Protein 1J03 (pdb70)

Organism: Arabidopsis thaliana (NCBI:txid3702)

Secondary structure (DSSP, 8-state):
------HHHHTT-BS-SSS--BEEEETTEEEE-GGGHHHHSSSSTTTTTTTSB-HHIIIII---SSS--SS-SS--HHHHHHHHHHHHHHHTTS-EEE----

Nearest PDB structures (foldseek):
  1j03-assembly1_A  TM=9.968E-01  e=5.813E-21  Arabidopsis thaliana
  1t0g-assembly1_A  TM=9.186E-01  e=4.248E-15  Arabidopsis thaliana
  4x8y-assembly2_B-3  TM=8.395E-01  e=9.837E-09  Homo sapiens
  4x8y-assembly1_A-2  TM=8.454E-01  e=3.336E-08  Homo sapiens
  1cxy-assembly1_A  TM=6.067E-01  e=2.438E-02  Ectothiorhodospira shaposhnikovii

GO terms:
  GO:0005773 vacuole (C, HDA)
  GO:0005829 cytosol (C, HDA)

Sequence (102 aa):
GPMEFTAEQLSQYNGTDESKPIYVAIKGRVFDVTTGKSFYGSGGDYSMFAGKDASRALGKMSKNEEDVSPSLEGLTEKEINTLNDWETKFEAKYPVVGRVVSGPMEFTAEQLSQYNGTDESKPIYVAIKGRVFDVTTGKSFYGSGGDYSMFAGKDASRALGKMSKNEEDVSPSLEGLTEKEINTLNDWETKFEAKYPVVGRVVSGPMEFTAEQLSQYNGTDESKPIYVAIKGRVFDVTTGKSFYGSGGDYSMFAGKDASRALGKMSKNEEDVSPSLEGLTEKEINTLNDWETKFEAKYPVVGRVVSGPMEFTAEQLSQYNGTDESKPIYVAIKGRVFDVTTGKSFYGSGGDYSMFAGKDASRALGKMSKNEEDVSPSLEGLTEKEINTLNDWETKFEAKYPVVGRVVSGPMEFTAEQLSQYNGTDESKPIYVAIKGRVFDVTTGKSFYGSGGDYSMFAGKDASRALGKMSKNEEDVSPSLEGLTEKEINTLNDWETKFEAKYPVVGRVVSGPMEFTAEQLSQYNGTDESKPIYVAIKGRVFDVTTGKSFYGSGGDYSMFAGKDASRALGKMSKNEEDVSPSLEGLTEKEINTLNDWETKFEAKYPVVGRVVSGPMEFTAEQLSQYNGTDESKPIYVAIKGRVFDVTTGKSFYGSGGDYSMFAGKDASRALGKMSKNEEDVSPSLEGLTEKEINTLNDWETKFEAKYPVVGRVVSGPMEFTAEQLSQYNGTDESKPIYVAIKGRVFDVTTGKSFYGSGGDYSMFAGKDASRALGKMSKNEEDVSPSLEGLTEKEINTLNDWETKFEAKYPVVGRVVSGPMEFTAEQLSQYNGTDESKPIYVAIKGRVFDVTTGKSFYGSGGDYSMFAGKDASRALGKMSKNEEDVSPSLEGLTEKEINTLNDWETKFEAKYPVVGRVVSGPMEFTAEQLSQYNGTDESKPIYVAIKGRVFDVTTGKSFYGSGGDYSMFAGKDASRALGKMSKNEEDVSPSLEGLTEKEINTLNDWETKFEAKYPVVGRVVSGPMEFTAEQLSQYNGTDESKPIYVAIKGRVFDVTTGKSFYGSGGDYSMFAGKDASRALGKMSKNEEDVSPSLEGLTEKEINTLNDWETKFEAKYPVVGRVVSGPMEFTAEQLSQYNGTDESKPIYVAIKGRVFDVTTGKSFYGSGGDYSMFAGKDASRALGKMSKNEEDVSPSLEGLTEKEINTLNDWETKFEAKYPVVGRVVSGPMEFTAEQLSQYNGTDESKPIYVAIKGRVFDVTTGKSFYGSGGDYSMFAGKDASRALGKMSKNEEDVSPSLEGLTEKEINTLNDWETKFEAKYPVVGRVVSGPMEFTAEQLSQYNGTDESKPIYVAIKGRVFDVTTGKSFYGSGGDYSMFAGKDASRALGKMSKNEEDVSPSLEGLTEKEINTLNDWETKFEAKYPVVGRVVSGPMEFTAEQLSQYNGTDESKPIYVAIKGRVFDVTTGKSFYGSGGDYSMFAGKDASRALGKMSKNEEDVSPSLEGLTEKEINTLNDWETKFEAKYPVVGRVVSGPMEFTAEQLSQYNGTDESKPIYVAIKGRVFDVTTGKSFYGSGGDYSMFAGKDASRALGKMSKNEEDVSPSLEGLTEKEINTLNDWETKFEAKYPVVGRVVSGPMEFTAEQLSQYNGTDESKPIYVAIKGRVFDVTTGKSFYGSGGDYSMFAGKDASRALGKMSKNEEDVSPSLEGLTEKEINTLNDWETKFEAKYPVVGRVVSGPMEFTAEQLSQYNGTDESKPIYVAIKGRVFDVTTGKSFYGSGGDYSMFAGKDASRALGKMSKNEEDVSPSLEGLTEKEINTLNDWETKFEAKYPVVGRVVSGPMEFTAEQLSQYNGTDESKPIYVAIKGRVFDVTTGKSFYGSGGDYSMFAGKDASRALGKMSKNEEDVSPSLEGLTEKEINTLNDWETKFEAKYPVVGRVVSGPMEFTAEQLSQYNGTDESKPIYVAIKGRVFDVTTGKSFYGSGGDYSMFAGKDASRALGKMSKNEEDVSPSLEGLTEKEINTLNDWETKFEAKYPVVGRVVS

Radius of gyration: 11.97 Å; Cα contacts (8 Å, |Δi|>4): 255; chains: 1; bounding box: 35×25×27 Å

Solvent-accessible surface area: 5481 Å² total; per-residue (Å²): 110,63,144,62,28,30,32,132,75,2,55,84,16,48,5,90,64,176,104,92,34,8,27,0,0,0,63,13,92,0,0,16,0,47,108,19,129,98,97,0,1,63,65,23,85,41,48,57,0,0,2,88,2,0,0,52,0,3,1,72,117,62,69,61,115,153,23,15,24,62,49,69,164,40,13,63,132,137,1,49,84,29,0,73,84,50,34,68,97,11,59,75,170,34,66,48,41,0,80,16,78,97

CATH classification: 3.10.120.10

Structure (mmCIF, N/CA/C/O backbone):
data_1J03
#
_entry.id   1J03
#
loop_
_atom_site.group_PDB
_atom_site.id
_atom_site.type_symbol
_atom_site.label_atom_id
_atom_site.label_alt_id
_atom_site.label_comp_id
_atom_site.label_asym_id
_atom_site.label_entity_id
_atom_site.label_seq_id
_atom_site.pdbx_PDB_ins_code
_atom_site.Cartn_x
_atom_site.Cartn_y
_atom_site.Cartn_z
_atom_site.occupancy
_atom_site.B_iso_or_equiv
_atom_site.auth_seq_id
_atom_site.auth_comp_id
_atom_site.auth_asym_id
_atom_site.auth_atom_id
_atom_site.pdbx_PDB_model_num
ATOM 1 N N . GLY A 1 1 ? -10.031 -14.013 -10.947 1.00 0.00 -1 GLY A N 1
ATOM 2 C CA . GLY A 1 1 ? -9.065 -13.397 -10.053 1.00 0.00 -1 GLY A CA 1
ATOM 3 C C . GLY A 1 1 ? -9.751 -12.841 -8.804 1.00 0.00 -1 GLY A C 1
ATOM 4 O O . GLY A 1 1 ? -10.911 -13.151 -8.539 1.00 0.00 -1 GLY A O 1
ATOM 8 N N . PRO A 1 2 ? -8.985 -12.008 -8.050 1.00 0.00 0 PRO A N 1
ATOM 9 C CA . PRO A 1 2 ? -9.507 -11.405 -6.835 1.00 0.00 0 PRO A CA 1
ATOM 10 C C . PRO A 1 2 ? -10.481 -10.271 -7.160 1.00 0.00 0 PRO A C 1
ATOM 11 O O . PRO A 1 2 ? -11.002 -10.195 -8.272 1.00 0.00 0 PRO A O 1
ATOM 22 N N . MET A 1 3 ? -10.698 -9.419 -6.170 1.00 0.00 1 MET A N 1
ATOM 23 C CA . MET A 1 3 ? -11.601 -8.292 -6.336 1.00 0.00 1 MET A CA 1
ATOM 24 C C . MET A 1 3 ? -10.976 -7.215 -7.225 1.00 0.00 1 MET A C 1
ATOM 25 O O . MET A 1 3 ? -11.680 -6.532 -7.967 1.00 0.00 1 MET A O 1
ATOM 39 N N . GLU A 1 4 ? -9.660 -7.097 -7.120 1.00 0.00 2 GLU A N 1
ATOM 40 C CA . GLU A 1 4 ? -8.932 -6.115 -7.905 1.00 0.00 2 GLU A CA 1
ATOM 41 C C . GLU A 1 4 ? -9.535 -4.723 -7.704 1.00 0.00 2 GLU A C 1
ATOM 42 O O . GLU A 1 4 ? -10.618 -4.433 -8.210 1.00 0.00 2 GLU A O 1
ATOM 54 N N . PHE A 1 5 ? -8.806 -3.899 -6.966 1.00 0.00 3 PHE A N 1
ATOM 55 C CA . PHE A 1 5 ? -9.256 -2.544 -6.692 1.00 0.00 3 PHE A CA 1
ATOM 56 C C . PHE A 1 5 ? -8.416 -1.522 -7.461 1.00 0.00 3 PHE A C 1
ATOM 57 O O . PHE A 1 5 ? -7.188 -1.573 -7.431 1.00 0.00 3 PHE A O 1
ATOM 74 N N . THR A 1 6 ? -9.113 -0.618 -8.134 1.00 0.00 4 THR A N 1
ATOM 75 C CA . THR A 1 6 ? -8.447 0.414 -8.910 1.00 0.00 4 THR A CA 1
ATOM 76 C C . THR A 1 6 ? -7.863 1.484 -7.985 1.00 0.00 4 THR A C 1
ATOM 77 O O . THR A 1 6 ? -8.353 1.685 -6.875 1.00 0.00 4 THR A O 1
ATOM 88 N N . ALA A 1 7 ? -6.824 2.142 -8.477 1.00 0.00 5 ALA A N 1
ATOM 89 C CA . ALA A 1 7 ? -6.167 3.186 -7.708 1.00 0.00 5 ALA A CA 1
ATOM 90 C C . ALA A 1 7 ? -7.208 4.213 -7.258 1.00 0.00 5 ALA A C 1
ATOM 91 O O . ALA A 1 7 ? -7.062 4.829 -6.203 1.00 0.00 5 ALA A O 1
ATOM 98 N N . GLU A 1 8 ? -8.235 4.366 -8.081 1.00 0.00 6 GLU A N 1
ATOM 99 C CA . GLU A 1 8 ? -9.300 5.308 -7.781 1.00 0.00 6 GLU A CA 1
ATOM 100 C C . GLU A 1 8 ? -10.124 4.816 -6.589 1.00 0.00 6 GLU A C 1
ATOM 101 O O . GLU A 1 8 ? -10.404 5.580 -5.666 1.00 0.00 6 GLU A O 1
ATOM 113 N N . GLN A 1 9 ? -10.489 3.544 -6.648 1.00 0.00 7 GLN A N 1
ATOM 114 C CA . GLN A 1 9 ? -11.275 2.941 -5.585 1.00 0.00 7 GLN A CA 1
ATOM 115 C C . GLN A 1 9 ? -10.406 2.711 -4.347 1.00 0.00 7 GLN A C 1
ATOM 116 O O . GLN A 1 9 ? -10.849 2.938 -3.222 1.00 0.00 7 GLN A O 1
ATOM 130 N N . LEU A 1 10 ? -9.184 2.263 -4.596 1.00 0.00 8 LEU A N 1
ATOM 131 C CA . LEU A 1 10 ? -8.249 2.000 -3.516 1.00 0.00 8 LEU A CA 1
ATOM 132 C C . LEU A 1 10 ? -7.971 3.300 -2.759 1.00 0.00 8 LEU A C 1
ATOM 133 O O . LEU A 1 10 ? -7.684 3.278 -1.563 1.00 0.00 8 LEU A O 1
ATOM 149 N N . SER A 1 11 ? -8.067 4.403 -3.487 1.00 0.00 9 SER A N 1
ATOM 150 C CA . SER A 1 11 ? -7.830 5.711 -2.899 1.00 0.00 9 SER A CA 1
ATOM 151 C C . SER A 1 11 ? -9.053 6.152 -2.093 1.00 0.00 9 SER A C 1
ATOM 152 O O . SER A 1 11 ? -9.093 7.269 -1.580 1.00 0.00 9 SER A O 1
ATOM 160 N N . GLN A 1 12 ? -10.021 5.251 -2.005 1.00 0.00 10 GLN A N 1
ATOM 161 C CA . GLN A 1 12 ? -11.242 5.533 -1.270 1.00 0.00 10 GLN A CA 1
ATOM 162 C C . GLN A 1 12 ? -11.186 4.889 0.117 1.00 0.00 10 GLN A C 1
ATOM 163 O O . GLN A 1 12 ? -12.199 4.814 0.811 1.00 0.00 10 GLN A O 1
ATOM 177 N N . TYR A 1 13 ? -9.993 4.442 0.480 1.00 0.00 11 TYR A N 1
ATOM 178 C CA . TYR A 1 13 ? -9.793 3.807 1.771 1.00 0.00 11 TYR A CA 1
ATOM 179 C C . TYR A 1 13 ? -8.501 4.297 2.428 1.00 0.00 11 TYR A C 1
ATOM 180 O O . TYR A 1 13 ? -7.762 3.509 3.017 1.00 0.00 11 TYR A O 1
ATOM 198 N N . ASN A 1 14 ? -8.268 5.596 2.306 1.00 0.00 12 ASN A N 1
ATOM 199 C CA . ASN A 1 14 ? -7.078 6.200 2.880 1.00 0.00 12 ASN A CA 1
ATOM 200 C C . ASN A 1 14 ? -7.337 6.529 4.352 1.00 0.00 12 ASN A C 1
ATOM 201 O O . ASN A 1 14 ? -6.500 7.142 5.012 1.00 0.00 12 ASN A O 1
ATOM 212 N N . GLY A 1 15 ? -8.501 6.105 4.823 1.00 0.00 13 GLY A N 1
ATOM 213 C CA . GLY A 1 15 ? -8.881 6.346 6.205 1.00 0.00 13 GLY A CA 1
ATOM 214 C C . GLY A 1 15 ? -9.484 7.743 6.371 1.00 0.00 13 GLY A C 1
ATOM 215 O O . GLY A 1 15 ? -8.757 8.733 6.431 1.00 0.00 13 GLY A O 1
ATOM 219 N N . THR A 1 16 ? -10.806 7.777 6.443 1.00 0.00 14 THR A N 1
ATOM 220 C CA . THR A 1 16 ? -11.515 9.035 6.601 1.00 0.00 14 THR A CA 1
ATOM 221 C C . THR A 1 16 ? -13.027 8.799 6.605 1.00 0.00 14 THR A C 1
ATOM 222 O O . THR A 1 16 ? -13.764 9.487 7.310 1.00 0.00 14 THR A O 1
ATOM 233 N N . ASP A 1 17 ? -13.443 7.825 5.810 1.00 0.00 15 ASP A N 1
ATOM 234 C CA . ASP A 1 17 ? -14.854 7.490 5.713 1.00 0.00 15 ASP A CA 1
ATOM 235 C C . ASP A 1 17 ? -15.339 6.948 7.059 1.00 0.00 15 ASP A C 1
ATOM 236 O O . ASP A 1 17 ? -14.614 7.002 8.051 1.00 0.00 15 ASP A O 1
ATOM 245 N N . GLU A 1 18 ? -16.561 6.437 7.049 1.00 0.00 16 GLU A N 1
ATOM 246 C CA . GLU A 1 18 ? -17.152 5.886 8.257 1.00 0.00 16 GLU A CA 1
ATOM 247 C C . GLU A 1 18 ? -17.088 4.357 8.229 1.00 0.00 16 GLU A C 1
ATOM 248 O O . GLU A 1 18 ? -16.722 3.729 9.221 1.00 0.00 16 GLU A O 1
ATOM 260 N N . SER A 1 19 ? -17.450 3.803 7.081 1.00 0.00 17 SER A N 1
ATOM 261 C CA . SER A 1 19 ? -17.438 2.360 6.911 1.00 0.00 17 SER A CA 1
ATOM 262 C C . SER A 1 19 ? -16.229 1.942 6.071 1.00 0.00 17 SER A C 1
ATOM 263 O O . SER A 1 19 ? -15.512 1.010 6.431 1.00 0.00 17 SER A O 1
ATOM 271 N N . LYS A 1 20 ? -16.041 2.652 4.969 1.00 0.00 18 LYS A N 1
ATOM 272 C CA . LYS A 1 20 ? -14.931 2.366 4.075 1.00 0.00 18 LYS A CA 1
ATOM 273 C C . LYS A 1 20 ? -13.701 1.986 4.902 1.00 0.00 18 LYS A C 1
ATOM 274 O O . LYS A 1 20 ? -13.259 2.756 5.754 1.00 0.00 18 LYS A O 1
ATOM 293 N N . PRO A 1 21 ? -13.169 0.768 4.615 1.00 0.00 19 PRO A N 1
ATOM 294 C CA . PRO A 1 21 ? -11.998 0.277 5.322 1.00 0.00 19 PRO A CA 1
ATOM 295 C C . PRO A 1 21 ? -10.730 0.984 4.840 1.00 0.00 19 PRO A C 1
ATOM 296 O O . PRO A 1 21 ? -10.802 2.044 4.221 1.00 0.00 19 PRO A O 1
ATOM 307 N N . ILE A 1 22 ? -9.596 0.367 5.142 1.00 0.00 20 ILE A N 1
ATOM 308 C CA . ILE A 1 22 ? -8.314 0.924 4.747 1.00 0.00 20 ILE A CA 1
ATOM 309 C C . ILE A 1 22 ? -7.547 -0.109 3.919 1.00 0.00 20 ILE A C 1
ATOM 310 O O . ILE A 1 22 ? -7.242 -1.197 4.406 1.00 0.00 20 ILE A O 1
ATOM 326 N N . TYR A 1 23 ? -7.258 0.267 2.683 1.00 0.00 21 TYR A N 1
ATOM 327 C CA . TYR A 1 23 ? -6.532 -0.613 1.782 1.00 0.00 21 TYR A CA 1
ATOM 328 C C . TYR A 1 23 ? -5.271 0.068 1.247 1.00 0.00 21 TYR A C 1
ATOM 329 O O . TYR A 1 23 ? -5.322 1.213 0.801 1.00 0.00 21 TYR A O 1
ATOM 347 N N . VAL A 1 24 ? -4.170 -0.666 1.308 1.00 0.00 22 VAL A N 1
ATOM 348 C CA . VAL A 1 24 ? -2.898 -0.147 0.835 1.00 0.00 22 VAL A CA 1
ATOM 349 C C . VAL A 1 24 ? -2.465 -0.926 -0.409 1.00 0.00 22 VAL A C 1
ATOM 350 O O . VAL A 1 24 ? -2.791 -2.103 -0.553 1.00 0.00 22 VAL A O 1
ATOM 363 N N . ALA A 1 25 ? -1.737 -0.237 -1.276 1.00 0.00 23 ALA A N 1
ATOM 364 C CA . ALA A 1 25 ? -1.256 -0.850 -2.502 1.00 0.00 23 ALA A CA 1
ATOM 365 C C . ALA A 1 25 ? 0.252 -1.082 -2.394 1.00 0.00 23 ALA A C 1
ATOM 366 O O . ALA A 1 25 ? 0.990 -0.201 -1.955 1.00 0.00 23 ALA A O 1
ATOM 373 N N . ILE A 1 26 ? 0.665 -2.274 -2.801 1.00 0.00 24 ILE A N 1
ATOM 374 C CA . ILE A 1 26 ? 2.072 -2.633 -2.755 1.00 0.00 24 ILE A CA 1
ATOM 375 C C . ILE A 1 26 ? 2.424 -3.458 -3.995 1.00 0.00 24 ILE A C 1
ATOM 376 O O . ILE A 1 26 ? 1.991 -4.601 -4.128 1.00 0.00 24 ILE A O 1
ATOM 392 N N . LYS A 1 27 ? 3.207 -2.845 -4.871 1.00 0.00 25 LYS A N 1
ATOM 393 C CA . LYS A 1 27 ? 3.622 -3.507 -6.096 1.00 0.00 25 LYS A CA 1
ATOM 394 C C . LYS A 1 27 ? 2.395 -3.762 -6.974 1.00 0.00 25 LYS A C 1
ATOM 395 O O . LYS A 1 27 ? 2.455 -4.548 -7.918 1.00 0.00 25 LYS A O 1
ATOM 414 N N . GLY A 1 28 ? 1.310 -3.082 -6.631 1.00 0.00 26 GLY A N 1
ATOM 415 C CA . GLY A 1 28 ? 0.071 -3.225 -7.377 1.00 0.00 26 GLY A CA 1
ATOM 416 C C . GLY A 1 28 ? -0.883 -4.193 -6.675 1.00 0.00 26 GLY A C 1
ATOM 417 O O . GLY A 1 28 ? -1.829 -4.689 -7.284 1.00 0.00 26 GLY A O 1
ATOM 421 N N . ARG A 1 29 ? -0.600 -4.434 -5.403 1.00 0.00 27 ARG A N 1
ATOM 422 C CA . ARG A 1 29 ? -1.421 -5.334 -4.611 1.00 0.00 27 ARG A CA 1
ATOM 423 C C . ARG A 1 29 ? -2.088 -4.573 -3.463 1.00 0.00 27 ARG A C 1
ATOM 424 O O . ARG A 1 29 ? -1.415 -3.898 -2.687 1.00 0.00 27 ARG A O 1
ATOM 445 N N . VAL A 1 30 ? -3.405 -4.708 -3.393 1.00 0.00 28 VAL A N 1
ATOM 446 C CA . VAL A 1 30 ? -4.170 -4.041 -2.353 1.00 0.00 28 VAL A CA 1
ATOM 447 C C . VAL A 1 30 ? -4.117 -4.876 -1.072 1.00 0.00 28 VAL A C 1
ATOM 448 O O . VAL A 1 30 ? -4.508 -6.042 -1.070 1.00 0.00 28 VAL A O 1
ATOM 461 N N . PHE A 1 31 ? -3.629 -4.246 -0.014 1.00 0.00 29 PHE A N 1
ATOM 462 C CA . PHE A 1 31 ? -3.519 -4.915 1.271 1.00 0.00 29 PHE A CA 1
ATOM 463 C C . PHE A 1 31 ? -4.433 -4.263 2.310 1.00 0.00 29 PHE A C 1
ATOM 464 O O . PHE A 1 31 ? -4.826 -3.107 2.158 1.00 0.00 29 PHE A O 1
ATOM 481 N N . ASP A 1 32 ? -4.747 -5.032 3.342 1.00 0.00 30 ASP A N 1
ATOM 482 C CA . ASP A 1 32 ? -5.608 -4.543 4.405 1.00 0.00 30 ASP A CA 1
ATOM 483 C C . ASP A 1 32 ? -4.757 -4.209 5.632 1.00 0.00 30 ASP A C 1
ATOM 484 O O . ASP A 1 32 ? -4.011 -5.054 6.124 1.00 0.00 30 ASP A O 1
ATOM 493 N N . VAL A 1 33 ? -4.896 -2.973 6.090 1.00 0.00 31 VAL A N 1
ATOM 494 C CA . VAL A 1 33 ? -4.149 -2.517 7.250 1.00 0.00 31 VAL A CA 1
ATOM 495 C C . VAL A 1 33 ? -5.117 -1.914 8.270 1.00 0.00 31 VAL A C 1
ATOM 496 O O . VAL A 1 33 ? -4.692 -1.363 9.284 1.00 0.00 31 VAL A O 1
ATOM 509 N N . THR A 1 34 ? -6.401 -2.039 7.965 1.00 0.00 32 THR A N 1
ATOM 510 C CA . THR A 1 34 ? -7.433 -1.513 8.843 1.00 0.00 32 THR A CA 1
ATOM 511 C C . THR A 1 34 ? -7.210 -1.996 10.277 1.00 0.00 32 THR A C 1
ATOM 512 O O . THR A 1 34 ? -7.654 -1.354 11.228 1.00 0.00 32 THR A O 1
ATOM 523 N N . THR A 1 35 ? -6.523 -3.123 10.388 1.00 0.00 33 THR A N 1
ATOM 524 C CA . THR A 1 35 ? -6.236 -3.700 11.690 1.00 0.00 33 THR A CA 1
ATOM 525 C C . THR A 1 35 ? -5.500 -2.688 12.571 1.00 0.00 33 THR A C 1
ATOM 526 O O . THR A 1 35 ? -5.313 -2.919 13.765 1.00 0.00 33 THR A O 1
ATOM 537 N N . GLY A 1 36 ? -5.102 -1.588 11.948 1.00 0.00 34 GLY A N 1
ATOM 538 C CA . GLY A 1 36 ? -4.391 -0.541 12.661 1.00 0.00 34 GLY A CA 1
ATOM 539 C C . GLY A 1 36 ? -4.606 0.819 11.993 1.00 0.00 34 GLY A C 1
ATOM 540 O O . GLY A 1 36 ? -3.652 1.564 11.772 1.00 0.00 34 GLY A O 1
ATOM 544 N N . LYS A 1 37 ? -5.865 1.102 11.691 1.00 0.00 35 LYS A N 1
ATOM 545 C CA . LYS A 1 37 ? -6.217 2.359 11.054 1.00 0.00 35 LYS A CA 1
ATOM 546 C C . LYS A 1 37 ? -5.588 3.516 11.834 1.00 0.00 35 LYS A C 1
ATOM 547 O O . LYS A 1 37 ? -5.387 4.600 11.289 1.00 0.00 35 LYS A O 1
ATOM 566 N N . SER A 1 38 ? -5.296 3.245 13.097 1.00 0.00 36 SER A N 1
ATOM 567 C CA . SER A 1 38 ? -4.694 4.249 13.958 1.00 0.00 36 SER A CA 1
ATOM 568 C C . SER A 1 38 ? -3.382 4.744 13.347 1.00 0.00 36 SER A C 1
ATOM 569 O O . SER A 1 38 ? -2.886 5.809 13.711 1.00 0.00 36 SER A O 1
ATOM 577 N N . PHE A 1 39 ? -2.856 3.947 12.428 1.00 0.00 37 PHE A N 1
ATOM 578 C CA . PHE A 1 39 ? -1.611 4.290 11.763 1.00 0.00 37 PHE A CA 1
ATOM 579 C C . PHE A 1 39 ? -1.859 4.696 10.309 1.00 0.00 37 PHE A C 1
ATOM 580 O O . PHE A 1 39 ? -1.296 5.679 9.831 1.00 0.00 37 PHE A O 1
ATOM 597 N N . TYR A 1 40 ? -2.703 3.918 9.647 1.00 0.00 38 TYR A N 1
ATOM 598 C CA . TYR A 1 40 ? -3.033 4.184 8.257 1.00 0.00 38 TYR A CA 1
ATOM 599 C C . TYR A 1 40 ? -4.275 5.071 8.149 1.00 0.00 38 TYR A C 1
ATOM 600 O O . TYR A 1 40 ? -4.347 5.943 7.284 1.00 0.00 38 TYR A O 1
ATOM 618 N N . GLY A 1 41 ? -5.223 4.818 9.039 1.00 0.00 39 GLY A N 1
ATOM 619 C CA . GLY A 1 41 ? -6.459 5.582 9.055 1.00 0.00 39 GLY A CA 1
ATOM 620 C C . GLY A 1 41 ? -6.184 7.074 8.857 1.00 0.00 39 GLY A C 1
ATOM 621 O O . GLY A 1 41 ? -5.034 7.509 8.912 1.00 0.00 39 GLY A O 1
ATOM 625 N N . SER A 1 42 ? -7.257 7.817 8.630 1.00 0.00 40 SER A N 1
ATOM 626 C CA . SER A 1 42 ? -7.146 9.250 8.423 1.00 0.00 40 SER A CA 1
ATOM 627 C C . SER A 1 42 ? -6.038 9.822 9.311 1.00 0.00 40 SER A C 1
ATOM 628 O O . SER A 1 42 ? -6.057 9.640 10.527 1.00 0.00 40 SER A O 1
ATOM 636 N N . GLY A 1 43 ? -5.100 10.502 8.668 1.00 0.00 41 GLY A N 1
ATOM 637 C CA . GLY A 1 43 ? -3.987 11.102 9.384 1.00 0.00 41 GLY A CA 1
ATOM 638 C C . GLY A 1 43 ? -3.386 10.116 10.388 1.00 0.00 41 GLY A C 1
ATOM 639 O O . GLY A 1 43 ? -3.772 10.102 11.556 1.00 0.00 41 GLY A O 1
ATOM 643 N N . GLY A 1 44 ? -2.452 9.315 9.897 1.00 0.00 42 GLY A N 1
ATOM 644 C CA . GLY A 1 44 ? -1.794 8.329 10.737 1.00 0.00 42 GLY A CA 1
ATOM 645 C C . GLY A 1 44 ? -0.386 8.023 10.223 1.00 0.00 42 GLY A C 1
ATOM 646 O O . GLY A 1 44 ? 0.071 8.629 9.255 1.00 0.00 42 GLY A O 1
ATOM 650 N N . ASP A 1 45 ? 0.263 7.083 10.895 1.00 0.00 43 ASP A N 1
ATOM 651 C CA . ASP A 1 45 ? 1.611 6.690 10.518 1.00 0.00 43 ASP A CA 1
ATOM 652 C C . ASP A 1 45 ? 1.703 6.598 8.994 1.00 0.00 43 ASP A C 1
ATOM 653 O O . ASP A 1 45 ? 2.615 7.161 8.389 1.00 0.00 43 ASP A O 1
ATOM 662 N N . TYR A 1 46 ? 0.747 5.886 8.416 1.00 0.00 44 TYR A N 1
ATOM 663 C CA . TYR A 1 46 ? 0.710 5.713 6.974 1.00 0.00 44 TYR A CA 1
ATOM 664 C C . TYR A 1 46 ? -0.378 6.586 6.346 1.00 0.00 44 TYR A C 1
ATOM 665 O O . TYR A 1 46 ? -1.289 6.077 5.694 1.00 0.00 44 TYR A O 1
ATOM 683 N N . SER A 1 47 ? -0.248 7.887 6.563 1.00 0.00 45 SER A N 1
ATOM 684 C CA . SER A 1 47 ? -1.209 8.835 6.027 1.00 0.00 45 SER A CA 1
ATOM 685 C C . SER A 1 47 ? -0.990 9.008 4.522 1.00 0.00 45 SER A C 1
ATOM 686 O O . SER A 1 47 ? -1.939 9.246 3.777 1.00 0.00 45 SER A O 1
ATOM 694 N N . MET A 1 48 ? 0.266 8.880 4.121 1.00 0.00 46 MET A N 1
ATOM 695 C CA . MET A 1 48 ? 0.622 9.019 2.719 1.00 0.00 46 MET A CA 1
ATOM 696 C C . MET A 1 48 ? 0.400 7.707 1.965 1.00 0.00 46 MET A C 1
ATOM 697 O O . MET A 1 48 ? 0.229 7.708 0.747 1.00 0.00 46 MET A O 1
ATOM 711 N N . PHE A 1 49 ? 0.411 6.618 2.720 1.00 0.00 47 PHE A N 1
ATOM 712 C CA . PHE A 1 49 ? 0.213 5.302 2.138 1.00 0.00 47 PHE A CA 1
ATOM 713 C C . PHE A 1 49 ? -1.276 4.981 2.002 1.00 0.00 47 PHE A C 1
ATOM 714 O O . PHE A 1 49 ? -1.683 4.290 1.069 1.00 0.00 47 PHE A O 1
ATOM 731 N N . ALA A 1 50 ? -2.049 5.498 2.946 1.00 0.00 48 ALA A N 1
ATOM 732 C CA . ALA A 1 50 ? -3.485 5.275 2.943 1.00 0.00 48 ALA A CA 1
ATOM 733 C C . ALA A 1 50 ? -4.056 5.675 1.581 1.00 0.00 48 ALA A C 1
ATOM 734 O O . ALA A 1 50 ? -3.875 6.808 1.137 1.00 0.00 48 ALA A O 1
ATOM 741 N N . GLY A 1 51 ? -4.734 4.724 0.956 1.00 0.00 49 GLY A N 1
ATOM 742 C CA . GLY A 1 51 ? -5.333 4.963 -0.346 1.00 0.00 49 GLY A CA 1
ATOM 743 C C . GLY A 1 51 ? -4.266 5.319 -1.383 1.00 0.00 49 GLY A C 1
ATOM 744 O O . GLY A 1 51 ? -4.534 6.063 -2.325 1.00 0.00 49 GLY A O 1
ATOM 748 N N . LYS A 1 52 ? -3.078 4.770 -1.175 1.00 0.00 50 LYS A N 1
ATOM 749 C CA . LYS A 1 52 ? -1.970 5.019 -2.080 1.00 0.00 50 LYS A CA 1
ATOM 750 C C . LYS A 1 52 ? -0.948 3.888 -1.953 1.00 0.00 50 LYS A C 1
ATOM 751 O O . LYS A 1 52 ? -0.806 3.292 -0.886 1.00 0.00 50 LYS A O 1
ATOM 770 N N . ASP A 1 53 ? -0.262 3.626 -3.056 1.00 0.00 51 ASP A N 1
ATOM 771 C CA . ASP A 1 53 ? 0.742 2.576 -3.081 1.00 0.00 51 ASP A CA 1
ATOM 772 C C . ASP A 1 53 ? 2.084 3.149 -2.621 1.00 0.00 51 ASP A C 1
ATOM 773 O O . ASP A 1 53 ? 2.689 3.961 -3.321 1.00 0.00 51 ASP A O 1
ATOM 782 N N . ALA A 1 54 ? 2.511 2.705 -1.448 1.00 0.00 52 ALA A N 1
ATOM 783 C CA . ALA A 1 54 ? 3.770 3.164 -0.887 1.00 0.00 52 ALA A CA 1
ATOM 784 C C . ALA A 1 54 ? 4.847 2.105 -1.129 1.00 0.00 52 ALA A C 1
ATOM 785 O O . ALA A 1 54 ? 5.526 1.680 -0.195 1.00 0.00 52 ALA A O 1
ATOM 792 N N . SER A 1 55 ? 4.971 1.709 -2.387 1.00 0.00 53 SER A N 1
ATOM 793 C CA . SER A 1 55 ? 5.954 0.707 -2.763 1.00 0.00 53 SER A CA 1
ATOM 794 C C . SER A 1 55 ? 7.358 1.314 -2.728 1.00 0.00 53 SER A C 1
ATOM 795 O O . SER A 1 55 ? 8.254 0.777 -2.078 1.00 0.00 53 SER A O 1
ATOM 803 N N . ARG A 1 56 ? 7.507 2.424 -3.437 1.00 0.00 54 ARG A N 1
ATOM 804 C CA . ARG A 1 56 ? 8.787 3.108 -3.495 1.00 0.00 54 ARG A CA 1
ATOM 805 C C . ARG A 1 56 ? 9.128 3.714 -2.132 1.00 0.00 54 ARG A C 1
ATOM 806 O O . ARG A 1 56 ? 10.259 3.599 -1.663 1.00 0.00 54 ARG A O 1
ATOM 827 N N . ALA A 1 57 ? 8.128 4.346 -1.534 1.00 0.00 55 ALA A N 1
ATOM 828 C CA . ALA A 1 57 ? 8.308 4.970 -0.234 1.00 0.00 55 ALA A CA 1
ATOM 829 C C . ALA A 1 57 ? 8.726 3.906 0.783 1.00 0.00 55 ALA A C 1
ATOM 830 O O . ALA A 1 57 ? 9.535 4.174 1.670 1.00 0.00 55 ALA A O 1
ATOM 837 N N . LEU A 1 58 ? 8.155 2.722 0.622 1.00 0.00 56 LEU A N 1
ATOM 838 C CA . LEU A 1 58 ? 8.458 1.617 1.516 1.00 0.00 56 LEU A CA 1
ATOM 839 C C . LEU A 1 58 ? 9.885 1.131 1.253 1.00 0.00 56 LEU A C 1
ATOM 840 O O . LEU A 1 58 ? 10.635 0.861 2.190 1.00 0.00 56 LEU A O 1
ATOM 856 N N . GLY A 1 59 ? 10.216 1.033 -0.026 1.00 0.00 57 GLY A N 1
ATOM 857 C CA . GLY A 1 59 ? 11.540 0.584 -0.424 1.00 0.00 57 GLY A CA 1
ATOM 858 C C . GLY A 1 59 ? 12.628 1.428 0.242 1.00 0.00 57 GLY A C 1
ATOM 859 O O . GLY A 1 59 ? 13.280 0.977 1.183 1.00 0.00 57 GLY A O 1
ATOM 863 N N . LYS A 1 60 ? 12.791 2.639 -0.271 1.00 0.00 58 LYS A N 1
ATOM 864 C CA . LYS A 1 60 ? 13.789 3.550 0.262 1.00 0.00 58 LYS A CA 1
ATOM 865 C C . LYS A 1 60 ? 13.439 3.891 1.712 1.00 0.00 58 LYS A C 1
ATOM 866 O O . LYS A 1 60 ? 14.306 4.300 2.484 1.00 0.00 58 LYS A O 1
ATOM 885 N N . MET A 1 61 ? 12.168 3.710 2.039 1.00 0.00 59 MET A N 1
ATOM 886 C CA . MET A 1 61 ? 11.693 3.993 3.382 1.00 0.00 59 MET A CA 1
ATOM 887 C C . MET A 1 61 ? 11.717 5.496 3.667 1.00 0.00 59 MET A C 1
ATOM 888 O O . MET A 1 61 ? 12.249 5.930 4.688 1.00 0.00 59 MET A O 1
ATOM 902 N N . SER A 1 62 ? 11.135 6.250 2.746 1.00 0.00 60 SER A N 1
ATOM 903 C CA . SER A 1 62 ? 11.083 7.696 2.885 1.00 0.00 60 SER A CA 1
ATOM 904 C C . SER A 1 62 ? 9.675 8.132 3.294 1.00 0.00 60 SER A C 1
ATOM 905 O O . SER A 1 62 ? 9.507 9.153 3.959 1.00 0.00 60 SER A O 1
ATOM 913 N N . LYS A 1 63 ? 8.700 7.336 2.880 1.00 0.00 61 LYS A N 1
ATOM 914 C CA . LYS A 1 63 ? 7.312 7.627 3.196 1.00 0.00 61 LYS A CA 1
ATOM 915 C C . LYS A 1 63 ? 6.887 8.908 2.474 1.00 0.00 61 LYS A C 1
ATOM 916 O O . LYS A 1 63 ? 5.900 9.539 2.851 1.00 0.00 61 LYS A O 1
ATOM 935 N N . ASN A 1 64 ? 7.653 9.254 1.450 1.00 0.00 62 ASN A N 1
ATOM 936 C CA . ASN A 1 64 ? 7.368 10.447 0.672 1.00 0.00 62 ASN A CA 1
ATOM 937 C C . ASN A 1 64 ? 6.024 10.279 -0.039 1.00 0.00 62 ASN A C 1
ATOM 938 O O . ASN A 1 64 ? 5.657 9.170 -0.426 1.00 0.00 62 ASN A O 1
ATOM 949 N N . GLU A 1 65 ? 5.326 11.395 -0.191 1.00 0.00 63 GLU A N 1
ATOM 950 C CA . GLU A 1 65 ? 4.031 11.384 -0.849 1.00 0.00 63 GLU A CA 1
ATOM 951 C C . GLU A 1 65 ? 4.197 11.097 -2.342 1.00 0.00 63 GLU A C 1
ATOM 952 O O . GLU A 1 65 ? 3.260 10.643 -2.998 1.00 0.00 63 GLU A O 1
ATOM 964 N N . GLU A 1 66 ? 5.395 11.373 -2.836 1.00 0.00 64 GLU A N 1
ATOM 965 C CA . GLU A 1 66 ? 5.695 11.150 -4.240 1.00 0.00 64 GLU A CA 1
ATOM 966 C C . GLU A 1 66 ? 6.267 9.745 -4.444 1.00 0.00 64 GLU A C 1
ATOM 967 O O . GLU A 1 66 ? 6.194 9.195 -5.541 1.00 0.00 64 GLU A O 1
ATOM 979 N N . ASP A 1 67 ? 6.823 9.206 -3.369 1.00 0.00 65 ASP A N 1
ATOM 980 C CA . ASP A 1 67 ? 7.407 7.876 -3.416 1.00 0.00 65 ASP A CA 1
ATOM 981 C C . ASP A 1 67 ? 6.288 6.833 -3.429 1.00 0.00 65 ASP A C 1
ATOM 982 O O . ASP A 1 67 ? 6.543 5.647 -3.634 1.00 0.00 65 ASP A O 1
ATOM 991 N N . VAL A 1 68 ? 5.073 7.312 -3.209 1.00 0.00 66 VAL A N 1
ATOM 992 C CA . VAL A 1 68 ? 3.914 6.436 -3.193 1.00 0.00 66 VAL A CA 1
ATOM 993 C C . VAL A 1 68 ? 3.429 6.213 -4.627 1.00 0.00 66 VAL A C 1
ATOM 994 O O . VAL A 1 68 ? 2.581 6.954 -5.121 1.00 0.00 66 VAL A O 1
ATOM 1007 N N . SER A 1 69 ? 3.987 5.189 -5.254 1.00 0.00 67 SER A N 1
ATOM 1008 C CA . SER A 1 69 ? 3.622 4.859 -6.621 1.00 0.00 67 SER A CA 1
ATOM 1009 C C . SER A 1 69 ? 2.912 3.504 -6.661 1.00 0.00 67 SER A C 1
ATOM 1010 O O . SER A 1 69 ? 3.391 2.531 -6.081 1.00 0.00 67 SER A O 1
ATOM 1018 N N . PRO A 1 70 ? 1.752 3.484 -7.370 1.00 0.00 68 PRO A N 1
ATOM 1019 C CA . PRO A 1 70 ? 0.971 2.265 -7.493 1.00 0.00 68 PRO A CA 1
ATOM 1020 C C . PRO A 1 70 ? 1.627 1.291 -8.474 1.00 0.00 68 PRO A C 1
ATOM 1021 O O . PRO A 1 70 ? 1.022 0.291 -8.859 1.00 0.00 68 PRO A O 1
ATOM 1032 N N . SER A 1 71 ? 2.855 1.616 -8.849 1.00 0.00 69 SER A N 1
ATOM 1033 C CA . SER A 1 71 ? 3.600 0.782 -9.777 1.00 0.00 69 SER A CA 1
ATOM 1034 C C . SER A 1 71 ? 5.101 0.909 -9.507 1.00 0.00 69 SER A C 1
ATOM 1035 O O . SER A 1 71 ? 5.585 1.990 -9.174 1.00 0.00 69 SER A O 1
ATOM 1043 N N . LEU A 1 72 ? 5.794 -0.209 -9.660 1.00 0.00 70 LEU A N 1
ATOM 1044 C CA . LEU A 1 72 ? 7.230 -0.236 -9.437 1.00 0.00 70 LEU A CA 1
ATOM 1045 C C . LEU A 1 72 ? 7.951 0.096 -10.744 1.00 0.00 70 LEU A C 1
ATOM 1046 O O . LEU A 1 72 ? 9.011 -0.458 -11.031 1.00 0.00 70 LEU A O 1
ATOM 1062 N N . GLU A 1 73 ? 7.348 0.999 -11.503 1.00 0.00 71 GLU A N 1
ATOM 1063 C CA . GLU A 1 73 ? 7.919 1.412 -12.774 1.00 0.00 71 GLU A CA 1
ATOM 1064 C C . GLU A 1 73 ? 9.129 2.320 -12.542 1.00 0.00 71 GLU A C 1
ATOM 1065 O O . GLU A 1 73 ? 9.188 3.428 -13.071 1.00 0.00 71 GLU A O 1
ATOM 1077 N N . GLY A 1 74 ? 10.063 1.816 -11.749 1.00 0.00 72 GLY A N 1
ATOM 1078 C CA . GLY A 1 74 ? 11.268 2.567 -11.441 1.00 0.00 72 GLY A CA 1
ATOM 1079 C C . GLY A 1 74 ? 11.937 2.033 -10.172 1.00 0.00 72 GLY A C 1
ATOM 1080 O O . GLY A 1 74 ? 13.147 2.172 -9.999 1.00 0.00 72 GLY A O 1
ATOM 1084 N N . LEU A 1 75 ? 11.121 1.434 -9.318 1.00 0.00 73 LEU A N 1
ATOM 1085 C CA . LEU A 1 75 ? 11.619 0.879 -8.071 1.00 0.00 73 LEU A CA 1
ATOM 1086 C C . LEU A 1 75 ? 12.951 0.172 -8.328 1.00 0.00 73 LEU A C 1
ATOM 1087 O O . LEU A 1 75 ? 12.988 -0.874 -8.973 1.00 0.00 73 LEU A O 1
ATOM 1103 N N . THR A 1 76 ? 14.012 0.773 -7.810 1.00 0.00 74 THR A N 1
ATOM 1104 C CA . THR A 1 76 ? 15.343 0.214 -7.976 1.00 0.00 74 THR A CA 1
ATOM 1105 C C . THR A 1 76 ? 15.546 -0.970 -7.028 1.00 0.00 74 THR A C 1
ATOM 1106 O O . THR A 1 76 ? 14.600 -1.427 -6.388 1.00 0.00 74 THR A O 1
ATOM 1117 N N . GLU A 1 77 ? 16.786 -1.434 -6.968 1.00 0.00 75 GLU A N 1
ATOM 1118 C CA . GLU A 1 77 ? 17.125 -2.556 -6.110 1.00 0.00 75 GLU A CA 1
ATOM 1119 C C . GLU A 1 77 ? 17.037 -2.144 -4.639 1.00 0.00 75 GLU A C 1
ATOM 1120 O O . GLU A 1 77 ? 16.542 -2.903 -3.807 1.00 0.00 75 GLU A O 1
ATOM 1132 N N . LYS A 1 78 ? 17.524 -0.943 -4.363 1.00 0.00 76 LYS A N 1
ATOM 1133 C CA . LYS A 1 78 ? 17.507 -0.421 -3.007 1.00 0.00 76 LYS A CA 1
ATOM 1134 C C . LYS A 1 78 ? 16.084 -0.506 -2.452 1.00 0.00 76 LYS A C 1
ATOM 1135 O O . LYS A 1 78 ? 15.868 -1.042 -1.366 1.00 0.00 76 LYS A O 1
ATOM 1154 N N . GLU A 1 79 ? 15.149 0.033 -3.221 1.00 0.00 77 GLU A N 1
ATOM 1155 C CA . GLU A 1 79 ? 13.753 0.025 -2.819 1.00 0.00 77 GLU A CA 1
ATOM 1156 C C . GLU A 1 79 ? 13.157 -1.373 -2.997 1.00 0.00 77 GLU A C 1
ATOM 1157 O O . GLU A 1 79 ? 12.398 -1.841 -2.149 1.00 0.00 77 GLU A O 1
ATOM 1169 N N . ILE A 1 80 ? 13.522 -2.001 -4.105 1.00 0.00 78 ILE A N 1
ATOM 1170 C CA . ILE A 1 80 ? 13.033 -3.336 -4.405 1.00 0.00 78 ILE A CA 1
ATOM 1171 C C . ILE A 1 80 ? 13.372 -4.271 -3.243 1.00 0.00 78 ILE A C 1
ATOM 1172 O O . ILE A 1 80 ? 12.510 -5.001 -2.756 1.00 0.00 78 ILE A O 1
ATOM 1188 N N . ASN A 1 81 ? 14.631 -4.220 -2.831 1.00 0.00 79 ASN A N 1
ATOM 1189 C CA . ASN A 1 81 ? 15.094 -5.053 -1.735 1.00 0.00 79 ASN A CA 1
ATOM 1190 C C . ASN A 1 81 ? 14.158 -4.881 -0.537 1.00 0.00 79 ASN A C 1
ATOM 1191 O O . ASN A 1 81 ? 13.693 -5.863 0.039 1.00 0.00 79 ASN A O 1
ATOM 1202 N N . THR A 1 82 ? 13.910 -3.624 -0.197 1.00 0.00 80 THR A N 1
ATOM 1203 C CA . THR A 1 82 ? 13.037 -3.310 0.922 1.00 0.00 80 THR A CA 1
ATOM 1204 C C . THR A 1 82 ? 11.570 -3.436 0.506 1.00 0.00 80 THR A C 1
ATOM 1205 O O . THR A 1 82 ? 10.770 -4.042 1.217 1.00 0.00 80 THR A O 1
ATOM 1216 N N . LEU A 1 83 ? 11.262 -2.854 -0.644 1.00 0.00 81 LEU A N 1
ATOM 1217 C CA . LEU A 1 83 ? 9.906 -2.894 -1.163 1.00 0.00 81 LEU A CA 1
ATOM 1218 C C . LEU A 1 83 ? 9.469 -4.351 -1.326 1.00 0.00 81 LEU A C 1
ATOM 1219 O O . LEU A 1 83 ? 8.453 -4.765 -0.769 1.00 0.00 81 LEU A O 1
ATOM 1235 N N . ASN A 1 84 ? 10.258 -5.089 -2.093 1.00 0.00 82 ASN A N 1
ATOM 1236 C CA . ASN A 1 84 ? 9.966 -6.492 -2.337 1.00 0.00 82 ASN A CA 1
ATOM 1237 C C . ASN A 1 84 ? 9.749 -7.203 -1.000 1.00 0.00 82 ASN A C 1
ATOM 1238 O O . ASN A 1 84 ? 8.830 -8.008 -0.863 1.00 0.00 82 ASN A O 1
ATOM 1249 N N . ASP A 1 85 ? 10.612 -6.880 -0.047 1.00 0.00 83 ASP A N 1
ATOM 1250 C CA . ASP A 1 85 ? 10.527 -7.478 1.274 1.00 0.00 83 ASP A CA 1
ATOM 1251 C C . ASP A 1 85 ? 9.333 -6.881 2.023 1.00 0.00 83 ASP A C 1
ATOM 1252 O O . ASP A 1 85 ? 8.709 -7.556 2.840 1.00 0.00 83 ASP A O 1
ATOM 1261 N N . TRP A 1 86 ? 9.053 -5.623 1.718 1.00 0.00 84 TRP A N 1
ATOM 1262 C CA . TRP A 1 86 ? 7.946 -4.928 2.352 1.00 0.00 84 TRP A CA 1
ATOM 1263 C C . TRP A 1 86 ? 6.660 -5.690 2.027 1.00 0.00 84 TRP A C 1
ATOM 1264 O O . TRP A 1 86 ? 5.734 -5.728 2.836 1.00 0.00 84 TRP A O 1
ATOM 1285 N N . GLU A 1 87 ? 6.644 -6.280 0.840 1.00 0.00 85 GLU A N 1
ATOM 1286 C CA . GLU A 1 87 ? 5.487 -7.039 0.398 1.00 0.00 85 GLU A CA 1
ATOM 1287 C C . GLU A 1 87 ? 5.245 -8.229 1.329 1.00 0.00 85 GLU A C 1
ATOM 1288 O O . GLU A 1 87 ? 4.114 -8.475 1.747 1.00 0.00 85 GLU A O 1
ATOM 1300 N N . THR A 1 88 ? 6.325 -8.935 1.628 1.00 0.00 86 THR A N 1
ATOM 1301 C CA . THR A 1 88 ? 6.245 -10.093 2.502 1.00 0.00 86 THR A CA 1
ATOM 1302 C C . THR A 1 88 ? 5.821 -9.669 3.910 1.00 0.00 86 THR A C 1
ATOM 1303 O O . THR A 1 88 ? 5.077 -10.384 4.580 1.00 0.00 86 THR A O 1
ATOM 1314 N N . LYS A 1 89 ? 6.312 -8.508 4.317 1.00 0.00 87 LYS A N 1
ATOM 1315 C CA . LYS A 1 89 ? 5.994 -7.981 5.633 1.00 0.00 87 LYS A CA 1
ATOM 1316 C C . LYS A 1 89 ? 4.503 -7.644 5.695 1.00 0.00 87 LYS A C 1
ATOM 1317 O O . LYS A 1 89 ? 3.822 -7.998 6.657 1.00 0.00 87 LYS A O 1
ATOM 1336 N N . PHE A 1 90 ? 4.039 -6.962 4.658 1.00 0.00 88 PHE A N 1
ATOM 1337 C CA . PHE A 1 90 ? 2.641 -6.573 4.583 1.00 0.00 88 PHE A CA 1
ATOM 1338 C C . PHE A 1 90 ? 1.770 -7.745 4.125 1.00 0.00 88 PHE A C 1
ATOM 1339 O O . PHE A 1 90 ? 0.644 -7.906 4.595 1.00 0.00 88 PHE A O 1
ATOM 1356 N N . GLU A 1 91 ? 2.323 -8.532 3.215 1.00 0.00 89 GLU A N 1
ATOM 1357 C CA . GLU A 1 91 ? 1.611 -9.684 2.689 1.00 0.00 89 GLU A CA 1
ATOM 1358 C C . GLU A 1 91 ? 1.482 -10.765 3.764 1.00 0.00 89 GLU A C 1
ATOM 1359 O O . GLU A 1 91 ? 0.451 -11.429 3.861 1.00 0.00 89 GLU A O 1
ATOM 1371 N N . ALA A 1 92 ? 2.543 -10.907 4.545 1.00 0.00 90 ALA A N 1
ATOM 1372 C CA . ALA A 1 92 ? 2.561 -11.896 5.609 1.00 0.00 90 ALA A CA 1
ATOM 1373 C C . ALA A 1 92 ? 2.061 -11.254 6.905 1.00 0.00 90 ALA A C 1
ATOM 1374 O O . ALA A 1 92 ? 2.494 -11.627 7.994 1.00 0.00 90 ALA A O 1
ATOM 1381 N N . LYS A 1 93 ? 1.155 -10.300 6.744 1.00 0.00 91 LYS A N 1
ATOM 1382 C CA . LYS A 1 93 ? 0.591 -9.603 7.887 1.00 0.00 91 LYS A CA 1
ATOM 1383 C C . LYS A 1 93 ? -0.800 -9.079 7.524 1.00 0.00 91 LYS A C 1
ATOM 1384 O O . LYS A 1 93 ? -1.789 -9.447 8.154 1.00 0.00 91 LYS A O 1
ATOM 1403 N N . TYR A 1 94 ? -0.830 -8.228 6.509 1.00 0.00 92 TYR A N 1
ATOM 1404 C CA . TYR A 1 94 ? -2.083 -7.649 6.054 1.00 0.00 92 TYR A CA 1
ATOM 1405 C C . TYR A 1 94 ? -2.764 -8.555 5.026 1.00 0.00 92 TYR A C 1
ATOM 1406 O O . TYR A 1 94 ? -2.104 -9.111 4.150 1.00 0.00 92 TYR A O 1
ATOM 1424 N N . PRO A 1 95 ? -4.110 -8.679 5.171 1.00 0.00 93 PRO A N 1
ATOM 1425 C CA . PRO A 1 95 ? -4.888 -9.507 4.265 1.00 0.00 93 PRO A CA 1
ATOM 1426 C C . PRO A 1 95 ? -5.062 -8.822 2.908 1.00 0.00 93 PRO A C 1
ATOM 1427 O O . PRO A 1 95 ? -5.281 -7.613 2.843 1.00 0.00 93 PRO A O 1
ATOM 1438 N N . VAL A 1 96 ? -4.959 -9.624 1.859 1.00 0.00 94 VAL A N 1
ATOM 1439 C CA . VAL A 1 96 ? -5.102 -9.110 0.507 1.00 0.00 94 VAL A CA 1
ATOM 1440 C C . VAL A 1 96 ? -6.558 -9.260 0.061 1.00 0.00 94 VAL A C 1
ATOM 1441 O O . VAL A 1 96 ? -7.027 -10.372 -0.176 1.00 0.00 94 VAL A O 1
ATOM 1454 N N . VAL A 1 97 ? -7.232 -8.124 -0.040 1.00 0.00 95 VAL A N 1
ATOM 1455 C CA . VAL A 1 97 ? -8.625 -8.115 -0.453 1.00 0.00 95 VAL A CA 1
ATOM 1456 C C . VAL A 1 97 ? -8.699 -8.004 -1.978 1.00 0.00 95 VAL A C 1
ATOM 1457 O O . VAL A 1 97 ? -9.766 -8.181 -2.565 1.00 0.00 95 VAL A O 1
ATOM 1470 N N . GLY A 1 98 ? -7.553 -7.713 -2.574 1.00 0.00 96 GLY A N 1
ATOM 1471 C CA . GLY A 1 98 ? -7.475 -7.576 -4.019 1.00 0.00 96 GLY A CA 1
ATOM 1472 C C . GLY A 1 98 ? -6.111 -7.030 -4.445 1.00 0.00 96 GLY A C 1
ATOM 1473 O O . GLY A 1 98 ? -5.269 -6.725 -3.602 1.00 0.00 96 GLY A O 1
ATOM 1477 N N . ARG A 1 99 ? -5.935 -6.922 -5.754 1.00 0.00 97 ARG A N 1
ATOM 1478 C CA . ARG A 1 99 ? -4.687 -6.418 -6.302 1.00 0.00 97 ARG A CA 1
ATOM 1479 C C . ARG A 1 99 ? -4.952 -5.199 -7.189 1.00 0.00 97 ARG A C 1
ATOM 1480 O O . ARG A 1 99 ? -5.816 -5.239 -8.063 1.00 0.00 97 ARG A O 1
ATOM 1501 N N . VAL A 1 100 ? -4.191 -4.145 -6.933 1.00 0.00 98 VAL A N 1
ATOM 1502 C CA . VAL A 1 100 ? -4.332 -2.917 -7.697 1.00 0.00 98 VAL A CA 1
ATOM 1503 C C . VAL A 1 100 ? -4.287 -3.243 -9.191 1.00 0.00 98 VAL A C 1
ATOM 1504 O O . VAL A 1 100 ? -3.427 -4.000 -9.639 1.00 0.00 98 VAL A O 1
ATOM 1517 N N . VAL A 1 101 ? -5.223 -2.655 -9.921 1.00 0.00 99 VAL A N 1
ATOM 1518 C CA . VAL A 1 101 ? -5.301 -2.874 -11.355 1.00 0.00 99 VAL A CA 1
ATOM 1519 C C . VAL A 1 101 ? -5.190 -1.530 -12.078 1.00 0.00 99 VAL A C 1
ATOM 1520 O O . VAL A 1 101 ? -4.107 -1.142 -12.514 1.00 0.00 99 VAL A O 1
ATOM 1533 N N . SER A 1 102 ? -6.326 -0.855 -12.183 1.00 0.00 100 SER A N 1
ATOM 1534 C CA . SER A 1 102 ? -6.370 0.437 -12.846 1.00 0.00 100 SER A CA 1
ATOM 1535 C C . SER A 1 102 ? -5.795 1.517 -11.927 1.00 0.00 100 SER A C 1
ATOM 1536 O O . SER A 1 102 ? -5.951 2.708 -12.189 1.00 0.00 100 SER A O 1
ATOM 1544 N N . GLY A 1 1 ? -9.013 -13.886 -11.368 1.00 0.00 -1 GLY A N 2
ATOM 1545 C CA . GLY A 1 1 ? -8.107 -13.553 -10.282 1.00 0.00 -1 GLY A CA 2
ATOM 1546 C C . GLY A 1 1 ? -8.879 -13.076 -9.051 1.00 0.00 -1 GLY A C 2
ATOM 1547 O O . GLY A 1 1 ? -10.032 -13.454 -8.852 1.00 0.00 -1 GLY A O 2
ATOM 1551 N N . PRO A 1 2 ? -8.195 -12.229 -8.236 1.00 0.00 0 PRO A N 2
ATOM 1552 C CA . PRO A 1 2 ? -8.804 -11.696 -7.029 1.00 0.00 0 PRO A CA 2
ATOM 1553 C C . PRO A 1 2 ? -9.822 -10.604 -7.365 1.00 0.00 0 PRO A C 2
ATOM 1554 O O . PRO A 1 2 ? -10.287 -10.513 -8.500 1.00 0.00 0 PRO A O 2
ATOM 1565 N N . MET A 1 3 ? -10.137 -9.804 -6.358 1.00 0.00 1 MET A N 2
ATOM 1566 C CA . MET A 1 3 ? -11.091 -8.722 -6.532 1.00 0.00 1 MET A CA 2
ATOM 1567 C C . MET A 1 3 ? -10.499 -7.601 -7.388 1.00 0.00 1 MET A C 2
ATOM 1568 O O . MET A 1 3 ? -11.209 -6.970 -8.170 1.00 0.00 1 MET A O 2
ATOM 1582 N N . GLU A 1 4 ? -9.203 -7.387 -7.213 1.00 0.00 2 GLU A N 2
ATOM 1583 C CA . GLU A 1 4 ? -8.507 -6.353 -7.959 1.00 0.00 2 GLU A CA 2
ATOM 1584 C C . GLU A 1 4 ? -9.192 -5.000 -7.757 1.00 0.00 2 GLU A C 2
ATOM 1585 O O . GLU A 1 4 ? -10.306 -4.787 -8.234 1.00 0.00 2 GLU A O 2
ATOM 1597 N N . PHE A 1 5 ? -8.497 -4.121 -7.050 1.00 0.00 3 PHE A N 2
ATOM 1598 C CA . PHE A 1 5 ? -9.025 -2.794 -6.779 1.00 0.00 3 PHE A CA 2
ATOM 1599 C C . PHE A 1 5 ? -8.267 -1.730 -7.575 1.00 0.00 3 PHE A C 2
ATOM 1600 O O . PHE A 1 5 ? -7.038 -1.694 -7.557 1.00 0.00 3 PHE A O 2
ATOM 1617 N N . THR A 1 6 ? -9.033 -0.890 -8.256 1.00 0.00 4 THR A N 2
ATOM 1618 C CA . THR A 1 6 ? -8.449 0.172 -9.058 1.00 0.00 4 THR A CA 2
ATOM 1619 C C . THR A 1 6 ? -8.000 1.330 -8.163 1.00 0.00 4 THR A C 2
ATOM 1620 O O . THR A 1 6 ? -8.409 1.421 -7.007 1.00 0.00 4 THR A O 2
ATOM 1631 N N . ALA A 1 7 ? -7.164 2.185 -8.733 1.00 0.00 5 ALA A N 2
ATOM 1632 C CA . ALA A 1 7 ? -6.655 3.333 -8.002 1.00 0.00 5 ALA A CA 2
ATOM 1633 C C . ALA A 1 7 ? -7.829 4.132 -7.432 1.00 0.00 5 ALA A C 2
ATOM 1634 O O . ALA A 1 7 ? -7.738 4.679 -6.334 1.00 0.00 5 ALA A O 2
ATOM 1641 N N . GLU A 1 8 ? -8.905 4.172 -8.204 1.00 0.00 6 GLU A N 2
ATOM 1642 C CA . GLU A 1 8 ? -10.096 4.894 -7.789 1.00 0.00 6 GLU A CA 2
ATOM 1643 C C . GLU A 1 8 ? -10.729 4.219 -6.571 1.00 0.00 6 GLU A C 2
ATOM 1644 O O . GLU A 1 8 ? -11.094 4.889 -5.605 1.00 0.00 6 GLU A O 2
ATOM 1656 N N . GLN A 1 9 ? -10.841 2.902 -6.656 1.00 0.00 7 GLN A N 2
ATOM 1657 C CA . GLN A 1 9 ? -11.423 2.129 -5.572 1.00 0.00 7 GLN A CA 2
ATOM 1658 C C . GLN A 1 9 ? -10.453 2.055 -4.391 1.00 0.00 7 GLN A C 2
ATOM 1659 O O . GLN A 1 9 ? -10.877 1.984 -3.239 1.00 0.00 7 GLN A O 2
ATOM 1673 N N . LEU A 1 10 ? -9.170 2.075 -4.719 1.00 0.00 8 LEU A N 2
ATOM 1674 C CA . LEU A 1 10 ? -8.136 2.011 -3.699 1.00 0.00 8 LEU A CA 2
ATOM 1675 C C . LEU A 1 10 ? -7.905 3.411 -3.126 1.00 0.00 8 LEU A C 2
ATOM 1676 O O . LEU A 1 10 ? -7.436 3.554 -1.998 1.00 0.00 8 LEU A O 2
ATOM 1692 N N . SER A 1 11 ? -8.244 4.408 -3.930 1.00 0.00 9 SER A N 2
ATOM 1693 C CA . SER A 1 11 ? -8.079 5.792 -3.517 1.00 0.00 9 SER A CA 2
ATOM 1694 C C . SER A 1 11 ? -9.322 6.264 -2.761 1.00 0.00 9 SER A C 2
ATOM 1695 O O . SER A 1 11 ? -9.588 7.463 -2.684 1.00 0.00 9 SER A O 2
ATOM 1703 N N . GLN A 1 12 ? -10.051 5.298 -2.222 1.00 0.00 10 GLN A N 2
ATOM 1704 C CA . GLN A 1 12 ? -11.260 5.600 -1.475 1.00 0.00 10 GLN A CA 2
ATOM 1705 C C . GLN A 1 12 ? -11.278 4.823 -0.157 1.00 0.00 10 GLN A C 2
ATOM 1706 O O . GLN A 1 12 ? -12.322 4.703 0.483 1.00 0.00 10 GLN A O 2
ATOM 1720 N N . TYR A 1 13 ? -10.110 4.315 0.209 1.00 0.00 11 TYR A N 2
ATOM 1721 C CA . TYR A 1 13 ? -9.979 3.552 1.439 1.00 0.00 11 TYR A CA 2
ATOM 1722 C C . TYR A 1 13 ? -8.684 3.912 2.171 1.00 0.00 11 TYR A C 2
ATOM 1723 O O . TYR A 1 13 ? -7.829 3.054 2.385 1.00 0.00 11 TYR A O 2
ATOM 1741 N N . ASN A 1 14 ? -8.582 5.182 2.536 1.00 0.00 12 ASN A N 2
ATOM 1742 C CA . ASN A 1 14 ? -7.406 5.665 3.240 1.00 0.00 12 ASN A CA 2
ATOM 1743 C C . ASN A 1 14 ? -7.801 6.078 4.659 1.00 0.00 12 ASN A C 2
ATOM 1744 O O . ASN A 1 14 ? -7.066 6.807 5.324 1.00 0.00 12 ASN A O 2
ATOM 1755 N N . GLY A 1 15 ? -8.960 5.595 5.081 1.00 0.00 13 GLY A N 2
ATOM 1756 C CA . GLY A 1 15 ? -9.461 5.904 6.410 1.00 0.00 13 GLY A CA 2
ATOM 1757 C C . GLY A 1 15 ? -9.952 7.351 6.487 1.00 0.00 13 GLY A C 2
ATOM 1758 O O . GLY A 1 15 ? -9.613 8.077 7.420 1.00 0.00 13 GLY A O 2
ATOM 1762 N N . THR A 1 16 ? -10.743 7.728 5.493 1.00 0.00 14 THR A N 2
ATOM 1763 C CA . THR A 1 16 ? -11.284 9.075 5.436 1.00 0.00 14 THR A CA 2
ATOM 1764 C C . THR A 1 16 ? -12.742 9.084 5.899 1.00 0.00 14 THR A C 2
ATOM 1765 O O . THR A 1 16 ? -13.263 10.122 6.304 1.00 0.00 14 THR A O 2
ATOM 1776 N N . ASP A 1 17 ? -13.361 7.914 5.823 1.00 0.00 15 ASP A N 2
ATOM 1777 C CA . ASP A 1 17 ? -14.749 7.774 6.230 1.00 0.00 15 ASP A CA 2
ATOM 1778 C C . ASP A 1 17 ? -14.813 7.024 7.561 1.00 0.00 15 ASP A C 2
ATOM 1779 O O . ASP A 1 17 ? -13.830 6.978 8.300 1.00 0.00 15 ASP A O 2
ATOM 1788 N N . GLU A 1 18 ? -15.979 6.455 7.828 1.00 0.00 16 GLU A N 2
ATOM 1789 C CA . GLU A 1 18 ? -16.184 5.709 9.058 1.00 0.00 16 GLU A CA 2
ATOM 1790 C C . GLU A 1 18 ? -16.175 4.205 8.774 1.00 0.00 16 GLU A C 2
ATOM 1791 O O . GLU A 1 18 ? -15.445 3.453 9.417 1.00 0.00 16 GLU A O 2
ATOM 1803 N N . SER A 1 19 ? -16.996 3.812 7.811 1.00 0.00 17 SER A N 2
ATOM 1804 C CA . SER A 1 19 ? -17.092 2.412 7.435 1.00 0.00 17 SER A CA 2
ATOM 1805 C C . SER A 1 19 ? -15.986 2.061 6.437 1.00 0.00 17 SER A C 2
ATOM 1806 O O . SER A 1 19 ? -15.301 1.051 6.594 1.00 0.00 17 SER A O 2
ATOM 1814 N N . LYS A 1 20 ? -15.846 2.915 5.434 1.00 0.00 18 LYS A N 2
ATOM 1815 C CA . LYS A 1 20 ? -14.835 2.708 4.411 1.00 0.00 18 LYS A CA 2
ATOM 1816 C C . LYS A 1 20 ? -13.572 2.133 5.057 1.00 0.00 18 LYS A C 2
ATOM 1817 O O . LYS A 1 20 ? -12.997 2.744 5.956 1.00 0.00 18 LYS A O 2
ATOM 1836 N N . PRO A 1 21 ? -13.168 0.933 4.560 1.00 0.00 19 PRO A N 2
ATOM 1837 C CA . PRO A 1 21 ? -11.984 0.269 5.079 1.00 0.00 19 PRO A CA 2
ATOM 1838 C C . PRO A 1 21 ? -10.709 0.947 4.574 1.00 0.00 19 PRO A C 2
ATOM 1839 O O . PRO A 1 21 ? -10.773 1.885 3.780 1.00 0.00 19 PRO A O 2
ATOM 1850 N N . ILE A 1 22 ? -9.580 0.447 5.055 1.00 0.00 20 ILE A N 2
ATOM 1851 C CA . ILE A 1 22 ? -8.292 0.993 4.662 1.00 0.00 20 ILE A CA 2
ATOM 1852 C C . ILE A 1 22 ? -7.536 -0.045 3.831 1.00 0.00 20 ILE A C 2
ATOM 1853 O O . ILE A 1 22 ? -7.279 -1.153 4.299 1.00 0.00 20 ILE A O 2
ATOM 1869 N N . TYR A 1 23 ? -7.199 0.351 2.612 1.00 0.00 21 TYR A N 2
ATOM 1870 C CA . TYR A 1 23 ? -6.477 -0.531 1.711 1.00 0.00 21 TYR A CA 2
ATOM 1871 C C . TYR A 1 23 ? -5.237 0.162 1.143 1.00 0.00 21 TYR A C 2
ATOM 1872 O O . TYR A 1 23 ? -5.325 1.276 0.629 1.00 0.00 21 TYR A O 2
ATOM 1890 N N . VAL A 1 24 ? -4.110 -0.526 1.254 1.00 0.00 22 VAL A N 2
ATOM 1891 C CA . VAL A 1 24 ? -2.854 0.009 0.758 1.00 0.00 22 VAL A CA 2
ATOM 1892 C C . VAL A 1 24 ? -2.419 -0.783 -0.477 1.00 0.00 22 VAL A C 2
ATOM 1893 O O . VAL A 1 24 ? -2.807 -1.938 -0.646 1.00 0.00 22 VAL A O 2
ATOM 1906 N N . ALA A 1 25 ? -1.619 -0.131 -1.308 1.00 0.00 23 ALA A N 2
ATOM 1907 C CA . ALA A 1 25 ? -1.128 -0.761 -2.521 1.00 0.00 23 ALA A CA 2
ATOM 1908 C C . ALA A 1 25 ? 0.379 -0.993 -2.396 1.00 0.00 23 ALA A C 2
ATOM 1909 O O . ALA A 1 25 ? 1.091 -0.174 -1.816 1.00 0.00 23 ALA A O 2
ATOM 1916 N N . ILE A 1 26 ? 0.821 -2.113 -2.949 1.00 0.00 24 ILE A N 2
ATOM 1917 C CA . ILE A 1 26 ? 2.230 -2.463 -2.906 1.00 0.00 24 ILE A CA 2
ATOM 1918 C C . ILE A 1 26 ? 2.589 -3.272 -4.155 1.00 0.00 24 ILE A C 2
ATOM 1919 O O . ILE A 1 26 ? 2.143 -4.407 -4.313 1.00 0.00 24 ILE A O 2
ATOM 1935 N N . LYS A 1 27 ? 3.391 -2.655 -5.010 1.00 0.00 25 LYS A N 2
ATOM 1936 C CA . LYS A 1 27 ? 3.814 -3.303 -6.240 1.00 0.00 25 LYS A CA 2
ATOM 1937 C C . LYS A 1 27 ? 2.584 -3.636 -7.085 1.00 0.00 25 LYS A C 2
ATOM 1938 O O . LYS A 1 27 ? 2.657 -4.456 -7.999 1.00 0.00 25 LYS A O 2
ATOM 1957 N N . GLY A 1 28 ? 1.481 -2.982 -6.751 1.00 0.00 26 GLY A N 2
ATOM 1958 C CA . GLY A 1 28 ? 0.236 -3.199 -7.468 1.00 0.00 26 GLY A CA 2
ATOM 1959 C C . GLY A 1 28 ? -0.665 -4.182 -6.718 1.00 0.00 26 GLY A C 2
ATOM 1960 O O . GLY A 1 28 ? -1.611 -4.723 -7.289 1.00 0.00 26 GLY A O 2
ATOM 1964 N N . ARG A 1 29 ? -0.341 -4.383 -5.449 1.00 0.00 27 ARG A N 2
ATOM 1965 C CA . ARG A 1 29 ? -1.109 -5.291 -4.615 1.00 0.00 27 ARG A CA 2
ATOM 1966 C C . ARG A 1 29 ? -1.812 -4.519 -3.497 1.00 0.00 27 ARG A C 2
ATOM 1967 O O . ARG A 1 29 ? -1.181 -3.739 -2.785 1.00 0.00 27 ARG A O 2
ATOM 1988 N N . VAL A 1 30 ? -3.109 -4.763 -3.377 1.00 0.00 28 VAL A N 2
ATOM 1989 C CA . VAL A 1 30 ? -3.904 -4.100 -2.357 1.00 0.00 28 VAL A CA 2
ATOM 1990 C C . VAL A 1 30 ? -3.822 -4.898 -1.054 1.00 0.00 28 VAL A C 2
ATOM 1991 O O . VAL A 1 30 ? -4.168 -6.077 -1.022 1.00 0.00 28 VAL A O 2
ATOM 2004 N N . PHE A 1 31 ? -3.361 -4.222 -0.012 1.00 0.00 29 PHE A N 2
ATOM 2005 C CA . PHE A 1 31 ? -3.229 -4.853 1.290 1.00 0.00 29 PHE A CA 2
ATOM 2006 C C . PHE A 1 31 ? -4.142 -4.183 2.320 1.00 0.00 29 PHE A C 2
ATOM 2007 O O . PHE A 1 31 ? -4.421 -2.989 2.223 1.00 0.00 29 PHE A O 2
ATOM 2024 N N . ASP A 1 32 ? -4.582 -4.981 3.281 1.00 0.00 30 ASP A N 2
ATOM 2025 C CA . ASP A 1 32 ? -5.457 -4.480 4.327 1.00 0.00 30 ASP A CA 2
ATOM 2026 C C . ASP A 1 32 ? -4.621 -4.118 5.557 1.00 0.00 30 ASP A C 2
ATOM 2027 O O . ASP A 1 32 ? -3.857 -4.943 6.057 1.00 0.00 30 ASP A O 2
ATOM 2036 N N . VAL A 1 33 ? -4.793 -2.885 6.008 1.00 0.00 31 VAL A N 2
ATOM 2037 C CA . VAL A 1 33 ? -4.064 -2.404 7.169 1.00 0.00 31 VAL A CA 2
ATOM 2038 C C . VAL A 1 33 ? -5.053 -1.826 8.184 1.00 0.00 31 VAL A C 2
ATOM 2039 O O . VAL A 1 33 ? -4.648 -1.297 9.218 1.00 0.00 31 VAL A O 2
ATOM 2052 N N . THR A 1 34 ? -6.330 -1.948 7.853 1.00 0.00 32 THR A N 2
ATOM 2053 C CA . THR A 1 34 ? -7.379 -1.444 8.722 1.00 0.00 32 THR A CA 2
ATOM 2054 C C . THR A 1 34 ? -7.160 -1.926 10.158 1.00 0.00 32 THR A C 2
ATOM 2055 O O . THR A 1 34 ? -7.603 -1.282 11.107 1.00 0.00 32 THR A O 2
ATOM 2066 N N . THR A 1 35 ? -6.475 -3.055 10.271 1.00 0.00 33 THR A N 2
ATOM 2067 C CA . THR A 1 35 ? -6.191 -3.630 11.575 1.00 0.00 33 THR A CA 2
ATOM 2068 C C . THR A 1 35 ? -5.463 -2.615 12.459 1.00 0.00 33 THR A C 2
ATOM 2069 O O . THR A 1 35 ? -5.280 -2.846 13.653 1.00 0.00 33 THR A O 2
ATOM 2080 N N . GLY A 1 36 ? -5.069 -1.513 11.838 1.00 0.00 34 GLY A N 2
ATOM 2081 C CA . GLY A 1 36 ? -4.366 -0.462 12.553 1.00 0.00 34 GLY A CA 2
ATOM 2082 C C . GLY A 1 3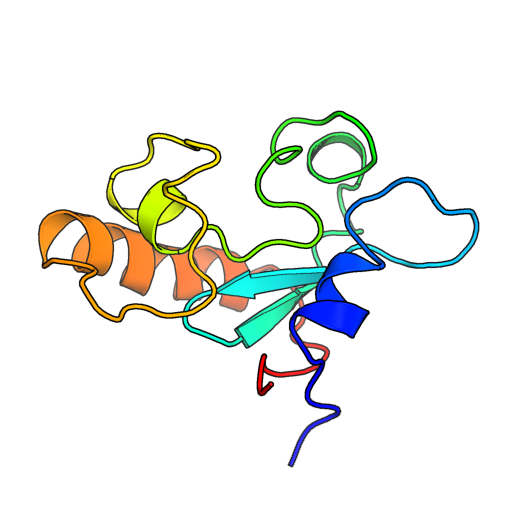6 ? -4.615 0.902 11.907 1.00 0.00 34 GLY A C 2
ATOM 2083 O O . GLY A 1 36 ? -3.677 1.663 11.673 1.00 0.00 34 GLY A O 2
ATOM 2087 N N . LYS A 1 37 ? -5.884 1.170 11.636 1.00 0.00 35 LYS A N 2
ATOM 2088 C CA . LYS A 1 37 ? -6.269 2.430 11.022 1.00 0.00 35 LYS A CA 2
ATOM 2089 C C . LYS A 1 37 ? -5.622 3.585 11.789 1.00 0.00 35 LYS A C 2
ATOM 2090 O O . LYS A 1 37 ? -5.431 4.669 11.240 1.00 0.00 35 LYS A O 2
ATOM 2109 N N . SER A 1 38 ? -5.301 3.313 13.045 1.00 0.00 36 SER A N 2
ATOM 2110 C CA . SER A 1 38 ? -4.679 4.316 13.893 1.00 0.00 36 SER A CA 2
ATOM 2111 C C . SER A 1 38 ? -3.344 4.757 13.289 1.00 0.00 36 SER A C 2
ATOM 2112 O O . SER A 1 38 ? -2.812 5.805 13.650 1.00 0.00 36 SER A O 2
ATOM 2120 N N . PHE A 1 39 ? -2.841 3.933 12.381 1.00 0.00 37 PHE A N 2
ATOM 2121 C CA . PHE A 1 39 ? -1.579 4.225 11.724 1.00 0.00 37 PHE A CA 2
ATOM 2122 C C . PHE A 1 39 ? -1.801 4.647 10.271 1.00 0.00 37 PHE A C 2
ATOM 2123 O O . PHE A 1 39 ? -1.189 5.604 9.798 1.00 0.00 37 PHE A O 2
ATOM 2140 N N . TYR A 1 40 ? -2.679 3.914 9.603 1.00 0.00 38 TYR A N 2
ATOM 2141 C CA . TYR A 1 40 ? -2.991 4.201 8.213 1.00 0.00 38 TYR A CA 2
ATOM 2142 C C . TYR A 1 40 ? -4.202 5.129 8.102 1.00 0.00 38 TYR A C 2
ATOM 2143 O O . TYR A 1 40 ? -4.238 6.009 7.244 1.00 0.00 38 TYR A O 2
ATOM 2161 N N . GLY A 1 41 ? -5.165 4.900 8.984 1.00 0.00 39 GLY A N 2
ATOM 2162 C CA . GLY A 1 41 ? -6.374 5.705 8.996 1.00 0.00 39 GLY A CA 2
ATOM 2163 C C . GLY A 1 41 ? -6.041 7.197 8.938 1.00 0.00 39 GLY A C 2
ATOM 2164 O O . GLY A 1 41 ? -4.871 7.576 8.930 1.00 0.00 39 GLY A O 2
ATOM 2168 N N . SER A 1 42 ? -7.091 8.005 8.899 1.00 0.00 40 SER A N 2
ATOM 2169 C CA . SER A 1 42 ? -6.924 9.447 8.843 1.00 0.00 40 SER A CA 2
ATOM 2170 C C . SER A 1 42 ? -5.765 9.876 9.745 1.00 0.00 40 SER A C 2
ATOM 2171 O O . SER A 1 42 ? -5.599 9.346 10.842 1.00 0.00 40 SER A O 2
ATOM 2179 N N . GLY A 1 43 ? -4.993 10.831 9.249 1.00 0.00 41 GLY A N 2
ATOM 2180 C CA . GLY A 1 43 ? -3.855 11.337 9.996 1.00 0.00 41 GLY A CA 2
ATOM 2181 C C . GLY A 1 43 ? -3.213 10.230 10.834 1.00 0.00 41 GLY A C 2
ATOM 2182 O O . GLY A 1 43 ? -3.324 10.230 12.059 1.00 0.00 41 GLY A O 2
ATOM 2186 N N . GLY A 1 44 ? -2.556 9.312 10.140 1.00 0.00 42 GLY A N 2
ATOM 2187 C CA . GLY A 1 44 ? -1.897 8.201 10.805 1.00 0.00 42 GLY A CA 2
ATOM 2188 C C . GLY A 1 44 ? -0.470 8.019 10.284 1.00 0.00 42 GLY A C 2
ATOM 2189 O O . GLY A 1 44 ? -0.053 8.704 9.351 1.00 0.00 42 GLY A O 2
ATOM 2193 N N . ASP A 1 45 ? 0.240 7.091 10.908 1.00 0.00 43 ASP A N 2
ATOM 2194 C CA . ASP A 1 45 ? 1.612 6.809 10.519 1.00 0.00 43 ASP A CA 2
ATOM 2195 C C . ASP A 1 45 ? 1.705 6.766 8.992 1.00 0.00 43 ASP A C 2
ATOM 2196 O O . ASP A 1 45 ? 2.567 7.414 8.401 1.00 0.00 43 ASP A O 2
ATOM 2205 N N . TYR A 1 46 ? 0.806 5.995 8.398 1.00 0.00 44 TYR A N 2
ATOM 2206 C CA . TYR A 1 46 ? 0.776 5.858 6.952 1.00 0.00 44 TYR A CA 2
ATOM 2207 C C . TYR A 1 46 ? -0.349 6.698 6.345 1.00 0.00 44 TYR A C 2
ATOM 2208 O O . TYR A 1 46 ? -1.261 6.161 5.719 1.00 0.00 44 TYR A O 2
ATOM 2226 N N . SER A 1 47 ? -0.247 8.003 6.551 1.00 0.00 45 SER A N 2
ATOM 2227 C CA . SER A 1 47 ? -1.245 8.923 6.032 1.00 0.00 45 SER A CA 2
ATOM 2228 C C . SER A 1 47 ? -1.069 9.088 4.521 1.00 0.00 45 SER A C 2
ATOM 2229 O O . SER A 1 47 ? -2.044 9.277 3.796 1.00 0.00 45 SER A O 2
ATOM 2237 N N . MET A 1 48 ? 0.182 9.011 4.092 1.00 0.00 46 MET A N 2
ATOM 2238 C CA . MET A 1 48 ? 0.499 9.150 2.680 1.00 0.00 46 MET A CA 2
ATOM 2239 C C . MET A 1 48 ? 0.260 7.836 1.933 1.00 0.00 46 MET A C 2
ATOM 2240 O O . MET A 1 48 ? -0.075 7.843 0.749 1.00 0.00 46 MET A O 2
ATOM 2254 N N . PHE A 1 49 ? 0.440 6.740 2.655 1.00 0.00 47 PHE A N 2
ATOM 2255 C CA . PHE A 1 49 ? 0.249 5.422 2.076 1.00 0.00 47 PHE A CA 2
ATOM 2256 C C . PHE A 1 49 ? -1.239 5.080 1.971 1.00 0.00 47 PHE A C 2
ATOM 2257 O O . PHE A 1 49 ? -1.656 4.384 1.047 1.00 0.00 47 PHE A O 2
ATOM 2274 N N . ALA A 1 50 ? -1.999 5.586 2.931 1.00 0.00 48 ALA A N 2
ATOM 2275 C CA . ALA A 1 50 ? -3.431 5.343 2.959 1.00 0.00 48 ALA A CA 2
ATOM 2276 C C . ALA A 1 50 ? -4.037 5.740 1.611 1.00 0.00 48 ALA A C 2
ATOM 2277 O O . ALA A 1 50 ? -3.892 6.880 1.173 1.00 0.00 48 ALA A O 2
ATOM 2284 N N . GLY A 1 51 ? -4.704 4.777 0.992 1.00 0.00 49 GLY A N 2
ATOM 2285 C CA . GLY A 1 51 ? -5.332 5.012 -0.297 1.00 0.00 49 GLY A CA 2
ATOM 2286 C C . GLY A 1 51 ? -4.293 5.398 -1.352 1.00 0.00 49 GLY A C 2
ATOM 2287 O O . GLY A 1 51 ? -4.581 6.186 -2.252 1.00 0.00 49 GLY A O 2
ATOM 2291 N N . LYS A 1 52 ? -3.107 4.826 -1.205 1.00 0.00 50 LYS A N 2
ATOM 2292 C CA . LYS A 1 52 ? -2.024 5.101 -2.134 1.00 0.00 50 LYS A CA 2
ATOM 2293 C C . LYS A 1 52 ? -0.966 4.003 -2.016 1.00 0.00 50 LYS A C 2
ATOM 2294 O O . LYS A 1 52 ? -0.812 3.395 -0.957 1.00 0.00 50 LYS A O 2
ATOM 2313 N N . ASP A 1 53 ? -0.263 3.781 -3.117 1.00 0.00 51 ASP A N 2
ATOM 2314 C CA . ASP A 1 53 ? 0.776 2.767 -3.151 1.00 0.00 51 ASP A CA 2
ATOM 2315 C C . ASP A 1 53 ? 2.104 3.389 -2.716 1.00 0.00 51 ASP A C 2
ATOM 2316 O O . ASP A 1 53 ? 2.704 4.164 -3.459 1.00 0.00 51 ASP A O 2
ATOM 2325 N N . ALA A 1 54 ? 2.525 3.027 -1.512 1.00 0.00 52 ALA A N 2
ATOM 2326 C CA . ALA A 1 54 ? 3.771 3.540 -0.969 1.00 0.00 52 ALA A CA 2
ATOM 2327 C C . ALA A 1 54 ? 4.864 2.481 -1.124 1.00 0.00 52 ALA A C 2
ATOM 2328 O O . ALA A 1 54 ? 5.442 2.032 -0.135 1.00 0.00 52 ALA A O 2
ATOM 2335 N N . SER A 1 55 ? 5.115 2.112 -2.371 1.00 0.00 53 SER A N 2
ATOM 2336 C CA . SER A 1 55 ? 6.128 1.114 -2.667 1.00 0.00 53 SER A CA 2
ATOM 2337 C C . SER A 1 55 ? 7.523 1.723 -2.513 1.00 0.00 53 SER A C 2
ATOM 2338 O O . SER A 1 55 ? 8.358 1.192 -1.782 1.00 0.00 53 SER A O 2
ATOM 2346 N N . ARG A 1 56 ? 7.732 2.828 -3.213 1.00 0.00 54 ARG A N 2
ATOM 2347 C CA . ARG A 1 56 ? 9.012 3.515 -3.162 1.00 0.00 54 ARG A CA 2
ATOM 2348 C C . ARG A 1 56 ? 9.307 3.984 -1.736 1.00 0.00 54 ARG A C 2
ATOM 2349 O O . ARG A 1 56 ? 10.393 3.742 -1.211 1.00 0.00 54 ARG A O 2
ATOM 2370 N N . ALA A 1 57 ? 8.321 4.647 -1.150 1.00 0.00 55 ALA A N 2
ATOM 2371 C CA . ALA A 1 57 ? 8.461 5.152 0.205 1.00 0.00 55 ALA A CA 2
ATOM 2372 C C . ALA A 1 57 ? 8.737 3.985 1.155 1.00 0.00 55 ALA A C 2
ATOM 2373 O O . ALA A 1 57 ? 9.469 4.134 2.132 1.00 0.00 55 ALA A O 2
ATOM 2380 N N . LEU A 1 58 ? 8.136 2.848 0.834 1.00 0.00 56 LEU A N 2
ATOM 2381 C CA . LEU A 1 58 ? 8.308 1.655 1.646 1.00 0.00 56 LEU A CA 2
ATOM 2382 C C . LEU A 1 58 ? 9.713 1.091 1.423 1.00 0.00 56 LEU A C 2
ATOM 2383 O O . LEU A 1 58 ? 10.381 0.687 2.374 1.00 0.00 56 LEU A O 2
ATOM 2399 N N . GLY A 1 59 ? 10.119 1.080 0.162 1.00 0.00 57 GLY A N 2
ATOM 2400 C CA . GLY A 1 59 ? 11.431 0.571 -0.197 1.00 0.00 57 GLY A CA 2
ATOM 2401 C C . GLY A 1 59 ? 12.537 1.365 0.501 1.00 0.00 57 GLY A C 2
ATOM 2402 O O . GLY A 1 59 ? 13.142 0.885 1.458 1.00 0.00 57 GLY A O 2
ATOM 2406 N N . LYS A 1 60 ? 12.769 2.567 -0.007 1.00 0.00 58 LYS A N 2
ATOM 2407 C CA . LYS A 1 60 ? 13.791 3.433 0.556 1.00 0.00 58 LYS A CA 2
ATOM 2408 C C . LYS A 1 60 ? 13.446 3.742 2.014 1.00 0.00 58 LYS A C 2
ATOM 2409 O O . LYS A 1 60 ? 14.317 4.122 2.795 1.00 0.00 58 LYS A O 2
ATOM 2428 N N . MET A 1 61 ? 12.172 3.568 2.337 1.00 0.00 59 MET A N 2
ATOM 2429 C CA . MET A 1 61 ? 11.701 3.824 3.687 1.00 0.00 59 MET A CA 2
ATOM 2430 C C . MET A 1 61 ? 11.780 5.315 4.022 1.00 0.00 59 MET A C 2
ATOM 2431 O O . MET A 1 61 ? 12.382 5.698 5.024 1.00 0.00 59 MET A O 2
ATOM 2445 N N . SER A 1 62 ? 11.163 6.115 3.165 1.00 0.00 60 SER A N 2
ATOM 2446 C CA . SER A 1 62 ? 11.155 7.555 3.358 1.00 0.00 60 SER A CA 2
ATOM 2447 C C . SER A 1 62 ? 9.737 8.033 3.675 1.00 0.00 60 SER A C 2
ATOM 2448 O O . SER A 1 62 ? 9.540 8.849 4.575 1.00 0.00 60 SER A O 2
ATOM 2456 N N . LYS A 1 63 ? 8.786 7.505 2.919 1.00 0.00 61 LYS A N 2
ATOM 2457 C CA . LYS A 1 63 ? 7.392 7.868 3.109 1.00 0.00 61 LYS A CA 2
ATOM 2458 C C . LYS A 1 63 ? 7.080 9.122 2.290 1.00 0.00 61 LYS A C 2
ATOM 2459 O O . LYS A 1 63 ? 6.093 9.809 2.550 1.00 0.00 61 LYS A O 2
ATOM 2478 N N . ASN A 1 64 ? 7.940 9.384 1.317 1.00 0.00 62 ASN A N 2
ATOM 2479 C CA . ASN A 1 64 ? 7.769 10.544 0.458 1.00 0.00 62 ASN A CA 2
ATOM 2480 C C . ASN A 1 64 ? 6.399 10.472 -0.221 1.00 0.00 62 ASN A C 2
ATOM 2481 O O . ASN A 1 64 ? 5.902 9.385 -0.511 1.00 0.00 62 ASN A O 2
ATOM 2492 N N . GLU A 1 65 ? 5.829 11.645 -0.454 1.00 0.00 63 GLU A N 2
ATOM 2493 C CA . GLU A 1 65 ? 4.527 11.730 -1.093 1.00 0.00 63 GLU A CA 2
ATOM 2494 C C . GLU A 1 65 ? 4.654 11.465 -2.595 1.00 0.00 63 GLU A C 2
ATOM 2495 O O . GLU A 1 65 ? 3.692 11.052 -3.240 1.00 0.00 63 GLU A O 2
ATOM 2507 N N . GLU A 1 66 ? 5.850 11.715 -3.108 1.00 0.00 64 GLU A N 2
ATOM 2508 C CA . GLU A 1 66 ? 6.116 11.509 -4.521 1.00 0.00 64 GLU A CA 2
ATOM 2509 C C . GLU A 1 66 ? 6.611 10.082 -4.766 1.00 0.00 64 GLU A C 2
ATOM 2510 O O . GLU A 1 66 ? 6.521 9.573 -5.882 1.00 0.00 64 GLU A O 2
ATOM 2522 N N . ASP A 1 67 ? 7.122 9.477 -3.704 1.00 0.00 65 ASP A N 2
ATOM 2523 C CA . ASP A 1 67 ? 7.632 8.119 -3.790 1.00 0.00 65 ASP A CA 2
ATOM 2524 C C . ASP A 1 67 ? 6.477 7.165 -4.100 1.00 0.00 65 ASP A C 2
ATOM 2525 O O . ASP A 1 67 ? 6.611 6.273 -4.937 1.00 0.00 65 ASP A O 2
ATOM 2534 N N . VAL A 1 68 ? 5.368 7.384 -3.409 1.00 0.00 66 VAL A N 2
ATOM 2535 C CA . VAL A 1 68 ? 4.190 6.555 -3.601 1.00 0.00 66 VAL A CA 2
ATOM 2536 C C . VAL A 1 68 ? 4.083 6.161 -5.075 1.00 0.00 66 VAL A C 2
ATOM 2537 O O . VAL A 1 68 ? 3.783 6.999 -5.925 1.00 0.00 66 VAL A O 2
ATOM 2550 N N . SER A 1 69 ? 4.334 4.886 -5.334 1.00 0.00 67 SER A N 2
ATOM 2551 C CA . SER A 1 69 ? 4.270 4.372 -6.692 1.00 0.00 67 SER A CA 2
ATOM 2552 C C . SER A 1 69 ? 3.244 3.240 -6.774 1.00 0.00 67 SER A C 2
ATOM 2553 O O . SER A 1 69 ? 3.469 2.153 -6.244 1.00 0.00 67 SER A O 2
ATOM 2561 N N . PRO A 1 70 ? 2.109 3.541 -7.461 1.00 0.00 68 PRO A N 2
ATOM 2562 C CA . PRO A 1 70 ? 1.048 2.562 -7.619 1.00 0.00 68 PRO A CA 2
ATOM 2563 C C . PRO A 1 70 ? 1.432 1.500 -8.652 1.00 0.00 68 PRO A C 2
ATOM 2564 O O . PRO A 1 70 ? 0.607 0.667 -9.027 1.00 0.00 68 PRO A O 2
ATOM 2575 N N . SER A 1 71 ? 2.683 1.563 -9.081 1.00 0.00 69 SER A N 2
ATOM 2576 C CA . SER A 1 71 ? 3.187 0.617 -10.063 1.00 0.00 69 SER A CA 2
ATOM 2577 C C . SER A 1 71 ? 4.693 0.423 -9.878 1.00 0.00 69 SER A C 2
ATOM 2578 O O . SER A 1 71 ? 5.372 1.292 -9.334 1.00 0.00 69 SER A O 2
ATOM 2586 N N . LEU A 1 72 ? 5.171 -0.722 -10.343 1.00 0.00 70 LEU A N 2
ATOM 2587 C CA . LEU A 1 72 ? 6.585 -1.040 -10.236 1.00 0.00 70 LEU A CA 2
ATOM 2588 C C . LEU A 1 72 ? 7.351 -0.320 -11.347 1.00 0.00 70 LEU A C 2
ATOM 2589 O O . LEU A 1 72 ? 8.145 -0.934 -12.058 1.00 0.00 70 LEU A O 2
ATOM 2605 N N . GLU A 1 73 ? 7.086 0.974 -11.462 1.00 0.00 71 GLU A N 2
ATOM 2606 C CA . GLU A 1 73 ? 7.741 1.785 -12.474 1.00 0.00 71 GLU A CA 2
ATOM 2607 C C . GLU A 1 73 ? 8.669 2.807 -11.816 1.00 0.00 71 GLU A C 2
ATOM 2608 O O . GLU A 1 73 ? 8.386 4.004 -11.826 1.00 0.00 71 GLU A O 2
ATOM 2620 N N . GLY A 1 74 ? 9.759 2.298 -11.261 1.00 0.00 72 GLY A N 2
ATOM 2621 C CA . GLY A 1 74 ? 10.731 3.153 -10.600 1.00 0.00 72 GLY A CA 2
ATOM 2622 C C . GLY A 1 74 ? 11.311 2.467 -9.361 1.00 0.00 72 GLY A C 2
ATOM 2623 O O . GLY A 1 74 ? 12.298 2.933 -8.794 1.00 0.00 72 GLY A O 2
ATOM 2627 N N . LEU A 1 75 ? 10.672 1.371 -8.977 1.00 0.00 73 LEU A N 2
ATOM 2628 C CA . LEU A 1 75 ? 11.112 0.617 -7.816 1.00 0.00 73 LEU A CA 2
ATOM 2629 C C . LEU A 1 75 ? 12.471 -0.020 -8.112 1.00 0.00 73 LEU A C 2
ATOM 2630 O O . LEU A 1 75 ? 12.545 -1.053 -8.776 1.00 0.00 73 LEU A O 2
ATOM 2646 N N . THR A 1 76 ? 13.513 0.622 -7.604 1.00 0.00 74 THR A N 2
ATOM 2647 C CA . THR A 1 76 ? 14.865 0.130 -7.805 1.00 0.00 74 THR A CA 2
ATOM 2648 C C . THR A 1 76 ? 15.157 -1.033 -6.855 1.00 0.00 74 THR A C 2
ATOM 2649 O O . THR A 1 76 ? 14.274 -1.479 -6.124 1.00 0.00 74 THR A O 2
ATOM 2660 N N . GLU A 1 77 ? 16.400 -1.491 -6.896 1.00 0.00 75 GLU A N 2
ATOM 2661 C CA . GLU A 1 77 ? 16.819 -2.594 -6.048 1.00 0.00 75 GLU A CA 2
ATOM 2662 C C . GLU A 1 77 ? 16.817 -2.165 -4.580 1.00 0.00 75 GLU A C 2
ATOM 2663 O O . GLU A 1 77 ? 16.383 -2.919 -3.710 1.00 0.00 75 GLU A O 2
ATOM 2675 N N . LYS A 1 78 ? 17.306 -0.956 -4.349 1.00 0.00 76 LYS A N 2
ATOM 2676 C CA . LYS A 1 78 ? 17.365 -0.417 -3.000 1.00 0.00 76 LYS A CA 2
ATOM 2677 C C . LYS A 1 78 ? 15.980 -0.509 -2.358 1.00 0.00 76 LYS A C 2
ATOM 2678 O O . LYS A 1 78 ? 15.835 -1.045 -1.260 1.00 0.00 76 LYS A O 2
ATOM 2697 N N . GLU A 1 79 ? 14.996 0.022 -3.069 1.00 0.00 77 GLU A N 2
ATOM 2698 C CA . GLU A 1 79 ? 13.627 0.006 -2.581 1.00 0.00 77 GLU A CA 2
ATOM 2699 C C . GLU A 1 79 ? 13.030 -1.395 -2.722 1.00 0.00 77 GLU A C 2
ATOM 2700 O O . GLU A 1 79 ? 12.330 -1.868 -1.828 1.00 0.00 77 GLU A O 2
ATOM 2712 N N . ILE A 1 80 ? 13.327 -2.020 -3.852 1.00 0.00 78 ILE A N 2
ATOM 2713 C CA . ILE A 1 80 ? 12.828 -3.357 -4.122 1.00 0.00 78 ILE A CA 2
ATOM 2714 C C . ILE A 1 80 ? 13.182 -4.275 -2.949 1.00 0.00 78 ILE A C 2
ATOM 2715 O O . ILE A 1 80 ? 12.330 -5.010 -2.453 1.00 0.00 78 ILE A O 2
ATOM 2731 N N . ASN A 1 81 ? 14.440 -4.202 -2.541 1.00 0.00 79 ASN A N 2
ATOM 2732 C CA . ASN A 1 81 ? 14.918 -5.016 -1.437 1.00 0.00 79 ASN A CA 2
ATOM 2733 C C . ASN A 1 81 ? 13.936 -4.908 -0.268 1.00 0.00 79 ASN A C 2
ATOM 2734 O O . ASN A 1 81 ? 13.459 -5.921 0.242 1.00 0.00 79 ASN A O 2
ATOM 2745 N N . THR A 1 82 ? 13.666 -3.672 0.123 1.00 0.00 80 THR A N 2
ATOM 2746 C CA . THR A 1 82 ? 12.750 -3.418 1.223 1.00 0.00 80 THR A CA 2
ATOM 2747 C C . THR A 1 82 ? 11.301 -3.509 0.742 1.00 0.00 80 THR A C 2
ATOM 2748 O O . THR A 1 82 ? 10.469 -4.149 1.384 1.00 0.00 80 THR A O 2
ATOM 2759 N N . LEU A 1 83 ? 11.042 -2.861 -0.385 1.00 0.00 81 LEU A N 2
ATOM 2760 C CA . LEU A 1 83 ? 9.708 -2.861 -0.959 1.00 0.00 81 LEU A CA 2
ATOM 2761 C C . LEU A 1 83 ? 9.256 -4.304 -1.188 1.00 0.00 81 LEU A C 2
ATOM 2762 O O . LEU A 1 83 ? 8.227 -4.727 -0.663 1.00 0.00 81 LEU A O 2
ATOM 2778 N N . ASN A 1 84 ? 10.047 -5.021 -1.973 1.00 0.00 82 ASN A N 2
ATOM 2779 C CA . ASN A 1 84 ? 9.741 -6.408 -2.278 1.00 0.00 82 ASN A CA 2
ATOM 2780 C C . ASN A 1 84 ? 9.491 -7.170 -0.974 1.00 0.00 82 ASN A C 2
ATOM 2781 O O . ASN A 1 84 ? 8.552 -7.958 -0.882 1.00 0.00 82 ASN A O 2
ATOM 2792 N N . ASP A 1 85 ? 10.349 -6.907 0.001 1.00 0.00 83 ASP A N 2
ATOM 2793 C CA . ASP A 1 85 ? 10.233 -7.557 1.295 1.00 0.00 83 ASP A CA 2
ATOM 2794 C C . ASP A 1 85 ? 9.017 -6.996 2.036 1.00 0.00 83 ASP A C 2
ATOM 2795 O O . ASP A 1 85 ? 8.390 -7.697 2.828 1.00 0.00 83 ASP A O 2
ATOM 2804 N N . TRP A 1 86 ? 8.721 -5.736 1.752 1.00 0.00 84 TRP A N 2
ATOM 2805 C CA . TRP A 1 86 ? 7.592 -5.072 2.382 1.00 0.00 84 TRP A CA 2
ATOM 2806 C C . TRP A 1 86 ? 6.322 -5.836 2.000 1.00 0.00 84 TRP A C 2
ATOM 2807 O O . TRP A 1 86 ? 5.452 -6.058 2.840 1.00 0.00 84 TRP A O 2
ATOM 2828 N N . GLU A 1 87 ? 6.257 -6.216 0.733 1.00 0.00 85 GLU A N 2
ATOM 2829 C CA . GLU A 1 87 ? 5.108 -6.950 0.229 1.00 0.00 85 GLU A CA 2
ATOM 2830 C C . GLU A 1 87 ? 4.942 -8.264 0.994 1.00 0.00 85 GLU A C 2
ATOM 2831 O O . GLU A 1 87 ? 3.840 -8.600 1.426 1.00 0.00 85 GLU A O 2
ATOM 2843 N N . THR A 1 88 ? 6.052 -8.973 1.138 1.00 0.00 86 THR A N 2
ATOM 2844 C CA . THR A 1 88 ? 6.044 -10.243 1.843 1.00 0.00 86 THR A CA 2
ATOM 2845 C C . THR A 1 88 ? 5.670 -10.036 3.312 1.00 0.00 86 THR A C 2
ATOM 2846 O O . THR A 1 88 ? 5.000 -10.876 3.910 1.00 0.00 86 THR A O 2
ATOM 2857 N N . LYS A 1 89 ? 6.119 -8.912 3.850 1.00 0.00 87 LYS A N 2
ATOM 2858 C CA . LYS A 1 89 ? 5.840 -8.583 5.238 1.00 0.00 87 LYS A CA 2
ATOM 2859 C C . LYS A 1 89 ? 4.377 -8.158 5.373 1.00 0.00 87 LYS A C 2
ATOM 2860 O O . LYS A 1 89 ? 3.689 -8.575 6.303 1.00 0.00 87 LYS A O 2
ATOM 2879 N N . PHE A 1 90 ? 3.944 -7.333 4.430 1.00 0.00 88 PHE A N 2
ATOM 2880 C CA . PHE A 1 90 ? 2.575 -6.847 4.432 1.00 0.00 88 PHE A CA 2
ATOM 2881 C C . PHE A 1 90 ? 1.596 -7.964 4.065 1.00 0.00 88 PHE A C 2
ATOM 2882 O O . PHE A 1 90 ? 0.545 -8.103 4.689 1.00 0.00 88 PHE A O 2
ATOM 2899 N N . GLU A 1 91 ? 1.976 -8.731 3.054 1.00 0.00 89 GLU A N 2
ATOM 2900 C CA . GLU A 1 91 ? 1.144 -9.832 2.596 1.00 0.00 89 GLU A CA 2
ATOM 2901 C C . GLU A 1 91 ? 1.166 -10.972 3.616 1.00 0.00 89 GLU A C 2
ATOM 2902 O O . GLU A 1 91 ? 0.274 -11.820 3.623 1.00 0.00 89 GLU A O 2
ATOM 2914 N N . ALA A 1 92 ? 2.193 -10.957 4.452 1.00 0.00 90 ALA A N 2
ATOM 2915 C CA . ALA A 1 92 ? 2.342 -11.980 5.473 1.00 0.00 90 ALA A CA 2
ATOM 2916 C C . ALA A 1 92 ? 1.607 -11.540 6.741 1.00 0.00 90 ALA A C 2
ATOM 2917 O O . ALA A 1 92 ? 1.355 -12.351 7.630 1.00 0.00 90 ALA A O 2
ATOM 2924 N N . LYS A 1 93 ? 1.283 -10.256 6.783 1.00 0.00 91 LYS A N 2
ATOM 2925 C CA . LYS A 1 93 ? 0.581 -9.698 7.927 1.00 0.00 91 LYS A CA 2
ATOM 2926 C C . LYS A 1 93 ? -0.796 -9.201 7.482 1.00 0.00 91 LYS A C 2
ATOM 2927 O O . LYS A 1 93 ? -1.818 -9.767 7.867 1.00 0.00 91 LYS A O 2
ATOM 2946 N N . TYR A 1 94 ? -0.779 -8.149 6.677 1.00 0.00 92 TYR A N 2
ATOM 2947 C CA . TYR A 1 94 ? -2.014 -7.570 6.176 1.00 0.00 92 TYR A CA 2
ATOM 2948 C C . TYR A 1 94 ? -2.691 -8.506 5.173 1.00 0.00 92 TYR A C 2
ATOM 2949 O O . TYR A 1 94 ? -2.023 -9.113 4.336 1.00 0.00 92 TYR A O 2
ATOM 2967 N N . PRO A 1 95 ? -4.042 -8.596 5.293 1.00 0.00 93 PRO A N 2
ATOM 2968 C CA . PRO A 1 95 ? -4.817 -9.448 4.406 1.00 0.00 93 PRO A CA 2
ATOM 2969 C C . PRO A 1 95 ? -4.948 -8.819 3.018 1.00 0.00 93 PRO A C 2
ATOM 2970 O O . PRO A 1 95 ? -5.221 -7.627 2.895 1.00 0.00 93 PRO A O 2
ATOM 2981 N N . VAL A 1 96 ? -4.745 -9.651 2.006 1.00 0.00 94 VAL A N 2
ATOM 2982 C CA . VAL A 1 96 ? -4.837 -9.191 0.630 1.00 0.00 94 VAL A CA 2
ATOM 2983 C C . VAL A 1 96 ? -6.268 -9.388 0.126 1.00 0.00 94 VAL A C 2
ATOM 2984 O O . VAL A 1 96 ? -6.702 -10.518 -0.096 1.00 0.00 94 VAL A O 2
ATOM 2997 N N . VAL A 1 97 ? -6.961 -8.272 -0.042 1.00 0.00 95 VAL A N 2
ATOM 2998 C CA . VAL A 1 97 ? -8.334 -8.307 -0.516 1.00 0.00 95 VAL A CA 2
ATOM 2999 C C . VAL A 1 97 ? -8.341 -8.292 -2.046 1.00 0.00 95 VAL A C 2
ATOM 3000 O O . VAL A 1 97 ? -9.362 -8.578 -2.669 1.00 0.00 95 VAL A O 2
ATOM 3013 N N . GLY A 1 98 ? -7.189 -7.956 -2.608 1.00 0.00 96 GLY A N 2
ATOM 3014 C CA . GLY A 1 98 ? -7.049 -7.900 -4.053 1.00 0.00 96 GLY A CA 2
ATOM 3015 C C . GLY A 1 98 ? -5.728 -7.238 -4.451 1.00 0.00 96 GLY A C 2
ATOM 3016 O O . GLY A 1 98 ? -4.929 -6.873 -3.591 1.00 0.00 96 GLY A O 2
ATOM 3020 N N . ARG A 1 99 ? -5.540 -7.104 -5.756 1.00 0.00 97 ARG A N 2
ATOM 3021 C CA . ARG A 1 99 ? -4.330 -6.493 -6.279 1.00 0.00 97 ARG A CA 2
ATOM 3022 C C . ARG A 1 99 ? -4.679 -5.292 -7.159 1.00 0.00 97 ARG A C 2
ATOM 3023 O O . ARG A 1 99 ? -5.575 -5.372 -7.998 1.00 0.00 97 ARG A O 2
ATOM 3044 N N . VAL A 1 100 ? -3.954 -4.205 -6.938 1.00 0.00 98 VAL A N 2
ATOM 3045 C CA . VAL A 1 100 ? -4.176 -2.989 -7.701 1.00 0.00 98 VAL A CA 2
ATOM 3046 C C . VAL A 1 100 ? -4.210 -3.327 -9.193 1.00 0.00 98 VAL A C 2
ATOM 3047 O O . VAL A 1 100 ? -3.471 -4.196 -9.653 1.00 0.00 98 VAL A O 2
ATOM 3060 N N . VAL A 1 101 ? -5.075 -2.622 -9.907 1.00 0.00 99 VAL A N 2
ATOM 3061 C CA . VAL A 1 101 ? -5.215 -2.836 -11.338 1.00 0.00 99 VAL A CA 2
ATOM 3062 C C . VAL A 1 101 ? -5.090 -1.496 -12.065 1.00 0.00 99 VAL A C 2
ATOM 3063 O O . VAL A 1 101 ? -3.990 -1.086 -12.433 1.00 0.00 99 VAL A O 2
ATOM 3076 N N . SER A 1 102 ? -6.232 -0.850 -12.249 1.00 0.00 100 SER A N 2
ATOM 3077 C CA . SER A 1 102 ? -6.264 0.435 -12.925 1.00 0.00 100 SER A CA 2
ATOM 3078 C C . SER A 1 102 ? -6.621 1.541 -11.930 1.00 0.00 100 SER A C 2
ATOM 3079 O O . SER A 1 102 ? -6.643 2.718 -12.286 1.00 0.00 100 SER A O 2
ATOM 3087 N N . GLY A 1 1 ? -9.575 -14.483 -10.507 1.00 0.00 -1 GLY A N 3
ATOM 3088 C CA . GLY A 1 1 ? -8.940 -13.291 -9.972 1.00 0.00 -1 GLY A CA 3
ATOM 3089 C C . GLY A 1 1 ? -9.698 -12.766 -8.751 1.00 0.00 -1 GLY A C 3
ATOM 3090 O O . GLY A 1 1 ? -10.874 -13.077 -8.565 1.00 0.00 -1 GLY A O 3
ATOM 3094 N N . PRO A 1 2 ? -8.975 -11.960 -7.928 1.00 0.00 0 PRO A N 3
ATOM 3095 C CA . PRO A 1 2 ? -9.567 -11.389 -6.730 1.00 0.00 0 PRO A CA 3
ATOM 3096 C C . PRO A 1 2 ? -10.515 -10.241 -7.080 1.00 0.00 0 PRO A C 3
ATOM 3097 O O . PRO A 1 2 ? -10.928 -10.101 -8.230 1.00 0.00 0 PRO A O 3
ATOM 3108 N N . MET A 1 3 ? -10.833 -9.448 -6.067 1.00 0.00 1 MET A N 3
ATOM 3109 C CA . MET A 1 3 ? -11.725 -8.317 -6.253 1.00 0.00 1 MET A CA 3
ATOM 3110 C C . MET A 1 3 ? -11.079 -7.250 -7.140 1.00 0.00 1 MET A C 3
ATOM 3111 O O . MET A 1 3 ? -11.771 -6.552 -7.881 1.00 0.00 1 MET A O 3
ATOM 3125 N N . GLU A 1 4 ? -9.762 -7.158 -7.036 1.00 0.00 2 GLU A N 3
ATOM 3126 C CA . GLU A 1 4 ? -9.015 -6.188 -7.820 1.00 0.00 2 GLU A CA 3
ATOM 3127 C C . GLU A 1 4 ? -9.577 -4.782 -7.600 1.00 0.00 2 GLU A C 3
ATOM 3128 O O . GLU A 1 4 ? -10.673 -4.469 -8.062 1.00 0.00 2 GLU A O 3
ATOM 3140 N N . PHE A 1 5 ? -8.801 -3.973 -6.894 1.00 0.00 3 PHE A N 3
ATOM 3141 C CA . PHE A 1 5 ? -9.207 -2.608 -6.607 1.00 0.00 3 PHE A CA 3
ATOM 3142 C C . PHE A 1 5 ? -8.368 -1.607 -7.404 1.00 0.00 3 PHE A C 3
ATOM 3143 O O . PHE A 1 5 ? -7.140 -1.672 -7.391 1.00 0.00 3 PHE A O 3
ATOM 3160 N N . THR A 1 6 ? -9.065 -0.705 -8.080 1.00 0.00 4 THR A N 3
ATOM 3161 C CA . THR A 1 6 ? -8.400 0.308 -8.881 1.00 0.00 4 THR A CA 3
ATOM 3162 C C . THR A 1 6 ? -7.858 1.425 -7.987 1.00 0.00 4 THR A C 3
ATOM 3163 O O . THR A 1 6 ? -8.337 1.618 -6.870 1.00 0.00 4 THR A O 3
ATOM 3174 N N . ALA A 1 7 ? -6.867 2.130 -8.511 1.00 0.00 5 ALA A N 3
ATOM 3175 C CA . ALA A 1 7 ? -6.255 3.223 -7.774 1.00 0.00 5 ALA A CA 3
ATOM 3176 C C . ALA A 1 7 ? -7.343 4.193 -7.311 1.00 0.00 5 ALA A C 3
ATOM 3177 O O . ALA A 1 7 ? -7.196 4.852 -6.283 1.00 0.00 5 ALA A O 3
ATOM 3184 N N . GLU A 1 8 ? -8.411 4.252 -8.094 1.00 0.00 6 GLU A N 3
ATOM 3185 C CA . GLU A 1 8 ? -9.523 5.131 -7.777 1.00 0.00 6 GLU A CA 3
ATOM 3186 C C . GLU A 1 8 ? -10.299 4.593 -6.573 1.00 0.00 6 GLU A C 3
ATOM 3187 O O . GLU A 1 8 ? -10.611 5.340 -5.647 1.00 0.00 6 GLU A O 3
ATOM 3199 N N . GLN A 1 9 ? -10.588 3.301 -6.624 1.00 0.00 7 GLN A N 3
ATOM 3200 C CA . GLN A 1 9 ? -11.321 2.654 -5.549 1.00 0.00 7 GLN A CA 3
ATOM 3201 C C . GLN A 1 9 ? -10.423 2.484 -4.322 1.00 0.00 7 GLN A C 3
ATOM 3202 O O . GLN A 1 9 ? -10.879 2.636 -3.190 1.00 0.00 7 GLN A O 3
ATOM 3216 N N . LEU A 1 10 ? -9.163 2.172 -4.589 1.00 0.00 8 LEU A N 3
ATOM 3217 C CA . LEU A 1 10 ? -8.198 1.979 -3.520 1.00 0.00 8 LEU A CA 3
ATOM 3218 C C . LEU A 1 10 ? -7.985 3.305 -2.786 1.00 0.00 8 LEU A C 3
ATOM 3219 O O . LEU A 1 10 ? -7.668 3.316 -1.597 1.00 0.00 8 LEU A O 3
ATOM 3235 N N . SER A 1 11 ? -8.169 4.390 -3.524 1.00 0.00 9 SER A N 3
ATOM 3236 C CA . SER A 1 11 ? -8.001 5.717 -2.958 1.00 0.00 9 SER A CA 3
ATOM 3237 C C . SER A 1 11 ? -9.227 6.088 -2.122 1.00 0.00 9 SER A C 3
ATOM 3238 O O . SER A 1 11 ? -9.308 7.193 -1.588 1.00 0.00 9 SER A O 3
ATOM 3246 N N . GLN A 1 12 ? -10.152 5.143 -2.034 1.00 0.00 10 GLN A N 3
ATOM 3247 C CA . GLN A 1 12 ? -11.370 5.357 -1.272 1.00 0.00 10 GLN A CA 3
ATOM 3248 C C . GLN A 1 12 ? -11.259 4.695 0.104 1.00 0.00 10 GLN A C 3
ATOM 3249 O O . GLN A 1 12 ? -12.206 4.722 0.888 1.00 0.00 10 GLN A O 3
ATOM 3263 N N . TYR A 1 13 ? -10.093 4.117 0.354 1.00 0.00 11 TYR A N 3
ATOM 3264 C CA . TYR A 1 13 ? -9.846 3.450 1.621 1.00 0.00 11 TYR A CA 3
ATOM 3265 C C . TYR A 1 13 ? -8.530 3.923 2.242 1.00 0.00 11 TYR A C 3
ATOM 3266 O O . TYR A 1 13 ? -7.632 3.119 2.490 1.00 0.00 11 TYR A O 3
ATOM 3284 N N . ASN A 1 14 ? -8.457 5.225 2.475 1.00 0.00 12 ASN A N 3
ATOM 3285 C CA . ASN A 1 14 ? -7.266 5.814 3.062 1.00 0.00 12 ASN A CA 3
ATOM 3286 C C . ASN A 1 14 ? -7.601 6.349 4.456 1.00 0.00 12 ASN A C 3
ATOM 3287 O O . ASN A 1 14 ? -6.805 7.069 5.056 1.00 0.00 12 ASN A O 3
ATOM 3298 N N . GLY A 1 15 ? -8.780 5.975 4.931 1.00 0.00 13 GLY A N 3
ATOM 3299 C CA . GLY A 1 15 ? -9.229 6.408 6.243 1.00 0.00 13 GLY A CA 3
ATOM 3300 C C . GLY A 1 15 ? -9.841 7.809 6.179 1.00 0.00 13 GLY A C 3
ATOM 3301 O O . GLY A 1 15 ? -9.540 8.661 7.013 1.00 0.00 13 GLY A O 3
ATOM 3305 N N . THR A 1 16 ? -10.690 8.003 5.180 1.00 0.00 14 THR A N 3
ATOM 3306 C CA . THR A 1 16 ? -11.347 9.286 4.995 1.00 0.00 14 THR A CA 3
ATOM 3307 C C . THR A 1 16 ? -12.844 9.166 5.286 1.00 0.00 14 THR A C 3
ATOM 3308 O O . THR A 1 16 ? -13.517 10.168 5.522 1.00 0.00 14 THR A O 3
ATOM 3319 N N . ASP A 1 17 ? -13.321 7.930 5.259 1.00 0.00 15 ASP A N 3
ATOM 3320 C CA . ASP A 1 17 ? -14.727 7.665 5.517 1.00 0.00 15 ASP A CA 3
ATOM 3321 C C . ASP A 1 17 ? -14.867 6.943 6.858 1.00 0.00 15 ASP A C 3
ATOM 3322 O O . ASP A 1 17 ? -13.916 6.877 7.635 1.00 0.00 15 ASP A O 3
ATOM 3331 N N . GLU A 1 18 ? -16.062 6.419 7.090 1.00 0.00 16 GLU A N 3
ATOM 3332 C CA . GLU A 1 18 ? -16.340 5.704 8.324 1.00 0.00 16 GLU A CA 3
ATOM 3333 C C . GLU A 1 18 ? -16.258 4.194 8.092 1.00 0.00 16 GLU A C 3
ATOM 3334 O O . GLU A 1 18 ? -15.318 3.543 8.544 1.00 0.00 16 GLU A O 3
ATOM 3346 N N . SER A 1 19 ? -17.256 3.681 7.388 1.00 0.00 17 SER A N 3
ATOM 3347 C CA . SER A 1 19 ? -17.309 2.259 7.091 1.00 0.00 17 SER A CA 3
ATOM 3348 C C . SER A 1 19 ? -16.143 1.871 6.179 1.00 0.00 17 SER A C 3
ATOM 3349 O O . SER A 1 19 ? -15.442 0.896 6.444 1.00 0.00 17 SER A O 3
ATOM 3357 N N . LYS A 1 20 ? -15.972 2.655 5.125 1.00 0.00 18 LYS A N 3
ATOM 3358 C CA . LYS A 1 20 ? -14.903 2.406 4.173 1.00 0.00 18 LYS A CA 3
ATOM 3359 C C . LYS A 1 20 ? -13.644 1.975 4.927 1.00 0.00 18 LYS A C 3
ATOM 3360 O O . LYS A 1 20 ? -13.152 2.703 5.788 1.00 0.00 18 LYS A O 3
ATOM 3379 N N . PRO A 1 21 ? -13.145 0.762 4.568 1.00 0.00 19 PRO A N 3
ATOM 3380 C CA . PRO A 1 21 ? -11.953 0.225 5.202 1.00 0.00 19 PRO A CA 3
ATOM 3381 C C . PRO A 1 21 ? -10.696 0.932 4.692 1.00 0.00 19 PRO A C 3
ATOM 3382 O O . PRO A 1 21 ? -10.786 1.953 4.012 1.00 0.00 19 PRO A O 3
ATOM 3393 N N . ILE A 1 22 ? -9.552 0.360 5.039 1.00 0.00 20 ILE A N 3
ATOM 3394 C CA . ILE A 1 22 ? -8.278 0.922 4.625 1.00 0.00 20 ILE A CA 3
ATOM 3395 C C . ILE A 1 22 ? -7.497 -0.126 3.830 1.00 0.00 20 ILE A C 3
ATOM 3396 O O . ILE A 1 22 ? -7.210 -1.209 4.339 1.00 0.00 20 ILE A O 3
ATOM 3412 N N . TYR A 1 23 ? -7.174 0.232 2.596 1.00 0.00 21 TYR A N 3
ATOM 3413 C CA . TYR A 1 23 ? -6.432 -0.665 1.727 1.00 0.00 21 TYR A CA 3
ATOM 3414 C C . TYR A 1 23 ? -5.181 0.020 1.172 1.00 0.00 21 TYR A C 3
ATOM 3415 O O . TYR A 1 23 ? -5.252 1.147 0.682 1.00 0.00 21 TYR A O 3
ATOM 3433 N N . VAL A 1 24 ? -4.066 -0.688 1.267 1.00 0.00 22 VAL A N 3
ATOM 3434 C CA . VAL A 1 24 ? -2.802 -0.162 0.781 1.00 0.00 22 VAL A CA 3
ATOM 3435 C C . VAL A 1 24 ? -2.377 -0.940 -0.467 1.00 0.00 22 VAL A C 3
ATOM 3436 O O . VAL A 1 24 ? -2.721 -2.111 -0.620 1.00 0.00 22 VAL A O 3
ATOM 3449 N N . ALA A 1 25 ? -1.634 -0.258 -1.326 1.00 0.00 23 ALA A N 3
ATOM 3450 C CA . ALA A 1 25 ? -1.159 -0.870 -2.555 1.00 0.00 23 ALA A CA 3
ATOM 3451 C C . ALA A 1 25 ? 0.362 -1.020 -2.490 1.00 0.00 23 ALA A C 3
ATOM 3452 O O . ALA A 1 25 ? 1.062 -0.103 -2.063 1.00 0.00 23 ALA A O 3
ATOM 3459 N N . ILE A 1 26 ? 0.829 -2.183 -2.919 1.00 0.00 24 ILE A N 3
ATOM 3460 C CA . ILE A 1 26 ? 2.255 -2.465 -2.914 1.00 0.00 24 ILE A CA 3
ATOM 3461 C C . ILE A 1 26 ? 2.604 -3.325 -4.131 1.00 0.00 24 ILE A C 3
ATOM 3462 O O . ILE A 1 26 ? 2.210 -4.488 -4.207 1.00 0.00 24 ILE A O 3
ATOM 3478 N N . LYS A 1 27 ? 3.340 -2.720 -5.052 1.00 0.00 25 LYS A N 3
ATOM 3479 C CA . LYS A 1 27 ? 3.746 -3.416 -6.261 1.00 0.00 25 LYS A CA 3
ATOM 3480 C C . LYS A 1 27 ? 2.505 -3.767 -7.084 1.00 0.00 25 LYS A C 3
ATOM 3481 O O . LYS A 1 27 ? 2.573 -4.590 -7.995 1.00 0.00 25 LYS A O 3
ATOM 3500 N N . GLY A 1 28 ? 1.401 -3.125 -6.733 1.00 0.00 26 GLY A N 3
ATOM 3501 C CA . GLY A 1 28 ? 0.146 -3.360 -7.428 1.00 0.00 26 GLY A CA 3
ATOM 3502 C C . GLY A 1 28 ? -0.730 -4.350 -6.658 1.00 0.00 26 GLY A C 3
ATOM 3503 O O . GLY A 1 28 ? -1.683 -4.899 -7.209 1.00 0.00 26 GLY A O 3
ATOM 3507 N N . ARG A 1 29 ? -0.377 -4.547 -5.396 1.00 0.00 27 ARG A N 3
ATOM 3508 C CA . ARG A 1 29 ? -1.120 -5.461 -4.546 1.00 0.00 27 ARG A CA 3
ATOM 3509 C C . ARG A 1 29 ? -1.842 -4.689 -3.439 1.00 0.00 27 ARG A C 3
ATOM 3510 O O . ARG A 1 29 ? -1.231 -3.882 -2.740 1.00 0.00 27 ARG A O 3
ATOM 3531 N N . VAL A 1 30 ? -3.132 -4.964 -3.315 1.00 0.00 28 VAL A N 3
ATOM 3532 C CA . VAL A 1 30 ? -3.943 -4.305 -2.306 1.00 0.00 28 VAL A CA 3
ATOM 3533 C C . VAL A 1 30 ? -3.856 -5.089 -0.995 1.00 0.00 28 VAL A C 3
ATOM 3534 O O . VAL A 1 30 ? -4.165 -6.279 -0.958 1.00 0.00 28 VAL A O 3
ATOM 3547 N N . PHE A 1 31 ? -3.433 -4.390 0.048 1.00 0.00 29 PHE A N 3
ATOM 3548 C CA . PHE A 1 31 ? -3.301 -5.007 1.357 1.00 0.00 29 PHE A CA 3
ATOM 3549 C C . PHE A 1 31 ? -4.209 -4.321 2.380 1.00 0.00 29 PHE A C 3
ATOM 3550 O O . PHE A 1 31 ? -4.492 -3.129 2.264 1.00 0.00 29 PHE A O 3
ATOM 3567 N N . ASP A 1 32 ? -4.640 -5.102 3.359 1.00 0.00 30 ASP A N 3
ATOM 3568 C CA . ASP A 1 32 ? -5.509 -4.585 4.402 1.00 0.00 30 ASP A CA 3
ATOM 3569 C C . ASP A 1 32 ? -4.669 -4.227 5.630 1.00 0.00 30 ASP A C 3
ATOM 3570 O O . ASP A 1 32 ? -3.903 -5.053 6.124 1.00 0.00 30 ASP A O 3
ATOM 3579 N N . VAL A 1 33 ? -4.843 -2.996 6.088 1.00 0.00 31 VAL A N 3
ATOM 3580 C CA . VAL A 1 33 ? -4.110 -2.519 7.248 1.00 0.00 31 VAL A CA 3
ATOM 3581 C C . VAL A 1 33 ? -5.087 -1.871 8.232 1.00 0.00 31 VAL A C 3
ATOM 3582 O O . VAL A 1 33 ? -4.671 -1.279 9.226 1.00 0.00 31 VAL A O 3
ATOM 3595 N N . THR A 1 34 ? -6.368 -2.005 7.919 1.00 0.00 32 THR A N 3
ATOM 3596 C CA . THR A 1 34 ? -7.407 -1.440 8.763 1.00 0.00 32 THR A CA 3
ATOM 3597 C C . THR A 1 34 ? -7.203 -1.866 10.218 1.00 0.00 32 THR A C 3
ATOM 3598 O O . THR A 1 34 ? -7.657 -1.187 11.137 1.00 0.00 32 THR A O 3
ATOM 3609 N N . THR A 1 35 ? -6.520 -2.989 10.382 1.00 0.00 33 THR A N 3
ATOM 3610 C CA . THR A 1 35 ? -6.250 -3.514 11.710 1.00 0.00 33 THR A CA 3
ATOM 3611 C C . THR A 1 35 ? -5.539 -2.463 12.564 1.00 0.00 33 THR A C 3
ATOM 3612 O O . THR A 1 35 ? -5.362 -2.651 13.767 1.00 0.00 33 THR A O 3
ATOM 3623 N N . GLY A 1 36 ? -5.150 -1.379 11.909 1.00 0.00 34 GLY A N 3
ATOM 3624 C CA . GLY A 1 36 ? -4.462 -0.297 12.594 1.00 0.00 34 GLY A CA 3
ATOM 3625 C C . GLY A 1 36 ? -4.652 1.028 11.854 1.00 0.00 34 GLY A C 3
ATOM 3626 O O . GLY A 1 36 ? -3.686 1.749 11.607 1.00 0.00 34 GLY A O 3
ATOM 3630 N N . LYS A 1 37 ? -5.903 1.310 11.520 1.00 0.00 35 LYS A N 3
ATOM 3631 C CA . LYS A 1 37 ? -6.231 2.536 10.813 1.00 0.00 35 LYS A CA 3
ATOM 3632 C C . LYS A 1 37 ? -5.587 3.723 11.533 1.00 0.00 35 LYS A C 3
ATOM 3633 O O . LYS A 1 37 ? -5.341 4.763 10.924 1.00 0.00 35 LYS A O 3
ATOM 3652 N N . SER A 1 38 ? -5.332 3.527 12.818 1.00 0.00 36 SER A N 3
ATOM 3653 C CA . SER A 1 38 ? -4.721 4.568 13.627 1.00 0.00 36 SER A CA 3
ATOM 3654 C C . SER A 1 38 ? -3.382 4.987 13.017 1.00 0.00 36 SER A C 3
ATOM 3655 O O . SER A 1 38 ? -2.858 6.053 13.334 1.00 0.00 36 SER A O 3
ATOM 3663 N N . PHE A 1 39 ? -2.867 4.125 12.153 1.00 0.00 37 PHE A N 3
ATOM 3664 C CA . PHE A 1 39 ? -1.599 4.392 11.496 1.00 0.00 37 PHE A CA 3
ATOM 3665 C C . PHE A 1 39 ? -1.806 4.717 10.015 1.00 0.00 37 PHE A C 3
ATOM 3666 O O . PHE A 1 39 ? -1.188 5.639 9.485 1.00 0.00 37 PHE A O 3
ATOM 3683 N N . TYR A 1 40 ? -2.679 3.941 9.389 1.00 0.00 38 TYR A N 3
ATOM 3684 C CA . TYR A 1 40 ? -2.976 4.134 7.979 1.00 0.00 38 TYR A CA 3
ATOM 3685 C C . TYR A 1 40 ? -4.226 4.996 7.796 1.00 0.00 38 TYR A C 3
ATOM 3686 O O . TYR A 1 40 ? -4.283 5.828 6.891 1.00 0.00 38 TYR A O 3
ATOM 3704 N N . GLY A 1 41 ? -5.196 4.769 8.668 1.00 0.00 39 GLY A N 3
ATOM 3705 C CA . GLY A 1 41 ? -6.442 5.514 8.614 1.00 0.00 39 GLY A CA 3
ATOM 3706 C C . GLY A 1 41 ? -6.181 7.022 8.654 1.00 0.00 39 GLY A C 3
ATOM 3707 O O . GLY A 1 41 ? -5.553 7.571 7.749 1.00 0.00 39 GLY A O 3
ATOM 3711 N N . SER A 1 42 ? -6.676 7.648 9.711 1.00 0.00 40 SER A N 3
ATOM 3712 C CA . SER A 1 42 ? -6.504 9.081 9.881 1.00 0.00 40 SER A CA 3
ATOM 3713 C C . SER A 1 42 ? -5.015 9.433 9.880 1.00 0.00 40 SER A C 3
ATOM 3714 O O . SER A 1 42 ? -4.203 8.709 9.307 1.00 0.00 40 SER A O 3
ATOM 3722 N N . GLY A 1 43 ? -4.702 10.545 10.528 1.00 0.00 41 GLY A N 3
ATOM 3723 C CA . GLY A 1 43 ? -3.326 11.002 10.610 1.00 0.00 41 GLY A CA 3
ATOM 3724 C C . GLY A 1 43 ? -2.461 10.003 11.382 1.00 0.00 41 GLY A C 3
ATOM 3725 O O . GLY A 1 43 ? -1.973 10.310 12.469 1.00 0.00 41 GLY A O 3
ATOM 3729 N N . GLY A 1 44 ? -2.298 8.829 10.790 1.00 0.00 42 GLY A N 3
ATOM 3730 C CA . GLY A 1 44 ? -1.501 7.784 11.409 1.00 0.00 42 GLY A CA 3
ATOM 3731 C C . GLY A 1 44 ? -0.035 7.887 10.982 1.00 0.00 42 GLY A C 3
ATOM 3732 O O . GLY A 1 44 ? 0.522 8.982 10.922 1.00 0.00 42 GLY A O 3
ATOM 3736 N N . ASP A 1 45 ? 0.548 6.731 10.696 1.00 0.00 43 ASP A N 3
ATOM 3737 C CA . ASP A 1 45 ? 1.938 6.678 10.277 1.00 0.00 43 ASP A CA 3
ATOM 3738 C C . ASP A 1 45 ? 2.001 6.495 8.759 1.00 0.00 43 ASP A C 3
ATOM 3739 O O . ASP A 1 45 ? 2.968 6.907 8.121 1.00 0.00 43 ASP A O 3
ATOM 3748 N N . TYR A 1 46 ? 0.958 5.876 8.226 1.00 0.00 44 TYR A N 3
ATOM 3749 C CA . TYR A 1 46 ? 0.883 5.634 6.795 1.00 0.00 44 TYR A CA 3
ATOM 3750 C C . TYR A 1 46 ? -0.200 6.499 6.148 1.00 0.00 44 TYR A C 3
ATOM 3751 O O . TYR A 1 46 ? -0.978 6.016 5.326 1.00 0.00 44 TYR A O 3
ATOM 3769 N N . SER A 1 47 ? -0.217 7.764 6.543 1.00 0.00 45 SER A N 3
ATOM 3770 C CA . SER A 1 47 ? -1.192 8.701 6.012 1.00 0.00 45 SER A CA 3
ATOM 3771 C C . SER A 1 47 ? -0.964 8.900 4.512 1.00 0.00 45 SER A C 3
ATOM 3772 O O . SER A 1 47 ? -1.913 9.112 3.760 1.00 0.00 45 SER A O 3
ATOM 3780 N N . MET A 1 48 ? 0.300 8.823 4.123 1.00 0.00 46 MET A N 3
ATOM 3781 C CA . MET A 1 48 ? 0.665 8.992 2.727 1.00 0.00 46 MET A CA 3
ATOM 3782 C C . MET A 1 48 ? 0.462 7.692 1.946 1.00 0.00 46 MET A C 3
ATOM 3783 O O . MET A 1 48 ? 0.213 7.719 0.742 1.00 0.00 46 MET A O 3
ATOM 3797 N N . PHE A 1 49 ? 0.576 6.584 2.664 1.00 0.00 47 PHE A N 3
ATOM 3798 C CA . PHE A 1 49 ? 0.408 5.276 2.053 1.00 0.00 47 PHE A CA 3
ATOM 3799 C C . PHE A 1 49 ? -1.074 4.929 1.901 1.00 0.00 47 PHE A C 3
ATOM 3800 O O . PHE A 1 49 ? -1.462 4.256 0.947 1.00 0.00 47 PHE A O 3
ATOM 3817 N N . ALA A 1 50 ? -1.861 5.403 2.855 1.00 0.00 48 ALA A N 3
ATOM 3818 C CA . ALA A 1 50 ? -3.292 5.150 2.839 1.00 0.00 48 ALA A CA 3
ATOM 3819 C C . ALA A 1 50 ? -3.854 5.514 1.463 1.00 0.00 48 ALA A C 3
ATOM 3820 O O . ALA A 1 50 ? -3.551 6.579 0.926 1.00 0.00 48 ALA A O 3
ATOM 3827 N N . GLY A 1 51 ? -4.664 4.610 0.932 1.00 0.00 49 GLY A N 3
ATOM 3828 C CA . GLY A 1 51 ? -5.271 4.822 -0.371 1.00 0.00 49 GLY A CA 3
ATOM 3829 C C . GLY A 1 51 ? -4.225 5.257 -1.399 1.00 0.00 49 GLY A C 3
ATOM 3830 O O . GLY A 1 51 ? -4.506 6.086 -2.264 1.00 0.00 49 GLY A O 3
ATOM 3834 N N . LYS A 1 52 ? -3.040 4.678 -1.271 1.00 0.00 50 LYS A N 3
ATOM 3835 C CA . LYS A 1 52 ? -1.950 4.996 -2.179 1.00 0.00 50 LYS A CA 3
ATOM 3836 C C . LYS A 1 52 ? -0.909 3.875 -2.130 1.00 0.00 50 LYS A C 3
ATOM 3837 O O . LYS A 1 52 ? -0.785 3.182 -1.122 1.00 0.00 50 LYS A O 3
ATOM 3856 N N . ASP A 1 53 ? -0.187 3.733 -3.232 1.00 0.00 51 ASP A N 3
ATOM 3857 C CA . ASP A 1 53 ? 0.839 2.709 -3.328 1.00 0.00 51 ASP A CA 3
ATOM 3858 C C . ASP A 1 53 ? 2.173 3.284 -2.848 1.00 0.00 51 ASP A C 3
ATOM 3859 O O . ASP A 1 53 ? 2.889 3.925 -3.617 1.00 0.00 51 ASP A O 3
ATOM 3868 N N . ALA A 1 54 ? 2.468 3.034 -1.581 1.00 0.00 52 ALA A N 3
ATOM 3869 C CA . ALA A 1 54 ? 3.703 3.519 -0.990 1.00 0.00 52 ALA A CA 3
ATOM 3870 C C . ALA A 1 54 ? 4.805 2.477 -1.195 1.00 0.00 52 ALA A C 3
ATOM 3871 O O . ALA A 1 54 ? 5.336 1.931 -0.230 1.00 0.00 52 ALA A O 3
ATOM 3878 N N . SER A 1 55 ? 5.116 2.233 -2.460 1.00 0.00 53 SER A N 3
ATOM 3879 C CA . SER A 1 55 ? 6.145 1.267 -2.804 1.00 0.00 53 SER A CA 3
ATOM 3880 C C . SER A 1 55 ? 7.529 1.849 -2.513 1.00 0.00 53 SER A C 3
ATOM 3881 O O . SER A 1 55 ? 8.309 1.262 -1.764 1.00 0.00 53 SER A O 3
ATOM 3889 N N . ARG A 1 56 ? 7.792 2.998 -3.119 1.00 0.00 54 ARG A N 3
ATOM 3890 C CA . ARG A 1 56 ? 9.069 3.667 -2.933 1.00 0.00 54 ARG A CA 3
ATOM 3891 C C . ARG A 1 56 ? 9.260 4.049 -1.464 1.00 0.00 54 ARG A C 3
ATOM 3892 O O . ARG A 1 56 ? 10.318 3.803 -0.887 1.00 0.00 54 ARG A O 3
ATOM 3913 N N . ALA A 1 57 ? 8.218 4.643 -0.900 1.00 0.00 55 ALA A N 3
ATOM 3914 C CA . ALA A 1 57 ? 8.257 5.061 0.491 1.00 0.00 55 ALA A CA 3
ATOM 3915 C C . ALA A 1 57 ? 8.536 3.845 1.377 1.00 0.00 55 ALA A C 3
ATOM 3916 O O . ALA A 1 57 ? 9.238 3.952 2.381 1.00 0.00 55 ALA A O 3
ATOM 3923 N N . LEU A 1 58 ? 7.971 2.717 0.973 1.00 0.00 56 LEU A N 3
ATOM 3924 C CA . LEU A 1 58 ? 8.150 1.482 1.718 1.00 0.00 56 LEU A CA 3
ATOM 3925 C C . LEU A 1 58 ? 9.582 0.978 1.524 1.00 0.00 56 LEU A C 3
ATOM 3926 O O . LEU A 1 58 ? 10.235 0.569 2.483 1.00 0.00 56 LEU A O 3
ATOM 3942 N N . GLY A 1 59 ? 10.028 1.023 0.278 1.00 0.00 57 GLY A N 3
ATOM 3943 C CA . GLY A 1 59 ? 11.370 0.576 -0.054 1.00 0.00 57 GLY A CA 3
ATOM 3944 C C . GLY A 1 59 ? 12.421 1.383 0.711 1.00 0.00 57 GLY A C 3
ATOM 3945 O O . GLY A 1 59 ? 12.967 0.912 1.708 1.00 0.00 57 GLY A O 3
ATOM 3949 N N . LYS A 1 60 ? 12.674 2.586 0.215 1.00 0.00 58 LYS A N 3
ATOM 3950 C CA . LYS A 1 60 ? 13.650 3.462 0.839 1.00 0.00 58 LYS A CA 3
ATOM 3951 C C . LYS A 1 60 ? 13.255 3.702 2.298 1.00 0.00 58 LYS A C 3
ATOM 3952 O O . LYS A 1 60 ? 14.082 4.116 3.109 1.00 0.00 58 LYS A O 3
ATOM 3971 N N . MET A 1 61 ? 11.991 3.433 2.587 1.00 0.00 59 MET A N 3
ATOM 3972 C CA . MET A 1 61 ? 11.476 3.614 3.933 1.00 0.00 59 MET A CA 3
ATOM 3973 C C . MET A 1 61 ? 11.293 5.099 4.255 1.00 0.00 59 MET A C 3
ATOM 3974 O O . MET A 1 61 ? 11.550 5.530 5.378 1.00 0.00 59 MET A O 3
ATOM 3988 N N . SER A 1 62 ? 10.849 5.839 3.250 1.00 0.00 60 SER A N 3
ATOM 3989 C CA . SER A 1 62 ? 10.629 7.266 3.411 1.00 0.00 60 SER A CA 3
ATOM 3990 C C . SER A 1 62 ? 9.129 7.562 3.458 1.00 0.00 60 SER A C 3
ATOM 3991 O O . SER A 1 62 ? 8.312 6.643 3.500 1.00 0.00 60 SER A O 3
ATOM 3999 N N . LYS A 1 63 ? 8.811 8.848 3.450 1.00 0.00 61 LYS A N 3
ATOM 4000 C CA . LYS A 1 63 ? 7.423 9.276 3.491 1.00 0.00 61 LYS A CA 3
ATOM 4001 C C . LYS A 1 63 ? 7.184 10.320 2.398 1.00 0.00 61 LYS A C 3
ATOM 4002 O O . LYS A 1 63 ? 6.275 11.142 2.508 1.00 0.00 61 LYS A O 3
ATOM 4021 N N . ASN A 1 64 ? 8.014 10.253 1.368 1.00 0.00 62 ASN A N 3
ATOM 4022 C CA . ASN A 1 64 ? 7.904 11.181 0.256 1.00 0.00 62 ASN A CA 3
ATOM 4023 C C . ASN A 1 64 ? 6.548 10.994 -0.427 1.00 0.00 62 ASN A C 3
ATOM 4024 O O . ASN A 1 64 ? 6.087 9.867 -0.602 1.00 0.00 62 ASN A O 3
ATOM 4035 N N . GLU A 1 65 ? 5.946 12.116 -0.794 1.00 0.00 63 GLU A N 3
ATOM 4036 C CA . GLU A 1 65 ? 4.652 12.090 -1.454 1.00 0.00 63 GLU A CA 3
ATOM 4037 C C . GLU A 1 65 ? 4.812 11.687 -2.921 1.00 0.00 63 GLU A C 3
ATOM 4038 O O . GLU A 1 65 ? 3.862 11.219 -3.547 1.00 0.00 63 GLU A O 3
ATOM 4050 N N . GLU A 1 66 ? 6.020 11.883 -3.427 1.00 0.00 64 GLU A N 3
ATOM 4051 C CA . GLU A 1 66 ? 6.317 11.546 -4.809 1.00 0.00 64 GLU A CA 3
ATOM 4052 C C . GLU A 1 66 ? 6.852 10.116 -4.903 1.00 0.00 64 GLU A C 3
ATOM 4053 O O . GLU A 1 66 ? 6.805 9.501 -5.968 1.00 0.00 64 GLU A O 3
ATOM 4065 N N . ASP A 1 67 ? 7.347 9.628 -3.776 1.00 0.00 65 ASP A N 3
ATOM 4066 C CA . ASP A 1 67 ? 7.890 8.281 -3.718 1.00 0.00 65 ASP A CA 3
ATOM 4067 C C . ASP A 1 67 ? 6.783 7.275 -4.040 1.00 0.00 65 ASP A C 3
ATOM 4068 O O . ASP A 1 67 ? 6.980 6.367 -4.846 1.00 0.00 65 ASP A O 3
ATOM 4077 N N . VAL A 1 68 ? 5.643 7.471 -3.394 1.00 0.00 66 VAL A N 3
ATOM 4078 C CA . VAL A 1 68 ? 4.504 6.593 -3.602 1.00 0.00 66 VAL A CA 3
ATOM 4079 C C . VAL A 1 68 ? 4.316 6.356 -5.102 1.00 0.00 66 VAL A C 3
ATOM 4080 O O . VAL A 1 68 ? 3.977 7.278 -5.842 1.00 0.00 66 VAL A O 3
ATOM 4093 N N . SER A 1 69 ? 4.543 5.114 -5.506 1.00 0.00 67 SER A N 3
ATOM 4094 C CA . SER A 1 69 ? 4.402 4.744 -6.904 1.00 0.00 67 SER A CA 3
ATOM 4095 C C . SER A 1 69 ? 3.487 3.525 -7.033 1.00 0.00 67 SER A C 3
ATOM 4096 O O . SER A 1 69 ? 3.847 2.427 -6.611 1.00 0.00 67 SER A O 3
ATOM 4104 N N . PRO A 1 70 ? 2.291 3.765 -7.634 1.00 0.00 68 PRO A N 3
ATOM 4105 C CA . PRO A 1 70 ? 1.322 2.699 -7.824 1.00 0.00 68 PRO A CA 3
ATOM 4106 C C . PRO A 1 70 ? 1.746 1.769 -8.962 1.00 0.00 68 PRO A C 3
ATOM 4107 O O . PRO A 1 70 ? 0.985 0.891 -9.367 1.00 0.00 68 PRO A O 3
ATOM 4118 N N . SER A 1 71 ? 2.959 1.992 -9.445 1.00 0.00 69 SER A N 3
ATOM 4119 C CA . SER A 1 71 ? 3.494 1.185 -10.529 1.00 0.00 69 SER A CA 3
ATOM 4120 C C . SER A 1 71 ? 4.982 0.916 -10.296 1.00 0.00 69 SER A C 3
ATOM 4121 O O . SER A 1 71 ? 5.782 1.848 -10.232 1.00 0.00 69 SER A O 3
ATOM 4129 N N . LEU A 1 72 ? 5.307 -0.363 -10.175 1.00 0.00 70 LEU A N 3
ATOM 4130 C CA . LEU A 1 72 ? 6.685 -0.766 -9.951 1.00 0.00 70 LEU A CA 3
ATOM 4131 C C . LEU A 1 72 ? 7.616 0.150 -10.747 1.00 0.00 70 LEU A C 3
ATOM 4132 O O . LEU A 1 72 ? 8.601 0.657 -10.211 1.00 0.00 70 LEU A O 3
ATOM 4148 N N . GLU A 1 73 ? 7.273 0.335 -12.013 1.00 0.00 71 GLU A N 3
ATOM 4149 C CA . GLU A 1 73 ? 8.066 1.181 -12.888 1.00 0.00 71 GLU A CA 3
ATOM 4150 C C . GLU A 1 73 ? 8.629 2.371 -12.108 1.00 0.00 71 GLU A C 3
ATOM 4151 O O . GLU A 1 73 ? 7.958 3.391 -11.956 1.00 0.00 71 GLU A O 3
ATOM 4163 N N . GLY A 1 74 ? 9.854 2.201 -11.635 1.00 0.00 72 GLY A N 3
ATOM 4164 C CA . GLY A 1 74 ? 10.515 3.248 -10.874 1.00 0.00 72 GLY A CA 3
ATOM 4165 C C . GLY A 1 74 ? 11.174 2.680 -9.616 1.00 0.00 72 GLY A C 3
ATOM 4166 O O . GLY A 1 74 ? 12.223 3.160 -9.189 1.00 0.00 72 GLY A O 3
ATOM 4170 N N . LEU A 1 75 ? 10.531 1.664 -9.057 1.00 0.00 73 LEU A N 3
ATOM 4171 C CA . LEU A 1 75 ? 11.042 1.025 -7.857 1.00 0.00 73 LEU A CA 3
ATOM 4172 C C . LEU A 1 75 ? 12.401 0.391 -8.160 1.00 0.00 73 LEU A C 3
ATOM 4173 O O . LEU A 1 75 ? 12.487 -0.562 -8.932 1.00 0.00 73 LEU A O 3
ATOM 4189 N N . THR A 1 76 ? 13.430 0.947 -7.536 1.00 0.00 74 THR A N 3
ATOM 4190 C CA . THR A 1 76 ? 14.781 0.448 -7.730 1.00 0.00 74 THR A CA 3
ATOM 4191 C C . THR A 1 76 ? 15.039 -0.756 -6.822 1.00 0.00 74 THR A C 3
ATOM 4192 O O . THR A 1 76 ? 14.142 -1.208 -6.113 1.00 0.00 74 THR A O 3
ATOM 4203 N N . GLU A 1 77 ? 16.271 -1.242 -6.874 1.00 0.00 75 GLU A N 3
ATOM 4204 C CA . GLU A 1 77 ? 16.660 -2.384 -6.065 1.00 0.00 75 GLU A CA 3
ATOM 4205 C C . GLU A 1 77 ? 16.680 -2.004 -4.583 1.00 0.00 75 GLU A C 3
ATOM 4206 O O . GLU A 1 77 ? 16.252 -2.782 -3.732 1.00 0.00 75 GLU A O 3
ATOM 4218 N N . LYS A 1 78 ? 17.182 -0.806 -4.319 1.00 0.00 76 LYS A N 3
ATOM 4219 C CA . LYS A 1 78 ? 17.264 -0.313 -2.955 1.00 0.00 76 LYS A CA 3
ATOM 4220 C C . LYS A 1 78 ? 15.883 -0.398 -2.303 1.00 0.00 76 LYS A C 3
ATOM 4221 O O . LYS A 1 78 ? 15.747 -0.910 -1.193 1.00 0.00 76 LYS A O 3
ATOM 4240 N N . GLU A 1 79 ? 14.892 0.111 -3.021 1.00 0.00 77 GLU A N 3
ATOM 4241 C CA . GLU A 1 79 ? 13.526 0.099 -2.525 1.00 0.00 77 GLU A CA 3
ATOM 4242 C C . GLU A 1 79 ? 12.907 -1.288 -2.711 1.00 0.00 77 GLU A C 3
ATOM 4243 O O . GLU A 1 79 ? 12.211 -1.784 -1.826 1.00 0.00 77 GLU A O 3
ATOM 4255 N N . ILE A 1 80 ? 13.182 -1.874 -3.867 1.00 0.00 78 ILE A N 3
ATOM 4256 C CA . ILE A 1 80 ? 12.660 -3.194 -4.179 1.00 0.00 78 ILE A CA 3
ATOM 4257 C C . ILE A 1 80 ? 13.030 -4.163 -3.055 1.00 0.00 78 ILE A C 3
ATOM 4258 O O . ILE A 1 80 ? 12.185 -4.920 -2.580 1.00 0.00 78 ILE A O 3
ATOM 4274 N N . ASN A 1 81 ? 14.294 -4.108 -2.661 1.00 0.00 79 ASN A N 3
ATOM 4275 C CA . ASN A 1 81 ? 14.786 -4.972 -1.601 1.00 0.00 79 ASN A CA 3
ATOM 4276 C C . ASN A 1 81 ? 13.853 -4.871 -0.393 1.00 0.00 79 ASN A C 3
ATOM 4277 O O . ASN A 1 81 ? 13.405 -5.886 0.137 1.00 0.00 79 ASN A O 3
ATOM 4288 N N . THR A 1 82 ? 13.587 -3.636 0.008 1.00 0.00 80 THR A N 3
ATOM 4289 C CA . THR A 1 82 ? 12.716 -3.389 1.144 1.00 0.00 80 THR A CA 3
ATOM 4290 C C . THR A 1 82 ? 11.249 -3.473 0.719 1.00 0.00 80 THR A C 3
ATOM 4291 O O . THR A 1 82 ? 10.443 -4.123 1.383 1.00 0.00 80 THR A O 3
ATOM 4302 N N . LEU A 1 83 ? 10.947 -2.805 -0.385 1.00 0.00 81 LEU A N 3
ATOM 4303 C CA . LEU A 1 83 ? 9.591 -2.796 -0.906 1.00 0.00 81 LEU A CA 3
ATOM 4304 C C . LEU A 1 83 ? 9.142 -4.234 -1.173 1.00 0.00 81 LEU A C 3
ATOM 4305 O O . LEU A 1 83 ? 8.155 -4.696 -0.602 1.00 0.00 81 LEU A O 3
ATOM 4321 N N . ASN A 1 84 ? 9.887 -4.901 -2.042 1.00 0.00 82 ASN A N 3
ATOM 4322 C CA . ASN A 1 84 ? 9.578 -6.277 -2.391 1.00 0.00 82 ASN A CA 3
ATOM 4323 C C . ASN A 1 84 ? 9.369 -7.089 -1.112 1.00 0.00 82 ASN A C 3
ATOM 4324 O O . ASN A 1 84 ? 8.471 -7.928 -1.044 1.00 0.00 82 ASN A O 3
ATOM 4335 N N . ASP A 1 85 ? 10.212 -6.812 -0.128 1.00 0.00 83 ASP A N 3
ATOM 4336 C CA . ASP A 1 85 ? 10.131 -7.506 1.146 1.00 0.00 83 ASP A CA 3
ATOM 4337 C C . ASP A 1 85 ? 8.932 -6.976 1.935 1.00 0.00 83 ASP A C 3
ATOM 4338 O O . ASP A 1 85 ? 8.316 -7.712 2.704 1.00 0.00 83 ASP A O 3
ATOM 4347 N N . TRP A 1 86 ? 8.638 -5.703 1.717 1.00 0.00 84 TRP A N 3
ATOM 4348 C CA . TRP A 1 86 ? 7.524 -5.065 2.399 1.00 0.00 84 TRP A CA 3
ATOM 4349 C C . TRP A 1 86 ? 6.249 -5.833 2.042 1.00 0.00 84 TRP A C 3
ATOM 4350 O O . TRP A 1 86 ? 5.399 -6.064 2.901 1.00 0.00 84 TRP A O 3
ATOM 4371 N N . GLU A 1 87 ? 6.157 -6.207 0.775 1.00 0.00 85 GLU A N 3
ATOM 4372 C CA . GLU A 1 87 ? 5.000 -6.944 0.294 1.00 0.00 85 GLU A CA 3
ATOM 4373 C C . GLU A 1 87 ? 4.865 -8.269 1.047 1.00 0.00 85 GLU A C 3
ATOM 4374 O O . GLU A 1 87 ? 3.774 -8.629 1.486 1.00 0.00 85 GLU A O 3
ATOM 4386 N N . THR A 1 88 ? 5.990 -8.958 1.173 1.00 0.00 86 THR A N 3
ATOM 4387 C CA . THR A 1 88 ? 6.010 -10.236 1.865 1.00 0.00 86 THR A CA 3
ATOM 4388 C C . THR A 1 88 ? 5.672 -10.046 3.345 1.00 0.00 86 THR A C 3
ATOM 4389 O O . THR A 1 88 ? 5.029 -10.901 3.953 1.00 0.00 86 THR A O 3
ATOM 4400 N N . LYS A 1 89 ? 6.119 -8.920 3.882 1.00 0.00 87 LYS A N 3
ATOM 4401 C CA . LYS A 1 89 ? 5.871 -8.607 5.279 1.00 0.00 87 LYS A CA 3
ATOM 4402 C C . LYS A 1 89 ? 4.407 -8.201 5.455 1.00 0.00 87 LYS A C 3
ATOM 4403 O O . LYS A 1 89 ? 3.757 -8.608 6.416 1.00 0.00 87 LYS A O 3
ATOM 4422 N N . PHE A 1 90 ? 3.930 -7.403 4.511 1.00 0.00 88 PHE A N 3
ATOM 4423 C CA . PHE A 1 90 ? 2.555 -6.937 4.549 1.00 0.00 88 PHE A CA 3
ATOM 4424 C C . PHE A 1 90 ? 1.584 -8.063 4.185 1.00 0.00 88 PHE A C 3
ATOM 4425 O O . PHE A 1 90 ? 0.542 -8.218 4.820 1.00 0.00 88 PHE A O 3
ATOM 4442 N N . GLU A 1 91 ? 1.961 -8.818 3.164 1.00 0.00 89 GLU A N 3
ATOM 4443 C CA . GLU A 1 91 ? 1.137 -9.925 2.708 1.00 0.00 89 GLU A CA 3
ATOM 4444 C C . GLU A 1 91 ? 1.187 -11.075 3.717 1.00 0.00 89 GLU A C 3
ATOM 4445 O O . GLU A 1 91 ? 0.308 -11.935 3.727 1.00 0.00 89 GLU A O 3
ATOM 4457 N N . ALA A 1 92 ? 2.225 -11.053 4.540 1.00 0.00 90 ALA A N 3
ATOM 4458 C CA . ALA A 1 92 ? 2.402 -12.083 5.550 1.00 0.00 90 ALA A CA 3
ATOM 4459 C C . ALA A 1 92 ? 1.665 -11.671 6.826 1.00 0.00 90 ALA A C 3
ATOM 4460 O O . ALA A 1 92 ? 1.508 -12.475 7.743 1.00 0.00 90 ALA A O 3
ATOM 4467 N N . LYS A 1 93 ? 1.232 -10.419 6.844 1.00 0.00 91 LYS A N 3
ATOM 4468 C CA . LYS A 1 93 ? 0.516 -9.891 7.992 1.00 0.00 91 LYS A CA 3
ATOM 4469 C C . LYS A 1 93 ? -0.855 -9.382 7.543 1.00 0.00 91 LYS A C 3
ATOM 4470 O O . LYS A 1 93 ? -1.881 -9.967 7.887 1.00 0.00 91 LYS A O 3
ATOM 4489 N N . TYR A 1 94 ? -0.829 -8.299 6.781 1.00 0.00 92 TYR A N 3
ATOM 4490 C CA . TYR A 1 94 ? -2.057 -7.705 6.281 1.00 0.00 92 TYR A CA 3
ATOM 4491 C C . TYR A 1 94 ? -2.741 -8.629 5.270 1.00 0.00 92 TYR A C 3
ATOM 4492 O O . TYR A 1 94 ? -2.078 -9.233 4.429 1.00 0.00 92 TYR A O 3
ATOM 4510 N N . PRO A 1 95 ? -4.093 -8.711 5.391 1.00 0.00 93 PRO A N 3
ATOM 4511 C CA . PRO A 1 95 ? -4.874 -9.551 4.499 1.00 0.00 93 PRO A CA 3
ATOM 4512 C C . PRO A 1 95 ? -5.001 -8.911 3.115 1.00 0.00 93 PRO A C 3
ATOM 4513 O O . PRO A 1 95 ? -5.238 -7.709 3.002 1.00 0.00 93 PRO A O 3
ATOM 4524 N N . VAL A 1 96 ? -4.840 -9.742 2.096 1.00 0.00 94 VAL A N 3
ATOM 4525 C CA . VAL A 1 96 ? -4.934 -9.272 0.724 1.00 0.00 94 VAL A CA 3
ATOM 4526 C C . VAL A 1 96 ? -6.376 -9.422 0.237 1.00 0.00 94 VAL A C 3
ATOM 4527 O O . VAL A 1 96 ? -6.838 -10.533 -0.016 1.00 0.00 94 VAL A O 3
ATOM 4540 N N . VAL A 1 97 ? -7.048 -8.286 0.119 1.00 0.00 95 VAL A N 3
ATOM 4541 C CA . VAL A 1 97 ? -8.428 -8.276 -0.334 1.00 0.00 95 VAL A CA 3
ATOM 4542 C C . VAL A 1 97 ? -8.459 -8.314 -1.864 1.00 0.00 95 VAL A C 3
ATOM 4543 O O . VAL A 1 97 ? -9.514 -8.517 -2.462 1.00 0.00 95 VAL A O 3
ATOM 4556 N N . GLY A 1 98 ? -7.289 -8.115 -2.452 1.00 0.00 96 GLY A N 3
ATOM 4557 C CA . GLY A 1 98 ? -7.168 -8.123 -3.900 1.00 0.00 96 GLY A CA 3
ATOM 4558 C C . GLY A 1 98 ? -5.863 -7.460 -4.346 1.00 0.00 96 GLY A C 3
ATOM 4559 O O . GLY A 1 98 ? -5.019 -7.124 -3.517 1.00 0.00 96 GLY A O 3
ATOM 4563 N N . ARG A 1 99 ? -5.739 -7.292 -5.654 1.00 0.00 97 ARG A N 3
ATOM 4564 C CA . ARG A 1 99 ? -4.551 -6.675 -6.220 1.00 0.00 97 ARG A CA 3
ATOM 4565 C C . ARG A 1 99 ? -4.929 -5.417 -7.005 1.00 0.00 97 ARG A C 3
ATOM 4566 O O . ARG A 1 99 ? -5.952 -5.391 -7.687 1.00 0.00 97 ARG A O 3
ATOM 4587 N N . VAL A 1 100 ? -4.083 -4.405 -6.882 1.00 0.00 98 VAL A N 3
ATOM 4588 C CA . VAL A 1 100 ? -4.315 -3.147 -7.571 1.00 0.00 98 VAL A CA 3
ATOM 4589 C C . VAL A 1 100 ? -4.401 -3.405 -9.077 1.00 0.00 98 VAL A C 3
ATOM 4590 O O . VAL A 1 100 ? -3.513 -4.029 -9.656 1.00 0.00 98 VAL A O 3
ATOM 4603 N N . VAL A 1 101 ? -5.479 -2.911 -9.669 1.00 0.00 99 VAL A N 3
ATOM 4604 C CA . VAL A 1 101 ? -5.693 -3.079 -11.096 1.00 0.00 99 VAL A CA 3
ATOM 4605 C C . VAL A 1 101 ? -5.562 -1.723 -11.791 1.00 0.00 99 VAL A C 3
ATOM 4606 O O . VAL A 1 101 ? -4.478 -1.352 -12.238 1.00 0.00 99 VAL A O 3
ATOM 4619 N N . SER A 1 102 ? -6.683 -1.019 -11.860 1.00 0.00 100 SER A N 3
ATOM 4620 C CA . SER A 1 102 ? -6.707 0.289 -12.492 1.00 0.00 100 SER A CA 3
ATOM 4621 C C . SER A 1 102 ? -6.885 0.136 -14.004 1.00 0.00 100 SER A C 3
ATOM 4622 O O . SER A 1 102 ? -7.996 0.264 -14.518 1.00 0.00 100 SER A O 3
ATOM 4630 N N . GLY A 1 1 ? -9.644 -14.224 -10.376 1.00 0.00 -1 GLY A N 4
ATOM 4631 C CA . GLY A 1 1 ? -9.046 -13.094 -9.685 1.00 0.00 -1 GLY A CA 4
ATOM 4632 C C . GLY A 1 1 ? -9.955 -12.595 -8.561 1.00 0.00 -1 GLY A C 4
ATOM 4633 O O . GLY A 1 1 ? -11.151 -12.881 -8.552 1.00 0.00 -1 GLY A O 4
ATOM 4637 N N . PRO A 1 2 ? -9.338 -11.836 -7.616 1.00 0.00 0 PRO A N 4
ATOM 4638 C CA . PRO A 1 2 ? -10.078 -11.294 -6.490 1.00 0.00 0 PRO A CA 4
ATOM 4639 C C . PRO A 1 2 ? -10.945 -10.110 -6.923 1.00 0.00 0 PRO A C 4
ATOM 4640 O O . PRO A 1 2 ? -11.221 -9.939 -8.109 1.00 0.00 0 PRO A O 4
ATOM 4651 N N . MET A 1 3 ? -11.351 -9.323 -5.937 1.00 0.00 1 MET A N 4
ATOM 4652 C CA . MET A 1 3 ? -12.181 -8.159 -6.202 1.00 0.00 1 MET A CA 4
ATOM 4653 C C . MET A 1 3 ? -11.426 -7.127 -7.042 1.00 0.00 1 MET A C 4
ATOM 4654 O O . MET A 1 3 ? -12.019 -6.454 -7.884 1.00 0.00 1 MET A O 4
ATOM 4668 N N . GLU A 1 4 ? -10.130 -7.035 -6.785 1.00 0.00 2 GLU A N 4
ATOM 4669 C CA . GLU A 1 4 ? -9.288 -6.096 -7.507 1.00 0.00 2 GLU A CA 4
ATOM 4670 C C . GLU A 1 4 ? -9.823 -4.672 -7.347 1.00 0.00 2 GLU A C 4
ATOM 4671 O O . GLU A 1 4 ? -10.913 -4.357 -7.822 1.00 0.00 2 GLU A O 4
ATOM 4683 N N . PHE A 1 5 ? -9.031 -3.849 -6.676 1.00 0.00 3 PHE A N 4
ATOM 4684 C CA . PHE A 1 5 ? -9.411 -2.465 -6.446 1.00 0.00 3 PHE A CA 4
ATOM 4685 C C . PHE A 1 5 ? -8.552 -1.515 -7.283 1.00 0.00 3 PHE A C 4
ATOM 4686 O O . PHE A 1 5 ? -7.325 -1.603 -7.264 1.00 0.00 3 PHE A O 4
ATOM 4703 N N . THR A 1 6 ? -9.230 -0.628 -7.996 1.00 0.00 4 THR A N 4
ATOM 4704 C CA . THR A 1 6 ? -8.544 0.338 -8.837 1.00 0.00 4 THR A CA 4
ATOM 4705 C C . THR A 1 6 ? -7.967 1.471 -7.986 1.00 0.00 4 THR A C 4
ATOM 4706 O O . THR A 1 6 ? -8.418 1.703 -6.866 1.00 0.00 4 THR A O 4
ATOM 4717 N N . ALA A 1 7 ? -6.977 2.147 -8.551 1.00 0.00 5 ALA A N 4
ATOM 4718 C CA . ALA A 1 7 ? -6.333 3.250 -7.859 1.00 0.00 5 ALA A CA 4
ATOM 4719 C C . ALA A 1 7 ? -7.398 4.244 -7.391 1.00 0.00 5 ALA A C 4
ATOM 4720 O O . ALA A 1 7 ? -7.251 4.870 -6.343 1.00 0.00 5 ALA A O 4
ATOM 4727 N N . GLU A 1 8 ? -8.447 4.359 -8.192 1.00 0.00 6 GLU A N 4
ATOM 4728 C CA . GLU A 1 8 ? -9.537 5.266 -7.874 1.00 0.00 6 GLU A CA 4
ATOM 4729 C C . GLU A 1 8 ? -10.351 4.726 -6.696 1.00 0.00 6 GLU A C 4
ATOM 4730 O O . GLU A 1 8 ? -10.689 5.470 -5.778 1.00 0.00 6 GLU A O 4
ATOM 4742 N N . GLN A 1 9 ? -10.641 3.434 -6.762 1.00 0.00 7 GLN A N 4
ATOM 4743 C CA . GLN A 1 9 ? -11.408 2.786 -5.712 1.00 0.00 7 GLN A CA 4
ATOM 4744 C C . GLN A 1 9 ? -10.560 2.640 -4.447 1.00 0.00 7 GLN A C 4
ATOM 4745 O O . GLN A 1 9 ? -11.042 2.883 -3.342 1.00 0.00 7 GLN A O 4
ATOM 4759 N N . LEU A 1 10 ? -9.313 2.244 -4.652 1.00 0.00 8 LEU A N 4
ATOM 4760 C CA . LEU A 1 10 ? -8.393 2.063 -3.541 1.00 0.00 8 LEU A CA 4
ATOM 4761 C C . LEU A 1 10 ? -8.260 3.381 -2.775 1.00 0.00 8 LEU A C 4
ATOM 4762 O O . LEU A 1 10 ? -8.164 3.383 -1.549 1.00 0.00 8 LEU A O 4
ATOM 4778 N N . SER A 1 11 ? -8.259 4.469 -3.530 1.00 0.00 9 SER A N 4
ATOM 4779 C CA . SER A 1 11 ? -8.139 5.791 -2.937 1.00 0.00 9 SER A CA 4
ATOM 4780 C C . SER A 1 11 ? -9.372 6.095 -2.084 1.00 0.00 9 SER A C 4
ATOM 4781 O O . SER A 1 11 ? -9.388 7.072 -1.336 1.00 0.00 9 SER A O 4
ATOM 4789 N N . GLN A 1 12 ? -10.375 5.241 -2.224 1.00 0.00 10 GLN A N 4
ATOM 4790 C CA . GLN A 1 12 ? -11.609 5.406 -1.475 1.00 0.00 10 GLN A CA 4
ATOM 4791 C C . GLN A 1 12 ? -11.403 4.996 -0.015 1.00 0.00 10 GLN A C 4
ATOM 4792 O O . GLN A 1 12 ? -12.177 5.385 0.858 1.00 0.00 10 GLN A O 4
ATOM 4806 N N . TYR A 1 13 ? -10.356 4.214 0.204 1.00 0.00 11 TYR A N 4
ATOM 4807 C CA . TYR A 1 13 ? -10.038 3.746 1.543 1.00 0.00 11 TYR A CA 4
ATOM 4808 C C . TYR A 1 13 ? -8.632 4.184 1.958 1.00 0.00 11 TYR A C 4
ATOM 4809 O O . TYR A 1 13 ? -7.740 3.352 2.114 1.00 0.00 11 TYR A O 4
ATOM 4827 N N . ASN A 1 14 ? -8.479 5.489 2.124 1.00 0.00 12 ASN A N 4
ATOM 4828 C CA . ASN A 1 14 ? -7.196 6.048 2.517 1.00 0.00 12 ASN A CA 4
ATOM 4829 C C . ASN A 1 14 ? -7.271 6.508 3.974 1.00 0.00 12 ASN A C 4
ATOM 4830 O O . ASN A 1 14 ? -6.393 7.228 4.448 1.00 0.00 12 ASN A O 4
ATOM 4841 N N . GLY A 1 15 ? -8.328 6.074 4.645 1.00 0.00 13 GLY A N 4
ATOM 4842 C CA . GLY A 1 15 ? -8.528 6.432 6.039 1.00 0.00 13 GLY A CA 4
ATOM 4843 C C . GLY A 1 15 ? -9.193 7.805 6.162 1.00 0.00 13 GLY A C 4
ATOM 4844 O O . GLY A 1 15 ? -8.528 8.833 6.044 1.00 0.00 13 GLY A O 4
ATOM 4848 N N . THR A 1 16 ? -10.497 7.777 6.397 1.00 0.00 14 THR A N 4
ATOM 4849 C CA . THR A 1 16 ? -11.258 9.006 6.537 1.00 0.00 14 THR A CA 4
ATOM 4850 C C . THR A 1 16 ? -12.731 8.693 6.810 1.00 0.00 14 THR A C 4
ATOM 4851 O O . THR A 1 16 ? -13.382 9.386 7.590 1.00 0.00 14 THR A O 4
ATOM 4862 N N . ASP A 1 17 ? -13.212 7.648 6.153 1.00 0.00 15 ASP A N 4
ATOM 4863 C CA . ASP A 1 17 ? -14.596 7.234 6.315 1.00 0.00 15 ASP A CA 4
ATOM 4864 C C . ASP A 1 17 ? -14.749 6.493 7.645 1.00 0.00 15 ASP A C 4
ATOM 4865 O O . ASP A 1 17 ? -13.797 6.392 8.417 1.00 0.00 15 ASP A O 4
ATOM 4874 N N . GLU A 1 18 ? -15.956 5.994 7.871 1.00 0.00 16 GLU A N 4
ATOM 4875 C CA . GLU A 1 18 ? -16.246 5.265 9.094 1.00 0.00 16 GLU A CA 4
ATOM 4876 C C . GLU A 1 18 ? -16.114 3.759 8.858 1.00 0.00 16 GLU A C 4
ATOM 4877 O O . GLU A 1 18 ? -15.145 3.141 9.298 1.00 0.00 16 GLU A O 4
ATOM 4889 N N . SER A 1 19 ? -17.101 3.212 8.165 1.00 0.00 17 SER A N 4
ATOM 4890 C CA . SER A 1 19 ? -17.107 1.790 7.866 1.00 0.00 17 SER A CA 4
ATOM 4891 C C . SER A 1 19 ? -15.988 1.459 6.876 1.00 0.00 17 SER A C 4
ATOM 4892 O O . SER A 1 19 ? -15.260 0.485 7.061 1.00 0.00 17 SER A O 4
ATOM 4900 N N . LYS A 1 20 ? -15.887 2.287 5.848 1.00 0.00 18 LYS A N 4
ATOM 4901 C CA . LYS A 1 20 ? -14.869 2.094 4.829 1.00 0.00 18 LYS A CA 4
ATOM 4902 C C . LYS A 1 20 ? -13.534 1.770 5.503 1.00 0.00 18 LYS A C 4
ATOM 4903 O O . LYS A 1 20 ? -13.019 2.568 6.284 1.00 0.00 18 LYS A O 4
ATOM 4922 N N . PRO A 1 21 ? -12.998 0.566 5.167 1.00 0.00 19 PRO A N 4
ATOM 4923 C CA . PRO A 1 21 ? -11.734 0.126 5.730 1.00 0.00 19 PRO A CA 4
ATOM 4924 C C . PRO A 1 21 ? -10.560 0.867 5.087 1.00 0.00 19 PRO A C 4
ATOM 4925 O O . PRO A 1 21 ? -10.749 1.896 4.441 1.00 0.00 19 PRO A O 4
ATOM 4936 N N . ILE A 1 22 ? -9.372 0.315 5.287 1.00 0.00 20 ILE A N 4
ATOM 4937 C CA . ILE A 1 22 ? -8.167 0.910 4.735 1.00 0.00 20 ILE A CA 4
ATOM 4938 C C . ILE A 1 22 ? -7.415 -0.139 3.914 1.00 0.00 20 ILE A C 4
ATOM 4939 O O . ILE A 1 22 ? -7.080 -1.208 4.423 1.00 0.00 20 ILE A O 4
ATOM 4955 N N . TYR A 1 23 ? -7.170 0.203 2.658 1.00 0.00 21 TYR A N 4
ATOM 4956 C CA . TYR A 1 23 ? -6.464 -0.697 1.761 1.00 0.00 21 TYR A CA 4
ATOM 4957 C C . TYR A 1 23 ? -5.236 -0.014 1.155 1.00 0.00 21 TYR A C 4
ATOM 4958 O O . TYR A 1 23 ? -5.331 1.100 0.642 1.00 0.00 21 TYR A O 4
ATOM 4976 N N . VAL A 1 24 ? -4.112 -0.710 1.234 1.00 0.00 22 VAL A N 4
ATOM 4977 C CA . VAL A 1 24 ? -2.867 -0.185 0.700 1.00 0.00 22 VAL A CA 4
ATOM 4978 C C . VAL A 1 24 ? -2.484 -0.971 -0.556 1.00 0.00 22 VAL A C 4
ATOM 4979 O O . VAL A 1 24 ? -2.861 -2.132 -0.704 1.00 0.00 22 VAL A O 4
ATOM 4992 N N . ALA A 1 25 ? -1.740 -0.306 -1.427 1.00 0.00 23 ALA A N 4
ATOM 4993 C CA . ALA A 1 25 ? -1.302 -0.928 -2.665 1.00 0.00 23 ALA A CA 4
ATOM 4994 C C . ALA A 1 25 ? 0.217 -1.110 -2.630 1.00 0.00 23 ALA A C 4
ATOM 4995 O O . ALA A 1 25 ? 0.944 -0.210 -2.210 1.00 0.00 23 ALA A O 4
ATOM 5002 N N . ILE A 1 26 ? 0.652 -2.279 -3.076 1.00 0.00 24 ILE A N 4
ATOM 5003 C CA . ILE A 1 26 ? 2.071 -2.590 -3.101 1.00 0.00 24 ILE A CA 4
ATOM 5004 C C . ILE A 1 26 ? 2.365 -3.515 -4.284 1.00 0.00 24 ILE A C 4
ATOM 5005 O O . ILE A 1 26 ? 1.942 -4.670 -4.294 1.00 0.00 24 ILE A O 4
ATOM 5021 N N . LYS A 1 27 ? 3.089 -2.972 -5.252 1.00 0.00 25 LYS A N 4
ATOM 5022 C CA . LYS A 1 27 ? 3.445 -3.734 -6.437 1.00 0.00 25 LYS A CA 4
ATOM 5023 C C . LYS A 1 27 ? 2.179 -4.038 -7.242 1.00 0.00 25 LYS A C 4
ATOM 5024 O O . LYS A 1 27 ? 2.193 -4.892 -8.128 1.00 0.00 25 LYS A O 4
ATOM 5043 N N . GLY A 1 28 ? 1.116 -3.323 -6.905 1.00 0.00 26 GLY A N 4
ATOM 5044 C CA . GLY A 1 28 ? -0.155 -3.506 -7.585 1.00 0.00 26 GLY A CA 4
ATOM 5045 C C . GLY A 1 28 ? -1.066 -4.452 -6.801 1.00 0.00 26 GLY A C 4
ATOM 5046 O O . GLY A 1 28 ? -2.061 -4.943 -7.331 1.00 0.00 26 GLY A O 4
ATOM 5050 N N . ARG A 1 29 ? -0.692 -4.680 -5.550 1.00 0.00 27 ARG A N 4
ATOM 5051 C CA . ARG A 1 29 ? -1.463 -5.559 -4.687 1.00 0.00 27 ARG A CA 4
ATOM 5052 C C . ARG A 1 29 ? -2.109 -4.758 -3.555 1.00 0.00 27 ARG A C 4
ATOM 5053 O O . ARG A 1 29 ? -1.443 -3.964 -2.893 1.00 0.00 27 ARG A O 4
ATOM 5074 N N . VAL A 1 30 ? -3.399 -4.995 -3.368 1.00 0.00 28 VAL A N 4
ATOM 5075 C CA . VAL A 1 30 ? -4.143 -4.305 -2.327 1.00 0.00 28 VAL A CA 4
ATOM 5076 C C . VAL A 1 30 ? -4.014 -5.081 -1.015 1.00 0.00 28 VAL A C 4
ATOM 5077 O O . VAL A 1 30 ? -4.361 -6.259 -0.949 1.00 0.00 28 VAL A O 4
ATOM 5090 N N . PHE A 1 31 ? -3.514 -4.389 -0.002 1.00 0.00 29 PHE A N 4
ATOM 5091 C CA . PHE A 1 31 ? -3.335 -4.998 1.305 1.00 0.00 29 PHE A CA 4
ATOM 5092 C C . PHE A 1 31 ? -4.180 -4.285 2.363 1.00 0.00 29 PHE A C 4
ATOM 5093 O O . PHE A 1 31 ? -4.361 -3.070 2.303 1.00 0.00 29 PHE A O 4
ATOM 5110 N N . ASP A 1 32 ? -4.674 -5.072 3.308 1.00 0.00 30 ASP A N 4
ATOM 5111 C CA . ASP A 1 32 ? -5.496 -4.531 4.378 1.00 0.00 30 ASP A CA 4
ATOM 5112 C C . ASP A 1 32 ? -4.599 -4.132 5.551 1.00 0.00 30 ASP A C 4
ATOM 5113 O O . ASP A 1 32 ? -3.809 -4.940 6.037 1.00 0.00 30 ASP A O 4
ATOM 5122 N N . VAL A 1 33 ? -4.750 -2.885 5.973 1.00 0.00 31 VAL A N 4
ATOM 5123 C CA . VAL A 1 33 ? -3.964 -2.369 7.080 1.00 0.00 31 VAL A CA 4
ATOM 5124 C C . VAL A 1 33 ? -4.899 -1.739 8.114 1.00 0.00 31 VAL A C 4
ATOM 5125 O O . VAL A 1 33 ? -4.442 -1.166 9.103 1.00 0.00 31 VAL A O 4
ATOM 5138 N N . THR A 1 34 ? -6.191 -1.866 7.851 1.00 0.00 32 THR A N 4
ATOM 5139 C CA . THR A 1 34 ? -7.195 -1.316 8.747 1.00 0.00 32 THR A CA 4
ATOM 5140 C C . THR A 1 34 ? -6.935 -1.773 10.184 1.00 0.00 32 THR A C 4
ATOM 5141 O O . THR A 1 34 ? -7.372 -1.126 11.134 1.00 0.00 32 THR A O 4
ATOM 5152 N N . THR A 1 35 ? -6.224 -2.886 10.297 1.00 0.00 33 THR A N 4
ATOM 5153 C CA . THR A 1 35 ? -5.901 -3.437 11.602 1.00 0.00 33 THR A CA 4
ATOM 5154 C C . THR A 1 35 ? -5.203 -2.386 12.467 1.00 0.00 33 THR A C 4
ATOM 5155 O O . THR A 1 35 ? -4.989 -2.601 13.660 1.00 0.00 33 THR A O 4
ATOM 5166 N N . GLY A 1 36 ? -4.867 -1.273 11.833 1.00 0.00 34 GLY A N 4
ATOM 5167 C CA . GLY A 1 36 ? -4.197 -0.188 12.530 1.00 0.00 34 GLY A CA 4
ATOM 5168 C C . GLY A 1 36 ? -4.531 1.162 11.892 1.00 0.00 34 GLY A C 4
ATOM 5169 O O . GLY A 1 36 ? -3.635 1.950 11.594 1.00 0.00 34 GLY A O 4
ATOM 5173 N N . LYS A 1 37 ? -5.822 1.387 11.701 1.00 0.00 35 LYS A N 4
ATOM 5174 C CA . LYS A 1 37 ? -6.285 2.628 11.104 1.00 0.00 35 LYS A CA 4
ATOM 5175 C C . LYS A 1 37 ? -5.622 3.810 11.815 1.00 0.00 35 LYS A C 4
ATOM 5176 O O . LYS A 1 37 ? -5.494 4.891 11.242 1.00 0.00 35 LYS A O 4
ATOM 5195 N N . SER A 1 38 ? -5.218 3.564 13.052 1.00 0.00 36 SER A N 4
ATOM 5196 C CA . SER A 1 38 ? -4.571 4.594 13.847 1.00 0.00 36 SER A CA 4
ATOM 5197 C C . SER A 1 38 ? -3.267 5.031 13.176 1.00 0.00 36 SER A C 4
ATOM 5198 O O . SER A 1 38 ? -2.730 6.092 13.488 1.00 0.00 36 SER A O 4
ATOM 5206 N N . PHE A 1 39 ? -2.797 4.191 12.265 1.00 0.00 37 PHE A N 4
ATOM 5207 C CA . PHE A 1 39 ? -1.567 4.478 11.547 1.00 0.00 37 PHE A CA 4
ATOM 5208 C C . PHE A 1 39 ? -1.856 4.854 10.093 1.00 0.00 37 PHE A C 4
ATOM 5209 O O . PHE A 1 39 ? -1.258 5.787 9.558 1.00 0.00 37 PHE A O 4
ATOM 5226 N N . TYR A 1 40 ? -2.773 4.109 9.493 1.00 0.00 38 TYR A N 4
ATOM 5227 C CA . TYR A 1 40 ? -3.148 4.352 8.111 1.00 0.00 38 TYR A CA 4
ATOM 5228 C C . TYR A 1 40 ? -4.353 5.291 8.027 1.00 0.00 38 TYR A C 4
ATOM 5229 O O . TYR A 1 40 ? -4.422 6.141 7.141 1.00 0.00 38 TYR A O 4
ATOM 5247 N N . GLY A 1 41 ? -5.273 5.106 8.963 1.00 0.00 39 GLY A N 4
ATOM 5248 C CA . GLY A 1 41 ? -6.472 5.925 9.006 1.00 0.00 39 GLY A CA 4
ATOM 5249 C C . GLY A 1 41 ? -6.140 7.396 8.748 1.00 0.00 39 GLY A C 4
ATOM 5250 O O . GLY A 1 41 ? -4.971 7.780 8.738 1.00 0.00 39 GLY A O 4
ATOM 5254 N N . SER A 1 42 ? -7.189 8.180 8.547 1.00 0.00 40 SER A N 4
ATOM 5255 C CA . SER A 1 42 ? -7.024 9.601 8.290 1.00 0.00 40 SER A CA 4
ATOM 5256 C C . SER A 1 42 ? -5.822 10.137 9.070 1.00 0.00 40 SER A C 4
ATOM 5257 O O . SER A 1 42 ? -5.759 10.000 10.291 1.00 0.00 40 SER A O 4
ATOM 5265 N N . GLY A 1 43 ? -4.898 10.737 8.333 1.00 0.00 41 GLY A N 4
ATOM 5266 C CA . GLY A 1 43 ? -3.702 11.294 8.941 1.00 0.00 41 GLY A CA 4
ATOM 5267 C C . GLY A 1 43 ? -3.112 10.332 9.975 1.00 0.00 41 GLY A C 4
ATOM 5268 O O . GLY A 1 43 ? -3.437 10.412 11.158 1.00 0.00 41 GLY A O 4
ATOM 5272 N N . GLY A 1 44 ? -2.256 9.445 9.489 1.00 0.00 42 GLY A N 4
ATOM 5273 C CA . GLY A 1 44 ? -1.619 8.468 10.356 1.00 0.00 42 GLY A CA 4
ATOM 5274 C C . GLY A 1 44 ? -0.223 8.108 9.842 1.00 0.00 42 GLY A C 4
ATOM 5275 O O . GLY A 1 44 ? 0.249 8.682 8.862 1.00 0.00 42 GLY A O 4
ATOM 5279 N N . ASP A 1 45 ? 0.399 7.160 10.528 1.00 0.00 43 ASP A N 4
ATOM 5280 C CA . ASP A 1 45 ? 1.731 6.717 10.153 1.00 0.00 43 ASP A CA 4
ATOM 5281 C C . ASP A 1 45 ? 1.840 6.677 8.628 1.00 0.00 43 ASP A C 4
ATOM 5282 O O . ASP A 1 45 ? 2.770 7.243 8.054 1.00 0.00 43 ASP A O 4
ATOM 5291 N N . TYR A 1 46 ? 0.878 6.004 8.015 1.00 0.00 44 TYR A N 4
ATOM 5292 C CA . TYR A 1 46 ? 0.855 5.883 6.567 1.00 0.00 44 TYR A CA 4
ATOM 5293 C C . TYR A 1 46 ? -0.306 6.680 5.969 1.00 0.00 44 TYR A C 4
ATOM 5294 O O . TYR A 1 46 ? -1.209 6.107 5.361 1.00 0.00 44 TYR A O 4
ATOM 5312 N N . SER A 1 47 ? -0.245 7.989 6.162 1.00 0.00 45 SER A N 4
ATOM 5313 C CA . SER A 1 47 ? -1.280 8.870 5.649 1.00 0.00 45 SER A CA 4
ATOM 5314 C C . SER A 1 47 ? -1.151 9.002 4.130 1.00 0.00 45 SER A C 4
ATOM 5315 O O . SER A 1 47 ? -2.139 9.238 3.438 1.00 0.00 45 SER A O 4
ATOM 5323 N N . MET A 1 48 ? 0.077 8.842 3.657 1.00 0.00 46 MET A N 4
ATOM 5324 C CA . MET A 1 48 ? 0.348 8.939 2.233 1.00 0.00 46 MET A CA 4
ATOM 5325 C C . MET A 1 48 ? 0.088 7.604 1.532 1.00 0.00 46 MET A C 4
ATOM 5326 O O . MET A 1 48 ? -0.297 7.576 0.364 1.00 0.00 46 MET A O 4
ATOM 5340 N N . PHE A 1 49 ? 0.308 6.530 2.276 1.00 0.00 47 PHE A N 4
ATOM 5341 C CA . PHE A 1 49 ? 0.102 5.194 1.741 1.00 0.00 47 PHE A CA 4
ATOM 5342 C C . PHE A 1 49 ? -1.389 4.863 1.653 1.00 0.00 47 PHE A C 4
ATOM 5343 O O . PHE A 1 49 ? -1.817 4.145 0.750 1.00 0.00 47 PHE A O 4
ATOM 5360 N N . ALA A 1 50 ? -2.139 5.401 2.604 1.00 0.00 48 ALA A N 4
ATOM 5361 C CA . ALA A 1 50 ? -3.573 5.171 2.645 1.00 0.00 48 ALA A CA 4
ATOM 5362 C C . ALA A 1 50 ? -4.169 5.441 1.262 1.00 0.00 48 ALA A C 4
ATOM 5363 O O . ALA A 1 50 ? -3.908 6.482 0.662 1.00 0.00 48 ALA A O 4
ATOM 5370 N N . GLY A 1 51 ? -4.958 4.484 0.796 1.00 0.00 49 GLY A N 4
ATOM 5371 C CA . GLY A 1 51 ? -5.593 4.605 -0.505 1.00 0.00 49 GLY A CA 4
ATOM 5372 C C . GLY A 1 51 ? -4.582 5.031 -1.571 1.00 0.00 49 GLY A C 4
ATOM 5373 O O . GLY A 1 51 ? -4.905 5.819 -2.459 1.00 0.00 49 GLY A O 4
ATOM 5377 N N . LYS A 1 52 ? -3.378 4.491 -1.448 1.00 0.00 50 LYS A N 4
ATOM 5378 C CA . LYS A 1 52 ? -2.317 4.805 -2.390 1.00 0.00 50 LYS A CA 4
ATOM 5379 C C . LYS A 1 52 ? -1.209 3.756 -2.272 1.00 0.00 50 LYS A C 4
ATOM 5380 O O . LYS A 1 52 ? -1.031 3.152 -1.216 1.00 0.00 50 LYS A O 4
ATOM 5399 N N . ASP A 1 53 ? -0.494 3.572 -3.372 1.00 0.00 51 ASP A N 4
ATOM 5400 C CA . ASP A 1 53 ? 0.592 2.607 -3.405 1.00 0.00 51 ASP A CA 4
ATOM 5401 C C . ASP A 1 53 ? 1.876 3.272 -2.905 1.00 0.00 51 ASP A C 4
ATOM 5402 O O . ASP A 1 53 ? 2.367 4.219 -3.516 1.00 0.00 51 ASP A O 4
ATOM 5411 N N . ALA A 1 54 ? 2.382 2.750 -1.797 1.00 0.00 52 ALA A N 4
ATOM 5412 C CA . ALA A 1 54 ? 3.599 3.281 -1.207 1.00 0.00 52 ALA A CA 4
ATOM 5413 C C . ALA A 1 54 ? 4.700 2.221 -1.279 1.00 0.00 52 ALA A C 4
ATOM 5414 O O . ALA A 1 54 ? 5.396 1.977 -0.295 1.00 0.00 52 ALA A O 4
ATOM 5421 N N . SER A 1 55 ? 4.823 1.620 -2.454 1.00 0.00 53 SER A N 4
ATOM 5422 C CA . SER A 1 55 ? 5.828 0.593 -2.667 1.00 0.00 53 SER A CA 4
ATOM 5423 C C . SER A 1 55 ? 7.219 1.226 -2.726 1.00 0.00 53 SER A C 4
ATOM 5424 O O . SER A 1 55 ? 8.176 0.684 -2.174 1.00 0.00 53 SER A O 4
ATOM 5432 N N . ARG A 1 56 ? 7.289 2.364 -3.401 1.00 0.00 54 ARG A N 4
ATOM 5433 C CA . ARG A 1 56 ? 8.547 3.076 -3.539 1.00 0.00 54 ARG A CA 4
ATOM 5434 C C . ARG A 1 56 ? 9.009 3.608 -2.181 1.00 0.00 54 ARG A C 4
ATOM 5435 O O . ARG A 1 56 ? 10.133 3.346 -1.757 1.00 0.00 54 ARG A O 4
ATOM 5456 N N . ALA A 1 57 ? 8.117 4.346 -1.537 1.00 0.00 55 ALA A N 4
ATOM 5457 C CA . ALA A 1 57 ? 8.418 4.917 -0.235 1.00 0.00 55 ALA A CA 4
ATOM 5458 C C . ALA A 1 57 ? 8.710 3.789 0.757 1.00 0.00 55 ALA A C 4
ATOM 5459 O O . ALA A 1 57 ? 9.546 3.941 1.646 1.00 0.00 55 ALA A O 4
ATOM 5466 N N . LEU A 1 58 ? 8.005 2.683 0.571 1.00 0.00 56 LEU A N 4
ATOM 5467 C CA . LEU A 1 58 ? 8.178 1.530 1.438 1.00 0.00 56 LEU A CA 4
ATOM 5468 C C . LEU A 1 58 ? 9.616 1.020 1.320 1.00 0.00 56 LEU A C 4
ATOM 5469 O O . LEU A 1 58 ? 10.248 0.697 2.324 1.00 0.00 56 LEU A O 4
ATOM 5485 N N . GLY A 1 59 ? 10.090 0.964 0.084 1.00 0.00 57 GLY A N 4
ATOM 5486 C CA . GLY A 1 59 ? 11.441 0.498 -0.179 1.00 0.00 57 GLY A CA 4
ATOM 5487 C C . GLY A 1 59 ? 12.475 1.430 0.457 1.00 0.00 57 GLY A C 4
ATOM 5488 O O . GLY A 1 59 ? 13.153 1.051 1.411 1.00 0.00 57 GLY A O 4
ATOM 5492 N N . LYS A 1 60 ? 12.563 2.630 -0.097 1.00 0.00 58 LYS A N 4
ATOM 5493 C CA . LYS A 1 60 ? 13.503 3.618 0.404 1.00 0.00 58 LYS A CA 4
ATOM 5494 C C . LYS A 1 60 ? 13.176 3.932 1.865 1.00 0.00 58 LYS A C 4
ATOM 5495 O O . LYS A 1 60 ? 14.049 4.351 2.624 1.00 0.00 58 LYS A O 4
ATOM 5514 N N . MET A 1 61 ? 11.917 3.716 2.216 1.00 0.00 59 MET A N 4
ATOM 5515 C CA . MET A 1 61 ? 11.464 3.970 3.574 1.00 0.00 59 MET A CA 4
ATOM 5516 C C . MET A 1 61 ? 11.534 5.463 3.904 1.00 0.00 59 MET A C 4
ATOM 5517 O O . MET A 1 61 ? 12.095 5.850 4.928 1.00 0.00 59 MET A O 4
ATOM 5531 N N . SER A 1 62 ? 10.954 6.260 3.019 1.00 0.00 60 SER A N 4
ATOM 5532 C CA . SER A 1 62 ? 10.943 7.701 3.204 1.00 0.00 60 SER A CA 4
ATOM 5533 C C . SER A 1 62 ? 9.512 8.187 3.441 1.00 0.00 60 SER A C 4
ATOM 5534 O O . SER A 1 62 ? 9.302 9.245 4.032 1.00 0.00 60 SER A O 4
ATOM 5542 N N . LYS A 1 63 ? 8.564 7.391 2.968 1.00 0.00 61 LYS A N 4
ATOM 5543 C CA . LYS A 1 63 ? 7.159 7.726 3.122 1.00 0.00 61 LYS A CA 4
ATOM 5544 C C . LYS A 1 63 ? 6.861 9.018 2.359 1.00 0.00 61 LYS A C 4
ATOM 5545 O O . LYS A 1 63 ? 5.803 9.619 2.537 1.00 0.00 61 LYS A O 4
ATOM 5564 N N . ASN A 1 64 ? 7.814 9.408 1.525 1.00 0.00 62 ASN A N 4
ATOM 5565 C CA . ASN A 1 64 ? 7.667 10.618 0.734 1.00 0.00 62 ASN A CA 4
ATOM 5566 C C . ASN A 1 64 ? 6.315 10.594 0.019 1.00 0.00 62 ASN A C 4
ATOM 5567 O O . ASN A 1 64 ? 5.813 9.527 -0.332 1.00 0.00 62 ASN A O 4
ATOM 5578 N N . GLU A 1 65 ? 5.763 11.783 -0.177 1.00 0.00 63 GLU A N 4
ATOM 5579 C CA . GLU A 1 65 ? 4.479 11.911 -0.844 1.00 0.00 63 GLU A CA 4
ATOM 5580 C C . GLU A 1 65 ? 4.633 11.660 -2.345 1.00 0.00 63 GLU A C 4
ATOM 5581 O O . GLU A 1 65 ? 3.677 11.273 -3.015 1.00 0.00 63 GLU A O 4
ATOM 5593 N N . GLU A 1 66 ? 5.845 11.889 -2.830 1.00 0.00 64 GLU A N 4
ATOM 5594 C CA . GLU A 1 66 ? 6.137 11.692 -4.240 1.00 0.00 64 GLU A CA 4
ATOM 5595 C C . GLU A 1 66 ? 6.616 10.260 -4.488 1.00 0.00 64 GLU A C 4
ATOM 5596 O O . GLU A 1 66 ? 6.551 9.766 -5.613 1.00 0.00 64 GLU A O 4
ATOM 5608 N N . ASP A 1 67 ? 7.086 9.634 -3.419 1.00 0.00 65 ASP A N 4
ATOM 5609 C CA . ASP A 1 67 ? 7.575 8.269 -3.506 1.00 0.00 65 ASP A CA 4
ATOM 5610 C C . ASP A 1 67 ? 6.403 7.328 -3.793 1.00 0.00 65 ASP A C 4
ATOM 5611 O O . ASP A 1 67 ? 6.512 6.432 -4.628 1.00 0.00 65 ASP A O 4
ATOM 5620 N N . VAL A 1 68 ? 5.309 7.566 -3.084 1.00 0.00 66 VAL A N 4
ATOM 5621 C CA . VAL A 1 68 ? 4.117 6.751 -3.252 1.00 0.00 66 VAL A CA 4
ATOM 5622 C C . VAL A 1 68 ? 3.744 6.700 -4.734 1.00 0.00 66 VAL A C 4
ATOM 5623 O O . VAL A 1 68 ? 3.509 7.736 -5.355 1.00 0.00 66 VAL A O 4
ATOM 5636 N N . SER A 1 69 ? 3.701 5.484 -5.260 1.00 0.00 67 SER A N 4
ATOM 5637 C CA . SER A 1 69 ? 3.360 5.285 -6.658 1.00 0.00 67 SER A CA 4
ATOM 5638 C C . SER A 1 69 ? 2.738 3.901 -6.853 1.00 0.00 67 SER A C 4
ATOM 5639 O O . SER A 1 69 ? 3.249 2.909 -6.336 1.00 0.00 67 SER A O 4
ATOM 5647 N N . PRO A 1 70 ? 1.615 3.878 -7.620 1.00 0.00 68 PRO A N 4
ATOM 5648 C CA . PRO A 1 70 ? 0.918 2.632 -7.889 1.00 0.00 68 PRO A CA 4
ATOM 5649 C C . PRO A 1 70 ? 1.678 1.790 -8.916 1.00 0.00 68 PRO A C 4
ATOM 5650 O O . PRO A 1 70 ? 1.181 0.759 -9.368 1.00 0.00 68 PRO A O 4
ATOM 5661 N N . SER A 1 71 ? 2.869 2.260 -9.254 1.00 0.00 69 SER A N 4
ATOM 5662 C CA . SER A 1 71 ? 3.702 1.563 -10.220 1.00 0.00 69 SER A CA 4
ATOM 5663 C C . SER A 1 71 ? 5.175 1.906 -9.984 1.00 0.00 69 SER A C 4
ATOM 5664 O O . SER A 1 71 ? 5.703 2.838 -10.587 1.00 0.00 69 SER A O 4
ATOM 5672 N N . LEU A 1 72 ? 5.796 1.133 -9.105 1.00 0.00 70 LEU A N 4
ATOM 5673 C CA . LEU A 1 72 ? 7.197 1.342 -8.783 1.00 0.00 70 LEU A CA 4
ATOM 5674 C C . LEU A 1 72 ? 7.874 2.093 -9.931 1.00 0.00 70 LEU A C 4
ATOM 5675 O O . LEU A 1 72 ? 8.497 3.131 -9.717 1.00 0.00 70 LEU A O 4
ATOM 5691 N N . GLU A 1 73 ? 7.727 1.538 -11.126 1.00 0.00 71 GLU A N 4
ATOM 5692 C CA . GLU A 1 73 ? 8.317 2.141 -12.309 1.00 0.00 71 GLU A CA 4
ATOM 5693 C C . GLU A 1 73 ? 9.553 2.959 -11.928 1.00 0.00 71 GLU A C 4
ATOM 5694 O O . GLU A 1 73 ? 9.759 4.056 -12.444 1.00 0.00 71 GLU A O 4
ATOM 5706 N N . GLY A 1 74 ? 10.342 2.393 -11.026 1.00 0.00 72 GLY A N 4
ATOM 5707 C CA . GLY A 1 74 ? 11.552 3.056 -10.570 1.00 0.00 72 GLY A CA 4
ATOM 5708 C C . GLY A 1 74 ? 11.990 2.520 -9.206 1.00 0.00 72 GLY A C 4
ATOM 5709 O O . GLY A 1 74 ? 12.442 3.281 -8.352 1.00 0.00 72 GLY A O 4
ATOM 5713 N N . LEU A 1 75 ? 11.840 1.214 -9.043 1.00 0.00 73 LEU A N 4
ATOM 5714 C CA . LEU A 1 75 ? 12.215 0.567 -7.797 1.00 0.00 73 LEU A CA 4
ATOM 5715 C C . LEU A 1 75 ? 13.653 0.057 -7.905 1.00 0.00 73 LEU A C 4
ATOM 5716 O O . LEU A 1 75 ? 13.919 -0.920 -8.603 1.00 0.00 73 LEU A O 4
ATOM 5732 N N . THR A 1 76 ? 14.544 0.741 -7.202 1.00 0.00 74 THR A N 4
ATOM 5733 C CA . THR A 1 76 ? 15.949 0.369 -7.209 1.00 0.00 74 THR A CA 4
ATOM 5734 C C . THR A 1 76 ? 16.170 -0.894 -6.375 1.00 0.00 74 THR A C 4
ATOM 5735 O O . THR A 1 76 ? 15.213 -1.514 -5.914 1.00 0.00 74 THR A O 4
ATOM 5746 N N . GLU A 1 77 ? 17.439 -1.238 -6.206 1.00 0.00 75 GLU A N 4
ATOM 5747 C CA . GLU A 1 77 ? 17.799 -2.416 -5.435 1.00 0.00 75 GLU A CA 4
ATOM 5748 C C . GLU A 1 77 ? 17.484 -2.197 -3.954 1.00 0.00 75 GLU A C 4
ATOM 5749 O O . GLU A 1 77 ? 16.953 -3.087 -3.291 1.00 0.00 75 GLU A O 4
ATOM 5761 N N . LYS A 1 78 ? 17.824 -1.008 -3.478 1.00 0.00 76 LYS A N 4
ATOM 5762 C CA . LYS A 1 78 ? 17.584 -0.662 -2.088 1.00 0.00 76 LYS A CA 4
ATOM 5763 C C . LYS A 1 78 ? 16.114 -0.917 -1.749 1.00 0.00 76 LYS A C 4
ATOM 5764 O O . LYS A 1 78 ? 15.808 -1.597 -0.771 1.00 0.00 76 LYS A O 4
ATOM 5783 N N . GLU A 1 79 ? 15.244 -0.359 -2.577 1.00 0.00 77 GLU A N 4
ATOM 5784 C CA . GLU A 1 79 ? 13.813 -0.518 -2.378 1.00 0.00 77 GLU A CA 4
ATOM 5785 C C . GLU A 1 79 ? 13.370 -1.918 -2.807 1.00 0.00 77 GLU A C 4
ATOM 5786 O O . GLU A 1 79 ? 12.518 -2.528 -2.162 1.00 0.00 77 GLU A O 4
ATOM 5798 N N . ILE A 1 80 ? 13.967 -2.387 -3.893 1.00 0.00 78 ILE A N 4
ATOM 5799 C CA . ILE A 1 80 ? 13.645 -3.703 -4.415 1.00 0.00 78 ILE A CA 4
ATOM 5800 C C . ILE A 1 80 ? 13.779 -4.738 -3.297 1.00 0.00 78 ILE A C 4
ATOM 5801 O O . ILE A 1 80 ? 13.071 -5.744 -3.288 1.00 0.00 78 ILE A O 4
ATOM 5817 N N . ASN A 1 81 ? 14.693 -4.457 -2.380 1.00 0.00 79 ASN A N 4
ATOM 5818 C CA . ASN A 1 81 ? 14.930 -5.351 -1.259 1.00 0.00 79 ASN A CA 4
ATOM 5819 C C . ASN A 1 81 ? 13.893 -5.078 -0.168 1.00 0.00 79 ASN A C 4
ATOM 5820 O O . ASN A 1 81 ? 13.229 -5.999 0.307 1.00 0.00 79 ASN A O 4
ATOM 5831 N N . THR A 1 82 ? 13.786 -3.810 0.199 1.00 0.00 80 THR A N 4
ATOM 5832 C CA . THR A 1 82 ? 12.841 -3.404 1.226 1.00 0.00 80 THR A CA 4
ATOM 5833 C C . THR A 1 82 ? 11.407 -3.528 0.709 1.00 0.00 80 THR A C 4
ATOM 5834 O O . THR A 1 82 ? 10.542 -4.075 1.392 1.00 0.00 80 THR A O 4
ATOM 5845 N N . LEU A 1 83 ? 11.198 -3.010 -0.492 1.00 0.00 81 LEU A N 4
ATOM 5846 C CA . LEU A 1 83 ? 9.883 -3.055 -1.109 1.00 0.00 81 LEU A CA 4
ATOM 5847 C C . LEU A 1 83 ? 9.418 -4.510 -1.202 1.00 0.00 81 LEU A C 4
ATOM 5848 O O . LEU A 1 83 ? 8.336 -4.851 -0.727 1.00 0.00 81 LEU A O 4
ATOM 5864 N N . ASN A 1 84 ? 10.258 -5.327 -1.819 1.00 0.00 82 ASN A N 4
ATOM 5865 C CA . ASN A 1 84 ? 9.947 -6.737 -1.981 1.00 0.00 82 ASN A CA 4
ATOM 5866 C C . ASN A 1 84 ? 9.538 -7.324 -0.628 1.00 0.00 82 ASN A C 4
ATOM 5867 O O . ASN A 1 84 ? 8.429 -7.833 -0.478 1.00 0.00 82 ASN A O 4
ATOM 5878 N N . ASP A 1 85 ? 10.457 -7.233 0.322 1.00 0.00 83 ASP A N 4
ATOM 5879 C CA . ASP A 1 85 ? 10.207 -7.748 1.657 1.00 0.00 83 ASP A CA 4
ATOM 5880 C C . ASP A 1 85 ? 8.971 -7.060 2.241 1.00 0.00 83 ASP A C 4
ATOM 5881 O O . ASP A 1 85 ? 8.218 -7.668 3.000 1.00 0.00 83 ASP A O 4
ATOM 5890 N N . TRP A 1 86 ? 8.801 -5.801 1.865 1.00 0.00 84 TRP A N 4
ATOM 5891 C CA . TRP A 1 86 ? 7.670 -5.024 2.342 1.00 0.00 84 TRP A CA 4
ATOM 5892 C C . TRP A 1 86 ? 6.389 -5.739 1.908 1.00 0.00 84 TRP A C 4
ATOM 5893 O O . TRP A 1 86 ? 5.485 -5.945 2.716 1.00 0.00 84 TRP A O 4
ATOM 5914 N N . GLU A 1 87 ? 6.352 -6.097 0.633 1.00 0.00 85 GLU A N 4
ATOM 5915 C CA . GLU A 1 87 ? 5.196 -6.784 0.082 1.00 0.00 85 GLU A CA 4
ATOM 5916 C C . GLU A 1 87 ? 4.998 -8.132 0.779 1.00 0.00 85 GLU A C 4
ATOM 5917 O O . GLU A 1 87 ? 3.887 -8.466 1.187 1.00 0.00 85 GLU A O 4
ATOM 5929 N N . THR A 1 88 ? 6.093 -8.869 0.895 1.00 0.00 86 THR A N 4
ATOM 5930 C CA . THR A 1 88 ? 6.054 -10.173 1.535 1.00 0.00 86 THR A CA 4
ATOM 5931 C C . THR A 1 88 ? 5.652 -10.033 3.005 1.00 0.00 86 THR A C 4
ATOM 5932 O O . THR A 1 88 ? 4.955 -10.890 3.546 1.00 0.00 86 THR A O 4
ATOM 5943 N N . LYS A 1 89 ? 6.109 -8.946 3.609 1.00 0.00 87 LYS A N 4
ATOM 5944 C CA . LYS A 1 89 ? 5.807 -8.682 5.006 1.00 0.00 87 LYS A CA 4
ATOM 5945 C C . LYS A 1 89 ? 4.344 -8.252 5.134 1.00 0.00 87 LYS A C 4
ATOM 5946 O O . LYS A 1 89 ? 3.637 -8.703 6.033 1.00 0.00 87 LYS A O 4
ATOM 5965 N N . PHE A 1 90 ? 3.934 -7.384 4.220 1.00 0.00 88 PHE A N 4
ATOM 5966 C CA . PHE A 1 90 ? 2.569 -6.887 4.220 1.00 0.00 88 PHE A CA 4
ATOM 5967 C C . PHE A 1 90 ? 1.586 -7.984 3.805 1.00 0.00 88 PHE A C 4
ATOM 5968 O O . PHE A 1 90 ? 0.529 -8.139 4.414 1.00 0.00 88 PHE A O 4
ATOM 5985 N N . GLU A 1 91 ? 1.971 -8.718 2.771 1.00 0.00 89 GLU A N 4
ATOM 5986 C CA . GLU A 1 91 ? 1.137 -9.796 2.267 1.00 0.00 89 GLU A CA 4
ATOM 5987 C C . GLU A 1 91 ? 1.150 -10.976 3.240 1.00 0.00 89 GLU A C 4
ATOM 5988 O O . GLU A 1 91 ? 0.270 -11.834 3.194 1.00 0.00 89 GLU A O 4
ATOM 6000 N N . ALA A 1 92 ? 2.159 -10.982 4.099 1.00 0.00 90 ALA A N 4
ATOM 6001 C CA . ALA A 1 92 ? 2.299 -12.043 5.082 1.00 0.00 90 ALA A CA 4
ATOM 6002 C C . ALA A 1 92 ? 1.632 -11.612 6.390 1.00 0.00 90 ALA A C 4
ATOM 6003 O O . ALA A 1 92 ? 1.366 -12.442 7.258 1.00 0.00 90 ALA A O 4
ATOM 6010 N N . LYS A 1 93 ? 1.380 -10.315 6.489 1.00 0.00 91 LYS A N 4
ATOM 6011 C CA . LYS A 1 93 ? 0.750 -9.764 7.676 1.00 0.00 91 LYS A CA 4
ATOM 6012 C C . LYS A 1 93 ? -0.649 -9.258 7.317 1.00 0.00 91 LYS A C 4
ATOM 6013 O O . LYS A 1 93 ? -1.649 -9.828 7.752 1.00 0.00 91 LYS A O 4
ATOM 6032 N N . TYR A 1 94 ? -0.675 -8.195 6.528 1.00 0.00 92 TYR A N 4
ATOM 6033 C CA . TYR A 1 94 ? -1.935 -7.607 6.105 1.00 0.00 92 TYR A CA 4
ATOM 6034 C C . TYR A 1 94 ? -2.670 -8.528 5.130 1.00 0.00 92 TYR A C 4
ATOM 6035 O O . TYR A 1 94 ? -2.054 -9.122 4.247 1.00 0.00 92 TYR A O 4
ATOM 6053 N N . PRO A 1 95 ? -4.013 -8.619 5.327 1.00 0.00 93 PRO A N 4
ATOM 6054 C CA . PRO A 1 95 ? -4.839 -9.458 4.476 1.00 0.00 93 PRO A CA 4
ATOM 6055 C C . PRO A 1 95 ? -5.050 -8.809 3.106 1.00 0.00 93 PRO A C 4
ATOM 6056 O O . PRO A 1 95 ? -5.263 -7.602 3.013 1.00 0.00 93 PRO A O 4
ATOM 6067 N N . VAL A 1 96 ? -4.982 -9.641 2.076 1.00 0.00 94 VAL A N 4
ATOM 6068 C CA . VAL A 1 96 ? -5.163 -9.163 0.716 1.00 0.00 94 VAL A CA 4
ATOM 6069 C C . VAL A 1 96 ? -6.640 -9.272 0.334 1.00 0.00 94 VAL A C 4
ATOM 6070 O O . VAL A 1 96 ? -7.159 -10.373 0.154 1.00 0.00 94 VAL A O 4
ATOM 6083 N N . VAL A 1 97 ? -7.276 -8.115 0.222 1.00 0.00 95 VAL A N 4
ATOM 6084 C CA . VAL A 1 97 ? -8.684 -8.067 -0.136 1.00 0.00 95 VAL A CA 4
ATOM 6085 C C . VAL A 1 97 ? -8.818 -8.021 -1.659 1.00 0.00 95 VAL A C 4
ATOM 6086 O O . VAL A 1 97 ? -9.925 -8.085 -2.191 1.00 0.00 95 VAL A O 4
ATOM 6099 N N . GLY A 1 98 ? -7.674 -7.912 -2.319 1.00 0.00 96 GLY A N 4
ATOM 6100 C CA . GLY A 1 98 ? -7.649 -7.857 -3.770 1.00 0.00 96 GLY A CA 4
ATOM 6101 C C . GLY A 1 98 ? -6.301 -7.340 -4.277 1.00 0.00 96 GLY A C 4
ATOM 6102 O O . GLY A 1 98 ? -5.381 -7.120 -3.491 1.00 0.00 96 GLY A O 4
ATOM 6106 N N . ARG A 1 99 ? -6.227 -7.160 -5.588 1.00 0.00 97 ARG A N 4
ATOM 6107 C CA . ARG A 1 99 ? -5.007 -6.673 -6.208 1.00 0.00 97 ARG A CA 4
ATOM 6108 C C . ARG A 1 99 ? -5.303 -5.439 -7.064 1.00 0.00 97 ARG A C 4
ATOM 6109 O O . ARG A 1 99 ? -6.283 -5.416 -7.808 1.00 0.00 97 ARG A O 4
ATOM 6130 N N . VAL A 1 100 ? -4.439 -4.444 -6.930 1.00 0.00 98 VAL A N 4
ATOM 6131 C CA . VAL A 1 100 ? -4.595 -3.211 -7.682 1.00 0.00 98 VAL A CA 4
ATOM 6132 C C . VAL A 1 100 ? -4.596 -3.527 -9.179 1.00 0.00 98 VAL A C 4
ATOM 6133 O O . VAL A 1 100 ? -3.664 -4.149 -9.686 1.00 0.00 98 VAL A O 4
ATOM 6146 N N . VAL A 1 101 ? -5.654 -3.085 -9.844 1.00 0.00 99 VAL A N 4
ATOM 6147 C CA . VAL A 1 101 ? -5.789 -3.314 -11.272 1.00 0.00 99 VAL A CA 4
ATOM 6148 C C . VAL A 1 101 ? -5.573 -1.996 -12.018 1.00 0.00 99 VAL A C 4
ATOM 6149 O O . VAL A 1 101 ? -4.747 -1.920 -12.927 1.00 0.00 99 VAL A O 4
ATOM 6162 N N . SER A 1 102 ? -6.329 -0.989 -11.606 1.00 0.00 100 SER A N 4
ATOM 6163 C CA . SER A 1 102 ? -6.230 0.323 -12.223 1.00 0.00 100 SER A CA 4
ATOM 6164 C C . SER A 1 102 ? -6.358 0.197 -13.743 1.00 0.00 100 SER A C 4
ATOM 6165 O O . SER A 1 102 ? -6.529 1.196 -14.440 1.00 0.00 100 SER A O 4
ATOM 6173 N N . GLY A 1 1 ? -9.087 -14.084 -10.996 1.00 0.00 -1 GLY A N 5
ATOM 6174 C CA . GLY A 1 1 ? -8.485 -13.011 -10.222 1.00 0.00 -1 GLY A CA 5
ATOM 6175 C C . GLY A 1 1 ? -9.415 -12.560 -9.094 1.00 0.00 -1 GLY A C 5
ATOM 6176 O O . GLY A 1 1 ? -10.597 -12.900 -9.086 1.00 0.00 -1 GLY A O 5
ATOM 6180 N N . PRO A 1 2 ? -8.831 -11.781 -8.144 1.00 0.00 0 PRO A N 5
ATOM 6181 C CA . PRO A 1 2 ? -9.594 -11.280 -7.014 1.00 0.00 0 PRO A CA 5
ATOM 6182 C C . PRO A 1 2 ? -10.513 -10.133 -7.439 1.00 0.00 0 PRO A C 5
ATOM 6183 O O . PRO A 1 2 ? -10.781 -9.954 -8.626 1.00 0.00 0 PRO A O 5
ATOM 6194 N N . MET A 1 3 ? -10.970 -9.385 -6.445 1.00 0.00 1 MET A N 5
ATOM 6195 C CA . MET A 1 3 ? -11.854 -8.260 -6.701 1.00 0.00 1 MET A CA 5
ATOM 6196 C C . MET A 1 3 ? -11.136 -7.170 -7.499 1.00 0.00 1 MET A C 5
ATOM 6197 O O . MET A 1 3 ? -11.751 -6.490 -8.320 1.00 0.00 1 MET A O 5
ATOM 6211 N N . GLU A 1 4 ? -9.846 -7.036 -7.230 1.00 0.00 2 GLU A N 5
ATOM 6212 C CA . GLU A 1 4 ? -9.038 -6.040 -7.913 1.00 0.00 2 GLU A CA 5
ATOM 6213 C C . GLU A 1 4 ? -9.617 -4.642 -7.689 1.00 0.00 2 GLU A C 5
ATOM 6214 O O . GLU A 1 4 ? -10.714 -4.339 -8.156 1.00 0.00 2 GLU A O 5
ATOM 6226 N N . PHE A 1 5 ? -8.855 -3.828 -6.974 1.00 0.00 3 PHE A N 5
ATOM 6227 C CA . PHE A 1 5 ? -9.279 -2.469 -6.682 1.00 0.00 3 PHE A CA 5
ATOM 6228 C C . PHE A 1 5 ? -8.437 -1.454 -7.457 1.00 0.00 3 PHE A C 5
ATOM 6229 O O . PHE A 1 5 ? -7.209 -1.518 -7.441 1.00 0.00 3 PHE A O 5
ATOM 6246 N N . THR A 1 6 ? -9.131 -0.539 -8.119 1.00 0.00 4 THR A N 5
ATOM 6247 C CA . THR A 1 6 ? -8.463 0.489 -8.899 1.00 0.00 4 THR A CA 5
ATOM 6248 C C . THR A 1 6 ? -7.858 1.549 -7.976 1.00 0.00 4 THR A C 5
ATOM 6249 O O . THR A 1 6 ? -8.315 1.730 -6.849 1.00 0.00 4 THR A O 5
ATOM 6260 N N . ALA A 1 7 ? -6.839 2.222 -8.490 1.00 0.00 5 ALA A N 5
ATOM 6261 C CA . ALA A 1 7 ? -6.167 3.260 -7.727 1.00 0.00 5 ALA A CA 5
ATOM 6262 C C . ALA A 1 7 ? -7.199 4.279 -7.240 1.00 0.00 5 ALA A C 5
ATOM 6263 O O . ALA A 1 7 ? -7.039 4.869 -6.173 1.00 0.00 5 ALA A O 5
ATOM 6270 N N . GLU A 1 8 ? -8.236 4.454 -8.046 1.00 0.00 6 GLU A N 5
ATOM 6271 C CA . GLU A 1 8 ? -9.295 5.391 -7.710 1.00 0.00 6 GLU A CA 5
ATOM 6272 C C . GLU A 1 8 ? -10.138 4.848 -6.555 1.00 0.00 6 GLU A C 5
ATOM 6273 O O . GLU A 1 8 ? -10.426 5.568 -5.600 1.00 0.00 6 GLU A O 5
ATOM 6285 N N . GLN A 1 9 ? -10.510 3.583 -6.679 1.00 0.00 7 GLN A N 5
ATOM 6286 C CA . GLN A 1 9 ? -11.315 2.935 -5.657 1.00 0.00 7 GLN A CA 5
ATOM 6287 C C . GLN A 1 9 ? -10.469 2.656 -4.414 1.00 0.00 7 GLN A C 5
ATOM 6288 O O . GLN A 1 9 ? -10.964 2.738 -3.291 1.00 0.00 7 GLN A O 5
ATOM 6302 N N . LEU A 1 10 ? -9.207 2.332 -4.656 1.00 0.00 8 LEU A N 5
ATOM 6303 C CA . LEU A 1 10 ? -8.288 2.041 -3.569 1.00 0.00 8 LEU A CA 5
ATOM 6304 C C . LEU A 1 10 ? -8.031 3.318 -2.767 1.00 0.00 8 LEU A C 5
ATOM 6305 O O . LEU A 1 10 ? -7.819 3.263 -1.557 1.00 0.00 8 LEU A O 5
ATOM 6321 N N . SER A 1 11 ? -8.059 4.438 -3.474 1.00 0.00 9 SER A N 5
ATOM 6322 C CA . SER A 1 11 ? -7.832 5.727 -2.843 1.00 0.00 9 SER A CA 5
ATOM 6323 C C . SER A 1 11 ? -9.043 6.113 -1.991 1.00 0.00 9 SER A C 5
ATOM 6324 O O . SER A 1 11 ? -9.051 7.169 -1.361 1.00 0.00 9 SER A O 5
ATOM 6332 N N . GLN A 1 12 ? -10.036 5.237 -2.000 1.00 0.00 10 GLN A N 5
ATOM 6333 C CA . GLN A 1 12 ? -11.249 5.472 -1.236 1.00 0.00 10 GLN A CA 5
ATOM 6334 C C . GLN A 1 12 ? -11.164 4.777 0.124 1.00 0.00 10 GLN A C 5
ATOM 6335 O O . GLN A 1 12 ? -12.173 4.619 0.809 1.00 0.00 10 GLN A O 5
ATOM 6349 N N . TYR A 1 13 ? -9.949 4.380 0.474 1.00 0.00 11 TYR A N 5
ATOM 6350 C CA . TYR A 1 13 ? -9.718 3.705 1.740 1.00 0.00 11 TYR A CA 5
ATOM 6351 C C . TYR A 1 13 ? -8.454 4.233 2.421 1.00 0.00 11 TYR A C 5
ATOM 6352 O O . TYR A 1 13 ? -7.700 3.467 3.018 1.00 0.00 11 TYR A O 5
ATOM 6370 N N . ASN A 1 14 ? -8.260 5.539 2.307 1.00 0.00 12 ASN A N 5
ATOM 6371 C CA . ASN A 1 14 ? -7.100 6.179 2.904 1.00 0.00 12 ASN A CA 5
ATOM 6372 C C . ASN A 1 14 ? -7.434 6.596 4.338 1.00 0.00 12 ASN A C 5
ATOM 6373 O O . ASN A 1 14 ? -6.722 7.401 4.936 1.00 0.00 12 ASN A O 5
ATOM 6384 N N . GLY A 1 15 ? -8.518 6.029 4.848 1.00 0.00 13 GLY A N 5
ATOM 6385 C CA . GLY A 1 15 ? -8.955 6.332 6.200 1.00 0.00 13 GLY A CA 5
ATOM 6386 C C . GLY A 1 15 ? -9.451 7.775 6.305 1.00 0.00 13 GLY A C 5
ATOM 6387 O O . GLY A 1 15 ? -8.657 8.713 6.258 1.00 0.00 13 GLY A O 5
ATOM 6391 N N . THR A 1 16 ? -10.762 7.908 6.446 1.00 0.00 14 THR A N 5
ATOM 6392 C CA . THR A 1 16 ? -11.373 9.221 6.559 1.00 0.00 14 THR A CA 5
ATOM 6393 C C . THR A 1 16 ? -12.888 9.091 6.734 1.00 0.00 14 THR A C 5
ATOM 6394 O O . THR A 1 16 ? -13.489 9.814 7.527 1.00 0.00 14 THR A O 5
ATOM 6405 N N . ASP A 1 17 ? -13.461 8.164 5.981 1.00 0.00 15 ASP A N 5
ATOM 6406 C CA . ASP A 1 17 ? -14.893 7.930 6.043 1.00 0.00 15 ASP A CA 5
ATOM 6407 C C . ASP A 1 17 ? -15.225 7.160 7.323 1.00 0.00 15 ASP A C 5
ATOM 6408 O O . ASP A 1 17 ? -14.447 7.168 8.276 1.00 0.00 15 ASP A O 5
ATOM 6417 N N . GLU A 1 18 ? -16.381 6.513 7.304 1.00 0.00 16 GLU A N 5
ATOM 6418 C CA . GLU A 1 18 ? -16.825 5.739 8.451 1.00 0.00 16 GLU A CA 5
ATOM 6419 C C . GLU A 1 18 ? -16.779 4.244 8.133 1.00 0.00 16 GLU A C 5
ATOM 6420 O O . GLU A 1 18 ? -16.134 3.474 8.843 1.00 0.00 16 GLU A O 5
ATOM 6432 N N . SER A 1 19 ? -17.472 3.877 7.064 1.00 0.00 17 SER A N 5
ATOM 6433 C CA . SER A 1 19 ? -17.518 2.487 6.643 1.00 0.00 17 SER A CA 5
ATOM 6434 C C . SER A 1 19 ? -16.294 2.158 5.787 1.00 0.00 17 SER A C 5
ATOM 6435 O O . SER A 1 19 ? -15.626 1.151 6.013 1.00 0.00 17 SER A O 5
ATOM 6443 N N . LYS A 1 20 ? -16.037 3.028 4.821 1.00 0.00 18 LYS A N 5
ATOM 6444 C CA . LYS A 1 20 ? -14.905 2.843 3.929 1.00 0.00 18 LYS A CA 5
ATOM 6445 C C . LYS A 1 20 ? -13.728 2.267 4.719 1.00 0.00 18 LYS A C 5
ATOM 6446 O O . LYS A 1 20 ? -13.250 2.887 5.668 1.00 0.00 18 LYS A O 5
ATOM 6465 N N . PRO A 1 21 ? -13.283 1.056 4.288 1.00 0.00 19 PRO A N 5
ATOM 6466 C CA . PRO A 1 21 ? -12.172 0.390 4.944 1.00 0.00 19 PRO A CA 5
ATOM 6467 C C . PRO A 1 21 ? -10.841 1.049 4.574 1.00 0.00 19 PRO A C 5
ATOM 6468 O O . PRO A 1 21 ? -10.822 2.121 3.972 1.00 0.00 19 PRO A O 5
ATOM 6479 N N . ILE A 1 22 ? -9.761 0.379 4.949 1.00 0.00 20 ILE A N 5
ATOM 6480 C CA . ILE A 1 22 ? -8.430 0.886 4.663 1.00 0.00 20 ILE A CA 5
ATOM 6481 C C . ILE A 1 22 ? -7.651 -0.159 3.862 1.00 0.00 20 ILE A C 5
ATOM 6482 O O . ILE A 1 22 ? -7.386 -1.254 4.357 1.00 0.00 20 ILE A O 5
ATOM 6498 N N . TYR A 1 23 ? -7.308 0.215 2.638 1.00 0.00 21 TYR A N 5
ATOM 6499 C CA . TYR A 1 23 ? -6.565 -0.677 1.764 1.00 0.00 21 TYR A CA 5
ATOM 6500 C C . TYR A 1 23 ? -5.308 0.007 1.223 1.00 0.00 21 TYR A C 5
ATOM 6501 O O . TYR A 1 23 ? -5.365 1.150 0.770 1.00 0.00 21 TYR A O 5
ATOM 6519 N N . VAL A 1 24 ? -4.203 -0.721 1.287 1.00 0.00 22 VAL A N 5
ATOM 6520 C CA . VAL A 1 24 ? -2.934 -0.198 0.809 1.00 0.00 22 VAL A CA 5
ATOM 6521 C C . VAL A 1 24 ? -2.495 -0.989 -0.425 1.00 0.00 22 VAL A C 5
ATOM 6522 O O . VAL A 1 24 ? -2.809 -2.171 -0.554 1.00 0.00 22 VAL A O 5
ATOM 6535 N N . ALA A 1 25 ? -1.775 -0.304 -1.302 1.00 0.00 23 ALA A N 5
ATOM 6536 C CA . ALA A 1 25 ? -1.289 -0.927 -2.521 1.00 0.00 23 ALA A CA 5
ATOM 6537 C C . ALA A 1 25 ? 0.225 -1.125 -2.419 1.00 0.00 23 ALA A C 5
ATOM 6538 O O . ALA A 1 25 ? 0.947 -0.218 -2.009 1.00 0.00 23 ALA A O 5
ATOM 6545 N N . ILE A 1 26 ? 0.660 -2.317 -2.799 1.00 0.00 24 ILE A N 5
ATOM 6546 C CA . ILE A 1 26 ? 2.075 -2.646 -2.756 1.00 0.00 24 ILE A CA 5
ATOM 6547 C C . ILE A 1 26 ? 2.438 -3.483 -3.984 1.00 0.00 24 ILE A C 5
ATOM 6548 O O . ILE A 1 26 ? 2.030 -4.637 -4.096 1.00 0.00 24 ILE A O 5
ATOM 6564 N N . LYS A 1 27 ? 3.201 -2.867 -4.876 1.00 0.00 25 LYS A N 5
ATOM 6565 C CA . LYS A 1 27 ? 3.623 -3.541 -6.092 1.00 0.00 25 LYS A CA 5
ATOM 6566 C C . LYS A 1 27 ? 2.397 -3.834 -6.959 1.00 0.00 25 LYS A C 5
ATOM 6567 O O . LYS A 1 27 ? 2.464 -4.648 -7.879 1.00 0.00 25 LYS A O 5
ATOM 6586 N N . GLY A 1 28 ? 1.306 -3.156 -6.634 1.00 0.00 26 GLY A N 5
ATOM 6587 C CA . GLY A 1 28 ? 0.067 -3.334 -7.372 1.00 0.00 26 GLY A CA 5
ATOM 6588 C C . GLY A 1 28 ? -0.868 -4.304 -6.647 1.00 0.00 26 GLY A C 5
ATOM 6589 O O . GLY A 1 28 ? -1.838 -4.789 -7.229 1.00 0.00 26 GLY A O 5
ATOM 6593 N N . ARG A 1 29 ? -0.544 -4.558 -5.388 1.00 0.00 27 ARG A N 5
ATOM 6594 C CA . ARG A 1 29 ? -1.344 -5.461 -4.577 1.00 0.00 27 ARG A CA 5
ATOM 6595 C C . ARG A 1 29 ? -2.025 -4.693 -3.442 1.00 0.00 27 ARG A C 5
ATOM 6596 O O . ARG A 1 29 ? -1.369 -3.964 -2.700 1.00 0.00 27 ARG A O 5
ATOM 6617 N N . VAL A 1 30 ? -3.332 -4.885 -3.343 1.00 0.00 28 VAL A N 5
ATOM 6618 C CA . VAL A 1 30 ? -4.109 -4.219 -2.311 1.00 0.00 28 VAL A CA 5
ATOM 6619 C C . VAL A 1 30 ? -4.043 -5.039 -1.020 1.00 0.00 28 VAL A C 5
ATOM 6620 O O . VAL A 1 30 ? -4.407 -6.213 -1.007 1.00 0.00 28 VAL A O 5
ATOM 6633 N N . PHE A 1 31 ? -3.574 -4.386 0.033 1.00 0.00 29 PHE A N 5
ATOM 6634 C CA . PHE A 1 31 ? -3.455 -5.040 1.326 1.00 0.00 29 PHE A CA 5
ATOM 6635 C C . PHE A 1 31 ? -4.333 -4.350 2.372 1.00 0.00 29 PHE A C 5
ATOM 6636 O O . PHE A 1 31 ? -4.620 -3.159 2.259 1.00 0.00 29 PHE A O 5
ATOM 6653 N N . ASP A 1 32 ? -4.736 -5.128 3.366 1.00 0.00 30 ASP A N 5
ATOM 6654 C CA . ASP A 1 32 ? -5.575 -4.607 4.431 1.00 0.00 30 ASP A CA 5
ATOM 6655 C C . ASP A 1 32 ? -4.704 -4.270 5.643 1.00 0.00 30 ASP A C 5
ATOM 6656 O O . ASP A 1 32 ? -3.933 -5.107 6.109 1.00 0.00 30 ASP A O 5
ATOM 6665 N N . VAL A 1 33 ? -4.856 -3.042 6.118 1.00 0.00 31 VAL A N 5
ATOM 6666 C CA . VAL A 1 33 ? -4.092 -2.584 7.266 1.00 0.00 31 VAL A CA 5
ATOM 6667 C C . VAL A 1 33 ? -5.047 -1.992 8.305 1.00 0.00 31 VAL A C 5
ATOM 6668 O O . VAL A 1 33 ? -4.608 -1.417 9.299 1.00 0.00 31 VAL A O 5
ATOM 6681 N N . THR A 1 34 ? -6.335 -2.154 8.038 1.00 0.00 32 THR A N 5
ATOM 6682 C CA . THR A 1 34 ? -7.355 -1.643 8.937 1.00 0.00 32 THR A CA 5
ATOM 6683 C C . THR A 1 34 ? -7.083 -2.105 10.370 1.00 0.00 32 THR A C 5
ATOM 6684 O O . THR A 1 34 ? -7.494 -1.449 11.326 1.00 0.00 32 THR A O 5
ATOM 6695 N N . THR A 1 35 ? -6.392 -3.230 10.474 1.00 0.00 33 THR A N 5
ATOM 6696 C CA . THR A 1 35 ? -6.061 -3.788 11.774 1.00 0.00 33 THR A CA 5
ATOM 6697 C C . THR A 1 35 ? -5.322 -2.753 12.625 1.00 0.00 33 THR A C 5
ATOM 6698 O O . THR A 1 35 ? -5.098 -2.969 13.815 1.00 0.00 33 THR A O 5
ATOM 6709 N N . GLY A 1 36 ? -4.964 -1.652 11.982 1.00 0.00 34 GLY A N 5
ATOM 6710 C CA . GLY A 1 36 ? -4.255 -0.583 12.665 1.00 0.00 34 GLY A CA 5
ATOM 6711 C C . GLY A 1 36 ? -4.494 0.762 11.975 1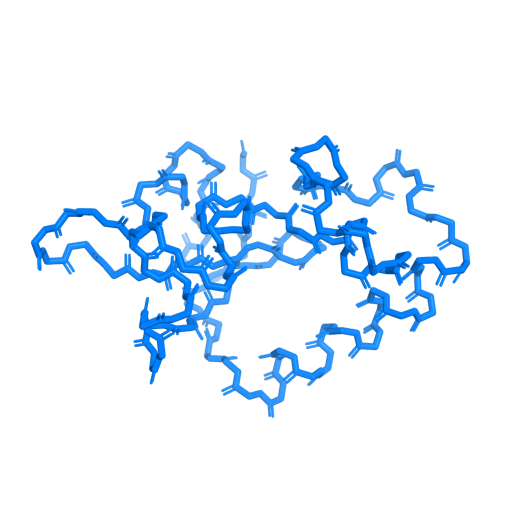.00 0.00 34 GLY A C 5
ATOM 6712 O O . GLY A 1 36 ? -3.550 1.506 11.714 1.00 0.00 34 GLY A O 5
ATOM 6716 N N . LYS A 1 37 ? -5.761 1.033 11.700 1.00 0.00 35 LYS A N 5
ATOM 6717 C CA . LYS A 1 37 ? -6.136 2.275 11.045 1.00 0.00 35 LYS A CA 5
ATOM 6718 C C . LYS A 1 37 ? -5.507 3.451 11.795 1.00 0.00 35 LYS A C 5
ATOM 6719 O O . LYS A 1 37 ? -5.314 4.523 11.224 1.00 0.00 35 LYS A O 5
ATOM 6738 N N . SER A 1 38 ? -5.205 3.210 13.062 1.00 0.00 36 SER A N 5
ATOM 6739 C CA . SER A 1 38 ? -4.602 4.236 13.896 1.00 0.00 36 SER A CA 5
ATOM 6740 C C . SER A 1 38 ? -3.296 4.723 13.265 1.00 0.00 36 SER A C 5
ATOM 6741 O O . SER A 1 38 ? -2.796 5.792 13.611 1.00 0.00 36 SER A O 5
ATOM 6749 N N . PHE A 1 39 ? -2.782 3.915 12.349 1.00 0.00 37 PHE A N 5
ATOM 6750 C CA . PHE A 1 39 ? -1.544 4.250 11.666 1.00 0.00 37 PHE A CA 5
ATOM 6751 C C . PHE A 1 39 ? -1.809 4.647 10.213 1.00 0.00 37 PHE A C 5
ATOM 6752 O O . PHE A 1 39 ? -1.252 5.627 9.722 1.00 0.00 37 PHE A O 5
ATOM 6769 N N . TYR A 1 40 ? -2.660 3.864 9.565 1.00 0.00 38 TYR A N 5
ATOM 6770 C CA . TYR A 1 40 ? -3.006 4.122 8.178 1.00 0.00 38 TYR A CA 5
ATOM 6771 C C . TYR A 1 40 ? -4.256 4.999 8.078 1.00 0.00 38 TYR A C 5
ATOM 6772 O O . TYR A 1 40 ? -4.341 5.868 7.212 1.00 0.00 38 TYR A O 5
ATOM 6790 N N . GLY A 1 41 ? -5.195 4.741 8.977 1.00 0.00 39 GLY A N 5
ATOM 6791 C CA . GLY A 1 41 ? -6.436 5.496 9.001 1.00 0.00 39 GLY A CA 5
ATOM 6792 C C . GLY A 1 41 ? -6.168 6.995 8.849 1.00 0.00 39 GLY A C 5
ATOM 6793 O O . GLY A 1 41 ? -5.017 7.429 8.866 1.00 0.00 39 GLY A O 5
ATOM 6797 N N . SER A 1 42 ? -7.251 7.745 8.703 1.00 0.00 40 SER A N 5
ATOM 6798 C CA . SER A 1 42 ? -7.148 9.186 8.548 1.00 0.00 40 SER A CA 5
ATOM 6799 C C . SER A 1 42 ? -6.001 9.724 9.406 1.00 0.00 40 SER A C 5
ATOM 6800 O O . SER A 1 42 ? -5.937 9.452 10.604 1.00 0.00 40 SER A O 5
ATOM 6808 N N . GLY A 1 43 ? -5.124 10.478 8.759 1.00 0.00 41 GLY A N 5
ATOM 6809 C CA . GLY A 1 43 ? -3.983 11.057 9.448 1.00 0.00 41 GLY A CA 5
ATOM 6810 C C . GLY A 1 43 ? -3.363 10.052 10.421 1.00 0.00 41 GLY A C 5
ATOM 6811 O O . GLY A 1 43 ? -3.727 10.013 11.595 1.00 0.00 41 GLY A O 5
ATOM 6815 N N . GLY A 1 44 ? -2.436 9.264 9.896 1.00 0.00 42 GLY A N 5
ATOM 6816 C CA . GLY A 1 44 ? -1.761 8.262 10.703 1.00 0.00 42 GLY A CA 5
ATOM 6817 C C . GLY A 1 44 ? -0.359 7.975 10.162 1.00 0.00 42 GLY A C 5
ATOM 6818 O O . GLY A 1 44 ? 0.069 8.584 9.183 1.00 0.00 42 GLY A O 5
ATOM 6822 N N . ASP A 1 45 ? 0.317 7.047 10.823 1.00 0.00 43 ASP A N 5
ATOM 6823 C CA . ASP A 1 45 ? 1.662 6.672 10.421 1.00 0.00 43 ASP A CA 5
ATOM 6824 C C . ASP A 1 45 ? 1.729 6.591 8.895 1.00 0.00 43 ASP A C 5
ATOM 6825 O O . ASP A 1 45 ? 2.608 7.189 8.276 1.00 0.00 43 ASP A O 5
ATOM 6834 N N . TYR A 1 46 ? 0.790 5.845 8.332 1.00 0.00 44 TYR A N 5
ATOM 6835 C CA . TYR A 1 46 ? 0.731 5.678 6.890 1.00 0.00 44 TYR A CA 5
ATOM 6836 C C . TYR A 1 46 ? -0.379 6.538 6.283 1.00 0.00 44 TYR A C 5
ATOM 6837 O O . TYR A 1 46 ? -1.292 6.018 5.642 1.00 0.00 44 TYR A O 5
ATOM 6855 N N . SER A 1 47 ? -0.265 7.839 6.506 1.00 0.00 45 SER A N 5
ATOM 6856 C CA . SER A 1 47 ? -1.248 8.776 5.988 1.00 0.00 45 SER A CA 5
ATOM 6857 C C . SER A 1 47 ? -1.052 8.961 4.483 1.00 0.00 45 SER A C 5
ATOM 6858 O O . SER A 1 47 ? -2.018 9.166 3.748 1.00 0.00 45 SER A O 5
ATOM 6866 N N . MET A 1 48 ? 0.203 8.884 4.067 1.00 0.00 46 MET A N 5
ATOM 6867 C CA . MET A 1 48 ? 0.538 9.041 2.662 1.00 0.00 46 MET A CA 5
ATOM 6868 C C . MET A 1 48 ? 0.326 7.732 1.898 1.00 0.00 46 MET A C 5
ATOM 6869 O O . MET A 1 48 ? 0.136 7.742 0.683 1.00 0.00 46 MET A O 5
ATOM 6883 N N . PHE A 1 49 ? 0.366 6.637 2.643 1.00 0.00 47 PHE A N 5
ATOM 6884 C CA . PHE A 1 49 ? 0.181 5.323 2.051 1.00 0.00 47 PHE A CA 5
ATOM 6885 C C . PHE A 1 49 ? -1.305 4.980 1.931 1.00 0.00 47 PHE A C 5
ATOM 6886 O O . PHE A 1 49 ? -1.715 4.300 0.992 1.00 0.00 47 PHE A O 5
ATOM 6903 N N . ALA A 1 50 ? -2.071 5.466 2.896 1.00 0.00 48 ALA A N 5
ATOM 6904 C CA . ALA A 1 50 ? -3.503 5.220 2.910 1.00 0.00 48 ALA A CA 5
ATOM 6905 C C . ALA A 1 50 ? -4.094 5.589 1.548 1.00 0.00 48 ALA A C 5
ATOM 6906 O O . ALA A 1 50 ? -3.894 6.701 1.062 1.00 0.00 48 ALA A O 5
ATOM 6913 N N . GLY A 1 51 ? -4.809 4.635 0.971 1.00 0.00 49 GLY A N 5
ATOM 6914 C CA . GLY A 1 51 ? -5.430 4.847 -0.326 1.00 0.00 49 GLY A CA 5
ATOM 6915 C C . GLY A 1 51 ? -4.387 5.231 -1.377 1.00 0.00 49 GLY A C 5
ATOM 6916 O O . GLY A 1 51 ? -4.671 6.017 -2.280 1.00 0.00 49 GLY A O 5
ATOM 6920 N N . LYS A 1 52 ? -3.201 4.660 -1.225 1.00 0.00 50 LYS A N 5
ATOM 6921 C CA . LYS A 1 52 ? -2.115 4.933 -2.150 1.00 0.00 50 LYS A CA 5
ATOM 6922 C C . LYS A 1 52 ? -1.049 3.843 -2.015 1.00 0.00 50 LYS A C 5
ATOM 6923 O O . LYS A 1 52 ? -0.887 3.258 -0.945 1.00 0.00 50 LYS A O 5
ATOM 6942 N N . ASP A 1 53 ? -0.352 3.602 -3.115 1.00 0.00 51 ASP A N 5
ATOM 6943 C CA . ASP A 1 53 ? 0.693 2.593 -3.132 1.00 0.00 51 ASP A CA 5
ATOM 6944 C C . ASP A 1 53 ? 2.007 3.217 -2.658 1.00 0.00 51 ASP A C 5
ATOM 6945 O O . ASP A 1 53 ? 2.583 4.058 -3.346 1.00 0.00 51 ASP A O 5
ATOM 6954 N N . ALA A 1 54 ? 2.443 2.780 -1.485 1.00 0.00 52 ALA A N 5
ATOM 6955 C CA . ALA A 1 54 ? 3.679 3.286 -0.911 1.00 0.00 52 ALA A CA 5
ATOM 6956 C C . ALA A 1 54 ? 4.776 2.231 -1.064 1.00 0.00 52 ALA A C 5
ATOM 6957 O O . ALA A 1 54 ? 5.434 1.868 -0.090 1.00 0.00 52 ALA A O 5
ATOM 6964 N N . SER A 1 55 ? 4.940 1.767 -2.294 1.00 0.00 53 SER A N 5
ATOM 6965 C CA . SER A 1 55 ? 5.946 0.761 -2.588 1.00 0.00 53 SER A CA 5
ATOM 6966 C C . SER A 1 55 ? 7.336 1.399 -2.601 1.00 0.00 53 SER A C 5
ATOM 6967 O O . SER A 1 55 ? 8.272 0.871 -2.002 1.00 0.00 53 SER A O 5
ATOM 6975 N N . ARG A 1 56 ? 7.428 2.527 -3.290 1.00 0.00 54 ARG A N 5
ATOM 6976 C CA . ARG A 1 56 ? 8.688 3.244 -3.389 1.00 0.00 54 ARG A CA 5
ATOM 6977 C C . ARG A 1 56 ? 9.083 3.813 -2.025 1.00 0.00 54 ARG A C 5
ATOM 6978 O O . ARG A 1 56 ? 10.216 3.638 -1.580 1.00 0.00 54 ARG A O 5
ATOM 6999 N N . ALA A 1 57 ? 8.127 4.485 -1.400 1.00 0.00 55 ALA A N 5
ATOM 7000 C CA . ALA A 1 57 ? 8.361 5.081 -0.097 1.00 0.00 55 ALA A CA 5
ATOM 7001 C C . ALA A 1 57 ? 8.753 3.986 0.898 1.00 0.00 55 ALA A C 5
ATOM 7002 O O . ALA A 1 57 ? 9.562 4.218 1.795 1.00 0.00 55 ALA A O 5
ATOM 7009 N N . LEU A 1 58 ? 8.162 2.816 0.704 1.00 0.00 56 LEU A N 5
ATOM 7010 C CA . LEU A 1 58 ? 8.440 1.685 1.572 1.00 0.00 56 LEU A CA 5
ATOM 7011 C C . LEU A 1 58 ? 9.857 1.175 1.302 1.00 0.00 56 LEU A C 5
ATOM 7012 O O . LEU A 1 58 ? 10.586 0.834 2.232 1.00 0.00 56 LEU A O 5
ATOM 7028 N N . GLY A 1 59 ? 10.204 1.139 0.024 1.00 0.00 57 GLY A N 5
ATOM 7029 C CA . GLY A 1 59 ? 11.521 0.677 -0.381 1.00 0.00 57 GLY A CA 5
ATOM 7030 C C . GLY A 1 59 ? 12.621 1.530 0.254 1.00 0.00 57 GLY A C 5
ATOM 7031 O O . GLY A 1 59 ? 13.252 1.113 1.225 1.00 0.00 57 GLY A O 5
ATOM 7035 N N . LYS A 1 60 ? 12.817 2.708 -0.319 1.00 0.00 58 LYS A N 5
ATOM 7036 C CA . LYS A 1 60 ? 13.830 3.623 0.179 1.00 0.00 58 LYS A CA 5
ATOM 7037 C C . LYS A 1 60 ? 13.518 3.980 1.633 1.00 0.00 58 LYS A C 5
ATOM 7038 O O . LYS A 1 60 ? 14.399 4.417 2.372 1.00 0.00 58 LYS A O 5
ATOM 7057 N N . MET A 1 61 ? 12.260 3.781 2.001 1.00 0.00 59 MET A N 5
ATOM 7058 C CA . MET A 1 61 ? 11.821 4.077 3.354 1.00 0.00 59 MET A CA 5
ATOM 7059 C C . MET A 1 61 ? 11.828 5.584 3.616 1.00 0.00 59 MET A C 5
ATOM 7060 O O . MET A 1 61 ? 12.427 6.047 4.585 1.00 0.00 59 MET A O 5
ATOM 7074 N N . SER A 1 62 ? 11.154 6.308 2.734 1.00 0.00 60 SER A N 5
ATOM 7075 C CA . SER A 1 62 ? 11.075 7.754 2.858 1.00 0.00 60 SER A CA 5
ATOM 7076 C C . SER A 1 62 ? 9.641 8.173 3.190 1.00 0.00 60 SER A C 5
ATOM 7077 O O . SER A 1 62 ? 9.410 9.284 3.665 1.00 0.00 60 SER A O 5
ATOM 7085 N N . LYS A 1 63 ? 8.716 7.262 2.927 1.00 0.00 61 LYS A N 5
ATOM 7086 C CA . LYS A 1 63 ? 7.312 7.523 3.192 1.00 0.00 61 LYS A CA 5
ATOM 7087 C C . LYS A 1 63 ? 6.916 8.856 2.554 1.00 0.00 61 LYS A C 5
ATOM 7088 O O . LYS A 1 63 ? 5.958 9.495 2.986 1.00 0.00 61 LYS A O 5
ATOM 7107 N N . ASN A 1 64 ? 7.675 9.237 1.537 1.00 0.00 62 ASN A N 5
ATOM 7108 C CA . ASN A 1 64 ? 7.415 10.483 0.835 1.00 0.00 62 ASN A CA 5
ATOM 7109 C C . ASN A 1 64 ? 6.165 10.324 -0.032 1.00 0.00 62 ASN A C 5
ATOM 7110 O O . ASN A 1 64 ? 6.034 9.346 -0.766 1.00 0.00 62 ASN A O 5
ATOM 7121 N N . GLU A 1 65 ? 5.277 11.301 0.083 1.00 0.00 63 GLU A N 5
ATOM 7122 C CA . GLU A 1 65 ? 4.041 11.282 -0.682 1.00 0.00 63 GLU A CA 5
ATOM 7123 C C . GLU A 1 65 ? 4.344 11.300 -2.181 1.00 0.00 63 GLU A C 5
ATOM 7124 O O . GLU A 1 65 ? 3.478 10.988 -2.997 1.00 0.00 63 GLU A O 5
ATOM 7136 N N . GLU A 1 66 ? 5.577 11.668 -2.499 1.00 0.00 64 GLU A N 5
ATOM 7137 C CA . GLU A 1 66 ? 6.005 11.730 -3.886 1.00 0.00 64 GLU A CA 5
ATOM 7138 C C . GLU A 1 66 ? 6.579 10.382 -4.326 1.00 0.00 64 GLU A C 5
ATOM 7139 O O . GLU A 1 66 ? 6.621 10.080 -5.517 1.00 0.00 64 GLU A O 5
ATOM 7151 N N . ASP A 1 67 ? 7.006 9.607 -3.340 1.00 0.00 65 ASP A N 5
ATOM 7152 C CA . ASP A 1 67 ? 7.576 8.298 -3.610 1.00 0.00 65 ASP A CA 5
ATOM 7153 C C . ASP A 1 67 ? 6.450 7.313 -3.931 1.00 0.00 65 ASP A C 5
ATOM 7154 O O . ASP A 1 67 ? 6.607 6.443 -4.786 1.00 0.00 65 ASP A O 5
ATOM 7163 N N . VAL A 1 68 ? 5.339 7.483 -3.229 1.00 0.00 66 VAL A N 5
ATOM 7164 C CA . VAL A 1 68 ? 4.187 6.620 -3.430 1.00 0.00 66 VAL A CA 5
ATOM 7165 C C . VAL A 1 68 ? 4.020 6.339 -4.924 1.00 0.00 66 VAL A C 5
ATOM 7166 O O . VAL A 1 68 ? 3.915 7.266 -5.726 1.00 0.00 66 VAL A O 5
ATOM 7179 N N . SER A 1 69 ? 4.000 5.056 -5.254 1.00 0.00 67 SER A N 5
ATOM 7180 C CA . SER A 1 69 ? 3.847 4.641 -6.638 1.00 0.00 67 SER A CA 5
ATOM 7181 C C . SER A 1 69 ? 3.053 3.336 -6.708 1.00 0.00 67 SER A C 5
ATOM 7182 O O . SER A 1 69 ? 3.460 2.326 -6.136 1.00 0.00 67 SER A O 5
ATOM 7190 N N . PRO A 1 70 ? 1.905 3.400 -7.434 1.00 0.00 68 PRO A N 5
ATOM 7191 C CA . PRO A 1 70 ? 1.050 2.234 -7.587 1.00 0.00 68 PRO A CA 5
ATOM 7192 C C . PRO A 1 70 ? 1.658 1.234 -8.572 1.00 0.00 68 PRO A C 5
ATOM 7193 O O . PRO A 1 70 ? 1.008 0.263 -8.956 1.00 0.00 68 PRO A O 5
ATOM 7204 N N . SER A 1 71 ? 2.897 1.505 -8.952 1.00 0.00 69 SER A N 5
ATOM 7205 C CA . SER A 1 71 ? 3.600 0.641 -9.885 1.00 0.00 69 SER A CA 5
ATOM 7206 C C . SER A 1 71 ? 5.110 0.743 -9.658 1.00 0.00 69 SER A C 5
ATOM 7207 O O . SER A 1 71 ? 5.630 1.827 -9.398 1.00 0.00 69 SER A O 5
ATOM 7215 N N . LEU A 1 72 ? 5.771 -0.400 -9.765 1.00 0.00 70 LEU A N 5
ATOM 7216 C CA . LEU A 1 72 ? 7.210 -0.453 -9.574 1.00 0.00 70 LEU A CA 5
ATOM 7217 C C . LEU A 1 72 ? 7.908 -0.161 -10.904 1.00 0.00 70 LEU A C 5
ATOM 7218 O O . LEU A 1 72 ? 8.890 -0.816 -11.251 1.00 0.00 70 LEU A O 5
ATOM 7234 N N . GLU A 1 73 ? 7.372 0.822 -11.614 1.00 0.00 71 GLU A N 5
ATOM 7235 C CA . GLU A 1 73 ? 7.931 1.207 -12.898 1.00 0.00 71 GLU A CA 5
ATOM 7236 C C . GLU A 1 73 ? 9.110 2.163 -12.699 1.00 0.00 71 GLU A C 5
ATOM 7237 O O . GLU A 1 73 ? 9.172 3.217 -13.330 1.00 0.00 71 GLU A O 5
ATOM 7249 N N . GLY A 1 74 ? 10.015 1.759 -11.820 1.00 0.00 72 GLY A N 5
ATOM 7250 C CA . GLY A 1 74 ? 11.188 2.566 -11.530 1.00 0.00 72 GLY A CA 5
ATOM 7251 C C . GLY A 1 74 ? 11.860 2.111 -10.233 1.00 0.00 72 GLY A C 5
ATOM 7252 O O . GLY A 1 74 ? 13.057 2.321 -10.044 1.00 0.00 72 GLY A O 5
ATOM 7256 N N . LEU A 1 75 ? 11.061 1.495 -9.375 1.00 0.00 73 LEU A N 5
ATOM 7257 C CA . LEU A 1 75 ? 11.564 1.008 -8.102 1.00 0.00 73 LEU A CA 5
ATOM 7258 C C . LEU A 1 75 ? 12.932 0.357 -8.314 1.00 0.00 73 LEU A C 5
ATOM 7259 O O . LEU A 1 75 ? 13.045 -0.641 -9.024 1.00 0.00 73 LEU A O 5
ATOM 7275 N N . THR A 1 76 ? 13.937 0.948 -7.685 1.00 0.00 74 THR A N 5
ATOM 7276 C CA . THR A 1 76 ? 15.293 0.438 -7.797 1.00 0.00 74 THR A CA 5
ATOM 7277 C C . THR A 1 76 ? 15.485 -0.771 -6.879 1.00 0.00 74 THR A C 5
ATOM 7278 O O . THR A 1 76 ? 14.542 -1.216 -6.227 1.00 0.00 74 THR A O 5
ATOM 7289 N N . GLU A 1 77 ? 16.713 -1.269 -6.859 1.00 0.00 75 GLU A N 5
ATOM 7290 C CA . GLU A 1 77 ? 17.040 -2.418 -6.032 1.00 0.00 75 GLU A CA 5
ATOM 7291 C C . GLU A 1 77 ? 17.000 -2.036 -4.551 1.00 0.00 75 GLU A C 5
ATOM 7292 O O . GLU A 1 77 ? 16.520 -2.806 -3.721 1.00 0.00 75 GLU A O 5
ATOM 7304 N N . LYS A 1 78 ? 17.509 -0.847 -4.266 1.00 0.00 76 LYS A N 5
ATOM 7305 C CA . LYS A 1 78 ? 17.537 -0.353 -2.899 1.00 0.00 76 LYS A CA 5
ATOM 7306 C C . LYS A 1 78 ? 16.130 -0.434 -2.304 1.00 0.00 76 LYS A C 5
ATOM 7307 O O . LYS A 1 78 ? 15.951 -0.925 -1.191 1.00 0.00 76 LYS A O 5
ATOM 7326 N N . GLU A 1 79 ? 15.168 0.057 -3.072 1.00 0.00 77 GLU A N 5
ATOM 7327 C CA . GLU A 1 79 ? 13.783 0.047 -2.634 1.00 0.00 77 GLU A CA 5
ATOM 7328 C C . GLU A 1 79 ? 13.167 -1.337 -2.853 1.00 0.00 77 GLU A C 5
ATOM 7329 O O . GLU A 1 79 ? 12.443 -1.841 -1.996 1.00 0.00 77 GLU A O 5
ATOM 7341 N N . ILE A 1 80 ? 13.477 -1.911 -4.007 1.00 0.00 78 ILE A N 5
ATOM 7342 C CA . ILE A 1 80 ? 12.963 -3.226 -4.350 1.00 0.00 78 ILE A CA 5
ATOM 7343 C C . ILE A 1 80 ? 13.273 -4.202 -3.213 1.00 0.00 78 ILE A C 5
ATOM 7344 O O . ILE A 1 80 ? 12.395 -4.937 -2.764 1.00 0.00 78 ILE A O 5
ATOM 7360 N N . ASN A 1 81 ? 14.525 -4.178 -2.781 1.00 0.00 79 ASN A N 5
ATOM 7361 C CA . ASN A 1 81 ? 14.963 -5.052 -1.706 1.00 0.00 79 ASN A CA 5
ATOM 7362 C C . ASN A 1 81 ? 14.056 -4.851 -0.490 1.00 0.00 79 ASN A C 5
ATOM 7363 O O . ASN A 1 81 ? 13.594 -5.819 0.112 1.00 0.00 79 ASN A O 5
ATOM 7374 N N . THR A 1 82 ? 13.828 -3.587 -0.164 1.00 0.00 80 THR A N 5
ATOM 7375 C CA . THR A 1 82 ? 12.985 -3.246 0.969 1.00 0.00 80 THR A CA 5
ATOM 7376 C C . THR A 1 82 ? 11.508 -3.349 0.585 1.00 0.00 80 THR A C 5
ATOM 7377 O O . THR A 1 82 ? 10.717 -3.955 1.305 1.00 0.00 80 THR A O 5
ATOM 7388 N N . LEU A 1 83 ? 11.181 -2.747 -0.550 1.00 0.00 81 LEU A N 5
ATOM 7389 C CA . LEU A 1 83 ? 9.813 -2.763 -1.038 1.00 0.00 81 LEU A CA 5
ATOM 7390 C C . LEU A 1 83 ? 9.362 -4.213 -1.231 1.00 0.00 81 LEU A C 5
ATOM 7391 O O . LEU A 1 83 ? 8.376 -4.644 -0.637 1.00 0.00 81 LEU A O 5
ATOM 7407 N N . ASN A 1 84 ? 10.107 -4.924 -2.065 1.00 0.00 82 ASN A N 5
ATOM 7408 C CA . ASN A 1 84 ? 9.796 -6.316 -2.344 1.00 0.00 82 ASN A CA 5
ATOM 7409 C C . ASN A 1 84 ? 9.650 -7.076 -1.024 1.00 0.00 82 ASN A C 5
ATOM 7410 O O . ASN A 1 84 ? 8.771 -7.925 -0.886 1.00 0.00 82 ASN A O 5
ATOM 7421 N N . ASP A 1 85 ? 10.526 -6.744 -0.087 1.00 0.00 83 ASP A N 5
ATOM 7422 C CA . ASP A 1 85 ? 10.506 -7.384 1.217 1.00 0.00 83 ASP A CA 5
ATOM 7423 C C . ASP A 1 85 ? 9.326 -6.843 2.028 1.00 0.00 83 ASP A C 5
ATOM 7424 O O . ASP A 1 85 ? 8.711 -7.577 2.801 1.00 0.00 83 ASP A O 5
ATOM 7433 N N . TRP A 1 86 ? 9.046 -5.564 1.824 1.00 0.00 84 TRP A N 5
ATOM 7434 C CA . TRP A 1 86 ? 7.952 -4.917 2.527 1.00 0.00 84 TRP A CA 5
ATOM 7435 C C . TRP A 1 86 ? 6.662 -5.664 2.183 1.00 0.00 84 TRP A C 5
ATOM 7436 O O . TRP A 1 86 ? 5.754 -5.755 3.008 1.00 0.00 84 TRP A O 5
ATOM 7457 N N . GLU A 1 87 ? 6.621 -6.179 0.963 1.00 0.00 85 GLU A N 5
ATOM 7458 C CA . GLU A 1 87 ? 5.457 -6.915 0.500 1.00 0.00 85 GLU A CA 5
ATOM 7459 C C . GLU A 1 87 ? 5.249 -8.170 1.351 1.00 0.00 85 GLU A C 5
ATOM 7460 O O . GLU A 1 87 ? 4.150 -8.413 1.846 1.00 0.00 85 GLU A O 5
ATOM 7472 N N . THR A 1 88 ? 6.323 -8.933 1.495 1.00 0.00 86 THR A N 5
ATOM 7473 C CA . THR A 1 88 ? 6.272 -10.156 2.278 1.00 0.00 86 THR A CA 5
ATOM 7474 C C . THR A 1 88 ? 5.892 -9.846 3.727 1.00 0.00 86 THR A C 5
ATOM 7475 O O . THR A 1 88 ? 5.222 -10.644 4.381 1.00 0.00 86 THR A O 5
ATOM 7486 N N . LYS A 1 89 ? 6.337 -8.686 4.187 1.00 0.00 87 LYS A N 5
ATOM 7487 C CA . LYS A 1 89 ? 6.053 -8.261 5.547 1.00 0.00 87 LYS A CA 5
ATOM 7488 C C . LYS A 1 89 ? 4.586 -7.835 5.647 1.00 0.00 87 LYS A C 5
ATOM 7489 O O . LYS A 1 89 ? 3.913 -8.141 6.630 1.00 0.00 87 LYS A O 5
ATOM 7508 N N . PHE A 1 90 ? 4.135 -7.136 4.616 1.00 0.00 88 PHE A N 5
ATOM 7509 C CA . PHE A 1 90 ? 2.761 -6.665 4.576 1.00 0.00 88 PHE A CA 5
ATOM 7510 C C . PHE A 1 90 ? 1.807 -7.790 4.167 1.00 0.00 88 PHE A C 5
ATOM 7511 O O . PHE A 1 90 ? 0.734 -7.941 4.748 1.00 0.00 88 PHE A O 5
ATOM 7528 N N . GLU A 1 91 ? 2.234 -8.550 3.169 1.00 0.00 89 GLU A N 5
ATOM 7529 C CA . GLU A 1 91 ? 1.431 -9.656 2.676 1.00 0.00 89 GLU A CA 5
ATOM 7530 C C . GLU A 1 91 ? 1.355 -10.767 3.726 1.00 0.00 89 GLU A C 5
ATOM 7531 O O . GLU A 1 91 ? 0.336 -11.444 3.845 1.00 0.00 89 GLU A O 5
ATOM 7543 N N . ALA A 1 92 ? 2.448 -10.919 4.459 1.00 0.00 90 ALA A N 5
ATOM 7544 C CA . ALA A 1 92 ? 2.518 -11.936 5.495 1.00 0.00 90 ALA A CA 5
ATOM 7545 C C . ALA A 1 92 ? 2.012 -11.349 6.815 1.00 0.00 90 ALA A C 5
ATOM 7546 O O . ALA A 1 92 ? 2.439 -11.770 7.889 1.00 0.00 90 ALA A O 5
ATOM 7553 N N . LYS A 1 93 ? 1.110 -10.387 6.690 1.00 0.00 91 LYS A N 5
ATOM 7554 C CA . LYS A 1 93 ? 0.542 -9.738 7.860 1.00 0.00 91 LYS A CA 5
ATOM 7555 C C . LYS A 1 93 ? -0.844 -9.192 7.512 1.00 0.00 91 LYS A C 5
ATOM 7556 O O . LYS A 1 93 ? -1.833 -9.546 8.152 1.00 0.00 91 LYS A O 5
ATOM 7575 N N . TYR A 1 94 ? -0.872 -8.339 6.499 1.00 0.00 92 TYR A N 5
ATOM 7576 C CA . TYR A 1 94 ? -2.121 -7.741 6.058 1.00 0.00 92 TYR A CA 5
ATOM 7577 C C . TYR A 1 94 ? -2.842 -8.649 5.060 1.00 0.00 92 TYR A C 5
ATOM 7578 O O . TYR A 1 94 ? -2.211 -9.238 4.183 1.00 0.00 92 TYR A O 5
ATOM 7596 N N . PRO A 1 95 ? -4.188 -8.737 5.231 1.00 0.00 93 PRO A N 5
ATOM 7597 C CA . PRO A 1 95 ? -5.001 -9.563 4.355 1.00 0.00 93 PRO A CA 5
ATOM 7598 C C . PRO A 1 95 ? -5.183 -8.900 2.988 1.00 0.00 93 PRO A C 5
ATOM 7599 O O . PRO A 1 95 ? -5.427 -7.698 2.905 1.00 0.00 93 PRO A O 5
ATOM 7610 N N . VAL A 1 96 ? -5.057 -9.714 1.950 1.00 0.00 94 VAL A N 5
ATOM 7611 C CA . VAL A 1 96 ? -5.205 -9.221 0.591 1.00 0.00 94 VAL A CA 5
ATOM 7612 C C . VAL A 1 96 ? -6.675 -9.311 0.178 1.00 0.00 94 VAL A C 5
ATOM 7613 O O . VAL A 1 96 ? -7.206 -10.405 -0.009 1.00 0.00 94 VAL A O 5
ATOM 7626 N N . VAL A 1 97 ? -7.292 -8.145 0.046 1.00 0.00 95 VAL A N 5
ATOM 7627 C CA . VAL A 1 97 ? -8.690 -8.079 -0.342 1.00 0.00 95 VAL A CA 5
ATOM 7628 C C . VAL A 1 97 ? -8.788 -7.992 -1.867 1.00 0.00 95 VAL A C 5
ATOM 7629 O O . VAL A 1 97 ? -9.878 -8.095 -2.429 1.00 0.00 95 VAL A O 5
ATOM 7642 N N . GLY A 1 98 ? -7.636 -7.803 -2.492 1.00 0.00 96 GLY A N 5
ATOM 7643 C CA . GLY A 1 98 ? -7.578 -7.701 -3.940 1.00 0.00 96 GLY A CA 5
ATOM 7644 C C . GLY A 1 98 ? -6.211 -7.190 -4.400 1.00 0.00 96 GLY A C 5
ATOM 7645 O O . GLY A 1 98 ? -5.321 -6.966 -3.582 1.00 0.00 96 GLY A O 5
ATOM 7649 N N . ARG A 1 99 ? -6.088 -7.020 -5.708 1.00 0.00 97 ARG A N 5
ATOM 7650 C CA . ARG A 1 99 ? -4.845 -6.540 -6.287 1.00 0.00 97 ARG A CA 5
ATOM 7651 C C . ARG A 1 99 ? -5.102 -5.295 -7.139 1.00 0.00 97 ARG A C 5
ATOM 7652 O O . ARG A 1 99 ? -6.035 -5.269 -7.941 1.00 0.00 97 ARG A O 5
ATOM 7673 N N . VAL A 1 100 ? -4.259 -4.293 -6.936 1.00 0.00 98 VAL A N 5
ATOM 7674 C CA . VAL A 1 100 ? -4.384 -3.049 -7.676 1.00 0.00 98 VAL A CA 5
ATOM 7675 C C . VAL A 1 100 ? -4.358 -3.348 -9.176 1.00 0.00 98 VAL A C 5
ATOM 7676 O O . VAL A 1 100 ? -3.404 -3.940 -9.679 1.00 0.00 98 VAL A O 5
ATOM 7689 N N . VAL A 1 101 ? -5.418 -2.924 -9.850 1.00 0.00 99 VAL A N 5
ATOM 7690 C CA . VAL A 1 101 ? -5.529 -3.139 -11.282 1.00 0.00 99 VAL A CA 5
ATOM 7691 C C . VAL A 1 101 ? -5.262 -1.822 -12.013 1.00 0.00 99 VAL A C 5
ATOM 7692 O O . VAL A 1 101 ? -4.431 -1.767 -12.919 1.00 0.00 99 VAL A O 5
ATOM 7705 N N . SER A 1 102 ? -5.983 -0.792 -11.593 1.00 0.00 100 SER A N 5
ATOM 7706 C CA . SER A 1 102 ? -5.834 0.521 -12.197 1.00 0.00 100 SER A CA 5
ATOM 7707 C C . SER A 1 102 ? -6.230 0.466 -13.673 1.00 0.00 100 SER A C 5
ATOM 7708 O O . SER A 1 102 ? -5.368 0.474 -14.551 1.00 0.00 100 SER A O 5
ATOM 7716 N N . GLY A 1 1 ? -8.750 -14.975 -9.538 1.00 0.00 -1 GLY A N 6
ATOM 7717 C CA . GLY A 1 1 ? -8.896 -13.531 -9.608 1.00 0.00 -1 GLY A CA 6
ATOM 7718 C C . GLY A 1 1 ? -9.766 -13.012 -8.461 1.00 0.00 -1 GLY A C 6
ATOM 7719 O O . GLY A 1 1 ? -10.948 -13.340 -8.377 1.00 0.00 -1 GLY A O 6
ATOM 7723 N N . PRO A 1 2 ? -9.130 -12.190 -7.584 1.00 0.00 0 PRO A N 6
ATOM 7724 C CA . PRO A 1 2 ? -9.832 -11.623 -6.446 1.00 0.00 0 PRO A CA 6
ATOM 7725 C C . PRO A 1 2 ? -10.763 -10.491 -6.885 1.00 0.00 0 PRO A C 6
ATOM 7726 O O . PRO A 1 2 ? -11.088 -10.372 -8.065 1.00 0.00 0 PRO A O 6
ATOM 7737 N N . MET A 1 3 ? -11.167 -9.688 -5.911 1.00 0.00 1 MET A N 6
ATOM 7738 C CA . MET A 1 3 ? -12.054 -8.570 -6.182 1.00 0.00 1 MET A CA 6
ATOM 7739 C C . MET A 1 3 ? -11.358 -7.513 -7.042 1.00 0.00 1 MET A C 6
ATOM 7740 O O . MET A 1 3 ? -11.995 -6.859 -7.866 1.00 0.00 1 MET A O 6
ATOM 7754 N N . GLU A 1 4 ? -10.058 -7.378 -6.820 1.00 0.00 2 GLU A N 6
ATOM 7755 C CA . GLU A 1 4 ? -9.268 -6.412 -7.565 1.00 0.00 2 GLU A CA 6
ATOM 7756 C C . GLU A 1 4 ? -9.819 -5.000 -7.353 1.00 0.00 2 GLU A C 6
ATOM 7757 O O . GLU A 1 4 ? -10.950 -4.707 -7.737 1.00 0.00 2 GLU A O 6
ATOM 7769 N N . PHE A 1 5 ? -8.994 -4.163 -6.742 1.00 0.00 3 PHE A N 6
ATOM 7770 C CA . PHE A 1 5 ? -9.384 -2.789 -6.474 1.00 0.00 3 PHE A CA 6
ATOM 7771 C C . PHE A 1 5 ? -8.570 -1.812 -7.325 1.00 0.00 3 PHE A C 6
ATOM 7772 O O . PHE A 1 5 ? -7.343 -1.895 -7.369 1.00 0.00 3 PHE A O 6
ATOM 7789 N N . THR A 1 6 ? -9.285 -0.910 -7.980 1.00 0.00 4 THR A N 6
ATOM 7790 C CA . THR A 1 6 ? -8.644 0.082 -8.827 1.00 0.00 4 THR A CA 6
ATOM 7791 C C . THR A 1 6 ? -8.027 1.192 -7.975 1.00 0.00 4 THR A C 6
ATOM 7792 O O . THR A 1 6 ? -8.467 1.436 -6.852 1.00 0.00 4 THR A O 6
ATOM 7803 N N . ALA A 1 7 ? -7.017 1.837 -8.541 1.00 0.00 5 ALA A N 6
ATOM 7804 C CA . ALA A 1 7 ? -6.335 2.916 -7.847 1.00 0.00 5 ALA A CA 6
ATOM 7805 C C . ALA A 1 7 ? -7.362 3.957 -7.397 1.00 0.00 5 ALA A C 6
ATOM 7806 O O . ALA A 1 7 ? -7.175 4.619 -6.377 1.00 0.00 5 ALA A O 6
ATOM 7813 N N . GLU A 1 8 ? -8.425 4.069 -8.179 1.00 0.00 6 GLU A N 6
ATOM 7814 C CA . GLU A 1 8 ? -9.482 5.018 -7.874 1.00 0.00 6 GLU A CA 6
ATOM 7815 C C . GLU A 1 8 ? -10.283 4.548 -6.658 1.00 0.00 6 GLU A C 6
ATOM 7816 O O . GLU A 1 8 ? -10.551 5.330 -5.747 1.00 0.00 6 GLU A O 6
ATOM 7828 N N . GLN A 1 9 ? -10.642 3.273 -6.683 1.00 0.00 7 GLN A N 6
ATOM 7829 C CA . GLN A 1 9 ? -11.407 2.690 -5.594 1.00 0.00 7 GLN A CA 6
ATOM 7830 C C . GLN A 1 9 ? -10.520 2.507 -4.361 1.00 0.00 7 GLN A C 6
ATOM 7831 O O . GLN A 1 9 ? -10.966 2.719 -3.234 1.00 0.00 7 GLN A O 6
ATOM 7845 N N . LEU A 1 10 ? -9.280 2.116 -4.616 1.00 0.00 8 LEU A N 6
ATOM 7846 C CA . LEU A 1 10 ? -8.326 1.903 -3.541 1.00 0.00 8 LEU A CA 6
ATOM 7847 C C . LEU A 1 10 ? -8.051 3.233 -2.838 1.00 0.00 8 LEU A C 6
ATOM 7848 O O . LEU A 1 10 ? -7.743 3.258 -1.647 1.00 0.00 8 LEU A O 6
ATOM 7864 N N . SER A 1 11 ? -8.171 4.307 -3.604 1.00 0.00 9 SER A N 6
ATOM 7865 C CA . SER A 1 11 ? -7.939 5.638 -3.069 1.00 0.00 9 SER A CA 6
ATOM 7866 C C . SER A 1 11 ? -9.149 6.091 -2.249 1.00 0.00 9 SER A C 6
ATOM 7867 O O . SER A 1 11 ? -9.184 7.219 -1.759 1.00 0.00 9 SER A O 6
ATOM 7875 N N . GLN A 1 12 ? -10.111 5.188 -2.125 1.00 0.00 10 GLN A N 6
ATOM 7876 C CA . GLN A 1 12 ? -11.319 5.481 -1.372 1.00 0.00 10 GLN A CA 6
ATOM 7877 C C . GLN A 1 12 ? -11.234 4.868 0.027 1.00 0.00 10 GLN A C 6
ATOM 7878 O O . GLN A 1 12 ? -12.226 4.828 0.753 1.00 0.00 10 GLN A O 6
ATOM 7892 N N . TYR A 1 13 ? -10.039 4.406 0.365 1.00 0.00 11 TYR A N 6
ATOM 7893 C CA . TYR A 1 13 ? -9.811 3.797 1.664 1.00 0.00 11 TYR A CA 6
ATOM 7894 C C . TYR A 1 13 ? -8.467 4.237 2.248 1.00 0.00 11 TYR A C 6
ATOM 7895 O O . TYR A 1 13 ? -7.700 3.412 2.741 1.00 0.00 11 TYR A O 6
ATOM 7913 N N . ASN A 1 14 ? -8.223 5.537 2.174 1.00 0.00 12 ASN A N 6
ATOM 7914 C CA . ASN A 1 14 ? -6.985 6.097 2.689 1.00 0.00 12 ASN A CA 6
ATOM 7915 C C . ASN A 1 14 ? -7.192 6.529 4.142 1.00 0.00 12 ASN A C 6
ATOM 7916 O O . ASN A 1 14 ? -6.343 7.207 4.719 1.00 0.00 12 ASN A O 6
ATOM 7927 N N . GLY A 1 15 ? -8.324 6.117 4.693 1.00 0.00 13 GLY A N 6
ATOM 7928 C CA . GLY A 1 15 ? -8.653 6.452 6.068 1.00 0.00 13 GLY A CA 6
ATOM 7929 C C . GLY A 1 15 ? -9.145 7.897 6.178 1.00 0.00 13 GLY A C 6
ATOM 7930 O O . GLY A 1 15 ? -8.344 8.831 6.181 1.00 0.00 13 GLY A O 6
ATOM 7934 N N . THR A 1 16 ? -10.460 8.036 6.265 1.00 0.00 14 THR A N 6
ATOM 7935 C CA . THR A 1 16 ? -11.068 9.351 6.375 1.00 0.00 14 THR A CA 6
ATOM 7936 C C . THR A 1 16 ? -12.590 9.228 6.463 1.00 0.00 14 THR A C 6
ATOM 7937 O O . THR A 1 16 ? -13.236 9.988 7.184 1.00 0.00 14 THR A O 6
ATOM 7948 N N . ASP A 1 17 ? -13.119 8.267 5.721 1.00 0.00 15 ASP A N 6
ATOM 7949 C CA . ASP A 1 17 ? -14.553 8.035 5.707 1.00 0.00 15 ASP A CA 6
ATOM 7950 C C . ASP A 1 17 ? -14.974 7.385 7.027 1.00 0.00 15 ASP A C 6
ATOM 7951 O O . ASP A 1 17 ? -14.179 7.300 7.962 1.00 0.00 15 ASP A O 6
ATOM 7960 N N . GLU A 1 18 ? -16.222 6.943 7.061 1.00 0.00 16 GLU A N 6
ATOM 7961 C CA . GLU A 1 18 ? -16.758 6.303 8.251 1.00 0.00 16 GLU A CA 6
ATOM 7962 C C . GLU A 1 18 ? -16.702 4.781 8.105 1.00 0.00 16 GLU A C 6
ATOM 7963 O O . GLU A 1 18 ? -15.974 4.110 8.835 1.00 0.00 16 GLU A O 6
ATOM 7975 N N . SER A 1 19 ? -17.482 4.281 7.158 1.00 0.00 17 SER A N 6
ATOM 7976 C CA . SER A 1 19 ? -17.530 2.850 6.907 1.00 0.00 17 SER A CA 6
ATOM 7977 C C . SER A 1 19 ? -16.335 2.428 6.051 1.00 0.00 17 SER A C 6
ATOM 7978 O O . SER A 1 19 ? -15.649 1.458 6.373 1.00 0.00 17 SER A O 6
ATOM 7986 N N . LYS A 1 20 ? -16.121 3.176 4.979 1.00 0.00 18 LYS A N 6
ATOM 7987 C CA . LYS A 1 20 ? -15.020 2.891 4.075 1.00 0.00 18 LYS A CA 6
ATOM 7988 C C . LYS A 1 20 ? -13.808 2.426 4.885 1.00 0.00 18 LYS A C 6
ATOM 7989 O O . LYS A 1 20 ? -13.323 3.150 5.753 1.00 0.00 18 LYS A O 6
ATOM 8008 N N . PRO A 1 21 ? -13.341 1.190 4.563 1.00 0.00 19 PRO A N 6
ATOM 8009 C CA . PRO A 1 21 ? -12.195 0.621 5.251 1.00 0.00 19 PRO A CA 6
ATOM 8010 C C . PRO A 1 21 ? -10.893 1.273 4.780 1.00 0.00 19 PRO A C 6
ATOM 8011 O O . PRO A 1 21 ? -10.917 2.321 4.137 1.00 0.00 19 PRO A O 6
ATOM 8022 N N . ILE A 1 22 ? -9.788 0.625 5.119 1.00 0.00 20 ILE A N 6
ATOM 8023 C CA . ILE A 1 22 ? -8.479 1.129 4.738 1.00 0.00 20 ILE A CA 6
ATOM 8024 C C . ILE A 1 22 ? -7.734 0.053 3.945 1.00 0.00 20 ILE A C 6
ATOM 8025 O O . ILE A 1 22 ? -7.452 -1.024 4.466 1.00 0.00 20 ILE A O 6
ATOM 8041 N N . TYR A 1 23 ? -7.437 0.384 2.696 1.00 0.00 21 TYR A N 6
ATOM 8042 C CA . TYR A 1 23 ? -6.731 -0.541 1.826 1.00 0.00 21 TYR A CA 6
ATOM 8043 C C . TYR A 1 23 ? -5.487 0.116 1.223 1.00 0.00 21 TYR A C 6
ATOM 8044 O O . TYR A 1 23 ? -5.523 1.282 0.834 1.00 0.00 21 TYR A O 6
ATOM 8062 N N . VAL A 1 24 ? -4.416 -0.662 1.164 1.00 0.00 22 VAL A N 6
ATOM 8063 C CA . VAL A 1 24 ? -3.164 -0.171 0.615 1.00 0.00 22 VAL A CA 6
ATOM 8064 C C . VAL A 1 24 ? -2.792 -0.999 -0.617 1.00 0.00 22 VAL A C 6
ATOM 8065 O O . VAL A 1 24 ? -3.422 -2.018 -0.897 1.00 0.00 22 VAL A O 6
ATOM 8078 N N . ALA A 1 25 ? -1.771 -0.531 -1.319 1.00 0.00 23 ALA A N 6
ATOM 8079 C CA . ALA A 1 25 ? -1.308 -1.215 -2.514 1.00 0.00 23 ALA A CA 6
ATOM 8080 C C . ALA A 1 25 ? 0.200 -1.450 -2.410 1.00 0.00 23 ALA A C 6
ATOM 8081 O O . ALA A 1 25 ? 0.940 -0.571 -1.971 1.00 0.00 23 ALA A O 6
ATOM 8088 N N . ILE A 1 26 ? 0.611 -2.641 -2.821 1.00 0.00 24 ILE A N 6
ATOM 8089 C CA . ILE A 1 26 ? 2.018 -3.002 -2.780 1.00 0.00 24 ILE A CA 6
ATOM 8090 C C . ILE A 1 26 ? 2.310 -4.024 -3.880 1.00 0.00 24 ILE A C 6
ATOM 8091 O O . ILE A 1 26 ? 1.800 -5.143 -3.845 1.00 0.00 24 ILE A O 6
ATOM 8107 N N . LYS A 1 27 ? 3.130 -3.603 -4.832 1.00 0.00 25 LYS A N 6
ATOM 8108 C CA . LYS A 1 27 ? 3.496 -4.467 -5.941 1.00 0.00 25 LYS A CA 6
ATOM 8109 C C . LYS A 1 27 ? 2.277 -4.680 -6.840 1.00 0.00 25 LYS A C 6
ATOM 8110 O O . LYS A 1 27 ? 2.303 -5.520 -7.738 1.00 0.00 25 LYS A O 6
ATOM 8129 N N . GLY A 1 28 ? 1.238 -3.903 -6.568 1.00 0.00 26 GLY A N 6
ATOM 8130 C CA . GLY A 1 28 ? 0.012 -3.996 -7.342 1.00 0.00 26 GLY A CA 6
ATOM 8131 C C . GLY A 1 28 ? -1.018 -4.877 -6.633 1.00 0.00 26 GLY A C 6
ATOM 8132 O O . GLY A 1 28 ? -2.008 -5.289 -7.237 1.00 0.00 26 GLY A O 6
ATOM 8136 N N . ARG A 1 29 ? -0.750 -5.141 -5.363 1.00 0.00 27 ARG A N 6
ATOM 8137 C CA . ARG A 1 29 ? -1.642 -5.966 -4.566 1.00 0.00 27 ARG A CA 6
ATOM 8138 C C . ARG A 1 29 ? -2.283 -5.134 -3.453 1.00 0.00 27 ARG A C 6
ATOM 8139 O O . ARG A 1 29 ? -1.582 -4.510 -2.658 1.00 0.00 27 ARG A O 6
ATOM 8160 N N . VAL A 1 30 ? -3.607 -5.151 -3.434 1.00 0.00 28 VAL A N 6
ATOM 8161 C CA . VAL A 1 30 ? -4.351 -4.405 -2.432 1.00 0.00 28 VAL A CA 6
ATOM 8162 C C . VAL A 1 30 ? -4.273 -5.141 -1.093 1.00 0.00 28 VAL A C 6
ATOM 8163 O O . VAL A 1 30 ? -4.698 -6.291 -0.988 1.00 0.00 28 VAL A O 6
ATOM 8176 N N . PHE A 1 31 ? -3.729 -4.448 -0.104 1.00 0.00 29 PHE A N 6
ATOM 8177 C CA . PHE A 1 31 ? -3.591 -5.022 1.224 1.00 0.00 29 PHE A CA 6
ATOM 8178 C C . PHE A 1 31 ? -4.394 -4.223 2.253 1.00 0.00 29 PHE A C 6
ATOM 8179 O O . PHE A 1 31 ? -4.511 -3.004 2.143 1.00 0.00 29 PHE A O 6
ATOM 8196 N N . ASP A 1 32 ? -4.926 -4.943 3.229 1.00 0.00 30 ASP A N 6
ATOM 8197 C CA . ASP A 1 32 ? -5.715 -4.317 4.277 1.00 0.00 30 ASP A CA 6
ATOM 8198 C C . ASP A 1 32 ? -4.810 -4.001 5.470 1.00 0.00 30 ASP A C 6
ATOM 8199 O O . ASP A 1 32 ? -3.973 -4.817 5.852 1.00 0.00 30 ASP A O 6
ATOM 8208 N N . VAL A 1 33 ? -5.010 -2.814 6.025 1.00 0.00 31 VAL A N 6
ATOM 8209 C CA . VAL A 1 33 ? -4.223 -2.380 7.167 1.00 0.00 31 VAL A CA 6
ATOM 8210 C C . VAL A 1 33 ? -5.151 -1.771 8.219 1.00 0.00 31 VAL A C 6
ATOM 8211 O O . VAL A 1 33 ? -4.688 -1.196 9.203 1.00 0.00 31 VAL A O 6
ATOM 8224 N N . THR A 1 34 ? -6.445 -1.917 7.975 1.00 0.00 32 THR A N 6
ATOM 8225 C CA . THR A 1 34 ? -7.443 -1.388 8.890 1.00 0.00 32 THR A CA 6
ATOM 8226 C C . THR A 1 34 ? -7.161 -1.859 10.318 1.00 0.00 32 THR A C 6
ATOM 8227 O O . THR A 1 34 ? -7.530 -1.189 11.281 1.00 0.00 32 THR A O 6
ATOM 8238 N N . THR A 1 35 ? -6.509 -3.009 10.409 1.00 0.00 33 THR A N 6
ATOM 8239 C CA . THR A 1 35 ? -6.174 -3.578 11.704 1.00 0.00 33 THR A CA 6
ATOM 8240 C C . THR A 1 35 ? -5.354 -2.583 12.527 1.00 0.00 33 THR A C 6
ATOM 8241 O O . THR A 1 35 ? -5.114 -2.802 13.713 1.00 0.00 33 THR A O 6
ATOM 8252 N N . GLY A 1 36 ? -4.946 -1.510 11.865 1.00 0.00 34 GLY A N 6
ATOM 8253 C CA . GLY A 1 36 ? -4.158 -0.480 12.520 1.00 0.00 34 GLY A CA 6
ATOM 8254 C C . GLY A 1 36 ? -4.387 0.884 11.867 1.00 0.00 34 GLY A C 6
ATOM 8255 O O . GLY A 1 36 ? -3.435 1.619 11.605 1.00 0.00 34 GLY A O 6
ATOM 8259 N N . LYS A 1 37 ? -5.654 1.183 11.623 1.00 0.00 35 LYS A N 6
ATOM 8260 C CA . LYS A 1 37 ? -6.020 2.446 11.005 1.00 0.00 35 LYS A CA 6
ATOM 8261 C C . LYS A 1 37 ? -5.341 3.592 11.759 1.00 0.00 35 LYS A C 6
ATOM 8262 O O . LYS A 1 37 ? -5.146 4.674 11.206 1.00 0.00 35 LYS A O 6
ATOM 8281 N N . SER A 1 38 ? -5.000 3.317 13.009 1.00 0.00 36 SER A N 6
ATOM 8282 C CA . SER A 1 38 ? -4.348 4.311 13.843 1.00 0.00 36 SER A CA 6
ATOM 8283 C C . SER A 1 38 ? -3.049 4.778 13.183 1.00 0.00 36 SER A C 6
ATOM 8284 O O . SER A 1 38 ? -2.521 5.835 13.523 1.00 0.00 36 SER A O 6
ATOM 8292 N N . PHE A 1 39 ? -2.572 3.966 12.250 1.00 0.00 37 PHE A N 6
ATOM 8293 C CA . PHE A 1 39 ? -1.345 4.283 11.539 1.00 0.00 37 PHE A CA 6
ATOM 8294 C C . PHE A 1 39 ? -1.640 4.700 10.097 1.00 0.00 37 PHE A C 6
ATOM 8295 O O . PHE A 1 39 ? -1.097 5.691 9.611 1.00 0.00 37 PHE A O 6
ATOM 8312 N N . TYR A 1 40 ? -2.498 3.923 9.453 1.00 0.00 38 TYR A N 6
ATOM 8313 C CA . TYR A 1 40 ? -2.871 4.199 8.076 1.00 0.00 38 TYR A CA 6
ATOM 8314 C C . TYR A 1 40 ? -4.088 5.125 8.013 1.00 0.00 38 TYR A C 6
ATOM 8315 O O . TYR A 1 40 ? -4.161 6.003 7.155 1.00 0.00 38 TYR A O 6
ATOM 8333 N N . GLY A 1 41 ? -5.013 4.896 8.934 1.00 0.00 39 GLY A N 6
ATOM 8334 C CA . GLY A 1 41 ? -6.223 5.698 8.993 1.00 0.00 39 GLY A CA 6
ATOM 8335 C C . GLY A 1 41 ? -5.901 7.188 8.862 1.00 0.00 39 GLY A C 6
ATOM 8336 O O . GLY A 1 41 ? -4.734 7.576 8.860 1.00 0.00 39 GLY A O 6
ATOM 8340 N N . SER A 1 42 ? -6.956 7.982 8.755 1.00 0.00 40 SER A N 6
ATOM 8341 C CA . SER A 1 42 ? -6.800 9.421 8.624 1.00 0.00 40 SER A CA 6
ATOM 8342 C C . SER A 1 42 ? -5.640 9.903 9.498 1.00 0.00 40 SER A C 6
ATOM 8343 O O . SER A 1 42 ? -5.530 9.514 10.659 1.00 0.00 40 SER A O 6
ATOM 8351 N N . GLY A 1 43 ? -4.804 10.743 8.905 1.00 0.00 41 GLY A N 6
ATOM 8352 C CA . GLY A 1 43 ? -3.657 11.283 9.615 1.00 0.00 41 GLY A CA 6
ATOM 8353 C C . GLY A 1 43 ? -3.034 10.228 10.532 1.00 0.00 41 GLY A C 6
ATOM 8354 O O . GLY A 1 43 ? -3.301 10.208 11.732 1.00 0.00 41 GLY A O 6
ATOM 8358 N N . GLY A 1 44 ? -2.215 9.377 9.931 1.00 0.00 42 GLY A N 6
ATOM 8359 C CA . GLY A 1 44 ? -1.552 8.323 10.679 1.00 0.00 42 GLY A CA 6
ATOM 8360 C C . GLY A 1 44 ? -0.167 8.028 10.099 1.00 0.00 42 GLY A C 6
ATOM 8361 O O . GLY A 1 44 ? 0.241 8.640 9.114 1.00 0.00 42 GLY A O 6
ATOM 8365 N N . ASP A 1 45 ? 0.518 7.089 10.736 1.00 0.00 43 ASP A N 6
ATOM 8366 C CA . ASP A 1 45 ? 1.849 6.705 10.296 1.00 0.00 43 ASP A CA 6
ATOM 8367 C C . ASP A 1 45 ? 1.883 6.661 8.767 1.00 0.00 43 ASP A C 6
ATOM 8368 O O . ASP A 1 45 ? 2.756 7.264 8.144 1.00 0.00 43 ASP A O 6
ATOM 8377 N N . TYR A 1 46 ? 0.922 5.941 8.206 1.00 0.00 44 TYR A N 6
ATOM 8378 C CA . TYR A 1 46 ? 0.831 5.810 6.762 1.00 0.00 44 TYR A CA 6
ATOM 8379 C C . TYR A 1 46 ? -0.317 6.655 6.206 1.00 0.00 44 TYR A C 6
ATOM 8380 O O . TYR A 1 46 ? -1.241 6.125 5.592 1.00 0.00 44 TYR A O 6
ATOM 8398 N N . SER A 1 47 ? -0.220 7.955 6.442 1.00 0.00 45 SER A N 6
ATOM 8399 C CA . SER A 1 47 ? -1.238 8.879 5.972 1.00 0.00 45 SER A CA 6
ATOM 8400 C C . SER A 1 47 ? -1.109 9.076 4.460 1.00 0.00 45 SER A C 6
ATOM 8401 O O . SER A 1 47 ? -2.107 9.272 3.769 1.00 0.00 45 SER A O 6
ATOM 8409 N N . MET A 1 48 ? 0.129 9.019 3.992 1.00 0.00 46 MET A N 6
ATOM 8410 C CA . MET A 1 48 ? 0.402 9.189 2.575 1.00 0.00 46 MET A CA 6
ATOM 8411 C C . MET A 1 48 ? 0.189 7.878 1.815 1.00 0.00 46 MET A C 6
ATOM 8412 O O . MET A 1 48 ? -0.185 7.890 0.643 1.00 0.00 46 MET A O 6
ATOM 8426 N N . PHE A 1 49 ? 0.437 6.779 2.512 1.00 0.00 47 PHE A N 6
ATOM 8427 C CA . PHE A 1 49 ? 0.278 5.463 1.918 1.00 0.00 47 PHE A CA 6
ATOM 8428 C C . PHE A 1 49 ? -1.201 5.087 1.808 1.00 0.00 47 PHE A C 6
ATOM 8429 O O . PHE A 1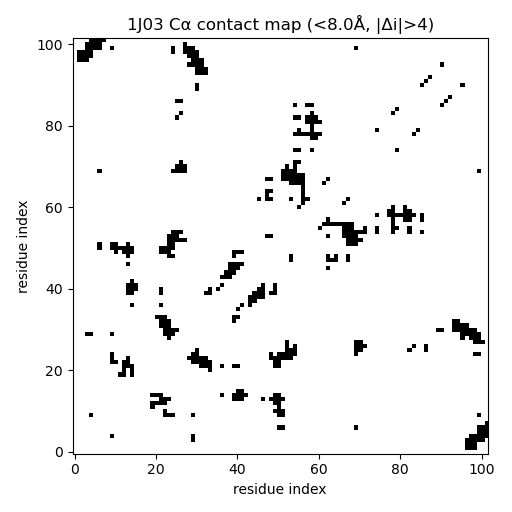 49 ? -1.604 4.407 0.865 1.00 0.00 47 PHE A O 6
ATOM 8446 N N . ALA A 1 50 ? -1.970 5.546 2.785 1.00 0.00 48 ALA A N 6
ATOM 8447 C CA . ALA A 1 50 ? -3.395 5.266 2.809 1.00 0.00 48 ALA A CA 6
ATOM 8448 C C . ALA A 1 50 ? -4.002 5.608 1.447 1.00 0.00 48 ALA A C 6
ATOM 8449 O O . ALA A 1 50 ? -3.836 6.722 0.952 1.00 0.00 48 ALA A O 6
ATOM 8456 N N . GLY A 1 51 ? -4.692 4.630 0.880 1.00 0.00 49 GLY A N 6
ATOM 8457 C CA . GLY A 1 51 ? -5.324 4.814 -0.416 1.00 0.00 49 GLY A CA 6
ATOM 8458 C C . GLY A 1 51 ? -4.282 5.100 -1.499 1.00 0.00 49 GLY A C 6
ATOM 8459 O O . GLY A 1 51 ? -4.553 5.836 -2.447 1.00 0.00 49 GLY A O 6
ATOM 8463 N N . LYS A 1 52 ? -3.112 4.504 -1.321 1.00 0.00 50 LYS A N 6
ATOM 8464 C CA . LYS A 1 52 ? -2.028 4.686 -2.271 1.00 0.00 50 LYS A CA 6
ATOM 8465 C C . LYS A 1 52 ? -1.035 3.530 -2.134 1.00 0.00 50 LYS A C 6
ATOM 8466 O O . LYS A 1 52 ? -0.922 2.929 -1.066 1.00 0.00 50 LYS A O 6
ATOM 8485 N N . ASP A 1 53 ? -0.342 3.254 -3.228 1.00 0.00 51 ASP A N 6
ATOM 8486 C CA . ASP A 1 53 ? 0.637 2.180 -3.243 1.00 0.00 51 ASP A CA 6
ATOM 8487 C C . ASP A 1 53 ? 1.992 2.726 -2.789 1.00 0.00 51 ASP A C 6
ATOM 8488 O O . ASP A 1 53 ? 2.833 3.077 -3.615 1.00 0.00 51 ASP A O 6
ATOM 8497 N N . ALA A 1 54 ? 2.162 2.780 -1.476 1.00 0.00 52 ALA A N 6
ATOM 8498 C CA . ALA A 1 54 ? 3.401 3.277 -0.902 1.00 0.00 52 ALA A CA 6
ATOM 8499 C C . ALA A 1 54 ? 4.470 2.186 -0.984 1.00 0.00 52 ALA A C 6
ATOM 8500 O O . ALA A 1 54 ? 5.076 1.827 0.025 1.00 0.00 52 ALA A O 6
ATOM 8507 N N . SER A 1 55 ? 4.670 1.688 -2.196 1.00 0.00 53 SER A N 6
ATOM 8508 C CA . SER A 1 55 ? 5.656 0.645 -2.424 1.00 0.00 53 SER A CA 6
ATOM 8509 C C . SER A 1 55 ? 7.065 1.237 -2.373 1.00 0.00 53 SER A C 6
ATOM 8510 O O . SER A 1 55 ? 7.941 0.708 -1.691 1.00 0.00 53 SER A O 6
ATOM 8518 N N . ARG A 1 56 ? 7.241 2.328 -3.105 1.00 0.00 54 ARG A N 6
ATOM 8519 C CA . ARG A 1 56 ? 8.530 2.998 -3.153 1.00 0.00 54 ARG A CA 6
ATOM 8520 C C . ARG A 1 56 ? 8.888 3.558 -1.775 1.00 0.00 54 ARG A C 6
ATOM 8521 O O . ARG A 1 56 ? 10.018 3.407 -1.314 1.00 0.00 54 ARG A O 6
ATOM 8542 N N . ALA A 1 57 ? 7.904 4.193 -1.156 1.00 0.00 55 ALA A N 6
ATOM 8543 C CA . ALA A 1 57 ? 8.101 4.777 0.160 1.00 0.00 55 ALA A CA 6
ATOM 8544 C C . ALA A 1 57 ? 8.502 3.677 1.146 1.00 0.00 55 ALA A C 6
ATOM 8545 O O . ALA A 1 57 ? 9.253 3.927 2.088 1.00 0.00 55 ALA A O 6
ATOM 8552 N N . LEU A 1 58 ? 7.984 2.484 0.895 1.00 0.00 56 LEU A N 6
ATOM 8553 C CA . LEU A 1 58 ? 8.279 1.346 1.749 1.00 0.00 56 LEU A CA 6
ATOM 8554 C C . LEU A 1 58 ? 9.731 0.914 1.532 1.00 0.00 56 LEU A C 6
ATOM 8555 O O . LEU A 1 58 ? 10.462 0.679 2.493 1.00 0.00 56 LEU A O 6
ATOM 8571 N N . GLY A 1 59 ? 10.105 0.824 0.264 1.00 0.00 57 GLY A N 6
ATOM 8572 C CA . GLY A 1 59 ? 11.457 0.425 -0.090 1.00 0.00 57 GLY A CA 6
ATOM 8573 C C . GLY A 1 59 ? 12.490 1.328 0.585 1.00 0.00 57 GLY A C 6
ATOM 8574 O O . GLY A 1 59 ? 13.100 0.943 1.581 1.00 0.00 57 GLY A O 6
ATOM 8578 N N . LYS A 1 60 ? 12.656 2.513 0.016 1.00 0.00 58 LYS A N 6
ATOM 8579 C CA . LYS A 1 60 ? 13.605 3.474 0.550 1.00 0.00 58 LYS A CA 6
ATOM 8580 C C . LYS A 1 60 ? 13.262 3.765 2.013 1.00 0.00 58 LYS A C 6
ATOM 8581 O O . LYS A 1 60 ? 14.088 4.294 2.755 1.00 0.00 58 LYS A O 6
ATOM 8600 N N . MET A 1 61 ? 12.041 3.406 2.383 1.00 0.00 59 MET A N 6
ATOM 8601 C CA . MET A 1 61 ? 11.578 3.621 3.743 1.00 0.00 59 MET A CA 6
ATOM 8602 C C . MET A 1 61 ? 11.326 5.107 4.008 1.00 0.00 59 MET A C 6
ATOM 8603 O O . MET A 1 61 ? 11.611 5.604 5.096 1.00 0.00 59 MET A O 6
ATOM 8617 N N . SER A 1 62 ? 10.794 5.773 2.994 1.00 0.00 60 SER A N 6
ATOM 8618 C CA . SER A 1 62 ? 10.500 7.192 3.104 1.00 0.00 60 SER A CA 6
ATOM 8619 C C . SER A 1 62 ? 8.987 7.409 3.175 1.00 0.00 60 SER A C 6
ATOM 8620 O O . SER A 1 62 ? 8.222 6.688 2.536 1.00 0.00 60 SER A O 6
ATOM 8628 N N . LYS A 1 63 ? 8.600 8.406 3.957 1.00 0.00 61 LYS A N 6
ATOM 8629 C CA . LYS A 1 63 ? 7.193 8.727 4.120 1.00 0.00 61 LYS A CA 6
ATOM 8630 C C . LYS A 1 63 ? 6.787 9.768 3.075 1.00 0.00 61 LYS A C 6
ATOM 8631 O O . LYS A 1 63 ? 5.777 10.452 3.234 1.00 0.00 61 LYS A O 6
ATOM 8650 N N . ASN A 1 64 ? 7.596 9.856 2.029 1.00 0.00 62 ASN A N 6
ATOM 8651 C CA . ASN A 1 64 ? 7.333 10.802 0.958 1.00 0.00 62 ASN A CA 6
ATOM 8652 C C . ASN A 1 64 ? 6.013 10.441 0.276 1.00 0.00 62 ASN A C 6
ATOM 8653 O O . ASN A 1 64 ? 5.780 9.280 -0.060 1.00 0.00 62 ASN A O 6
ATOM 8664 N N . GLU A 1 65 ? 5.181 11.456 0.091 1.00 0.00 63 GLU A N 6
ATOM 8665 C CA . GLU A 1 65 ? 3.890 11.260 -0.545 1.00 0.00 63 GLU A CA 6
ATOM 8666 C C . GLU A 1 65 ? 4.064 11.082 -2.055 1.00 0.00 63 GLU A C 6
ATOM 8667 O O . GLU A 1 65 ? 3.174 10.563 -2.728 1.00 0.00 63 GLU A O 6
ATOM 8679 N N . GLU A 1 66 ? 5.214 11.522 -2.542 1.00 0.00 64 GLU A N 6
ATOM 8680 C CA . GLU A 1 66 ? 5.516 11.417 -3.959 1.00 0.00 64 GLU A CA 6
ATOM 8681 C C . GLU A 1 66 ? 6.213 10.088 -4.257 1.00 0.00 64 GLU A C 6
ATOM 8682 O O . GLU A 1 66 ? 6.202 9.619 -5.394 1.00 0.00 64 GLU A O 6
ATOM 8694 N N . ASP A 1 67 ? 6.804 9.520 -3.216 1.00 0.00 65 ASP A N 6
ATOM 8695 C CA . ASP A 1 67 ? 7.505 8.255 -3.352 1.00 0.00 65 ASP A CA 6
ATOM 8696 C C . ASP A 1 67 ? 6.496 7.149 -3.667 1.00 0.00 65 ASP A C 6
ATOM 8697 O O . ASP A 1 67 ? 6.703 6.357 -4.585 1.00 0.00 65 ASP A O 6
ATOM 8706 N N . VAL A 1 68 ? 5.425 7.129 -2.887 1.00 0.00 66 VAL A N 6
ATOM 8707 C CA . VAL A 1 68 ? 4.383 6.134 -3.071 1.00 0.00 66 VAL A CA 6
ATOM 8708 C C . VAL A 1 68 ? 3.977 6.093 -4.545 1.00 0.00 66 VAL A C 6
ATOM 8709 O O . VAL A 1 68 ? 3.603 7.115 -5.118 1.00 0.00 66 VAL A O 6
ATOM 8722 N N . SER A 1 69 ? 4.065 4.901 -5.118 1.00 0.00 67 SER A N 6
ATOM 8723 C CA . SER A 1 69 ? 3.712 4.714 -6.514 1.00 0.00 67 SER A CA 6
ATOM 8724 C C . SER A 1 69 ? 3.064 3.341 -6.711 1.00 0.00 67 SER A C 6
ATOM 8725 O O . SER A 1 69 ? 3.582 2.333 -6.233 1.00 0.00 67 SER A O 6
ATOM 8733 N N . PRO A 1 70 ? 1.912 3.348 -7.433 1.00 0.00 68 PRO A N 6
ATOM 8734 C CA . PRO A 1 70 ? 1.188 2.116 -7.699 1.00 0.00 68 PRO A CA 6
ATOM 8735 C C . PRO A 1 70 ? 1.896 1.284 -8.770 1.00 0.00 68 PRO A C 6
ATOM 8736 O O . PRO A 1 70 ? 1.367 0.271 -9.225 1.00 0.00 68 PRO A O 6
ATOM 8747 N N . SER A 1 71 ? 3.082 1.743 -9.142 1.00 0.00 69 SER A N 6
ATOM 8748 C CA . SER A 1 71 ? 3.868 1.054 -10.152 1.00 0.00 69 SER A CA 6
ATOM 8749 C C . SER A 1 71 ? 5.360 1.246 -9.874 1.00 0.00 69 SER A C 6
ATOM 8750 O O . SER A 1 71 ? 5.893 2.340 -10.053 1.00 0.00 69 SER A O 6
ATOM 8758 N N . LEU A 1 72 ? 5.992 0.165 -9.441 1.00 0.00 70 LEU A N 6
ATOM 8759 C CA . LEU A 1 72 ? 7.413 0.200 -9.137 1.00 0.00 70 LEU A CA 6
ATOM 8760 C C . LEU A 1 72 ? 8.112 1.162 -10.099 1.00 0.00 70 LEU A C 6
ATOM 8761 O O . LEU A 1 72 ? 8.909 1.999 -9.677 1.00 0.00 70 LEU A O 6
ATOM 8777 N N . GLU A 1 73 ? 7.789 1.011 -11.375 1.00 0.00 71 GLU A N 6
ATOM 8778 C CA . GLU A 1 73 ? 8.377 1.856 -12.401 1.00 0.00 71 GLU A CA 6
ATOM 8779 C C . GLU A 1 73 ? 9.216 2.963 -11.760 1.00 0.00 71 GLU A C 6
ATOM 8780 O O . GLU A 1 73 ? 8.750 4.091 -11.608 1.00 0.00 71 GLU A O 6
ATOM 8792 N N . GLY A 1 74 ? 10.440 2.602 -11.403 1.00 0.00 72 GLY A N 6
ATOM 8793 C CA . GLY A 1 74 ? 11.348 3.551 -10.782 1.00 0.00 72 GLY A CA 6
ATOM 8794 C C . GLY A 1 74 ? 12.040 2.932 -9.566 1.00 0.00 72 GLY A C 6
ATOM 8795 O O . GLY A 1 74 ? 13.216 3.194 -9.316 1.00 0.00 72 GLY A O 6
ATOM 8799 N N . LEU A 1 75 ? 11.281 2.123 -8.841 1.00 0.00 73 LEU A N 6
ATOM 8800 C CA . LEU A 1 75 ? 11.807 1.465 -7.657 1.00 0.00 73 LEU A CA 6
ATOM 8801 C C . LEU A 1 75 ? 13.216 0.945 -7.950 1.00 0.00 73 LEU A C 6
ATOM 8802 O O . LEU A 1 75 ? 13.389 0.034 -8.758 1.00 0.00 73 LEU A O 6
ATOM 8818 N N . THR A 1 76 ? 14.186 1.547 -7.278 1.00 0.00 74 THR A N 6
ATOM 8819 C CA . THR A 1 76 ? 15.574 1.156 -7.457 1.00 0.00 74 THR A CA 6
ATOM 8820 C C . THR A 1 76 ? 15.843 -0.184 -6.769 1.00 0.00 74 THR A C 6
ATOM 8821 O O . THR A 1 76 ? 14.914 -0.854 -6.322 1.00 0.00 74 THR A O 6
ATOM 8832 N N . GLU A 1 77 ? 17.120 -0.534 -6.706 1.00 0.00 75 GLU A N 6
ATOM 8833 C CA . GLU A 1 77 ? 17.523 -1.782 -6.080 1.00 0.00 75 GLU A CA 6
ATOM 8834 C C . GLU A 1 77 ? 17.326 -1.704 -4.565 1.00 0.00 75 GLU A C 6
ATOM 8835 O O . GLU A 1 77 ? 16.833 -2.648 -3.950 1.00 0.00 75 GLU A O 6
ATOM 8847 N N . LYS A 1 78 ? 17.722 -0.569 -4.007 1.00 0.00 76 LYS A N 6
ATOM 8848 C CA . LYS A 1 78 ? 17.595 -0.356 -2.575 1.00 0.00 76 LYS A CA 6
ATOM 8849 C C . LYS A 1 78 ? 16.157 -0.652 -2.145 1.00 0.00 76 LYS A C 6
ATOM 8850 O O . LYS A 1 78 ? 15.930 -1.415 -1.207 1.00 0.00 76 LYS A O 6
ATOM 8869 N N . GLU A 1 79 ? 15.223 -0.033 -2.851 1.00 0.00 77 GLU A N 6
ATOM 8870 C CA . GLU A 1 79 ? 13.813 -0.220 -2.555 1.00 0.00 77 GLU A CA 6
ATOM 8871 C C . GLU A 1 79 ? 13.342 -1.587 -3.054 1.00 0.00 77 GLU A C 6
ATOM 8872 O O . GLU A 1 79 ? 12.598 -2.282 -2.363 1.00 0.00 77 GLU A O 6
ATOM 8884 N N . ILE A 1 80 ? 13.796 -1.933 -4.250 1.00 0.00 78 ILE A N 6
ATOM 8885 C CA . ILE A 1 80 ? 13.431 -3.205 -4.850 1.00 0.00 78 ILE A CA 6
ATOM 8886 C C . ILE A 1 80 ? 13.705 -4.332 -3.852 1.00 0.00 78 ILE A C 6
ATOM 8887 O O . ILE A 1 80 ? 13.037 -5.365 -3.877 1.00 0.00 78 ILE A O 6
ATOM 8903 N N . ASN A 1 81 ? 14.689 -4.096 -2.996 1.00 0.00 79 ASN A N 6
ATOM 8904 C CA . ASN A 1 81 ? 15.059 -5.078 -1.992 1.00 0.00 79 ASN A CA 6
ATOM 8905 C C . ASN A 1 81 ? 14.154 -4.917 -0.769 1.00 0.00 79 ASN A C 6
ATOM 8906 O O . ASN A 1 81 ? 13.643 -5.901 -0.237 1.00 0.00 79 ASN A O 6
ATOM 8917 N N . THR A 1 82 ? 13.983 -3.668 -0.359 1.00 0.00 80 THR A N 6
ATOM 8918 C CA . THR A 1 82 ? 13.149 -3.366 0.791 1.00 0.00 80 THR A CA 6
ATOM 8919 C C . THR A 1 82 ? 11.669 -3.494 0.425 1.00 0.00 80 THR A C 6
ATOM 8920 O O . THR A 1 82 ? 10.896 -4.110 1.157 1.00 0.00 80 THR A O 6
ATOM 8931 N N . LEU A 1 83 ? 11.319 -2.902 -0.708 1.00 0.00 81 LEU A N 6
ATOM 8932 C CA . LEU A 1 83 ? 9.946 -2.942 -1.180 1.00 0.00 81 LEU A CA 6
ATOM 8933 C C . LEU A 1 83 ? 9.503 -4.400 -1.325 1.00 0.00 81 LEU A C 6
ATOM 8934 O O . LEU A 1 83 ? 8.480 -4.799 -0.773 1.00 0.00 81 LEU A O 6
ATOM 8950 N N . ASN A 1 84 ? 10.297 -5.154 -2.071 1.00 0.00 82 ASN A N 6
ATOM 8951 C CA . ASN A 1 84 ? 10.000 -6.559 -2.296 1.00 0.00 82 ASN A CA 6
ATOM 8952 C C . ASN A 1 84 ? 9.668 -7.226 -0.960 1.00 0.00 82 ASN A C 6
ATOM 8953 O O . ASN A 1 84 ? 8.573 -7.758 -0.782 1.00 0.00 82 ASN A O 6
ATOM 8964 N N . ASP A 1 85 ? 10.633 -7.175 -0.054 1.00 0.00 83 ASP A N 6
ATOM 8965 C CA . ASP A 1 85 ? 10.457 -7.767 1.261 1.00 0.00 83 ASP A CA 6
ATOM 8966 C C . ASP A 1 85 ? 9.243 -7.133 1.943 1.00 0.00 83 ASP A C 6
ATOM 8967 O O . ASP A 1 85 ? 8.511 -7.807 2.667 1.00 0.00 83 ASP A O 6
ATOM 8976 N N . TRP A 1 86 ? 9.068 -5.845 1.689 1.00 0.00 84 TRP A N 6
ATOM 8977 C CA . TRP A 1 86 ? 7.955 -5.112 2.269 1.00 0.00 84 TRP A CA 6
ATOM 8978 C C . TRP A 1 86 ? 6.658 -5.786 1.817 1.00 0.00 84 TRP A C 6
ATOM 8979 O O . TRP A 1 86 ? 5.768 -6.036 2.629 1.00 0.00 84 TRP A O 6
ATOM 9000 N N . GLU A 1 87 ? 6.592 -6.061 0.522 1.00 0.00 85 GLU A N 6
ATOM 9001 C CA . GLU A 1 87 ? 5.418 -6.701 -0.047 1.00 0.00 85 GLU A CA 6
ATOM 9002 C C . GLU A 1 87 ? 5.166 -8.049 0.632 1.00 0.00 85 GLU A C 6
ATOM 9003 O O . GLU A 1 87 ? 4.042 -8.342 1.039 1.00 0.00 85 GLU A O 6
ATOM 9015 N N . THR A 1 88 ? 6.229 -8.832 0.735 1.00 0.00 86 THR A N 6
ATOM 9016 C CA . THR A 1 88 ? 6.137 -10.141 1.358 1.00 0.00 86 THR A CA 6
ATOM 9017 C C . THR A 1 88 ? 5.757 -10.004 2.834 1.00 0.00 86 THR A C 6
ATOM 9018 O O . THR A 1 88 ? 5.067 -10.861 3.384 1.00 0.00 86 THR A O 6
ATOM 9029 N N . LYS A 1 89 ? 6.225 -8.919 3.434 1.00 0.00 87 LYS A N 6
ATOM 9030 C CA . LYS A 1 89 ? 5.944 -8.658 4.835 1.00 0.00 87 LYS A CA 6
ATOM 9031 C C . LYS A 1 89 ? 4.508 -8.147 4.976 1.00 0.00 87 LYS A C 6
ATOM 9032 O O . LYS A 1 89 ? 3.776 -8.579 5.865 1.00 0.00 87 LYS A O 6
ATOM 9051 N N . PHE A 1 90 ? 4.149 -7.235 4.085 1.00 0.00 88 PHE A N 6
ATOM 9052 C CA . PHE A 1 90 ? 2.814 -6.661 4.098 1.00 0.00 88 PHE A CA 6
ATOM 9053 C C . PHE A 1 90 ? 1.772 -7.684 3.642 1.00 0.00 88 PHE A C 6
ATOM 9054 O O . PHE A 1 90 ? 0.701 -7.793 4.238 1.00 0.00 88 PHE A O 6
ATOM 9071 N N . GLU A 1 91 ? 2.122 -8.408 2.590 1.00 0.00 89 GLU A N 6
ATOM 9072 C CA . GLU A 1 91 ? 1.231 -9.419 2.047 1.00 0.00 89 GLU A CA 6
ATOM 9073 C C . GLU A 1 91 ? 1.158 -10.623 2.988 1.00 0.00 89 GLU A C 6
ATOM 9074 O O . GLU A 1 91 ? 0.227 -11.423 2.907 1.00 0.00 89 GLU A O 6
ATOM 9086 N N . ALA A 1 92 ? 2.152 -10.715 3.859 1.00 0.00 90 ALA A N 6
ATOM 9087 C CA . ALA A 1 92 ? 2.212 -11.808 4.814 1.00 0.00 90 ALA A CA 6
ATOM 9088 C C . ALA A 1 92 ? 1.726 -11.314 6.178 1.00 0.00 90 ALA A C 6
ATOM 9089 O O . ALA A 1 92 ? 1.450 -12.115 7.070 1.00 0.00 90 ALA A O 6
ATOM 9096 N N . LYS A 1 93 ? 1.636 -9.998 6.298 1.00 0.00 91 LYS A N 6
ATOM 9097 C CA . LYS A 1 93 ? 1.188 -9.388 7.538 1.00 0.00 91 LYS A CA 6
ATOM 9098 C C . LYS A 1 93 ? -0.243 -8.877 7.362 1.00 0.00 91 LYS A C 6
ATOM 9099 O O . LYS A 1 93 ? -1.141 -9.267 8.107 1.00 0.00 91 LYS A O 6
ATOM 9118 N N . TYR A 1 94 ? -0.411 -8.012 6.373 1.00 0.00 92 TYR A N 6
ATOM 9119 C CA . TYR A 1 94 ? -1.718 -7.444 6.090 1.00 0.00 92 TYR A CA 6
ATOM 9120 C C . TYR A 1 94 ? -2.507 -8.335 5.129 1.00 0.00 92 TYR A C 6
ATOM 9121 O O . TYR A 1 94 ? -1.937 -8.919 4.208 1.00 0.00 92 TYR A O 6
ATOM 9139 N N . PRO A 1 95 ? -3.841 -8.414 5.382 1.00 0.00 93 PRO A N 6
ATOM 9140 C CA . PRO A 1 95 ? -4.714 -9.224 4.549 1.00 0.00 93 PRO A CA 6
ATOM 9141 C C . PRO A 1 95 ? -4.974 -8.545 3.203 1.00 0.00 93 PRO A C 6
ATOM 9142 O O . PRO A 1 95 ? -5.298 -7.359 3.155 1.00 0.00 93 PRO A O 6
ATOM 9153 N N . VAL A 1 96 ? -4.823 -9.326 2.144 1.00 0.00 94 VAL A N 6
ATOM 9154 C CA . VAL A 1 96 ? -5.038 -8.814 0.801 1.00 0.00 94 VAL A CA 6
ATOM 9155 C C . VAL A 1 96 ? -6.472 -9.122 0.366 1.00 0.00 94 VAL A C 6
ATOM 9156 O O . VAL A 1 96 ? -6.807 -10.272 0.084 1.00 0.00 94 VAL A O 6
ATOM 9169 N N . VAL A 1 97 ? -7.282 -8.074 0.324 1.00 0.00 95 VAL A N 6
ATOM 9170 C CA . VAL A 1 97 ? -8.672 -8.217 -0.072 1.00 0.00 95 VAL A CA 6
ATOM 9171 C C . VAL A 1 97 ? -8.764 -8.242 -1.599 1.00 0.00 95 VAL A C 6
ATOM 9172 O O . VAL A 1 97 ? -9.857 -8.308 -2.158 1.00 0.00 95 VAL A O 6
ATOM 9185 N N . GLY A 1 98 ? -7.600 -8.188 -2.230 1.00 0.00 96 GLY A N 6
ATOM 9186 C CA . GLY A 1 98 ? -7.535 -8.203 -3.681 1.00 0.00 96 GLY A CA 6
ATOM 9187 C C . GLY A 1 98 ? -6.235 -7.567 -4.178 1.00 0.00 96 GLY A C 6
ATOM 9188 O O . GLY A 1 98 ? -5.429 -7.088 -3.381 1.00 0.00 96 GLY A O 6
ATOM 9192 N N . ARG A 1 99 ? -6.071 -7.582 -5.493 1.00 0.00 97 ARG A N 6
ATOM 9193 C CA . ARG A 1 99 ? -4.883 -7.012 -6.106 1.00 0.00 97 ARG A CA 6
ATOM 9194 C C . ARG A 1 99 ? -5.254 -5.787 -6.944 1.00 0.00 97 ARG A C 6
ATOM 9195 O O . ARG A 1 99 ? -6.275 -5.784 -7.629 1.00 0.00 97 ARG A O 6
ATOM 9216 N N . VAL A 1 100 ? -4.403 -4.774 -6.861 1.00 0.00 98 VAL A N 6
ATOM 9217 C CA . VAL A 1 100 ? -4.628 -3.545 -7.603 1.00 0.00 98 VAL A CA 6
ATOM 9218 C C . VAL A 1 100 ? -4.923 -3.884 -9.065 1.00 0.00 98 VAL A C 6
ATOM 9219 O O . VAL A 1 100 ? -4.688 -5.009 -9.505 1.00 0.00 98 VAL A O 6
ATOM 9232 N N . VAL A 1 101 ? -5.434 -2.891 -9.778 1.00 0.00 99 VAL A N 6
ATOM 9233 C CA . VAL A 1 101 ? -5.764 -3.070 -11.182 1.00 0.00 99 VAL A CA 6
ATOM 9234 C C . VAL A 1 101 ? -5.610 -1.734 -11.912 1.00 0.00 99 VAL A C 6
ATOM 9235 O O . VAL A 1 101 ? -4.627 -1.519 -12.619 1.00 0.00 99 VAL A O 6
ATOM 9248 N N . SER A 1 102 ? -6.596 -0.872 -11.715 1.00 0.00 100 SER A N 6
ATOM 9249 C CA . SER A 1 102 ? -6.583 0.437 -12.346 1.00 0.00 100 SER A CA 6
ATOM 9250 C C . SER A 1 102 ? -6.674 0.287 -13.866 1.00 0.00 100 SER A C 6
ATOM 9251 O O . SER A 1 102 ? -7.368 -0.597 -14.365 1.00 0.00 100 SER A O 6
ATOM 9259 N N . GLY A 1 1 ? -10.524 -14.195 -10.094 1.00 0.00 -1 GLY A N 7
ATOM 9260 C CA . GLY A 1 1 ? -9.673 -13.353 -9.270 1.00 0.00 -1 GLY A CA 7
ATOM 9261 C C . GLY A 1 1 ? -10.446 -12.795 -8.073 1.00 0.00 -1 GLY A C 7
ATOM 9262 O O . GLY A 1 1 ? -11.644 -13.039 -7.935 1.00 0.00 -1 GLY A O 7
ATOM 9266 N N . PRO A 1 2 ? -9.711 -12.038 -7.216 1.00 0.00 0 PRO A N 7
ATOM 9267 C CA . PRO A 1 2 ? -10.315 -11.444 -6.035 1.00 0.00 0 PRO A CA 7
ATOM 9268 C C . PRO A 1 2 ? -11.182 -10.240 -6.410 1.00 0.00 0 PRO A C 7
ATOM 9269 O O . PRO A 1 2 ? -11.586 -10.096 -7.563 1.00 0.00 0 PRO A O 7
ATOM 9280 N N . MET A 1 3 ? -11.443 -9.407 -5.414 1.00 0.00 1 MET A N 7
ATOM 9281 C CA . MET A 1 3 ? -12.255 -8.220 -5.624 1.00 0.00 1 MET A CA 7
ATOM 9282 C C . MET A 1 3 ? -11.538 -7.218 -6.531 1.00 0.00 1 MET A C 7
ATOM 9283 O O . MET A 1 3 ? -12.176 -6.522 -7.319 1.00 0.00 1 MET A O 7
ATOM 9297 N N . GLU A 1 4 ? -10.221 -7.178 -6.390 1.00 0.00 2 GLU A N 7
ATOM 9298 C CA . GLU A 1 4 ? -9.410 -6.273 -7.186 1.00 0.00 2 GLU A CA 7
ATOM 9299 C C . GLU A 1 4 ? -9.906 -4.835 -7.026 1.00 0.00 2 GLU A C 7
ATOM 9300 O O . GLU A 1 4 ? -11.040 -4.521 -7.387 1.00 0.00 2 GLU A O 7
ATOM 9312 N N . PHE A 1 5 ? -9.033 -3.999 -6.484 1.00 0.00 3 PHE A N 7
ATOM 9313 C CA . PHE A 1 5 ? -9.368 -2.601 -6.271 1.00 0.00 3 PHE A CA 7
ATOM 9314 C C . PHE A 1 5 ? -8.524 -1.692 -7.167 1.00 0.00 3 PHE A C 7
ATOM 9315 O O . PHE A 1 5 ? -7.301 -1.819 -7.210 1.00 0.00 3 PHE A O 7
ATOM 9332 N N . THR A 1 6 ? -9.210 -0.795 -7.860 1.00 0.00 4 THR A N 7
ATOM 9333 C CA . THR A 1 6 ? -8.538 0.135 -8.752 1.00 0.00 4 THR A CA 7
ATOM 9334 C C . THR A 1 6 ? -7.968 1.315 -7.962 1.00 0.00 4 THR A C 7
ATOM 9335 O O . THR A 1 6 ? -8.413 1.594 -6.850 1.00 0.00 4 THR A O 7
ATOM 9346 N N . ALA A 1 7 ? -6.993 1.975 -8.568 1.00 0.00 5 ALA A N 7
ATOM 9347 C CA . ALA A 1 7 ? -6.358 3.118 -7.935 1.00 0.00 5 ALA A CA 7
ATOM 9348 C C . ALA A 1 7 ? -7.429 4.134 -7.533 1.00 0.00 5 ALA A C 7
ATOM 9349 O O . ALA A 1 7 ? -7.243 4.897 -6.586 1.00 0.00 5 ALA A O 7
ATOM 9356 N N . GLU A 1 8 ? -8.528 4.111 -8.273 1.00 0.00 6 GLU A N 7
ATOM 9357 C CA . GLU A 1 8 ? -9.630 5.020 -8.005 1.00 0.00 6 GLU A CA 7
ATOM 9358 C C . GLU A 1 8 ? -10.370 4.597 -6.735 1.00 0.00 6 GLU A C 7
ATOM 9359 O O . GLU A 1 8 ? -10.640 5.424 -5.865 1.00 0.00 6 GLU A O 7
ATOM 9371 N N . GLN A 1 9 ? -10.677 3.310 -6.667 1.00 0.00 7 GLN A N 7
ATOM 9372 C CA . GLN A 1 9 ? -11.381 2.768 -5.517 1.00 0.00 7 GLN A CA 7
ATOM 9373 C C . GLN A 1 9 ? -10.441 2.680 -4.313 1.00 0.00 7 GLN A C 7
ATOM 9374 O O . GLN A 1 9 ? -10.828 3.015 -3.194 1.00 0.00 7 GLN A O 7
ATOM 9388 N N . LEU A 1 10 ? -9.226 2.228 -4.583 1.00 0.00 8 LEU A N 7
ATOM 9389 C CA . LEU A 1 10 ? -8.228 2.091 -3.535 1.00 0.00 8 LEU A CA 7
ATOM 9390 C C . LEU A 1 10 ? -8.005 3.451 -2.870 1.00 0.00 8 LEU A C 7
ATOM 9391 O O . LEU A 1 10 ? -7.703 3.521 -1.679 1.00 0.00 8 LEU A O 7
ATOM 9407 N N . SER A 1 11 ? -8.163 4.497 -3.667 1.00 0.00 9 SER A N 7
ATOM 9408 C CA . SER A 1 11 ? -7.983 5.851 -3.170 1.00 0.00 9 SER A CA 7
ATOM 9409 C C . SER A 1 11 ? -9.161 6.241 -2.275 1.00 0.00 9 SER A C 7
ATOM 9410 O O . SER A 1 11 ? -9.145 7.298 -1.647 1.00 0.00 9 SER A O 7
ATOM 9418 N N . GLN A 1 12 ? -10.155 5.365 -2.244 1.00 0.00 10 GLN A N 7
ATOM 9419 C CA . GLN A 1 12 ? -11.339 5.605 -1.437 1.00 0.00 10 GLN A CA 7
ATOM 9420 C C . GLN A 1 12 ? -11.287 4.767 -0.157 1.00 0.00 10 GLN A C 7
ATOM 9421 O O . GLN A 1 12 ? -12.293 4.622 0.535 1.00 0.00 10 GLN A O 7
ATOM 9435 N N . TYR A 1 13 ? -10.104 4.237 0.117 1.00 0.00 11 TYR A N 7
ATOM 9436 C CA . TYR A 1 13 ? -9.908 3.417 1.301 1.00 0.00 11 TYR A CA 7
ATOM 9437 C C . TYR A 1 13 ? -8.596 3.773 2.003 1.00 0.00 11 TYR A C 7
ATOM 9438 O O . TYR A 1 13 ? -7.713 2.928 2.141 1.00 0.00 11 TYR A O 7
ATOM 9456 N N . ASN A 1 14 ? -8.510 5.025 2.428 1.00 0.00 12 ASN A N 7
ATOM 9457 C CA . ASN A 1 14 ? -7.321 5.503 3.113 1.00 0.00 12 ASN A CA 7
ATOM 9458 C C . ASN A 1 14 ? -7.665 5.806 4.572 1.00 0.00 12 ASN A C 7
ATOM 9459 O O . ASN A 1 14 ? -6.850 6.370 5.301 1.00 0.00 12 ASN A O 7
ATOM 9470 N N . GLY A 1 15 ? -8.872 5.418 4.955 1.00 0.00 13 GLY A N 7
ATOM 9471 C CA . GLY A 1 15 ? -9.334 5.642 6.315 1.00 0.00 13 GLY A CA 7
ATOM 9472 C C . GLY A 1 15 ? -9.583 7.129 6.572 1.00 0.00 13 GLY A C 7
ATOM 9473 O O . GLY A 1 15 ? -8.648 7.882 6.842 1.00 0.00 13 GLY A O 7
ATOM 9477 N N . THR A 1 16 ? -10.849 7.509 6.478 1.00 0.00 14 THR A N 7
ATOM 9478 C CA . THR A 1 16 ? -11.233 8.893 6.697 1.00 0.00 14 THR A CA 7
ATOM 9479 C C . THR A 1 16 ? -12.728 9.081 6.428 1.00 0.00 14 THR A C 7
ATOM 9480 O O . THR A 1 16 ? -13.386 9.881 7.091 1.00 0.00 14 THR A O 7
ATOM 9491 N N . ASP A 1 17 ? -13.220 8.329 5.454 1.00 0.00 15 ASP A N 7
ATOM 9492 C CA . ASP A 1 17 ? -14.624 8.403 5.089 1.00 0.00 15 ASP A CA 7
ATOM 9493 C C . ASP A 1 17 ? -15.474 7.847 6.233 1.00 0.00 15 ASP A C 7
ATOM 9494 O O . ASP A 1 17 ? -15.066 7.894 7.393 1.00 0.00 15 ASP A O 7
ATOM 9503 N N . GLU A 1 18 ? -16.639 7.334 5.868 1.00 0.00 16 GLU A N 7
ATOM 9504 C CA . GLU A 1 18 ? -17.550 6.769 6.849 1.00 0.00 16 GLU A CA 7
ATOM 9505 C C . GLU A 1 18 ? -16.977 5.471 7.420 1.00 0.00 16 GLU A C 7
ATOM 9506 O O . GLU A 1 18 ? -16.134 5.501 8.315 1.00 0.00 16 GLU A O 7
ATOM 9518 N N . SER A 1 19 ? -17.457 4.361 6.878 1.00 0.00 17 SER A N 7
ATOM 9519 C CA . SER A 1 19 ? -17.003 3.054 7.323 1.00 0.00 17 SER A CA 7
ATOM 9520 C C . SER A 1 19 ? -16.137 2.406 6.241 1.00 0.00 17 SER A C 7
ATOM 9521 O O . SER A 1 19 ? -16.154 1.187 6.075 1.00 0.00 17 SER A O 7
ATOM 9529 N N . LYS A 1 20 ? -15.399 3.249 5.534 1.00 0.00 18 LYS A N 7
ATOM 9530 C CA . LYS A 1 20 ? -14.528 2.774 4.473 1.00 0.00 18 LYS A CA 7
ATOM 9531 C C . LYS A 1 20 ? -13.251 2.197 5.087 1.00 0.00 18 LYS A C 7
ATOM 9532 O O . LYS A 1 20 ? -12.609 2.844 5.914 1.00 0.00 18 LYS A O 7
ATOM 9551 N N . PRO A 1 21 ? -12.911 0.956 4.648 1.00 0.00 19 PRO A N 7
ATOM 9552 C CA . PRO A 1 21 ? -11.722 0.285 5.146 1.00 0.00 19 PRO A CA 7
ATOM 9553 C C . PRO A 1 21 ? -10.456 0.886 4.533 1.00 0.00 19 PRO A C 7
ATOM 9554 O O . PRO A 1 21 ? -10.527 1.617 3.546 1.00 0.00 19 PRO A O 7
ATOM 9565 N N . ILE A 1 22 ? -9.327 0.556 5.142 1.00 0.00 20 ILE A N 7
ATOM 9566 C CA . ILE A 1 22 ? -8.047 1.054 4.668 1.00 0.00 20 ILE A CA 7
ATOM 9567 C C . ILE A 1 22 ? -7.330 -0.053 3.894 1.00 0.00 20 ILE A C 7
ATOM 9568 O O . ILE A 1 22 ? -7.119 -1.146 4.417 1.00 0.00 20 ILE A O 7
ATOM 9584 N N . TYR A 1 23 ? -6.974 0.268 2.658 1.00 0.00 21 TYR A N 7
ATOM 9585 C CA . TYR A 1 23 ? -6.284 -0.685 1.806 1.00 0.00 21 TYR A CA 7
ATOM 9586 C C . TYR A 1 23 ? -5.019 -0.069 1.206 1.00 0.00 21 TYR A C 7
ATOM 9587 O O . TYR A 1 23 ? -5.062 1.027 0.649 1.00 0.00 21 TYR A O 7
ATOM 9605 N N . VAL A 1 24 ? -3.922 -0.801 1.339 1.00 0.00 22 VAL A N 7
ATOM 9606 C CA . VAL A 1 24 ? -2.647 -0.340 0.816 1.00 0.00 22 VAL A CA 7
ATOM 9607 C C . VAL A 1 24 ? -2.299 -1.136 -0.443 1.00 0.00 22 VAL A C 7
ATOM 9608 O O . VAL A 1 24 ? -2.737 -2.274 -0.603 1.00 0.00 22 VAL A O 7
ATOM 9621 N N . ALA A 1 25 ? -1.515 -0.505 -1.305 1.00 0.00 23 ALA A N 7
ATOM 9622 C CA . ALA A 1 25 ? -1.104 -1.140 -2.546 1.00 0.00 23 ALA A CA 7
ATOM 9623 C C . ALA A 1 25 ? 0.419 -1.287 -2.558 1.00 0.00 23 ALA A C 7
ATOM 9624 O O . ALA A 1 25 ? 1.138 -0.359 -2.191 1.00 0.00 23 ALA A O 7
ATOM 9631 N N . ILE A 1 26 ? 0.865 -2.459 -2.984 1.00 0.00 24 ILE A N 7
ATOM 9632 C CA . ILE A 1 26 ? 2.290 -2.739 -3.049 1.00 0.00 24 ILE A CA 7
ATOM 9633 C C . ILE A 1 26 ? 2.554 -3.767 -4.151 1.00 0.00 24 ILE A C 7
ATOM 9634 O O . ILE A 1 26 ? 2.160 -4.926 -4.031 1.00 0.00 24 ILE A O 7
ATOM 9650 N N . LYS A 1 27 ? 3.218 -3.304 -5.200 1.00 0.00 25 LYS A N 7
ATOM 9651 C CA . LYS A 1 27 ? 3.539 -4.169 -6.323 1.00 0.00 25 LYS A CA 7
ATOM 9652 C C . LYS A 1 27 ? 2.266 -4.451 -7.124 1.00 0.00 25 LYS A C 7
ATOM 9653 O O . LYS A 1 27 ? 2.259 -5.313 -8.002 1.00 0.00 25 LYS A O 7
ATOM 9672 N N . GLY A 1 28 ? 1.220 -3.708 -6.793 1.00 0.00 26 GLY A N 7
ATOM 9673 C CA . GLY A 1 28 ? -0.055 -3.868 -7.471 1.00 0.00 26 GLY A CA 7
ATOM 9674 C C . GLY A 1 28 ? -0.989 -4.782 -6.674 1.00 0.00 26 GLY A C 7
ATOM 9675 O O . GLY A 1 28 ? -1.985 -5.271 -7.204 1.00 0.00 26 GLY A O 7
ATOM 9679 N N . ARG A 1 29 ? -0.633 -4.985 -5.414 1.00 0.00 27 ARG A N 7
ATOM 9680 C CA . ARG A 1 29 ? -1.426 -5.831 -4.540 1.00 0.00 27 ARG A CA 7
ATOM 9681 C C . ARG A 1 29 ? -2.058 -4.997 -3.424 1.00 0.00 27 ARG A C 7
ATOM 9682 O O . ARG A 1 29 ? -1.379 -4.200 -2.779 1.00 0.00 27 ARG A O 7
ATOM 9703 N N . VAL A 1 30 ? -3.352 -5.209 -3.230 1.00 0.00 28 VAL A N 7
ATOM 9704 C CA . VAL A 1 30 ? -4.083 -4.487 -2.203 1.00 0.00 28 VAL A CA 7
ATOM 9705 C C . VAL A 1 30 ? -3.982 -5.248 -0.880 1.00 0.00 28 VAL A C 7
ATOM 9706 O O . VAL A 1 30 ? -4.341 -6.422 -0.806 1.00 0.00 28 VAL A O 7
ATOM 9719 N N . PHE A 1 31 ? -3.491 -4.548 0.132 1.00 0.00 29 PHE A N 7
ATOM 9720 C CA . PHE A 1 31 ? -3.338 -5.143 1.449 1.00 0.00 29 PHE A CA 7
ATOM 9721 C C . PHE A 1 31 ? -4.196 -4.413 2.484 1.00 0.00 29 PHE A C 7
ATOM 9722 O O . PHE A 1 31 ? -4.435 -3.213 2.362 1.00 0.00 29 PHE A O 7
ATOM 9739 N N . ASP A 1 32 ? -4.636 -5.169 3.480 1.00 0.00 30 ASP A N 7
ATOM 9740 C CA . ASP A 1 32 ? -5.463 -4.608 4.535 1.00 0.00 30 ASP A CA 7
ATOM 9741 C C . ASP A 1 32 ? -4.574 -4.209 5.715 1.00 0.00 30 ASP A C 7
ATOM 9742 O O . ASP A 1 32 ? -3.825 -5.032 6.238 1.00 0.00 30 ASP A O 7
ATOM 9751 N N . VAL A 1 33 ? -4.688 -2.946 6.100 1.00 0.00 31 VAL A N 7
ATOM 9752 C CA . VAL A 1 33 ? -3.904 -2.428 7.208 1.00 0.00 31 VAL A CA 7
ATOM 9753 C C . VAL A 1 33 ? -4.838 -1.753 8.215 1.00 0.00 31 VAL A C 7
ATOM 9754 O O . VAL A 1 33 ? -4.380 -1.167 9.195 1.00 0.00 31 VAL A O 7
ATOM 9767 N N . THR A 1 34 ? -6.129 -1.856 7.938 1.00 0.00 32 THR A N 7
ATOM 9768 C CA . THR A 1 34 ? -7.131 -1.263 8.807 1.00 0.00 32 THR A CA 7
ATOM 9769 C C . THR A 1 34 ? -6.902 -1.694 10.257 1.00 0.00 32 THR A C 7
ATOM 9770 O O . THR A 1 34 ? -7.339 -1.017 11.187 1.00 0.00 32 THR A O 7
ATOM 9781 N N . THR A 1 35 ? -6.217 -2.819 10.405 1.00 0.00 33 THR A N 7
ATOM 9782 C CA . THR A 1 35 ? -5.925 -3.348 11.726 1.00 0.00 33 THR A CA 7
ATOM 9783 C C . THR A 1 35 ? -5.219 -2.293 12.580 1.00 0.00 33 THR A C 7
ATOM 9784 O O . THR A 1 35 ? -5.042 -2.479 13.783 1.00 0.00 33 THR A O 7
ATOM 9795 N N . GLY A 1 36 ? -4.834 -1.208 11.924 1.00 0.00 34 GLY A N 7
ATOM 9796 C CA . GLY A 1 36 ? -4.151 -0.123 12.608 1.00 0.00 34 GLY A CA 7
ATOM 9797 C C . GLY A 1 36 ? -4.478 1.224 11.960 1.00 0.00 34 GLY A C 7
ATOM 9798 O O . GLY A 1 36 ? -3.578 2.008 11.662 1.00 0.00 34 GLY A O 7
ATOM 9802 N N . LYS A 1 37 ? -5.768 1.452 11.762 1.00 0.00 35 LYS A N 7
ATOM 9803 C CA . LYS A 1 37 ? -6.224 2.691 11.155 1.00 0.00 35 LYS A CA 7
ATOM 9804 C C . LYS A 1 37 ? -5.567 3.875 11.868 1.00 0.00 35 LYS A C 7
ATOM 9805 O O . LYS A 1 37 ? -5.430 4.953 11.291 1.00 0.00 35 LYS A O 7
ATOM 9824 N N . SER A 1 38 ? -5.178 3.635 13.111 1.00 0.00 36 SER A N 7
ATOM 9825 C CA . SER A 1 38 ? -4.538 4.668 13.908 1.00 0.00 36 SER A CA 7
ATOM 9826 C C . SER A 1 38 ? -3.219 5.089 13.258 1.00 0.00 36 SER A C 7
ATOM 9827 O O . SER A 1 38 ? -2.687 6.156 13.559 1.00 0.00 36 SER A O 7
ATOM 9835 N N . PHE A 1 39 ? -2.729 4.229 12.377 1.00 0.00 37 PHE A N 7
ATOM 9836 C CA . PHE A 1 39 ? -1.482 4.498 11.681 1.00 0.00 37 PHE A CA 7
ATOM 9837 C C . PHE A 1 39 ? -1.737 4.845 10.213 1.00 0.00 37 PHE A C 7
ATOM 9838 O O . PHE A 1 39 ? -1.081 5.723 9.655 1.00 0.00 37 PHE A O 7
ATOM 9855 N N . TYR A 1 40 ? -2.693 4.137 9.628 1.00 0.00 38 TYR A N 7
ATOM 9856 C CA . TYR A 1 40 ? -3.043 4.358 8.236 1.00 0.00 38 TYR A CA 7
ATOM 9857 C C . TYR A 1 40 ? -4.224 5.323 8.114 1.00 0.00 38 TYR A C 7
ATOM 9858 O O . TYR A 1 40 ? -4.252 6.165 7.218 1.00 0.00 38 TYR A O 7
ATOM 9876 N N . GLY A 1 41 ? -5.170 5.168 9.029 1.00 0.00 39 GLY A N 7
ATOM 9877 C CA . GLY A 1 41 ? -6.350 6.015 9.035 1.00 0.00 39 GLY A CA 7
ATOM 9878 C C . GLY A 1 41 ? -5.974 7.482 8.818 1.00 0.00 39 GLY A C 7
ATOM 9879 O O . GLY A 1 41 ? -4.794 7.830 8.814 1.00 0.00 39 GLY A O 7
ATOM 9883 N N . SER A 1 42 ? -6.999 8.303 8.643 1.00 0.00 40 SER A N 7
ATOM 9884 C CA . SER A 1 42 ? -6.791 9.725 8.426 1.00 0.00 40 SER A CA 7
ATOM 9885 C C . SER A 1 42 ? -5.575 10.203 9.223 1.00 0.00 40 SER A C 7
ATOM 9886 O O . SER A 1 42 ? -5.549 10.092 10.448 1.00 0.00 40 SER A O 7
ATOM 9894 N N . GLY A 1 43 ? -4.599 10.726 8.496 1.00 0.00 41 GLY A N 7
ATOM 9895 C CA . GLY A 1 43 ? -3.384 11.222 9.120 1.00 0.00 41 GLY A CA 7
ATOM 9896 C C . GLY A 1 43 ? -2.841 10.217 10.138 1.00 0.00 41 GLY A C 7
ATOM 9897 O O . GLY A 1 43 ? -3.265 10.208 11.293 1.00 0.00 41 GLY A O 7
ATOM 9901 N N . GLY A 1 44 ? -1.912 9.395 9.673 1.00 0.00 42 GLY A N 7
ATOM 9902 C CA . GLY A 1 44 ? -1.307 8.389 10.529 1.00 0.00 42 GLY A CA 7
ATOM 9903 C C . GLY A 1 44 ? 0.077 7.990 10.012 1.00 0.00 42 GLY A C 7
ATOM 9904 O O . GLY A 1 44 ? 0.573 8.567 9.046 1.00 0.00 42 GLY A O 7
ATOM 9908 N N . ASP A 1 45 ? 0.661 7.005 10.679 1.00 0.00 43 ASP A N 7
ATOM 9909 C CA . ASP A 1 45 ? 1.978 6.522 10.299 1.00 0.00 43 ASP A CA 7
ATOM 9910 C C . ASP A 1 45 ? 2.084 6.491 8.773 1.00 0.00 43 ASP A C 7
ATOM 9911 O O . ASP A 1 45 ? 3.033 7.028 8.203 1.00 0.00 43 ASP A O 7
ATOM 9920 N N . TYR A 1 46 ? 1.098 5.857 8.156 1.00 0.00 44 TYR A N 7
ATOM 9921 C CA . TYR A 1 46 ? 1.069 5.750 6.707 1.00 0.00 44 TYR A CA 7
ATOM 9922 C C . TYR A 1 46 ? -0.081 6.570 6.119 1.00 0.00 44 TYR A C 7
ATOM 9923 O O . TYR A 1 46 ? -1.012 6.014 5.539 1.00 0.00 44 TYR A O 7
ATOM 9941 N N . SER A 1 47 ? 0.022 7.880 6.289 1.00 0.00 45 SER A N 7
ATOM 9942 C CA . SER A 1 47 ? -0.998 8.783 5.782 1.00 0.00 45 SER A CA 7
ATOM 9943 C C . SER A 1 47 ? -0.930 8.844 4.255 1.00 0.00 45 SER A C 7
ATOM 9944 O O . SER A 1 47 ? -1.950 9.024 3.592 1.00 0.00 45 SER A O 7
ATOM 9952 N N . MET A 1 48 ? 0.282 8.692 3.742 1.00 0.00 46 MET A N 7
ATOM 9953 C CA . MET A 1 48 ? 0.496 8.729 2.305 1.00 0.00 46 MET A CA 7
ATOM 9954 C C . MET A 1 48 ? 0.178 7.374 1.669 1.00 0.00 46 MET A C 7
ATOM 9955 O O . MET A 1 48 ? -0.280 7.312 0.529 1.00 0.00 46 MET A O 7
ATOM 9969 N N . PHE A 1 49 ? 0.434 6.322 2.433 1.00 0.00 47 PHE A N 7
ATOM 9970 C CA . PHE A 1 49 ? 0.181 4.973 1.959 1.00 0.00 47 PHE A CA 7
ATOM 9971 C C . PHE A 1 49 ? -1.320 4.684 1.903 1.00 0.00 47 PHE A C 7
ATOM 9972 O O . PHE A 1 49 ? -1.784 3.957 1.025 1.00 0.00 47 PHE A O 7
ATOM 9989 N N . ALA A 1 50 ? -2.038 5.267 2.851 1.00 0.00 48 ALA A N 7
ATOM 9990 C CA . ALA A 1 50 ? -3.478 5.082 2.920 1.00 0.00 48 ALA A CA 7
ATOM 9991 C C . ALA A 1 50 ? -4.084 5.301 1.533 1.00 0.00 48 ALA A C 7
ATOM 9992 O O . ALA A 1 50 ? -3.904 6.360 0.933 1.00 0.00 48 ALA A O 7
ATOM 9999 N N . GLY A 1 51 ? -4.790 4.283 1.063 1.00 0.00 49 GLY A N 7
ATOM 10000 C CA . GLY A 1 51 ? -5.423 4.351 -0.243 1.00 0.00 49 GLY A CA 7
ATOM 10001 C C . GLY A 1 51 ? -4.425 4.795 -1.314 1.00 0.00 49 GLY A C 7
ATOM 10002 O O . GLY A 1 51 ? -4.764 5.586 -2.194 1.00 0.00 49 GLY A O 7
ATOM 10006 N N . LYS A 1 52 ? -3.215 4.268 -1.205 1.00 0.00 50 LYS A N 7
ATOM 10007 C CA . LYS A 1 52 ? -2.165 4.600 -2.153 1.00 0.00 50 LYS A CA 7
ATOM 10008 C C . LYS A 1 52 ? -1.063 3.541 -2.079 1.00 0.00 50 LYS A C 7
ATOM 10009 O O . LYS A 1 52 ? -0.900 2.881 -1.054 1.00 0.00 50 LYS A O 7
ATOM 10028 N N . ASP A 1 53 ? -0.335 3.412 -3.178 1.00 0.00 51 ASP A N 7
ATOM 10029 C CA . ASP A 1 53 ? 0.747 2.445 -3.250 1.00 0.00 51 ASP A CA 7
ATOM 10030 C C . ASP A 1 53 ? 2.037 3.091 -2.740 1.00 0.00 51 ASP A C 7
ATOM 10031 O O . ASP A 1 53 ? 2.583 3.986 -3.382 1.00 0.00 51 ASP A O 7
ATOM 10040 N N . ALA A 1 54 ? 2.486 2.610 -1.590 1.00 0.00 52 ALA A N 7
ATOM 10041 C CA . ALA A 1 54 ? 3.702 3.129 -0.986 1.00 0.00 52 ALA A CA 7
ATOM 10042 C C . ALA A 1 54 ? 4.864 2.183 -1.294 1.00 0.00 52 ALA A C 7
ATOM 10043 O O . ALA A 1 54 ? 5.440 1.585 -0.386 1.00 0.00 52 ALA A O 7
ATOM 10050 N N . SER A 1 55 ? 5.173 2.076 -2.578 1.00 0.00 53 SER A N 7
ATOM 10051 C CA . SER A 1 55 ? 6.256 1.212 -3.017 1.00 0.00 53 SER A CA 7
ATOM 10052 C C . SER A 1 55 ? 7.605 1.860 -2.699 1.00 0.00 53 SER A C 7
ATOM 10053 O O . SER A 1 55 ? 8.445 1.258 -2.031 1.00 0.00 53 SER A O 7
ATOM 10061 N N . ARG A 1 56 ? 7.770 3.079 -3.191 1.00 0.00 54 ARG A N 7
ATOM 10062 C CA . ARG A 1 56 ? 9.003 3.815 -2.967 1.00 0.00 54 ARG A CA 7
ATOM 10063 C C . ARG A 1 56 ? 9.216 4.051 -1.471 1.00 0.00 54 ARG A C 7
ATOM 10064 O O . ARG A 1 56 ? 10.314 3.844 -0.956 1.00 0.00 54 ARG A O 7
ATOM 10085 N N . ALA A 1 57 ? 8.148 4.481 -0.814 1.00 0.00 55 ALA A N 7
ATOM 10086 C CA . ALA A 1 57 ? 8.205 4.747 0.613 1.00 0.00 55 ALA A CA 7
ATOM 10087 C C . ALA A 1 57 ? 8.637 3.477 1.348 1.00 0.00 55 ALA A C 7
ATOM 10088 O O . ALA A 1 57 ? 9.510 3.522 2.213 1.00 0.00 55 ALA A O 7
ATOM 10095 N N . LEU A 1 58 ? 8.005 2.373 0.977 1.00 0.00 56 LEU A N 7
ATOM 10096 C CA . LEU A 1 58 ? 8.313 1.092 1.590 1.00 0.00 56 LEU A CA 7
ATOM 10097 C C . LEU A 1 58 ? 9.791 0.767 1.367 1.00 0.00 56 LEU A C 7
ATOM 10098 O O . LEU A 1 58 ? 10.509 0.444 2.313 1.00 0.00 56 LEU A O 7
ATOM 10114 N N . GLY A 1 59 ? 10.203 0.865 0.112 1.00 0.00 57 GLY A N 7
ATOM 10115 C CA . GLY A 1 59 ? 11.583 0.585 -0.247 1.00 0.00 57 GLY A CA 7
ATOM 10116 C C . GLY A 1 59 ? 12.550 1.386 0.628 1.00 0.00 57 GLY A C 7
ATOM 10117 O O . GLY A 1 59 ? 13.065 0.873 1.620 1.00 0.00 57 GLY A O 7
ATOM 10121 N N . LYS A 1 60 ? 12.766 2.631 0.229 1.00 0.00 58 LYS A N 7
ATOM 10122 C CA . LYS A 1 60 ? 13.662 3.507 0.964 1.00 0.00 58 LYS A CA 7
ATOM 10123 C C . LYS A 1 60 ? 13.233 3.553 2.432 1.00 0.00 58 LYS A C 7
ATOM 10124 O O . LYS A 1 60 ? 14.035 3.874 3.307 1.00 0.00 58 LYS A O 7
ATOM 10143 N N . MET A 1 61 ? 11.968 3.227 2.656 1.00 0.00 59 MET A N 7
ATOM 10144 C CA . MET A 1 61 ? 11.422 3.227 4.002 1.00 0.00 59 MET A CA 7
ATOM 10145 C C . MET A 1 61 ? 11.182 4.655 4.497 1.00 0.00 59 MET A C 7
ATOM 10146 O O . MET A 1 61 ? 11.383 4.951 5.674 1.00 0.00 59 MET A O 7
ATOM 10160 N N . SER A 1 62 ? 10.756 5.503 3.572 1.00 0.00 60 SER A N 7
ATOM 10161 C CA . SER A 1 62 ? 10.486 6.893 3.899 1.00 0.00 60 SER A CA 7
ATOM 10162 C C . SER A 1 62 ? 8.976 7.131 3.968 1.00 0.00 60 SER A C 7
ATOM 10163 O O . SER A 1 62 ? 8.191 6.186 3.901 1.00 0.00 60 SER A O 7
ATOM 10171 N N . LYS A 1 63 ? 8.614 8.399 4.099 1.00 0.00 61 LYS A N 7
ATOM 10172 C CA . LYS A 1 63 ? 7.213 8.773 4.177 1.00 0.00 61 LYS A CA 7
ATOM 10173 C C . LYS A 1 63 ? 6.939 9.917 3.198 1.00 0.00 61 LYS A C 7
ATOM 10174 O O . LYS A 1 63 ? 6.189 10.840 3.510 1.00 0.00 61 LYS A O 7
ATOM 10193 N N . ASN A 1 64 ? 7.563 9.817 2.033 1.00 0.00 62 ASN A N 7
ATOM 10194 C CA . ASN A 1 64 ? 7.396 10.832 1.006 1.00 0.00 62 ASN A CA 7
ATOM 10195 C C . ASN A 1 64 ? 6.026 10.664 0.347 1.00 0.00 62 ASN A C 7
ATOM 10196 O O . ASN A 1 64 ? 5.584 9.543 0.102 1.00 0.00 62 ASN A O 7
ATOM 10207 N N . GLU A 1 65 ? 5.391 11.796 0.080 1.00 0.00 63 GLU A N 7
ATOM 10208 C CA . GLU A 1 65 ? 4.079 11.789 -0.546 1.00 0.00 63 GLU A CA 7
ATOM 10209 C C . GLU A 1 65 ? 4.207 11.505 -2.044 1.00 0.00 63 GLU A C 7
ATOM 10210 O O . GLU A 1 65 ? 3.254 11.054 -2.677 1.00 0.00 63 GLU A O 7
ATOM 10222 N N . GLU A 1 66 ? 5.393 11.781 -2.567 1.00 0.00 64 GLU A N 7
ATOM 10223 C CA . GLU A 1 66 ? 5.657 11.561 -3.978 1.00 0.00 64 GLU A CA 7
ATOM 10224 C C . GLU A 1 66 ? 6.226 10.158 -4.199 1.00 0.00 64 GLU A C 7
ATOM 10225 O O . GLU A 1 66 ? 6.166 9.628 -5.308 1.00 0.00 64 GLU A O 7
ATOM 10237 N N . ASP A 1 67 ? 6.765 9.597 -3.127 1.00 0.00 65 ASP A N 7
ATOM 10238 C CA . ASP A 1 67 ? 7.344 8.266 -3.190 1.00 0.00 65 ASP A CA 7
ATOM 10239 C C . ASP A 1 67 ? 6.272 7.269 -3.634 1.00 0.00 65 ASP A C 7
ATOM 10240 O O . ASP A 1 67 ? 6.500 6.469 -4.540 1.00 0.00 65 ASP A O 7
ATOM 10249 N N . VAL A 1 68 ? 5.125 7.349 -2.975 1.00 0.00 66 VAL A N 7
ATOM 10250 C CA . VAL A 1 68 ? 4.018 6.463 -3.291 1.00 0.00 66 VAL A CA 7
ATOM 10251 C C . VAL A 1 68 ? 4.015 6.172 -4.793 1.00 0.00 66 VAL A C 7
ATOM 10252 O O . VAL A 1 68 ? 3.633 7.025 -5.593 1.00 0.00 66 VAL A O 7
ATOM 10265 N N . SER A 1 69 ? 4.445 4.965 -5.130 1.00 0.00 67 SER A N 7
ATOM 10266 C CA . SER A 1 69 ? 4.497 4.551 -6.522 1.00 0.00 67 SER A CA 7
ATOM 10267 C C . SER A 1 69 ? 3.595 3.334 -6.740 1.00 0.00 67 SER A C 7
ATOM 10268 O O . SER A 1 69 ? 3.926 2.228 -6.315 1.00 0.00 67 SER A O 7
ATOM 10276 N N . PRO A 1 70 ? 2.444 3.586 -7.418 1.00 0.00 68 PRO A N 7
ATOM 10277 C CA . PRO A 1 70 ? 1.492 2.524 -7.698 1.00 0.00 68 PRO A CA 7
ATOM 10278 C C . PRO A 1 70 ? 1.997 1.617 -8.822 1.00 0.00 68 PRO A C 7
ATOM 10279 O O . PRO A 1 70 ? 1.290 0.709 -9.256 1.00 0.00 68 PRO A O 7
ATOM 10290 N N . SER A 1 71 ? 3.217 1.894 -9.260 1.00 0.00 69 SER A N 7
ATOM 10291 C CA . SER A 1 71 ? 3.824 1.115 -10.325 1.00 0.00 69 SER A CA 7
ATOM 10292 C C . SER A 1 71 ? 5.345 1.099 -10.160 1.00 0.00 69 SER A C 7
ATOM 10293 O O . SER A 1 71 ? 5.937 2.090 -9.734 1.00 0.00 69 SER A O 7
ATOM 10301 N N . LEU A 1 72 ? 5.935 -0.036 -10.505 1.00 0.00 70 LEU A N 7
ATOM 10302 C CA . LEU A 1 72 ? 7.375 -0.193 -10.400 1.00 0.00 70 LEU A CA 7
ATOM 10303 C C . LEU A 1 72 ? 8.053 0.596 -11.522 1.00 0.00 70 LEU A C 7
ATOM 10304 O O . LEU A 1 72 ? 8.831 0.040 -12.295 1.00 0.00 70 LEU A O 7
ATOM 10320 N N . GLU A 1 73 ? 7.733 1.881 -11.574 1.00 0.00 71 GLU A N 7
ATOM 10321 C CA . GLU A 1 73 ? 8.302 2.753 -12.588 1.00 0.00 71 GLU A CA 7
ATOM 10322 C C . GLU A 1 73 ? 9.302 3.722 -11.955 1.00 0.00 71 GLU A C 7
ATOM 10323 O O . GLU A 1 73 ? 9.186 4.935 -12.119 1.00 0.00 71 GLU A O 7
ATOM 10335 N N . GLY A 1 74 ? 10.263 3.150 -11.244 1.00 0.00 72 GLY A N 7
ATOM 10336 C CA . GLY A 1 74 ? 11.283 3.948 -10.585 1.00 0.00 72 GLY A CA 7
ATOM 10337 C C . GLY A 1 74 ? 11.882 3.197 -9.394 1.00 0.00 72 GLY A C 7
ATOM 10338 O O . GLY A 1 74 ? 12.981 3.517 -8.944 1.00 0.00 72 GLY A O 7
ATOM 10342 N N . LEU A 1 75 ? 11.133 2.213 -8.918 1.00 0.00 73 LEU A N 7
ATOM 10343 C CA . LEU A 1 75 ? 11.577 1.415 -7.788 1.00 0.00 73 LEU A CA 7
ATOM 10344 C C . LEU A 1 75 ? 12.963 0.841 -8.088 1.00 0.00 73 LEU A C 7
ATOM 10345 O O . LEU A 1 75 ? 13.100 -0.067 -8.906 1.00 0.00 73 LEU A O 7
ATOM 10361 N N . THR A 1 76 ? 13.957 1.395 -7.409 1.00 0.00 74 THR A N 7
ATOM 10362 C CA . THR A 1 76 ? 15.328 0.950 -7.592 1.00 0.00 74 THR A CA 7
ATOM 10363 C C . THR A 1 76 ? 15.566 -0.365 -6.847 1.00 0.00 74 THR A C 7
ATOM 10364 O O . THR A 1 76 ? 14.654 -0.900 -6.218 1.00 0.00 74 THR A O 7
ATOM 10375 N N . GLU A 1 77 ? 16.796 -0.848 -6.942 1.00 0.00 75 GLU A N 7
ATOM 10376 C CA . GLU A 1 77 ? 17.165 -2.090 -6.285 1.00 0.00 75 GLU A CA 7
ATOM 10377 C C . GLU A 1 77 ? 17.101 -1.925 -4.765 1.00 0.00 75 GLU A C 7
ATOM 10378 O O . GLU A 1 77 ? 16.622 -2.813 -4.061 1.00 0.00 75 GLU A O 7
ATOM 10390 N N . LYS A 1 78 ? 17.590 -0.783 -4.304 1.00 0.00 76 LYS A N 7
ATOM 10391 C CA . LYS A 1 78 ? 17.594 -0.492 -2.880 1.00 0.00 76 LYS A CA 7
ATOM 10392 C C . LYS A 1 78 ? 16.181 -0.677 -2.322 1.00 0.00 76 LYS A C 7
ATOM 10393 O O . LYS A 1 78 ? 15.992 -1.357 -1.314 1.00 0.00 76 LYS A O 7
ATOM 10412 N N . GLU A 1 79 ? 15.225 -0.060 -3.001 1.00 0.00 77 GLU A N 7
ATOM 10413 C CA . GLU A 1 79 ? 13.836 -0.149 -2.586 1.00 0.00 77 GLU A CA 7
ATOM 10414 C C . GLU A 1 79 ? 13.229 -1.478 -3.040 1.00 0.00 77 GLU A C 7
ATOM 10415 O O . GLU A 1 79 ? 12.479 -2.108 -2.297 1.00 0.00 77 GLU A O 7
ATOM 10427 N N . ILE A 1 80 ? 13.578 -1.865 -4.259 1.00 0.00 78 ILE A N 7
ATOM 10428 C CA . ILE A 1 80 ? 13.077 -3.107 -4.821 1.00 0.00 78 ILE A CA 7
ATOM 10429 C C . ILE A 1 80 ? 13.345 -4.250 -3.840 1.00 0.00 78 ILE A C 7
ATOM 10430 O O . ILE A 1 80 ? 12.603 -5.231 -3.806 1.00 0.00 78 ILE A O 7
ATOM 10446 N N . ASN A 1 81 ? 14.408 -4.087 -3.067 1.00 0.00 79 ASN A N 7
ATOM 10447 C CA . ASN A 1 81 ? 14.784 -5.093 -2.088 1.00 0.00 79 ASN A CA 7
ATOM 10448 C C . ASN A 1 81 ? 13.904 -4.942 -0.845 1.00 0.00 79 ASN A C 7
ATOM 10449 O O . ASN A 1 81 ? 13.366 -5.926 -0.339 1.00 0.00 79 ASN A O 7
ATOM 10460 N N . THR A 1 82 ? 13.785 -3.704 -0.390 1.00 0.00 80 THR A N 7
ATOM 10461 C CA . THR A 1 82 ? 12.979 -3.412 0.783 1.00 0.00 80 THR A CA 7
ATOM 10462 C C . THR A 1 82 ? 11.491 -3.431 0.427 1.00 0.00 80 THR A C 7
ATOM 10463 O O . THR A 1 82 ? 10.690 -4.048 1.127 1.00 0.00 80 THR A O 7
ATOM 10474 N N . LEU A 1 83 ? 11.167 -2.748 -0.660 1.00 0.00 81 LEU A N 7
ATOM 10475 C CA . LEU A 1 83 ? 9.790 -2.679 -1.118 1.00 0.00 81 LEU A CA 7
ATOM 10476 C C . LEU A 1 83 ? 9.248 -4.097 -1.307 1.00 0.00 81 LEU A C 7
ATOM 10477 O O . LEU A 1 83 ? 8.233 -4.462 -0.716 1.00 0.00 81 LEU A O 7
ATOM 10493 N N . ASN A 1 84 ? 9.950 -4.859 -2.134 1.00 0.00 82 ASN A N 7
ATOM 10494 C CA . ASN A 1 84 ? 9.552 -6.229 -2.408 1.00 0.00 82 ASN A CA 7
ATOM 10495 C C . ASN A 1 84 ? 9.325 -6.965 -1.086 1.00 0.00 82 ASN A C 7
ATOM 10496 O O . ASN A 1 84 ? 8.415 -7.785 -0.976 1.00 0.00 82 ASN A O 7
ATOM 10507 N N . ASP A 1 85 ? 10.168 -6.644 -0.115 1.00 0.00 83 ASP A N 7
ATOM 10508 C CA . ASP A 1 85 ? 10.071 -7.264 1.195 1.00 0.00 83 ASP A CA 7
ATOM 10509 C C . ASP A 1 85 ? 8.844 -6.715 1.925 1.00 0.00 83 ASP A C 7
ATOM 10510 O O . ASP A 1 85 ? 8.179 -7.441 2.663 1.00 0.00 83 ASP A O 7
ATOM 10519 N N . TRP A 1 86 ? 8.580 -5.437 1.693 1.00 0.00 84 TRP A N 7
ATOM 10520 C CA . TRP A 1 86 ? 7.444 -4.782 2.319 1.00 0.00 84 TRP A CA 7
ATOM 10521 C C . TRP A 1 86 ? 6.175 -5.519 1.886 1.00 0.00 84 TRP A C 7
ATOM 10522 O O . TRP A 1 86 ? 5.293 -5.777 2.703 1.00 0.00 84 TRP A O 7
ATOM 10543 N N . GLU A 1 87 ? 6.124 -5.838 0.601 1.00 0.00 85 GLU A N 7
ATOM 10544 C CA . GLU A 1 87 ? 4.977 -6.540 0.049 1.00 0.00 85 GLU A CA 7
ATOM 10545 C C . GLU A 1 87 ? 4.846 -7.925 0.687 1.00 0.00 85 GLU A C 7
ATOM 10546 O O . GLU A 1 87 ? 3.751 -8.336 1.066 1.00 0.00 85 GLU A O 7
ATOM 10558 N N . THR A 1 88 ? 5.979 -8.606 0.785 1.00 0.00 86 THR A N 7
ATOM 10559 C CA . THR A 1 88 ? 6.004 -9.936 1.370 1.00 0.00 86 THR A CA 7
ATOM 10560 C C . THR A 1 88 ? 5.617 -9.875 2.849 1.00 0.00 86 THR A C 7
ATOM 10561 O O . THR A 1 88 ? 4.986 -10.795 3.367 1.00 0.00 86 THR A O 7
ATOM 10572 N N . LYS A 1 89 ? 6.011 -8.783 3.486 1.00 0.00 87 LYS A N 7
ATOM 10573 C CA . LYS A 1 89 ? 5.713 -8.590 4.895 1.00 0.00 87 LYS A CA 7
ATOM 10574 C C . LYS A 1 89 ? 4.228 -8.262 5.058 1.00 0.00 87 LYS A C 7
ATOM 10575 O O . LYS A 1 89 ? 3.569 -8.780 5.958 1.00 0.00 87 LYS A O 7
ATOM 10594 N N . PHE A 1 90 ? 3.744 -7.403 4.173 1.00 0.00 88 PHE A N 7
ATOM 10595 C CA . PHE A 1 90 ? 2.348 -7.000 4.207 1.00 0.00 88 PHE A CA 7
ATOM 10596 C C . PHE A 1 90 ? 1.432 -8.161 3.817 1.00 0.00 88 PHE A C 7
ATOM 10597 O O . PHE A 1 90 ? 0.403 -8.385 4.452 1.00 0.00 88 PHE A O 7
ATOM 10614 N N . GLU A 1 91 ? 1.839 -8.869 2.773 1.00 0.00 89 GLU A N 7
ATOM 10615 C CA . GLU A 1 91 ? 1.068 -10.002 2.291 1.00 0.00 89 GLU A CA 7
ATOM 10616 C C . GLU A 1 91 ? 1.191 -11.180 3.260 1.00 0.00 89 GLU A C 7
ATOM 10617 O O . GLU A 1 91 ? 0.365 -12.091 3.243 1.00 0.00 89 GLU A O 7
ATOM 10629 N N . ALA A 1 92 ? 2.229 -11.123 4.081 1.00 0.00 90 ALA A N 7
ATOM 10630 C CA . ALA A 1 92 ? 2.471 -12.173 5.055 1.00 0.00 90 ALA A CA 7
ATOM 10631 C C . ALA A 1 92 ? 1.842 -11.778 6.392 1.00 0.00 90 ALA A C 7
ATOM 10632 O O . ALA A 1 92 ? 1.749 -12.597 7.305 1.00 0.00 90 ALA A O 7
ATOM 10639 N N . LYS A 1 93 ? 1.426 -10.522 6.466 1.00 0.00 91 LYS A N 7
ATOM 10640 C CA . LYS A 1 93 ? 0.809 -10.008 7.677 1.00 0.00 91 LYS A CA 7
ATOM 10641 C C . LYS A 1 93 ? -0.604 -9.517 7.354 1.00 0.00 91 LYS A C 7
ATOM 10642 O O . LYS A 1 93 ? -1.587 -10.155 7.728 1.00 0.00 91 LYS A O 7
ATOM 10661 N N . TYR A 1 94 ? -0.660 -8.387 6.664 1.00 0.00 92 TYR A N 7
ATOM 10662 C CA . TYR A 1 94 ? -1.937 -7.803 6.287 1.00 0.00 92 TYR A CA 7
ATOM 10663 C C . TYR A 1 94 ? -2.698 -8.722 5.329 1.00 0.00 92 TYR A C 7
ATOM 10664 O O . TYR A 1 94 ? -2.098 -9.355 4.463 1.00 0.00 92 TYR A O 7
ATOM 10682 N N . PRO A 1 95 ? -4.043 -8.765 5.522 1.00 0.00 93 PRO A N 7
ATOM 10683 C CA . PRO A 1 95 ? -4.893 -9.595 4.685 1.00 0.00 93 PRO A CA 7
ATOM 10684 C C . PRO A 1 95 ? -5.077 -8.971 3.301 1.00 0.00 93 PRO A C 7
ATOM 10685 O O . PRO A 1 95 ? -5.257 -7.760 3.181 1.00 0.00 93 PRO A O 7
ATOM 10696 N N . VAL A 1 96 ? -5.026 -9.825 2.290 1.00 0.00 94 VAL A N 7
ATOM 10697 C CA . VAL A 1 96 ? -5.184 -9.372 0.918 1.00 0.00 94 VAL A CA 7
ATOM 10698 C C . VAL A 1 96 ? -6.655 -9.493 0.513 1.00 0.00 94 VAL A C 7
ATOM 10699 O O . VAL A 1 96 ? -7.169 -10.598 0.349 1.00 0.00 94 VAL A O 7
ATOM 10712 N N . VAL A 1 97 ? -7.291 -8.340 0.364 1.00 0.00 95 VAL A N 7
ATOM 10713 C CA . VAL A 1 97 ? -8.692 -8.302 -0.019 1.00 0.00 95 VAL A CA 7
ATOM 10714 C C . VAL A 1 97 ? -8.799 -8.292 -1.545 1.00 0.00 95 VAL A C 7
ATOM 10715 O O . VAL A 1 97 ? -9.891 -8.426 -2.096 1.00 0.00 95 VAL A O 7
ATOM 10728 N N . GLY A 1 98 ? -7.650 -8.131 -2.186 1.00 0.00 96 GLY A N 7
ATOM 10729 C CA . GLY A 1 98 ? -7.601 -8.101 -3.638 1.00 0.00 96 GLY A CA 7
ATOM 10730 C C . GLY A 1 98 ? -6.261 -7.551 -4.130 1.00 0.00 96 GLY A C 7
ATOM 10731 O O . GLY A 1 98 ? -5.363 -7.288 -3.332 1.00 0.00 96 GLY A O 7
ATOM 10735 N N . ARG A 1 99 ? -6.168 -7.395 -5.443 1.00 0.00 97 ARG A N 7
ATOM 10736 C CA . ARG A 1 99 ? -4.952 -6.881 -6.051 1.00 0.00 97 ARG A CA 7
ATOM 10737 C C . ARG A 1 99 ? -5.263 -5.644 -6.896 1.00 0.00 97 ARG A C 7
ATOM 10738 O O . ARG A 1 99 ? -6.290 -5.592 -7.572 1.00 0.00 97 ARG A O 7
ATOM 10759 N N . VAL A 1 100 ? -4.358 -4.679 -6.830 1.00 0.00 98 VAL A N 7
ATOM 10760 C CA . VAL A 1 100 ? -4.523 -3.446 -7.581 1.00 0.00 98 VAL A CA 7
ATOM 10761 C C . VAL A 1 100 ? -4.611 -3.771 -9.073 1.00 0.00 98 VAL A C 7
ATOM 10762 O O . VAL A 1 100 ? -3.690 -4.356 -9.641 1.00 0.00 98 VAL A O 7
ATOM 10775 N N . VAL A 1 101 ? -5.729 -3.376 -9.667 1.00 0.00 99 VAL A N 7
ATOM 10776 C CA . VAL A 1 101 ? -5.950 -3.618 -11.082 1.00 0.00 99 VAL A CA 7
ATOM 10777 C C . VAL A 1 101 ? -5.736 -2.316 -11.857 1.00 0.00 99 VAL A C 7
ATOM 10778 O O . VAL A 1 101 ? -4.886 -2.249 -12.743 1.00 0.00 99 VAL A O 7
ATOM 10791 N N . SER A 1 102 ? -6.523 -1.313 -11.494 1.00 0.00 100 SER A N 7
ATOM 10792 C CA . SER A 1 102 ? -6.431 -0.017 -12.144 1.00 0.00 100 SER A CA 7
ATOM 10793 C C . SER A 1 102 ? -6.521 -0.185 -13.662 1.00 0.00 100 SER A C 7
ATOM 10794 O O . SER A 1 102 ? -7.249 0.548 -14.330 1.00 0.00 100 SER A O 7
ATOM 10802 N N . GLY A 1 1 ? -10.198 -14.410 -10.513 1.00 0.00 -1 GLY A N 8
ATOM 10803 C CA . GLY A 1 1 ? -9.408 -13.406 -9.821 1.00 0.00 -1 GLY A CA 8
ATOM 10804 C C . GLY A 1 1 ? -10.158 -12.860 -8.604 1.00 0.00 -1 GLY A C 8
ATOM 10805 O O . GLY A 1 1 ? -11.345 -13.131 -8.429 1.00 0.00 -1 GLY A O 8
ATOM 10809 N N . PRO A 1 2 ? -9.416 -12.080 -7.774 1.00 0.00 0 PRO A N 8
ATOM 10810 C CA . PRO A 1 2 ? -9.998 -11.493 -6.579 1.00 0.00 0 PRO A CA 8
ATOM 10811 C C . PRO A 1 2 ? -10.905 -10.313 -6.933 1.00 0.00 0 PRO A C 8
ATOM 10812 O O . PRO A 1 2 ? -11.332 -10.176 -8.078 1.00 0.00 0 PRO A O 8
ATOM 10823 N N . MET A 1 3 ? -11.171 -9.490 -5.929 1.00 0.00 1 MET A N 8
ATOM 10824 C CA . MET A 1 3 ? -12.019 -8.326 -6.121 1.00 0.00 1 MET A CA 8
ATOM 10825 C C . MET A 1 3 ? -11.318 -7.273 -6.981 1.00 0.00 1 MET A C 8
ATOM 10826 O O . MET A 1 3 ? -11.963 -6.574 -7.761 1.00 0.00 1 MET A O 8
ATOM 10840 N N . GLU A 1 4 ? -10.007 -7.192 -6.810 1.00 0.00 2 GLU A N 8
ATOM 10841 C CA . GLU A 1 4 ? -9.211 -6.236 -7.561 1.00 0.00 2 GLU A CA 8
ATOM 10842 C C . GLU A 1 4 ? -9.739 -4.817 -7.340 1.00 0.00 2 GLU A C 8
ATOM 10843 O O . GLU A 1 4 ? -10.843 -4.487 -7.771 1.00 0.00 2 GLU A O 8
ATOM 10855 N N . PHE A 1 5 ? -8.926 -4.015 -6.669 1.00 0.00 3 PHE A N 8
ATOM 10856 C CA . PHE A 1 5 ? -9.297 -2.639 -6.386 1.00 0.00 3 PHE A CA 8
ATOM 10857 C C . PHE A 1 5 ? -8.475 -1.664 -7.232 1.00 0.00 3 PHE A C 8
ATOM 10858 O O . PHE A 1 5 ? -7.248 -1.742 -7.258 1.00 0.00 3 PHE A O 8
ATOM 10875 N N . THR A 1 6 ? -9.185 -0.768 -7.902 1.00 0.00 4 THR A N 8
ATOM 10876 C CA . THR A 1 6 ? -8.536 0.221 -8.746 1.00 0.00 4 THR A CA 8
ATOM 10877 C C . THR A 1 6 ? -8.004 1.378 -7.899 1.00 0.00 4 THR A C 8
ATOM 10878 O O . THR A 1 6 ? -8.452 1.586 -6.773 1.00 0.00 4 THR A O 8
ATOM 10889 N N . ALA A 1 7 ? -7.054 2.102 -8.474 1.00 0.00 5 ALA A N 8
ATOM 10890 C CA . ALA A 1 7 ? -6.456 3.233 -7.786 1.00 0.00 5 ALA A CA 8
ATOM 10891 C C . ALA A 1 7 ? -7.561 4.178 -7.310 1.00 0.00 5 ALA A C 8
ATOM 10892 O O . ALA A 1 7 ? -7.403 4.867 -6.304 1.00 0.00 5 ALA A O 8
ATOM 10899 N N . GLU A 1 8 ? -8.656 4.179 -8.056 1.00 0.00 6 GLU A N 8
ATOM 10900 C CA . GLU A 1 8 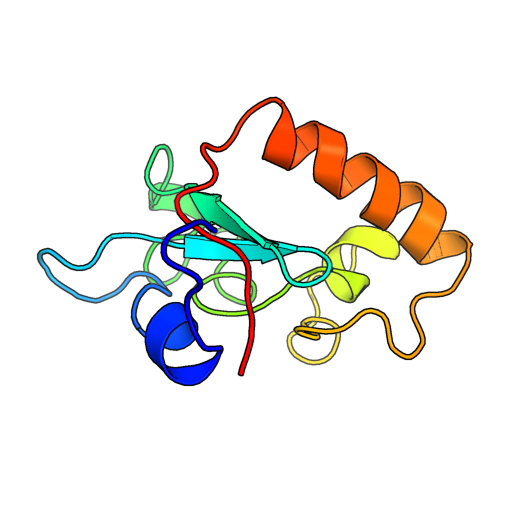? -9.788 5.028 -7.723 1.00 0.00 6 GLU A CA 8
ATOM 10901 C C . GLU A 1 8 ? -10.496 4.502 -6.473 1.00 0.00 6 GLU A C 8
ATOM 10902 O O . GLU A 1 8 ? -10.803 5.267 -5.560 1.00 0.00 6 GLU A O 8
ATOM 10914 N N . GLN A 1 9 ? -10.735 3.199 -6.472 1.00 0.00 7 GLN A N 8
ATOM 10915 C CA . GLN A 1 9 ? -11.401 2.561 -5.349 1.00 0.00 7 GLN A CA 8
ATOM 10916 C C . GLN A 1 9 ? -10.451 2.461 -4.154 1.00 0.00 7 GLN A C 8
ATOM 10917 O O . GLN A 1 9 ? -10.881 2.545 -3.005 1.00 0.00 7 GLN A O 8
ATOM 10931 N N . LEU A 1 10 ? -9.175 2.284 -4.467 1.00 0.00 8 LEU A N 8
ATOM 10932 C CA . LEU A 1 10 ? -8.160 2.172 -3.433 1.00 0.00 8 LEU A CA 8
ATOM 10933 C C . LEU A 1 10 ? -7.833 3.565 -2.892 1.00 0.00 8 LEU A C 8
ATOM 10934 O O . LEU A 1 10 ? -7.371 3.703 -1.761 1.00 0.00 8 LEU A O 8
ATOM 10950 N N . SER A 1 11 ? -8.087 4.563 -3.726 1.00 0.00 9 SER A N 8
ATOM 10951 C CA . SER A 1 11 ? -7.825 5.941 -3.345 1.00 0.00 9 SER A CA 8
ATOM 10952 C C . SER A 1 11 ? -8.960 6.464 -2.463 1.00 0.00 9 SER A C 8
ATOM 10953 O O . SER A 1 11 ? -8.926 7.610 -2.016 1.00 0.00 9 SER A O 8
ATOM 10961 N N . GLN A 1 12 ? -9.939 5.600 -2.238 1.00 0.00 10 GLN A N 8
ATOM 10962 C CA . GLN A 1 12 ? -11.082 5.961 -1.417 1.00 0.00 10 GLN A CA 8
ATOM 10963 C C . GLN A 1 12 ? -11.132 5.087 -0.162 1.00 0.00 10 GLN A C 8
ATOM 10964 O O . GLN A 1 12 ? -12.181 4.955 0.466 1.00 0.00 10 GLN A O 8
ATOM 10978 N N . TYR A 1 13 ? -9.984 4.512 0.166 1.00 0.00 11 TYR A N 8
ATOM 10979 C CA . TYR A 1 13 ? -9.883 3.655 1.334 1.00 0.00 11 TYR A CA 8
ATOM 10980 C C . TYR A 1 13 ? -8.604 3.949 2.121 1.00 0.00 11 TYR A C 8
ATOM 10981 O O . TYR A 1 13 ? -7.833 3.039 2.422 1.00 0.00 11 TYR A O 8
ATOM 10999 N N . ASN A 1 14 ? -8.419 5.223 2.433 1.00 0.00 12 ASN A N 8
ATOM 11000 C CA . ASN A 1 14 ? -7.247 5.648 3.179 1.00 0.00 12 ASN A CA 8
ATOM 11001 C C . ASN A 1 14 ? -7.670 6.074 4.586 1.00 0.00 12 ASN A C 8
ATOM 11002 O O . ASN A 1 14 ? -6.887 6.678 5.318 1.00 0.00 12 ASN A O 8
ATOM 11013 N N . GLY A 1 15 ? -8.908 5.743 4.922 1.00 0.00 13 GLY A N 8
ATOM 11014 C CA . GLY A 1 15 ? -9.445 6.083 6.229 1.00 0.00 13 GLY A CA 8
ATOM 11015 C C . GLY A 1 15 ? -9.721 7.585 6.334 1.00 0.00 13 GLY A C 8
ATOM 11016 O O . GLY A 1 15 ? -8.795 8.380 6.486 1.00 0.00 13 GLY A O 8
ATOM 11020 N N . THR A 1 16 ? -10.998 7.927 6.249 1.00 0.00 14 THR A N 8
ATOM 11021 C CA . THR A 1 16 ? -11.407 9.319 6.333 1.00 0.00 14 THR A CA 8
ATOM 11022 C C . THR A 1 16 ? -12.918 9.444 6.130 1.00 0.00 14 THR A C 8
ATOM 11023 O O . THR A 1 16 ? -13.607 10.067 6.936 1.00 0.00 14 THR A O 8
ATOM 11034 N N . ASP A 1 17 ? -13.389 8.841 5.048 1.00 0.00 15 ASP A N 8
ATOM 11035 C CA . ASP A 1 17 ? -14.806 8.877 4.729 1.00 0.00 15 ASP A CA 8
ATOM 11036 C C . ASP A 1 17 ? -15.607 8.344 5.919 1.00 0.00 15 ASP A C 8
ATOM 11037 O O . ASP A 1 17 ? -15.053 8.121 6.994 1.00 0.00 15 ASP A O 8
ATOM 11046 N N . GLU A 1 18 ? -16.897 8.155 5.686 1.00 0.00 16 GLU A N 8
ATOM 11047 C CA . GLU A 1 18 ? -17.779 7.652 6.726 1.00 0.00 16 GLU A CA 8
ATOM 11048 C C . GLU A 1 18 ? -17.164 6.421 7.394 1.00 0.00 16 GLU A C 8
ATOM 11049 O O . GLU A 1 18 ? -16.466 6.540 8.400 1.00 0.00 16 GLU A O 8
ATOM 11061 N N . SER A 1 19 ? -17.445 5.266 6.808 1.00 0.00 17 SER A N 8
ATOM 11062 C CA . SER A 1 19 ? -16.928 4.014 7.335 1.00 0.00 17 SER A CA 8
ATOM 11063 C C . SER A 1 19 ? -16.131 3.281 6.254 1.00 0.00 17 SER A C 8
ATOM 11064 O O . SER A 1 19 ? -16.075 2.052 6.245 1.00 0.00 17 SER A O 8
ATOM 11072 N N . LYS A 1 20 ? -15.536 4.066 5.368 1.00 0.00 18 LYS A N 8
ATOM 11073 C CA . LYS A 1 20 ? -14.745 3.507 4.285 1.00 0.00 18 LYS A CA 8
ATOM 11074 C C . LYS A 1 20 ? -13.610 2.664 4.870 1.00 0.00 18 LYS A C 8
ATOM 11075 O O . LYS A 1 20 ? -13.001 3.044 5.869 1.00 0.00 18 LYS A O 8
ATOM 11094 N N . PRO A 1 21 ? -13.353 1.505 4.206 1.00 0.00 19 PRO A N 8
ATOM 11095 C CA . PRO A 1 21 ? -12.302 0.605 4.650 1.00 0.00 19 PRO A CA 8
ATOM 11096 C C . PRO A 1 21 ? -10.921 1.157 4.293 1.00 0.00 19 PRO A C 8
ATOM 11097 O O . PRO A 1 21 ? -10.798 2.017 3.422 1.00 0.00 19 PRO A O 8
ATOM 11108 N N . ILE A 1 22 ? -9.915 0.639 4.982 1.00 0.00 20 ILE A N 8
ATOM 11109 C CA . ILE A 1 22 ? -8.547 1.068 4.748 1.00 0.00 20 ILE A CA 8
ATOM 11110 C C . ILE A 1 22 ? -7.805 -0.013 3.960 1.00 0.00 20 ILE A C 8
ATOM 11111 O O . ILE A 1 22 ? -7.592 -1.116 4.462 1.00 0.00 20 ILE A O 8
ATOM 11127 N N . TYR A 1 23 ? -7.431 0.341 2.740 1.00 0.00 21 TYR A N 8
ATOM 11128 C CA . TYR A 1 23 ? -6.718 -0.585 1.877 1.00 0.00 21 TYR A CA 8
ATOM 11129 C C . TYR A 1 23 ? -5.474 0.072 1.276 1.00 0.00 21 TYR A C 8
ATOM 11130 O O . TYR A 1 23 ? -5.533 1.209 0.809 1.00 0.00 21 TYR A O 8
ATOM 11148 N N . VAL A 1 24 ? -4.377 -0.670 1.308 1.00 0.00 22 VAL A N 8
ATOM 11149 C CA . VAL A 1 24 ? -3.121 -0.174 0.772 1.00 0.00 22 VAL A CA 8
ATOM 11150 C C . VAL A 1 24 ? -2.730 -1.004 -0.452 1.00 0.00 22 VAL A C 8
ATOM 11151 O O . VAL A 1 24 ? -3.313 -2.058 -0.704 1.00 0.00 22 VAL A O 8
ATOM 11164 N N . ALA A 1 25 ? -1.745 -0.499 -1.180 1.00 0.00 23 ALA A N 8
ATOM 11165 C CA . ALA A 1 25 ? -1.268 -1.181 -2.371 1.00 0.00 23 ALA A CA 8
ATOM 11166 C C . ALA A 1 25 ? 0.239 -1.413 -2.252 1.00 0.00 23 ALA A C 8
ATOM 11167 O O . ALA A 1 25 ? 0.965 -0.556 -1.750 1.00 0.00 23 ALA A O 8
ATOM 11174 N N . ILE A 1 26 ? 0.666 -2.576 -2.723 1.00 0.00 24 ILE A N 8
ATOM 11175 C CA . ILE A 1 26 ? 2.074 -2.931 -2.676 1.00 0.00 24 ILE A CA 8
ATOM 11176 C C . ILE A 1 26 ? 2.389 -3.901 -3.816 1.00 0.00 24 ILE A C 8
ATOM 11177 O O . ILE A 1 26 ? 1.901 -5.029 -3.829 1.00 0.00 24 ILE A O 8
ATOM 11193 N N . LYS A 1 27 ? 3.204 -3.425 -4.747 1.00 0.00 25 LYS A N 8
ATOM 11194 C CA . LYS A 1 27 ? 3.590 -4.236 -5.889 1.00 0.00 25 LYS A CA 8
ATOM 11195 C C . LYS A 1 27 ? 2.371 -4.460 -6.785 1.00 0.00 25 LYS A C 8
ATOM 11196 O O . LYS A 1 27 ? 2.391 -5.323 -7.661 1.00 0.00 25 LYS A O 8
ATOM 11215 N N . GLY A 1 28 ? 1.339 -3.668 -6.535 1.00 0.00 26 GLY A N 8
ATOM 11216 C CA . GLY A 1 28 ? 0.113 -3.769 -7.309 1.00 0.00 26 GLY A CA 8
ATOM 11217 C C . GLY A 1 28 ? -0.909 -4.661 -6.603 1.00 0.00 26 GLY A C 8
ATOM 11218 O O . GLY A 1 28 ? -1.916 -5.047 -7.195 1.00 0.00 26 GLY A O 8
ATOM 11222 N N . ARG A 1 29 ? -0.615 -4.964 -5.347 1.00 0.00 27 ARG A N 8
ATOM 11223 C CA . ARG A 1 29 ? -1.496 -5.804 -4.553 1.00 0.00 27 ARG A CA 8
ATOM 11224 C C . ARG A 1 29 ? -2.139 -4.987 -3.430 1.00 0.00 27 ARG A C 8
ATOM 11225 O O . ARG A 1 29 ? -1.452 -4.253 -2.721 1.00 0.00 27 ARG A O 8
ATOM 11246 N N . VAL A 1 30 ? -3.448 -5.142 -3.304 1.00 0.00 28 VAL A N 8
ATOM 11247 C CA . VAL A 1 30 ? -4.191 -4.428 -2.279 1.00 0.00 28 VAL A CA 8
ATOM 11248 C C . VAL A 1 30 ? -4.121 -5.211 -0.966 1.00 0.00 28 VAL A C 8
ATOM 11249 O O . VAL A 1 30 ? -4.544 -6.364 -0.903 1.00 0.00 28 VAL A O 8
ATOM 11262 N N . PHE A 1 31 ? -3.584 -4.552 0.050 1.00 0.00 29 PHE A N 8
ATOM 11263 C CA . PHE A 1 31 ? -3.453 -5.172 1.358 1.00 0.00 29 PHE A CA 8
ATOM 11264 C C . PHE A 1 31 ? -4.273 -4.417 2.407 1.00 0.00 29 PHE A C 8
ATOM 11265 O O . PHE A 1 31 ? -4.343 -3.190 2.380 1.00 0.00 29 PHE A O 8
ATOM 11282 N N . ASP A 1 32 ? -4.873 -5.184 3.306 1.00 0.00 30 ASP A N 8
ATOM 11283 C CA . ASP A 1 32 ? -5.685 -4.603 4.362 1.00 0.00 30 ASP A CA 8
ATOM 11284 C C . ASP A 1 32 ? -4.801 -4.304 5.574 1.00 0.00 30 ASP A C 8
ATOM 11285 O O . ASP A 1 32 ? -3.994 -5.139 5.979 1.00 0.00 30 ASP A O 8
ATOM 11294 N N . VAL A 1 33 ? -4.983 -3.110 6.119 1.00 0.00 31 VAL A N 8
ATOM 11295 C CA . VAL A 1 33 ? -4.212 -2.691 7.277 1.00 0.00 31 VAL A CA 8
ATOM 11296 C C . VAL A 1 33 ? -5.156 -2.102 8.327 1.00 0.00 31 VAL A C 8
ATOM 11297 O O . VAL A 1 33 ? -4.707 -1.529 9.319 1.00 0.00 31 VAL A O 8
ATOM 11310 N N . THR A 1 34 ? -6.446 -2.262 8.073 1.00 0.00 32 THR A N 8
ATOM 11311 C CA . THR A 1 34 ? -7.457 -1.754 8.984 1.00 0.00 32 THR A CA 8
ATOM 11312 C C . THR A 1 34 ? -7.179 -2.232 10.410 1.00 0.00 32 THR A C 8
ATOM 11313 O O . THR A 1 34 ? -7.574 -1.580 11.376 1.00 0.00 32 THR A O 8
ATOM 11324 N N . THR A 1 35 ? -6.501 -3.368 10.498 1.00 0.00 33 THR A N 8
ATOM 11325 C CA . THR A 1 35 ? -6.166 -3.941 11.790 1.00 0.00 33 THR A CA 8
ATOM 11326 C C . THR A 1 35 ? -5.407 -2.924 12.644 1.00 0.00 33 THR A C 8
ATOM 11327 O O . THR A 1 35 ? -5.181 -3.151 13.832 1.00 0.00 33 THR A O 8
ATOM 11338 N N . GLY A 1 36 ? -5.034 -1.824 12.006 1.00 0.00 34 GLY A N 8
ATOM 11339 C CA . GLY A 1 36 ? -4.305 -0.771 12.693 1.00 0.00 34 GLY A CA 8
ATOM 11340 C C . GLY A 1 36 ? -4.558 0.588 12.037 1.00 0.00 34 GLY A C 8
ATOM 11341 O O . GLY A 1 36 ? -3.622 1.350 11.798 1.00 0.00 34 GLY A O 8
ATOM 11345 N N . LYS A 1 37 ? -5.828 0.850 11.764 1.00 0.00 35 LYS A N 8
ATOM 11346 C CA . LYS A 1 37 ? -6.215 2.104 11.140 1.00 0.00 35 LYS A CA 8
ATOM 11347 C C . LYS A 1 37 ? -5.583 3.267 11.907 1.00 0.00 35 LYS A C 8
ATOM 11348 O O . LYS A 1 37 ? -5.384 4.347 11.352 1.00 0.00 35 LYS A O 8
ATOM 11367 N N . SER A 1 38 ? -5.283 3.007 13.171 1.00 0.00 36 SER A N 8
ATOM 11368 C CA . SER A 1 38 ? -4.677 4.019 14.020 1.00 0.00 36 SER A CA 8
ATOM 11369 C C . SER A 1 38 ? -3.349 4.481 13.417 1.00 0.00 36 SER A C 8
ATOM 11370 O O . SER A 1 38 ? -2.837 5.541 13.773 1.00 0.00 36 SER A O 8
ATOM 11378 N N . PHE A 1 39 ? -2.830 3.663 12.514 1.00 0.00 37 PHE A N 8
ATOM 11379 C CA . PHE A 1 39 ? -1.571 3.974 11.858 1.00 0.00 37 PHE A CA 8
ATOM 11380 C C . PHE A 1 39 ? -1.799 4.391 10.404 1.00 0.00 37 PHE A C 8
ATOM 11381 O O . PHE A 1 39 ? -1.206 5.360 9.931 1.00 0.00 37 PHE A O 8
ATOM 11398 N N . TYR A 1 40 ? -2.660 3.639 9.734 1.00 0.00 38 TYR A N 8
ATOM 11399 C CA . TYR A 1 40 ? -2.974 3.918 8.343 1.00 0.00 38 TYR A CA 8
ATOM 11400 C C . TYR A 1 40 ? -4.190 4.840 8.230 1.00 0.00 38 TYR A C 8
ATOM 11401 O O . TYR A 1 40 ? -4.220 5.732 7.383 1.00 0.00 38 TYR A O 8
ATOM 11419 N N . GLY A 1 41 ? -5.163 4.593 9.095 1.00 0.00 39 GLY A N 8
ATOM 11420 C CA . GLY A 1 41 ? -6.378 5.390 9.102 1.00 0.00 39 GLY A CA 8
ATOM 11421 C C . GLY A 1 41 ? -6.055 6.882 9.008 1.00 0.00 39 GLY A C 8
ATOM 11422 O O . GLY A 1 41 ? -4.890 7.273 9.051 1.00 0.00 39 GLY A O 8
ATOM 11426 N N . SER A 1 42 ? -7.109 7.676 8.881 1.00 0.00 40 SER A N 8
ATOM 11427 C CA . SER A 1 42 ? -6.952 9.117 8.781 1.00 0.00 40 SER A CA 8
ATOM 11428 C C . SER A 1 42 ? -5.836 9.589 9.715 1.00 0.00 40 SER A C 8
ATOM 11429 O O . SER A 1 42 ? -5.838 9.268 10.902 1.00 0.00 40 SER A O 8
ATOM 11437 N N . GLY A 1 43 ? -4.909 10.343 9.143 1.00 0.00 41 GLY A N 8
ATOM 11438 C CA . GLY A 1 43 ? -3.789 10.862 9.909 1.00 0.00 41 GLY A CA 8
ATOM 11439 C C . GLY A 1 43 ? -3.207 9.785 10.828 1.00 0.00 41 GLY A C 8
ATOM 11440 O O . GLY A 1 43 ? -3.606 9.671 11.987 1.00 0.00 41 GLY A O 8
ATOM 11444 N N . GLY A 1 44 ? -2.274 9.023 10.278 1.00 0.00 42 GLY A N 8
ATOM 11445 C CA . GLY A 1 44 ? -1.634 7.960 11.033 1.00 0.00 42 GLY A CA 8
ATOM 11446 C C . GLY A 1 44 ? -0.244 7.650 10.474 1.00 0.00 42 GLY A C 8
ATOM 11447 O O . GLY A 1 44 ? 0.199 8.282 9.516 1.00 0.00 42 GLY A O 8
ATOM 11451 N N . ASP A 1 45 ? 0.406 6.678 11.097 1.00 0.00 43 ASP A N 8
ATOM 11452 C CA . ASP A 1 45 ? 1.737 6.277 10.674 1.00 0.00 43 ASP A CA 8
ATOM 11453 C C . ASP A 1 45 ? 1.803 6.277 9.145 1.00 0.00 43 ASP A C 8
ATOM 11454 O O . ASP A 1 45 ? 2.697 6.885 8.559 1.00 0.00 43 ASP A O 8
ATOM 11463 N N . TYR A 1 46 ? 0.845 5.587 8.544 1.00 0.00 44 TYR A N 8
ATOM 11464 C CA . TYR A 1 46 ? 0.783 5.500 7.095 1.00 0.00 44 TYR A CA 8
ATOM 11465 C C . TYR A 1 46 ? -0.350 6.367 6.541 1.00 0.00 44 TYR A C 8
ATOM 11466 O O . TYR A 1 46 ? -1.273 5.858 5.908 1.00 0.00 44 TYR A O 8
ATOM 11484 N N . SER A 1 47 ? -0.241 7.662 6.799 1.00 0.00 45 SER A N 8
ATOM 11485 C CA . SER A 1 47 ? -1.245 8.604 6.334 1.00 0.00 45 SER A CA 8
ATOM 11486 C C . SER A 1 47 ? -1.100 8.822 4.827 1.00 0.00 45 SER A C 8
ATOM 11487 O O . SER A 1 47 ? -2.086 9.071 4.135 1.00 0.00 45 SER A O 8
ATOM 11495 N N . MET A 1 48 ? 0.137 8.720 4.363 1.00 0.00 46 MET A N 8
ATOM 11496 C CA . MET A 1 48 ? 0.423 8.903 2.950 1.00 0.00 46 MET A CA 8
ATOM 11497 C C . MET A 1 48 ? 0.158 7.616 2.166 1.00 0.00 46 MET A C 8
ATOM 11498 O O . MET A 1 48 ? -0.228 7.664 0.999 1.00 0.00 46 MET A O 8
ATOM 11512 N N . PHE A 1 49 ? 0.375 6.495 2.839 1.00 0.00 47 PHE A N 8
ATOM 11513 C CA . PHE A 1 49 ? 0.165 5.198 2.220 1.00 0.00 47 PHE A CA 8
ATOM 11514 C C . PHE A 1 49 ? -1.326 4.858 2.153 1.00 0.00 47 PHE A C 8
ATOM 11515 O O . PHE A 1 49 ? -1.780 4.225 1.201 1.00 0.00 47 PHE A O 8
ATOM 11532 N N . ALA A 1 50 ? -2.046 5.293 3.176 1.00 0.00 48 ALA A N 8
ATOM 11533 C CA . ALA A 1 50 ? -3.476 5.042 3.246 1.00 0.00 48 ALA A CA 8
ATOM 11534 C C . ALA A 1 50 ? -4.100 5.295 1.872 1.00 0.00 48 ALA A C 8
ATOM 11535 O O . ALA A 1 50 ? -3.923 6.365 1.293 1.00 0.00 48 ALA A O 8
ATOM 11542 N N . GLY A 1 51 ? -4.818 4.291 1.390 1.00 0.00 49 GLY A N 8
ATOM 11543 C CA . GLY A 1 51 ? -5.470 4.390 0.096 1.00 0.00 49 GLY A CA 8
ATOM 11544 C C . GLY A 1 51 ? -4.476 4.813 -0.988 1.00 0.00 49 GLY A C 8
ATOM 11545 O O . GLY A 1 51 ? -4.826 5.563 -1.898 1.00 0.00 49 GLY A O 8
ATOM 11549 N N . LYS A 1 52 ? -3.256 4.314 -0.854 1.00 0.00 50 LYS A N 8
ATOM 11550 C CA . LYS A 1 52 ? -2.209 4.631 -1.810 1.00 0.00 50 LYS A CA 8
ATOM 11551 C C . LYS A 1 52 ? -1.120 3.558 -1.741 1.00 0.00 50 LYS A C 8
ATOM 11552 O O . LYS A 1 52 ? -0.887 2.972 -0.685 1.00 0.00 50 LYS A O 8
ATOM 11571 N N . ASP A 1 53 ? -0.483 3.333 -2.881 1.00 0.00 51 ASP A N 8
ATOM 11572 C CA . ASP A 1 53 ? 0.576 2.341 -2.963 1.00 0.00 51 ASP A CA 8
ATOM 11573 C C . ASP A 1 53 ? 1.910 2.995 -2.599 1.00 0.00 51 ASP A C 8
ATOM 11574 O O . ASP A 1 53 ? 2.372 3.900 -3.293 1.00 0.00 51 ASP A O 8
ATOM 11583 N N . ALA A 1 54 ? 2.493 2.510 -1.513 1.00 0.00 52 ALA A N 8
ATOM 11584 C CA . ALA A 1 54 ? 3.766 3.036 -1.049 1.00 0.00 52 ALA A CA 8
ATOM 11585 C C . ALA A 1 54 ? 4.872 2.021 -1.348 1.00 0.00 52 ALA A C 8
ATOM 11586 O O . ALA A 1 54 ? 5.485 1.478 -0.431 1.00 0.00 52 ALA A O 8
ATOM 11593 N N . SER A 1 55 ? 5.092 1.797 -2.635 1.00 0.00 53 SER A N 8
ATOM 11594 C CA . SER A 1 55 ? 6.113 0.857 -3.067 1.00 0.00 53 SER A CA 8
ATOM 11595 C C . SER A 1 55 ? 7.502 1.473 -2.883 1.00 0.00 53 SER A C 8
ATOM 11596 O O . SER A 1 55 ? 8.362 0.889 -2.225 1.00 0.00 53 SER A O 8
ATOM 11604 N N . ARG A 1 56 ? 7.678 2.644 -3.477 1.00 0.00 54 ARG A N 8
ATOM 11605 C CA . ARG A 1 56 ? 8.948 3.345 -3.387 1.00 0.00 54 ARG A CA 8
ATOM 11606 C C . ARG A 1 56 ? 9.204 3.797 -1.948 1.00 0.00 54 ARG A C 8
ATOM 11607 O O . ARG A 1 56 ? 10.325 3.691 -1.451 1.00 0.00 54 ARG A O 8
ATOM 11628 N N . ALA A 1 57 ? 8.148 4.290 -1.319 1.00 0.00 55 ALA A N 8
ATOM 11629 C CA . ALA A 1 57 ? 8.244 4.758 0.053 1.00 0.00 55 ALA A CA 8
ATOM 11630 C C . ALA A 1 57 ? 8.717 3.609 0.947 1.00 0.00 55 ALA A C 8
ATOM 11631 O O . ALA A 1 57 ? 9.568 3.802 1.814 1.00 0.00 55 ALA A O 8
ATOM 11638 N N . LEU A 1 58 ? 8.143 2.439 0.706 1.00 0.00 56 LEU A N 8
ATOM 11639 C CA . LEU A 1 58 ? 8.495 1.260 1.478 1.00 0.00 56 LEU A CA 8
ATOM 11640 C C . LEU A 1 58 ? 9.966 0.917 1.237 1.00 0.00 56 LEU A C 8
ATOM 11641 O O . LEU A 1 58 ? 10.715 0.677 2.183 1.00 0.00 56 LEU A O 8
ATOM 11657 N N . GLY A 1 59 ? 10.337 0.906 -0.035 1.00 0.00 57 GLY A N 8
ATOM 11658 C CA . GLY A 1 59 ? 11.706 0.597 -0.413 1.00 0.00 57 GLY A CA 8
ATOM 11659 C C . GLY A 1 59 ? 12.698 1.465 0.365 1.00 0.00 57 GLY A C 8
ATOM 11660 O O . GLY A 1 59 ? 13.317 1.000 1.321 1.00 0.00 57 GLY A O 8
ATOM 11664 N N . LYS A 1 60 ? 12.819 2.709 -0.075 1.00 0.00 58 LYS A N 8
ATOM 11665 C CA . LYS A 1 60 ? 13.725 3.645 0.568 1.00 0.00 58 LYS A CA 8
ATOM 11666 C C . LYS A 1 60 ? 13.294 3.849 2.022 1.00 0.00 58 LYS A C 8
ATOM 11667 O O . LYS A 1 60 ? 14.084 4.302 2.849 1.00 0.00 58 LYS A O 8
ATOM 11686 N N . MET A 1 61 ? 12.043 3.504 2.289 1.00 0.00 59 MET A N 8
ATOM 11687 C CA . MET A 1 61 ? 11.498 3.643 3.628 1.00 0.00 59 MET A CA 8
ATOM 11688 C C . MET A 1 61 ? 11.181 5.107 3.941 1.00 0.00 59 MET A C 8
ATOM 11689 O O . MET A 1 61 ? 11.407 5.569 5.059 1.00 0.00 59 MET A O 8
ATOM 11703 N N . SER A 1 62 ? 10.664 5.796 2.935 1.00 0.00 60 SER A N 8
ATOM 11704 C CA . SER A 1 62 ? 10.314 7.198 3.089 1.00 0.00 60 SER A CA 8
ATOM 11705 C C . SER A 1 62 ? 8.801 7.378 2.950 1.00 0.00 60 SER A C 8
ATOM 11706 O O . SER A 1 62 ? 8.106 6.477 2.484 1.00 0.00 60 SER A O 8
ATOM 11714 N N . LYS A 1 63 ? 8.336 8.548 3.362 1.00 0.00 61 LYS A N 8
ATOM 11715 C CA . LYS A 1 63 ? 6.919 8.858 3.290 1.00 0.00 61 LYS A CA 8
ATOM 11716 C C . LYS A 1 63 ? 6.681 9.882 2.178 1.00 0.00 61 LYS A C 8
ATOM 11717 O O . LYS A 1 63 ? 5.608 10.478 2.097 1.00 0.00 61 LYS A O 8
ATOM 11736 N N . ASN A 1 64 ? 7.700 10.056 1.350 1.00 0.00 62 ASN A N 8
ATOM 11737 C CA . ASN A 1 64 ? 7.616 10.998 0.247 1.00 0.00 62 ASN A CA 8
ATOM 11738 C C . ASN A 1 64 ? 6.335 10.734 -0.547 1.00 0.00 62 ASN A C 8
ATOM 11739 O O . ASN A 1 64 ? 5.988 9.583 -0.807 1.00 0.00 62 ASN A O 8
ATOM 11750 N N . GLU A 1 65 ? 5.667 11.820 -0.909 1.00 0.00 63 GLU A N 8
ATOM 11751 C CA . GLU A 1 65 ? 4.432 11.720 -1.668 1.00 0.00 63 GLU A CA 8
ATOM 11752 C C . GLU A 1 65 ? 4.717 11.211 -3.082 1.00 0.00 63 GLU A C 8
ATOM 11753 O O . GLU A 1 65 ? 3.810 10.757 -3.777 1.00 0.00 63 GLU A O 8
ATOM 11765 N N . GLU A 1 66 ? 5.982 11.303 -3.466 1.00 0.00 64 GLU A N 8
ATOM 11766 C CA . GLU A 1 66 ? 6.398 10.857 -4.785 1.00 0.00 64 GLU A CA 8
ATOM 11767 C C . GLU A 1 66 ? 6.790 9.379 -4.746 1.00 0.00 64 GLU A C 8
ATOM 11768 O O . GLU A 1 66 ? 6.796 8.708 -5.777 1.00 0.00 64 GLU A O 8
ATOM 11780 N N . ASP A 1 67 ? 7.106 8.914 -3.547 1.00 0.00 65 ASP A N 8
ATOM 11781 C CA . ASP A 1 67 ? 7.498 7.527 -3.360 1.00 0.00 65 ASP A CA 8
ATOM 11782 C C . ASP A 1 67 ? 6.268 6.630 -3.515 1.00 0.00 65 ASP A C 8
ATOM 11783 O O . ASP A 1 67 ? 6.390 5.461 -3.877 1.00 0.00 65 ASP A O 8
ATOM 11792 N N . VAL A 1 68 ? 5.112 7.211 -3.232 1.00 0.00 66 VAL A N 8
ATOM 11793 C CA . VAL A 1 68 ? 3.861 6.478 -3.335 1.00 0.00 66 VAL A CA 8
ATOM 11794 C C . VAL A 1 68 ? 3.602 6.123 -4.800 1.00 0.00 66 VAL A C 8
ATOM 11795 O O . VAL A 1 68 ? 2.835 6.802 -5.481 1.00 0.00 66 VAL A O 8
ATOM 11808 N N . SER A 1 69 ? 4.257 5.060 -5.243 1.00 0.00 67 SER A N 8
ATOM 11809 C CA . SER A 1 69 ? 4.107 4.607 -6.616 1.00 0.00 67 SER A CA 8
ATOM 11810 C C . SER A 1 69 ? 3.415 3.242 -6.643 1.00 0.00 67 SER A C 8
ATOM 11811 O O . SER A 1 69 ? 3.944 2.263 -6.119 1.00 0.00 67 SER A O 8
ATOM 11819 N N . PRO A 1 70 ? 2.212 3.220 -7.277 1.00 0.00 68 PRO A N 8
ATOM 11820 C CA . PRO A 1 70 ? 1.443 1.992 -7.380 1.00 0.00 68 PRO A CA 8
ATOM 11821 C C . PRO A 1 70 ? 2.049 1.052 -8.424 1.00 0.00 68 PRO A C 8
ATOM 11822 O O . PRO A 1 70 ? 1.449 0.036 -8.773 1.00 0.00 68 PRO A O 8
ATOM 11833 N N . SER A 1 71 ? 3.230 1.423 -8.894 1.00 0.00 69 SER A N 8
ATOM 11834 C CA . SER A 1 71 ? 3.924 0.626 -9.891 1.00 0.00 69 SER A CA 8
ATOM 11835 C C . SER A 1 71 ? 5.434 0.850 -9.783 1.00 0.00 69 SER A C 8
ATOM 11836 O O . SER A 1 71 ? 5.882 1.966 -9.526 1.00 0.00 69 SER A O 8
ATOM 11844 N N . LEU A 1 72 ? 6.176 -0.229 -9.984 1.00 0.00 70 LEU A N 8
ATOM 11845 C CA . LEU A 1 72 ? 7.626 -0.164 -9.912 1.00 0.00 70 LEU A CA 8
ATOM 11846 C C . LEU A 1 72 ? 8.158 0.611 -11.119 1.00 0.00 70 LEU A C 8
ATOM 11847 O O . LEU A 1 72 ? 9.022 0.121 -11.844 1.00 0.00 70 LEU A O 8
ATOM 11863 N N . GLU A 1 73 ? 7.618 1.808 -11.298 1.00 0.00 71 GLU A N 8
ATOM 11864 C CA . GLU A 1 73 ? 8.028 2.656 -12.405 1.00 0.00 71 GLU A CA 8
ATOM 11865 C C . GLU A 1 73 ? 9.120 3.628 -11.953 1.00 0.00 71 GLU A C 8
ATOM 11866 O O . GLU A 1 73 ? 9.010 4.834 -12.169 1.00 0.00 71 GLU A O 8
ATOM 11878 N N . GLY A 1 74 ? 10.148 3.067 -11.334 1.00 0.00 72 GLY A N 8
ATOM 11879 C CA . GLY A 1 74 ? 11.259 3.869 -10.850 1.00 0.00 72 GLY A CA 8
ATOM 11880 C C . GLY A 1 74 ? 11.933 3.203 -9.649 1.00 0.00 72 GLY A C 8
ATOM 11881 O O . GLY A 1 74 ? 13.075 3.520 -9.320 1.00 0.00 72 GLY A O 8
ATOM 11885 N N . LEU A 1 75 ? 11.198 2.293 -9.027 1.00 0.00 73 LEU A N 8
ATOM 11886 C CA . LEU A 1 75 ? 11.711 1.581 -7.869 1.00 0.00 73 LEU A CA 8
ATOM 11887 C C . LEU A 1 75 ? 13.094 1.015 -8.196 1.00 0.00 73 LEU A C 8
ATOM 11888 O O . LEU A 1 75 ? 13.217 0.083 -8.989 1.00 0.00 73 LEU A O 8
ATOM 11904 N N . THR A 1 76 ? 14.102 1.603 -7.568 1.00 0.00 74 THR A N 8
ATOM 11905 C CA . THR A 1 76 ? 15.472 1.170 -7.781 1.00 0.00 74 THR A CA 8
ATOM 11906 C C . THR A 1 76 ? 15.719 -0.176 -7.096 1.00 0.00 74 THR A C 8
ATOM 11907 O O . THR A 1 76 ? 14.779 -0.826 -6.641 1.00 0.00 74 THR A O 8
ATOM 11918 N N . GLU A 1 77 ? 16.988 -0.553 -7.045 1.00 0.00 75 GLU A N 8
ATOM 11919 C CA . GLU A 1 77 ? 17.370 -1.810 -6.423 1.00 0.00 75 GLU A CA 8
ATOM 11920 C C . GLU A 1 77 ? 17.193 -1.727 -4.906 1.00 0.00 75 GLU A C 8
ATOM 11921 O O . GLU A 1 77 ? 16.669 -2.652 -4.287 1.00 0.00 75 GLU A O 8
ATOM 11933 N N . LYS A 1 78 ? 17.639 -0.610 -4.350 1.00 0.00 76 LYS A N 8
ATOM 11934 C CA . LYS A 1 78 ? 17.537 -0.394 -2.917 1.00 0.00 76 LYS A CA 8
ATOM 11935 C C . LYS A 1 78 ? 16.095 -0.644 -2.470 1.00 0.00 76 LYS A C 8
ATOM 11936 O O . LYS A 1 78 ? 15.856 -1.387 -1.520 1.00 0.00 76 LYS A O 8
ATOM 11955 N N . GLU A 1 79 ? 15.172 -0.008 -3.176 1.00 0.00 77 GLU A N 8
ATOM 11956 C CA . GLU A 1 79 ? 13.760 -0.151 -2.864 1.00 0.00 77 GLU A CA 8
ATOM 11957 C C . GLU A 1 79 ? 13.249 -1.515 -3.332 1.00 0.00 77 GLU A C 8
ATOM 11958 O O . GLU A 1 79 ? 12.524 -2.193 -2.606 1.00 0.00 77 GLU A O 8
ATOM 11970 N N . ILE A 1 80 ? 13.647 -1.877 -4.543 1.00 0.00 78 ILE A N 8
ATOM 11971 C CA . ILE A 1 80 ? 13.239 -3.148 -5.117 1.00 0.00 78 ILE A CA 8
ATOM 11972 C C . ILE A 1 80 ? 13.537 -4.271 -4.122 1.00 0.00 78 ILE A C 8
ATOM 11973 O O . ILE A 1 80 ? 12.843 -5.287 -4.100 1.00 0.00 78 ILE A O 8
ATOM 11989 N N . ASN A 1 81 ? 14.571 -4.051 -3.323 1.00 0.00 79 ASN A N 8
ATOM 11990 C CA . ASN A 1 81 ? 14.970 -5.033 -2.328 1.00 0.00 79 ASN A CA 8
ATOM 11991 C C . ASN A 1 81 ? 14.139 -4.832 -1.059 1.00 0.00 79 ASN A C 8
ATOM 11992 O O . ASN A 1 81 ? 13.616 -5.793 -0.497 1.00 0.00 79 ASN A O 8
ATOM 12003 N N . THR A 1 82 ? 14.045 -3.577 -0.644 1.00 0.00 80 THR A N 8
ATOM 12004 C CA . THR A 1 82 ? 13.288 -3.238 0.549 1.00 0.00 80 THR A CA 8
ATOM 12005 C C . THR A 1 82 ? 11.786 -3.310 0.266 1.00 0.00 80 THR A C 8
ATOM 12006 O O . THR A 1 82 ? 11.033 -3.903 1.036 1.00 0.00 80 THR A O 8
ATOM 12017 N N . LEU A 1 83 ? 11.396 -2.698 -0.843 1.00 0.00 81 LEU A N 8
ATOM 12018 C CA . LEU A 1 83 ? 9.998 -2.685 -1.238 1.00 0.00 81 LEU A CA 8
ATOM 12019 C C . LEU A 1 83 ? 9.494 -4.125 -1.363 1.00 0.00 81 LEU A C 8
ATOM 12020 O O . LEU A 1 83 ? 8.520 -4.504 -0.714 1.00 0.00 81 LEU A O 8
ATOM 12036 N N . ASN A 1 84 ? 10.181 -4.887 -2.201 1.00 0.00 82 ASN A N 8
ATOM 12037 C CA . ASN A 1 84 ? 9.815 -6.277 -2.419 1.00 0.00 82 ASN A CA 8
ATOM 12038 C C . ASN A 1 84 ? 9.684 -6.983 -1.068 1.00 0.00 82 ASN A C 8
ATOM 12039 O O . ASN A 1 84 ? 8.843 -7.865 -0.904 1.00 0.00 82 ASN A O 8
ATOM 12050 N N . ASP A 1 85 ? 10.530 -6.569 -0.136 1.00 0.00 83 ASP A N 8
ATOM 12051 C CA . ASP A 1 85 ? 10.520 -7.152 1.195 1.00 0.00 83 ASP A CA 8
ATOM 12052 C C . ASP A 1 85 ? 9.325 -6.603 1.978 1.00 0.00 83 ASP A C 8
ATOM 12053 O O . ASP A 1 85 ? 8.729 -7.313 2.787 1.00 0.00 83 ASP A O 8
ATOM 12062 N N . TRP A 1 86 ? 9.010 -5.344 1.710 1.00 0.00 84 TRP A N 8
ATOM 12063 C CA . TRP A 1 86 ? 7.897 -4.693 2.379 1.00 0.00 84 TRP A CA 8
ATOM 12064 C C . TRP A 1 86 ? 6.624 -5.474 2.049 1.00 0.00 84 TRP A C 8
ATOM 12065 O O . TRP A 1 86 ? 5.698 -5.530 2.858 1.00 0.00 84 TRP A O 8
ATOM 12086 N N . GLU A 1 87 ? 6.617 -6.058 0.860 1.00 0.00 85 GLU A N 8
ATOM 12087 C CA . GLU A 1 87 ? 5.473 -6.834 0.413 1.00 0.00 85 GLU A CA 8
ATOM 12088 C C . GLU A 1 87 ? 5.311 -8.087 1.277 1.00 0.00 85 GLU A C 8
ATOM 12089 O O . GLU A 1 87 ? 4.220 -8.371 1.767 1.00 0.00 85 GLU A O 8
ATOM 12101 N N . THR A 1 88 ? 6.415 -8.803 1.437 1.00 0.00 86 THR A N 8
ATOM 12102 C CA . THR A 1 88 ? 6.409 -10.019 2.233 1.00 0.00 86 THR A CA 8
ATOM 12103 C C . THR A 1 88 ? 6.007 -9.709 3.676 1.00 0.00 86 THR A C 8
ATOM 12104 O O . THR A 1 88 ? 5.392 -10.539 4.344 1.00 0.00 86 THR A O 8
ATOM 12115 N N . LYS A 1 89 ? 6.371 -8.513 4.114 1.00 0.00 87 LYS A N 8
ATOM 12116 C CA . LYS A 1 89 ? 6.056 -8.084 5.466 1.00 0.00 87 LYS A CA 8
ATOM 12117 C C . LYS A 1 89 ? 4.571 -7.726 5.550 1.00 0.00 87 LYS A C 8
ATOM 12118 O O . LYS A 1 89 ? 3.906 -8.045 6.535 1.00 0.00 87 LYS A O 8
ATOM 12137 N N . PHE A 1 90 ? 4.094 -7.067 4.504 1.00 0.00 88 PHE A N 8
ATOM 12138 C CA . PHE A 1 90 ? 2.700 -6.662 4.447 1.00 0.00 88 PHE A CA 8
ATOM 12139 C C . PHE A 1 90 ? 1.809 -7.823 4.000 1.00 0.00 88 PHE A C 8
ATOM 12140 O O . PHE A 1 90 ? 0.750 -8.057 4.580 1.00 0.00 88 PHE A O 8
ATOM 12157 N N . GLU A 1 91 ? 2.272 -8.519 2.972 1.00 0.00 89 GLU A N 8
ATOM 12158 C CA . GLU A 1 91 ? 1.531 -9.650 2.440 1.00 0.00 89 GLU A CA 8
ATOM 12159 C C . GLU A 1 91 ? 1.490 -10.787 3.464 1.00 0.00 89 GLU A C 8
ATOM 12160 O O . GLU A 1 91 ? 0.506 -11.520 3.544 1.00 0.00 89 GLU A O 8
ATOM 12172 N N . ALA A 1 92 ? 2.572 -10.898 4.220 1.00 0.00 90 ALA A N 8
ATOM 12173 C CA . ALA A 1 92 ? 2.673 -11.933 5.235 1.00 0.00 90 ALA A CA 8
ATOM 12174 C C . ALA A 1 92 ? 2.266 -11.353 6.591 1.00 0.00 90 ALA A C 8
ATOM 12175 O O . ALA A 1 92 ? 2.820 -11.729 7.623 1.00 0.00 90 ALA A O 8
ATOM 12182 N N . LYS A 1 93 ? 1.301 -10.446 6.546 1.00 0.00 91 LYS A N 8
ATOM 12183 C CA . LYS A 1 93 ? 0.814 -9.810 7.758 1.00 0.00 91 LYS A CA 8
ATOM 12184 C C . LYS A 1 93 ? -0.597 -9.270 7.514 1.00 0.00 91 LYS A C 8
ATOM 12185 O O . LYS A 1 93 ? -1.533 -9.624 8.229 1.00 0.00 91 LYS A O 8
ATOM 12204 N N . TYR A 1 94 ? -0.704 -8.422 6.501 1.00 0.00 92 TYR A N 8
ATOM 12205 C CA . TYR A 1 94 ? -1.985 -7.830 6.154 1.00 0.00 92 TYR A CA 8
ATOM 12206 C C . TYR A 1 94 ? -2.765 -8.733 5.196 1.00 0.00 92 TYR A C 8
ATOM 12207 O O . TYR A 1 94 ? -2.180 -9.357 4.312 1.00 0.00 92 TYR A O 8
ATOM 12225 N N . PRO A 1 95 ? -4.107 -8.774 5.409 1.00 0.00 93 PRO A N 8
ATOM 12226 C CA . PRO A 1 95 ? -4.973 -9.590 4.575 1.00 0.00 93 PRO A CA 8
ATOM 12227 C C . PRO A 1 95 ? -5.176 -8.946 3.202 1.00 0.00 93 PRO A C 8
ATOM 12228 O O . PRO A 1 95 ? -5.416 -7.743 3.105 1.00 0.00 93 PRO A O 8
ATOM 12239 N N . VAL A 1 96 ? -5.072 -9.775 2.173 1.00 0.00 94 VAL A N 8
ATOM 12240 C CA . VAL A 1 96 ? -5.241 -9.302 0.810 1.00 0.00 94 VAL A CA 8
ATOM 12241 C C . VAL A 1 96 ? -6.713 -9.426 0.411 1.00 0.00 94 VAL A C 8
ATOM 12242 O O . VAL A 1 96 ? -7.219 -10.531 0.224 1.00 0.00 94 VAL A O 8
ATOM 12255 N N . VAL A 1 97 ? -7.360 -8.275 0.293 1.00 0.00 95 VAL A N 8
ATOM 12256 C CA . VAL A 1 97 ? -8.764 -8.241 -0.081 1.00 0.00 95 VAL A CA 8
ATOM 12257 C C . VAL A 1 97 ? -8.881 -8.211 -1.606 1.00 0.00 95 VAL A C 8
ATOM 12258 O O . VAL A 1 97 ? -9.962 -8.420 -2.153 1.00 0.00 95 VAL A O 8
ATOM 12271 N N . GLY A 1 98 ? -7.752 -7.949 -2.249 1.00 0.00 96 GLY A N 8
ATOM 12272 C CA . GLY A 1 98 ? -7.715 -7.889 -3.700 1.00 0.00 96 GLY A CA 8
ATOM 12273 C C . GLY A 1 98 ? -6.350 -7.406 -4.194 1.00 0.00 96 GLY A C 8
ATOM 12274 O O . GLY A 1 98 ? -5.441 -7.180 -3.396 1.00 0.00 96 GLY A O 8
ATOM 12278 N N . ARG A 1 99 ? -6.248 -7.261 -5.507 1.00 0.00 97 ARG A N 8
ATOM 12279 C CA . ARG A 1 99 ? -5.009 -6.809 -6.117 1.00 0.00 97 ARG A CA 8
ATOM 12280 C C . ARG A 1 99 ? -5.262 -5.569 -6.977 1.00 0.00 97 ARG A C 8
ATOM 12281 O O . ARG A 1 99 ? -6.245 -5.512 -7.715 1.00 0.00 97 ARG A O 8
ATOM 12302 N N . VAL A 1 100 ? -4.359 -4.608 -6.854 1.00 0.00 98 VAL A N 8
ATOM 12303 C CA . VAL A 1 100 ? -4.472 -3.373 -7.612 1.00 0.00 98 VAL A CA 8
ATOM 12304 C C . VAL A 1 100 ? -4.497 -3.698 -9.107 1.00 0.00 98 VAL A C 8
ATOM 12305 O O . VAL A 1 100 ? -3.657 -4.452 -9.596 1.00 0.00 98 VAL A O 8
ATOM 12318 N N . VAL A 1 101 ? -5.468 -3.112 -9.791 1.00 0.00 99 VAL A N 8
ATOM 12319 C CA . VAL A 1 101 ? -5.613 -3.329 -11.221 1.00 0.00 99 VAL A CA 8
ATOM 12320 C C . VAL A 1 101 ? -5.301 -2.029 -11.964 1.00 0.00 99 VAL A C 8
ATOM 12321 O O . VAL A 1 101 ? -4.511 -2.022 -12.906 1.00 0.00 99 VAL A O 8
ATOM 12334 N N . SER A 1 102 ? -5.939 -0.959 -11.512 1.00 0.00 100 SER A N 8
ATOM 12335 C CA . SER A 1 102 ? -5.740 0.345 -12.122 1.00 0.00 100 SER A CA 8
ATOM 12336 C C . SER A 1 102 ? -5.782 0.221 -13.647 1.00 0.00 100 SER A C 8
ATOM 12337 O O . SER A 1 102 ? -4.765 0.393 -14.316 1.00 0.00 100 SER A O 8
ATOM 12345 N N . GLY A 1 1 ? -8.539 -14.547 -9.019 1.00 0.00 -1 GLY A N 9
ATOM 12346 C CA . GLY A 1 1 ? -9.073 -13.214 -9.241 1.00 0.00 -1 GLY A CA 9
ATOM 12347 C C . GLY A 1 1 ? -9.829 -12.714 -8.007 1.00 0.00 -1 GLY A C 9
ATOM 12348 O O . GLY A 1 1 ? -11.013 -13.000 -7.842 1.00 0.00 -1 GLY A O 9
ATOM 12352 N N . PRO A 1 2 ? -9.093 -11.956 -7.151 1.00 0.00 0 PRO A N 9
ATOM 12353 C CA . PRO A 1 2 ? -9.680 -11.414 -5.938 1.00 0.00 0 PRO A CA 9
ATOM 12354 C C . PRO A 1 2 ? -10.596 -10.229 -6.254 1.00 0.00 0 PRO A C 9
ATOM 12355 O O . PRO A 1 2 ? -11.045 -10.073 -7.389 1.00 0.00 0 PRO A O 9
ATOM 12366 N N . MET A 1 3 ? -10.845 -9.425 -5.231 1.00 0.00 1 MET A N 9
ATOM 12367 C CA . MET A 1 3 ? -11.699 -8.260 -5.386 1.00 0.00 1 MET A CA 9
ATOM 12368 C C . MET A 1 3 ? -11.085 -7.257 -6.364 1.00 0.00 1 MET A C 9
ATOM 12369 O O . MET A 1 3 ? -11.802 -6.602 -7.119 1.00 0.00 1 MET A O 9
ATOM 12383 N N . GLU A 1 4 ? -9.764 -7.167 -6.319 1.00 0.00 2 GLU A N 9
ATOM 12384 C CA . GLU A 1 4 ? -9.046 -6.255 -7.192 1.00 0.00 2 GLU A CA 9
ATOM 12385 C C . GLU A 1 4 ? -9.584 -4.831 -7.031 1.00 0.00 2 GLU A C 9
ATOM 12386 O O . GLU A 1 4 ? -10.708 -4.539 -7.437 1.00 0.00 2 GLU A O 9
ATOM 12398 N N . PHE A 1 5 ? -8.756 -3.984 -6.438 1.00 0.00 3 PHE A N 9
ATOM 12399 C CA . PHE A 1 5 ? -9.135 -2.598 -6.218 1.00 0.00 3 PHE A CA 9
ATOM 12400 C C . PHE A 1 5 ? -8.342 -1.661 -7.131 1.00 0.00 3 PHE A C 9
ATOM 12401 O O . PHE A 1 5 ? -7.117 -1.748 -7.202 1.00 0.00 3 PHE A O 9
ATOM 12418 N N . THR A 1 6 ? -9.073 -0.788 -7.808 1.00 0.00 4 THR A N 9
ATOM 12419 C CA . THR A 1 6 ? -8.453 0.164 -8.714 1.00 0.00 4 THR A CA 9
ATOM 12420 C C . THR A 1 6 ? -7.968 1.394 -7.945 1.00 0.00 4 THR A C 9
ATOM 12421 O O . THR A 1 6 ? -8.389 1.629 -6.813 1.00 0.00 4 THR A O 9
ATOM 12432 N N . ALA A 1 7 ? -7.088 2.147 -8.589 1.00 0.00 5 ALA A N 9
ATOM 12433 C CA . ALA A 1 7 ? -6.542 3.348 -7.980 1.00 0.00 5 ALA A CA 9
ATOM 12434 C C . ALA A 1 7 ? -7.689 4.255 -7.531 1.00 0.00 5 ALA A C 9
ATOM 12435 O O . ALA A 1 7 ? -7.543 5.022 -6.581 1.00 0.00 5 ALA A O 9
ATOM 12442 N N . GLU A 1 8 ? -8.805 4.136 -8.235 1.00 0.00 6 GLU A N 9
ATOM 12443 C CA . GLU A 1 8 ? -9.977 4.935 -7.921 1.00 0.00 6 GLU A CA 9
ATOM 12444 C C . GLU A 1 8 ? -10.609 4.459 -6.611 1.00 0.00 6 GLU A C 9
ATOM 12445 O O . GLU A 1 8 ? -10.919 5.267 -5.737 1.00 0.00 6 GLU A O 9
ATOM 12457 N N . GLN A 1 9 ? -10.781 3.149 -6.517 1.00 0.00 7 GLN A N 9
ATOM 12458 C CA . GLN A 1 9 ? -11.371 2.555 -5.329 1.00 0.00 7 GLN A CA 9
ATOM 12459 C C . GLN A 1 9 ? -10.378 2.597 -4.166 1.00 0.00 7 GLN A C 9
ATOM 12460 O O . GLN A 1 9 ? -10.753 2.903 -3.035 1.00 0.00 7 GLN A O 9
ATOM 12474 N N . LEU A 1 10 ? -9.130 2.286 -4.483 1.00 0.00 8 LEU A N 9
ATOM 12475 C CA . LEU A 1 10 ? -8.080 2.284 -3.479 1.00 0.00 8 LEU A CA 9
ATOM 12476 C C . LEU A 1 10 ? -7.847 3.715 -2.989 1.00 0.00 8 LEU A C 9
ATOM 12477 O O . LEU A 1 10 ? -7.364 3.923 -1.877 1.00 0.00 8 LEU A O 9
ATOM 12493 N N . SER A 1 11 ? -8.200 4.664 -3.843 1.00 0.00 9 SER A N 9
ATOM 12494 C CA . SER A 1 11 ? -8.036 6.069 -3.511 1.00 0.00 9 SER A CA 9
ATOM 12495 C C . SER A 1 11 ? -9.169 6.525 -2.590 1.00 0.00 9 SER A C 9
ATOM 12496 O O . SER A 1 11 ? -9.155 7.651 -2.094 1.00 0.00 9 SER A O 9
ATOM 12504 N N . GLN A 1 12 ? -10.123 5.628 -2.389 1.00 0.00 10 GLN A N 9
ATOM 12505 C CA . GLN A 1 12 ? -11.261 5.924 -1.536 1.00 0.00 10 GLN A CA 9
ATOM 12506 C C . GLN A 1 12 ? -11.290 4.971 -0.339 1.00 0.00 10 GLN A C 9
ATOM 12507 O O . GLN A 1 12 ? -12.358 4.669 0.192 1.00 0.00 10 GLN A O 9
ATOM 12521 N N . TYR A 1 13 ? -10.105 4.523 0.049 1.00 0.00 11 TYR A N 9
ATOM 12522 C CA . TYR A 1 13 ? -9.982 3.609 1.172 1.00 0.00 11 TYR A CA 9
ATOM 12523 C C . TYR A 1 13 ? -8.696 3.876 1.957 1.00 0.00 11 TYR A C 9
ATOM 12524 O O . TYR A 1 13 ? -7.883 2.973 2.149 1.00 0.00 11 TYR A O 9
ATOM 12542 N N . ASN A 1 14 ? -8.551 5.120 2.388 1.00 0.00 12 ASN A N 9
ATOM 12543 C CA . ASN A 1 14 ? -7.377 5.517 3.148 1.00 0.00 12 ASN A CA 9
ATOM 12544 C C . ASN A 1 14 ? -7.794 5.867 4.577 1.00 0.00 12 ASN A C 9
ATOM 12545 O O . ASN A 1 14 ? -7.042 6.511 5.307 1.00 0.00 12 ASN A O 9
ATOM 12556 N N . GLY A 1 15 ? -8.992 5.428 4.935 1.00 0.00 13 GLY A N 9
ATOM 12557 C CA . GLY A 1 15 ? -9.518 5.687 6.264 1.00 0.00 13 GLY A CA 9
ATOM 12558 C C . GLY A 1 15 ? -9.780 7.180 6.469 1.00 0.00 13 GLY A C 9
ATOM 12559 O O . GLY A 1 15 ? -8.859 7.940 6.766 1.00 0.00 13 GLY A O 9
ATOM 12563 N N . THR A 1 16 ? -11.039 7.556 6.303 1.00 0.00 14 THR A N 9
ATOM 12564 C CA . THR A 1 16 ? -11.433 8.945 6.466 1.00 0.00 14 THR A CA 9
ATOM 12565 C C . THR A 1 16 ? -12.947 9.094 6.296 1.00 0.00 14 THR A C 9
ATOM 12566 O O . THR A 1 16 ? -13.613 9.697 7.135 1.00 0.00 14 THR A O 9
ATOM 12577 N N . ASP A 1 17 ? -13.445 8.533 5.203 1.00 0.00 15 ASP A N 9
ATOM 12578 C CA . ASP A 1 17 ? -14.867 8.596 4.912 1.00 0.00 15 ASP A CA 9
ATOM 12579 C C . ASP A 1 17 ? -15.649 7.988 6.079 1.00 0.00 15 ASP A C 9
ATOM 12580 O O . ASP A 1 17 ? -15.079 7.699 7.130 1.00 0.00 15 ASP A O 9
ATOM 12589 N N . GLU A 1 18 ? -16.943 7.813 5.855 1.00 0.00 16 GLU A N 9
ATOM 12590 C CA . GLU A 1 18 ? -17.809 7.246 6.875 1.00 0.00 16 GLU A CA 9
ATOM 12591 C C . GLU A 1 18 ? -17.143 6.029 7.520 1.00 0.00 16 GLU A C 9
ATOM 12592 O O . GLU A 1 18 ? -16.446 6.159 8.525 1.00 0.00 16 GLU A O 9
ATOM 12604 N N . SER A 1 19 ? -17.381 4.874 6.916 1.00 0.00 17 SER A N 9
ATOM 12605 C CA . SER A 1 19 ? -16.812 3.636 7.419 1.00 0.00 17 SER A CA 9
ATOM 12606 C C . SER A 1 19 ? -15.963 2.971 6.334 1.00 0.00 17 SER A C 9
ATOM 12607 O O . SER A 1 19 ? -15.675 1.777 6.410 1.00 0.00 17 SER A O 9
ATOM 12615 N N . LYS A 1 20 ? -15.586 3.772 5.348 1.00 0.00 18 LYS A N 9
ATOM 12616 C CA . LYS A 1 20 ? -14.776 3.276 4.249 1.00 0.00 18 LYS A CA 9
ATOM 12617 C C . LYS A 1 20 ? -13.592 2.485 4.809 1.00 0.00 18 LYS A C 9
ATOM 12618 O O . LYS A 1 20 ? -12.949 2.918 5.764 1.00 0.00 18 LYS A O 9
ATOM 12637 N N . PRO A 1 21 ? -13.334 1.310 4.176 1.00 0.00 19 PRO A N 9
ATOM 12638 C CA . PRO A 1 21 ? -12.238 0.456 4.601 1.00 0.00 19 PRO A CA 9
ATOM 12639 C C . PRO A 1 21 ? -10.891 1.030 4.159 1.00 0.00 19 PRO A C 9
ATOM 12640 O O . PRO A 1 21 ? -10.821 1.781 3.187 1.00 0.00 19 PRO A O 9
ATOM 12651 N N . ILE A 1 22 ? -9.854 0.656 4.894 1.00 0.00 20 ILE A N 9
ATOM 12652 C CA . ILE A 1 22 ? -8.513 1.124 4.591 1.00 0.00 20 ILE A CA 9
ATOM 12653 C C . ILE A 1 22 ? -7.774 0.055 3.784 1.00 0.00 20 ILE A C 9
ATOM 12654 O O . ILE A 1 22 ? -7.558 -1.055 4.269 1.00 0.00 20 ILE A O 9
ATOM 12670 N N . TYR A 1 23 ? -7.407 0.426 2.566 1.00 0.00 21 TYR A N 9
ATOM 12671 C CA . TYR A 1 23 ? -6.697 -0.488 1.687 1.00 0.00 21 TYR A CA 9
ATOM 12672 C C . TYR A 1 23 ? -5.450 0.175 1.099 1.00 0.00 21 TYR A C 9
ATOM 12673 O O . TYR A 1 23 ? -5.523 1.281 0.566 1.00 0.00 21 TYR A O 9
ATOM 12691 N N . VAL A 1 24 ? -4.333 -0.529 1.217 1.00 0.00 22 VAL A N 9
ATOM 12692 C CA . VAL A 1 24 ? -3.072 -0.023 0.704 1.00 0.00 22 VAL A CA 9
ATOM 12693 C C . VAL A 1 24 ? -2.696 -0.793 -0.564 1.00 0.00 22 VAL A C 9
ATOM 12694 O O . VAL A 1 24 ? -3.375 -1.748 -0.939 1.00 0.00 22 VAL A O 9
ATOM 12707 N N . ALA A 1 25 ? -1.617 -0.348 -1.190 1.00 0.00 23 ALA A N 9
ATOM 12708 C CA . ALA A 1 25 ? -1.143 -0.983 -2.408 1.00 0.00 23 ALA A CA 9
ATOM 12709 C C . ALA A 1 25 ? 0.370 -1.191 -2.315 1.00 0.00 23 ALA A C 9
ATOM 12710 O O . ALA A 1 25 ? 1.082 -0.357 -1.757 1.00 0.00 23 ALA A O 9
ATOM 12717 N N . ILE A 1 26 ? 0.817 -2.309 -2.868 1.00 0.00 24 ILE A N 9
ATOM 12718 C CA . ILE A 1 26 ? 2.232 -2.637 -2.854 1.00 0.00 24 ILE A CA 9
ATOM 12719 C C . ILE A 1 26 ? 2.581 -3.427 -4.117 1.00 0.00 24 ILE A C 9
ATOM 12720 O O . ILE A 1 26 ? 2.142 -4.564 -4.284 1.00 0.00 24 ILE A O 9
ATOM 12736 N N . LYS A 1 27 ? 3.367 -2.793 -4.975 1.00 0.00 25 LYS A N 9
ATOM 12737 C CA . LYS A 1 27 ? 3.779 -3.422 -6.218 1.00 0.00 25 LYS A CA 9
ATOM 12738 C C . LYS A 1 27 ? 2.540 -3.761 -7.049 1.00 0.00 25 LYS A C 9
ATOM 12739 O O . LYS A 1 27 ? 2.609 -4.572 -7.971 1.00 0.00 25 LYS A O 9
ATOM 12758 N N . GLY A 1 28 ? 1.435 -3.123 -6.692 1.00 0.00 26 GLY A N 9
ATOM 12759 C CA . GLY A 1 28 ? 0.182 -3.347 -7.393 1.00 0.00 26 GLY A CA 9
ATOM 12760 C C . GLY A 1 28 ? -0.690 -4.360 -6.647 1.00 0.00 26 GLY A C 9
ATOM 12761 O O . GLY A 1 28 ? -1.640 -4.901 -7.211 1.00 0.00 26 GLY A O 9
ATOM 12765 N N . ARG A 1 29 ? -0.337 -4.584 -5.390 1.00 0.00 27 ARG A N 9
ATOM 12766 C CA . ARG A 1 29 ? -1.075 -5.522 -4.561 1.00 0.00 27 ARG A CA 9
ATOM 12767 C C . ARG A 1 29 ? -1.814 -4.778 -3.447 1.00 0.00 27 ARG A C 9
ATOM 12768 O O . ARG A 1 29 ? -1.209 -4.010 -2.701 1.00 0.00 27 ARG A O 9
ATOM 12789 N N . VAL A 1 30 ? -3.112 -5.031 -3.371 1.00 0.00 28 VAL A N 9
ATOM 12790 C CA . VAL A 1 30 ? -3.940 -4.395 -2.361 1.00 0.00 28 VAL A CA 9
ATOM 12791 C C . VAL A 1 30 ? -3.835 -5.180 -1.052 1.00 0.00 28 VAL A C 9
ATOM 12792 O O . VAL A 1 30 ? -4.143 -6.370 -1.011 1.00 0.00 28 VAL A O 9
ATOM 12805 N N . PHE A 1 31 ? -3.398 -4.482 -0.014 1.00 0.00 29 PHE A N 9
ATOM 12806 C CA . PHE A 1 31 ? -3.248 -5.100 1.293 1.00 0.00 29 PHE A CA 9
ATOM 12807 C C . PHE A 1 31 ? -4.171 -4.441 2.320 1.00 0.00 29 PHE A C 9
ATOM 12808 O O . PHE A 1 31 ? -4.527 -3.272 2.180 1.00 0.00 29 PHE A O 9
ATOM 12825 N N . ASP A 1 32 ? -4.534 -5.220 3.328 1.00 0.00 30 ASP A N 9
ATOM 12826 C CA . ASP A 1 32 ? -5.409 -4.728 4.378 1.00 0.00 30 ASP A CA 9
ATOM 12827 C C . ASP A 1 32 ? -4.568 -4.330 5.593 1.00 0.00 30 ASP A C 9
ATOM 12828 O O . ASP A 1 32 ? -3.764 -5.123 6.081 1.00 0.00 30 ASP A O 9
ATOM 12837 N N . VAL A 1 33 ? -4.783 -3.104 6.046 1.00 0.00 31 VAL A N 9
ATOM 12838 C CA . VAL A 1 33 ? -4.055 -2.592 7.194 1.00 0.00 31 VAL A CA 9
ATOM 12839 C C . VAL A 1 33 ? -5.045 -1.996 8.196 1.00 0.00 31 VAL A C 9
ATOM 12840 O O . VAL A 1 33 ? -4.642 -1.418 9.204 1.00 0.00 31 VAL A O 9
ATOM 12853 N N . THR A 1 34 ? -6.323 -2.158 7.885 1.00 0.00 32 THR A N 9
ATOM 12854 C CA . THR A 1 34 ? -7.374 -1.643 8.746 1.00 0.00 32 THR A CA 9
ATOM 12855 C C . THR A 1 34 ? -7.158 -2.108 10.187 1.00 0.00 32 THR A C 9
ATOM 12856 O O . THR A 1 34 ? -7.613 -1.459 11.127 1.00 0.00 32 THR A O 9
ATOM 12867 N N . THR A 1 35 ? -6.464 -3.229 10.316 1.00 0.00 33 THR A N 9
ATOM 12868 C CA . THR A 1 35 ? -6.182 -3.789 11.627 1.00 0.00 33 THR A CA 9
ATOM 12869 C C . THR A 1 35 ? -5.457 -2.763 12.500 1.00 0.00 33 THR A C 9
ATOM 12870 O O . THR A 1 35 ? -5.271 -2.981 13.696 1.00 0.00 33 THR A O 9
ATOM 12881 N N . GLY A 1 36 ? -5.066 -1.666 11.868 1.00 0.00 34 GLY A N 9
ATOM 12882 C CA . GLY A 1 36 ? -4.364 -0.606 12.572 1.00 0.00 34 GLY A CA 9
ATOM 12883 C C . GLY A 1 36 ? -4.581 0.744 11.886 1.00 0.00 34 GLY A C 9
ATOM 12884 O O . GLY A 1 36 ? -3.631 1.496 11.674 1.00 0.00 34 GLY A O 9
ATOM 12888 N N . LYS A 1 37 ? -5.837 1.011 11.558 1.00 0.00 35 LYS A N 9
ATOM 12889 C CA . LYS A 1 37 ? -6.190 2.257 10.901 1.00 0.00 35 LYS A CA 9
ATOM 12890 C C . LYS A 1 37 ? -5.585 3.428 11.678 1.00 0.00 35 LYS A C 9
ATOM 12891 O O . LYS A 1 37 ? -5.365 4.501 11.119 1.00 0.00 35 LYS A O 9
ATOM 12910 N N . SER A 1 38 ? -5.334 3.182 12.955 1.00 0.00 36 SER A N 9
ATOM 12911 C CA . SER A 1 38 ? -4.759 4.203 13.815 1.00 0.00 36 SER A CA 9
ATOM 12912 C C . SER A 1 38 ? -3.424 4.679 13.240 1.00 0.00 36 SER A C 9
ATOM 12913 O O . SER A 1 38 ? -2.937 5.750 13.599 1.00 0.00 36 SER A O 9
ATOM 12921 N N . PHE A 1 39 ? -2.869 3.860 12.358 1.00 0.00 37 PHE A N 9
ATOM 12922 C CA . PHE A 1 39 ? -1.600 4.185 11.731 1.00 0.00 37 PHE A CA 9
ATOM 12923 C C . PHE A 1 39 ? -1.795 4.560 10.261 1.00 0.00 37 PHE A C 9
ATOM 12924 O O . PHE A 1 39 ? -1.212 5.531 9.781 1.00 0.00 37 PHE A O 9
ATOM 12941 N N . TYR A 1 40 ? -2.617 3.770 9.585 1.00 0.00 38 TYR A N 9
ATOM 12942 C CA . TYR A 1 40 ? -2.897 4.008 8.180 1.00 0.00 38 TYR A CA 9
ATOM 12943 C C . TYR A 1 40 ? -4.110 4.924 8.009 1.00 0.00 38 TYR A C 9
ATOM 12944 O O . TYR A 1 40 ? -4.117 5.796 7.141 1.00 0.00 38 TYR A O 9
ATOM 12962 N N . GLY A 1 41 ? -5.108 4.695 8.850 1.00 0.00 39 GLY A N 9
ATOM 12963 C CA . GLY A 1 41 ? -6.324 5.488 8.803 1.00 0.00 39 GLY A CA 9
ATOM 12964 C C . GLY A 1 41 ? -6.001 6.983 8.743 1.00 0.00 39 GLY A C 9
ATOM 12965 O O . GLY A 1 41 ? -4.836 7.372 8.796 1.00 0.00 39 GLY A O 9
ATOM 12969 N N . SER A 1 42 ? -7.055 7.779 8.634 1.00 0.00 40 SER A N 9
ATOM 12970 C CA . SER A 1 42 ? -6.898 9.222 8.566 1.00 0.00 40 SER A CA 9
ATOM 12971 C C . SER A 1 42 ? -5.765 9.669 9.491 1.00 0.00 40 SER A C 9
ATOM 12972 O O . SER A 1 42 ? -5.694 9.244 10.643 1.00 0.00 40 SER A O 9
ATOM 12980 N N . GLY A 1 43 ? -4.906 10.522 8.952 1.00 0.00 41 GLY A N 9
ATOM 12981 C CA . GLY A 1 43 ? -3.778 11.032 9.714 1.00 0.00 41 GLY A CA 9
ATOM 12982 C C . GLY A 1 43 ? -3.214 9.956 10.644 1.00 0.00 41 GLY A C 9
ATOM 12983 O O . GLY A 1 43 ? -3.617 9.857 11.802 1.00 0.00 41 GLY A O 9
ATOM 12987 N N . GLY A 1 44 ? -2.290 9.176 10.103 1.00 0.00 42 GLY A N 9
ATOM 12988 C CA . GLY A 1 44 ? -1.666 8.111 10.869 1.00 0.00 42 GLY A CA 9
ATOM 12989 C C . GLY A 1 44 ? -0.264 7.804 10.341 1.00 0.00 42 GLY A C 9
ATOM 12990 O O . GLY A 1 44 ? 0.181 8.405 9.364 1.00 0.00 42 GLY A O 9
ATOM 12994 N N . ASP A 1 45 ? 0.395 6.870 11.011 1.00 0.00 43 ASP A N 9
ATOM 12995 C CA . ASP A 1 45 ? 1.738 6.476 10.621 1.00 0.00 43 ASP A CA 9
ATOM 12996 C C . ASP A 1 45 ? 1.833 6.446 9.094 1.00 0.00 43 ASP A C 9
ATOM 12997 O O . ASP A 1 45 ? 2.719 7.070 8.511 1.00 0.00 43 ASP A O 9
ATOM 13006 N N . TYR A 1 46 ? 0.909 5.713 8.490 1.00 0.00 44 TYR A N 9
ATOM 13007 C CA . TYR A 1 46 ? 0.878 5.594 7.042 1.00 0.00 44 TYR A CA 9
ATOM 13008 C C . TYR A 1 46 ? -0.229 6.464 6.444 1.00 0.00 44 TYR A C 9
ATOM 13009 O O . TYR A 1 46 ? -1.130 5.957 5.777 1.00 0.00 44 TYR A O 9
ATOM 13027 N N . SER A 1 47 ? -0.125 7.759 6.704 1.00 0.00 45 SER A N 9
ATOM 13028 C CA . SER A 1 47 ? -1.106 8.705 6.200 1.00 0.00 45 SER A CA 9
ATOM 13029 C C . SER A 1 47 ? -0.895 8.929 4.701 1.00 0.00 45 SER A C 9
ATOM 13030 O O . SER A 1 47 ? -1.850 9.172 3.965 1.00 0.00 45 SER A O 9
ATOM 13038 N N . MET A 1 48 ? 0.363 8.838 4.293 1.00 0.00 46 MET A N 9
ATOM 13039 C CA . MET A 1 48 ? 0.711 9.027 2.895 1.00 0.00 46 MET A CA 9
ATOM 13040 C C . MET A 1 48 ? 0.481 7.744 2.094 1.00 0.00 46 MET A C 9
ATOM 13041 O O . MET A 1 48 ? 0.239 7.795 0.889 1.00 0.00 46 MET A O 9
ATOM 13055 N N . PHE A 1 49 ? 0.566 6.623 2.795 1.00 0.00 47 PHE A N 9
ATOM 13056 C CA . PHE A 1 49 ? 0.370 5.329 2.165 1.00 0.00 47 PHE A CA 9
ATOM 13057 C C . PHE A 1 49 ? -1.119 4.998 2.044 1.00 0.00 47 PHE A C 9
ATOM 13058 O O . PHE A 1 49 ? -1.543 4.374 1.072 1.00 0.00 47 PHE A O 9
ATOM 13075 N N . ALA A 1 50 ? -1.872 5.430 3.045 1.00 0.00 48 ALA A N 9
ATOM 13076 C CA . ALA A 1 50 ? -3.304 5.187 3.063 1.00 0.00 48 ALA A CA 9
ATOM 13077 C C . ALA A 1 50 ? -3.892 5.527 1.692 1.00 0.00 48 ALA A C 9
ATOM 13078 O O . ALA A 1 50 ? -3.680 6.624 1.177 1.00 0.00 48 ALA A O 9
ATOM 13085 N N . GLY A 1 51 ? -4.620 4.567 1.141 1.00 0.00 49 GLY A N 9
ATOM 13086 C CA . GLY A 1 51 ? -5.240 4.752 -0.160 1.00 0.00 49 GLY A CA 9
ATOM 13087 C C . GLY A 1 51 ? -4.199 5.129 -1.216 1.00 0.00 49 GLY A C 9
ATOM 13088 O O . GLY A 1 51 ? -4.495 5.877 -2.146 1.00 0.00 49 GLY A O 9
ATOM 13092 N N . LYS A 1 52 ? -3.000 4.594 -1.036 1.00 0.00 50 LYS A N 9
ATOM 13093 C CA . LYS A 1 52 ? -1.913 4.866 -1.961 1.00 0.00 50 LYS A CA 9
ATOM 13094 C C . LYS A 1 52 ? -0.884 3.737 -1.878 1.00 0.00 50 LYS A C 9
ATOM 13095 O O . LYS A 1 52 ? -0.749 3.090 -0.840 1.00 0.00 50 LYS A O 9
ATOM 13114 N N . ASP A 1 53 ? -0.184 3.534 -2.985 1.00 0.00 51 ASP A N 9
ATOM 13115 C CA . ASP A 1 53 ? 0.828 2.494 -3.050 1.00 0.00 51 ASP A CA 9
ATOM 13116 C C . ASP A 1 53 ? 2.167 3.061 -2.573 1.00 0.00 51 ASP A C 9
ATOM 13117 O O . ASP A 1 53 ? 2.929 3.612 -3.366 1.00 0.00 51 ASP A O 9
ATOM 13126 N N . ALA A 1 54 ? 2.412 2.905 -1.281 1.00 0.00 52 ALA A N 9
ATOM 13127 C CA . ALA A 1 54 ? 3.646 3.395 -0.689 1.00 0.00 52 ALA A CA 9
ATOM 13128 C C . ALA A 1 54 ? 4.744 2.345 -0.868 1.00 0.00 52 ALA A C 9
ATOM 13129 O O . ALA A 1 54 ? 5.415 1.973 0.093 1.00 0.00 52 ALA A O 9
ATOM 13136 N N . SER A 1 55 ? 4.895 1.898 -2.106 1.00 0.00 53 SER A N 9
ATOM 13137 C CA . SER A 1 55 ? 5.900 0.899 -2.424 1.00 0.00 53 SER A CA 9
ATOM 13138 C C . SER A 1 55 ? 7.289 1.540 -2.442 1.00 0.00 53 SER A C 9
ATOM 13139 O O . SER A 1 55 ? 8.227 1.015 -1.844 1.00 0.00 53 SER A O 9
ATOM 13147 N N . ARG A 1 56 ? 7.376 2.667 -3.133 1.00 0.00 54 ARG A N 9
ATOM 13148 C CA . ARG A 1 56 ? 8.635 3.387 -3.236 1.00 0.00 54 ARG A CA 9
ATOM 13149 C C . ARG A 1 56 ? 9.038 3.950 -1.872 1.00 0.00 54 ARG A C 9
ATOM 13150 O O . ARG A 1 56 ? 10.176 3.779 -1.437 1.00 0.00 54 ARG A O 9
ATOM 13171 N N . ALA A 1 57 ? 8.082 4.609 -1.233 1.00 0.00 55 ALA A N 9
ATOM 13172 C CA . ALA A 1 57 ? 8.323 5.198 0.073 1.00 0.00 55 ALA A CA 9
ATOM 13173 C C . ALA A 1 57 ? 8.729 4.098 1.056 1.00 0.00 55 ALA A C 9
ATOM 13174 O O . ALA A 1 57 ? 9.503 4.342 1.980 1.00 0.00 55 ALA A O 9
ATOM 13181 N N . LEU A 1 58 ? 8.189 2.911 0.823 1.00 0.00 56 LEU A N 9
ATOM 13182 C CA . LEU A 1 58 ? 8.485 1.774 1.677 1.00 0.00 56 LEU A CA 9
ATOM 13183 C C . LEU A 1 58 ? 9.905 1.282 1.389 1.00 0.00 56 LEU A C 9
ATOM 13184 O O . LEU A 1 58 ? 10.653 0.959 2.311 1.00 0.00 56 LEU A O 9
ATOM 13200 N N . GLY A 1 59 ? 10.234 1.241 0.107 1.00 0.00 57 GLY A N 9
ATOM 13201 C CA . GLY A 1 59 ? 11.552 0.794 -0.314 1.00 0.00 57 GLY A CA 9
ATOM 13202 C C . GLY A 1 59 ? 12.647 1.686 0.274 1.00 0.00 57 GLY A C 9
ATOM 13203 O O . GLY A 1 59 ? 13.308 1.309 1.240 1.00 0.00 57 GLY A O 9
ATOM 13207 N N . LYS A 1 60 ? 12.805 2.853 -0.335 1.00 0.00 58 LYS A N 9
ATOM 13208 C CA . LYS A 1 60 ? 13.809 3.802 0.116 1.00 0.00 58 LYS A CA 9
ATOM 13209 C C . LYS A 1 60 ? 13.543 4.162 1.579 1.00 0.00 58 LYS A C 9
ATOM 13210 O O . LYS A 1 60 ? 14.446 4.605 2.287 1.00 0.00 58 LYS A O 9
ATOM 13229 N N . MET A 1 61 ? 12.299 3.959 1.989 1.00 0.00 59 MET A N 9
ATOM 13230 C CA . MET A 1 61 ? 11.903 4.257 3.355 1.00 0.00 59 MET A CA 9
ATOM 13231 C C . MET A 1 61 ? 11.932 5.764 3.618 1.00 0.00 59 MET A C 9
ATOM 13232 O O . MET A 1 61 ? 12.568 6.221 4.566 1.00 0.00 59 MET A O 9
ATOM 13246 N N . SER A 1 62 ? 11.234 6.495 2.760 1.00 0.00 60 SER A N 9
ATOM 13247 C CA . SER A 1 62 ? 11.171 7.941 2.888 1.00 0.00 60 SER A CA 9
ATOM 13248 C C . SER A 1 62 ? 9.774 8.366 3.344 1.00 0.00 60 SER A C 9
ATOM 13249 O O . SER A 1 62 ? 9.580 9.496 3.789 1.00 0.00 60 SER A O 9
ATOM 13257 N N . LYS A 1 63 ? 8.838 7.437 3.218 1.00 0.00 61 LYS A N 9
ATOM 13258 C CA . LYS A 1 63 ? 7.464 7.702 3.612 1.00 0.00 61 LYS A CA 9
ATOM 13259 C C . LYS A 1 63 ? 6.978 8.979 2.925 1.00 0.00 61 LYS A C 9
ATOM 13260 O O . LYS A 1 63 ? 6.020 9.605 3.377 1.00 0.00 61 LYS A O 9
ATOM 13279 N N . ASN A 1 64 ? 7.660 9.329 1.845 1.00 0.00 62 ASN A N 9
ATOM 13280 C CA . ASN A 1 64 ? 7.310 10.520 1.091 1.00 0.00 62 ASN A CA 9
ATOM 13281 C C . ASN A 1 64 ? 5.986 10.286 0.361 1.00 0.00 62 ASN A C 9
ATOM 13282 O O . ASN A 1 64 ? 5.748 9.201 -0.168 1.00 0.00 62 ASN A O 9
ATOM 13293 N N . GLU A 1 65 ? 5.158 11.321 0.356 1.00 0.00 63 GLU A N 9
ATOM 13294 C CA . GLU A 1 65 ? 3.864 11.241 -0.300 1.00 0.00 63 GLU A CA 9
ATOM 13295 C C . GLU A 1 65 ? 4.041 11.193 -1.819 1.00 0.00 63 GLU A C 9
ATOM 13296 O O . GLU A 1 65 ? 3.145 10.756 -2.539 1.00 0.00 63 GLU A O 9
ATOM 13308 N N . GLU A 1 66 ? 5.204 11.648 -2.262 1.00 0.00 64 GLU A N 9
ATOM 13309 C CA . GLU A 1 66 ? 5.510 11.662 -3.682 1.00 0.00 64 GLU A CA 9
ATOM 13310 C C . GLU A 1 66 ? 6.191 10.355 -4.092 1.00 0.00 64 GLU A C 9
ATOM 13311 O O . GLU A 1 66 ? 6.193 9.994 -5.268 1.00 0.00 64 GLU A O 9
ATOM 13323 N N . ASP A 1 67 ? 6.751 9.680 -3.099 1.00 0.00 65 ASP A N 9
ATOM 13324 C CA . ASP A 1 67 ? 7.433 8.420 -3.341 1.00 0.00 65 ASP A CA 9
ATOM 13325 C C . ASP A 1 67 ? 6.397 7.331 -3.628 1.00 0.00 65 ASP A C 9
ATOM 13326 O O . ASP A 1 67 ? 6.542 6.567 -4.581 1.00 0.00 65 ASP A O 9
ATOM 13335 N N . VAL A 1 68 ? 5.374 7.296 -2.787 1.00 0.00 66 VAL A N 9
ATOM 13336 C CA . VAL A 1 68 ? 4.314 6.313 -2.938 1.00 0.00 66 VAL A CA 9
ATOM 13337 C C . VAL A 1 68 ? 3.835 6.307 -4.391 1.00 0.00 66 VAL A C 9
ATOM 13338 O O . VAL A 1 68 ? 3.305 7.305 -4.878 1.00 0.00 66 VAL A O 9
ATOM 13351 N N . SER A 1 69 ? 4.037 5.172 -5.043 1.00 0.00 67 SER A N 9
ATOM 13352 C CA . SER A 1 69 ? 3.631 5.023 -6.430 1.00 0.00 67 SER A CA 9
ATOM 13353 C C . SER A 1 69 ? 2.882 3.702 -6.617 1.00 0.00 67 SER A C 9
ATOM 13354 O O . SER A 1 69 ? 3.360 2.648 -6.201 1.00 0.00 67 SER A O 9
ATOM 13362 N N . PRO A 1 70 ? 1.688 3.805 -7.260 1.00 0.00 68 PRO A N 9
ATOM 13363 C CA . PRO A 1 70 ? 0.867 2.632 -7.507 1.00 0.00 68 PRO A CA 9
ATOM 13364 C C . PRO A 1 70 ? 1.446 1.788 -8.645 1.00 0.00 68 PRO A C 9
ATOM 13365 O O . PRO A 1 70 ? 0.830 0.813 -9.074 1.00 0.00 68 PRO A O 9
ATOM 13376 N N . SER A 1 71 ? 2.622 2.193 -9.100 1.00 0.00 69 SER A N 9
ATOM 13377 C CA . SER A 1 71 ? 3.290 1.486 -10.179 1.00 0.00 69 SER A CA 9
ATOM 13378 C C . SER A 1 71 ? 4.800 1.462 -9.933 1.00 0.00 69 SER A C 9
ATOM 13379 O O . SER A 1 71 ? 5.416 2.507 -9.726 1.00 0.00 69 SER A O 9
ATOM 13387 N N . LEU A 1 72 ? 5.353 0.259 -9.963 1.00 0.00 70 LEU A N 9
ATOM 13388 C CA . LEU A 1 72 ? 6.780 0.085 -9.746 1.00 0.00 70 LEU A CA 9
ATOM 13389 C C . LEU A 1 72 ? 7.517 0.245 -11.076 1.00 0.00 70 LEU A C 9
ATOM 13390 O O . LEU A 1 72 ? 8.328 -0.602 -11.447 1.00 0.00 70 LEU A O 9
ATOM 13406 N N . GLU A 1 73 ? 7.210 1.339 -11.759 1.00 0.00 71 GLU A N 9
ATOM 13407 C CA . GLU A 1 73 ? 7.834 1.621 -13.040 1.00 0.00 71 GLU A CA 9
ATOM 13408 C C . GLU A 1 73 ? 9.130 2.409 -12.838 1.00 0.00 71 GLU A C 9
ATOM 13409 O O . GLU A 1 73 ? 9.331 3.450 -13.461 1.00 0.00 71 GLU A O 9
ATOM 13421 N N . GLY A 1 74 ? 9.975 1.882 -11.964 1.00 0.00 72 GLY A N 9
ATOM 13422 C CA . GLY A 1 74 ? 11.245 2.523 -11.671 1.00 0.00 72 GLY A CA 9
ATOM 13423 C C . GLY A 1 74 ? 11.874 1.941 -10.404 1.00 0.00 72 GLY A C 9
ATOM 13424 O O . GLY A 1 74 ? 13.092 1.982 -10.235 1.00 0.00 72 GLY A O 9
ATOM 13428 N N . LEU A 1 75 ? 11.015 1.413 -9.544 1.00 0.00 73 LEU A N 9
ATOM 13429 C CA . LEU A 1 75 ? 11.471 0.823 -8.297 1.00 0.00 73 LEU A CA 9
ATOM 13430 C C . LEU A 1 75 ? 12.821 0.140 -8.524 1.00 0.00 73 LEU A C 9
ATOM 13431 O O . LEU A 1 75 ? 12.920 -0.803 -9.308 1.00 0.00 73 LEU A O 9
ATOM 13447 N N . THR A 1 76 ? 13.828 0.643 -7.825 1.00 0.00 74 THR A N 9
ATOM 13448 C CA . THR A 1 76 ? 15.168 0.093 -7.940 1.00 0.00 74 THR A CA 9
ATOM 13449 C C . THR A 1 76 ? 15.372 -1.033 -6.925 1.00 0.00 74 THR A C 9
ATOM 13450 O O . THR A 1 76 ? 14.464 -1.355 -6.160 1.00 0.00 74 THR A O 9
ATOM 13461 N N . GLU A 1 77 ? 16.569 -1.601 -6.951 1.00 0.00 75 GLU A N 9
ATOM 13462 C CA . GLU A 1 77 ? 16.903 -2.684 -6.043 1.00 0.00 75 GLU A CA 9
ATOM 13463 C C . GLU A 1 77 ? 16.880 -2.189 -4.595 1.00 0.00 75 GLU A C 9
ATOM 13464 O O . GLU A 1 77 ? 16.409 -2.892 -3.702 1.00 0.00 75 GLU A O 9
ATOM 13476 N N . LYS A 1 78 ? 17.394 -0.982 -4.408 1.00 0.00 76 LYS A N 9
ATOM 13477 C CA . LYS A 1 78 ? 17.438 -0.385 -3.084 1.00 0.00 76 LYS A CA 9
ATOM 13478 C C . LYS A 1 78 ? 16.048 -0.458 -2.450 1.00 0.00 76 LYS A C 9
ATOM 13479 O O . LYS A 1 78 ? 15.899 -0.928 -1.323 1.00 0.00 76 LYS A O 9
ATOM 13498 N N . GLU A 1 79 ? 15.064 0.015 -3.201 1.00 0.00 77 GLU A N 9
ATOM 13499 C CA . GLU A 1 79 ? 13.691 0.010 -2.727 1.00 0.00 77 GLU A CA 9
ATOM 13500 C C . GLU A 1 79 ? 13.074 -1.379 -2.901 1.00 0.00 77 GLU A C 9
ATOM 13501 O O . GLU A 1 79 ? 12.368 -1.864 -2.019 1.00 0.00 77 GLU A O 9
ATOM 13513 N N . ILE A 1 80 ? 13.364 -1.981 -4.045 1.00 0.00 78 ILE A N 9
ATOM 13514 C CA . ILE A 1 80 ? 12.847 -3.305 -4.347 1.00 0.00 78 ILE A CA 9
ATOM 13515 C C . ILE A 1 80 ? 13.184 -4.254 -3.195 1.00 0.00 78 ILE A C 9
ATOM 13516 O O . ILE A 1 80 ? 12.322 -4.996 -2.725 1.00 0.00 78 ILE A O 9
ATOM 13532 N N . ASN A 1 81 ? 14.439 -4.199 -2.773 1.00 0.00 79 ASN A N 9
ATOM 13533 C CA . ASN A 1 81 ? 14.900 -5.044 -1.685 1.00 0.00 79 ASN A CA 9
ATOM 13534 C C . ASN A 1 81 ? 13.931 -4.925 -0.506 1.00 0.00 79 ASN A C 9
ATOM 13535 O O . ASN A 1 81 ? 13.430 -5.930 -0.005 1.00 0.00 79 ASN A O 9
ATOM 13546 N N . THR A 1 82 ? 13.697 -3.686 -0.097 1.00 0.00 80 THR A N 9
ATOM 13547 C CA . THR A 1 82 ? 12.798 -3.422 1.013 1.00 0.00 80 THR A CA 9
ATOM 13548 C C . THR A 1 82 ? 11.342 -3.489 0.548 1.00 0.00 80 THR A C 9
ATOM 13549 O O . THR A 1 82 ? 10.507 -4.117 1.197 1.00 0.00 80 THR A O 9
ATOM 13560 N N . LEU A 1 83 ? 11.082 -2.833 -0.574 1.00 0.00 81 LEU A N 9
ATOM 13561 C CA . LEU A 1 83 ? 9.741 -2.810 -1.134 1.00 0.00 81 LEU A CA 9
ATOM 13562 C C . LEU A 1 83 ? 9.266 -4.246 -1.368 1.00 0.00 81 LEU A C 9
ATOM 13563 O O . LEU A 1 83 ? 8.249 -4.664 -0.817 1.00 0.00 81 LEU A O 9
ATOM 13579 N N . ASN A 1 84 ? 10.026 -4.961 -2.185 1.00 0.00 82 ASN A N 9
ATOM 13580 C CA . ASN A 1 84 ? 9.695 -6.340 -2.498 1.00 0.00 82 ASN A CA 9
ATOM 13581 C C . ASN A 1 84 ? 9.482 -7.117 -1.197 1.00 0.00 82 ASN A C 9
ATOM 13582 O O . ASN A 1 84 ? 8.460 -7.780 -1.027 1.00 0.00 82 ASN A O 9
ATOM 13593 N N . ASP A 1 85 ? 10.463 -7.010 -0.314 1.00 0.00 83 ASP A N 9
ATOM 13594 C CA . ASP A 1 85 ? 10.395 -7.694 0.966 1.00 0.00 83 ASP A CA 9
ATOM 13595 C C . ASP A 1 85 ? 9.222 -7.138 1.776 1.00 0.00 83 ASP A C 9
ATOM 13596 O O . ASP A 1 85 ? 8.591 -7.866 2.541 1.00 0.00 83 ASP A O 9
ATOM 13605 N N . TRP A 1 86 ? 8.964 -5.854 1.578 1.00 0.00 84 TRP A N 9
ATOM 13606 C CA . TRP A 1 86 ? 7.878 -5.192 2.280 1.00 0.00 84 TRP A CA 9
ATOM 13607 C C . TRP A 1 86 ? 6.578 -5.923 1.937 1.00 0.00 84 TRP A C 9
ATOM 13608 O O . TRP A 1 86 ? 5.712 -6.092 2.793 1.00 0.00 84 TRP A O 9
ATOM 13629 N N . GLU A 1 87 ? 6.484 -6.337 0.681 1.00 0.00 85 GLU A N 9
ATOM 13630 C CA . GLU A 1 87 ? 5.305 -7.046 0.214 1.00 0.00 85 GLU A CA 9
ATOM 13631 C C . GLU A 1 87 ? 5.119 -8.344 1.001 1.00 0.00 85 GLU A C 9
ATOM 13632 O O . GLU A 1 87 ? 4.011 -8.663 1.429 1.00 0.00 85 GLU A O 9
ATOM 13644 N N . THR A 1 88 ? 6.222 -9.059 1.170 1.00 0.00 86 THR A N 9
ATOM 13645 C CA . THR A 1 88 ? 6.195 -10.316 1.898 1.00 0.00 86 THR A CA 9
ATOM 13646 C C . THR A 1 88 ? 5.856 -10.073 3.370 1.00 0.00 86 THR A C 9
ATOM 13647 O O . THR A 1 88 ? 5.185 -10.889 4.000 1.00 0.00 86 THR A O 9
ATOM 13658 N N . LYS A 1 89 ? 6.335 -8.945 3.876 1.00 0.00 87 LYS A N 9
ATOM 13659 C CA . LYS A 1 89 ? 6.090 -8.584 5.262 1.00 0.00 87 LYS A CA 9
ATOM 13660 C C . LYS A 1 89 ? 4.633 -8.147 5.421 1.00 0.00 87 LYS A C 9
ATOM 13661 O O . LYS A 1 89 ? 3.972 -8.519 6.389 1.00 0.00 87 LYS A O 9
ATOM 13680 N N . PHE A 1 90 ? 4.175 -7.362 4.456 1.00 0.00 88 PHE A N 9
ATOM 13681 C CA . PHE A 1 90 ? 2.808 -6.871 4.477 1.00 0.00 88 PHE A CA 9
ATOM 13682 C C . PHE A 1 90 ? 1.818 -7.988 4.144 1.00 0.00 88 PHE A C 9
ATOM 13683 O O . PHE A 1 90 ? 0.776 -8.111 4.785 1.00 0.00 88 PHE A O 9
ATOM 13700 N N . GLU A 1 91 ? 2.178 -8.775 3.140 1.00 0.00 89 GLU A N 9
ATOM 13701 C CA . GLU A 1 91 ? 1.335 -9.878 2.714 1.00 0.00 89 GLU A CA 9
ATOM 13702 C C . GLU A 1 91 ? 1.370 -11.004 3.748 1.00 0.00 89 GLU A C 9
ATOM 13703 O O . GLU A 1 91 ? 0.482 -11.855 3.776 1.00 0.00 89 GLU A O 9
ATOM 13715 N N . ALA A 1 92 ? 2.406 -10.974 4.574 1.00 0.00 90 ALA A N 9
ATOM 13716 C CA . ALA A 1 92 ? 2.569 -11.981 5.608 1.00 0.00 90 ALA A CA 9
ATOM 13717 C C . ALA A 1 92 ? 1.834 -11.532 6.873 1.00 0.00 90 ALA A C 9
ATOM 13718 O O . ALA A 1 92 ? 1.581 -12.338 7.767 1.00 0.00 90 ALA A O 9
ATOM 13725 N N . LYS A 1 93 ? 1.513 -10.247 6.907 1.00 0.00 91 LYS A N 9
ATOM 13726 C CA . LYS A 1 93 ? 0.812 -9.681 8.047 1.00 0.00 91 LYS A CA 9
ATOM 13727 C C . LYS A 1 93 ? -0.578 -9.218 7.607 1.00 0.00 91 LYS A C 9
ATOM 13728 O O . LYS A 1 93 ? -1.587 -9.770 8.044 1.00 0.00 91 LYS A O 9
ATOM 13747 N N . TYR A 1 94 ? -0.587 -8.210 6.747 1.00 0.00 92 TYR A N 9
ATOM 13748 C CA . TYR A 1 94 ? -1.837 -7.667 6.244 1.00 0.00 92 TYR A CA 9
ATOM 13749 C C . TYR A 1 94 ? -2.488 -8.625 5.244 1.00 0.00 92 TYR A C 9
ATOM 13750 O O . TYR A 1 94 ? -1.806 -9.205 4.400 1.00 0.00 92 TYR A O 9
ATOM 13768 N N . PRO A 1 95 ? -3.834 -8.765 5.376 1.00 0.00 93 PRO A N 9
ATOM 13769 C CA . PRO A 1 95 ? -4.585 -9.643 4.495 1.00 0.00 93 PRO A CA 9
ATOM 13770 C C . PRO A 1 95 ? -4.751 -9.017 3.109 1.00 0.00 93 PRO A C 9
ATOM 13771 O O . PRO A 1 95 ? -5.082 -7.838 2.992 1.00 0.00 93 PRO A O 9
ATOM 13782 N N . VAL A 1 96 ? -4.515 -9.835 2.093 1.00 0.00 94 VAL A N 9
ATOM 13783 C CA . VAL A 1 96 ? -4.634 -9.376 0.720 1.00 0.00 94 VAL A CA 9
ATOM 13784 C C . VAL A 1 96 ? -6.090 -9.506 0.268 1.00 0.00 94 VAL A C 9
ATOM 13785 O O . VAL A 1 96 ? -6.584 -10.614 0.063 1.00 0.00 94 VAL A O 9
ATOM 13798 N N . VAL A 1 97 ? -6.737 -8.358 0.127 1.00 0.00 95 VAL A N 9
ATOM 13799 C CA . VAL A 1 97 ? -8.127 -8.330 -0.297 1.00 0.00 95 VAL A CA 9
ATOM 13800 C C . VAL A 1 97 ? -8.191 -8.364 -1.825 1.00 0.00 95 VAL A C 9
ATOM 13801 O O . VAL A 1 97 ? -9.273 -8.445 -2.403 1.00 0.00 95 VAL A O 9
ATOM 13814 N N . GLY A 1 98 ? -7.017 -8.302 -2.436 1.00 0.00 96 GLY A N 9
ATOM 13815 C CA . GLY A 1 98 ? -6.925 -8.325 -3.886 1.00 0.00 96 GLY A CA 9
ATOM 13816 C C . GLY A 1 98 ? -5.677 -7.582 -4.368 1.00 0.00 96 GLY A C 9
ATOM 13817 O O . GLY A 1 98 ? -4.849 -7.163 -3.561 1.00 0.00 96 GLY A O 9
ATOM 13821 N N . ARG A 1 99 ? -5.582 -7.442 -5.683 1.00 0.00 97 ARG A N 9
ATOM 13822 C CA . ARG A 1 99 ? -4.450 -6.758 -6.282 1.00 0.00 97 ARG A CA 9
ATOM 13823 C C . ARG A 1 99 ? -4.903 -5.448 -6.930 1.00 0.00 97 ARG A C 9
ATOM 13824 O O . ARG A 1 99 ? -6.003 -5.369 -7.473 1.00 0.00 97 ARG A O 9
ATOM 13845 N N . VAL A 1 100 ? -4.031 -4.453 -6.850 1.00 0.00 98 VAL A N 9
ATOM 13846 C CA . VAL A 1 100 ? -4.328 -3.151 -7.422 1.00 0.00 98 VAL A CA 9
ATOM 13847 C C . VAL A 1 100 ? -4.528 -3.295 -8.932 1.00 0.00 98 VAL A C 9
ATOM 13848 O O . VAL A 1 100 ? -3.585 -3.600 -9.660 1.00 0.00 98 VAL A O 9
ATOM 13861 N N . VAL A 1 101 ? -5.762 -3.068 -9.358 1.00 0.00 99 VAL A N 9
ATOM 13862 C CA . VAL A 1 101 ? -6.097 -3.169 -10.768 1.00 0.00 99 VAL A CA 9
ATOM 13863 C C . VAL A 1 101 ? -6.332 -1.766 -11.333 1.00 0.00 99 VAL A C 9
ATOM 13864 O O . VAL A 1 101 ? -7.377 -1.164 -11.093 1.00 0.00 99 VAL A O 9
ATOM 13877 N N . SER A 1 102 ? -5.342 -1.288 -12.073 1.00 0.00 100 SER A N 9
ATOM 13878 C CA . SER A 1 102 ? -5.428 0.032 -12.674 1.00 0.00 100 SER A CA 9
ATOM 13879 C C . SER A 1 102 ? -6.290 -0.023 -13.937 1.00 0.00 100 SER A C 9
ATOM 13880 O O . SER A 1 102 ? -5.908 -0.646 -14.927 1.00 0.00 100 SER A O 9
ATOM 13888 N N . GLY A 1 1 ? -9.946 -14.262 -10.933 1.00 0.00 -1 GLY A N 10
ATOM 13889 C CA . GLY A 1 1 ? -9.064 -13.368 -10.201 1.00 0.00 -1 GLY A CA 10
ATOM 13890 C C . GLY A 1 1 ? -9.744 -12.842 -8.935 1.00 0.00 -1 GLY A C 10
ATOM 13891 O O . GLY A 1 1 ? -10.907 -13.149 -8.677 1.00 0.00 -1 GLY A O 10
ATOM 13895 N N . PRO A 1 2 ? -8.970 -12.038 -8.159 1.00 0.00 0 PRO A N 10
ATOM 13896 C CA . PRO A 1 2 ? -9.485 -11.466 -6.926 1.00 0.00 0 PRO A CA 10
ATOM 13897 C C . PRO A 1 2 ? -10.450 -10.315 -7.217 1.00 0.00 0 PRO A C 10
ATOM 13898 O O . PRO A 1 2 ? -10.985 -10.212 -8.320 1.00 0.00 0 PRO A O 10
ATOM 13909 N N . MET A 1 3 ? -10.642 -9.477 -6.208 1.00 0.00 1 MET A N 10
ATOM 13910 C CA . MET A 1 3 ? -11.533 -8.337 -6.342 1.00 0.00 1 MET A CA 10
ATOM 13911 C C . MET A 1 3 ? -10.900 -7.245 -7.206 1.00 0.00 1 MET A C 10
ATOM 13912 O O . MET A 1 3 ? -11.596 -6.553 -7.947 1.00 0.00 1 MET A O 10
ATOM 13926 N N . GLU A 1 4 ? -9.586 -7.124 -7.083 1.00 0.00 2 GLU A N 10
ATOM 13927 C CA . GLU A 1 4 ? -8.851 -6.128 -7.843 1.00 0.00 2 GLU A CA 10
ATOM 13928 C C . GLU A 1 4 ? -9.454 -4.740 -7.621 1.00 0.00 2 GLU A C 10
ATOM 13929 O O . GLU A 1 4 ? -10.553 -4.453 -8.092 1.00 0.00 2 GLU A O 10
ATOM 13941 N N . PHE A 1 5 ? -8.707 -3.914 -6.903 1.00 0.00 3 PHE A N 10
ATOM 13942 C CA . PHE A 1 5 ? -9.154 -2.562 -6.612 1.00 0.00 3 PHE A CA 10
ATOM 13943 C C . PHE A 1 5 ? -8.352 -1.535 -7.414 1.00 0.00 3 PHE A C 10
ATOM 13944 O O . PHE A 1 5 ? -7.122 -1.554 -7.400 1.00 0.00 3 PHE A O 10
ATOM 13961 N N . THR A 1 6 ? -9.081 -0.663 -8.095 1.00 0.00 4 THR A N 10
ATOM 13962 C CA . THR A 1 6 ? -8.453 0.370 -8.901 1.00 0.00 4 THR A CA 10
ATOM 13963 C C . THR A 1 6 ? -7.976 1.522 -8.015 1.00 0.00 4 THR A C 10
ATOM 13964 O O . THR A 1 6 ? -8.421 1.660 -6.877 1.00 0.00 4 THR A O 10
ATOM 13975 N N . ALA A 1 7 ? -7.076 2.320 -8.571 1.00 0.00 5 ALA A N 10
ATOM 13976 C CA . ALA A 1 7 ? -6.533 3.456 -7.845 1.00 0.00 5 ALA A CA 10
ATOM 13977 C C . ALA A 1 7 ? -7.683 4.327 -7.335 1.00 0.00 5 ALA A C 10
ATOM 13978 O O . ALA A 1 7 ? -7.586 4.926 -6.266 1.00 0.00 5 ALA A O 10
ATOM 13985 N N . GLU A 1 8 ? -8.746 4.369 -8.125 1.00 0.00 6 GLU A N 10
ATOM 13986 C CA . GLU A 1 8 ? -9.914 5.156 -7.767 1.00 0.00 6 GLU A CA 10
ATOM 13987 C C . GLU A 1 8 ? -10.598 4.561 -6.535 1.00 0.00 6 GLU A C 10
ATOM 13988 O O . GLU A 1 8 ? -10.932 5.283 -5.597 1.00 0.00 6 GLU A O 10
ATOM 14000 N N . GLN A 1 9 ? -10.787 3.250 -6.578 1.00 0.00 7 GLN A N 10
ATOM 14001 C CA . GLN A 1 9 ? -11.425 2.550 -5.476 1.00 0.00 7 GLN A CA 10
ATOM 14002 C C . GLN A 1 9 ? -10.469 2.448 -4.286 1.00 0.00 7 GLN A C 10
ATOM 14003 O O . GLN A 1 9 ? -10.898 2.489 -3.135 1.00 0.00 7 GLN A O 10
ATOM 14017 N N . LEU A 1 10 ? -9.189 2.317 -4.606 1.00 0.00 8 LEU A N 10
ATOM 14018 C CA . LEU A 1 10 ? -8.169 2.209 -3.577 1.00 0.00 8 LEU A CA 10
ATOM 14019 C C . LEU A 1 10 ? -7.891 3.595 -2.993 1.00 0.00 8 LEU A C 10
ATOM 14020 O O . LEU A 1 10 ? -7.442 3.714 -1.854 1.00 0.00 8 LEU A O 10
ATOM 14036 N N . SER A 1 11 ? -8.171 4.609 -3.798 1.00 0.00 9 SER A N 10
ATOM 14037 C CA . SER A 1 11 ? -7.957 5.982 -3.375 1.00 0.00 9 SER A CA 10
ATOM 14038 C C . SER A 1 11 ? -9.107 6.437 -2.473 1.00 0.00 9 SER A C 10
ATOM 14039 O O . SER A 1 11 ? -9.110 7.567 -1.987 1.00 0.00 9 SER A O 10
ATOM 14047 N N . GLN A 1 12 ? -10.055 5.533 -2.277 1.00 0.00 10 GLN A N 10
ATOM 14048 C CA . GLN A 1 12 ? -11.208 5.827 -1.442 1.00 0.00 10 GLN A CA 10
ATOM 14049 C C . GLN A 1 12 ? -11.231 4.901 -0.224 1.00 0.00 10 GLN A C 10
ATOM 14050 O O . GLN A 1 12 ? -12.298 4.587 0.301 1.00 0.00 10 GLN A O 10
ATOM 14064 N N . TYR A 1 13 ? -10.041 4.490 0.189 1.00 0.00 11 TYR A N 10
ATOM 14065 C CA . TYR A 1 13 ? -9.912 3.606 1.335 1.00 0.00 11 TYR A CA 10
ATOM 14066 C C . TYR A 1 13 ? -8.637 3.914 2.124 1.00 0.00 11 TYR A C 10
ATOM 14067 O O . TYR A 1 13 ? -7.784 3.044 2.296 1.00 0.00 11 TYR A O 10
ATOM 14085 N N . ASN A 1 14 ? -8.548 5.154 2.582 1.00 0.00 12 ASN A N 10
ATOM 14086 C CA . ASN A 1 14 ? -7.392 5.587 3.348 1.00 0.00 12 ASN A CA 10
ATOM 14087 C C . ASN A 1 14 ? -7.800 5.793 4.808 1.00 0.00 12 ASN A C 10
ATOM 14088 O O . ASN A 1 14 ? -6.988 6.211 5.631 1.00 0.00 12 ASN A O 10
ATOM 14099 N N . GLY A 1 15 ? -9.060 5.488 5.085 1.00 0.00 13 GLY A N 10
ATOM 14100 C CA . GLY A 1 15 ? -9.586 5.635 6.431 1.00 0.00 13 GLY A CA 10
ATOM 14101 C C . GLY A 1 15 ? -9.923 7.096 6.733 1.00 0.00 13 GLY A C 10
ATOM 14102 O O . GLY A 1 15 ? -9.050 7.870 7.124 1.00 0.00 13 GLY A O 10
ATOM 14106 N N . THR A 1 16 ? -11.190 7.431 6.539 1.00 0.00 14 THR A N 10
ATOM 14107 C CA . THR A 1 16 ? -11.652 8.786 6.785 1.00 0.00 14 THR A CA 10
ATOM 14108 C C . THR A 1 16 ? -13.167 8.878 6.586 1.00 0.00 14 THR A C 10
ATOM 14109 O O . THR A 1 16 ? -13.876 9.417 7.433 1.00 0.00 14 THR A O 10
ATOM 14120 N N . ASP A 1 17 ? -13.617 8.342 5.460 1.00 0.00 15 ASP A N 10
ATOM 14121 C CA . ASP A 1 17 ? -15.033 8.357 5.139 1.00 0.00 15 ASP A CA 10
ATOM 14122 C C . ASP A 1 17 ? -15.819 7.718 6.286 1.00 0.00 15 ASP A C 10
ATOM 14123 O O . ASP A 1 17 ? -15.262 7.449 7.350 1.00 0.00 15 ASP A O 10
ATOM 14132 N N . GLU A 1 18 ? -17.100 7.495 6.032 1.00 0.00 16 GLU A N 10
ATOM 14133 C CA . GLU A 1 18 ? -17.967 6.894 7.031 1.00 0.00 16 GLU A CA 10
ATOM 14134 C C . GLU A 1 18 ? -17.318 5.634 7.608 1.00 0.00 16 GLU A C 10
ATOM 14135 O O . GLU A 1 18 ? -16.627 5.697 8.624 1.00 0.00 16 GLU A O 10
ATOM 14147 N N . SER A 1 19 ? -17.564 4.519 6.936 1.00 0.00 17 SER A N 10
ATOM 14148 C CA . SER A 1 19 ? -17.012 3.247 7.370 1.00 0.00 17 SER A CA 10
ATOM 14149 C C . SER A 1 19 ? -16.155 2.641 6.256 1.00 0.00 17 SER A C 10
ATOM 14150 O O . SER A 1 19 ? -16.117 1.423 6.090 1.00 0.00 17 SER A O 10
ATOM 14158 N N . LYS A 1 20 ? -15.489 3.520 5.521 1.00 0.00 18 LYS A N 10
ATOM 14159 C CA . LYS A 1 20 ? -14.636 3.087 4.428 1.00 0.00 18 LYS A CA 10
ATOM 14160 C C . LYS A 1 20 ? -13.421 2.349 4.996 1.00 0.00 18 LYS A C 10
ATOM 14161 O O . LYS A 1 20 ? -12.779 2.829 5.928 1.00 0.00 18 LYS A O 10
ATOM 14180 N N . PRO A 1 21 ? -13.136 1.164 4.394 1.00 0.00 19 PRO A N 10
ATOM 14181 C CA . PRO A 1 21 ? -12.010 0.355 4.830 1.00 0.00 19 PRO A CA 10
ATOM 14182 C C . PRO A 1 21 ? -10.686 0.956 4.352 1.00 0.00 19 PRO A C 10
ATOM 14183 O O . PRO A 1 21 ? -10.662 1.742 3.406 1.00 0.00 19 PRO A O 10
ATOM 14194 N N . ILE A 1 22 ? -9.617 0.563 5.029 1.00 0.00 20 ILE A N 10
ATOM 14195 C CA . ILE A 1 22 ? -8.293 1.053 4.686 1.00 0.00 20 ILE A CA 10
ATOM 14196 C C . ILE A 1 22 ? -7.555 -0.011 3.871 1.00 0.00 20 ILE A C 10
ATOM 14197 O O . ILE A 1 22 ? -7.381 -1.139 4.329 1.00 0.00 20 ILE A O 10
ATOM 14213 N N . TYR A 1 23 ? -7.142 0.386 2.676 1.00 0.00 21 TYR A N 10
ATOM 14214 C CA . TYR A 1 23 ? -6.428 -0.519 1.792 1.00 0.00 21 TYR A CA 10
ATOM 14215 C C . TYR A 1 23 ? -5.131 0.117 1.288 1.00 0.00 21 TYR A C 10
ATOM 14216 O O . TYR A 1 23 ? -5.118 1.284 0.898 1.00 0.00 21 TYR A O 10
ATOM 14234 N N . VAL A 1 24 ? -4.071 -0.678 1.311 1.00 0.00 22 VAL A N 10
ATOM 14235 C CA . VAL A 1 24 ? -2.772 -0.208 0.861 1.00 0.00 22 VAL A CA 10
ATOM 14236 C C . VAL A 1 24 ? -2.368 -0.970 -0.402 1.00 0.00 22 VAL A C 10
ATOM 14237 O O . VAL A 1 24 ? -2.769 -2.117 -0.594 1.00 0.00 22 VAL A O 10
ATOM 14250 N N . ALA A 1 25 ? -1.579 -0.302 -1.231 1.00 0.00 23 ALA A N 10
ATOM 14251 C CA . ALA A 1 25 ? -1.117 -0.903 -2.471 1.00 0.00 23 ALA A CA 10
ATOM 14252 C C . ALA A 1 25 ? 0.401 -1.084 -2.409 1.00 0.00 23 ALA A C 10
ATOM 14253 O O . ALA A 1 25 ? 1.123 -0.174 -2.003 1.00 0.00 23 ALA A O 10
ATOM 14260 N N . ILE A 1 26 ? 0.842 -2.264 -2.818 1.00 0.00 24 ILE A N 10
ATOM 14261 C CA . ILE A 1 26 ? 2.261 -2.576 -2.815 1.00 0.00 24 ILE A CA 10
ATOM 14262 C C . ILE A 1 26 ? 2.580 -3.493 -3.997 1.00 0.00 24 ILE A C 10
ATOM 14263 O O . ILE A 1 26 ? 2.179 -4.656 -4.012 1.00 0.00 24 ILE A O 10
ATOM 14279 N N . LYS A 1 27 ? 3.299 -2.935 -4.960 1.00 0.00 25 LYS A N 10
ATOM 14280 C CA . LYS A 1 27 ? 3.677 -3.688 -6.144 1.00 0.00 25 LYS A CA 10
ATOM 14281 C C . LYS A 1 27 ? 2.435 -3.937 -7.003 1.00 0.00 25 LYS A C 10
ATOM 14282 O O . LYS A 1 27 ? 2.467 -4.749 -7.926 1.00 0.00 25 LYS A O 10
ATOM 14301 N N . GLY A 1 28 ? 1.371 -3.222 -6.668 1.00 0.00 26 GLY A N 10
ATOM 14302 C CA . GLY A 1 28 ? 0.121 -3.355 -7.397 1.00 0.00 26 GLY A CA 10
ATOM 14303 C C . GLY A 1 28 ? -0.833 -4.311 -6.679 1.00 0.00 26 GLY A C 10
ATOM 14304 O O . GLY A 1 28 ? -1.795 -4.797 -7.273 1.00 0.00 26 GLY A O 10
ATOM 14308 N N . ARG A 1 29 ? -0.535 -4.553 -5.411 1.00 0.00 27 ARG A N 10
ATOM 14309 C CA . ARG A 1 29 ? -1.355 -5.442 -4.606 1.00 0.00 27 ARG A CA 10
ATOM 14310 C C . ARG A 1 29 ? -2.024 -4.664 -3.470 1.00 0.00 27 ARG A C 10
ATOM 14311 O O . ARG A 1 29 ? -1.360 -3.928 -2.742 1.00 0.00 27 ARG A O 10
ATOM 14332 N N . VAL A 1 30 ? -3.330 -4.855 -3.355 1.00 0.00 28 VAL A N 10
ATOM 14333 C CA . VAL A 1 30 ? -4.096 -4.181 -2.321 1.00 0.00 28 VAL A CA 10
ATOM 14334 C C . VAL A 1 30 ? -4.017 -4.989 -1.025 1.00 0.00 28 VAL A C 10
ATOM 14335 O O . VAL A 1 30 ? -4.384 -6.163 -0.998 1.00 0.00 28 VAL A O 10
ATOM 14348 N N . PHE A 1 31 ? -3.536 -4.329 0.019 1.00 0.00 29 PHE A N 10
ATOM 14349 C CA . PHE A 1 31 ? -3.404 -4.972 1.315 1.00 0.00 29 PHE A CA 10
ATOM 14350 C C . PHE A 1 31 ? -4.305 -4.301 2.354 1.00 0.00 29 PHE A C 10
ATOM 14351 O O . PHE A 1 31 ? -4.603 -3.112 2.248 1.00 0.00 29 PHE A O 10
ATOM 14368 N N . ASP A 1 32 ? -4.715 -5.093 3.334 1.00 0.00 30 ASP A N 10
ATOM 14369 C CA . ASP A 1 32 ? -5.576 -4.591 4.391 1.00 0.00 30 ASP A CA 10
ATOM 14370 C C . ASP A 1 32 ? -4.727 -4.254 5.619 1.00 0.00 30 ASP A C 10
ATOM 14371 O O . ASP A 1 32 ? -3.999 -5.106 6.127 1.00 0.00 30 ASP A O 10
ATOM 14380 N N . VAL A 1 33 ? -4.847 -3.010 6.059 1.00 0.00 31 VAL A N 10
ATOM 14381 C CA . VAL A 1 33 ? -4.100 -2.551 7.217 1.00 0.00 31 VAL A CA 10
ATOM 14382 C C . VAL A 1 33 ? -5.068 -1.953 8.240 1.00 0.00 31 VAL A C 10
ATOM 14383 O O . VAL A 1 33 ? -4.643 -1.379 9.241 1.00 0.00 31 VAL A O 10
ATOM 14396 N N . THR A 1 34 ? -6.352 -2.108 7.952 1.00 0.00 32 THR A N 10
ATOM 14397 C CA . THR A 1 34 ? -7.385 -1.590 8.834 1.00 0.00 32 THR A CA 10
ATOM 14398 C C . THR A 1 34 ? -7.162 -2.086 10.264 1.00 0.00 32 THR A C 10
ATOM 14399 O O . THR A 1 34 ? -7.587 -1.441 11.222 1.00 0.00 32 THR A O 10
ATOM 14410 N N . THR A 1 35 ? -6.495 -3.226 10.364 1.00 0.00 33 THR A N 10
ATOM 14411 C CA . THR A 1 35 ? -6.210 -3.815 11.662 1.00 0.00 33 THR A CA 10
ATOM 14412 C C . THR A 1 35 ? -5.492 -2.806 12.560 1.00 0.00 33 THR A C 10
ATOM 14413 O O . THR A 1 35 ? -5.316 -3.047 13.753 1.00 0.00 33 THR A O 10
ATOM 14424 N N . GLY A 1 36 ? -5.097 -1.697 11.952 1.00 0.00 34 GLY A N 10
ATOM 14425 C CA . GLY A 1 36 ? -4.402 -0.650 12.681 1.00 0.00 34 GLY A CA 10
ATOM 14426 C C . GLY A 1 36 ? -4.603 0.711 12.011 1.00 0.00 34 GLY A C 10
ATOM 14427 O O . GLY A 1 36 ? -3.647 1.464 11.830 1.00 0.00 34 GLY A O 10
ATOM 14431 N N . LYS A 1 37 ? -5.851 0.984 11.661 1.00 0.00 35 LYS A N 10
ATOM 14432 C CA . LYS A 1 37 ? -6.188 2.241 11.015 1.00 0.00 35 LYS A CA 10
ATOM 14433 C C . LYS A 1 37 ? -5.586 3.398 11.814 1.00 0.00 35 LYS A C 10
ATOM 14434 O O . LYS A 1 37 ? -5.362 4.480 11.274 1.00 0.00 35 LYS A O 10
ATOM 14453 N N . SER A 1 38 ? -5.341 3.131 13.088 1.00 0.00 36 SER A N 10
ATOM 14454 C CA . SER A 1 38 ? -4.768 4.137 13.967 1.00 0.00 36 SER A CA 10
ATOM 14455 C C . SER A 1 38 ? -3.449 4.649 13.387 1.00 0.00 36 SER A C 10
ATOM 14456 O O . SER A 1 38 ? -2.966 5.711 13.777 1.00 0.00 36 SER A O 10
ATOM 14464 N N . PHE A 1 39 ? -2.903 3.871 12.464 1.00 0.00 37 PHE A N 10
ATOM 14465 C CA . PHE A 1 39 ? -1.649 4.233 11.826 1.00 0.00 37 PHE A CA 10
ATOM 14466 C C . PHE A 1 39 ? -1.875 4.652 10.372 1.00 0.00 37 PHE A C 10
ATOM 14467 O O . PHE A 1 39 ? -1.291 5.630 9.906 1.00 0.00 37 PHE A O 10
ATOM 14484 N N . TYR A 1 40 ? -2.723 3.892 9.695 1.00 0.00 38 TYR A N 10
ATOM 14485 C CA . TYR A 1 40 ? -3.033 4.173 8.303 1.00 0.00 38 TYR A CA 10
ATOM 14486 C C . TYR A 1 40 ? -4.276 5.057 8.186 1.00 0.00 38 TYR A C 10
ATOM 14487 O O . TYR A 1 40 ? -4.332 5.946 7.338 1.00 0.00 38 TYR A O 10
ATOM 14505 N N . GLY A 1 41 ? -5.242 4.783 9.051 1.00 0.00 39 GLY A N 10
ATOM 14506 C CA . GLY A 1 41 ? -6.481 5.543 9.055 1.00 0.00 39 GLY A CA 10
ATOM 14507 C C . GLY A 1 41 ? -6.202 7.046 8.984 1.00 0.00 39 GLY A C 10
ATOM 14508 O O . GLY A 1 41 ? -5.048 7.470 9.028 1.00 0.00 39 GLY A O 10
ATOM 14512 N N . SER A 1 42 ? -7.279 7.810 8.876 1.00 0.00 40 SER A N 10
ATOM 14513 C CA . SER A 1 42 ? -7.165 9.257 8.798 1.00 0.00 40 SER A CA 10
ATOM 14514 C C . SER A 1 42 ? -6.046 9.743 9.721 1.00 0.00 40 SER A C 10
ATOM 14515 O O . SER A 1 42 ? -6.005 9.384 10.897 1.00 0.00 40 SER A O 10
ATOM 14523 N N . GLY A 1 43 ? -5.165 10.554 9.154 1.00 0.00 41 GLY A N 10
ATOM 14524 C CA . GLY A 1 43 ? -4.048 11.094 9.911 1.00 0.00 41 GLY A CA 10
ATOM 14525 C C . GLY A 1 43 ? -3.425 10.022 10.807 1.00 0.00 41 GLY A C 10
ATOM 14526 O O . GLY A 1 43 ? -3.746 9.934 11.991 1.00 0.00 41 GLY A O 10
ATOM 14530 N N . GLY A 1 44 ? -2.543 9.235 10.208 1.00 0.00 42 GLY A N 10
ATOM 14531 C CA . GLY A 1 44 ? -1.872 8.173 10.938 1.00 0.00 42 GLY A CA 10
ATOM 14532 C C . GLY A 1 44 ? -0.447 7.967 10.419 1.00 0.00 42 GLY A C 10
ATOM 14533 O O . GLY A 1 44 ? -0.012 8.659 9.500 1.00 0.00 42 GLY A O 10
ATOM 14537 N N . ASP A 1 45 ? 0.239 7.013 11.030 1.00 0.00 43 ASP A N 10
ATOM 14538 C CA . ASP A 1 45 ? 1.606 6.708 10.641 1.00 0.00 43 ASP A CA 10
ATOM 14539 C C . ASP A 1 45 ? 1.695 6.645 9.115 1.00 0.00 43 ASP A C 10
ATOM 14540 O O . ASP A 1 45 ? 2.562 7.278 8.514 1.00 0.00 43 ASP A O 10
ATOM 14549 N N . TYR A 1 46 ? 0.787 5.876 8.532 1.00 0.00 44 TYR A N 10
ATOM 14550 C CA . TYR A 1 46 ? 0.753 5.723 7.087 1.00 0.00 44 TYR A CA 10
ATOM 14551 C C . TYR A 1 46 ? -0.326 6.612 6.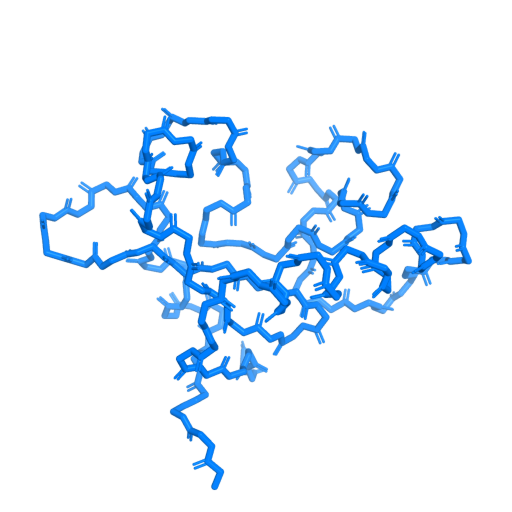467 1.00 0.00 44 TYR A C 10
ATOM 14552 O O . TYR A 1 46 ? -1.221 6.121 5.781 1.00 0.00 44 TYR A O 10
ATOM 14570 N N . SER A 1 47 ? -0.207 7.905 6.731 1.00 0.00 45 SER A N 10
ATOM 14571 C CA . SER A 1 47 ? -1.161 8.867 6.208 1.00 0.00 45 SER A CA 10
ATOM 14572 C C . SER A 1 47 ? -0.949 9.049 4.703 1.00 0.00 45 SER A C 10
ATOM 14573 O O . SER A 1 47 ? -1.900 9.299 3.965 1.00 0.00 45 SER A O 10
ATOM 14581 N N . MET A 1 48 ? 0.304 8.915 4.294 1.00 0.00 46 MET A N 10
ATOM 14582 C CA . MET A 1 48 ? 0.652 9.060 2.891 1.00 0.00 46 MET A CA 10
ATOM 14583 C C . MET A 1 48 ? 0.381 7.766 2.121 1.00 0.00 46 MET A C 10
ATOM 14584 O O . MET A 1 48 ? 0.054 7.801 0.936 1.00 0.00 46 MET A O 10
ATOM 14598 N N . PHE A 1 49 ? 0.527 6.654 2.826 1.00 0.00 47 PHE A N 10
ATOM 14599 C CA . PHE A 1 49 ? 0.302 5.351 2.224 1.00 0.00 47 PHE A CA 10
ATOM 14600 C C . PHE A 1 49 ? -1.194 5.059 2.092 1.00 0.00 47 PHE A C 10
ATOM 14601 O O . PHE A 1 49 ? -1.621 4.402 1.144 1.00 0.00 47 PHE A O 10
ATOM 14618 N N . ALA A 1 50 ? -1.950 5.561 3.058 1.00 0.00 48 ALA A N 10
ATOM 14619 C CA . ALA A 1 50 ? -3.389 5.362 3.062 1.00 0.00 48 ALA A CA 10
ATOM 14620 C C . ALA A 1 50 ? -3.964 5.807 1.715 1.00 0.00 48 ALA A C 10
ATOM 14621 O O . ALA A 1 50 ? -3.786 6.953 1.308 1.00 0.00 48 ALA A O 10
ATOM 14628 N N . GLY A 1 51 ? -4.643 4.875 1.062 1.00 0.00 49 GLY A N 10
ATOM 14629 C CA . GLY A 1 51 ? -5.246 5.157 -0.230 1.00 0.00 49 GLY A CA 10
ATOM 14630 C C . GLY A 1 51 ? -4.176 5.483 -1.275 1.00 0.00 49 GLY A C 10
ATOM 14631 O O . GLY A 1 51 ? -4.404 6.298 -2.167 1.00 0.00 49 GLY A O 10
ATOM 14635 N N . LYS A 1 52 ? -3.033 4.830 -1.128 1.00 0.00 50 LYS A N 10
ATOM 14636 C CA . LYS A 1 52 ? -1.927 5.041 -2.048 1.00 0.00 50 LYS A CA 10
ATOM 14637 C C . LYS A 1 52 ? -0.919 3.900 -1.896 1.00 0.00 50 LYS A C 10
ATOM 14638 O O . LYS A 1 52 ? -0.781 3.328 -0.816 1.00 0.00 50 LYS A O 10
ATOM 14657 N N . ASP A 1 53 ? -0.241 3.604 -2.995 1.00 0.00 51 ASP A N 10
ATOM 14658 C CA . ASP A 1 53 ? 0.751 2.541 -2.998 1.00 0.00 51 ASP A CA 10
ATOM 14659 C C . ASP A 1 53 ? 2.099 3.107 -2.548 1.00 0.00 51 ASP A C 10
ATOM 14660 O O . ASP A 1 53 ? 2.772 3.799 -3.310 1.00 0.00 51 ASP A O 10
ATOM 14669 N N . ALA A 1 54 ? 2.454 2.791 -1.311 1.00 0.00 52 ALA A N 10
ATOM 14670 C CA . ALA A 1 54 ? 3.710 3.259 -0.750 1.00 0.00 52 ALA A CA 10
ATOM 14671 C C . ALA A 1 54 ? 4.798 2.214 -1.005 1.00 0.00 52 ALA A C 10
ATOM 14672 O O . ALA A 1 54 ? 5.441 1.741 -0.069 1.00 0.00 52 ALA A O 10
ATOM 14679 N N . SER A 1 55 ? 4.971 1.884 -2.277 1.00 0.00 53 SER A N 10
ATOM 14680 C CA . SER A 1 55 ? 5.970 0.904 -2.667 1.00 0.00 53 SER A CA 10
ATOM 14681 C C . SER A 1 55 ? 7.368 1.524 -2.595 1.00 0.00 53 SER A C 10
ATOM 14682 O O . SER A 1 55 ? 8.242 1.013 -1.896 1.00 0.00 53 SER A O 10
ATOM 14690 N N . ARG A 1 56 ? 7.534 2.615 -3.327 1.00 0.00 54 ARG A N 10
ATOM 14691 C CA . ARG A 1 56 ? 8.810 3.310 -3.356 1.00 0.00 54 ARG A CA 10
ATOM 14692 C C . ARG A 1 56 ? 9.133 3.883 -1.974 1.00 0.00 54 ARG A C 10
ATOM 14693 O O . ARG A 1 56 ? 10.271 3.803 -1.515 1.00 0.00 54 ARG A O 10
ATOM 14714 N N . ALA A 1 57 ? 8.110 4.449 -1.350 1.00 0.00 55 ALA A N 10
ATOM 14715 C CA . ALA A 1 57 ? 8.271 5.035 -0.030 1.00 0.00 55 ALA A CA 10
ATOM 14716 C C . ALA A 1 57 ? 8.747 3.959 0.947 1.00 0.00 55 ALA A C 10
ATOM 14717 O O . ALA A 1 57 ? 9.564 4.230 1.826 1.00 0.00 55 ALA A O 10
ATOM 14724 N N . LEU A 1 58 ? 8.215 2.760 0.761 1.00 0.00 56 LEU A N 10
ATOM 14725 C CA . LEU A 1 58 ? 8.575 1.641 1.616 1.00 0.00 56 LEU A CA 10
ATOM 14726 C C . LEU A 1 58 ? 9.986 1.167 1.261 1.00 0.00 56 LEU A C 10
ATOM 14727 O O . LEU A 1 58 ? 10.818 0.969 2.145 1.00 0.00 56 LEU A O 10
ATOM 14743 N N . GLY A 1 59 ? 10.211 0.999 -0.034 1.00 0.00 57 GLY A N 10
ATOM 14744 C CA . GLY A 1 59 ? 11.507 0.553 -0.516 1.00 0.00 57 GLY A CA 10
ATOM 14745 C C . GLY A 1 59 ? 12.618 1.502 -0.062 1.00 0.00 57 GLY A C 10
ATOM 14746 O O . GLY A 1 59 ? 13.439 1.144 0.780 1.00 0.00 57 GLY A O 10
ATOM 14750 N N . LYS A 1 60 ? 12.607 2.694 -0.641 1.00 0.00 58 LYS A N 10
ATOM 14751 C CA . LYS A 1 60 ? 13.603 3.697 -0.306 1.00 0.00 58 LYS A CA 10
ATOM 14752 C C . LYS A 1 60 ? 13.464 4.076 1.170 1.00 0.00 58 LYS A C 10
ATOM 14753 O O . LYS A 1 60 ? 14.405 4.588 1.774 1.00 0.00 58 LYS A O 10
ATOM 14772 N N . MET A 1 61 ? 12.283 3.809 1.707 1.00 0.00 59 MET A N 10
ATOM 14773 C CA . MET A 1 61 ? 12.008 4.115 3.101 1.00 0.00 59 MET A CA 10
ATOM 14774 C C . MET A 1 61 ? 11.990 5.627 3.337 1.00 0.00 59 MET A C 10
ATOM 14775 O O . MET A 1 61 ? 12.629 6.122 4.264 1.00 0.00 59 MET A O 10
ATOM 14789 N N . SER A 1 62 ? 11.251 6.318 2.481 1.00 0.00 60 SER A N 10
ATOM 14790 C CA . SER A 1 62 ? 11.141 7.763 2.585 1.00 0.00 60 SER A CA 10
ATOM 14791 C C . SER A 1 62 ? 9.781 8.144 3.173 1.00 0.00 60 SER A C 10
ATOM 14792 O O . SER A 1 62 ? 9.648 9.183 3.817 1.00 0.00 60 SER A O 10
ATOM 14800 N N . LYS A 1 63 ? 8.804 7.282 2.928 1.00 0.00 61 LYS A N 10
ATOM 14801 C CA . LYS A 1 63 ? 7.459 7.515 3.425 1.00 0.00 61 LYS A CA 10
ATOM 14802 C C . LYS A 1 63 ? 6.911 8.807 2.816 1.00 0.00 61 LYS A C 10
ATOM 14803 O O . LYS A 1 63 ? 6.079 9.479 3.422 1.00 0.00 61 LYS A O 10
ATOM 14822 N N . ASN A 1 64 ? 7.402 9.116 1.625 1.00 0.00 62 ASN A N 10
ATOM 14823 C CA . ASN A 1 64 ? 6.972 10.316 0.927 1.00 0.00 62 ASN A CA 10
ATOM 14824 C C . ASN A 1 64 ? 5.720 10.002 0.105 1.00 0.00 62 ASN A C 10
ATOM 14825 O O . ASN A 1 64 ? 5.671 8.994 -0.598 1.00 0.00 62 ASN A O 10
ATOM 14836 N N . GLU A 1 65 ? 4.738 10.884 0.222 1.00 0.00 63 GLU A N 10
ATOM 14837 C CA . GLU A 1 65 ? 3.490 10.714 -0.502 1.00 0.00 63 GLU A CA 10
ATOM 14838 C C . GLU A 1 65 ? 3.738 10.773 -2.010 1.00 0.00 63 GLU A C 10
ATOM 14839 O O . GLU A 1 65 ? 2.897 10.342 -2.798 1.00 0.00 63 GLU A O 10
ATOM 14851 N N . GLU A 1 66 ? 4.896 11.309 -2.367 1.00 0.00 64 GLU A N 10
ATOM 14852 C CA . GLU A 1 66 ? 5.265 11.429 -3.767 1.00 0.00 64 GLU A CA 10
ATOM 14853 C C . GLU A 1 66 ? 6.015 10.178 -4.228 1.00 0.00 64 GLU A C 10
ATOM 14854 O O . GLU A 1 66 ? 6.038 9.866 -5.417 1.00 0.00 64 GLU A O 10
ATOM 14866 N N . ASP A 1 67 ? 6.611 9.495 -3.261 1.00 0.00 65 ASP A N 10
ATOM 14867 C CA . ASP A 1 67 ? 7.360 8.284 -3.553 1.00 0.00 65 ASP A CA 10
ATOM 14868 C C . ASP A 1 67 ? 6.384 7.135 -3.810 1.00 0.00 65 ASP A C 10
ATOM 14869 O O . ASP A 1 67 ? 6.610 6.309 -4.693 1.00 0.00 65 ASP A O 10
ATOM 14878 N N . VAL A 1 68 ? 5.319 7.118 -3.021 1.00 0.00 66 VAL A N 10
ATOM 14879 C CA . VAL A 1 68 ? 4.307 6.083 -3.152 1.00 0.00 66 VAL A CA 10
ATOM 14880 C C . VAL A 1 68 ? 3.961 5.899 -4.631 1.00 0.00 66 VAL A C 10
ATOM 14881 O O . VAL A 1 68 ? 3.492 6.831 -5.283 1.00 0.00 66 VAL A O 10
ATOM 14894 N N . SER A 1 69 ? 4.205 4.691 -5.117 1.00 0.00 67 SER A N 10
ATOM 14895 C CA . SER A 1 69 ? 3.925 4.373 -6.507 1.00 0.00 67 SER A CA 10
ATOM 14896 C C . SER A 1 69 ? 3.077 3.102 -6.592 1.00 0.00 67 SER A C 10
ATOM 14897 O O . SER A 1 69 ? 3.460 2.059 -6.063 1.00 0.00 67 SER A O 10
ATOM 14905 N N . PRO A 1 70 ? 1.912 3.233 -7.280 1.00 0.00 68 PRO A N 10
ATOM 14906 C CA . PRO A 1 70 ? 1.007 2.108 -7.441 1.00 0.00 68 PRO A CA 10
ATOM 14907 C C . PRO A 1 70 ? 1.544 1.116 -8.474 1.00 0.00 68 PRO A C 10
ATOM 14908 O O . PRO A 1 70 ? 0.865 0.153 -8.827 1.00 0.00 68 PRO A O 10
ATOM 14919 N N . SER A 1 71 ? 2.759 1.385 -8.930 1.00 0.00 69 SER A N 10
ATOM 14920 C CA . SER A 1 71 ? 3.396 0.527 -9.915 1.00 0.00 69 SER A CA 10
ATOM 14921 C C . SER A 1 71 ? 4.916 0.572 -9.744 1.00 0.00 69 SER A C 10
ATOM 14922 O O . SER A 1 71 ? 5.477 1.620 -9.426 1.00 0.00 69 SER A O 10
ATOM 14930 N N . LEU A 1 72 ? 5.538 -0.576 -9.963 1.00 0.00 70 LEU A N 10
ATOM 14931 C CA . LEU A 1 72 ? 6.982 -0.681 -9.837 1.00 0.00 70 LEU A CA 10
ATOM 14932 C C . LEU A 1 72 ? 7.639 -0.188 -11.128 1.00 0.00 70 LEU A C 10
ATOM 14933 O O . LEU A 1 72 ? 8.498 -0.866 -11.690 1.00 0.00 70 LEU A O 10
ATOM 14949 N N . GLU A 1 73 ? 7.210 0.988 -11.561 1.00 0.00 71 GLU A N 10
ATOM 14950 C CA . GLU A 1 73 ? 7.746 1.579 -12.776 1.00 0.00 71 GLU A CA 10
ATOM 14951 C C . GLU A 1 73 ? 8.932 2.487 -12.445 1.00 0.00 71 GLU A C 10
ATOM 14952 O O . GLU A 1 73 ? 9.001 3.621 -12.916 1.00 0.00 71 GLU A O 10
ATOM 14964 N N . GLY A 1 74 ? 9.837 1.953 -11.638 1.00 0.00 72 GLY A N 10
ATOM 14965 C CA . GLY A 1 74 ? 11.018 2.701 -11.239 1.00 0.00 72 GLY A CA 10
ATOM 14966 C C . GLY A 1 74 ? 11.692 2.055 -10.027 1.00 0.00 72 GLY A C 10
ATOM 14967 O O . GLY A 1 74 ? 12.884 2.252 -9.797 1.00 0.00 72 GLY A O 10
ATOM 14971 N N . LEU A 1 75 ? 10.900 1.297 -9.283 1.00 0.00 73 LEU A N 10
ATOM 14972 C CA . LEU A 1 75 ? 11.405 0.620 -8.101 1.00 0.00 73 LEU A CA 10
ATOM 14973 C C . LEU A 1 75 ? 12.839 0.152 -8.360 1.00 0.00 73 LEU A C 10
ATOM 14974 O O . LEU A 1 75 ? 13.054 -0.878 -8.996 1.00 0.00 73 LEU A O 10
ATOM 14990 N N . THR A 1 76 ? 13.782 0.932 -7.853 1.00 0.00 74 THR A N 10
ATOM 14991 C CA . THR A 1 76 ? 15.189 0.610 -8.022 1.00 0.00 74 THR A CA 10
ATOM 14992 C C . THR A 1 76 ? 15.540 -0.666 -7.255 1.00 0.00 74 THR A C 10
ATOM 14993 O O . THR A 1 76 ? 14.657 -1.337 -6.723 1.00 0.00 74 THR A O 10
ATOM 15004 N N . GLU A 1 77 ? 16.831 -0.964 -7.223 1.00 0.00 75 GLU A N 10
ATOM 15005 C CA . GLU A 1 77 ? 17.309 -2.148 -6.531 1.00 0.00 75 GLU A CA 10
ATOM 15006 C C . GLU A 1 77 ? 17.160 -1.975 -5.018 1.00 0.00 75 GLU A C 10
ATOM 15007 O O . GLU A 1 77 ? 16.736 -2.897 -4.323 1.00 0.00 75 GLU A O 10
ATOM 15019 N N . LYS A 1 78 ? 17.517 -0.787 -4.553 1.00 0.00 76 LYS A N 10
ATOM 15020 C CA . LYS A 1 78 ? 17.429 -0.482 -3.135 1.00 0.00 76 LYS A CA 10
ATOM 15021 C C . LYS A 1 78 ? 16.019 -0.803 -2.635 1.00 0.00 76 LYS A C 10
ATOM 15022 O O . LYS A 1 78 ? 15.854 -1.506 -1.640 1.00 0.00 76 LYS A O 10
ATOM 15041 N N . GLU A 1 79 ? 15.037 -0.271 -3.349 1.00 0.00 77 GLU A N 10
ATOM 15042 C CA . GLU A 1 79 ? 13.647 -0.492 -2.991 1.00 0.00 77 GLU A CA 10
ATOM 15043 C C . GLU A 1 79 ? 13.213 -1.903 -3.392 1.00 0.00 77 GLU A C 10
ATOM 15044 O O . GLU A 1 79 ? 12.481 -2.564 -2.656 1.00 0.00 77 GLU A O 10
ATOM 15056 N N . ILE A 1 80 ? 13.683 -2.324 -4.557 1.00 0.00 78 ILE A N 10
ATOM 15057 C CA . ILE A 1 80 ? 13.353 -3.644 -5.064 1.00 0.00 78 ILE A CA 10
ATOM 15058 C C . ILE A 1 80 ? 13.668 -4.691 -3.993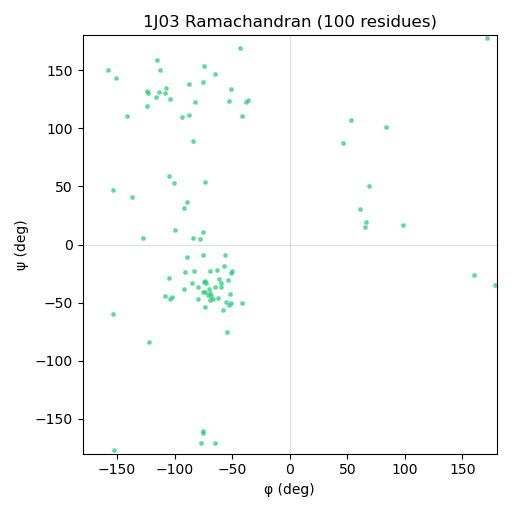 1.00 0.00 78 ILE A C 10
ATOM 15059 O O . ILE A 1 80 ? 13.036 -5.745 -3.945 1.00 0.00 78 ILE A O 10
ATOM 15075 N N . ASN A 1 81 ? 14.646 -4.364 -3.161 1.00 0.00 79 ASN A N 10
ATOM 15076 C CA . ASN A 1 81 ? 15.052 -5.262 -2.094 1.00 0.00 79 ASN A CA 10
ATOM 15077 C C . ASN A 1 81 ? 14.260 -4.934 -0.827 1.00 0.00 79 ASN A C 10
ATOM 15078 O O . ASN A 1 81 ? 13.805 -5.835 -0.124 1.00 0.00 79 ASN A O 10
ATOM 15089 N N . THR A 1 82 ? 14.118 -3.641 -0.574 1.00 0.00 80 THR A N 10
ATOM 15090 C CA . THR A 1 82 ? 13.388 -3.183 0.596 1.00 0.00 80 THR A CA 10
ATOM 15091 C C . THR A 1 82 ? 11.883 -3.355 0.386 1.00 0.00 80 THR A C 10
ATOM 15092 O O . THR A 1 82 ? 11.172 -3.790 1.291 1.00 0.00 80 THR A O 10
ATOM 15103 N N . LEU A 1 83 ? 11.441 -3.004 -0.813 1.00 0.00 81 LEU A N 10
ATOM 15104 C CA . LEU A 1 83 ? 10.032 -3.114 -1.153 1.00 0.00 81 LEU A CA 10
ATOM 15105 C C . LEU A 1 83 ? 9.603 -4.580 -1.061 1.00 0.00 81 LEU A C 10
ATOM 15106 O O . LEU A 1 83 ? 8.612 -4.900 -0.406 1.00 0.00 81 LEU A O 10
ATOM 15122 N N . ASN A 1 84 ? 10.370 -5.431 -1.727 1.00 0.00 82 ASN A N 10
ATOM 15123 C CA . ASN A 1 84 ? 10.081 -6.855 -1.728 1.00 0.00 82 ASN A CA 10
ATOM 15124 C C . ASN A 1 84 ? 9.802 -7.316 -0.296 1.00 0.00 82 ASN A C 10
ATOM 15125 O O . ASN A 1 84 ? 8.718 -7.816 -0.001 1.00 0.00 82 ASN A O 10
ATOM 15136 N N . ASP A 1 85 ? 10.800 -7.130 0.556 1.00 0.00 83 ASP A N 10
ATOM 15137 C CA . ASP A 1 85 ? 10.675 -7.521 1.950 1.00 0.00 83 ASP A CA 10
ATOM 15138 C C . ASP A 1 85 ? 9.475 -6.804 2.571 1.00 0.00 83 ASP A C 10
ATOM 15139 O O . ASP A 1 85 ? 8.758 -7.381 3.387 1.00 0.00 83 ASP A O 10
ATOM 15148 N N . TRP A 1 86 ? 9.293 -5.558 2.160 1.00 0.00 84 TRP A N 10
ATOM 15149 C CA . TRP A 1 86 ? 8.191 -4.757 2.666 1.00 0.00 84 TRP A CA 10
ATOM 15150 C C . TRP A 1 86 ? 6.886 -5.479 2.326 1.00 0.00 84 TRP A C 10
ATOM 15151 O O . TRP A 1 86 ? 5.985 -5.566 3.159 1.00 0.00 84 TRP A O 10
ATOM 15172 N N . GLU A 1 87 ? 6.826 -5.980 1.101 1.00 0.00 85 GLU A N 10
ATOM 15173 C CA . GLU A 1 87 ? 5.646 -6.692 0.641 1.00 0.00 85 GLU A CA 10
ATOM 15174 C C . GLU A 1 87 ? 5.422 -7.949 1.485 1.00 0.00 85 GLU A C 10
ATOM 15175 O O . GLU A 1 87 ? 4.321 -8.178 1.984 1.00 0.00 85 GLU A O 10
ATOM 15187 N N . THR A 1 88 ? 6.483 -8.731 1.618 1.00 0.00 86 THR A N 10
ATOM 15188 C CA . THR A 1 88 ? 6.416 -9.958 2.392 1.00 0.00 86 THR A CA 10
ATOM 15189 C C . THR A 1 88 ? 6.010 -9.656 3.836 1.00 0.00 86 THR A C 10
ATOM 15190 O O . THR A 1 88 ? 5.366 -10.477 4.488 1.00 0.00 86 THR A O 10
ATOM 15201 N N . LYS A 1 89 ? 6.403 -8.476 4.293 1.00 0.00 87 LYS A N 10
ATOM 15202 C CA . LYS A 1 89 ? 6.087 -8.056 5.648 1.00 0.00 87 LYS A CA 10
ATOM 15203 C C . LYS A 1 89 ? 4.613 -7.653 5.722 1.00 0.00 87 LYS A C 10
ATOM 15204 O O . LYS A 1 89 ? 3.921 -7.992 6.680 1.00 0.00 87 LYS A O 10
ATOM 15223 N N . PHE A 1 90 ? 4.177 -6.935 4.697 1.00 0.00 88 PHE A N 10
ATOM 15224 C CA . PHE A 1 90 ? 2.797 -6.483 4.634 1.00 0.00 88 PHE A CA 10
ATOM 15225 C C . PHE A 1 90 ? 1.873 -7.605 4.159 1.00 0.00 88 PHE A C 10
ATOM 15226 O O . PHE A 1 90 ? 0.786 -7.792 4.704 1.00 0.00 88 PHE A O 10
ATOM 15243 N N . GLU A 1 91 ? 2.339 -8.324 3.148 1.00 0.00 89 GLU A N 10
ATOM 15244 C CA . GLU A 1 91 ? 1.568 -9.423 2.593 1.00 0.00 89 GLU A CA 10
ATOM 15245 C C . GLU A 1 91 ? 1.468 -10.566 3.605 1.00 0.00 89 GLU A C 10
ATOM 15246 O O . GLU A 1 91 ? 0.444 -11.242 3.685 1.00 0.00 89 GLU A O 10
ATOM 15258 N N . ALA A 1 92 ? 2.547 -10.748 4.352 1.00 0.00 90 ALA A N 10
ATOM 15259 C CA . ALA A 1 92 ? 2.595 -11.797 5.356 1.00 0.00 90 ALA A CA 10
ATOM 15260 C C . ALA A 1 92 ? 2.118 -11.236 6.697 1.00 0.00 90 ALA A C 10
ATOM 15261 O O . ALA A 1 92 ? 2.572 -11.674 7.753 1.00 0.00 90 ALA A O 10
ATOM 15268 N N . LYS A 1 93 ? 1.209 -10.277 6.611 1.00 0.00 91 LYS A N 10
ATOM 15269 C CA . LYS A 1 93 ? 0.665 -9.652 7.805 1.00 0.00 91 LYS A CA 10
ATOM 15270 C C . LYS A 1 93 ? -0.739 -9.125 7.505 1.00 0.00 91 LYS A C 10
ATOM 15271 O O . LYS A 1 93 ? -1.688 -9.434 8.224 1.00 0.00 91 LYS A O 10
ATOM 15290 N N . TYR A 1 94 ? -0.828 -8.339 6.442 1.00 0.00 92 TYR A N 10
ATOM 15291 C CA . TYR A 1 94 ? -2.101 -7.766 6.039 1.00 0.00 92 TYR A CA 10
ATOM 15292 C C . TYR A 1 94 ? -2.819 -8.675 5.040 1.00 0.00 92 TYR A C 10
ATOM 15293 O O . TYR A 1 94 ? -2.185 -9.272 4.171 1.00 0.00 92 TYR A O 10
ATOM 15311 N N . PRO A 1 95 ? -4.167 -8.755 5.201 1.00 0.00 93 PRO A N 10
ATOM 15312 C CA . PRO A 1 95 ? -4.978 -9.581 4.323 1.00 0.00 93 PRO A CA 10
ATOM 15313 C C . PRO A 1 95 ? -5.146 -8.924 2.951 1.00 0.00 93 PRO A C 10
ATOM 15314 O O . PRO A 1 95 ? -5.432 -7.731 2.862 1.00 0.00 93 PRO A O 10
ATOM 15325 N N . VAL A 1 96 ? -4.961 -9.732 1.917 1.00 0.00 94 VAL A N 10
ATOM 15326 C CA . VAL A 1 96 ? -5.088 -9.243 0.555 1.00 0.00 94 VAL A CA 10
ATOM 15327 C C . VAL A 1 96 ? -6.536 -9.415 0.089 1.00 0.00 94 VAL A C 10
ATOM 15328 O O . VAL A 1 96 ? -6.994 -10.536 -0.126 1.00 0.00 94 VAL A O 10
ATOM 15341 N N . VAL A 1 97 ? -7.216 -8.286 -0.052 1.00 0.00 95 VAL A N 10
ATOM 15342 C CA . VAL A 1 97 ? -8.602 -8.297 -0.488 1.00 0.00 95 VAL A CA 10
ATOM 15343 C C . VAL A 1 97 ? -8.653 -8.202 -2.014 1.00 0.00 95 VAL A C 10
ATOM 15344 O O . VAL A 1 97 ? -9.703 -8.414 -2.618 1.00 0.00 95 VAL A O 10
ATOM 15357 N N . GLY A 1 98 ? -7.505 -7.883 -2.594 1.00 0.00 96 GLY A N 10
ATOM 15358 C CA . GLY A 1 98 ? -7.406 -7.758 -4.038 1.00 0.00 96 GLY A CA 10
ATOM 15359 C C . GLY A 1 98 ? -6.044 -7.193 -4.446 1.00 0.00 96 GLY A C 10
ATOM 15360 O O . GLY A 1 98 ? -5.197 -6.926 -3.595 1.00 0.00 96 GLY A O 10
ATOM 15364 N N . ARG A 1 99 ? -5.875 -7.027 -5.750 1.00 0.00 97 ARG A N 10
ATOM 15365 C CA . ARG A 1 99 ? -4.630 -6.499 -6.282 1.00 0.00 97 ARG A CA 10
ATOM 15366 C C . ARG A 1 99 ? -4.904 -5.269 -7.151 1.00 0.00 97 ARG A C 10
ATOM 15367 O O . ARG A 1 99 ? -5.781 -5.296 -8.012 1.00 0.00 97 ARG A O 10
ATOM 15388 N N . VAL A 1 100 ? -4.136 -4.220 -6.894 1.00 0.00 98 VAL A N 10
ATOM 15389 C CA . VAL A 1 100 ? -4.284 -2.983 -7.642 1.00 0.00 98 VAL A CA 10
ATOM 15390 C C . VAL A 1 100 ? -4.267 -3.293 -9.140 1.00 0.00 98 VAL A C 10
ATOM 15391 O O . VAL A 1 100 ? -3.633 -4.254 -9.572 1.00 0.00 98 VAL A O 10
ATOM 15404 N N . VAL A 1 101 ? -4.972 -2.460 -9.892 1.00 0.00 99 VAL A N 10
ATOM 15405 C CA . VAL A 1 101 ? -5.046 -2.633 -11.332 1.00 0.00 99 VAL A CA 10
ATOM 15406 C C . VAL A 1 101 ? -4.867 -1.275 -12.014 1.00 0.00 99 VAL A C 10
ATOM 15407 O O . VAL A 1 101 ? -3.957 -1.097 -12.822 1.00 0.00 99 VAL A O 10
ATOM 15420 N N . SER A 1 102 ? -5.751 -0.351 -11.664 1.00 0.00 100 SER A N 10
ATOM 15421 C CA . SER A 1 102 ? -5.702 0.985 -12.232 1.00 0.00 100 SER A CA 10
ATOM 15422 C C . SER A 1 102 ? -5.649 0.903 -13.759 1.00 0.00 100 SER A C 10
ATOM 15423 O O . SER A 1 102 ? -5.730 1.923 -14.442 1.00 0.00 100 SER A O 10
ATOM 15431 N N . GLY A 1 1 ? -9.111 -14.213 -10.727 1.00 0.00 -1 GLY A N 11
ATOM 15432 C CA . GLY A 1 1 ? -8.393 -13.426 -9.739 1.00 0.00 -1 GLY A CA 11
ATOM 15433 C C . GLY A 1 1 ? -9.326 -12.978 -8.612 1.00 0.00 -1 GLY A C 11
ATOM 15434 O O . GLY A 1 1 ? -10.504 -13.330 -8.600 1.00 0.00 -1 GLY A O 11
ATOM 15438 N N . PRO A 1 2 ? -8.748 -12.189 -7.667 1.00 0.00 0 PRO A N 11
ATOM 15439 C CA . PRO A 1 2 ? -9.515 -11.690 -6.538 1.00 0.00 0 PRO A CA 11
ATOM 15440 C C . PRO A 1 2 ? -10.446 -10.554 -6.967 1.00 0.00 0 PRO A C 11
ATOM 15441 O O . PRO A 1 2 ? -10.724 -10.389 -8.154 1.00 0.00 0 PRO A O 11
ATOM 15452 N N . MET A 1 3 ? -10.903 -9.801 -5.977 1.00 0.00 1 MET A N 11
ATOM 15453 C CA . MET A 1 3 ? -11.797 -8.686 -6.237 1.00 0.00 1 MET A CA 11
ATOM 15454 C C . MET A 1 3 ? -11.092 -7.594 -7.044 1.00 0.00 1 MET A C 11
ATOM 15455 O O . MET A 1 3 ? -11.710 -6.940 -7.883 1.00 0.00 1 MET A O 11
ATOM 15469 N N . GLU A 1 4 ? -9.808 -7.430 -6.762 1.00 0.00 2 GLU A N 11
ATOM 15470 C CA . GLU A 1 4 ? -9.012 -6.429 -7.451 1.00 0.00 2 GLU A CA 11
ATOM 15471 C C . GLU A 1 4 ? -9.617 -5.038 -7.247 1.00 0.00 2 GLU A C 11
ATOM 15472 O O . GLU A 1 4 ? -10.758 -4.790 -7.632 1.00 0.00 2 GLU A O 11
ATOM 15484 N N . PHE A 1 5 ? -8.823 -4.167 -6.640 1.00 0.00 3 PHE A N 11
ATOM 15485 C CA . PHE A 1 5 ? -9.266 -2.807 -6.380 1.00 0.00 3 PHE A CA 11
ATOM 15486 C C . PHE A 1 5 ? -8.510 -1.807 -7.258 1.00 0.00 3 PHE A C 11
ATOM 15487 O O . PHE A 1 5 ? -7.282 -1.836 -7.322 1.00 0.00 3 PHE A O 11
ATOM 15504 N N . THR A 1 6 ? -9.276 -0.947 -7.912 1.00 0.00 4 THR A N 11
ATOM 15505 C CA . THR A 1 6 ? -8.695 0.060 -8.784 1.00 0.00 4 THR A CA 11
ATOM 15506 C C . THR A 1 6 ? -8.161 1.234 -7.960 1.00 0.00 4 THR A C 11
ATOM 15507 O O . THR A 1 6 ? -8.630 1.483 -6.851 1.00 0.00 4 THR A O 11
ATOM 15518 N N . ALA A 1 7 ? -7.187 1.924 -8.535 1.00 0.00 5 ALA A N 11
ATOM 15519 C CA . ALA A 1 7 ? -6.584 3.065 -7.868 1.00 0.00 5 ALA A CA 11
ATOM 15520 C C . ALA A 1 7 ? -7.683 4.037 -7.435 1.00 0.00 5 ALA A C 11
ATOM 15521 O O . ALA A 1 7 ? -7.550 4.718 -6.419 1.00 0.00 5 ALA A O 11
ATOM 15528 N N . GLU A 1 8 ? -8.745 4.069 -8.226 1.00 0.00 6 GLU A N 11
ATOM 15529 C CA . GLU A 1 8 ? -9.868 4.946 -7.936 1.00 0.00 6 GLU A CA 11
ATOM 15530 C C . GLU A 1 8 ? -10.652 4.423 -6.731 1.00 0.00 6 GLU A C 11
ATOM 15531 O O . GLU A 1 8 ? -10.991 5.187 -5.828 1.00 0.00 6 GLU A O 11
ATOM 15543 N N . GLN A 1 9 ? -10.917 3.125 -6.755 1.00 0.00 7 GLN A N 11
ATOM 15544 C CA . GLN A 1 9 ? -11.655 2.492 -5.676 1.00 0.00 7 GLN A CA 11
ATOM 15545 C C . GLN A 1 9 ? -10.774 2.369 -4.431 1.00 0.00 7 GLN A C 11
ATOM 15546 O O . GLN A 1 9 ? -11.249 2.544 -3.310 1.00 0.00 7 GLN A O 11
ATOM 15560 N N . LEU A 1 10 ? -9.506 2.067 -4.670 1.00 0.00 8 LEU A N 11
ATOM 15561 C CA . LEU A 1 10 ? -8.554 1.918 -3.583 1.00 0.00 8 LEU A CA 11
ATOM 15562 C C . LEU A 1 10 ? -8.454 3.237 -2.814 1.00 0.00 8 LEU A C 11
ATOM 15563 O O . LEU A 1 10 ? -8.436 3.243 -1.584 1.00 0.00 8 LEU A O 11
ATOM 15579 N N . SER A 1 11 ? -8.392 4.323 -3.571 1.00 0.00 9 SER A N 11
ATOM 15580 C CA . SER A 1 11 ? -8.294 5.645 -2.976 1.00 0.00 9 SER A CA 11
ATOM 15581 C C . SER A 1 11 ? -9.480 5.887 -2.040 1.00 0.00 9 SER A C 11
ATOM 15582 O O . SER A 1 11 ? -9.465 6.823 -1.243 1.00 0.00 9 SER A O 11
ATOM 15590 N N . GLN A 1 12 ? -10.479 5.026 -2.168 1.00 0.00 10 GLN A N 11
ATOM 15591 C CA . GLN A 1 12 ? -11.671 5.134 -1.344 1.00 0.00 10 GLN A CA 11
ATOM 15592 C C . GLN A 1 12 ? -11.473 4.386 -0.024 1.00 0.00 10 GLN A C 11
ATOM 15593 O O . GLN A 1 12 ? -12.439 4.097 0.680 1.00 0.00 10 GLN A O 11
ATOM 15607 N N . TYR A 1 13 ? -10.215 4.094 0.271 1.00 0.00 11 TYR A N 11
ATOM 15608 C CA . TYR A 1 13 ? -9.878 3.384 1.493 1.00 0.00 11 TYR A CA 11
ATOM 15609 C C . TYR A 1 13 ? -8.518 3.835 2.032 1.00 0.00 11 TYR A C 11
ATOM 15610 O O . TYR A 1 13 ? -7.620 3.016 2.221 1.00 0.00 11 TYR A O 11
ATOM 15628 N N . ASN A 1 14 ? -8.410 5.135 2.262 1.00 0.00 12 ASN A N 11
ATOM 15629 C CA . ASN A 1 14 ? -7.175 5.704 2.775 1.00 0.00 12 ASN A CA 11
ATOM 15630 C C . ASN A 1 14 ? -7.455 6.403 4.107 1.00 0.00 12 ASN A C 11
ATOM 15631 O O . ASN A 1 14 ? -6.689 7.266 4.531 1.00 0.00 12 ASN A O 11
ATOM 15642 N N . GLY A 1 15 ? -8.555 6.004 4.728 1.00 0.00 13 GLY A N 11
ATOM 15643 C CA . GLY A 1 15 ? -8.945 6.582 6.003 1.00 0.00 13 GLY A CA 11
ATOM 15644 C C . GLY A 1 15 ? -9.660 7.919 5.803 1.00 0.00 13 GLY A C 11
ATOM 15645 O O . GLY A 1 15 ? -9.042 8.978 5.896 1.00 0.00 13 GLY A O 11
ATOM 15649 N N . THR A 1 16 ? -10.954 7.827 5.531 1.00 0.00 14 THR A N 11
ATOM 15650 C CA . THR A 1 16 ? -11.760 9.017 5.317 1.00 0.00 14 THR A CA 11
ATOM 15651 C C . THR A 1 16 ? -13.103 8.889 6.039 1.00 0.00 14 THR A C 11
ATOM 15652 O O . THR A 1 16 ? -13.402 9.666 6.944 1.00 0.00 14 THR A O 11
ATOM 15663 N N . ASP A 1 17 ? -13.876 7.902 5.611 1.00 0.00 15 ASP A N 11
ATOM 15664 C CA . ASP A 1 17 ? -15.180 7.662 6.205 1.00 0.00 15 ASP A CA 11
ATOM 15665 C C . ASP A 1 17 ? -15.004 6.897 7.518 1.00 0.00 15 ASP A C 11
ATOM 15666 O O . ASP A 1 17 ? -13.912 6.868 8.083 1.00 0.00 15 ASP A O 11
ATOM 15675 N N . GLU A 1 18 ? -16.097 6.295 7.966 1.00 0.00 16 GLU A N 11
ATOM 15676 C CA . GLU A 1 18 ? -16.077 5.531 9.202 1.00 0.00 16 GLU A CA 11
ATOM 15677 C C . GLU A 1 18 ? -15.947 4.037 8.901 1.00 0.00 16 GLU A C 11
ATOM 15678 O O . GLU A 1 18 ? -15.049 3.372 9.416 1.00 0.00 16 GLU A O 11
ATOM 15690 N N . SER A 1 19 ? -16.856 3.552 8.068 1.00 0.00 17 SER A N 11
ATOM 15691 C CA . SER A 1 19 ? -16.854 2.149 7.693 1.00 0.00 17 SER A CA 11
ATOM 15692 C C . SER A 1 19 ? -15.765 1.888 6.650 1.00 0.00 17 SER A C 11
ATOM 15693 O O . SER A 1 19 ? -15.082 0.866 6.703 1.00 0.00 17 SER A O 11
ATOM 15701 N N . LYS A 1 20 ? -15.637 2.829 5.726 1.00 0.00 18 LYS A N 11
ATOM 15702 C CA . LYS A 1 20 ? -14.643 2.713 4.673 1.00 0.00 18 LYS A CA 11
ATOM 15703 C C . LYS A 1 20 ? -13.345 2.157 5.262 1.00 0.00 18 LYS A C 11
ATOM 15704 O O . LYS A 1 20 ? -12.724 2.790 6.114 1.00 0.00 18 LYS A O 11
ATOM 15723 N N . PRO A 1 21 ? -12.964 0.947 4.771 1.00 0.00 19 PRO A N 11
ATOM 15724 C CA . PRO A 1 21 ? -11.751 0.298 5.240 1.00 0.00 19 PRO A CA 11
ATOM 15725 C C . PRO A 1 21 ? -10.508 0.967 4.650 1.00 0.00 19 PRO A C 11
ATOM 15726 O O . PRO A 1 21 ? -10.619 1.885 3.838 1.00 0.00 19 PRO A O 11
ATOM 15737 N N . ILE A 1 22 ? -9.353 0.483 5.081 1.00 0.00 20 ILE A N 11
ATOM 15738 C CA . ILE A 1 22 ? -8.091 1.023 4.606 1.00 0.00 20 ILE A CA 11
ATOM 15739 C C . ILE A 1 22 ? -7.331 -0.065 3.843 1.00 0.00 20 ILE A C 11
ATOM 15740 O O . ILE A 1 22 ? -7.091 -1.148 4.374 1.00 0.00 20 ILE A O 11
ATOM 15756 N N . TYR A 1 23 ? -6.973 0.263 2.610 1.00 0.00 21 TYR A N 11
ATOM 15757 C CA . TYR A 1 23 ? -6.245 -0.673 1.769 1.00 0.00 21 TYR A CA 11
ATOM 15758 C C . TYR A 1 23 ? -5.000 -0.016 1.169 1.00 0.00 21 TYR A C 11
ATOM 15759 O O . TYR A 1 23 ? -5.055 1.124 0.711 1.00 0.00 21 TYR A O 11
ATOM 15777 N N . VAL A 1 24 ? -3.906 -0.764 1.191 1.00 0.00 22 VAL A N 11
ATOM 15778 C CA . VAL A 1 24 ? -2.650 -0.268 0.655 1.00 0.00 22 VAL A CA 11
ATOM 15779 C C . VAL A 1 24 ? -2.253 -1.109 -0.560 1.00 0.00 22 VAL A C 11
ATOM 15780 O O . VAL A 1 24 ? -2.567 -2.296 -0.628 1.00 0.00 22 VAL A O 11
ATOM 15793 N N . ALA A 1 25 ? -1.568 -0.459 -1.490 1.00 0.00 23 ALA A N 11
ATOM 15794 C CA . ALA A 1 25 ? -1.124 -1.132 -2.699 1.00 0.00 23 ALA A CA 11
ATOM 15795 C C . ALA A 1 25 ? 0.396 -1.299 -2.657 1.00 0.00 23 ALA A C 11
ATOM 15796 O O . ALA A 1 25 ? 1.116 -0.370 -2.292 1.00 0.00 23 ALA A O 11
ATOM 15803 N N . ILE A 1 26 ? 0.839 -2.489 -3.035 1.00 0.00 24 ILE A N 11
ATOM 15804 C CA . ILE A 1 26 ? 2.261 -2.789 -3.044 1.00 0.00 24 ILE A CA 11
ATOM 15805 C C . ILE A 1 26 ? 2.553 -3.817 -4.139 1.00 0.00 24 ILE A C 11
ATOM 15806 O O . ILE A 1 26 ? 2.136 -4.970 -4.040 1.00 0.00 24 ILE A O 11
ATOM 15822 N N . LYS A 1 27 ? 3.269 -3.362 -5.157 1.00 0.00 25 LYS A N 11
ATOM 15823 C CA . LYS A 1 27 ? 3.622 -4.228 -6.269 1.00 0.00 25 LYS A CA 11
ATOM 15824 C C . LYS A 1 27 ? 2.372 -4.514 -7.104 1.00 0.00 25 LYS A C 11
ATOM 15825 O O . LYS A 1 27 ? 2.386 -5.387 -7.970 1.00 0.00 25 LYS A O 11
ATOM 15844 N N . GLY A 1 28 ? 1.321 -3.761 -6.815 1.00 0.00 26 GLY A N 11
ATOM 15845 C CA . GLY A 1 28 ? 0.066 -3.922 -7.529 1.00 0.00 26 GLY A CA 11
ATOM 15846 C C . GLY A 1 28 ? -0.906 -4.799 -6.737 1.00 0.00 26 GLY A C 11
ATOM 15847 O O . GLY A 1 28 ? -1.925 -5.239 -7.268 1.00 0.00 26 GLY A O 11
ATOM 15851 N N . ARG A 1 29 ? -0.558 -5.026 -5.479 1.00 0.00 27 ARG A N 11
ATOM 15852 C CA . ARG A 1 29 ? -1.387 -5.842 -4.608 1.00 0.00 27 ARG A CA 11
ATOM 15853 C C . ARG A 1 29 ? -1.995 -4.984 -3.497 1.00 0.00 27 ARG A C 11
ATOM 15854 O O . ARG A 1 29 ? -1.283 -4.243 -2.820 1.00 0.00 27 ARG A O 11
ATOM 15875 N N . VAL A 1 30 ? -3.304 -5.113 -3.342 1.00 0.00 28 VAL A N 11
ATOM 15876 C CA . VAL A 1 30 ? -4.016 -4.359 -2.324 1.00 0.00 28 VAL A CA 11
ATOM 15877 C C . VAL A 1 30 ? -3.994 -5.139 -1.009 1.00 0.00 28 VAL A C 11
ATOM 15878 O O . VAL A 1 30 ? -4.440 -6.285 -0.955 1.00 0.00 28 VAL A O 11
ATOM 15891 N N . PHE A 1 31 ? -3.472 -4.488 0.020 1.00 0.00 29 PHE A N 11
ATOM 15892 C CA . PHE A 1 31 ? -3.387 -5.108 1.332 1.00 0.00 29 PHE A CA 11
ATOM 15893 C C . PHE A 1 31 ? -4.256 -4.363 2.347 1.00 0.00 29 PHE A C 11
ATOM 15894 O O . PHE A 1 31 ? -4.564 -3.187 2.162 1.00 0.00 29 PHE A O 11
ATOM 15911 N N . ASP A 1 32 ? -4.629 -5.080 3.398 1.00 0.00 30 ASP A N 11
ATOM 15912 C CA . ASP A 1 32 ? -5.457 -4.502 4.442 1.00 0.00 30 ASP A CA 11
ATOM 15913 C C . ASP A 1 32 ? -4.572 -4.095 5.622 1.00 0.00 30 ASP A C 11
ATOM 15914 O O . ASP A 1 32 ? -3.785 -4.900 6.120 1.00 0.00 30 ASP A O 11
ATOM 15923 N N . VAL A 1 33 ? -4.729 -2.846 6.036 1.00 0.00 31 VAL A N 11
ATOM 15924 C CA . VAL A 1 33 ? -3.954 -2.323 7.148 1.00 0.00 31 VAL A CA 11
ATOM 15925 C C . VAL A 1 33 ? -4.893 -1.625 8.134 1.00 0.00 31 VAL A C 11
ATOM 15926 O O . VAL A 1 33 ? -4.439 -0.984 9.081 1.00 0.00 31 VAL A O 11
ATOM 15939 N N . THR A 1 34 ? -6.184 -1.772 7.878 1.00 0.00 32 THR A N 11
ATOM 15940 C CA . THR A 1 34 ? -7.191 -1.163 8.731 1.00 0.00 32 THR A CA 11
ATOM 15941 C C . THR A 1 34 ? -6.936 -1.523 10.196 1.00 0.00 32 THR A C 11
ATOM 15942 O O . THR A 1 34 ? -7.335 -0.788 11.098 1.00 0.00 32 THR A O 11
ATOM 15953 N N . THR A 1 35 ? -6.272 -2.653 10.388 1.00 0.00 33 THR A N 11
ATOM 15954 C CA . THR A 1 35 ? -5.959 -3.119 11.728 1.00 0.00 33 THR A CA 11
ATOM 15955 C C . THR A 1 35 ? -5.216 -2.034 12.510 1.00 0.00 33 THR A C 11
ATOM 15956 O O . THR A 1 35 ? -5.019 -2.159 13.718 1.00 0.00 33 THR A O 11
ATOM 15967 N N . GLY A 1 36 ? -4.824 -0.994 11.790 1.00 0.00 34 GLY A N 11
ATOM 15968 C CA . GLY A 1 36 ? -4.108 0.112 12.401 1.00 0.00 34 GLY A CA 11
ATOM 15969 C C . GLY A 1 36 ? -4.396 1.424 11.668 1.00 0.00 34 GLY A C 11
ATOM 15970 O O . GLY A 1 36 ? -3.476 2.173 11.344 1.00 0.00 34 GLY A O 11
ATOM 15974 N N . LYS A 1 37 ? -5.677 1.662 11.428 1.00 0.00 35 LYS A N 11
ATOM 15975 C CA . LYS A 1 37 ? -6.098 2.870 10.739 1.00 0.00 35 LYS A CA 11
ATOM 15976 C C . LYS A 1 37 ? -5.412 4.080 11.376 1.00 0.00 35 LYS A C 11
ATOM 15977 O O . LYS A 1 37 ? -5.251 5.117 10.733 1.00 0.00 35 LYS A O 11
ATOM 15996 N N . SER A 1 38 ? -5.026 3.908 12.632 1.00 0.00 36 SER A N 11
ATOM 15997 C CA . SER A 1 38 ? -4.360 4.974 13.363 1.00 0.00 36 SER A CA 11
ATOM 15998 C C . SER A 1 38 ? -3.041 5.334 12.677 1.00 0.00 36 SER A C 11
ATOM 15999 O O . SER A 1 38 ? -2.477 6.397 12.929 1.00 0.00 36 SER A O 11
ATOM 16007 N N . PHE A 1 39 ? -2.588 4.428 11.823 1.00 0.00 37 PHE A N 11
ATOM 16008 C CA . PHE A 1 39 ? -1.345 4.637 11.100 1.00 0.00 37 PHE A CA 11
ATOM 16009 C C . PHE A 1 39 ? -1.614 4.927 9.621 1.00 0.00 37 PHE A C 11
ATOM 16010 O O . PHE A 1 39 ? -1.004 5.822 9.040 1.00 0.00 37 PHE A O 11
ATOM 16027 N N . TYR A 1 40 ? -2.528 4.151 9.056 1.00 0.00 38 TYR A N 11
ATOM 16028 C CA . TYR A 1 40 ? -2.885 4.313 7.657 1.00 0.00 38 TYR A CA 11
ATOM 16029 C C . TYR A 1 40 ? -4.153 5.156 7.509 1.00 0.00 38 TYR A C 11
ATOM 16030 O O . TYR A 1 40 ? -4.276 5.940 6.570 1.00 0.00 38 TYR A O 11
ATOM 16048 N N . GLY A 1 41 ? -5.066 4.964 8.450 1.00 0.00 39 GLY A N 11
ATOM 16049 C CA . GLY A 1 41 ? -6.321 5.696 8.436 1.00 0.00 39 GLY A CA 11
ATOM 16050 C C . GLY A 1 41 ? -6.075 7.206 8.436 1.00 0.00 39 GLY A C 11
ATOM 16051 O O . GLY A 1 41 ? -5.498 7.745 7.492 1.00 0.00 39 GLY A O 11
ATOM 16055 N N . SER A 1 42 ? -6.524 7.847 9.505 1.00 0.00 40 SER A N 11
ATOM 16056 C CA . SER A 1 42 ? -6.360 9.284 9.640 1.00 0.00 40 SER A CA 11
ATOM 16057 C C . SER A 1 42 ? -4.875 9.648 9.585 1.00 0.00 40 SER A C 11
ATOM 16058 O O . SER A 1 42 ? -4.080 8.938 8.972 1.00 0.00 40 SER A O 11
ATOM 16066 N N . GLY A 1 43 ? -4.546 10.755 10.235 1.00 0.00 41 GLY A N 11
ATOM 16067 C CA . GLY A 1 43 ? -3.170 11.222 10.268 1.00 0.00 41 GLY A CA 11
ATOM 16068 C C . GLY A 1 43 ? -2.272 10.231 11.009 1.00 0.00 41 GLY A C 11
ATOM 16069 O O . GLY A 1 43 ? -1.744 10.543 12.075 1.00 0.00 41 GLY A O 11
ATOM 16073 N N . GLY A 1 44 ? -2.125 9.055 10.415 1.00 0.00 42 GLY A N 11
ATOM 16074 C CA . GLY A 1 44 ? -1.300 8.016 11.005 1.00 0.00 42 GLY A CA 11
ATOM 16075 C C . GLY A 1 44 ? 0.156 8.150 10.555 1.00 0.00 42 GLY A C 11
ATOM 16076 O O . GLY A 1 44 ? 0.707 9.250 10.541 1.00 0.00 42 GLY A O 11
ATOM 16080 N N . ASP A 1 45 ? 0.739 7.015 10.197 1.00 0.00 43 ASP A N 11
ATOM 16081 C CA . ASP A 1 45 ? 2.120 6.992 9.748 1.00 0.00 43 ASP A CA 11
ATOM 16082 C C . ASP A 1 45 ? 2.155 6.794 8.231 1.00 0.00 43 ASP A C 11
ATOM 16083 O O . ASP A 1 45 ? 3.113 7.195 7.571 1.00 0.00 43 ASP A O 11
ATOM 16092 N N . TYR A 1 46 ? 1.098 6.177 7.722 1.00 0.00 44 TYR A N 11
ATOM 16093 C CA . TYR A 1 46 ? 0.996 5.922 6.295 1.00 0.00 44 TYR A CA 11
ATOM 16094 C C . TYR A 1 46 ? -0.111 6.769 5.665 1.00 0.00 44 TYR A C 11
ATOM 16095 O O . TYR A 1 46 ? -0.820 6.306 4.772 1.00 0.00 44 TYR A O 11
ATOM 16113 N N . SER A 1 47 ? -0.226 7.995 6.154 1.00 0.00 45 SER A N 11
ATOM 16114 C CA . SER A 1 47 ? -1.235 8.911 5.650 1.00 0.00 45 SER A CA 11
ATOM 16115 C C . SER A 1 47 ? -1.039 9.130 4.148 1.00 0.00 45 SER A C 11
ATOM 16116 O O . SER A 1 47 ? -2.004 9.345 3.417 1.00 0.00 45 SER A O 11
ATOM 16124 N N . MET A 1 48 ? 0.218 9.069 3.733 1.00 0.00 46 MET A N 11
ATOM 16125 C CA . MET A 1 48 ? 0.553 9.258 2.332 1.00 0.00 46 MET A CA 11
ATOM 16126 C C . MET A 1 48 ? 0.352 7.964 1.540 1.00 0.00 46 MET A C 11
ATOM 16127 O O . MET A 1 48 ? 0.037 8.002 0.352 1.00 0.00 46 MET A O 11
ATOM 16141 N N . PHE A 1 49 ? 0.543 6.850 2.231 1.00 0.00 47 PHE A N 11
ATOM 16142 C CA . PHE A 1 49 ? 0.386 5.547 1.607 1.00 0.00 47 PHE A CA 11
ATOM 16143 C C . PHE A 1 49 ? -1.090 5.156 1.518 1.00 0.00 47 PHE A C 11
ATOM 16144 O O . PHE A 1 49 ? -1.501 4.480 0.575 1.00 0.00 47 PHE A O 11
ATOM 16161 N N . ALA A 1 50 ? -1.847 5.597 2.511 1.00 0.00 48 ALA A N 11
ATOM 16162 C CA . ALA A 1 50 ? -3.269 5.301 2.556 1.00 0.00 48 ALA A CA 11
ATOM 16163 C C . ALA A 1 50 ? -3.868 5.482 1.160 1.00 0.00 48 ALA A C 11
ATOM 16164 O O . ALA A 1 50 ? -3.889 6.591 0.629 1.00 0.00 48 ALA A O 11
ATOM 16171 N N . GLY A 1 51 ? -4.340 4.375 0.606 1.00 0.00 49 GLY A N 11
ATOM 16172 C CA . GLY A 1 51 ? -4.938 4.398 -0.719 1.00 0.00 49 GLY A CA 11
ATOM 16173 C C . GLY A 1 51 ? -3.921 4.843 -1.772 1.00 0.00 49 GLY A C 11
ATOM 16174 O O . GLY A 1 51 ? -4.265 5.565 -2.706 1.00 0.00 49 GLY A O 11
ATOM 16178 N N . LYS A 1 52 ? -2.688 4.395 -1.584 1.00 0.00 50 LYS A N 11
ATOM 16179 C CA . LYS A 1 52 ? -1.619 4.739 -2.506 1.00 0.00 50 LYS A CA 11
ATOM 16180 C C . LYS A 1 52 ? -0.547 3.648 -2.466 1.00 0.00 50 LYS A C 11
ATOM 16181 O O . LYS A 1 52 ? -0.285 3.068 -1.413 1.00 0.00 50 LYS A O 11
ATOM 16200 N N . ASP A 1 53 ? 0.045 3.401 -3.626 1.00 0.00 51 ASP A N 11
ATOM 16201 C CA . ASP A 1 53 ? 1.082 2.390 -3.737 1.00 0.00 51 ASP A CA 11
ATOM 16202 C C . ASP A 1 53 ? 2.391 2.945 -3.172 1.00 0.00 51 ASP A C 11
ATOM 16203 O O . ASP A 1 53 ? 3.268 3.366 -3.925 1.00 0.00 51 ASP A O 11
ATOM 16212 N N . ALA A 1 54 ? 2.483 2.927 -1.850 1.00 0.00 52 ALA A N 11
ATOM 16213 C CA . ALA A 1 54 ? 3.670 3.423 -1.175 1.00 0.00 52 ALA A CA 11
ATOM 16214 C C . ALA A 1 54 ? 4.796 2.396 -1.313 1.00 0.00 52 ALA A C 11
ATOM 16215 O O . ALA A 1 54 ? 5.319 1.905 -0.314 1.00 0.00 52 ALA A O 11
ATOM 16222 N N . SER A 1 55 ? 5.136 2.102 -2.559 1.00 0.00 53 SER A N 11
ATOM 16223 C CA . SER A 1 55 ? 6.190 1.142 -2.840 1.00 0.00 53 SER A CA 11
ATOM 16224 C C . SER A 1 55 ? 7.555 1.754 -2.516 1.00 0.00 53 SER A C 11
ATOM 16225 O O . SER A 1 55 ? 8.332 1.179 -1.756 1.00 0.00 53 SER A O 11
ATOM 16233 N N . ARG A 1 56 ? 7.804 2.912 -3.110 1.00 0.00 54 ARG A N 11
ATOM 16234 C CA . ARG A 1 56 ? 9.062 3.608 -2.894 1.00 0.00 54 ARG A CA 11
ATOM 16235 C C . ARG A 1 56 ? 9.216 3.979 -1.418 1.00 0.00 54 ARG A C 11
ATOM 16236 O O . ARG A 1 56 ? 10.270 3.756 -0.825 1.00 0.00 54 ARG A O 11
ATOM 16257 N N . ALA A 1 57 ? 8.149 4.540 -0.867 1.00 0.00 55 ALA A N 11
ATOM 16258 C CA . ALA A 1 57 ? 8.152 4.944 0.529 1.00 0.00 55 ALA A CA 11
ATOM 16259 C C . ALA A 1 57 ? 8.414 3.721 1.409 1.00 0.00 55 ALA A C 11
ATOM 16260 O O . ALA A 1 57 ? 9.078 3.824 2.440 1.00 0.00 55 ALA A O 11
ATOM 16267 N N . LEU A 1 58 ? 7.879 2.591 0.971 1.00 0.00 56 LEU A N 11
ATOM 16268 C CA . LEU A 1 58 ? 8.047 1.349 1.706 1.00 0.00 56 LEU A CA 11
ATOM 16269 C C . LEU A 1 58 ? 9.493 0.870 1.567 1.00 0.00 56 LEU A C 11
ATOM 16270 O O . LEU A 1 58 ? 10.120 0.481 2.552 1.00 0.00 56 LEU A O 11
ATOM 16286 N N . GLY A 1 59 ? 9.982 0.914 0.336 1.00 0.00 57 GLY A N 11
ATOM 16287 C CA . GLY A 1 59 ? 11.343 0.489 0.056 1.00 0.00 57 GLY A CA 11
ATOM 16288 C C . GLY A 1 59 ? 12.350 1.306 0.867 1.00 0.00 57 GLY A C 11
ATOM 16289 O O . GLY A 1 59 ? 12.858 0.838 1.885 1.00 0.00 57 GLY A O 11
ATOM 16293 N N . LYS A 1 60 ? 12.610 2.513 0.386 1.00 0.00 58 LYS A N 11
ATOM 16294 C CA . LYS A 1 60 ? 13.547 3.400 1.053 1.00 0.00 58 LYS A CA 11
ATOM 16295 C C . LYS A 1 60 ? 13.106 3.602 2.504 1.00 0.00 58 LYS A C 11
ATOM 16296 O O . LYS A 1 60 ? 13.901 4.019 3.346 1.00 0.00 58 LYS A O 11
ATOM 16315 N N . MET A 1 61 ? 11.841 3.297 2.753 1.00 0.00 59 MET A N 11
ATOM 16316 C CA . MET A 1 61 ? 11.285 3.441 4.087 1.00 0.00 59 MET A CA 11
ATOM 16317 C C . MET A 1 61 ? 11.018 4.911 4.415 1.00 0.00 59 MET A C 11
ATOM 16318 O O . MET A 1 61 ? 11.072 5.311 5.577 1.00 0.00 59 MET A O 11
ATOM 16332 N N . SER A 1 62 ? 10.737 5.676 3.371 1.00 0.00 60 SER A N 11
ATOM 16333 C CA . SER A 1 62 ? 10.462 7.093 3.533 1.00 0.00 60 SER A CA 11
ATOM 16334 C C . SER A 1 62 ? 8.951 7.334 3.553 1.00 0.00 60 SER A C 11
ATOM 16335 O O . SER A 1 62 ? 8.176 6.472 3.143 1.00 0.00 60 SER A O 11
ATOM 16343 N N . LYS A 1 63 ? 8.578 8.511 4.035 1.00 0.00 61 LYS A N 11
ATOM 16344 C CA . LYS A 1 63 ? 7.174 8.876 4.114 1.00 0.00 61 LYS A CA 11
ATOM 16345 C C . LYS A 1 63 ? 6.881 9.982 3.098 1.00 0.00 61 LYS A C 11
ATOM 16346 O O . LYS A 1 63 ? 6.108 10.897 3.378 1.00 0.00 61 LYS A O 11
ATOM 16365 N N . ASN A 1 64 ? 7.513 9.860 1.941 1.00 0.00 62 ASN A N 11
ATOM 16366 C CA . ASN A 1 64 ? 7.330 10.838 0.882 1.00 0.00 62 ASN A CA 11
ATOM 16367 C C . ASN A 1 64 ? 6.041 10.523 0.119 1.00 0.00 62 ASN A C 11
ATOM 16368 O O . ASN A 1 64 ? 5.820 9.384 -0.289 1.00 0.00 62 ASN A O 11
ATOM 16379 N N . GLU A 1 65 ? 5.225 11.553 -0.050 1.00 0.00 63 GLU A N 11
ATOM 16380 C CA . GLU A 1 65 ? 3.964 11.399 -0.756 1.00 0.00 63 GLU A CA 11
ATOM 16381 C C . GLU A 1 65 ? 4.214 11.219 -2.255 1.00 0.00 63 GLU A C 11
ATOM 16382 O O . GLU A 1 65 ? 3.355 10.712 -2.975 1.00 0.00 63 GLU A O 11
ATOM 16394 N N . GLU A 1 66 ? 5.394 11.644 -2.681 1.00 0.00 64 GLU A N 11
ATOM 16395 C CA . GLU A 1 66 ? 5.768 11.536 -4.081 1.00 0.00 64 GLU A CA 11
ATOM 16396 C C . GLU A 1 66 ? 6.473 10.203 -4.341 1.00 0.00 64 GLU A C 11
ATOM 16397 O O . GLU A 1 66 ? 6.512 9.728 -5.475 1.00 0.00 64 GLU A O 11
ATOM 16409 N N . ASP A 1 67 ? 7.012 9.637 -3.271 1.00 0.00 65 ASP A N 11
ATOM 16410 C CA . ASP A 1 67 ? 7.713 8.368 -3.369 1.00 0.00 65 ASP A CA 11
ATOM 16411 C C . ASP A 1 67 ? 6.724 7.274 -3.776 1.00 0.00 65 ASP A C 11
ATOM 16412 O O . ASP A 1 67 ? 6.991 6.502 -4.697 1.00 0.00 65 ASP A O 11
ATOM 16421 N N . VAL A 1 68 ? 5.603 7.241 -3.070 1.00 0.00 66 VAL A N 11
ATOM 16422 C CA . VAL A 1 68 ? 4.573 6.254 -3.347 1.00 0.00 66 VAL A CA 11
ATOM 16423 C C . VAL A 1 68 ? 4.283 6.233 -4.849 1.00 0.00 66 VAL A C 11
ATOM 16424 O O . VAL A 1 68 ? 3.848 7.235 -5.415 1.00 0.00 66 VAL A O 11
ATOM 16437 N N . SER A 1 69 ? 4.536 5.081 -5.452 1.00 0.00 67 SER A N 11
ATOM 16438 C CA . SER A 1 69 ? 4.307 4.916 -6.878 1.00 0.00 67 SER A CA 11
ATOM 16439 C C . SER A 1 69 ? 3.444 3.679 -7.130 1.00 0.00 67 SER A C 11
ATOM 16440 O O . SER A 1 69 ? 3.791 2.578 -6.703 1.00 0.00 67 SER A O 11
ATOM 16448 N N . PRO A 1 70 ? 2.307 3.906 -7.840 1.00 0.00 68 PRO A N 11
ATOM 16449 C CA . PRO A 1 70 ? 1.392 2.822 -8.154 1.00 0.00 68 PRO A CA 11
ATOM 16450 C C . PRO A 1 70 ? 1.952 1.936 -9.268 1.00 0.00 68 PRO A C 11
ATOM 16451 O O . PRO A 1 70 ? 1.280 1.016 -9.732 1.00 0.00 68 PRO A O 11
ATOM 16462 N N . SER A 1 71 ? 3.178 2.245 -9.666 1.00 0.00 69 SER A N 11
ATOM 16463 C CA . SER A 1 71 ? 3.836 1.489 -10.717 1.00 0.00 69 SER A CA 11
ATOM 16464 C C . SER A 1 71 ? 5.321 1.322 -10.390 1.00 0.00 69 SER A C 11
ATOM 16465 O O . SER A 1 71 ? 5.938 2.218 -9.815 1.00 0.00 69 SER A O 11
ATOM 16473 N N . LEU A 1 72 ? 5.853 0.170 -10.771 1.00 0.00 70 LEU A N 11
ATOM 16474 C CA . LEU A 1 72 ? 7.254 -0.125 -10.526 1.00 0.00 70 LEU A CA 11
ATOM 16475 C C . LEU A 1 72 ? 8.115 0.623 -11.546 1.00 0.00 70 LEU A C 11
ATOM 16476 O O . LEU A 1 72 ? 8.963 0.024 -12.205 1.00 0.00 70 LEU A O 11
ATOM 16492 N N . GLU A 1 73 ? 7.866 1.921 -11.643 1.00 0.00 71 GLU A N 11
ATOM 16493 C CA . GLU A 1 73 ? 8.608 2.757 -12.572 1.00 0.00 71 GLU A CA 11
ATOM 16494 C C . GLU A 1 73 ? 9.595 3.646 -11.813 1.00 0.00 71 GLU A C 11
ATOM 16495 O O . GLU A 1 73 ? 9.622 4.860 -12.012 1.00 0.00 71 GLU A O 11
ATOM 16507 N N . GLY A 1 74 ? 10.381 3.008 -10.959 1.00 0.00 72 GLY A N 11
ATOM 16508 C CA . GLY A 1 74 ? 11.367 3.727 -10.169 1.00 0.00 72 GLY A CA 11
ATOM 16509 C C . GLY A 1 74 ? 11.862 2.872 -9.001 1.00 0.00 72 GLY A C 11
ATOM 16510 O O . GLY A 1 74 ? 12.978 3.060 -8.519 1.00 0.00 72 GLY A O 11
ATOM 16514 N N . LEU A 1 75 ? 11.008 1.951 -8.579 1.00 0.00 73 LEU A N 11
ATOM 16515 C CA . LEU A 1 75 ? 11.345 1.067 -7.476 1.00 0.00 73 LEU A CA 11
ATOM 16516 C C . LEU A 1 75 ? 12.712 0.432 -7.736 1.00 0.00 73 LEU A C 11
ATOM 16517 O O . LEU A 1 75 ? 12.807 -0.589 -8.415 1.00 0.00 73 LEU A O 11
ATOM 16533 N N . THR A 1 76 ? 13.737 1.063 -7.182 1.00 0.00 74 THR A N 11
ATOM 16534 C CA . THR A 1 76 ? 15.095 0.573 -7.346 1.00 0.00 74 THR A CA 11
ATOM 16535 C C . THR A 1 76 ? 15.326 -0.659 -6.469 1.00 0.00 74 THR A C 11
ATOM 16536 O O . THR A 1 76 ? 14.410 -1.126 -5.794 1.00 0.00 74 THR A O 11
ATOM 16547 N N . GLU A 1 77 ? 16.555 -1.152 -6.508 1.00 0.00 75 GLU A N 11
ATOM 16548 C CA . GLU A 1 77 ? 16.919 -2.321 -5.726 1.00 0.00 75 GLU A CA 11
ATOM 16549 C C . GLU A 1 77 ? 16.852 -2.001 -4.231 1.00 0.00 75 GLU A C 11
ATOM 16550 O O . GLU A 1 77 ? 16.347 -2.799 -3.443 1.00 0.00 75 GLU A O 11
ATOM 16562 N N . LYS A 1 78 ? 17.369 -0.831 -3.885 1.00 0.00 76 LYS A N 11
ATOM 16563 C CA . LYS A 1 78 ? 17.375 -0.395 -2.499 1.00 0.00 76 LYS A CA 11
ATOM 16564 C C . LYS A 1 78 ? 15.957 -0.492 -1.933 1.00 0.00 76 LYS A C 11
ATOM 16565 O O . LYS A 1 78 ? 15.744 -1.100 -0.885 1.00 0.00 76 LYS A O 11
ATOM 16584 N N . GLU A 1 79 ? 15.024 0.115 -2.651 1.00 0.00 77 GLU A N 11
ATOM 16585 C CA . GLU A 1 79 ? 13.633 0.104 -2.234 1.00 0.00 77 GLU A CA 11
ATOM 16586 C C . GLU A 1 79 ? 13.007 -1.265 -2.507 1.00 0.00 77 GLU A C 11
ATOM 16587 O O . GLU A 1 79 ? 12.241 -1.776 -1.691 1.00 0.00 77 GLU A O 11
ATOM 16599 N N . ILE A 1 80 ? 13.355 -1.820 -3.659 1.00 0.00 78 ILE A N 11
ATOM 16600 C CA . ILE A 1 80 ? 12.837 -3.120 -4.050 1.00 0.00 78 ILE A CA 11
ATOM 16601 C C . ILE A 1 80 ? 13.122 -4.133 -2.940 1.00 0.00 78 ILE A C 11
ATOM 16602 O O . ILE A 1 80 ? 12.238 -4.890 -2.544 1.00 0.00 78 ILE A O 11
ATOM 16618 N N . ASN A 1 81 ? 14.361 -4.114 -2.470 1.00 0.00 79 ASN A N 11
ATOM 16619 C CA . ASN A 1 81 ? 14.774 -5.022 -1.413 1.00 0.00 79 ASN A CA 11
ATOM 16620 C C . ASN A 1 81 ? 13.770 -4.947 -0.261 1.00 0.00 79 ASN A C 11
ATOM 16621 O O . ASN A 1 81 ? 13.251 -5.970 0.183 1.00 0.00 79 ASN A O 11
ATOM 16632 N N . THR A 1 82 ? 13.527 -3.726 0.191 1.00 0.00 80 THR A N 11
ATOM 16633 C CA . THR A 1 82 ? 12.594 -3.504 1.283 1.00 0.00 80 THR A CA 11
ATOM 16634 C C . THR A 1 82 ? 11.153 -3.544 0.771 1.00 0.00 80 THR A C 11
ATOM 16635 O O . THR A 1 82 ? 10.296 -4.192 1.369 1.00 0.00 80 THR A O 11
ATOM 16646 N N . LEU A 1 83 ? 10.931 -2.843 -0.331 1.00 0.00 81 LEU A N 11
ATOM 16647 C CA . LEU A 1 83 ? 9.609 -2.790 -0.931 1.00 0.00 81 LEU A CA 11
ATOM 16648 C C . LEU A 1 83 ? 9.143 -4.211 -1.253 1.00 0.00 81 LEU A C 11
ATOM 16649 O O . LEU A 1 83 ? 8.091 -4.644 -0.786 1.00 0.00 81 LEU A O 11
ATOM 16665 N N . ASN A 1 84 ? 9.949 -4.897 -2.050 1.00 0.00 82 ASN A N 11
ATOM 16666 C CA . ASN A 1 84 ? 9.633 -6.261 -2.441 1.00 0.00 82 ASN A CA 11
ATOM 16667 C C . ASN A 1 84 ? 9.360 -7.095 -1.188 1.00 0.00 82 ASN A C 11
ATOM 16668 O O . ASN A 1 84 ? 8.460 -7.934 -1.180 1.00 0.00 82 ASN A O 11
ATOM 16679 N N . ASP A 1 85 ? 10.153 -6.836 -0.158 1.00 0.00 83 ASP A N 11
ATOM 16680 C CA . ASP A 1 85 ? 10.007 -7.553 1.097 1.00 0.00 83 ASP A CA 11
ATOM 16681 C C . ASP A 1 85 ? 8.783 -7.020 1.845 1.00 0.00 83 ASP A C 11
ATOM 16682 O O . ASP A 1 85 ? 8.146 -7.752 2.600 1.00 0.00 83 ASP A O 11
ATOM 16691 N N . TRP A 1 86 ? 8.492 -5.749 1.609 1.00 0.00 84 TRP A N 11
ATOM 16692 C CA . TRP A 1 86 ? 7.356 -5.110 2.251 1.00 0.00 84 TRP A CA 11
ATOM 16693 C C . TRP A 1 86 ? 6.093 -5.869 1.840 1.00 0.00 84 TRP A C 11
ATOM 16694 O O . TRP A 1 86 ? 5.220 -6.123 2.668 1.00 0.00 84 TRP A O 11
ATOM 16715 N N . GLU A 1 87 ? 6.035 -6.209 0.561 1.00 0.00 85 GLU A N 11
ATOM 16716 C CA . GLU A 1 87 ? 4.893 -6.934 0.030 1.00 0.00 85 GLU A CA 11
ATOM 16717 C C . GLU A 1 87 ? 4.749 -8.286 0.732 1.00 0.00 85 GLU A C 11
ATOM 16718 O O . GLU A 1 87 ? 3.649 -8.669 1.129 1.00 0.00 85 GLU A O 11
ATOM 16730 N N . THR A 1 88 ? 5.875 -8.971 0.864 1.00 0.00 86 THR A N 11
ATOM 16731 C CA . THR A 1 88 ? 5.887 -10.272 1.511 1.00 0.00 86 THR A CA 11
ATOM 16732 C C . THR A 1 88 ? 5.518 -10.135 2.990 1.00 0.00 86 THR A C 11
ATOM 16733 O O . THR A 1 88 ? 4.864 -11.011 3.553 1.00 0.00 86 THR A O 11
ATOM 16744 N N . LYS A 1 89 ? 5.954 -9.030 3.576 1.00 0.00 87 LYS A N 11
ATOM 16745 C CA . LYS A 1 89 ? 5.677 -8.767 4.978 1.00 0.00 87 LYS A CA 11
ATOM 16746 C C . LYS A 1 89 ? 4.208 -8.372 5.138 1.00 0.00 87 LYS A C 11
ATOM 16747 O O . LYS A 1 89 ? 3.536 -8.827 6.063 1.00 0.00 87 LYS A O 11
ATOM 16766 N N . PHE A 1 90 ? 3.752 -7.529 4.224 1.00 0.00 88 PHE A N 11
ATOM 16767 C CA . PHE A 1 90 ? 2.374 -7.067 4.252 1.00 0.00 88 PHE A CA 11
ATOM 16768 C C . PHE A 1 90 ? 1.413 -8.187 3.848 1.00 0.00 88 PHE A C 11
ATOM 16769 O O . PHE A 1 90 ? 0.363 -8.362 4.465 1.00 0.00 88 PHE A O 11
ATOM 16786 N N . GLU A 1 91 ? 1.805 -8.915 2.813 1.00 0.00 89 GLU A N 11
ATOM 16787 C CA . GLU A 1 91 ? 0.991 -10.013 2.319 1.00 0.00 89 GLU A CA 11
ATOM 16788 C C . GLU A 1 91 ? 1.031 -11.187 3.299 1.00 0.00 89 GLU A C 11
ATOM 16789 O O . GLU A 1 91 ? 0.159 -12.053 3.272 1.00 0.00 89 GLU A O 11
ATOM 16801 N N . ALA A 1 92 ? 2.054 -11.178 4.142 1.00 0.00 90 ALA A N 11
ATOM 16802 C CA . ALA A 1 92 ? 2.220 -12.231 5.129 1.00 0.00 90 ALA A CA 11
ATOM 16803 C C . ALA A 1 92 ? 1.588 -11.790 6.450 1.00 0.00 90 ALA A C 11
ATOM 16804 O O . ALA A 1 92 ? 1.374 -12.608 7.344 1.00 0.00 90 ALA A O 11
ATOM 16811 N N . LYS A 1 93 ? 1.308 -10.497 6.533 1.00 0.00 91 LYS A N 11
ATOM 16812 C CA . LYS A 1 93 ? 0.705 -9.937 7.731 1.00 0.00 91 LYS A CA 11
ATOM 16813 C C . LYS A 1 93 ? -0.695 -9.419 7.397 1.00 0.00 91 LYS A C 11
ATOM 16814 O O . LYS A 1 93 ? -1.693 -9.997 7.824 1.00 0.00 91 LYS A O 11
ATOM 16833 N N . TYR A 1 94 ? -0.724 -8.334 6.638 1.00 0.00 92 TYR A N 11
ATOM 16834 C CA . TYR A 1 94 ? -1.985 -7.730 6.242 1.00 0.00 92 TYR A CA 11
ATOM 16835 C C . TYR A 1 94 ? -2.750 -8.641 5.279 1.00 0.00 92 TYR A C 11
ATOM 16836 O O . TYR A 1 94 ? -2.150 -9.289 4.424 1.00 0.00 92 TYR A O 11
ATOM 16854 N N . PRO A 1 95 ? -4.098 -8.660 5.455 1.00 0.00 93 PRO A N 11
ATOM 16855 C CA . PRO A 1 95 ? -4.952 -9.480 4.612 1.00 0.00 93 PRO A CA 11
ATOM 16856 C C . PRO A 1 95 ? -5.107 -8.860 3.222 1.00 0.00 93 PRO A C 11
ATOM 16857 O O . PRO A 1 95 ? -5.281 -7.649 3.094 1.00 0.00 93 PRO A O 11
ATOM 16868 N N . VAL A 1 96 ? -5.039 -9.718 2.215 1.00 0.00 94 VAL A N 11
ATOM 16869 C CA . VAL A 1 96 ? -5.170 -9.270 0.839 1.00 0.00 94 VAL A CA 11
ATOM 16870 C C . VAL A 1 96 ? -6.648 -9.274 0.445 1.00 0.00 94 VAL A C 11
ATOM 16871 O O . VAL A 1 96 ? -7.247 -10.335 0.279 1.00 0.00 94 VAL A O 11
ATOM 16884 N N . VAL A 1 97 ? -7.194 -8.074 0.306 1.00 0.00 95 VAL A N 11
ATOM 16885 C CA . VAL A 1 97 ? -8.590 -7.926 -0.066 1.00 0.00 95 VAL A CA 11
ATOM 16886 C C . VAL A 1 97 ? -8.716 -7.972 -1.590 1.00 0.00 95 VAL A C 11
ATOM 16887 O O . VAL A 1 97 ? -9.822 -8.042 -2.124 1.00 0.00 95 VAL A O 11
ATOM 16900 N N . GLY A 1 98 ? -7.566 -7.932 -2.248 1.00 0.00 96 GLY A N 11
ATOM 16901 C CA . GLY A 1 98 ? -7.534 -7.968 -3.700 1.00 0.00 96 GLY A CA 11
ATOM 16902 C C . GLY A 1 98 ? -6.208 -7.420 -4.232 1.00 0.00 96 GLY A C 11
ATOM 16903 O O . GLY A 1 98 ? -5.340 -7.024 -3.457 1.00 0.00 96 GLY A O 11
ATOM 16907 N N . ARG A 1 99 ? -6.094 -7.416 -5.552 1.00 0.00 97 ARG A N 11
ATOM 16908 C CA . ARG A 1 99 ? -4.889 -6.923 -6.198 1.00 0.00 97 ARG A CA 11
ATOM 16909 C C . ARG A 1 99 ? -5.210 -5.702 -7.062 1.00 0.00 97 ARG A C 11
ATOM 16910 O O . ARG A 1 99 ? -6.186 -5.708 -7.811 1.00 0.00 97 ARG A O 11
ATOM 16931 N N . VAL A 1 100 ? -4.372 -4.685 -6.929 1.00 0.00 98 VAL A N 11
ATOM 16932 C CA . VAL A 1 100 ? -4.555 -3.460 -7.689 1.00 0.00 98 VAL A CA 11
ATOM 16933 C C . VAL A 1 100 ? -4.831 -3.810 -9.153 1.00 0.00 98 VAL A C 11
ATOM 16934 O O . VAL A 1 100 ? -4.580 -4.934 -9.584 1.00 0.00 98 VAL A O 11
ATOM 16947 N N . VAL A 1 101 ? -5.342 -2.825 -9.877 1.00 0.00 99 VAL A N 11
ATOM 16948 C CA . VAL A 1 101 ? -5.655 -3.015 -11.283 1.00 0.00 99 VAL A CA 11
ATOM 16949 C C . VAL A 1 101 ? -5.486 -1.686 -12.022 1.00 0.00 99 VAL A C 11
ATOM 16950 O O . VAL A 1 101 ? -4.411 -1.394 -12.545 1.00 0.00 99 VAL A O 11
ATOM 16963 N N . SER A 1 102 ? -6.563 -0.915 -12.042 1.00 0.00 100 SER A N 11
ATOM 16964 C CA . SER A 1 102 ? -6.548 0.376 -12.708 1.00 0.00 100 SER A CA 11
ATOM 16965 C C . SER A 1 102 ? -7.547 1.322 -12.040 1.00 0.00 100 SER A C 11
ATOM 16966 O O . SER A 1 102 ? -7.697 2.469 -12.459 1.00 0.00 100 SER A O 11
ATOM 16974 N N . GLY A 1 1 ? -7.341 -14.703 -9.082 1.00 0.00 -1 GLY A N 12
ATOM 16975 C CA . GLY A 1 1 ? -8.197 -13.619 -9.533 1.00 0.00 -1 GLY A CA 12
ATOM 16976 C C . GLY A 1 1 ? -9.126 -13.150 -8.411 1.00 0.00 -1 GLY A C 12
ATOM 16977 O O . GLY A 1 1 ? -10.298 -13.521 -8.376 1.00 0.00 -1 GLY A O 12
ATOM 16981 N N . PRO A 1 2 ? -8.552 -12.321 -7.499 1.00 0.00 0 PRO A N 12
ATOM 16982 C CA . PRO A 1 2 ? -9.316 -11.798 -6.379 1.00 0.00 0 PRO A CA 12
ATOM 16983 C C . PRO A 1 2 ? -10.271 -10.693 -6.834 1.00 0.00 0 PRO A C 12
ATOM 16984 O O . PRO A 1 2 ? -10.568 -10.575 -8.022 1.00 0.00 0 PRO A O 12
ATOM 16995 N N . MET A 1 3 ? -10.726 -9.911 -5.866 1.00 0.00 1 MET A N 12
ATOM 16996 C CA . MET A 1 3 ? -11.641 -8.820 -6.153 1.00 0.00 1 MET A CA 12
ATOM 16997 C C . MET A 1 3 ? -10.938 -7.705 -6.931 1.00 0.00 1 MET A C 12
ATOM 16998 O O . MET A 1 3 ? -11.538 -7.078 -7.803 1.00 0.00 1 MET A O 12
ATOM 17012 N N . GLU A 1 4 ? -9.677 -7.492 -6.587 1.00 0.00 2 GLU A N 12
ATOM 17013 C CA . GLU A 1 4 ? -8.886 -6.464 -7.242 1.00 0.00 2 GLU A CA 12
ATOM 17014 C C . GLU A 1 4 ? -9.538 -5.092 -7.055 1.00 0.00 2 GLU A C 12
ATOM 17015 O O . GLU A 1 4 ? -10.691 -4.893 -7.433 1.00 0.00 2 GLU A O 12
ATOM 17027 N N . PHE A 1 5 ? -8.772 -4.183 -6.470 1.00 0.00 3 PHE A N 12
ATOM 17028 C CA . PHE A 1 5 ? -9.261 -2.836 -6.228 1.00 0.00 3 PHE A CA 12
ATOM 17029 C C . PHE A 1 5 ? -8.560 -1.826 -7.139 1.00 0.00 3 PHE A C 12
ATOM 17030 O O . PHE A 1 5 ? -7.332 -1.797 -7.209 1.00 0.00 3 PHE A O 12
ATOM 17047 N N . THR A 1 6 ? -9.369 -1.023 -7.813 1.00 0.00 4 THR A N 12
ATOM 17048 C CA . THR A 1 6 ? -8.842 -0.015 -8.716 1.00 0.00 4 THR A CA 12
ATOM 17049 C C . THR A 1 6 ? -8.337 1.196 -7.927 1.00 0.00 4 THR A C 12
ATOM 17050 O O . THR A 1 6 ? -8.785 1.443 -6.809 1.00 0.00 4 THR A O 12
ATOM 17061 N N . ALA A 1 7 ? -7.411 1.918 -8.541 1.00 0.00 5 ALA A N 12
ATOM 17062 C CA . ALA A 1 7 ? -6.841 3.096 -7.911 1.00 0.00 5 ALA A CA 12
ATOM 17063 C C . ALA A 1 7 ? -7.970 4.020 -7.451 1.00 0.00 5 ALA A C 12
ATOM 17064 O O . ALA A 1 7 ? -7.805 4.783 -6.501 1.00 0.00 5 ALA A O 12
ATOM 17071 N N . GLU A 1 8 ? -9.093 3.921 -8.147 1.00 0.00 6 GLU A N 12
ATOM 17072 C CA . GLU A 1 8 ? -10.249 4.739 -7.823 1.00 0.00 6 GLU A CA 12
ATOM 17073 C C . GLU A 1 8 ? -10.839 4.314 -6.476 1.00 0.00 6 GLU A C 12
ATOM 17074 O O . GLU A 1 8 ? -11.111 5.154 -5.620 1.00 0.00 6 GLU A O 12
ATOM 17086 N N . GLN A 1 9 ? -11.019 3.009 -6.330 1.00 0.00 7 GLN A N 12
ATOM 17087 C CA . GLN A 1 9 ? -11.571 2.462 -5.103 1.00 0.00 7 GLN A CA 12
ATOM 17088 C C . GLN A 1 9 ? -10.530 2.515 -3.983 1.00 0.00 7 GLN A C 12
ATOM 17089 O O . GLN A 1 9 ? -10.866 2.776 -2.829 1.00 0.00 7 GLN A O 12
ATOM 17103 N N . LEU A 1 10 ? -9.286 2.262 -4.363 1.00 0.00 8 LEU A N 12
ATOM 17104 C CA . LEU A 1 10 ? -8.193 2.276 -3.405 1.00 0.00 8 LEU A CA 12
ATOM 17105 C C . LEU A 1 10 ? -7.894 3.722 -3.001 1.00 0.00 8 LEU A C 12
ATOM 17106 O O . LEU A 1 10 ? -7.383 3.972 -1.911 1.00 0.00 8 LEU A O 12
ATOM 17122 N N . SER A 1 11 ? -8.225 4.635 -3.903 1.00 0.00 9 SER A N 12
ATOM 17123 C CA . SER A 1 11 ? -7.999 6.048 -3.654 1.00 0.00 9 SER A CA 12
ATOM 17124 C C . SER A 1 11 ? -9.065 6.589 -2.700 1.00 0.00 9 SER A C 12
ATOM 17125 O O . SER A 1 11 ? -9.002 7.745 -2.283 1.00 0.00 9 SER A O 12
ATOM 17133 N N . GLN A 1 12 ? -10.021 5.728 -2.383 1.00 0.00 10 GLN A N 12
ATOM 17134 C CA . GLN A 1 12 ? -11.100 6.106 -1.486 1.00 0.00 10 GLN A CA 12
ATOM 17135 C C . GLN A 1 12 ? -11.062 5.248 -0.219 1.00 0.00 10 GLN A C 12
ATOM 17136 O O . GLN A 1 12 ? -12.040 5.189 0.525 1.00 0.00 10 GLN A O 12
ATOM 17150 N N . TYR A 1 13 ? -9.922 4.605 -0.013 1.00 0.00 11 TYR A N 12
ATOM 17151 C CA . TYR A 1 13 ? -9.744 3.754 1.151 1.00 0.00 11 TYR A CA 12
ATOM 17152 C C . TYR A 1 13 ? -8.428 4.071 1.866 1.00 0.00 11 TYR A C 12
ATOM 17153 O O . TYR A 1 13 ? -7.533 3.230 1.929 1.00 0.00 11 TYR A O 12
ATOM 17171 N N . ASN A 1 14 ? -8.353 5.287 2.387 1.00 0.00 12 ASN A N 12
ATOM 17172 C CA . ASN A 1 14 ? -7.162 5.726 3.094 1.00 0.00 12 ASN A CA 12
ATOM 17173 C C . ASN A 1 14 ? -7.550 6.183 4.502 1.00 0.00 12 ASN A C 12
ATOM 17174 O O . ASN A 1 14 ? -6.755 6.815 5.195 1.00 0.00 12 ASN A O 12
ATOM 17185 N N . GLY A 1 15 ? -8.773 5.844 4.884 1.00 0.00 13 GLY A N 12
ATOM 17186 C CA . GLY A 1 15 ? -9.276 6.211 6.196 1.00 0.00 13 GLY A CA 12
ATOM 17187 C C . GLY A 1 15 ? -9.501 7.722 6.294 1.00 0.00 13 GLY A C 12
ATOM 17188 O O . GLY A 1 15 ? -8.560 8.478 6.531 1.00 0.00 13 GLY A O 12
ATOM 17192 N N . THR A 1 16 ? -10.752 8.115 6.107 1.00 0.00 14 THR A N 12
ATOM 17193 C CA . THR A 1 16 ? -11.112 9.521 6.172 1.00 0.00 14 THR A CA 12
ATOM 17194 C C . THR A 1 16 ? -12.614 9.698 5.944 1.00 0.00 14 THR A C 12
ATOM 17195 O O . THR A 1 16 ? -13.270 10.454 6.660 1.00 0.00 14 THR A O 12
ATOM 17206 N N . ASP A 1 17 ? -13.116 8.990 4.943 1.00 0.00 15 ASP A N 12
ATOM 17207 C CA . ASP A 1 17 ? -14.529 9.059 4.611 1.00 0.00 15 ASP A CA 12
ATOM 17208 C C . ASP A 1 17 ? -15.354 8.613 5.820 1.00 0.00 15 ASP A C 12
ATOM 17209 O O . ASP A 1 17 ? -14.875 8.651 6.952 1.00 0.00 15 ASP A O 12
ATOM 17218 N N . GLU A 1 18 ? -16.581 8.199 5.538 1.00 0.00 16 GLU A N 12
ATOM 17219 C CA . GLU A 1 18 ? -17.478 7.746 6.588 1.00 0.00 16 GLU A CA 12
ATOM 17220 C C . GLU A 1 18 ? -17.074 6.349 7.064 1.00 0.00 16 GLU A C 12
ATOM 17221 O O . GLU A 1 18 ? -16.433 6.205 8.103 1.00 0.00 16 GLU A O 12
ATOM 17233 N N . SER A 1 19 ? -17.467 5.355 6.280 1.00 0.00 17 SER A N 12
ATOM 17234 C CA . SER A 1 19 ? -17.154 3.975 6.609 1.00 0.00 17 SER A CA 12
ATOM 17235 C C . SER A 1 19 ? -16.214 3.386 5.556 1.00 0.00 17 SER A C 12
ATOM 17236 O O . SER A 1 19 ? -16.223 2.180 5.314 1.00 0.00 17 SER A O 12
ATOM 17244 N N . LYS A 1 20 ? -15.423 4.265 4.957 1.00 0.00 18 LYS A N 12
ATOM 17245 C CA . LYS A 1 20 ? -14.479 3.847 3.935 1.00 0.00 18 LYS A CA 12
ATOM 17246 C C . LYS A 1 20 ? -13.367 3.019 4.582 1.00 0.00 18 LYS A C 12
ATOM 17247 O O . LYS A 1 20 ? -12.796 3.424 5.594 1.00 0.00 18 LYS A O 12
ATOM 17266 N N . PRO A 1 21 ? -13.086 1.845 3.956 1.00 0.00 19 PRO A N 12
ATOM 17267 C CA . PRO A 1 21 ? -12.052 0.957 4.460 1.00 0.00 19 PRO A CA 12
ATOM 17268 C C . PRO A 1 21 ? -10.658 1.500 4.141 1.00 0.00 19 PRO A C 12
ATOM 17269 O O . PRO A 1 21 ? -10.507 2.364 3.278 1.00 0.00 19 PRO A O 12
ATOM 17280 N N . ILE A 1 22 ? -9.675 0.972 4.855 1.00 0.00 20 ILE A N 12
ATOM 17281 C CA . ILE A 1 22 ? -8.298 1.394 4.659 1.00 0.00 20 ILE A CA 12
ATOM 17282 C C . ILE A 1 22 ? -7.528 0.285 3.939 1.00 0.00 20 ILE A C 12
ATOM 17283 O O . ILE A 1 22 ? -7.272 -0.772 4.513 1.00 0.00 20 ILE A O 12
ATOM 17299 N N . TYR A 1 23 ? -7.179 0.565 2.691 1.00 0.00 21 TYR A N 12
ATOM 17300 C CA . TYR A 1 23 ? -6.443 -0.395 1.887 1.00 0.00 21 TYR A CA 12
ATOM 17301 C C . TYR A 1 23 ? -5.216 0.255 1.243 1.00 0.00 21 TYR A C 12
ATOM 17302 O O . TYR A 1 23 ? -5.300 1.366 0.721 1.00 0.00 21 TYR A O 12
ATOM 17320 N N . VAL A 1 24 ? -4.106 -0.465 1.300 1.00 0.00 22 VAL A N 12
ATOM 17321 C CA . VAL A 1 24 ? -2.864 0.027 0.729 1.00 0.00 22 VAL A CA 12
ATOM 17322 C C . VAL A 1 24 ? -2.438 -0.887 -0.421 1.00 0.00 22 VAL A C 12
ATOM 17323 O O . VAL A 1 24 ? -2.720 -2.085 -0.403 1.00 0.00 22 VAL A O 12
ATOM 17336 N N . ALA A 1 25 ? -1.767 -0.289 -1.394 1.00 0.00 23 ALA A N 12
ATOM 17337 C CA . ALA A 1 25 ? -1.300 -1.035 -2.550 1.00 0.00 23 ALA A CA 12
ATOM 17338 C C . ALA A 1 25 ? 0.218 -1.200 -2.465 1.00 0.00 23 ALA A C 12
ATOM 17339 O O . ALA A 1 25 ? 0.907 -0.359 -1.890 1.00 0.00 23 ALA A O 12
ATOM 17346 N N . ILE A 1 26 ? 0.696 -2.291 -3.047 1.00 0.00 24 ILE A N 12
ATOM 17347 C CA . ILE A 1 26 ? 2.120 -2.578 -3.044 1.00 0.00 24 ILE A CA 12
ATOM 17348 C C . ILE A 1 26 ? 2.459 -3.469 -4.241 1.00 0.00 24 ILE A C 12
ATOM 17349 O O . ILE A 1 26 ? 2.094 -4.643 -4.268 1.00 0.00 24 ILE A O 12
ATOM 17365 N N . LYS A 1 27 ? 3.153 -2.877 -5.201 1.00 0.00 25 LYS A N 12
ATOM 17366 C CA . LYS A 1 27 ? 3.546 -3.602 -6.397 1.00 0.00 25 LYS A CA 12
ATOM 17367 C C . LYS A 1 27 ? 2.293 -3.994 -7.185 1.00 0.00 25 LYS A C 12
ATOM 17368 O O . LYS A 1 27 ? 2.342 -4.882 -8.034 1.00 0.00 25 LYS A O 12
ATOM 17387 N N . GLY A 1 28 ? 1.201 -3.312 -6.874 1.00 0.00 26 GLY A N 12
ATOM 17388 C CA . GLY A 1 28 ? -0.062 -3.577 -7.542 1.00 0.00 26 GLY A CA 12
ATOM 17389 C C . GLY A 1 28 ? -0.923 -4.541 -6.723 1.00 0.00 26 GLY A C 12
ATOM 17390 O O . GLY A 1 28 ? -1.907 -5.080 -7.227 1.00 0.00 26 GLY A O 12
ATOM 17394 N N . ARG A 1 29 ? -0.522 -4.728 -5.475 1.00 0.00 27 ARG A N 12
ATOM 17395 C CA . ARG A 1 29 ? -1.245 -5.617 -4.581 1.00 0.00 27 ARG A CA 12
ATOM 17396 C C . ARG A 1 29 ? -1.900 -4.818 -3.453 1.00 0.00 27 ARG A C 12
ATOM 17397 O O . ARG A 1 29 ? -1.243 -4.014 -2.794 1.00 0.00 27 ARG A O 12
ATOM 17418 N N . VAL A 1 30 ? -3.188 -5.067 -3.265 1.00 0.00 28 VAL A N 12
ATOM 17419 C CA . VAL A 1 30 ? -3.940 -4.381 -2.228 1.00 0.00 28 VAL A CA 12
ATOM 17420 C C . VAL A 1 30 ? -3.804 -5.151 -0.913 1.00 0.00 28 VAL A C 12
ATOM 17421 O O . VAL A 1 30 ? -4.160 -6.326 -0.837 1.00 0.00 28 VAL A O 12
ATOM 17434 N N . PHE A 1 31 ? -3.290 -4.456 0.092 1.00 0.00 29 PHE A N 12
ATOM 17435 C CA . PHE A 1 31 ? -3.103 -5.059 1.400 1.00 0.00 29 PHE A CA 12
ATOM 17436 C C . PHE A 1 31 ? -4.010 -4.401 2.442 1.00 0.00 29 PHE A C 12
ATOM 17437 O O . PHE A 1 31 ? -4.228 -3.191 2.404 1.00 0.00 29 PHE A O 12
ATOM 17454 N N . ASP A 1 32 ? -4.513 -5.226 3.348 1.00 0.00 30 ASP A N 12
ATOM 17455 C CA . ASP A 1 32 ? -5.391 -4.739 4.398 1.00 0.00 30 ASP A CA 12
ATOM 17456 C C . ASP A 1 32 ? -4.549 -4.306 5.601 1.00 0.00 30 ASP A C 12
ATOM 17457 O O . ASP A 1 32 ? -3.770 -5.094 6.134 1.00 0.00 30 ASP A O 12
ATOM 17466 N N . VAL A 1 33 ? -4.735 -3.054 5.992 1.00 0.00 31 VAL A N 12
ATOM 17467 C CA . VAL A 1 33 ? -4.003 -2.506 7.121 1.00 0.00 31 VAL A CA 12
ATOM 17468 C C . VAL A 1 33 ? -4.993 -1.934 8.137 1.00 0.00 31 VAL A C 12
ATOM 17469 O O . VAL A 1 33 ? -4.590 -1.392 9.165 1.00 0.00 31 VAL A O 12
ATOM 17482 N N . THR A 1 34 ? -6.271 -2.074 7.814 1.00 0.00 32 THR A N 12
ATOM 17483 C CA . THR A 1 34 ? -7.322 -1.577 8.685 1.00 0.00 32 THR A CA 12
ATOM 17484 C C . THR A 1 34 ? -7.125 -2.100 10.109 1.00 0.00 32 THR A C 12
ATOM 17485 O O . THR A 1 34 ? -7.577 -1.478 11.070 1.00 0.00 32 THR A O 12
ATOM 17496 N N . THR A 1 35 ? -6.451 -3.237 10.200 1.00 0.00 33 THR A N 12
ATOM 17497 C CA . THR A 1 35 ? -6.189 -3.850 11.491 1.00 0.00 33 THR A CA 12
ATOM 17498 C C . THR A 1 35 ? -5.510 -2.850 12.429 1.00 0.00 33 THR A C 12
ATOM 17499 O O . THR A 1 35 ? -5.370 -3.110 13.623 1.00 0.00 33 THR A O 12
ATOM 17510 N N . GLY A 1 36 ? -5.106 -1.728 11.852 1.00 0.00 34 GLY A N 12
ATOM 17511 C CA . GLY A 1 36 ? -4.444 -0.688 12.622 1.00 0.00 34 GLY A CA 12
ATOM 17512 C C . GLY A 1 36 ? -4.628 0.682 11.964 1.00 0.00 34 GLY A C 12
ATOM 17513 O O . GLY A 1 36 ? -3.661 1.419 11.777 1.00 0.00 34 GLY A O 12
ATOM 17517 N N . LYS A 1 37 ? -5.875 0.980 11.632 1.00 0.00 35 LYS A N 12
ATOM 17518 C CA . LYS A 1 37 ? -6.198 2.248 10.999 1.00 0.00 35 LYS A CA 12
ATOM 17519 C C . LYS A 1 37 ? -5.553 3.387 11.790 1.00 0.00 35 LYS A C 12
ATOM 17520 O O . LYS A 1 37 ? -5.308 4.463 11.248 1.00 0.00 35 LYS A O 12
ATOM 17539 N N . SER A 1 38 ? -5.296 3.111 13.060 1.00 0.00 36 SER A N 12
ATOM 17540 C CA . SER A 1 38 ? -4.684 4.099 13.932 1.00 0.00 36 SER A CA 12
ATOM 17541 C C . SER A 1 38 ? -3.349 4.560 13.344 1.00 0.00 36 SER A C 12
ATOM 17542 O O . SER A 1 38 ? -2.828 5.608 13.723 1.00 0.00 36 SER A O 12
ATOM 17550 N N . PHE A 1 39 ? -2.832 3.754 12.428 1.00 0.00 37 PHE A N 12
ATOM 17551 C CA . PHE A 1 39 ? -1.567 4.066 11.784 1.00 0.00 37 PHE A CA 12
ATOM 17552 C C . PHE A 1 39 ? -1.781 4.477 10.326 1.00 0.00 37 PHE A C 12
ATOM 17553 O O . PHE A 1 39 ? -1.179 5.440 9.854 1.00 0.00 37 PHE A O 12
ATOM 17570 N N . TYR A 1 40 ? -2.641 3.727 9.653 1.00 0.00 38 TYR A N 12
ATOM 17571 C CA . TYR A 1 40 ? -2.942 4.001 8.258 1.00 0.00 38 TYR A CA 12
ATOM 17572 C C . TYR A 1 40 ? -4.153 4.927 8.131 1.00 0.00 38 TYR A C 12
ATOM 17573 O O . TYR A 1 40 ? -4.176 5.811 7.275 1.00 0.00 38 TYR A O 12
ATOM 17591 N N . GLY A 1 41 ? -5.131 4.694 8.994 1.00 0.00 39 GLY A N 12
ATOM 17592 C CA . GLY A 1 41 ? -6.342 5.496 8.989 1.00 0.00 39 GLY A CA 12
ATOM 17593 C C . GLY A 1 41 ? -6.011 6.987 8.895 1.00 0.00 39 GLY A C 12
ATOM 17594 O O . GLY A 1 41 ? -4.843 7.370 8.916 1.00 0.00 39 GLY A O 12
ATOM 17598 N N . SER A 1 42 ? -7.062 7.788 8.793 1.00 0.00 40 SER A N 12
ATOM 17599 C CA . SER A 1 42 ? -6.898 9.228 8.695 1.00 0.00 40 SER A CA 12
ATOM 17600 C C . SER A 1 42 ? -5.727 9.682 9.569 1.00 0.00 40 SER A C 12
ATOM 17601 O O . SER A 1 42 ? -5.647 9.321 10.742 1.00 0.00 40 SER A O 12
ATOM 17609 N N . GLY A 1 43 ? -4.848 10.468 8.964 1.00 0.00 41 GLY A N 12
ATOM 17610 C CA . GLY A 1 43 ? -3.686 10.975 9.673 1.00 0.00 41 GLY A CA 12
ATOM 17611 C C . GLY A 1 43 ? -3.120 9.919 10.624 1.00 0.00 41 GLY A C 12
ATOM 17612 O O . GLY A 1 43 ? -3.487 9.873 11.797 1.00 0.00 41 GLY A O 12
ATOM 17616 N N . GLY A 1 44 ? -2.234 9.095 10.083 1.00 0.00 42 GLY A N 12
ATOM 17617 C CA . GLY A 1 44 ? -1.614 8.042 10.869 1.00 0.00 42 GLY A CA 12
ATOM 17618 C C . GLY A 1 44 ? -0.215 7.715 10.341 1.00 0.00 42 GLY A C 12
ATOM 17619 O O . GLY A 1 44 ? 0.245 8.322 9.376 1.00 0.00 42 GLY A O 12
ATOM 17623 N N . ASP A 1 45 ? 0.421 6.757 10.998 1.00 0.00 43 ASP A N 12
ATOM 17624 C CA . ASP A 1 45 ? 1.758 6.343 10.607 1.00 0.00 43 ASP A CA 12
ATOM 17625 C C . ASP A 1 45 ? 1.842 6.279 9.081 1.00 0.00 43 ASP A C 12
ATOM 17626 O O . ASP A 1 45 ? 2.745 6.860 8.481 1.00 0.00 43 ASP A O 12
ATOM 17635 N N . TYR A 1 46 ? 0.888 5.569 8.497 1.00 0.00 44 TYR A N 12
ATOM 17636 C CA . TYR A 1 46 ? 0.843 5.422 7.052 1.00 0.00 44 TYR A CA 12
ATOM 17637 C C . TYR A 1 46 ? -0.247 6.308 6.445 1.00 0.00 44 TYR A C 12
ATOM 17638 O O . TYR A 1 46 ? -1.152 5.813 5.774 1.00 0.00 44 TYR A O 12
ATOM 17656 N N . SER A 1 47 ? -0.124 7.602 6.702 1.00 0.00 45 SER A N 12
ATOM 17657 C CA . SER A 1 47 ? -1.088 8.561 6.189 1.00 0.00 45 SER A CA 12
ATOM 17658 C C . SER A 1 47 ? -0.890 8.747 4.684 1.00 0.00 45 SER A C 12
ATOM 17659 O O . SER A 1 47 ? -1.837 9.058 3.963 1.00 0.00 45 SER A O 12
ATOM 17667 N N . MET A 1 48 ? 0.347 8.550 4.253 1.00 0.00 46 MET A N 12
ATOM 17668 C CA . MET A 1 48 ? 0.682 8.693 2.846 1.00 0.00 46 MET A CA 12
ATOM 17669 C C . MET A 1 48 ? 0.381 7.404 2.078 1.00 0.00 46 MET A C 12
ATOM 17670 O O . MET A 1 48 ? 0.015 7.448 0.904 1.00 0.00 46 MET A O 12
ATOM 17684 N N . PHE A 1 49 ? 0.548 6.287 2.771 1.00 0.00 47 PHE A N 12
ATOM 17685 C CA . PHE A 1 49 ? 0.299 4.989 2.168 1.00 0.00 47 PHE A CA 12
ATOM 17686 C C . PHE A 1 49 ? -1.202 4.718 2.048 1.00 0.00 47 PHE A C 12
ATOM 17687 O O . PHE A 1 49 ? -1.646 4.073 1.100 1.00 0.00 47 PHE A O 12
ATOM 17704 N N . ALA A 1 50 ? -1.942 5.226 3.023 1.00 0.00 48 ALA A N 12
ATOM 17705 C CA . ALA A 1 50 ? -3.384 5.047 3.038 1.00 0.00 48 ALA A CA 12
ATOM 17706 C C . ALA A 1 50 ? -3.952 5.400 1.662 1.00 0.00 48 ALA A C 12
ATOM 17707 O O . ALA A 1 50 ? -3.700 6.486 1.142 1.00 0.00 48 ALA A O 12
ATOM 17714 N N . GLY A 1 51 ? -4.708 4.462 1.111 1.00 0.00 49 GLY A N 12
ATOM 17715 C CA . GLY A 1 51 ? -5.314 4.660 -0.195 1.00 0.00 49 GLY A CA 12
ATOM 17716 C C . GLY A 1 51 ? -4.263 5.066 -1.231 1.00 0.00 49 GLY A C 12
ATOM 17717 O O . GLY A 1 51 ? -4.534 5.888 -2.105 1.00 0.00 49 GLY A O 12
ATOM 17721 N N . LYS A 1 52 ? -3.087 4.471 -1.098 1.00 0.00 50 LYS A N 12
ATOM 17722 C CA . LYS A 1 52 ? -1.995 4.761 -2.011 1.00 0.00 50 LYS A CA 12
ATOM 17723 C C . LYS A 1 52 ? -0.957 3.639 -1.931 1.00 0.00 50 LYS A C 12
ATOM 17724 O O . LYS A 1 52 ? -0.801 3.006 -0.888 1.00 0.00 50 LYS A O 12
ATOM 17743 N N . ASP A 1 53 ? -0.275 3.427 -3.047 1.00 0.00 51 ASP A N 12
ATOM 17744 C CA . ASP A 1 53 ? 0.743 2.392 -3.116 1.00 0.00 51 ASP A CA 12
ATOM 17745 C C . ASP A 1 53 ? 2.040 2.917 -2.497 1.00 0.00 51 ASP A C 12
ATOM 17746 O O . ASP A 1 53 ? 2.763 3.691 -3.124 1.00 0.00 51 ASP A O 12
ATOM 17755 N N . ALA A 1 54 ? 2.296 2.475 -1.274 1.00 0.00 52 ALA A N 12
ATOM 17756 C CA . ALA A 1 54 ? 3.493 2.891 -0.564 1.00 0.00 52 ALA A CA 12
ATOM 17757 C C . ALA A 1 54 ? 4.619 1.892 -0.842 1.00 0.00 52 ALA A C 12
ATOM 17758 O O . ALA A 1 54 ? 5.237 1.374 0.087 1.00 0.00 52 ALA A O 12
ATOM 17765 N N . SER A 1 55 ? 4.850 1.652 -2.124 1.00 0.00 53 SER A N 12
ATOM 17766 C CA . SER A 1 55 ? 5.890 0.725 -2.536 1.00 0.00 53 SER A CA 12
ATOM 17767 C C . SER A 1 55 ? 7.263 1.385 -2.402 1.00 0.00 53 SER A C 12
ATOM 17768 O O . SER A 1 55 ? 8.151 0.851 -1.739 1.00 0.00 53 SER A O 12
ATOM 17776 N N . ARG A 1 56 ? 7.396 2.537 -3.043 1.00 0.00 54 ARG A N 12
ATOM 17777 C CA . ARG A 1 56 ? 8.646 3.276 -3.003 1.00 0.00 54 ARG A CA 12
ATOM 17778 C C . ARG A 1 56 ? 8.906 3.804 -1.591 1.00 0.00 54 ARG A C 12
ATOM 17779 O O . ARG A 1 56 ? 10.040 3.776 -1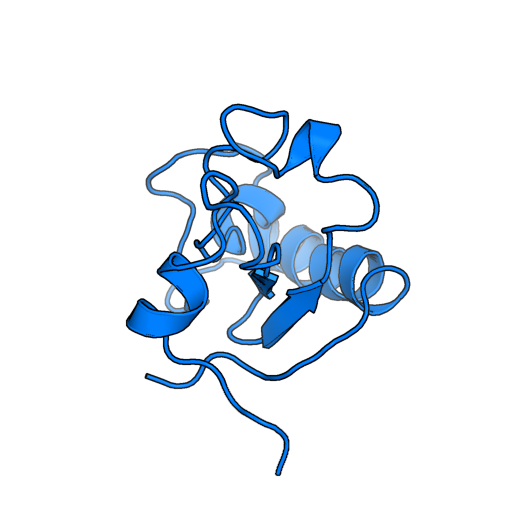.113 1.00 0.00 54 ARG A O 12
ATOM 17800 N N . ALA A 1 57 ? 7.838 4.272 -0.962 1.00 0.00 55 ALA A N 12
ATOM 17801 C CA . ALA A 1 57 ? 7.937 4.805 0.386 1.00 0.00 55 ALA A CA 12
ATOM 17802 C C . ALA A 1 57 ? 8.477 3.720 1.320 1.00 0.00 55 ALA A C 12
ATOM 17803 O O . ALA A 1 57 ? 9.351 3.985 2.145 1.00 0.00 55 ALA A O 12
ATOM 17810 N N . LEU A 1 58 ? 7.934 2.522 1.160 1.00 0.00 56 LEU A N 12
ATOM 17811 C CA . LEU A 1 58 ? 8.351 1.397 1.979 1.00 0.00 56 LEU A CA 12
ATOM 17812 C C . LEU A 1 58 ? 9.755 0.958 1.559 1.00 0.00 56 LEU A C 12
ATOM 17813 O O . LEU A 1 58 ? 10.611 0.711 2.407 1.00 0.00 56 LEU A O 12
ATOM 17829 N N . GLY A 1 59 ? 9.948 0.874 0.251 1.00 0.00 57 GLY A N 12
ATOM 17830 C CA . GLY A 1 59 ? 11.233 0.469 -0.292 1.00 0.00 57 GLY A CA 12
ATOM 17831 C C . GLY A 1 59 ? 12.351 1.388 0.204 1.00 0.00 57 GLY A C 12
ATOM 17832 O O . GLY A 1 59 ? 13.148 0.999 1.057 1.00 0.00 57 GLY A O 12
ATOM 17836 N N . LYS A 1 60 ? 12.375 2.590 -0.352 1.00 0.00 58 LYS A N 12
ATOM 17837 C CA . LYS A 1 60 ? 13.382 3.568 0.023 1.00 0.00 58 LYS A CA 12
ATOM 17838 C C . LYS A 1 60 ? 13.250 3.885 1.514 1.00 0.00 58 LYS A C 12
ATOM 17839 O O . LYS A 1 60 ? 14.226 4.258 2.162 1.00 0.00 58 LYS A O 12
ATOM 17858 N N . MET A 1 61 ? 12.034 3.724 2.015 1.00 0.00 59 MET A N 12
ATOM 17859 C CA . MET A 1 61 ? 11.761 3.988 3.417 1.00 0.00 59 MET A CA 12
ATOM 17860 C C . MET A 1 61 ? 11.714 5.492 3.693 1.00 0.00 59 MET A C 12
ATOM 17861 O O . MET A 1 61 ? 12.189 5.952 4.730 1.00 0.00 59 MET A O 12
ATOM 17875 N N . SER A 1 62 ? 11.137 6.217 2.746 1.00 0.00 60 SER A N 12
ATOM 17876 C CA . SER A 1 62 ? 11.021 7.660 2.874 1.00 0.00 60 SER A CA 12
ATOM 17877 C C . SER A 1 62 ? 9.685 8.023 3.524 1.00 0.00 60 SER A C 12
ATOM 17878 O O . SER A 1 62 ? 9.595 9.002 4.263 1.00 0.00 60 SER A O 12
ATOM 17886 N N . LYS A 1 63 ? 8.679 7.214 3.224 1.00 0.00 61 LYS A N 12
ATOM 17887 C CA . LYS A 1 63 ? 7.351 7.438 3.770 1.00 0.00 61 LYS A CA 12
ATOM 17888 C C . LYS A 1 63 ? 6.726 8.661 3.096 1.00 0.00 61 LYS A C 12
ATOM 17889 O O . LYS A 1 63 ? 5.691 9.157 3.538 1.00 0.00 61 LYS A O 12
ATOM 17908 N N . ASN A 1 64 ? 7.382 9.112 2.037 1.00 0.00 62 ASN A N 12
ATOM 17909 C CA . ASN A 1 64 ? 6.904 10.268 1.297 1.00 0.00 62 ASN A CA 12
ATOM 17910 C C . ASN A 1 64 ? 5.654 9.880 0.505 1.00 0.00 62 ASN A C 12
ATOM 17911 O O . ASN A 1 64 ? 5.583 8.786 -0.052 1.00 0.00 62 ASN A O 12
ATOM 17922 N N . GLU A 1 65 ? 4.699 10.798 0.481 1.00 0.00 63 GLU A N 12
ATOM 17923 C CA . GLU A 1 65 ? 3.455 10.565 -0.233 1.00 0.00 63 GLU A CA 12
ATOM 17924 C C . GLU A 1 65 ? 3.672 10.717 -1.740 1.00 0.00 63 GLU A C 12
ATOM 17925 O O . GLU A 1 65 ? 2.874 10.227 -2.538 1.00 0.00 63 GLU A O 12
ATOM 17937 N N . GLU A 1 66 ? 4.756 11.396 -2.084 1.00 0.00 64 GLU A N 12
ATOM 17938 C CA . GLU A 1 66 ? 5.088 11.618 -3.481 1.00 0.00 64 GLU A CA 12
ATOM 17939 C C . GLU A 1 66 ? 5.927 10.457 -4.018 1.00 0.00 64 GLU A C 12
ATOM 17940 O O . GLU A 1 66 ? 6.033 10.271 -5.230 1.00 0.00 64 GLU A O 12
ATOM 17952 N N . ASP A 1 67 ? 6.503 9.706 -3.091 1.00 0.00 65 ASP A N 12
ATOM 17953 C CA . ASP A 1 67 ? 7.329 8.568 -3.456 1.00 0.00 65 ASP A CA 12
ATOM 17954 C C . ASP A 1 67 ? 6.431 7.364 -3.748 1.00 0.00 65 ASP A C 12
ATOM 17955 O O . ASP A 1 67 ? 6.741 6.550 -4.616 1.00 0.00 65 ASP A O 12
ATOM 17964 N N . VAL A 1 68 ? 5.336 7.289 -3.006 1.00 0.00 66 VAL A N 12
ATOM 17965 C CA . VAL A 1 68 ? 4.391 6.198 -3.174 1.00 0.00 66 VAL A CA 12
ATOM 17966 C C . VAL A 1 68 ? 4.065 6.036 -4.660 1.00 0.00 66 VAL A C 12
ATOM 17967 O O . VAL A 1 68 ? 3.537 6.954 -5.287 1.00 0.00 66 VAL A O 12
ATOM 17980 N N . SER A 1 69 ? 4.393 4.863 -5.181 1.00 0.00 67 SER A N 12
ATOM 17981 C CA . SER A 1 69 ? 4.142 4.569 -6.581 1.00 0.00 67 SER A CA 12
ATOM 17982 C C . SER A 1 69 ? 3.284 3.308 -6.706 1.00 0.00 67 SER A C 12
ATOM 17983 O O . SER A 1 69 ? 3.662 2.246 -6.214 1.00 0.00 67 SER A O 12
ATOM 17991 N N . PRO A 1 70 ? 2.117 3.472 -7.384 1.00 0.00 68 PRO A N 12
ATOM 17992 C CA . PRO A 1 70 ? 1.203 2.359 -7.579 1.00 0.00 68 PRO A CA 12
ATOM 17993 C C . PRO A 1 70 ? 1.728 1.399 -8.648 1.00 0.00 68 PRO A C 12
ATOM 17994 O O . PRO A 1 70 ? 1.016 0.494 -9.079 1.00 0.00 68 PRO A O 12
ATOM 18005 N N . SER A 1 71 ? 2.972 1.629 -9.044 1.00 0.00 69 SER A N 12
ATOM 18006 C CA . SER A 1 71 ? 3.601 0.795 -10.054 1.00 0.00 69 SER A CA 12
ATOM 18007 C C . SER A 1 71 ? 5.123 0.880 -9.928 1.00 0.00 69 SER A C 12
ATOM 18008 O O . SER A 1 71 ? 5.672 1.957 -9.703 1.00 0.00 69 SER A O 12
ATOM 18016 N N . LEU A 1 72 ? 5.763 -0.271 -10.079 1.00 0.00 70 LEU A N 12
ATOM 18017 C CA . LEU A 1 72 ? 7.211 -0.341 -9.984 1.00 0.00 70 LEU A CA 12
ATOM 18018 C C . LEU A 1 72 ? 7.828 0.194 -11.278 1.00 0.00 70 LEU A C 12
ATOM 18019 O O . LEU A 1 72 ? 8.654 -0.474 -11.898 1.00 0.00 70 LEU A O 12
ATOM 18035 N N . GLU A 1 73 ? 7.404 1.394 -11.647 1.00 0.00 71 GLU A N 12
ATOM 18036 C CA . GLU A 1 73 ? 7.905 2.026 -12.855 1.00 0.00 71 GLU A CA 12
ATOM 18037 C C . GLU A 1 73 ? 9.051 2.981 -12.519 1.00 0.00 71 GLU A C 12
ATOM 18038 O O . GLU A 1 73 ? 9.445 3.800 -13.348 1.00 0.00 71 GLU A O 12
ATOM 18050 N N . GLY A 1 74 ? 9.554 2.845 -11.301 1.00 0.00 72 GLY A N 12
ATOM 18051 C CA . GLY A 1 74 ? 10.648 3.686 -10.844 1.00 0.00 72 GLY A CA 12
ATOM 18052 C C . GLY A 1 74 ? 11.225 3.168 -9.525 1.00 0.00 72 GLY A C 12
ATOM 18053 O O . GLY A 1 74 ? 11.744 3.942 -8.724 1.00 0.00 72 GLY A O 12
ATOM 18057 N N . LEU A 1 75 ? 11.114 1.860 -9.341 1.00 0.00 73 LEU A N 12
ATOM 18058 C CA . LEU A 1 75 ? 11.618 1.229 -8.134 1.00 0.00 73 LEU A CA 12
ATOM 18059 C C . LEU A 1 75 ? 13.073 0.809 -8.352 1.00 0.00 73 LEU A C 12
ATOM 18060 O O . LEU A 1 75 ? 13.370 0.035 -9.261 1.00 0.00 73 LEU A O 12
ATOM 18076 N N . THR A 1 76 ? 13.942 1.338 -7.503 1.00 0.00 74 THR A N 12
ATOM 18077 C CA . THR A 1 76 ? 15.359 1.028 -7.592 1.00 0.00 74 THR A CA 12
ATOM 18078 C C . THR A 1 76 ? 15.678 -0.242 -6.800 1.00 0.00 74 THR A C 12
ATOM 18079 O O . THR A 1 76 ? 14.783 -0.859 -6.224 1.00 0.00 74 THR A O 12
ATOM 18090 N N . GLU A 1 77 ? 16.955 -0.593 -6.797 1.00 0.00 75 GLU A N 12
ATOM 18091 C CA . GLU A 1 77 ? 17.403 -1.778 -6.084 1.00 0.00 75 GLU A CA 12
ATOM 18092 C C . GLU A 1 77 ? 17.213 -1.595 -4.577 1.00 0.00 75 GLU A C 12
ATOM 18093 O O . GLU A 1 77 ? 16.789 -2.519 -3.885 1.00 0.00 75 GLU A O 12
ATOM 18105 N N . LYS A 1 78 ? 17.537 -0.397 -4.114 1.00 0.00 76 LYS A N 12
ATOM 18106 C CA . LYS A 1 78 ? 17.408 -0.080 -2.702 1.00 0.00 76 LYS A CA 12
ATOM 18107 C C . LYS A 1 78 ? 16.006 -0.466 -2.223 1.00 0.00 76 LYS A C 12
ATOM 18108 O O . LYS A 1 78 ? 15.859 -1.160 -1.218 1.00 0.00 76 LYS A O 12
ATOM 18127 N N . GLU A 1 79 ? 15.013 0.001 -2.966 1.00 0.00 77 GLU A N 12
ATOM 18128 C CA . GLU A 1 79 ? 13.629 -0.287 -2.630 1.00 0.00 77 GLU A CA 12
ATOM 18129 C C . GLU A 1 79 ? 13.240 -1.680 -3.129 1.00 0.00 77 GLU A C 12
ATOM 18130 O O . GLU A 1 79 ? 12.575 -2.434 -2.420 1.00 0.00 77 GLU A O 12
ATOM 18142 N N . ILE A 1 80 ? 13.670 -1.979 -4.346 1.00 0.00 78 ILE A N 12
ATOM 18143 C CA . ILE A 1 80 ? 13.375 -3.268 -4.948 1.00 0.00 78 ILE A CA 12
ATOM 18144 C C . ILE A 1 80 ? 13.688 -4.379 -3.944 1.00 0.00 78 ILE A C 12
ATOM 18145 O O . ILE A 1 80 ? 13.083 -5.449 -3.988 1.00 0.00 78 ILE A O 12
ATOM 18161 N N . ASN A 1 81 ? 14.632 -4.086 -3.061 1.00 0.00 79 ASN A N 12
ATOM 18162 C CA . ASN A 1 81 ? 15.032 -5.047 -2.047 1.00 0.00 79 ASN A CA 12
ATOM 18163 C C . ASN A 1 81 ? 14.117 -4.907 -0.828 1.00 0.00 79 ASN A C 12
ATOM 18164 O O . ASN A 1 81 ? 13.644 -5.903 -0.285 1.00 0.00 79 ASN A O 12
ATOM 18175 N N . THR A 1 82 ? 13.897 -3.661 -0.434 1.00 0.00 80 THR A N 12
ATOM 18176 C CA . THR A 1 82 ? 13.048 -3.377 0.710 1.00 0.00 80 THR A CA 12
ATOM 18177 C C . THR A 1 82 ? 11.573 -3.499 0.323 1.00 0.00 80 THR A C 12
ATOM 18178 O O . THR A 1 82 ? 10.785 -4.103 1.048 1.00 0.00 80 THR A O 12
ATOM 18189 N N . LEU A 1 83 ? 11.244 -2.914 -0.820 1.00 0.00 81 LEU A N 12
ATOM 18190 C CA . LEU A 1 83 ? 9.877 -2.949 -1.312 1.00 0.00 81 LEU A CA 12
ATOM 18191 C C . LEU A 1 83 ? 9.413 -4.404 -1.413 1.00 0.00 81 LEU A C 12
ATOM 18192 O O . LEU A 1 83 ? 8.410 -4.782 -0.809 1.00 0.00 81 LEU A O 12
ATOM 18208 N N . ASN A 1 84 ? 10.165 -5.180 -2.180 1.00 0.00 82 ASN A N 12
ATOM 18209 C CA . ASN A 1 84 ? 9.843 -6.584 -2.367 1.00 0.00 82 ASN A CA 12
ATOM 18210 C C . ASN A 1 84 ? 9.694 -7.255 -1.000 1.00 0.00 82 ASN A C 12
ATOM 18211 O O . ASN A 1 84 ? 8.727 -7.978 -0.762 1.00 0.00 82 ASN A O 12
ATOM 18222 N N . ASP A 1 85 ? 10.665 -6.993 -0.138 1.00 0.00 83 ASP A N 12
ATOM 18223 C CA . ASP A 1 85 ? 10.654 -7.563 1.198 1.00 0.00 83 ASP A CA 12
ATOM 18224 C C . ASP A 1 85 ? 9.491 -6.964 1.993 1.00 0.00 83 ASP A C 12
ATOM 18225 O O . ASP A 1 85 ? 8.884 -7.644 2.819 1.00 0.00 83 ASP A O 12
ATOM 18234 N N . TRP A 1 86 ? 9.216 -5.698 1.715 1.00 0.00 84 TRP A N 12
ATOM 18235 C CA . TRP A 1 86 ? 8.137 -5.001 2.394 1.00 0.00 84 TRP A CA 12
ATOM 18236 C C . TRP A 1 86 ? 6.822 -5.690 2.025 1.00 0.00 84 TRP A C 12
ATOM 18237 O O . TRP A 1 86 ? 5.942 -5.848 2.870 1.00 0.00 84 TRP A O 12
ATOM 18258 N N . GLU A 1 87 ? 6.731 -6.083 0.763 1.00 0.00 85 GLU A N 12
ATOM 18259 C CA . GLU A 1 87 ? 5.538 -6.752 0.272 1.00 0.00 85 GLU A CA 12
ATOM 18260 C C . GLU A 1 87 ? 5.325 -8.072 1.017 1.00 0.00 85 GLU A C 12
ATOM 18261 O O . GLU A 1 87 ? 4.207 -8.389 1.418 1.00 0.00 85 GLU A O 12
ATOM 18273 N N . THR A 1 88 ? 6.417 -8.806 1.178 1.00 0.00 86 THR A N 12
ATOM 18274 C CA . THR A 1 88 ? 6.364 -10.084 1.867 1.00 0.00 86 THR A CA 12
ATOM 18275 C C . THR A 1 88 ? 5.982 -9.883 3.335 1.00 0.00 86 THR A C 12
ATOM 18276 O O . THR A 1 88 ? 5.310 -10.726 3.926 1.00 0.00 86 THR A O 12
ATOM 18287 N N . LYS A 1 89 ? 6.429 -8.761 3.881 1.00 0.00 87 LYS A N 12
ATOM 18288 C CA . LYS A 1 89 ? 6.143 -8.439 5.269 1.00 0.00 87 LYS A CA 12
ATOM 18289 C C . LYS A 1 89 ? 4.675 -8.028 5.400 1.00 0.00 87 LYS A C 12
ATOM 18290 O O . LYS A 1 89 ? 3.988 -8.452 6.329 1.00 0.00 87 LYS A O 12
ATOM 18309 N N . PHE A 1 90 ? 4.236 -7.207 4.457 1.00 0.00 88 PHE A N 12
ATOM 18310 C CA . PHE A 1 90 ? 2.862 -6.734 4.456 1.00 0.00 88 PHE A CA 12
ATOM 18311 C C . PHE A 1 90 ? 1.898 -7.852 4.054 1.00 0.00 88 PHE A C 12
ATOM 18312 O O . PHE A 1 90 ? 0.830 -7.998 4.646 1.00 0.00 88 PHE A O 12
ATOM 18329 N N . GLU A 1 91 ? 2.310 -8.612 3.050 1.00 0.00 89 GLU A N 12
ATOM 18330 C CA . GLU A 1 91 ? 1.496 -9.713 2.562 1.00 0.00 89 GLU A CA 12
ATOM 18331 C C . GLU A 1 91 ? 1.513 -10.870 3.562 1.00 0.00 89 GLU A C 12
ATOM 18332 O O . GLU A 1 91 ? 0.637 -11.733 3.534 1.00 0.00 89 GLU A O 12
ATOM 18344 N N . ALA A 1 92 ? 2.520 -10.851 4.423 1.00 0.00 90 ALA A N 12
ATOM 18345 C CA . ALA A 1 92 ? 2.663 -11.889 5.430 1.00 0.00 90 ALA A CA 12
ATOM 18346 C C . ALA A 1 92 ? 1.986 -11.434 6.724 1.00 0.00 90 ALA A C 12
ATOM 18347 O O . ALA A 1 92 ? 1.751 -12.240 7.623 1.00 0.00 90 ALA A O 12
ATOM 18354 N N . LYS A 1 93 ? 1.692 -10.143 6.778 1.00 0.00 91 LYS A N 12
ATOM 18355 C CA . LYS A 1 93 ? 1.046 -9.571 7.948 1.00 0.00 91 LYS A CA 12
ATOM 18356 C C . LYS A 1 93 ? -0.377 -9.145 7.582 1.00 0.00 91 LYS A C 12
ATOM 18357 O O . LYS A 1 93 ? -1.347 -9.701 8.096 1.00 0.00 91 LYS A O 12
ATOM 18376 N N . TYR A 1 94 ? -0.458 -8.163 6.697 1.00 0.00 92 TYR A N 12
ATOM 18377 C CA . TYR A 1 94 ? -1.746 -7.656 6.256 1.00 0.00 92 TYR A CA 12
ATOM 18378 C C . TYR A 1 94 ? -2.420 -8.634 5.292 1.00 0.00 92 TYR A C 12
ATOM 18379 O O . TYR A 1 94 ? -1.757 -9.231 4.444 1.00 0.00 92 TYR A O 12
ATOM 18397 N N . PRO A 1 95 ? -3.762 -8.771 5.457 1.00 0.00 93 PRO A N 12
ATOM 18398 C CA . PRO A 1 95 ? -4.533 -9.667 4.611 1.00 0.00 93 PRO A CA 12
ATOM 18399 C C . PRO A 1 95 ? -4.731 -9.069 3.217 1.00 0.00 93 PRO A C 12
ATOM 18400 O O . PRO A 1 95 ? -5.066 -7.893 3.083 1.00 0.00 93 PRO A O 12
ATOM 18411 N N . VAL A 1 96 ? -4.515 -9.906 2.213 1.00 0.00 94 VAL A N 12
ATOM 18412 C CA . VAL A 1 96 ? -4.666 -9.475 0.833 1.00 0.00 94 VAL A CA 12
ATOM 18413 C C . VAL A 1 96 ? -6.112 -9.701 0.388 1.00 0.00 94 VAL A C 12
ATOM 18414 O O . VAL A 1 96 ? -6.532 -10.840 0.184 1.00 0.00 94 VAL A O 12
ATOM 18427 N N . VAL A 1 97 ? -6.834 -8.599 0.249 1.00 0.00 95 VAL A N 12
ATOM 18428 C CA . VAL A 1 97 ? -8.224 -8.663 -0.169 1.00 0.00 95 VAL A CA 12
ATOM 18429 C C . VAL A 1 97 ? -8.291 -8.703 -1.697 1.00 0.00 95 VAL A C 12
ATOM 18430 O O . VAL A 1 97 ? -9.340 -8.997 -2.268 1.00 0.00 95 VAL A O 12
ATOM 18443 N N . GLY A 1 98 ? -7.159 -8.403 -2.316 1.00 0.00 96 GLY A N 12
ATOM 18444 C CA . GLY A 1 98 ? -7.076 -8.402 -3.766 1.00 0.00 96 GLY A CA 12
ATOM 18445 C C . GLY A 1 98 ? -5.839 -7.638 -4.244 1.00 0.00 96 GLY A C 12
ATOM 18446 O O . GLY A 1 98 ? -5.065 -7.133 -3.432 1.00 0.00 96 GLY A O 12
ATOM 18450 N N . ARG A 1 99 ? -5.692 -7.578 -5.559 1.00 0.00 97 ARG A N 12
ATOM 18451 C CA . ARG A 1 99 ? -4.562 -6.885 -6.155 1.00 0.00 97 ARG A CA 12
ATOM 18452 C C . ARG A 1 99 ? -5.043 -5.664 -6.941 1.00 0.00 97 ARG A C 12
ATOM 18453 O O . ARG A 1 99 ? -6.073 -5.719 -7.611 1.00 0.00 97 ARG A O 12
ATOM 18474 N N . VAL A 1 100 ? -4.275 -4.590 -6.834 1.00 0.00 98 VAL A N 12
ATOM 18475 C CA . VAL A 1 100 ? -4.610 -3.358 -7.526 1.00 0.00 98 VAL A CA 12
ATOM 18476 C C . VAL A 1 100 ? -4.955 -3.674 -8.983 1.00 0.00 98 VAL A C 12
ATOM 18477 O O . VAL A 1 100 ? -4.665 -4.765 -9.470 1.00 0.00 98 VAL A O 12
ATOM 18490 N N . VAL A 1 101 ? -5.570 -2.699 -9.637 1.00 0.00 99 VAL A N 12
ATOM 18491 C CA . VAL A 1 101 ? -5.958 -2.860 -11.028 1.00 0.00 99 VAL A CA 12
ATOM 18492 C C . VAL A 1 101 ? -5.942 -1.495 -11.719 1.00 0.00 99 VAL A C 12
ATOM 18493 O O . VAL A 1 101 ? -4.951 -1.125 -12.347 1.00 0.00 99 VAL A O 12
ATOM 18506 N N . SER A 1 102 ? -7.051 -0.784 -11.579 1.00 0.00 100 SER A N 12
ATOM 18507 C CA . SER A 1 102 ? -7.177 0.532 -12.182 1.00 0.00 100 SER A CA 12
ATOM 18508 C C . SER A 1 102 ? -7.672 0.402 -13.623 1.00 0.00 100 SER A C 12
ATOM 18509 O O . SER A 1 102 ? -7.821 1.402 -14.324 1.00 0.00 100 SER A O 12
ATOM 18517 N N . GLY A 1 1 ? -9.016 -14.119 -11.389 1.00 0.00 -1 GLY A N 13
ATOM 18518 C CA . GLY A 1 1 ? -8.438 -12.944 -10.761 1.00 0.00 -1 GLY A CA 13
ATOM 18519 C C . GLY A 1 1 ? -9.285 -12.483 -9.573 1.00 0.00 -1 GLY A C 13
ATOM 18520 O O . GLY A 1 1 ? -10.452 -12.853 -9.458 1.00 0.00 -1 GLY A O 13
ATOM 18524 N N . PRO A 1 2 ? -8.648 -11.662 -8.697 1.00 0.00 0 PRO A N 13
ATOM 18525 C CA . PRO A 1 2 ? -9.330 -11.147 -7.522 1.00 0.00 0 PRO A CA 13
ATOM 18526 C C . PRO A 1 2 ? -10.313 -10.037 -7.901 1.00 0.00 0 PRO A C 13
ATOM 18527 O O . PRO A 1 2 ? -10.595 -9.829 -9.080 1.00 0.00 0 PRO A O 13
ATOM 18538 N N . MET A 1 3 ? -10.806 -9.354 -6.879 1.00 0.00 1 MET A N 13
ATOM 18539 C CA . MET A 1 3 ? -11.752 -8.271 -7.090 1.00 0.00 1 MET A CA 13
ATOM 18540 C C . MET A 1 3 ? -11.101 -7.116 -7.855 1.00 0.00 1 MET A C 13
ATOM 18541 O O . MET A 1 3 ? -11.782 -6.369 -8.555 1.00 0.00 1 MET A O 13
ATOM 18555 N N . GLU A 1 4 ? -9.790 -7.008 -7.696 1.00 0.00 2 GLU A N 13
ATOM 18556 C CA . GLU A 1 4 ? -9.040 -5.958 -8.363 1.00 0.00 2 GLU A CA 13
ATOM 18557 C C . GLU A 1 4 ? -9.616 -4.586 -8.007 1.00 0.00 2 GLU A C 13
ATOM 18558 O O . GLU A 1 4 ? -10.727 -4.250 -8.416 1.00 0.00 2 GLU A O 13
ATOM 18570 N N . PHE A 1 5 ? -8.835 -3.829 -7.250 1.00 0.00 3 PHE A N 13
ATOM 18571 C CA . PHE A 1 5 ? -9.254 -2.501 -6.835 1.00 0.00 3 PHE A CA 13
ATOM 18572 C C . PHE A 1 5 ? -8.465 -1.421 -7.577 1.00 0.00 3 PHE A C 13
ATOM 18573 O O . PHE A 1 5 ? -7.237 -1.462 -7.619 1.00 0.00 3 PHE A O 13
ATOM 18590 N N . THR A 1 6 ? -9.204 -0.479 -8.145 1.00 0.00 4 THR A N 13
ATOM 18591 C CA . THR A 1 6 ? -8.590 0.611 -8.884 1.00 0.00 4 THR A CA 13
ATOM 18592 C C . THR A 1 6 ? -7.997 1.641 -7.920 1.00 0.00 4 THR A C 13
ATOM 18593 O O . THR A 1 6 ? -8.536 1.866 -6.838 1.00 0.00 4 THR A O 13
ATOM 18604 N N . ALA A 1 7 ? -6.894 2.238 -8.348 1.00 0.00 5 ALA A N 13
ATOM 18605 C CA . ALA A 1 7 ? -6.222 3.239 -7.537 1.00 0.00 5 ALA A CA 13
ATOM 18606 C C . ALA A 1 7 ? -7.228 4.315 -7.125 1.00 0.00 5 ALA A C 13
ATOM 18607 O O . ALA A 1 7 ? -7.059 4.966 -6.095 1.00 0.00 5 ALA A O 13
ATOM 18614 N N . GLU A 1 8 ? -8.253 4.469 -7.950 1.00 0.00 6 GLU A N 13
ATOM 18615 C CA . GLU A 1 8 ? -9.286 5.456 -7.685 1.00 0.00 6 GLU A CA 13
ATOM 18616 C C . GLU A 1 8 ? -10.150 5.014 -6.501 1.00 0.00 6 GLU A C 13
ATOM 18617 O O . GLU A 1 8 ? -10.418 5.802 -5.596 1.00 0.00 6 GLU A O 13
ATOM 18629 N N . GLN A 1 9 ? -10.561 3.755 -6.547 1.00 0.00 7 GLN A N 13
ATOM 18630 C CA . GLN A 1 9 ? -11.388 3.200 -5.490 1.00 0.00 7 GLN A CA 13
ATOM 18631 C C . GLN A 1 9 ? -10.545 2.929 -4.242 1.00 0.00 7 GLN A C 13
ATOM 18632 O O . GLN A 1 9 ? -10.985 3.188 -3.123 1.00 0.00 7 GLN A O 13
ATOM 18646 N N . LEU A 1 10 ? -9.348 2.411 -4.477 1.00 0.00 8 LEU A N 13
ATOM 18647 C CA . LEU A 1 10 ? -8.439 2.103 -3.386 1.00 0.00 8 LEU A CA 13
ATOM 18648 C C . LEU A 1 10 ? -8.130 3.383 -2.608 1.00 0.00 8 LEU A C 13
ATOM 18649 O O . LEU A 1 10 ? -7.986 3.352 -1.387 1.00 0.00 8 LEU A O 13
ATOM 18665 N N . SER A 1 11 ? -8.036 4.478 -3.347 1.00 0.00 9 SER A N 13
ATOM 18666 C CA . SER A 1 11 ? -7.746 5.767 -2.742 1.00 0.00 9 SER A CA 13
ATOM 18667 C C . SER A 1 11 ? -8.935 6.228 -1.897 1.00 0.00 9 SER A C 13
ATOM 18668 O O . SER A 1 11 ? -8.845 7.227 -1.185 1.00 0.00 9 SER A O 13
ATOM 18676 N N . GLN A 1 12 ? -10.022 5.477 -2.003 1.00 0.00 10 GLN A N 13
ATOM 18677 C CA . GLN A 1 12 ? -11.227 5.796 -1.257 1.00 0.00 10 GLN A CA 13
ATOM 18678 C C . GLN A 1 12 ? -11.158 5.192 0.147 1.00 0.00 10 GLN A C 13
ATOM 18679 O O . GLN A 1 12 ? -11.760 5.716 1.082 1.00 0.00 10 GLN A O 13
ATOM 18693 N N . TYR A 1 13 ? -10.418 4.098 0.250 1.00 0.00 11 TYR A N 13
ATOM 18694 C CA . TYR A 1 13 ? -10.262 3.417 1.524 1.00 0.00 11 TYR A CA 13
ATOM 18695 C C . TYR A 1 13 ? -8.901 3.730 2.150 1.00 0.00 11 TYR A C 13
ATOM 18696 O O . TYR A 1 13 ? -8.065 2.841 2.303 1.00 0.00 11 TYR A O 13
ATOM 18714 N N . ASN A 1 14 ? -8.721 4.997 2.495 1.00 0.00 12 ASN A N 13
ATOM 18715 C CA . ASN A 1 14 ? -7.476 5.438 3.100 1.00 0.00 12 ASN A CA 13
ATOM 18716 C C . ASN A 1 14 ? -7.732 5.824 4.558 1.00 0.00 12 ASN A C 13
ATOM 18717 O O . ASN A 1 14 ? -6.872 6.417 5.207 1.00 0.00 12 ASN A O 13
ATOM 18728 N N . GLY A 1 15 ? -8.919 5.472 5.031 1.00 0.00 13 GLY A N 13
ATOM 18729 C CA . GLY A 1 15 ? -9.299 5.774 6.400 1.00 0.00 13 GLY A CA 13
ATOM 18730 C C . GLY A 1 15 ? -9.444 7.283 6.609 1.00 0.00 13 GLY A C 13
ATOM 18731 O O . GLY A 1 15 ? -8.475 7.963 6.943 1.00 0.00 13 GLY A O 13
ATOM 18735 N N . THR A 1 16 ? -10.661 7.762 6.402 1.00 0.00 14 THR A N 13
ATOM 18736 C CA . THR A 1 16 ? -10.945 9.178 6.563 1.00 0.00 14 THR A CA 13
ATOM 18737 C C . THR A 1 16 ? -12.376 9.489 6.118 1.00 0.00 14 THR A C 13
ATOM 18738 O O . THR A 1 16 ? -13.050 10.322 6.722 1.00 0.00 14 THR A O 13
ATOM 18749 N N . ASP A 1 17 ? -12.796 8.803 5.065 1.00 0.00 15 ASP A N 13
ATOM 18750 C CA . ASP A 1 17 ? -14.134 8.996 4.532 1.00 0.00 15 ASP A CA 13
ATOM 18751 C C . ASP A 1 17 ? -15.162 8.702 5.627 1.00 0.00 15 ASP A C 13
ATOM 18752 O O . ASP A 1 17 ? -14.834 8.720 6.812 1.00 0.00 15 ASP A O 13
ATOM 18761 N N . GLU A 1 18 ? -16.384 8.437 5.190 1.00 0.00 16 GLU A N 13
ATOM 18762 C CA . GLU A 1 18 ? -17.462 8.139 6.118 1.00 0.00 16 GLU A CA 13
ATOM 18763 C C . GLU A 1 18 ? -17.519 6.636 6.401 1.00 0.00 16 GLU A C 13
ATOM 18764 O O . GLU A 1 18 ? -17.450 6.215 7.554 1.00 0.00 16 GLU A O 13
ATOM 18776 N N . SER A 1 19 ? -17.645 5.869 5.328 1.00 0.00 17 SER A N 13
ATOM 18777 C CA . SER A 1 19 ? -17.712 4.423 5.446 1.00 0.00 17 SER A CA 13
ATOM 18778 C C . SER A 1 19 ? -16.758 3.771 4.442 1.00 0.00 17 SER A C 13
ATOM 18779 O O . SER A 1 19 ? -17.185 2.993 3.590 1.00 0.00 17 SER A O 13
ATOM 18787 N N . LYS A 1 20 ? -15.485 4.112 4.577 1.00 0.00 18 LYS A N 13
ATOM 18788 C CA . LYS A 1 20 ? -14.467 3.570 3.693 1.00 0.00 18 LYS A CA 13
ATOM 18789 C C . LYS A 1 20 ? -13.425 2.818 4.523 1.00 0.00 18 LYS A C 13
ATOM 18790 O O . LYS A 1 20 ? -12.985 3.306 5.563 1.00 0.00 18 LYS A O 13
ATOM 18809 N N . PRO A 1 21 ? -13.051 1.612 4.019 1.00 0.00 19 PRO A N 13
ATOM 18810 C CA . PRO A 1 21 ? -12.068 0.788 4.702 1.00 0.00 19 PRO A CA 13
ATOM 18811 C C . PRO A 1 21 ? -10.656 1.345 4.511 1.00 0.00 19 PRO A C 13
ATOM 18812 O O . PRO A 1 21 ? -10.486 2.450 3.999 1.00 0.00 19 PRO A O 13
ATOM 18823 N N . ILE A 1 22 ? -9.680 0.554 4.932 1.00 0.00 20 ILE A N 13
ATOM 18824 C CA . ILE A 1 22 ? -8.289 0.955 4.813 1.00 0.00 20 ILE A CA 13
ATOM 18825 C C . ILE A 1 22 ? -7.523 -0.106 4.020 1.00 0.00 20 ILE A C 13
ATOM 18826 O O . ILE A 1 22 ? -7.184 -1.161 4.554 1.00 0.00 20 ILE A O 13
ATOM 18842 N N . TYR A 1 23 ? -7.273 0.210 2.758 1.00 0.00 21 TYR A N 13
ATOM 18843 C CA . TYR A 1 23 ? -6.554 -0.703 1.886 1.00 0.00 21 TYR A CA 13
ATOM 18844 C C . TYR A 1 23 ? -5.269 -0.060 1.360 1.00 0.00 21 TYR A C 13
ATOM 18845 O O . TYR A 1 23 ? -5.278 1.091 0.928 1.00 0.00 21 TYR A O 13
ATOM 18863 N N . VAL A 1 24 ? -4.194 -0.833 1.415 1.00 0.00 22 VAL A N 13
ATOM 18864 C CA . VAL A 1 24 ? -2.903 -0.354 0.950 1.00 0.00 22 VAL A CA 13
ATOM 18865 C C . VAL A 1 24 ? -2.477 -1.161 -0.279 1.00 0.00 22 VAL A C 13
ATOM 18866 O O . VAL A 1 24 ? -2.815 -2.337 -0.401 1.00 0.00 22 VAL A O 13
ATOM 18879 N N . ALA A 1 25 ? -1.742 -0.495 -1.158 1.00 0.00 23 ALA A N 13
ATOM 18880 C CA . ALA A 1 25 ? -1.267 -1.136 -2.372 1.00 0.00 23 ALA A CA 13
ATOM 18881 C C . ALA A 1 25 ? 0.245 -1.348 -2.274 1.00 0.00 23 ALA A C 13
ATOM 18882 O O . ALA A 1 25 ? 0.984 -0.427 -1.928 1.00 0.00 23 ALA A O 13
ATOM 18889 N N . ILE A 1 26 ? 0.661 -2.567 -2.584 1.00 0.00 24 ILE A N 13
ATOM 18890 C CA . ILE A 1 26 ? 2.071 -2.912 -2.534 1.00 0.00 24 ILE A CA 13
ATOM 18891 C C . ILE A 1 26 ? 2.432 -3.746 -3.765 1.00 0.00 24 ILE A C 13
ATOM 18892 O O . ILE A 1 26 ? 2.020 -4.900 -3.880 1.00 0.00 24 ILE A O 13
ATOM 18908 N N . LYS A 1 27 ? 3.196 -3.130 -4.655 1.00 0.00 25 LYS A N 13
ATOM 18909 C CA . LYS A 1 27 ? 3.616 -3.801 -5.873 1.00 0.00 25 LYS A CA 13
ATOM 18910 C C . LYS A 1 27 ? 2.401 -4.014 -6.778 1.00 0.00 25 LYS A C 13
ATOM 18911 O O . LYS A 1 27 ? 2.471 -4.763 -7.752 1.00 0.00 25 LYS A O 13
ATOM 18930 N N . GLY A 1 28 ? 1.316 -3.342 -6.425 1.00 0.00 26 GLY A N 13
ATOM 18931 C CA . GLY A 1 28 ? 0.087 -3.447 -7.193 1.00 0.00 26 GLY A CA 13
ATOM 18932 C C . GLY A 1 28 ? -0.897 -4.409 -6.524 1.00 0.00 26 GLY A C 13
ATOM 18933 O O . GLY A 1 28 ? -1.878 -4.826 -7.138 1.00 0.00 26 GLY A O 13
ATOM 18937 N N . ARG A 1 29 ? -0.601 -4.732 -5.273 1.00 0.00 27 ARG A N 13
ATOM 18938 C CA . ARG A 1 29 ? -1.448 -5.636 -4.514 1.00 0.00 27 ARG A CA 13
ATOM 18939 C C . ARG A 1 29 ? -2.104 -4.895 -3.347 1.00 0.00 27 ARG A C 13
ATOM 18940 O O . ARG A 1 29 ? -1.419 -4.254 -2.551 1.00 0.00 27 ARG A O 13
ATOM 18961 N N . VAL A 1 30 ? -3.422 -5.007 -3.282 1.00 0.00 28 VAL A N 13
ATOM 18962 C CA . VAL A 1 30 ? -4.178 -4.355 -2.226 1.00 0.00 28 VAL A CA 13
ATOM 18963 C C . VAL A 1 30 ? -4.112 -5.208 -0.957 1.00 0.00 28 VAL A C 13
ATOM 18964 O O . VAL A 1 30 ? -4.506 -6.373 -0.967 1.00 0.00 28 VAL A O 13
ATOM 18977 N N . PHE A 1 31 ? -3.610 -4.594 0.104 1.00 0.00 29 PHE A N 13
ATOM 18978 C CA . PHE A 1 31 ? -3.487 -5.282 1.378 1.00 0.00 29 PHE A CA 13
ATOM 18979 C C . PHE A 1 31 ? -4.386 -4.640 2.437 1.00 0.00 29 PHE A C 13
ATOM 18980 O O . PHE A 1 31 ? -4.784 -3.484 2.300 1.00 0.00 29 PHE A O 13
ATOM 18997 N N . ASP A 1 32 ? -4.680 -5.418 3.468 1.00 0.00 30 ASP A N 13
ATOM 18998 C CA . ASP A 1 32 ? -5.525 -4.940 4.550 1.00 0.00 30 ASP A CA 13
ATOM 18999 C C . ASP A 1 32 ? -4.649 -4.561 5.746 1.00 0.00 30 ASP A C 13
ATOM 19000 O O . ASP A 1 32 ? -3.857 -5.373 6.222 1.00 0.00 30 ASP A O 13
ATOM 19009 N N . VAL A 1 33 ? -4.820 -3.327 6.197 1.00 0.00 31 VAL A N 13
ATOM 19010 C CA . VAL A 1 33 ? -4.055 -2.831 7.328 1.00 0.00 31 VAL A CA 13
ATOM 19011 C C . VAL A 1 33 ? -5.013 -2.252 8.372 1.00 0.00 31 VAL A C 13
ATOM 19012 O O . VAL A 1 33 ? -4.578 -1.674 9.366 1.00 0.00 31 VAL A O 13
ATOM 19025 N N . THR A 1 34 ? -6.300 -2.428 8.109 1.00 0.00 32 THR A N 13
ATOM 19026 C CA . THR A 1 34 ? -7.323 -1.931 9.013 1.00 0.00 32 THR A CA 13
ATOM 19027 C C . THR A 1 34 ? -7.046 -2.401 10.442 1.00 0.00 32 THR A C 13
ATOM 19028 O O . THR A 1 34 ? -7.466 -1.759 11.403 1.00 0.00 32 THR A O 13
ATOM 19039 N N . THR A 1 35 ? -6.342 -3.520 10.537 1.00 0.00 33 THR A N 13
ATOM 19040 C CA . THR A 1 35 ? -6.005 -4.084 11.833 1.00 0.00 33 THR A CA 13
ATOM 19041 C C . THR A 1 35 ? -5.254 -3.057 12.682 1.00 0.00 33 THR A C 13
ATOM 19042 O O . THR A 1 35 ? -5.024 -3.279 13.870 1.00 0.00 33 THR A O 13
ATOM 19053 N N . GLY A 1 36 ? -4.892 -1.956 12.040 1.00 0.00 34 GLY A N 13
ATOM 19054 C CA . GLY A 1 36 ? -4.172 -0.895 12.722 1.00 0.00 34 GLY A CA 13
ATOM 19055 C C . GLY A 1 36 ? -4.419 0.456 12.048 1.00 0.00 34 GLY A C 13
ATOM 19056 O O . GLY A 1 36 ? -3.483 1.221 11.819 1.00 0.00 34 GLY A O 13
ATOM 19060 N N . LYS A 1 37 ? -5.685 0.710 11.750 1.00 0.00 35 LYS A N 13
ATOM 19061 C CA . LYS A 1 37 ? -6.068 1.955 11.107 1.00 0.00 35 LYS A CA 13
ATOM 19062 C C . LYS A 1 37 ? -5.441 3.128 11.864 1.00 0.00 35 LYS A C 13
ATOM 19063 O O . LYS A 1 37 ? -5.240 4.201 11.297 1.00 0.00 35 LYS A O 13
ATOM 19082 N N . SER A 1 38 ? -5.148 2.884 13.133 1.00 0.00 36 SER A N 13
ATOM 19083 C CA . SER A 1 38 ? -4.548 3.906 13.973 1.00 0.00 36 SER A CA 13
ATOM 19084 C C . SER A 1 38 ? -3.236 4.390 13.351 1.00 0.00 36 SER A C 13
ATOM 19085 O O . SER A 1 38 ? -2.729 5.452 13.711 1.00 0.00 36 SER A O 13
ATOM 19093 N N . PHE A 1 39 ? -2.724 3.588 12.430 1.00 0.00 37 PHE A N 13
ATOM 19094 C CA . PHE A 1 39 ? -1.481 3.921 11.755 1.00 0.00 37 PHE A CA 13
ATOM 19095 C C . PHE A 1 39 ? -1.738 4.339 10.306 1.00 0.00 37 PHE A C 13
ATOM 19096 O O . PHE A 1 39 ? -1.156 5.309 9.822 1.00 0.00 37 PHE A O 13
ATOM 19113 N N . TYR A 1 40 ? -2.611 3.586 9.653 1.00 0.00 38 TYR A N 13
ATOM 19114 C CA . TYR A 1 40 ? -2.953 3.866 8.269 1.00 0.00 38 TYR A CA 13
ATOM 19115 C C . TYR A 1 40 ? -4.212 4.731 8.179 1.00 0.00 38 TYR A C 13
ATOM 19116 O O . TYR A 1 40 ? -4.297 5.625 7.338 1.00 0.00 38 TYR A O 13
ATOM 19134 N N . GLY A 1 41 ? -5.159 4.434 9.056 1.00 0.00 39 GLY A N 13
ATOM 19135 C CA . GLY A 1 41 ? -6.410 5.173 9.087 1.00 0.00 39 GLY A CA 13
ATOM 19136 C C . GLY A 1 41 ? -6.156 6.682 9.068 1.00 0.00 39 GLY A C 13
ATOM 19137 O O . GLY A 1 41 ? -5.007 7.121 9.049 1.00 0.00 39 GLY A O 13
ATOM 19141 N N . SER A 1 42 ? -7.247 7.433 9.072 1.00 0.00 40 SER A N 13
ATOM 19142 C CA . SER A 1 42 ? -7.156 8.883 9.056 1.00 0.00 40 SER A CA 13
ATOM 19143 C C . SER A 1 42 ? -5.980 9.344 9.920 1.00 0.00 40 SER A C 13
ATOM 19144 O O . SER A 1 42 ? -5.816 8.883 11.048 1.00 0.00 40 SER A O 13
ATOM 19152 N N . GLY A 1 43 ? -5.193 10.249 9.357 1.00 0.00 41 GLY A N 13
ATOM 19153 C CA . GLY A 1 43 ? -4.037 10.778 10.061 1.00 0.00 41 GLY A CA 13
ATOM 19154 C C . GLY A 1 43 ? -3.362 9.691 10.899 1.00 0.00 41 GLY A C 13
ATOM 19155 O O . GLY A 1 43 ? -3.600 9.591 12.102 1.00 0.00 41 GLY A O 13
ATOM 19159 N N . GLY A 1 44 ? -2.532 8.903 10.231 1.00 0.00 42 GLY A N 13
ATOM 19160 C CA . GLY A 1 44 ? -1.820 7.827 10.899 1.00 0.00 42 GLY A CA 13
ATOM 19161 C C . GLY A 1 44 ? -0.401 7.683 10.347 1.00 0.00 42 GLY A C 13
ATOM 19162 O O . GLY A 1 44 ? -0.013 8.401 9.427 1.00 0.00 42 GLY A O 13
ATOM 19166 N N . ASP A 1 45 ? 0.336 6.749 10.933 1.00 0.00 43 ASP A N 13
ATOM 19167 C CA . ASP A 1 45 ? 1.704 6.502 10.511 1.00 0.00 43 ASP A CA 13
ATOM 19168 C C . ASP A 1 45 ? 1.759 6.441 8.984 1.00 0.00 43 ASP A C 13
ATOM 19169 O O . ASP A 1 45 ? 2.577 7.116 8.361 1.00 0.00 43 ASP A O 13
ATOM 19178 N N . TYR A 1 46 ? 0.878 5.626 8.423 1.00 0.00 44 TYR A N 13
ATOM 19179 C CA . TYR A 1 46 ? 0.816 5.468 6.980 1.00 0.00 44 TYR A CA 13
ATOM 19180 C C . TYR A 1 46 ? -0.286 6.343 6.380 1.00 0.00 44 TYR A C 13
ATOM 19181 O O . TYR A 1 46 ? -1.180 5.842 5.699 1.00 0.00 44 TYR A O 13
ATOM 19199 N N . SER A 1 47 ? -0.186 7.635 6.653 1.00 0.00 45 SER A N 13
ATOM 19200 C CA . SER A 1 47 ? -1.163 8.585 6.149 1.00 0.00 45 SER A CA 13
ATOM 19201 C C . SER A 1 47 ? -0.961 8.795 4.647 1.00 0.00 45 SER A C 13
ATOM 19202 O O . SER A 1 47 ? -1.923 9.013 3.912 1.00 0.00 45 SER A O 13
ATOM 19210 N N . MET A 1 48 ? 0.297 8.723 4.236 1.00 0.00 46 MET A N 13
ATOM 19211 C CA . MET A 1 48 ? 0.637 8.903 2.835 1.00 0.00 46 MET A CA 13
ATOM 19212 C C . MET A 1 48 ? 0.436 7.605 2.050 1.00 0.00 46 MET A C 13
ATOM 19213 O O . MET A 1 48 ? 0.259 7.632 0.833 1.00 0.00 46 MET A O 13
ATOM 19227 N N . PHE A 1 49 ? 0.469 6.499 2.780 1.00 0.00 47 PHE A N 13
ATOM 19228 C CA . PHE A 1 49 ? 0.292 5.193 2.168 1.00 0.00 47 PHE A CA 13
ATOM 19229 C C . PHE A 1 49 ? -1.192 4.856 2.014 1.00 0.00 47 PHE A C 13
ATOM 19230 O O . PHE A 1 49 ? -1.591 4.225 1.036 1.00 0.00 47 PHE A O 13
ATOM 19247 N N . ALA A 1 50 ? -1.970 5.293 2.993 1.00 0.00 48 ALA A N 13
ATOM 19248 C CA . ALA A 1 50 ? -3.402 5.046 2.979 1.00 0.00 48 ALA A CA 13
ATOM 19249 C C . ALA A 1 50 ? -3.961 5.389 1.596 1.00 0.00 48 ALA A C 13
ATOM 19250 O O . ALA A 1 50 ? -3.627 6.429 1.029 1.00 0.00 48 ALA A O 13
ATOM 19257 N N . GLY A 1 51 ? -4.801 4.496 1.094 1.00 0.00 49 GLY A N 13
ATOM 19258 C CA . GLY A 1 51 ? -5.409 4.692 -0.211 1.00 0.00 49 GLY A CA 13
ATOM 19259 C C . GLY A 1 51 ? -4.352 5.039 -1.261 1.00 0.00 49 GLY A C 13
ATOM 19260 O O . GLY A 1 51 ? -4.625 5.788 -2.198 1.00 0.00 49 GLY A O 13
ATOM 19264 N N . LYS A 1 52 ? -3.167 4.477 -1.071 1.00 0.00 50 LYS A N 13
ATOM 19265 C CA . LYS A 1 52 ? -2.069 4.717 -1.991 1.00 0.00 50 LYS A CA 13
ATOM 19266 C C . LYS A 1 52 ? -1.062 3.569 -1.887 1.00 0.00 50 LYS A C 13
ATOM 19267 O O . LYS A 1 52 ? -0.943 2.936 -0.839 1.00 0.00 50 LYS A O 13
ATOM 19286 N N . ASP A 1 53 ? -0.363 3.336 -2.988 1.00 0.00 51 ASP A N 13
ATOM 19287 C CA . ASP A 1 53 ? 0.629 2.276 -3.034 1.00 0.00 51 ASP A CA 13
ATOM 19288 C C . ASP A 1 53 ? 1.989 2.837 -2.614 1.00 0.00 51 ASP A C 13
ATOM 19289 O O . ASP A 1 53 ? 2.723 3.378 -3.441 1.00 0.00 51 ASP A O 13
ATOM 19298 N N . ALA A 1 54 ? 2.284 2.691 -1.331 1.00 0.00 52 ALA A N 13
ATOM 19299 C CA . ALA A 1 54 ? 3.543 3.177 -0.792 1.00 0.00 52 ALA A CA 13
ATOM 19300 C C . ALA A 1 54 ? 4.627 2.119 -1.008 1.00 0.00 52 ALA A C 13
ATOM 19301 O O . ALA A 1 54 ? 5.347 1.764 -0.076 1.00 0.00 52 ALA A O 13
ATOM 19308 N N . SER A 1 55 ? 4.710 1.646 -2.243 1.00 0.00 53 SER A N 13
ATOM 19309 C CA . SER A 1 55 ? 5.694 0.636 -2.593 1.00 0.00 53 SER A CA 13
ATOM 19310 C C . SER A 1 55 ? 7.081 1.273 -2.701 1.00 0.00 53 SER A C 13
ATOM 19311 O O . SER A 1 55 ? 8.051 0.754 -2.151 1.00 0.00 53 SER A O 13
ATOM 19319 N N . ARG A 1 56 ? 7.131 2.389 -3.414 1.00 0.00 54 ARG A N 13
ATOM 19320 C CA . ARG A 1 56 ? 8.383 3.102 -3.601 1.00 0.00 54 ARG A CA 13
ATOM 19321 C C . ARG A 1 56 ? 8.906 3.617 -2.258 1.00 0.00 54 ARG A C 13
ATOM 19322 O O . ARG A 1 56 ? 10.080 3.440 -1.936 1.00 0.00 54 ARG A O 13
ATOM 19343 N N . ALA A 1 57 ? 8.010 4.245 -1.511 1.00 0.00 55 ALA A N 13
ATOM 19344 C CA . ALA A 1 57 ? 8.366 4.787 -0.211 1.00 0.00 55 ALA A CA 13
ATOM 19345 C C . ALA A 1 57 ? 8.902 3.661 0.676 1.00 0.00 55 ALA A C 13
ATOM 19346 O O . ALA A 1 57 ? 9.875 3.851 1.404 1.00 0.00 55 ALA A O 13
ATOM 19353 N N . LEU A 1 58 ? 8.244 2.515 0.586 1.00 0.00 56 LEU A N 13
ATOM 19354 C CA . LEU A 1 58 ? 8.643 1.360 1.371 1.00 0.00 56 LEU A CA 13
ATOM 19355 C C . LEU A 1 58 ? 10.099 1.012 1.057 1.00 0.00 56 LEU A C 13
ATOM 19356 O O . LEU A 1 58 ? 10.851 0.612 1.944 1.00 0.00 56 LEU A O 13
ATOM 19372 N N . GLY A 1 59 ? 10.454 1.179 -0.209 1.00 0.00 57 GLY A N 13
ATOM 19373 C CA . GLY A 1 59 ? 11.807 0.888 -0.651 1.00 0.00 57 GLY A CA 13
ATOM 19374 C C . GLY A 1 59 ? 12.816 1.820 0.022 1.00 0.00 57 GLY A C 13
ATOM 19375 O O . GLY A 1 59 ? 13.455 1.445 1.004 1.00 0.00 57 GLY A O 13
ATOM 19379 N N . LYS A 1 60 ? 12.929 3.018 -0.533 1.00 0.00 58 LYS A N 13
ATOM 19380 C CA . LYS A 1 60 ? 13.850 4.007 0.002 1.00 0.00 58 LYS A CA 13
ATOM 19381 C C . LYS A 1 60 ? 13.521 4.259 1.474 1.00 0.00 58 LYS A C 13
ATOM 19382 O O . LYS A 1 60 ? 14.392 4.653 2.249 1.00 0.00 58 LYS A O 13
ATOM 19401 N N . MET A 1 61 ? 12.263 4.022 1.817 1.00 0.00 59 MET A N 13
ATOM 19402 C CA . MET A 1 61 ? 11.809 4.219 3.183 1.00 0.00 59 MET A CA 13
ATOM 19403 C C . MET A 1 61 ? 11.794 5.705 3.546 1.00 0.00 59 MET A C 13
ATOM 19404 O O . MET A 1 61 ? 12.334 6.101 4.578 1.00 0.00 59 MET A O 13
ATOM 19418 N N . SER A 1 62 ? 11.168 6.487 2.679 1.00 0.00 60 SER A N 13
ATOM 19419 C CA . SER A 1 62 ? 11.075 7.921 2.896 1.00 0.00 60 SER A CA 13
ATOM 19420 C C . SER A 1 62 ? 9.662 8.290 3.351 1.00 0.00 60 SER A C 13
ATOM 19421 O O . SER A 1 62 ? 9.444 9.372 3.895 1.00 0.00 60 SER A O 13
ATOM 19429 N N . LYS A 1 63 ? 8.738 7.371 3.112 1.00 0.00 61 LYS A N 13
ATOM 19430 C CA . LYS A 1 63 ? 7.352 7.586 3.491 1.00 0.00 61 LYS A CA 13
ATOM 19431 C C . LYS A 1 63 ? 6.817 8.824 2.767 1.00 0.00 61 LYS A C 13
ATOM 19432 O O . LYS A 1 63 ? 5.764 9.350 3.126 1.00 0.00 61 LYS A O 13
ATOM 19451 N N . ASN A 1 64 ? 7.565 9.252 1.761 1.00 0.00 62 ASN A N 13
ATOM 19452 C CA . ASN A 1 64 ? 7.179 10.417 0.985 1.00 0.00 62 ASN A CA 13
ATOM 19453 C C . ASN A 1 64 ? 5.838 10.146 0.299 1.00 0.00 62 ASN A C 13
ATOM 19454 O O . ASN A 1 64 ? 5.600 9.044 -0.192 1.00 0.00 62 ASN A O 13
ATOM 19465 N N . GLU A 1 65 ? 4.998 11.171 0.287 1.00 0.00 63 GLU A N 13
ATOM 19466 C CA . GLU A 1 65 ? 3.688 11.057 -0.330 1.00 0.00 63 GLU A CA 13
ATOM 19467 C C . GLU A 1 65 ? 3.821 11.012 -1.854 1.00 0.00 63 GLU A C 13
ATOM 19468 O O . GLU A 1 65 ? 2.917 10.547 -2.546 1.00 0.00 63 GLU A O 13
ATOM 19480 N N . GLU A 1 66 ? 4.956 11.500 -2.332 1.00 0.00 64 GLU A N 13
ATOM 19481 C CA . GLU A 1 66 ? 5.220 11.521 -3.760 1.00 0.00 64 GLU A CA 13
ATOM 19482 C C . GLU A 1 66 ? 5.911 10.226 -4.192 1.00 0.00 64 GLU A C 13
ATOM 19483 O O . GLU A 1 66 ? 5.864 9.854 -5.363 1.00 0.00 64 GLU A O 13
ATOM 19495 N N . ASP A 1 67 ? 6.537 9.576 -3.222 1.00 0.00 65 ASP A N 13
ATOM 19496 C CA . ASP A 1 67 ? 7.237 8.330 -3.487 1.00 0.00 65 ASP A CA 13
ATOM 19497 C C . ASP A 1 67 ? 6.215 7.219 -3.734 1.00 0.00 65 ASP A C 13
ATOM 19498 O O . ASP A 1 67 ? 6.332 6.466 -4.700 1.00 0.00 65 ASP A O 13
ATOM 19507 N N . VAL A 1 68 ? 5.236 7.150 -2.844 1.00 0.00 66 VAL A N 13
ATOM 19508 C CA . VAL A 1 68 ? 4.194 6.143 -2.953 1.00 0.00 66 VAL A CA 13
ATOM 19509 C C . VAL A 1 68 ? 3.667 6.115 -4.389 1.00 0.00 66 VAL A C 13
ATOM 19510 O O . VAL A 1 68 ? 3.131 7.109 -4.876 1.00 0.00 66 VAL A O 13
ATOM 19523 N N . SER A 1 69 ? 3.836 4.965 -5.025 1.00 0.00 67 SER A N 13
ATOM 19524 C CA . SER A 1 69 ? 3.384 4.795 -6.395 1.00 0.00 67 SER A CA 13
ATOM 19525 C C . SER A 1 69 ? 2.683 3.444 -6.550 1.00 0.00 67 SER A C 13
ATOM 19526 O O . SER A 1 69 ? 3.162 2.430 -6.045 1.00 0.00 67 SER A O 13
ATOM 19534 N N . PRO A 1 70 ? 1.529 3.474 -7.270 1.00 0.00 68 PRO A N 13
ATOM 19535 C CA . PRO A 1 70 ? 0.757 2.264 -7.498 1.00 0.00 68 PRO A CA 13
ATOM 19536 C C . PRO A 1 70 ? 1.428 1.375 -8.547 1.00 0.00 68 PRO A C 13
ATOM 19537 O O . PRO A 1 70 ? 0.860 0.369 -8.967 1.00 0.00 68 PRO A O 13
ATOM 19548 N N . SER A 1 71 ? 2.627 1.779 -8.939 1.00 0.00 69 SER A N 13
ATOM 19549 C CA . SER A 1 71 ? 3.382 1.032 -9.930 1.00 0.00 69 SER A CA 13
ATOM 19550 C C . SER A 1 71 ? 4.875 1.091 -9.605 1.00 0.00 69 SER A C 13
ATOM 19551 O O . SER A 1 71 ? 5.409 2.159 -9.312 1.00 0.00 69 SER A O 13
ATOM 19559 N N . LEU A 1 72 ? 5.508 -0.072 -9.668 1.00 0.00 70 LEU A N 13
ATOM 19560 C CA . LEU A 1 72 ? 6.930 -0.166 -9.383 1.00 0.00 70 LEU A CA 13
ATOM 19561 C C . LEU A 1 72 ? 7.721 0.106 -10.664 1.00 0.00 70 LEU A C 13
ATOM 19562 O O . LEU A 1 72 ? 8.869 -0.316 -10.790 1.00 0.00 70 LEU A O 13
ATOM 19578 N N . GLU A 1 73 ? 7.075 0.811 -11.582 1.00 0.00 71 GLU A N 13
ATOM 19579 C CA . GLU A 1 73 ? 7.704 1.145 -12.848 1.00 0.00 71 GLU A CA 13
ATOM 19580 C C . GLU A 1 73 ? 8.838 2.148 -12.629 1.00 0.00 71 GLU A C 13
ATOM 19581 O O . GLU A 1 73 ? 8.818 3.245 -13.187 1.00 0.00 71 GLU A O 13
ATOM 19593 N N . GLY A 1 74 ? 9.800 1.737 -11.817 1.00 0.00 72 GLY A N 13
ATOM 19594 C CA . GLY A 1 74 ? 10.941 2.587 -11.517 1.00 0.00 72 GLY A CA 13
ATOM 19595 C C . GLY A 1 74 ? 11.666 2.107 -10.258 1.00 0.00 72 GLY A C 13
ATOM 19596 O O . GLY A 1 74 ? 12.864 2.338 -10.102 1.00 0.00 72 GLY A O 13
ATOM 19600 N N . LEU A 1 75 ? 10.909 1.449 -9.393 1.00 0.00 73 LEU A N 13
ATOM 19601 C CA . LEU A 1 75 ? 11.465 0.935 -8.152 1.00 0.00 73 LEU A CA 13
ATOM 19602 C C . LEU A 1 75 ? 12.780 0.213 -8.448 1.00 0.00 73 LEU A C 13
ATOM 19603 O O . LEU A 1 75 ? 12.784 -0.843 -9.079 1.00 0.00 73 LEU A O 13
ATOM 19619 N N . THR A 1 76 ? 13.866 0.810 -7.979 1.00 0.00 74 THR A N 13
ATOM 19620 C CA . THR A 1 76 ? 15.185 0.237 -8.186 1.00 0.00 74 THR A CA 13
ATOM 19621 C C . THR A 1 76 ? 15.425 -0.913 -7.206 1.00 0.00 74 THR A C 13
ATOM 19622 O O . THR A 1 76 ? 14.509 -1.337 -6.503 1.00 0.00 74 THR A O 13
ATOM 19633 N N . GLU A 1 77 ? 16.663 -1.386 -7.191 1.00 0.00 75 GLU A N 13
ATOM 19634 C CA . GLU A 1 77 ? 17.036 -2.479 -6.310 1.00 0.00 75 GLU A CA 13
ATOM 19635 C C . GLU A 1 77 ? 17.007 -2.019 -4.851 1.00 0.00 75 GLU A C 13
ATOM 19636 O O . GLU A 1 77 ? 16.523 -2.738 -3.979 1.00 0.00 75 GLU A O 13
ATOM 19648 N N . LYS A 1 78 ? 17.531 -0.822 -4.631 1.00 0.00 76 LYS A N 13
ATOM 19649 C CA . LYS A 1 78 ? 17.571 -0.256 -3.293 1.00 0.00 76 LYS A CA 13
ATOM 19650 C C . LYS A 1 78 ? 16.171 -0.316 -2.677 1.00 0.00 76 LYS A C 13
ATOM 19651 O O . LYS A 1 78 ? 15.999 -0.815 -1.567 1.00 0.00 76 LYS A O 13
ATOM 19670 N N . GLU A 1 79 ? 15.208 0.201 -3.426 1.00 0.00 77 GLU A N 13
ATOM 19671 C CA . GLU A 1 79 ? 13.829 0.213 -2.967 1.00 0.00 77 GLU A CA 13
ATOM 19672 C C . GLU A 1 79 ? 13.222 -1.187 -3.073 1.00 0.00 77 GLU A C 13
ATOM 19673 O O . GLU A 1 79 ? 12.499 -1.623 -2.179 1.00 0.00 77 GLU A O 13
ATOM 19685 N N . ILE A 1 80 ? 13.539 -1.853 -4.174 1.00 0.00 78 ILE A N 13
ATOM 19686 C CA . ILE A 1 80 ? 13.034 -3.195 -4.408 1.00 0.00 78 ILE A CA 13
ATOM 19687 C C . ILE A 1 80 ? 13.433 -4.097 -3.238 1.00 0.00 78 ILE A C 13
ATOM 19688 O O . ILE A 1 80 ? 12.594 -4.802 -2.680 1.00 0.00 78 ILE A O 13
ATOM 19704 N N . ASN A 1 81 ? 14.713 -4.045 -2.902 1.00 0.00 79 ASN A N 13
ATOM 19705 C CA . ASN A 1 81 ? 15.233 -4.848 -1.809 1.00 0.00 79 ASN A CA 13
ATOM 19706 C C . ASN A 1 81 ? 14.374 -4.624 -0.563 1.00 0.00 79 ASN A C 13
ATOM 19707 O O . ASN A 1 81 ? 13.971 -5.579 0.098 1.00 0.00 79 ASN A O 13
ATOM 19718 N N . THR A 1 82 ? 14.120 -3.355 -0.279 1.00 0.00 80 THR A N 13
ATOM 19719 C CA . THR A 1 82 ? 13.317 -2.992 0.875 1.00 0.00 80 THR A CA 13
ATOM 19720 C C . THR A 1 82 ? 11.828 -3.142 0.557 1.00 0.00 80 THR A C 13
ATOM 19721 O O . THR A 1 82 ? 11.087 -3.765 1.316 1.00 0.00 80 THR A O 13
ATOM 19732 N N . LEU A 1 83 ? 11.434 -2.560 -0.566 1.00 0.00 81 LEU A N 13
ATOM 19733 C CA . LEU A 1 83 ? 10.047 -2.621 -0.994 1.00 0.00 81 LEU A CA 13
ATOM 19734 C C . LEU A 1 83 ? 9.622 -4.086 -1.124 1.00 0.00 81 LEU A C 13
ATOM 19735 O O . LEU A 1 83 ? 8.676 -4.522 -0.469 1.00 0.00 81 LEU A O 13
ATOM 19751 N N . ASN A 1 84 ? 10.341 -4.804 -1.974 1.00 0.00 82 ASN A N 13
ATOM 19752 C CA . ASN A 1 84 ? 10.050 -6.210 -2.198 1.00 0.00 82 ASN A CA 13
ATOM 19753 C C . ASN A 1 84 ? 9.921 -6.921 -0.849 1.00 0.00 82 ASN A C 13
ATOM 19754 O O . ASN A 1 84 ? 9.108 -7.832 -0.700 1.00 0.00 82 ASN A O 13
ATOM 19765 N N . ASP A 1 85 ? 10.734 -6.477 0.098 1.00 0.00 83 ASP A N 13
ATOM 19766 C CA . ASP A 1 85 ? 10.720 -7.060 1.429 1.00 0.00 83 ASP A CA 13
ATOM 19767 C C . ASP A 1 85 ? 9.509 -6.531 2.200 1.00 0.00 83 ASP A C 13
ATOM 19768 O O . ASP A 1 85 ? 8.936 -7.241 3.025 1.00 0.00 83 ASP A O 13
ATOM 19777 N N . TRP A 1 86 ? 9.155 -5.289 1.904 1.00 0.00 84 TRP A N 13
ATOM 19778 C CA . TRP A 1 86 ? 8.022 -4.658 2.559 1.00 0.00 84 TRP A CA 13
ATOM 19779 C C . TRP A 1 86 ? 6.776 -5.494 2.260 1.00 0.00 84 TRP A C 13
ATOM 19780 O O . TRP A 1 86 ? 5.854 -5.552 3.071 1.00 0.00 84 TRP A O 13
ATOM 19801 N N . GLU A 1 87 ? 6.790 -6.120 1.093 1.00 0.00 85 GLU A N 13
ATOM 19802 C CA . GLU A 1 87 ? 5.672 -6.951 0.676 1.00 0.00 85 GLU A CA 13
ATOM 19803 C C . GLU A 1 87 ? 5.536 -8.161 1.602 1.00 0.00 85 GLU A C 13
ATOM 19804 O O . GLU A 1 87 ? 4.458 -8.424 2.131 1.00 0.00 85 GLU A O 13
ATOM 19816 N N . THR A 1 88 ? 6.646 -8.865 1.770 1.00 0.00 86 THR A N 13
ATOM 19817 C CA . THR A 1 88 ? 6.664 -10.041 2.623 1.00 0.00 86 THR A CA 13
ATOM 19818 C C . THR A 1 88 ? 6.247 -9.673 4.049 1.00 0.00 86 THR A C 13
ATOM 19819 O O . THR A 1 88 ? 5.672 -10.493 4.762 1.00 0.00 86 THR A O 13
ATOM 19830 N N . LYS A 1 89 ? 6.553 -8.439 4.420 1.00 0.00 87 LYS A N 13
ATOM 19831 C CA . LYS A 1 89 ? 6.217 -7.952 5.747 1.00 0.00 87 LYS A CA 13
ATOM 19832 C C . LYS A 1 89 ? 4.730 -7.596 5.794 1.00 0.00 87 LYS A C 13
ATOM 19833 O O . LYS A 1 89 ? 4.051 -7.879 6.780 1.00 0.00 87 LYS A O 13
ATOM 19852 N N . PHE A 1 90 ? 4.267 -6.981 4.715 1.00 0.00 88 PHE A N 13
ATOM 19853 C CA . PHE A 1 90 ? 2.873 -6.584 4.621 1.00 0.00 88 PHE A CA 13
ATOM 19854 C C . PHE A 1 90 ? 1.993 -7.766 4.208 1.00 0.00 88 PHE A C 13
ATOM 19855 O O . PHE A 1 90 ? 0.883 -7.925 4.714 1.00 0.00 88 PHE A O 13
ATOM 19872 N N . GLU A 1 91 ? 2.521 -8.564 3.292 1.00 0.00 89 GLU A N 13
ATOM 19873 C CA . GLU A 1 91 ? 1.798 -9.727 2.805 1.00 0.00 89 GLU A CA 13
ATOM 19874 C C . GLU A 1 91 ? 1.727 -10.801 3.892 1.00 0.00 89 GLU A C 13
ATOM 19875 O O . GLU A 1 91 ? 0.743 -11.534 3.983 1.00 0.00 89 GLU A O 13
ATOM 19887 N N . ALA A 1 92 ? 2.784 -10.862 4.689 1.00 0.00 90 ALA A N 13
ATOM 19888 C CA . ALA A 1 92 ? 2.855 -11.835 5.766 1.00 0.00 90 ALA A CA 13
ATOM 19889 C C . ALA A 1 92 ? 2.246 -11.231 7.033 1.00 0.00 90 ALA A C 13
ATOM 19890 O O . ALA A 1 92 ? 2.511 -11.702 8.138 1.00 0.00 90 ALA A O 13
ATOM 19897 N N . LYS A 1 93 ? 1.442 -10.198 6.831 1.00 0.00 91 LYS A N 13
ATOM 19898 C CA . LYS A 1 93 ? 0.793 -9.525 7.944 1.00 0.00 91 LYS A CA 13
ATOM 19899 C C . LYS A 1 93 ? -0.588 -9.035 7.504 1.00 0.00 91 LYS A C 13
ATOM 19900 O O . LYS A 1 93 ? -1.604 -9.453 8.056 1.00 0.00 91 LYS A O 13
ATOM 19919 N N . TYR A 1 94 ? -0.580 -8.156 6.513 1.00 0.00 92 TYR A N 13
ATOM 19920 C CA . TYR A 1 94 ? -1.819 -7.604 5.992 1.00 0.00 92 TYR A CA 13
ATOM 19921 C C . TYR A 1 94 ? -2.404 -8.504 4.901 1.00 0.00 92 TYR A C 13
ATOM 19922 O O . TYR A 1 94 ? -1.709 -8.869 3.954 1.00 0.00 92 TYR A O 13
ATOM 19940 N N . PRO A 1 95 ? -3.709 -8.844 5.075 1.00 0.00 93 PRO A N 13
ATOM 19941 C CA . PRO A 1 95 ? -4.395 -9.694 4.117 1.00 0.00 93 PRO A CA 13
ATOM 19942 C C . PRO A 1 95 ? -4.731 -8.920 2.840 1.00 0.00 93 PRO A C 13
ATOM 19943 O O . PRO A 1 95 ? -5.125 -7.757 2.900 1.00 0.00 93 PRO A O 13
ATOM 19954 N N . VAL A 1 96 ? -4.562 -9.598 1.714 1.00 0.00 94 VAL A N 13
ATOM 19955 C CA . VAL A 1 96 ? -4.842 -8.990 0.425 1.00 0.00 94 VAL A CA 13
ATOM 19956 C C . VAL A 1 96 ? -6.281 -9.311 0.015 1.00 0.00 94 VAL A C 13
ATOM 19957 O O . VAL A 1 96 ? -6.596 -10.454 -0.313 1.00 0.00 94 VAL A O 13
ATOM 19970 N N . VAL A 1 97 ? -7.115 -8.283 0.048 1.00 0.00 95 VAL A N 13
ATOM 19971 C CA . VAL A 1 97 ? -8.513 -8.442 -0.316 1.00 0.00 95 VAL A CA 13
ATOM 19972 C C . VAL A 1 97 ? -8.675 -8.203 -1.818 1.00 0.00 95 VAL A C 13
ATOM 19973 O O . VAL A 1 97 ? -9.789 -8.233 -2.339 1.00 0.00 95 VAL A O 13
ATOM 19986 N N . GLY A 1 98 ? -7.547 -7.970 -2.473 1.00 0.00 96 GLY A N 13
ATOM 19987 C CA . GLY A 1 98 ? -7.550 -7.726 -3.905 1.00 0.00 96 GLY A CA 13
ATOM 19988 C C . GLY A 1 98 ? -6.182 -7.232 -4.380 1.00 0.00 96 GLY A C 13
ATOM 19989 O O . GLY A 1 98 ? -5.295 -6.975 -3.568 1.00 0.00 96 GLY A O 13
ATOM 19993 N N . ARG A 1 99 ? -6.054 -7.114 -5.694 1.00 0.00 97 ARG A N 13
ATOM 19994 C CA . ARG A 1 99 ? -4.809 -6.655 -6.286 1.00 0.00 97 ARG A CA 13
ATOM 19995 C C . ARG A 1 99 ? -5.064 -5.446 -7.188 1.00 0.00 97 ARG A C 13
ATOM 19996 O O . ARG A 1 99 ? -5.918 -5.495 -8.072 1.00 0.00 97 ARG A O 13
ATOM 20017 N N . VAL A 1 100 ? -4.309 -4.388 -6.932 1.00 0.00 98 VAL A N 13
ATOM 20018 C CA . VAL A 1 100 ? -4.443 -3.167 -7.709 1.00 0.00 98 VAL A CA 13
ATOM 20019 C C . VAL A 1 100 ? -4.528 -3.521 -9.196 1.00 0.00 98 VAL A C 13
ATOM 20020 O O . VAL A 1 100 ? -3.909 -4.485 -9.644 1.00 0.00 98 VAL A O 13
ATOM 20033 N N . VAL A 1 101 ? -5.298 -2.722 -9.918 1.00 0.00 99 VAL A N 13
ATOM 20034 C CA . VAL A 1 101 ? -5.472 -2.939 -11.345 1.00 0.00 99 VAL A CA 13
ATOM 20035 C C . VAL A 1 101 ? -5.763 -1.601 -12.028 1.00 0.00 99 VAL A C 13
ATOM 20036 O O . VAL A 1 101 ? -5.100 -1.238 -12.998 1.00 0.00 99 VAL A O 13
ATOM 20049 N N . SER A 1 102 ? -6.755 -0.904 -11.494 1.00 0.00 100 SER A N 13
ATOM 20050 C CA . SER A 1 102 ? -7.142 0.386 -12.040 1.00 0.00 100 SER A CA 13
ATOM 20051 C C . SER A 1 102 ? -7.635 0.219 -13.479 1.00 0.00 100 SER A C 13
ATOM 20052 O O . SER A 1 102 ? -7.901 1.203 -14.166 1.00 0.00 100 SER A O 13
ATOM 20060 N N . GLY A 1 1 ? -9.203 -14.090 -10.732 1.00 0.00 -1 GLY A N 14
ATOM 20061 C CA . GLY A 1 1 ? -8.642 -12.945 -10.036 1.00 0.00 -1 GLY A CA 14
ATOM 20062 C C . GLY A 1 1 ? -9.560 -12.490 -8.899 1.00 0.00 -1 GLY A C 14
ATOM 20063 O O . GLY A 1 1 ? -10.754 -12.784 -8.905 1.00 0.00 -1 GLY A O 14
ATOM 20067 N N . PRO A 1 2 ? -8.951 -11.761 -7.926 1.00 0.00 0 PRO A N 14
ATOM 20068 C CA . PRO A 1 2 ? -9.700 -11.263 -6.785 1.00 0.00 0 PRO A CA 14
ATOM 20069 C C . PRO A 1 2 ? -10.573 -10.070 -7.180 1.00 0.00 0 PRO A C 14
ATOM 20070 O O . PRO A 1 2 ? -10.834 -9.853 -8.363 1.00 0.00 0 PRO A O 14
ATOM 20081 N N . MET A 1 3 ? -11.000 -9.329 -6.169 1.00 0.00 1 MET A N 14
ATOM 20082 C CA . MET A 1 3 ? -11.837 -8.164 -6.396 1.00 0.00 1 MET A CA 14
ATOM 20083 C C . MET A 1 3 ? -11.096 -7.107 -7.217 1.00 0.00 1 MET A C 14
ATOM 20084 O O . MET A 1 3 ? -11.688 -6.451 -8.072 1.00 0.00 1 MET A O 14
ATOM 20098 N N . GLU A 1 4 ? -9.810 -6.974 -6.927 1.00 0.00 2 GLU A N 14
ATOM 20099 C CA . GLU A 1 4 ? -8.981 -6.007 -7.627 1.00 0.00 2 GLU A CA 14
ATOM 20100 C C . GLU A 1 4 ? -9.560 -4.600 -7.472 1.00 0.00 2 GLU A C 14
ATOM 20101 O O . GLU A 1 4 ? -10.660 -4.322 -7.947 1.00 0.00 2 GLU A O 14
ATOM 20113 N N . PHE A 1 5 ? -8.793 -3.749 -6.807 1.00 0.00 3 PHE A N 14
ATOM 20114 C CA . PHE A 1 5 ? -9.217 -2.377 -6.583 1.00 0.00 3 PHE A CA 14
ATOM 20115 C C . PHE A 1 5 ? -8.385 -1.403 -7.420 1.00 0.00 3 PHE A C 14
ATOM 20116 O O . PHE A 1 5 ? -7.157 -1.470 -7.419 1.00 0.00 3 PHE A O 14
ATOM 20133 N N . THR A 1 6 ? -9.088 -0.521 -8.115 1.00 0.00 4 THR A N 14
ATOM 20134 C CA . THR A 1 6 ? -8.429 0.466 -8.955 1.00 0.00 4 THR A CA 14
ATOM 20135 C C . THR A 1 6 ? -7.841 1.588 -8.098 1.00 0.00 4 THR A C 14
ATOM 20136 O O . THR A 1 6 ? -8.315 1.844 -6.993 1.00 0.00 4 THR A O 14
ATOM 20147 N N . ALA A 1 7 ? -6.816 2.229 -8.642 1.00 0.00 5 ALA A N 14
ATOM 20148 C CA . ALA A 1 7 ? -6.158 3.318 -7.941 1.00 0.00 5 ALA A CA 14
ATOM 20149 C C . ALA A 1 7 ? -7.202 4.355 -7.524 1.00 0.00 5 ALA A C 14
ATOM 20150 O O . ALA A 1 7 ? -7.038 5.035 -6.512 1.00 0.00 5 ALA A O 14
ATOM 20157 N N . GLU A 1 8 ? -8.254 4.444 -8.325 1.00 0.00 6 GLU A N 14
ATOM 20158 C CA . GLU A 1 8 ? -9.325 5.387 -8.052 1.00 0.00 6 GLU A CA 14
ATOM 20159 C C . GLU A 1 8 ? -10.147 4.922 -6.848 1.00 0.00 6 GLU A C 14
ATOM 20160 O O . GLU A 1 8 ? -10.452 5.714 -5.957 1.00 0.00 6 GLU A O 14
ATOM 20172 N N . GLN A 1 9 ? -10.483 3.641 -6.860 1.00 0.00 7 GLN A N 14
ATOM 20173 C CA . GLN A 1 9 ? -11.264 3.061 -5.780 1.00 0.00 7 GLN A CA 14
ATOM 20174 C C . GLN A 1 9 ? -10.402 2.908 -4.525 1.00 0.00 7 GLN A C 14
ATOM 20175 O O . GLN A 1 9 ? -10.855 3.196 -3.418 1.00 0.00 7 GLN A O 14
ATOM 20189 N N . LEU A 1 10 ? -9.175 2.456 -4.740 1.00 0.00 8 LEU A N 14
ATOM 20190 C CA . LEU A 1 10 ? -8.246 2.261 -3.640 1.00 0.00 8 LEU A CA 14
ATOM 20191 C C . LEU A 1 10 ? -8.047 3.588 -2.905 1.00 0.00 8 LEU A C 14
ATOM 20192 O O . LEU A 1 10 ? -7.854 3.606 -1.690 1.00 0.00 8 LEU A O 14
ATOM 20208 N N . SER A 1 11 ? -8.101 4.667 -3.672 1.00 0.00 9 SER A N 14
ATOM 20209 C CA . SER A 1 11 ? -7.928 5.995 -3.110 1.00 0.00 9 SER A CA 14
ATOM 20210 C C . SER A 1 11 ? -9.146 6.365 -2.260 1.00 0.00 9 SER A C 14
ATOM 20211 O O . SER A 1 11 ? -9.148 7.395 -1.587 1.00 0.00 9 SER A O 14
ATOM 20219 N N . GLN A 1 12 ? -10.152 5.506 -2.319 1.00 0.00 10 GLN A N 14
ATOM 20220 C CA . GLN A 1 12 ? -11.373 5.729 -1.564 1.00 0.00 10 GLN A CA 14
ATOM 20221 C C . GLN A 1 12 ? -11.361 4.901 -0.278 1.00 0.00 10 GLN A C 14
ATOM 20222 O O . GLN A 1 12 ? -12.356 4.854 0.444 1.00 0.00 10 GLN A O 14
ATOM 20236 N N . TYR A 1 13 ? -10.224 4.268 -0.030 1.00 0.00 11 TYR A N 14
ATOM 20237 C CA . TYR A 1 13 ? -10.069 3.444 1.157 1.00 0.00 11 TYR A CA 14
ATOM 20238 C C . TYR A 1 13 ? -8.769 3.779 1.891 1.00 0.00 11 TYR A C 14
ATOM 20239 O O . TYR A 1 13 ? -7.931 2.905 2.107 1.00 0.00 11 TYR A O 14
ATOM 20257 N N . ASN A 1 14 ? -8.641 5.047 2.254 1.00 0.00 12 ASN A N 14
ATOM 20258 C CA . ASN A 1 14 ? -7.457 5.507 2.960 1.00 0.00 12 ASN A CA 14
ATOM 20259 C C . ASN A 1 14 ? -7.813 5.777 4.423 1.00 0.00 12 ASN A C 14
ATOM 20260 O O . ASN A 1 14 ? -7.025 6.369 5.158 1.00 0.00 12 ASN A O 14
ATOM 20271 N N . GLY A 1 15 ? -9.002 5.330 4.802 1.00 0.00 13 GLY A N 14
ATOM 20272 C CA . GLY A 1 15 ? -9.472 5.516 6.164 1.00 0.00 13 GLY A CA 14
ATOM 20273 C C . GLY A 1 15 ? -9.823 6.982 6.428 1.00 0.00 13 GLY A C 14
ATOM 20274 O O . GLY A 1 15 ? -8.950 7.782 6.760 1.00 0.00 13 GLY A O 14
ATOM 20278 N N . THR A 1 16 ? -11.102 7.288 6.269 1.00 0.00 14 THR A N 14
ATOM 20279 C CA . THR A 1 16 ? -11.579 8.643 6.486 1.00 0.00 14 THR A CA 14
ATOM 20280 C C . THR A 1 16 ? -13.085 8.726 6.230 1.00 0.00 14 THR A C 14
ATOM 20281 O O . THR A 1 16 ? -13.803 9.420 6.948 1.00 0.00 14 THR A O 14
ATOM 20292 N N . ASP A 1 17 ? -13.519 8.008 5.204 1.00 0.00 15 ASP A N 14
ATOM 20293 C CA . ASP A 1 17 ? -14.926 7.991 4.845 1.00 0.00 15 ASP A CA 14
ATOM 20294 C C . ASP A 1 17 ? -15.730 7.351 5.978 1.00 0.00 15 ASP A C 14
ATOM 20295 O O . ASP A 1 17 ? -15.190 7.072 7.047 1.00 0.00 15 ASP A O 14
ATOM 20304 N N . GLU A 1 18 ? -17.009 7.136 5.705 1.00 0.00 16 GLU A N 14
ATOM 20305 C CA . GLU A 1 18 ? -17.893 6.533 6.688 1.00 0.00 16 GLU A CA 14
ATOM 20306 C C . GLU A 1 18 ? -17.214 5.330 7.346 1.00 0.00 16 GLU A C 14
ATOM 20307 O O . GLU A 1 18 ? -16.474 5.484 8.316 1.00 0.00 16 GLU A O 14
ATOM 20319 N N . SER A 1 19 ? -17.490 4.159 6.791 1.00 0.00 17 SER A N 14
ATOM 20320 C CA . SER A 1 19 ? -16.915 2.930 7.312 1.00 0.00 17 SER A CA 14
ATOM 20321 C C . SER A 1 19 ? -15.885 2.375 6.325 1.00 0.00 17 SER A C 14
ATOM 20322 O O . SER A 1 19 ? -15.227 1.375 6.607 1.00 0.00 17 SER A O 14
ATOM 20330 N N . LYS A 1 20 ? -15.779 3.049 5.189 1.00 0.00 18 LYS A N 14
ATOM 20331 C CA . LYS A 1 20 ? -14.841 2.635 4.159 1.00 0.00 18 LYS A CA 14
ATOM 20332 C C . LYS A 1 20 ? -13.576 2.084 4.820 1.00 0.00 18 LYS A C 14
ATOM 20333 O O . LYS A 1 20 ? -12.975 2.744 5.666 1.00 0.00 18 LYS A O 14
ATOM 20352 N N . PRO A 1 21 ? -13.199 0.847 4.396 1.00 0.00 19 PRO A N 14
ATOM 20353 C CA . PRO A 1 21 ? -12.016 0.200 4.937 1.00 0.00 19 PRO A CA 14
ATOM 20354 C C . PRO A 1 21 ? -10.740 0.822 4.366 1.00 0.00 19 PRO A C 14
ATOM 20355 O O . PRO A 1 21 ? -10.792 1.563 3.385 1.00 0.00 19 PRO A O 14
ATOM 20366 N N . ILE A 1 22 ? -9.625 0.499 5.004 1.00 0.00 20 ILE A N 14
ATOM 20367 C CA . ILE A 1 22 ? -8.338 1.018 4.572 1.00 0.00 20 ILE A CA 14
ATOM 20368 C C . ILE A 1 22 ? -7.606 -0.056 3.763 1.00 0.00 20 ILE A C 14
ATOM 20369 O O . ILE A 1 22 ? -7.391 -1.165 4.250 1.00 0.00 20 ILE A O 14
ATOM 20385 N N . TYR A 1 23 ? -7.245 0.312 2.543 1.00 0.00 21 TYR A N 14
ATOM 20386 C CA . TYR A 1 23 ? -6.542 -0.605 1.662 1.00 0.00 21 TYR A CA 14
ATOM 20387 C C . TYR A 1 23 ? -5.282 0.044 1.087 1.00 0.00 21 TYR A C 14
ATOM 20388 O O . TYR A 1 23 ? -5.338 1.152 0.554 1.00 0.00 21 TYR A O 14
ATOM 20406 N N . VAL A 1 24 ? -4.175 -0.673 1.212 1.00 0.00 22 VAL A N 14
ATOM 20407 C CA . VAL A 1 24 ? -2.903 -0.180 0.711 1.00 0.00 22 VAL A CA 14
ATOM 20408 C C . VAL A 1 24 ? -2.489 -1.002 -0.511 1.00 0.00 22 VAL A C 14
ATOM 20409 O O . VAL A 1 24 ? -2.858 -2.168 -0.633 1.00 0.00 22 VAL A O 14
ATOM 20422 N N . ALA A 1 25 ? -1.727 -0.360 -1.385 1.00 0.00 23 ALA A N 14
ATOM 20423 C CA . ALA A 1 25 ? -1.259 -1.017 -2.594 1.00 0.00 23 ALA A CA 14
ATOM 20424 C C . ALA A 1 25 ? 0.247 -1.267 -2.482 1.00 0.00 23 ALA A C 14
ATOM 20425 O O . ALA A 1 25 ? 1.004 -0.367 -2.122 1.00 0.00 23 ALA A O 14
ATOM 20432 N N . ILE A 1 26 ? 0.635 -2.493 -2.798 1.00 0.00 24 ILE A N 14
ATOM 20433 C CA . ILE A 1 26 ? 2.037 -2.873 -2.738 1.00 0.00 24 ILE A CA 14
ATOM 20434 C C . ILE A 1 26 ? 2.395 -3.684 -3.985 1.00 0.00 24 ILE A C 14
ATOM 20435 O O . ILE A 1 26 ? 1.945 -4.818 -4.142 1.00 0.00 24 ILE A O 14
ATOM 20451 N N . LYS A 1 27 ? 3.201 -3.072 -4.840 1.00 0.00 25 LYS A N 14
ATOM 20452 C CA . LYS A 1 27 ? 3.624 -3.723 -6.067 1.00 0.00 25 LYS A CA 14
ATOM 20453 C C . LYS A 1 27 ? 2.403 -3.975 -6.954 1.00 0.00 25 LYS A C 14
ATOM 20454 O O . LYS A 1 27 ? 2.470 -4.755 -7.903 1.00 0.00 25 LYS A O 14
ATOM 20473 N N . GLY A 1 28 ? 1.315 -3.299 -6.613 1.00 0.00 26 GLY A N 14
ATOM 20474 C CA . GLY A 1 28 ? 0.080 -3.439 -7.366 1.00 0.00 26 GLY A CA 14
ATOM 20475 C C . GLY A 1 28 ? -0.885 -4.395 -6.662 1.00 0.00 26 GLY A C 14
ATOM 20476 O O . GLY A 1 28 ? -1.838 -4.880 -7.271 1.00 0.00 26 GLY A O 14
ATOM 20480 N N . ARG A 1 29 ? -0.606 -4.637 -5.390 1.00 0.00 27 ARG A N 14
ATOM 20481 C CA . ARG A 1 29 ? -1.438 -5.526 -4.597 1.00 0.00 27 ARG A CA 14
ATOM 20482 C C . ARG A 1 29 ? -2.115 -4.751 -3.465 1.00 0.00 27 ARG A C 14
ATOM 20483 O O . ARG A 1 29 ? -1.445 -4.083 -2.679 1.00 0.00 27 ARG A O 14
ATOM 20504 N N . VAL A 1 30 ? -3.434 -4.865 -3.418 1.00 0.00 28 VAL A N 14
ATOM 20505 C CA . VAL A 1 30 ? -4.208 -4.183 -2.395 1.00 0.00 28 VAL A CA 14
ATOM 20506 C C . VAL A 1 30 ? -4.180 -5.006 -1.106 1.00 0.00 28 VAL A C 14
ATOM 20507 O O . VAL A 1 30 ? -4.604 -6.161 -1.094 1.00 0.00 28 VAL A O 14
ATOM 20520 N N . PHE A 1 31 ? -3.676 -4.380 -0.053 1.00 0.00 29 PHE A N 14
ATOM 20521 C CA . PHE A 1 31 ? -3.586 -5.041 1.238 1.00 0.00 29 PHE A CA 14
ATOM 20522 C C . PHE A 1 31 ? -4.525 -4.388 2.254 1.00 0.00 29 PHE A C 14
ATOM 20523 O O . PHE A 1 31 ? -5.057 -3.306 2.008 1.00 0.00 29 PHE A O 14
ATOM 20540 N N . ASP A 1 32 ? -4.701 -5.072 3.375 1.00 0.00 30 ASP A N 14
ATOM 20541 C CA . ASP A 1 32 ? -5.567 -4.572 4.430 1.00 0.00 30 ASP A CA 14
ATOM 20542 C C . ASP A 1 32 ? -4.716 -4.189 5.642 1.00 0.00 30 ASP A C 14
ATOM 20543 O O . ASP A 1 32 ? -3.968 -5.013 6.166 1.00 0.00 30 ASP A O 14
ATOM 20552 N N . VAL A 1 33 ? -4.860 -2.937 6.054 1.00 0.00 31 VAL A N 14
ATOM 20553 C CA . VAL A 1 33 ? -4.114 -2.435 7.195 1.00 0.00 31 VAL A CA 14
ATOM 20554 C C . VAL A 1 33 ? -5.082 -1.780 8.183 1.00 0.00 31 VAL A C 14
ATOM 20555 O O . VAL A 1 33 ? -4.657 -1.181 9.170 1.00 0.00 31 VAL A O 14
ATOM 20568 N N . THR A 1 34 ? -6.366 -1.917 7.883 1.00 0.00 32 THR A N 14
ATOM 20569 C CA . THR A 1 34 ? -7.398 -1.347 8.733 1.00 0.00 32 THR A CA 14
ATOM 20570 C C . THR A 1 34 ? -7.180 -1.763 10.189 1.00 0.00 32 THR A C 14
ATOM 20571 O O . THR A 1 34 ? -7.633 -1.082 11.107 1.00 0.00 32 THR A O 14
ATOM 20582 N N . THR A 1 35 ? -6.486 -2.880 10.354 1.00 0.00 33 THR A N 14
ATOM 20583 C CA . THR A 1 35 ? -6.203 -3.395 11.683 1.00 0.00 33 THR A CA 14
ATOM 20584 C C . THR A 1 35 ? -5.516 -2.325 12.535 1.00 0.00 33 THR A C 14
ATOM 20585 O O . THR A 1 35 ? -5.365 -2.492 13.744 1.00 0.00 33 THR A O 14
ATOM 20596 N N . GLY A 1 36 ? -5.119 -1.250 11.870 1.00 0.00 34 GLY A N 14
ATOM 20597 C CA . GLY A 1 36 ? -4.452 -0.153 12.550 1.00 0.00 34 GLY A CA 14
ATOM 20598 C C . GLY A 1 36 ? -4.690 1.171 11.821 1.00 0.00 34 GLY A C 14
ATOM 20599 O O . GLY A 1 36 ? -3.747 1.913 11.551 1.00 0.00 34 GLY A O 14
ATOM 20603 N N . LYS A 1 37 ? -5.956 1.426 11.523 1.00 0.00 35 LYS A N 14
ATOM 20604 C CA . LYS A 1 37 ? -6.330 2.647 10.830 1.00 0.00 35 LYS A CA 14
ATOM 20605 C C . LYS A 1 37 ? -5.686 3.844 11.532 1.00 0.00 35 LYS A C 14
ATOM 20606 O O . LYS A 1 37 ? -5.425 4.870 10.905 1.00 0.00 35 LYS A O 14
ATOM 20625 N N . SER A 1 38 ? -5.448 3.674 12.824 1.00 0.00 36 SER A N 14
ATOM 20626 C CA . SER A 1 38 ? -4.839 4.727 13.618 1.00 0.00 36 SER A CA 14
ATOM 20627 C C . SER A 1 38 ? -3.466 5.087 13.046 1.00 0.00 36 SER A C 14
ATOM 20628 O O . SER A 1 38 ? -2.902 6.126 13.385 1.00 0.00 36 SER A O 14
ATOM 20636 N N . PHE A 1 39 ? -2.969 4.208 12.190 1.00 0.00 37 PHE A N 14
ATOM 20637 C CA . PHE A 1 39 ? -1.673 4.419 11.568 1.00 0.00 37 PHE A CA 14
ATOM 20638 C C . PHE A 1 39 ? -1.825 4.756 10.083 1.00 0.00 37 PHE A C 14
ATOM 20639 O O . PHE A 1 39 ? -1.157 5.655 9.574 1.00 0.00 37 PHE A O 14
ATOM 20656 N N . TYR A 1 40 ? -2.710 4.017 9.429 1.00 0.00 38 TYR A N 14
ATOM 20657 C CA . TYR A 1 40 ? -2.959 4.226 8.013 1.00 0.00 38 TYR A CA 14
ATOM 20658 C C . TYR A 1 40 ? -4.172 5.133 7.798 1.00 0.00 38 TYR A C 14
ATOM 20659 O O . TYR A 1 40 ? -4.159 5.994 6.919 1.00 0.00 38 TYR A O 14
ATOM 20677 N N . GLY A 1 41 ? -5.191 4.909 8.614 1.00 0.00 39 GLY A N 14
ATOM 20678 C CA . GLY A 1 41 ? -6.409 5.695 8.524 1.00 0.00 39 GLY A CA 14
ATOM 20679 C C . GLY A 1 41 ? -6.118 7.183 8.733 1.00 0.00 39 GLY A C 14
ATOM 20680 O O . GLY A 1 41 ? -5.591 7.847 7.842 1.00 0.00 39 GLY A O 14
ATOM 20684 N N . SER A 1 42 ? -6.474 7.663 9.916 1.00 0.00 40 SER A N 14
ATOM 20685 C CA . SER A 1 42 ? -6.258 9.059 10.253 1.00 0.00 40 SER A CA 14
ATOM 20686 C C . SER A 1 42 ? -5.658 9.172 11.656 1.00 0.00 40 SER A C 14
ATOM 20687 O O . SER A 1 42 ? -6.348 9.550 12.601 1.00 0.00 40 SER A O 14
ATOM 20695 N N . GLY A 1 43 ? -4.379 8.837 11.746 1.00 0.00 41 GLY A N 14
ATOM 20696 C CA . GLY A 1 43 ? -3.679 8.896 13.018 1.00 0.00 41 GLY A CA 14
ATOM 20697 C C . GLY A 1 43 ? -2.199 9.226 12.814 1.00 0.00 41 GLY A C 14
ATOM 20698 O O . GLY A 1 43 ? -1.638 10.051 13.534 1.00 0.00 41 GLY A O 14
ATOM 20702 N N . GLY A 1 44 ? -1.608 8.566 11.828 1.00 0.00 42 GLY A N 14
ATOM 20703 C CA . GLY A 1 44 ? -0.204 8.779 11.520 1.00 0.00 42 GLY A CA 14
ATOM 20704 C C . GLY A 1 44 ? 0.548 7.449 11.443 1.00 0.00 42 GLY A C 14
ATOM 20705 O O . GLY A 1 44 ? 0.418 6.605 12.329 1.00 0.00 42 GLY A O 14
ATOM 20709 N N . ASP A 1 45 ? 1.318 7.302 10.375 1.00 0.00 43 ASP A N 14
ATOM 20710 C CA . ASP A 1 45 ? 2.091 6.089 10.170 1.00 0.00 43 ASP A CA 14
ATOM 20711 C C . ASP A 1 45 ? 2.150 5.773 8.674 1.00 0.00 43 ASP A C 14
ATOM 20712 O O . ASP A 1 45 ? 3.207 5.424 8.151 1.00 0.00 43 ASP A O 14
ATOM 20721 N N . TYR A 1 46 ? 1.001 5.907 8.028 1.00 0.00 44 TYR A N 14
ATOM 20722 C CA . TYR A 1 46 ? 0.908 5.641 6.602 1.00 0.00 44 TYR A CA 14
ATOM 20723 C C . TYR A 1 46 ? -0.125 6.554 5.940 1.00 0.00 44 TYR A C 14
ATOM 20724 O O . TYR A 1 46 ? -0.623 6.250 4.856 1.00 0.00 44 TYR A O 14
ATOM 20742 N N . SER A 1 47 ? -0.417 7.653 6.618 1.00 0.00 45 SER A N 14
ATOM 20743 C CA . SER A 1 47 ? -1.383 8.613 6.109 1.00 0.00 45 SER A CA 14
ATOM 20744 C C . SER A 1 47 ? -1.070 8.944 4.648 1.00 0.00 45 SER A C 14
ATOM 20745 O O . SER A 1 47 ? -1.969 9.278 3.878 1.00 0.00 45 SER A O 14
ATOM 20753 N N . MET A 1 48 ? 0.207 8.840 4.311 1.00 0.00 46 MET A N 14
ATOM 20754 C CA . MET A 1 48 ? 0.649 9.125 2.957 1.00 0.00 46 MET A CA 14
ATOM 20755 C C . MET A 1 48 ? 0.427 7.918 2.043 1.00 0.00 46 MET A C 14
ATOM 20756 O O . MET A 1 48 ? 0.277 8.072 0.831 1.00 0.00 46 MET A O 14
ATOM 20770 N N . PHE A 1 49 ? 0.415 6.745 2.658 1.00 0.00 47 PHE A N 14
ATOM 20771 C CA . PHE A 1 49 ? 0.214 5.513 1.914 1.00 0.00 47 PHE A CA 14
ATOM 20772 C C . PHE A 1 49 ? -1.276 5.195 1.771 1.00 0.00 47 PHE A C 14
ATOM 20773 O O . PHE A 1 49 ? -1.704 4.657 0.751 1.00 0.00 47 PHE A O 14
ATOM 20790 N N . ALA A 1 50 ? -2.024 5.542 2.807 1.00 0.00 48 ALA A N 14
ATOM 20791 C CA . ALA A 1 50 ? -3.457 5.301 2.809 1.00 0.00 48 ALA A CA 14
ATOM 20792 C C . ALA A 1 50 ? -4.033 5.665 1.440 1.00 0.00 48 ALA A C 14
ATOM 20793 O O . ALA A 1 50 ? -3.804 6.765 0.938 1.00 0.00 48 ALA A O 14
ATOM 20800 N N . GLY A 1 51 ? -4.770 4.721 0.873 1.00 0.00 49 GLY A N 14
ATOM 20801 C CA . GLY A 1 51 ? -5.381 4.929 -0.429 1.00 0.00 49 GLY A CA 14
ATOM 20802 C C . GLY A 1 51 ? -4.322 5.246 -1.487 1.00 0.00 49 GLY A C 14
ATOM 20803 O O . GLY A 1 51 ? -4.591 5.975 -2.441 1.00 0.00 49 GLY A O 14
ATOM 20807 N N . LYS A 1 52 ? -3.140 4.683 -1.283 1.00 0.00 50 LYS A N 14
ATOM 20808 C CA . LYS A 1 52 ? -2.040 4.896 -2.207 1.00 0.00 50 LYS A CA 14
ATOM 20809 C C . LYS A 1 52 ? -1.017 3.770 -2.045 1.00 0.00 50 LYS A C 14
ATOM 20810 O O . LYS A 1 52 ? -0.882 3.200 -0.963 1.00 0.00 50 LYS A O 14
ATOM 20829 N N . ASP A 1 53 ? -0.324 3.481 -3.137 1.00 0.00 51 ASP A N 14
ATOM 20830 C CA . ASP A 1 53 ? 0.682 2.433 -3.129 1.00 0.00 51 ASP A CA 14
ATOM 20831 C C . ASP A 1 53 ? 2.012 3.012 -2.645 1.00 0.00 51 ASP A C 14
ATOM 20832 O O . ASP A 1 53 ? 2.651 3.787 -3.355 1.00 0.00 51 ASP A O 14
ATOM 20841 N N . ALA A 1 54 ? 2.391 2.614 -1.439 1.00 0.00 52 ALA A N 14
ATOM 20842 C CA . ALA A 1 54 ? 3.634 3.084 -0.852 1.00 0.00 52 ALA A CA 14
ATOM 20843 C C . ALA A 1 54 ? 4.731 2.045 -1.091 1.00 0.00 52 ALA A C 14
ATOM 20844 O O . ALA A 1 54 ? 5.406 1.622 -0.154 1.00 0.00 52 ALA A O 14
ATOM 20851 N N . SER A 1 55 ? 4.875 1.663 -2.352 1.00 0.00 53 SER A N 14
ATOM 20852 C CA . SER A 1 55 ? 5.879 0.682 -2.727 1.00 0.00 53 SER A CA 14
ATOM 20853 C C . SER A 1 55 ? 7.271 1.316 -2.690 1.00 0.00 53 SER A C 14
ATOM 20854 O O . SER A 1 55 ? 8.176 0.798 -2.037 1.00 0.00 53 SER A O 14
ATOM 20862 N N . ARG A 1 56 ? 7.398 2.428 -3.398 1.00 0.00 54 ARG A N 14
ATOM 20863 C CA . ARG A 1 56 ? 8.665 3.139 -3.455 1.00 0.00 54 ARG A CA 14
ATOM 20864 C C . ARG A 1 56 ? 8.994 3.745 -2.089 1.00 0.00 54 ARG A C 14
ATOM 20865 O O . ARG A 1 56 ? 10.127 3.646 -1.619 1.00 0.00 54 ARG A O 14
ATOM 20886 N N . ALA A 1 57 ? 7.985 4.360 -1.491 1.00 0.00 55 ALA A N 14
ATOM 20887 C CA . ALA A 1 57 ? 8.153 4.982 -0.189 1.00 0.00 55 ALA A CA 14
ATOM 20888 C C . ALA A 1 57 ? 8.585 3.922 0.826 1.00 0.00 55 ALA A C 14
ATOM 20889 O O . ALA A 1 57 ? 9.361 4.209 1.737 1.00 0.00 55 ALA A O 14
ATOM 20896 N N . LEU A 1 58 ? 8.063 2.719 0.636 1.00 0.00 56 LEU A N 14
ATOM 20897 C CA . LEU A 1 58 ? 8.384 1.615 1.524 1.00 0.00 56 LEU A CA 14
ATOM 20898 C C . LEU A 1 58 ? 9.823 1.162 1.267 1.00 0.00 56 LEU A C 14
ATOM 20899 O O . LEU A 1 58 ? 10.595 0.973 2.205 1.00 0.00 56 LEU A O 14
ATOM 20915 N N . GLY A 1 59 ? 10.139 1.000 -0.010 1.00 0.00 57 GLY A N 14
ATOM 20916 C CA . GLY A 1 59 ? 11.471 0.573 -0.402 1.00 0.00 57 GLY A CA 14
ATOM 20917 C C . GLY A 1 59 ? 12.529 1.573 0.069 1.00 0.00 57 GLY A C 14
ATOM 20918 O O . GLY A 1 59 ? 13.324 1.269 0.957 1.00 0.00 57 GLY A O 14
ATOM 20922 N N . LYS A 1 60 ? 12.504 2.746 -0.546 1.00 0.00 58 LYS A N 14
ATOM 20923 C CA . LYS A 1 60 ? 13.451 3.793 -0.201 1.00 0.00 58 LYS A CA 14
ATOM 20924 C C . LYS A 1 60 ? 13.276 4.167 1.272 1.00 0.00 58 LYS A C 14
ATOM 20925 O O . LYS A 1 60 ? 14.216 4.633 1.913 1.00 0.00 58 LYS A O 14
ATOM 20944 N N . MET A 1 61 ? 12.066 3.949 1.765 1.00 0.00 59 MET A N 14
ATOM 20945 C CA . MET A 1 61 ? 11.756 4.258 3.151 1.00 0.00 59 MET A CA 14
ATOM 20946 C C . MET A 1 61 ? 11.784 5.768 3.396 1.00 0.00 59 MET A C 14
ATOM 20947 O O . MET A 1 61 ? 12.401 6.234 4.353 1.00 0.00 59 MET A O 14
ATOM 20961 N N . SER A 1 62 ? 11.108 6.490 2.515 1.00 0.00 60 SER A N 14
ATOM 20962 C CA . SER A 1 62 ? 11.048 7.938 2.623 1.00 0.00 60 SER A CA 14
ATOM 20963 C C . SER A 1 62 ? 9.654 8.371 3.084 1.00 0.00 60 SER A C 14
ATOM 20964 O O . SER A 1 62 ? 9.487 9.461 3.629 1.00 0.00 60 SER A O 14
ATOM 20972 N N . LYS A 1 63 ? 8.689 7.494 2.847 1.00 0.00 61 LYS A N 14
ATOM 20973 C CA . LYS A 1 63 ? 7.315 7.772 3.231 1.00 0.00 61 LYS A CA 14
ATOM 20974 C C . LYS A 1 63 ? 6.833 9.030 2.507 1.00 0.00 61 LYS A C 14
ATOM 20975 O O . LYS A 1 63 ? 5.868 9.664 2.932 1.00 0.00 61 LYS A O 14
ATOM 20994 N N . ASN A 1 64 ? 7.526 9.355 1.425 1.00 0.00 62 ASN A N 14
ATOM 20995 C CA . ASN A 1 64 ? 7.180 10.526 0.638 1.00 0.00 62 ASN A CA 14
ATOM 20996 C C . ASN A 1 64 ? 5.858 10.274 -0.090 1.00 0.00 62 ASN A C 14
ATOM 20997 O O . ASN A 1 64 ? 5.697 9.250 -0.754 1.00 0.00 62 ASN A O 14
ATOM 21008 N N . GLU A 1 65 ? 4.947 11.224 0.058 1.00 0.00 63 GLU A N 14
ATOM 21009 C CA . GLU A 1 65 ? 3.644 11.117 -0.578 1.00 0.00 63 GLU A CA 14
ATOM 21010 C C . GLU A 1 65 ? 3.803 10.965 -2.092 1.00 0.00 63 GLU A C 14
ATOM 21011 O O . GLU A 1 65 ? 2.882 10.521 -2.775 1.00 0.00 63 GLU A O 14
ATOM 21023 N N . GLU A 1 66 ? 4.979 11.343 -2.572 1.00 0.00 64 GLU A N 14
ATOM 21024 C CA . GLU A 1 66 ? 5.270 11.255 -3.993 1.00 0.00 64 GLU A CA 14
ATOM 21025 C C . GLU A 1 66 ? 5.887 9.894 -4.324 1.00 0.00 64 GLU A C 14
ATOM 21026 O O . GLU A 1 66 ? 5.841 9.450 -5.470 1.00 0.00 64 GLU A O 14
ATOM 21038 N N . ASP A 1 67 ? 6.452 9.271 -3.300 1.00 0.00 65 ASP A N 14
ATOM 21039 C CA . ASP A 1 67 ? 7.077 7.970 -3.469 1.00 0.00 65 ASP A CA 14
ATOM 21040 C C . ASP A 1 67 ? 5.992 6.898 -3.580 1.00 0.00 65 ASP A C 14
ATOM 21041 O O . ASP A 1 67 ? 6.254 5.791 -4.048 1.00 0.00 65 ASP A O 14
ATOM 21050 N N . VAL A 1 68 ? 4.796 7.263 -3.142 1.00 0.00 66 VAL A N 14
ATOM 21051 C CA . VAL A 1 68 ? 3.670 6.346 -3.186 1.00 0.00 66 VAL A CA 14
ATOM 21052 C C . VAL A 1 68 ? 3.235 6.150 -4.640 1.00 0.00 66 VAL A C 14
ATOM 21053 O O . VAL A 1 68 ? 2.427 6.918 -5.159 1.00 0.00 66 VAL A O 14
ATOM 21066 N N . SER A 1 69 ? 3.791 5.116 -5.255 1.00 0.00 67 SER A N 14
ATOM 21067 C CA . SER A 1 69 ? 3.471 4.809 -6.639 1.00 0.00 67 SER A CA 14
ATOM 21068 C C . SER A 1 69 ? 2.758 3.457 -6.723 1.00 0.00 67 SER A C 14
ATOM 21069 O O . SER A 1 69 ? 3.248 2.459 -6.197 1.00 0.00 67 SER A O 14
ATOM 21077 N N . PRO A 1 70 ? 1.583 3.468 -7.408 1.00 0.00 68 PRO A N 14
ATOM 21078 C CA . PRO A 1 70 ? 0.799 2.256 -7.568 1.00 0.00 68 PRO A CA 14
ATOM 21079 C C . PRO A 1 70 ? 1.433 1.325 -8.604 1.00 0.00 68 PRO A C 14
ATOM 21080 O O . PRO A 1 70 ? 0.856 0.298 -8.957 1.00 0.00 68 PRO A O 14
ATOM 21091 N N . SER A 1 71 ? 2.613 1.718 -9.062 1.00 0.00 69 SER A N 14
ATOM 21092 C CA . SER A 1 71 ? 3.332 0.932 -10.050 1.00 0.00 69 SER A CA 14
ATOM 21093 C C . SER A 1 71 ? 4.839 1.036 -9.806 1.00 0.00 69 SER A C 14
ATOM 21094 O O . SER A 1 71 ? 5.396 2.133 -9.800 1.00 0.00 69 SER A O 14
ATOM 21102 N N . LEU A 1 72 ? 5.455 -0.120 -9.609 1.00 0.00 70 LEU A N 14
ATOM 21103 C CA . LEU A 1 72 ? 6.886 -0.173 -9.365 1.00 0.00 70 LEU A CA 14
ATOM 21104 C C . LEU A 1 72 ? 7.632 -0.017 -10.692 1.00 0.00 70 LEU A C 14
ATOM 21105 O O . LEU A 1 72 ? 8.463 -0.853 -11.043 1.00 0.00 70 LEU A O 14
ATOM 21121 N N . GLU A 1 73 ? 7.308 1.060 -11.393 1.00 0.00 71 GLU A N 14
ATOM 21122 C CA . GLU A 1 73 ? 7.937 1.337 -12.673 1.00 0.00 71 GLU A CA 14
ATOM 21123 C C . GLU A 1 73 ? 9.229 2.131 -12.469 1.00 0.00 71 GLU A C 14
ATOM 21124 O O . GLU A 1 73 ? 9.771 2.695 -13.418 1.00 0.00 71 GLU A O 14
ATOM 21136 N N . GLY A 1 74 ? 9.684 2.150 -11.225 1.00 0.00 72 GLY A N 14
ATOM 21137 C CA . GLY A 1 74 ? 10.902 2.865 -10.885 1.00 0.00 72 GLY A CA 14
ATOM 21138 C C . GLY A 1 74 ? 11.492 2.350 -9.571 1.00 0.00 72 GLY A C 14
ATOM 21139 O O . GLY A 1 74 ? 12.224 3.068 -8.891 1.00 0.00 72 GLY A O 14
ATOM 21143 N N . LEU A 1 75 ? 11.151 1.110 -9.252 1.00 0.00 73 LEU A N 14
ATOM 21144 C CA . LEU A 1 75 ? 11.637 0.490 -8.031 1.00 0.00 73 LEU A CA 14
ATOM 21145 C C . LEU A 1 75 ? 13.061 -0.021 -8.256 1.00 0.00 73 LEU A C 14
ATOM 21146 O O . LEU A 1 75 ? 13.259 -1.064 -8.878 1.00 0.00 73 LEU A O 14
ATOM 21162 N N . THR A 1 76 ? 14.017 0.736 -7.737 1.00 0.00 74 THR A N 14
ATOM 21163 C CA . THR A 1 76 ? 15.417 0.372 -7.873 1.00 0.00 74 THR A CA 14
ATOM 21164 C C . THR A 1 76 ? 15.737 -0.849 -7.010 1.00 0.00 74 THR A C 14
ATOM 21165 O O . THR A 1 76 ? 14.834 -1.488 -6.473 1.00 0.00 74 THR A O 14
ATOM 21176 N N . GLU A 1 77 ? 17.026 -1.137 -6.904 1.00 0.00 75 GLU A N 14
ATOM 21177 C CA . GLU A 1 77 ? 17.477 -2.271 -6.115 1.00 0.00 75 GLU A CA 14
ATOM 21178 C C . GLU A 1 77 ? 17.251 -2.005 -4.625 1.00 0.00 75 GLU A C 14
ATOM 21179 O O . GLU A 1 77 ? 16.812 -2.890 -3.892 1.00 0.00 75 GLU A O 14
ATOM 21191 N N . LYS A 1 78 ? 17.561 -0.782 -4.222 1.00 0.00 76 LYS A N 14
ATOM 21192 C CA . LYS A 1 78 ? 17.398 -0.387 -2.833 1.00 0.00 76 LYS A CA 14
ATOM 21193 C C . LYS A 1 78 ? 15.982 -0.738 -2.371 1.00 0.00 76 LYS A C 14
ATOM 21194 O O . LYS A 1 78 ? 15.805 -1.408 -1.354 1.00 0.00 76 LYS A O 14
ATOM 21213 N N . GLU A 1 79 ? 15.010 -0.270 -3.140 1.00 0.00 77 GLU A N 14
ATOM 21214 C CA . GLU A 1 79 ? 13.615 -0.526 -2.823 1.00 0.00 77 GLU A CA 14
ATOM 21215 C C . GLU A 1 79 ? 13.248 -1.970 -3.171 1.00 0.00 77 GLU A C 14
ATOM 21216 O O . GLU A 1 79 ? 12.580 -2.649 -2.393 1.00 0.00 77 GLU A O 14
ATOM 21228 N N . ILE A 1 80 ? 13.701 -2.396 -4.341 1.00 0.00 78 ILE A N 14
ATOM 21229 C CA . ILE A 1 80 ? 13.428 -3.747 -4.802 1.00 0.00 78 ILE A CA 14
ATOM 21230 C C . ILE A 1 80 ? 13.767 -4.740 -3.688 1.00 0.00 78 ILE A C 14
ATOM 21231 O O . ILE A 1 80 ? 13.164 -5.808 -3.599 1.00 0.00 78 ILE A O 14
ATOM 21247 N N . ASN A 1 81 ? 14.730 -4.351 -2.865 1.00 0.00 79 ASN A N 14
ATOM 21248 C CA . ASN A 1 81 ? 15.157 -5.193 -1.761 1.00 0.00 79 ASN A CA 14
ATOM 21249 C C . ASN A 1 81 ? 14.260 -4.930 -0.549 1.00 0.00 79 ASN A C 14
ATOM 21250 O O . ASN A 1 81 ? 13.788 -5.867 0.093 1.00 0.00 79 ASN A O 14
ATOM 21261 N N . THR A 1 82 ? 14.052 -3.651 -0.273 1.00 0.00 80 THR A N 14
ATOM 21262 C CA . THR A 1 82 ? 13.220 -3.254 0.850 1.00 0.00 80 THR A CA 14
ATOM 21263 C C . THR A 1 82 ? 11.740 -3.448 0.512 1.00 0.00 80 THR A C 14
ATOM 21264 O O . THR A 1 82 ? 10.986 -4.003 1.310 1.00 0.00 80 THR A O 14
ATOM 21275 N N . LEU A 1 83 ? 11.369 -2.981 -0.670 1.00 0.00 81 LEU A N 14
ATOM 21276 C CA . LEU A 1 83 ? 9.993 -3.096 -1.123 1.00 0.00 81 LEU A CA 14
ATOM 21277 C C . LEU A 1 83 ? 9.582 -4.570 -1.118 1.00 0.00 81 LEU A C 14
ATOM 21278 O O . LEU A 1 83 ? 8.595 -4.940 -0.483 1.00 0.00 81 LEU A O 14
ATOM 21294 N N . ASN A 1 84 ? 10.358 -5.371 -1.833 1.00 0.00 82 ASN A N 14
ATOM 21295 C CA . ASN A 1 84 ? 10.086 -6.796 -1.919 1.00 0.00 82 ASN A CA 14
ATOM 21296 C C . ASN A 1 84 ? 9.855 -7.352 -0.512 1.00 0.00 82 ASN A C 14
ATOM 21297 O O . ASN A 1 84 ? 8.826 -7.971 -0.247 1.00 0.00 82 ASN A O 14
ATOM 21308 N N . ASP A 1 85 ? 10.830 -7.111 0.352 1.00 0.00 83 ASP A N 14
ATOM 21309 C CA . ASP A 1 85 ? 10.746 -7.580 1.725 1.00 0.00 83 ASP A CA 14
ATOM 21310 C C . ASP A 1 85 ? 9.561 -6.905 2.418 1.00 0.00 83 ASP A C 14
ATOM 21311 O O . ASP A 1 85 ? 8.893 -7.517 3.251 1.00 0.00 83 ASP A O 14
ATOM 21320 N N . TRP A 1 86 ? 9.335 -5.653 2.049 1.00 0.00 84 TRP A N 14
ATOM 21321 C CA . TRP A 1 86 ? 8.242 -4.888 2.625 1.00 0.00 84 TRP A CA 14
ATOM 21322 C C . TRP A 1 86 ? 6.936 -5.622 2.312 1.00 0.00 84 TRP A C 14
ATOM 21323 O O . TRP A 1 86 ? 6.050 -5.709 3.162 1.00 0.00 84 TRP A O 14
ATOM 21344 N N . GLU A 1 87 ? 6.857 -6.130 1.091 1.00 0.00 85 GLU A N 14
ATOM 21345 C CA . GLU A 1 87 ? 5.675 -6.852 0.656 1.00 0.00 85 GLU A CA 14
ATOM 21346 C C . GLU A 1 87 ? 5.453 -8.086 1.534 1.00 0.00 85 GLU A C 14
ATOM 21347 O O . GLU A 1 87 ? 4.349 -8.312 2.026 1.00 0.00 85 GLU A O 14
ATOM 21359 N N . THR A 1 88 ? 6.521 -8.852 1.703 1.00 0.00 86 THR A N 14
ATOM 21360 C CA . THR A 1 88 ? 6.457 -10.056 2.513 1.00 0.00 86 THR A CA 14
ATOM 21361 C C . THR A 1 88 ? 6.054 -9.713 3.948 1.00 0.00 86 THR A C 14
ATOM 21362 O O . THR A 1 88 ? 5.380 -10.499 4.612 1.00 0.00 86 THR A O 14
ATOM 21373 N N . LYS A 1 89 ? 6.484 -8.539 4.385 1.00 0.00 87 LYS A N 14
ATOM 21374 C CA . LYS A 1 89 ? 6.177 -8.082 5.730 1.00 0.00 87 LYS A CA 14
ATOM 21375 C C . LYS A 1 89 ? 4.725 -7.602 5.781 1.00 0.00 87 LYS A C 14
ATOM 21376 O O . LYS A 1 89 ? 4.024 -7.838 6.764 1.00 0.00 87 LYS A O 14
ATOM 21395 N N . PHE A 1 90 ? 4.318 -6.936 4.711 1.00 0.00 88 PHE A N 14
ATOM 21396 C CA . PHE A 1 90 ? 2.962 -6.421 4.621 1.00 0.00 88 PHE A CA 14
ATOM 21397 C C . PHE A 1 90 ? 1.974 -7.535 4.270 1.00 0.00 88 PHE A C 14
ATOM 21398 O O . PHE A 1 90 ? 0.869 -7.582 4.809 1.00 0.00 88 PHE A O 14
ATOM 21415 N N . GLU A 1 91 ? 2.407 -8.404 3.369 1.00 0.00 89 GLU A N 14
ATOM 21416 C CA . GLU A 1 91 ? 1.574 -9.514 2.940 1.00 0.00 89 GLU A CA 14
ATOM 21417 C C . GLU A 1 91 ? 1.485 -10.569 4.044 1.00 0.00 89 GLU A C 14
ATOM 21418 O O . GLU A 1 91 ? 0.473 -11.258 4.170 1.00 0.00 89 GLU A O 14
ATOM 21430 N N . ALA A 1 92 ? 2.557 -10.663 4.816 1.00 0.00 90 ALA A N 14
ATOM 21431 C CA . ALA A 1 92 ? 2.613 -11.622 5.906 1.00 0.00 90 ALA A CA 14
ATOM 21432 C C . ALA A 1 92 ? 1.938 -11.024 7.142 1.00 0.00 90 ALA A C 14
ATOM 21433 O O . ALA A 1 92 ? 2.008 -11.595 8.229 1.00 0.00 90 ALA A O 14
ATOM 21440 N N . LYS A 1 93 ? 1.299 -9.883 6.933 1.00 0.00 91 LYS A N 14
ATOM 21441 C CA . LYS A 1 93 ? 0.611 -9.201 8.016 1.00 0.00 91 LYS A CA 14
ATOM 21442 C C . LYS A 1 93 ? -0.748 -8.704 7.519 1.00 0.00 91 LYS A C 14
ATOM 21443 O O . LYS A 1 93 ? -1.789 -9.125 8.021 1.00 0.00 91 LYS A O 14
ATOM 21462 N N . TYR A 1 94 ? -0.694 -7.814 6.538 1.00 0.00 92 TYR A N 14
ATOM 21463 C CA . TYR A 1 94 ? -1.907 -7.255 5.967 1.00 0.00 92 TYR A CA 14
ATOM 21464 C C . TYR A 1 94 ? -2.470 -8.166 4.875 1.00 0.00 92 TYR A C 14
ATOM 21465 O O . TYR A 1 94 ? -1.753 -8.551 3.952 1.00 0.00 92 TYR A O 14
ATOM 21483 N N . PRO A 1 95 ? -3.782 -8.493 5.018 1.00 0.00 93 PRO A N 14
ATOM 21484 C CA . PRO A 1 95 ? -4.449 -9.352 4.054 1.00 0.00 93 PRO A CA 14
ATOM 21485 C C . PRO A 1 95 ? -4.744 -8.595 2.757 1.00 0.00 93 PRO A C 14
ATOM 21486 O O . PRO A 1 95 ? -5.051 -7.405 2.785 1.00 0.00 93 PRO A O 14
ATOM 21497 N N . VAL A 1 96 ? -4.640 -9.318 1.652 1.00 0.00 94 VAL A N 14
ATOM 21498 C CA . VAL A 1 96 ? -4.891 -8.730 0.347 1.00 0.00 94 VAL A CA 14
ATOM 21499 C C . VAL A 1 96 ? -6.323 -9.052 -0.086 1.00 0.00 94 VAL A C 14
ATOM 21500 O O . VAL A 1 96 ? -6.645 -10.205 -0.368 1.00 0.00 94 VAL A O 14
ATOM 21513 N N . VAL A 1 97 ? -7.144 -8.013 -0.124 1.00 0.00 95 VAL A N 14
ATOM 21514 C CA . VAL A 1 97 ? -8.534 -8.172 -0.517 1.00 0.00 95 VAL A CA 14
ATOM 21515 C C . VAL A 1 97 ? -8.664 -7.927 -2.022 1.00 0.00 95 VAL A C 14
ATOM 21516 O O . VAL A 1 97 ? -9.774 -7.825 -2.544 1.00 0.00 95 VAL A O 14
ATOM 21529 N N . GLY A 1 98 ? -7.516 -7.840 -2.677 1.00 0.00 96 GLY A N 14
ATOM 21530 C CA . GLY A 1 98 ? -7.488 -7.610 -4.111 1.00 0.00 96 GLY A CA 14
ATOM 21531 C C . GLY A 1 98 ? -6.122 -7.083 -4.555 1.00 0.00 96 GLY A C 14
ATOM 21532 O O . GLY A 1 98 ? -5.279 -6.752 -3.722 1.00 0.00 96 GLY A O 14
ATOM 21536 N N . ARG A 1 99 ? -5.945 -7.021 -5.867 1.00 0.00 97 ARG A N 14
ATOM 21537 C CA . ARG A 1 99 ? -4.696 -6.539 -6.432 1.00 0.00 97 ARG A CA 14
ATOM 21538 C C . ARG A 1 99 ? -4.947 -5.306 -7.302 1.00 0.00 97 ARG A C 14
ATOM 21539 O O . ARG A 1 99 ? -5.786 -5.337 -8.200 1.00 0.00 97 ARG A O 14
ATOM 21560 N N . VAL A 1 100 ? -4.204 -4.250 -7.004 1.00 0.00 98 VAL A N 14
ATOM 21561 C CA . VAL A 1 100 ? -4.336 -3.009 -7.748 1.00 0.00 98 VAL A CA 14
ATOM 21562 C C . VAL A 1 100 ? -4.360 -3.318 -9.246 1.00 0.00 98 VAL A C 14
ATOM 21563 O O . VAL A 1 100 ? -3.469 -3.993 -9.760 1.00 0.00 98 VAL A O 14
ATOM 21576 N N . VAL A 1 101 ? -5.390 -2.808 -9.906 1.00 0.00 99 VAL A N 14
ATOM 21577 C CA . VAL A 1 101 ? -5.543 -3.021 -11.335 1.00 0.00 99 VAL A CA 14
ATOM 21578 C C . VAL A 1 101 ? -5.339 -1.694 -12.069 1.00 0.00 99 VAL A C 14
ATOM 21579 O O . VAL A 1 101 ? -4.220 -1.358 -12.451 1.00 0.00 99 VAL A O 14
ATOM 21592 N N . SER A 1 102 ? -6.439 -0.976 -12.243 1.00 0.00 100 SER A N 14
ATOM 21593 C CA . SER A 1 102 ? -6.395 0.307 -12.924 1.00 0.00 100 SER A CA 14
ATOM 21594 C C . SER A 1 102 ? -7.220 1.338 -12.151 1.00 0.00 100 SER A C 14
ATOM 21595 O O . SER A 1 102 ? -7.209 2.522 -12.483 1.00 0.00 100 SER A O 14
ATOM 21603 N N . GLY A 1 1 ? -10.156 -13.633 -10.856 1.00 0.00 -1 GLY A N 15
ATOM 21604 C CA . GLY A 1 1 ? -9.173 -13.377 -9.817 1.00 0.00 -1 GLY A CA 15
ATOM 21605 C C . GLY A 1 1 ? -9.838 -12.813 -8.560 1.00 0.00 -1 GLY A C 15
ATOM 21606 O O . GLY A 1 1 ? -11.000 -13.105 -8.284 1.00 0.00 -1 GLY A O 15
ATOM 21610 N N . PRO A 1 2 ? -9.051 -11.993 -7.812 1.00 0.00 0 PRO A N 15
ATOM 21611 C CA . PRO A 1 2 ? -9.552 -11.385 -6.591 1.00 0.00 0 PRO A CA 15
ATOM 21612 C C . PRO A 1 2 ? -10.512 -10.236 -6.904 1.00 0.00 0 PRO A C 15
ATOM 21613 O O . PRO A 1 2 ? -11.052 -10.156 -8.006 1.00 0.00 0 PRO A O 15
ATOM 21624 N N . MET A 1 3 ? -10.695 -9.373 -5.915 1.00 0.00 1 MET A N 15
ATOM 21625 C CA . MET A 1 3 ? -11.580 -8.232 -6.071 1.00 0.00 1 MET A CA 15
ATOM 21626 C C . MET A 1 3 ? -10.961 -7.180 -6.994 1.00 0.00 1 MET A C 15
ATOM 21627 O O . MET A 1 3 ? -11.674 -6.497 -7.728 1.00 0.00 1 MET A O 15
ATOM 21641 N N . GLU A 1 4 ? -9.641 -7.084 -6.928 1.00 0.00 2 GLU A N 15
ATOM 21642 C CA . GLU A 1 4 ? -8.919 -6.128 -7.749 1.00 0.00 2 GLU A CA 15
ATOM 21643 C C . GLU A 1 4 ? -9.507 -4.726 -7.574 1.00 0.00 2 GLU A C 15
ATOM 21644 O O . GLU A 1 4 ? -10.587 -4.434 -8.084 1.00 0.00 2 GLU A O 15
ATOM 21656 N N . PHE A 1 5 ? -8.770 -3.896 -6.850 1.00 0.00 3 PHE A N 15
ATOM 21657 C CA . PHE A 1 5 ? -9.206 -2.532 -6.601 1.00 0.00 3 PHE A CA 15
ATOM 21658 C C . PHE A 1 5 ? -8.359 -1.533 -7.392 1.00 0.00 3 PHE A C 15
ATOM 21659 O O . PHE A 1 5 ? -7.131 -1.601 -7.370 1.00 0.00 3 PHE A O 15
ATOM 21676 N N . THR A 1 6 ? -9.049 -0.629 -8.071 1.00 0.00 4 THR A N 15
ATOM 21677 C CA . THR A 1 6 ? -8.375 0.383 -8.867 1.00 0.00 4 THR A CA 15
ATOM 21678 C C . THR A 1 6 ? -7.774 1.460 -7.963 1.00 0.00 4 THR A C 15
ATOM 21679 O O . THR A 1 6 ? -8.243 1.671 -6.845 1.00 0.00 4 THR A O 15
ATOM 21690 N N . ALA A 1 7 ? -6.744 2.114 -8.480 1.00 0.00 5 ALA A N 15
ATOM 21691 C CA . ALA A 1 7 ? -6.073 3.165 -7.733 1.00 0.00 5 ALA A CA 15
ATOM 21692 C C . ALA A 1 7 ? -7.107 4.188 -7.259 1.00 0.00 5 ALA A C 15
ATOM 21693 O O . ALA A 1 7 ? -6.944 4.798 -6.204 1.00 0.00 5 ALA A O 15
ATOM 21700 N N . GLU A 1 8 ? -8.149 4.344 -8.063 1.00 0.00 6 GLU A N 15
ATOM 21701 C CA . GLU A 1 8 ? -9.210 5.283 -7.739 1.00 0.00 6 GLU A CA 15
ATOM 21702 C C . GLU A 1 8 ? -10.043 4.759 -6.568 1.00 0.00 6 GLU A C 15
ATOM 21703 O O . GLU A 1 8 ? -10.335 5.498 -5.630 1.00 0.00 6 GLU A O 15
ATOM 21715 N N . GLN A 1 9 ? -10.403 3.487 -6.662 1.00 0.00 7 GLN A N 15
ATOM 21716 C CA . GLN A 1 9 ? -11.197 2.856 -5.622 1.00 0.00 7 GLN A CA 15
ATOM 21717 C C . GLN A 1 9 ? -10.344 2.613 -4.375 1.00 0.00 7 GLN A C 15
ATOM 21718 O O . GLN A 1 9 ? -10.826 2.750 -3.252 1.00 0.00 7 GLN A O 15
ATOM 21732 N N . LEU A 1 10 ? -9.090 2.258 -4.616 1.00 0.00 8 LEU A N 15
ATOM 21733 C CA . LEU A 1 10 ? -8.165 1.995 -3.527 1.00 0.00 8 LEU A CA 15
ATOM 21734 C C . LEU A 1 10 ? -7.911 3.292 -2.754 1.00 0.00 8 LEU A C 15
ATOM 21735 O O . LEU A 1 10 ? -7.651 3.262 -1.553 1.00 0.00 8 LEU A O 15
ATOM 21751 N N . SER A 1 11 ? -7.997 4.399 -3.477 1.00 0.00 9 SER A N 15
ATOM 21752 C CA . SER A 1 11 ? -7.780 5.704 -2.874 1.00 0.00 9 SER A CA 15
ATOM 21753 C C . SER A 1 11 ? -9.011 6.118 -2.066 1.00 0.00 9 SER A C 15
ATOM 21754 O O . SER A 1 11 ? -9.065 7.226 -1.535 1.00 0.00 9 SER A O 15
ATOM 21762 N N . GLN A 1 12 ? -9.970 5.205 -1.998 1.00 0.00 10 GLN A N 15
ATOM 21763 C CA . GLN A 1 12 ? -11.197 5.462 -1.264 1.00 0.00 10 GLN A CA 15
ATOM 21764 C C . GLN A 1 12 ? -11.135 4.808 0.118 1.00 0.00 10 GLN A C 15
ATOM 21765 O O . GLN A 1 12 ? -12.153 4.688 0.798 1.00 0.00 10 GLN A O 15
ATOM 21779 N N . TYR A 1 13 ? -9.930 4.402 0.492 1.00 0.00 11 TYR A N 15
ATOM 21780 C CA . TYR A 1 13 ? -9.722 3.764 1.780 1.00 0.00 11 TYR A CA 15
ATOM 21781 C C . TYR A 1 13 ? -8.428 4.253 2.432 1.00 0.00 11 TYR A C 15
ATOM 21782 O O . TYR A 1 13 ? -7.678 3.462 3.002 1.00 0.00 11 TYR A O 15
ATOM 21800 N N . ASN A 1 14 ? -8.205 5.555 2.327 1.00 0.00 12 ASN A N 15
ATOM 21801 C CA . ASN A 1 14 ? -7.015 6.159 2.900 1.00 0.00 12 ASN A CA 15
ATOM 21802 C C . ASN A 1 14 ? -7.306 6.586 4.340 1.00 0.00 12 ASN A C 15
ATOM 21803 O O . ASN A 1 14 ? -6.563 7.377 4.919 1.00 0.00 12 ASN A O 15
ATOM 21814 N N . GLY A 1 15 ? -8.389 6.043 4.876 1.00 0.00 13 GLY A N 15
ATOM 21815 C CA . GLY A 1 15 ? -8.788 6.358 6.238 1.00 0.00 13 GLY A CA 15
ATOM 21816 C C . GLY A 1 15 ? -9.363 7.773 6.327 1.00 0.00 13 GLY A C 15
ATOM 21817 O O . GLY A 1 15 ? -8.619 8.752 6.314 1.00 0.00 13 GLY A O 15
ATOM 21821 N N . THR A 1 16 ? -10.684 7.836 6.417 1.00 0.00 14 THR A N 15
ATOM 21822 C CA . THR A 1 16 ? -11.368 9.115 6.508 1.00 0.00 14 THR A CA 15
ATOM 21823 C C . THR A 1 16 ? -12.884 8.911 6.488 1.00 0.00 14 THR A C 15
ATOM 21824 O O . THR A 1 16 ? -13.621 9.644 7.147 1.00 0.00 14 THR A O 15
ATOM 21835 N N . ASP A 1 17 ? -13.305 7.914 5.725 1.00 0.00 15 ASP A N 15
ATOM 21836 C CA . ASP A 1 17 ? -14.720 7.605 5.610 1.00 0.00 15 ASP A CA 15
ATOM 21837 C C . ASP A 1 17 ? -15.213 6.994 6.924 1.00 0.00 15 ASP A C 15
ATOM 21838 O O . ASP A 1 17 ? -14.464 6.920 7.897 1.00 0.00 15 ASP A O 15
ATOM 21847 N N . GLU A 1 18 ? -16.468 6.572 6.909 1.00 0.00 16 GLU A N 15
ATOM 21848 C CA . GLU A 1 18 ? -17.069 5.969 8.087 1.00 0.00 16 GLU A CA 15
ATOM 21849 C C . GLU A 1 18 ? -17.036 4.444 7.978 1.00 0.00 16 GLU A C 15
ATOM 21850 O O . GLU A 1 18 ? -16.579 3.762 8.895 1.00 0.00 16 GLU A O 15
ATOM 21862 N N . SER A 1 19 ? -17.527 3.952 6.850 1.00 0.00 17 SER A N 15
ATOM 21863 C CA . SER A 1 19 ? -17.559 2.519 6.610 1.00 0.00 17 SER A CA 15
ATOM 21864 C C . SER A 1 19 ? -16.326 2.094 5.810 1.00 0.00 17 SER A C 15
ATOM 21865 O O . SER A 1 19 ? -15.638 1.145 6.181 1.00 0.00 17 SER A O 15
ATOM 21873 N N . LYS A 1 20 ? -16.084 2.819 4.727 1.00 0.00 18 LYS A N 15
ATOM 21874 C CA . LYS A 1 20 ? -14.946 2.529 3.872 1.00 0.00 18 LYS A CA 15
ATOM 21875 C C . LYS A 1 20 ? -13.755 2.115 4.738 1.00 0.00 18 LYS A C 15
ATOM 21876 O O . LYS A 1 20 ? -13.331 2.864 5.617 1.00 0.00 18 LYS A O 15
ATOM 21895 N N . PRO A 1 21 ? -13.235 0.891 4.453 1.00 0.00 19 PRO A N 15
ATOM 21896 C CA . PRO A 1 21 ? -12.101 0.368 5.196 1.00 0.00 19 PRO A CA 15
ATOM 21897 C C . PRO A 1 21 ? -10.802 1.057 4.772 1.00 0.00 19 PRO A C 15
ATOM 21898 O O . PRO A 1 21 ? -10.833 2.122 4.157 1.00 0.00 19 PRO A O 15
ATOM 21909 N N . ILE A 1 22 ? -9.692 0.421 5.116 1.00 0.00 20 ILE A N 15
ATOM 21910 C CA . ILE A 1 22 ? -8.386 0.959 4.778 1.00 0.00 20 ILE A CA 15
ATOM 21911 C C . ILE A 1 22 ? -7.601 -0.083 3.979 1.00 0.00 20 ILE A C 15
ATOM 21912 O O . ILE A 1 22 ? -7.318 -1.171 4.479 1.00 0.00 20 ILE A O 15
ATOM 21928 N N . TYR A 1 23 ? -7.271 0.286 2.750 1.00 0.00 21 TYR A N 15
ATOM 21929 C CA . TYR A 1 23 ? -6.524 -0.603 1.876 1.00 0.00 21 TYR A CA 15
ATOM 21930 C C . TYR A 1 23 ? -5.250 0.073 1.365 1.00 0.00 21 TYR A C 15
ATOM 21931 O O . TYR A 1 23 ? -5.268 1.249 1.007 1.00 0.00 21 TYR A O 15
ATOM 21949 N N . VAL A 1 24 ? -4.175 -0.701 1.348 1.00 0.00 22 VAL A N 15
ATOM 21950 C CA . VAL A 1 24 ? -2.894 -0.192 0.887 1.00 0.00 22 VAL A CA 15
ATOM 21951 C C . VAL A 1 24 ? -2.461 -0.966 -0.360 1.00 0.00 22 VAL A C 15
ATOM 21952 O O . VAL A 1 24 ? -2.798 -2.139 -0.514 1.00 0.00 22 VAL A O 15
ATOM 21965 N N . ALA A 1 25 ? -1.720 -0.279 -1.217 1.00 0.00 23 ALA A N 15
ATOM 21966 C CA . ALA A 1 25 ? -1.238 -0.888 -2.445 1.00 0.00 23 ALA A CA 15
ATOM 21967 C C . ALA A 1 25 ? 0.270 -1.125 -2.333 1.00 0.00 23 ALA A C 15
ATOM 21968 O O . ALA A 1 25 ? 1.014 -0.232 -1.931 1.00 0.00 23 ALA A O 15
ATOM 21975 N N . ILE A 1 26 ? 0.675 -2.333 -2.696 1.00 0.00 24 ILE A N 15
ATOM 21976 C CA . ILE A 1 26 ? 2.080 -2.699 -2.641 1.00 0.00 24 ILE A CA 15
ATOM 21977 C C . ILE A 1 26 ? 2.420 -3.581 -3.844 1.00 0.00 24 ILE A C 15
ATOM 21978 O O . ILE A 1 26 ? 1.951 -4.714 -3.940 1.00 0.00 24 ILE A O 15
ATOM 21994 N N . LYS A 1 27 ? 3.234 -3.028 -4.732 1.00 0.00 25 LYS A N 15
ATOM 21995 C CA . LYS A 1 27 ? 3.642 -3.750 -5.925 1.00 0.00 25 LYS A CA 15
ATOM 21996 C C . LYS A 1 27 ? 2.428 -3.952 -6.834 1.00 0.00 25 LYS A C 15
ATOM 21997 O O . LYS A 1 27 ? 2.478 -4.743 -7.775 1.00 0.00 25 LYS A O 15
ATOM 22016 N N . GLY A 1 28 ? 1.367 -3.224 -6.521 1.00 0.00 26 GLY A N 15
ATOM 22017 C CA . GLY A 1 28 ? 0.142 -3.313 -7.298 1.00 0.00 26 GLY A CA 15
ATOM 22018 C C . GLY A 1 28 ? -0.867 -4.246 -6.625 1.00 0.00 26 GLY A C 15
ATOM 22019 O O . GLY A 1 28 ? -1.828 -4.684 -7.255 1.00 0.00 26 GLY A O 15
ATOM 22023 N N . ARG A 1 29 ? -0.613 -4.523 -5.355 1.00 0.00 27 ARG A N 15
ATOM 22024 C CA . ARG A 1 29 ? -1.487 -5.397 -4.590 1.00 0.00 27 ARG A CA 15
ATOM 22025 C C . ARG A 1 29 ? -2.138 -4.623 -3.442 1.00 0.00 27 ARG A C 15
ATOM 22026 O O . ARG A 1 29 ? -1.451 -3.961 -2.666 1.00 0.00 27 ARG A O 15
ATOM 22047 N N . VAL A 1 30 ? -3.457 -4.731 -3.371 1.00 0.00 28 VAL A N 15
ATOM 22048 C CA . VAL A 1 30 ? -4.209 -4.049 -2.331 1.00 0.00 28 VAL A CA 15
ATOM 22049 C C . VAL A 1 30 ? -4.166 -4.881 -1.048 1.00 0.00 28 VAL A C 15
ATOM 22050 O O . VAL A 1 30 ? -4.582 -6.039 -1.040 1.00 0.00 28 VAL A O 15
ATOM 22063 N N . PHE A 1 31 ? -3.658 -4.259 0.006 1.00 0.00 29 PHE A N 15
ATOM 22064 C CA . PHE A 1 31 ? -3.555 -4.928 1.292 1.00 0.00 29 PHE A CA 15
ATOM 22065 C C . PHE A 1 31 ? -4.418 -4.229 2.344 1.00 0.00 29 PHE A C 15
ATOM 22066 O O . PHE A 1 31 ? -4.574 -3.009 2.314 1.00 0.00 29 PHE A O 15
ATOM 22083 N N . ASP A 1 32 ? -4.957 -5.032 3.250 1.00 0.00 30 ASP A N 15
ATOM 22084 C CA . ASP A 1 32 ? -5.800 -4.506 4.310 1.00 0.00 30 ASP A CA 15
ATOM 22085 C C . ASP A 1 32 ? -4.941 -4.218 5.544 1.00 0.00 30 ASP A C 15
ATOM 22086 O O . ASP A 1 32 ? -4.157 -5.065 5.970 1.00 0.00 30 ASP A O 15
ATOM 22095 N N . VAL A 1 33 ? -5.119 -3.020 6.082 1.00 0.00 31 VAL A N 15
ATOM 22096 C CA . VAL A 1 33 ? -4.370 -2.611 7.258 1.00 0.00 31 VAL A CA 15
ATOM 22097 C C . VAL A 1 33 ? -5.330 -2.001 8.282 1.00 0.00 31 VAL A C 15
ATOM 22098 O O . VAL A 1 33 ? -4.897 -1.451 9.293 1.00 0.00 31 VAL A O 15
ATOM 22111 N N . THR A 1 34 ? -6.615 -2.120 7.984 1.00 0.00 32 THR A N 15
ATOM 22112 C CA . THR A 1 34 ? -7.640 -1.588 8.866 1.00 0.00 32 THR A CA 15
ATOM 22113 C C . THR A 1 34 ? -7.429 -2.091 10.295 1.00 0.00 32 THR A C 15
ATOM 22114 O O . THR A 1 34 ? -7.864 -1.454 11.252 1.00 0.00 32 THR A O 15
ATOM 22125 N N . THR A 1 35 ? -6.759 -3.230 10.394 1.00 0.00 33 THR A N 15
ATOM 22126 C CA . THR A 1 35 ? -6.484 -3.827 11.690 1.00 0.00 33 THR A CA 15
ATOM 22127 C C . THR A 1 35 ? -5.731 -2.839 12.583 1.00 0.00 33 THR A C 15
ATOM 22128 O O . THR A 1 35 ? -5.549 -3.087 13.773 1.00 0.00 33 THR A O 15
ATOM 22139 N N . GLY A 1 36 ? -5.314 -1.739 11.973 1.00 0.00 34 GLY A N 15
ATOM 22140 C CA . GLY A 1 36 ? -4.585 -0.712 12.698 1.00 0.00 34 GLY A CA 15
ATOM 22141 C C . GLY A 1 36 ? -4.779 0.660 12.049 1.00 0.00 34 GLY A C 15
ATOM 22142 O O . GLY A 1 36 ? -3.815 1.398 11.848 1.00 0.00 34 GLY A O 15
ATOM 22146 N N . LYS A 1 37 ? -6.032 0.960 11.739 1.00 0.00 35 LYS A N 15
ATOM 22147 C CA . LYS A 1 37 ? -6.365 2.230 11.117 1.00 0.00 35 LYS A CA 15
ATOM 22148 C C . LYS A 1 37 ? -5.726 3.368 11.916 1.00 0.00 35 LYS A C 15
ATOM 22149 O O . LYS A 1 37 ? -5.496 4.453 11.384 1.00 0.00 35 LYS A O 15
ATOM 22168 N N . SER A 1 38 ? -5.456 3.081 13.181 1.00 0.00 36 SER A N 15
ATOM 22169 C CA . SER A 1 38 ? -4.848 4.066 14.059 1.00 0.00 36 SER A CA 15
ATOM 22170 C C . SER A 1 38 ? -3.525 4.551 13.464 1.00 0.00 36 SER A C 15
ATOM 22171 O O . SER A 1 38 ? -3.013 5.600 13.852 1.00 0.00 36 SER A O 15
ATOM 22179 N N . PHE A 1 39 ? -3.007 3.763 12.533 1.00 0.00 37 PHE A N 15
ATOM 22180 C CA . PHE A 1 39 ? -1.753 4.099 11.881 1.00 0.00 37 PHE A CA 15
ATOM 22181 C C . PHE A 1 39 ? -1.988 4.537 10.434 1.00 0.00 37 PHE A C 15
ATOM 22182 O O . PHE A 1 39 ? -1.420 5.531 9.983 1.00 0.00 37 PHE A O 15
ATOM 22199 N N . TYR A 1 40 ? -2.825 3.774 9.746 1.00 0.00 38 TYR A N 15
ATOM 22200 C CA . TYR A 1 40 ? -3.141 4.071 8.360 1.00 0.00 38 TYR A CA 15
ATOM 22201 C C . TYR A 1 40 ? -4.369 4.978 8.259 1.00 0.00 38 TYR A C 15
ATOM 22202 O O . TYR A 1 40 ? -4.425 5.862 7.405 1.00 0.00 38 TYR A O 15
ATOM 22220 N N . GLY A 1 41 ? -5.323 4.728 9.144 1.00 0.00 39 GLY A N 15
ATOM 22221 C CA . GLY A 1 41 ? -6.547 5.511 9.166 1.00 0.00 39 GLY A CA 15
ATOM 22222 C C . GLY A 1 41 ? -6.248 7.002 8.998 1.00 0.00 39 GLY A C 15
ATOM 22223 O O . GLY A 1 41 ? -5.091 7.416 9.052 1.00 0.00 39 GLY A O 15
ATOM 22227 N N . SER A 1 42 ? -7.310 7.767 8.796 1.00 0.00 40 SER A N 15
ATOM 22228 C CA . SER A 1 42 ? -7.176 9.203 8.619 1.00 0.00 40 SER A CA 15
ATOM 22229 C C . SER A 1 42 ? -6.055 9.738 9.513 1.00 0.00 40 SER A C 15
ATOM 22230 O O . SER A 1 42 ? -6.050 9.497 10.719 1.00 0.00 40 SER A O 15
ATOM 22238 N N . GLY A 1 43 ? -5.132 10.453 8.887 1.00 0.00 41 GLY A N 15
ATOM 22239 C CA . GLY A 1 43 ? -4.008 11.023 9.610 1.00 0.00 41 GLY A CA 15
ATOM 22240 C C . GLY A 1 43 ? -3.434 10.019 10.611 1.00 0.00 41 GLY A C 15
ATOM 22241 O O . GLY A 1 43 ? -3.829 10.002 11.776 1.00 0.00 41 GLY A O 15
ATOM 22245 N N . GLY A 1 44 ? -2.510 9.205 10.120 1.00 0.00 42 GLY A N 15
ATOM 22246 C CA . GLY A 1 44 ? -1.877 8.200 10.957 1.00 0.00 42 GLY A CA 15
ATOM 22247 C C . GLY A 1 44 ? -0.474 7.867 10.447 1.00 0.00 42 GLY A C 15
ATOM 22248 O O . GLY A 1 44 ? -0.003 8.463 9.480 1.00 0.00 42 GLY A O 15
ATOM 22252 N N . ASP A 1 45 ? 0.156 6.916 11.122 1.00 0.00 43 ASP A N 15
ATOM 22253 C CA . ASP A 1 45 ? 1.496 6.497 10.749 1.00 0.00 43 ASP A CA 15
ATOM 22254 C C . ASP A 1 45 ? 1.604 6.442 9.224 1.00 0.00 43 ASP A C 15
ATOM 22255 O O . ASP A 1 45 ? 2.529 7.007 8.643 1.00 0.00 43 ASP A O 15
ATOM 22264 N N . TYR A 1 46 ? 0.644 5.756 8.620 1.00 0.00 44 TYR A N 15
ATOM 22265 C CA . TYR A 1 46 ? 0.620 5.620 7.173 1.00 0.00 44 TYR A CA 15
ATOM 22266 C C . TYR A 1 46 ? -0.473 6.497 6.559 1.00 0.00 44 TYR A C 15
ATOM 22267 O O . TYR A 1 46 ? -1.388 5.992 5.910 1.00 0.00 44 TYR A O 15
ATOM 22285 N N . SER A 1 47 ? -0.342 7.796 6.785 1.00 0.00 45 SER A N 15
ATOM 22286 C CA . SER A 1 47 ? -1.307 8.748 6.262 1.00 0.00 45 SER A CA 15
ATOM 22287 C C . SER A 1 47 ? -1.108 8.920 4.755 1.00 0.00 45 SER A C 15
ATOM 22288 O O . SER A 1 47 ? -2.068 9.152 4.021 1.00 0.00 45 SER A O 15
ATOM 22296 N N . MET A 1 48 ? 0.144 8.801 4.338 1.00 0.00 46 MET A N 15
ATOM 22297 C CA . MET A 1 48 ? 0.481 8.940 2.932 1.00 0.00 46 MET A CA 15
ATOM 22298 C C . MET A 1 48 ? 0.246 7.629 2.179 1.00 0.00 46 MET A C 15
ATOM 22299 O O . MET A 1 48 ? -0.057 7.638 0.987 1.00 0.00 46 MET A O 15
ATOM 22313 N N . PHE A 1 49 ? 0.396 6.531 2.906 1.00 0.00 47 PHE A N 15
ATOM 22314 C CA . PHE A 1 49 ? 0.205 5.215 2.323 1.00 0.00 47 PHE A CA 15
ATOM 22315 C C . PHE A 1 49 ? -1.283 4.883 2.194 1.00 0.00 47 PHE A C 15
ATOM 22316 O O . PHE A 1 49 ? -1.694 4.213 1.248 1.00 0.00 47 PHE A O 15
ATOM 22333 N N . ALA A 1 50 ? -2.050 5.368 3.159 1.00 0.00 48 ALA A N 15
ATOM 22334 C CA . ALA A 1 50 ? -3.484 5.131 3.165 1.00 0.00 48 ALA A CA 15
ATOM 22335 C C . ALA A 1 50 ? -4.050 5.417 1.773 1.00 0.00 48 ALA A C 15
ATOM 22336 O O . ALA A 1 50 ? -3.766 6.460 1.185 1.00 0.00 48 ALA A O 15
ATOM 22343 N N . GLY A 1 51 ? -4.841 4.473 1.285 1.00 0.00 49 GLY A N 15
ATOM 22344 C CA . GLY A 1 51 ? -5.449 4.610 -0.027 1.00 0.00 49 GLY A CA 15
ATOM 22345 C C . GLY A 1 51 ? -4.419 5.059 -1.065 1.00 0.00 49 GLY A C 15
ATOM 22346 O O . GLY A 1 51 ? -4.734 5.843 -1.959 1.00 0.00 49 GLY A O 15
ATOM 22350 N N . LYS A 1 52 ? -3.208 4.542 -0.912 1.00 0.00 50 LYS A N 15
ATOM 22351 C CA . LYS A 1 52 ? -2.130 4.880 -1.825 1.00 0.00 50 LYS A CA 15
ATOM 22352 C C . LYS A 1 52 ? -1.056 3.792 -1.764 1.00 0.00 50 LYS A C 15
ATOM 22353 O O . LYS A 1 52 ? -0.863 3.162 -0.725 1.00 0.00 50 LYS A O 15
ATOM 22372 N N . ASP A 1 53 ? -0.386 3.603 -2.891 1.00 0.00 51 ASP A N 15
ATOM 22373 C CA . ASP A 1 53 ? 0.663 2.601 -2.979 1.00 0.00 51 ASP A CA 15
ATOM 22374 C C . ASP A 1 53 ? 1.994 3.223 -2.550 1.00 0.00 51 ASP A C 15
ATOM 22375 O O . ASP A 1 53 ? 2.457 4.186 -3.159 1.00 0.00 51 ASP A O 15
ATOM 22384 N N . ALA A 1 54 ? 2.570 2.647 -1.506 1.00 0.00 52 ALA A N 15
ATOM 22385 C CA . ALA A 1 54 ? 3.838 3.133 -0.989 1.00 0.00 52 ALA A CA 15
ATOM 22386 C C . ALA A 1 54 ? 4.934 2.109 -1.292 1.00 0.00 52 ALA A C 15
ATOM 22387 O O . ALA A 1 54 ? 5.569 1.585 -0.379 1.00 0.00 52 ALA A O 15
ATOM 22394 N N . SER A 1 55 ? 5.121 1.854 -2.579 1.00 0.00 53 SER A N 15
ATOM 22395 C CA . SER A 1 55 ? 6.129 0.902 -3.015 1.00 0.00 53 SER A CA 15
ATOM 22396 C C . SER A 1 55 ? 7.524 1.511 -2.861 1.00 0.00 53 SER A C 15
ATOM 22397 O O . SER A 1 55 ? 8.386 0.938 -2.196 1.00 0.00 53 SER A O 15
ATOM 22405 N N . ARG A 1 56 ? 7.705 2.664 -3.489 1.00 0.00 54 ARG A N 15
ATOM 22406 C CA . ARG A 1 56 ? 8.981 3.356 -3.430 1.00 0.00 54 ARG A CA 15
ATOM 22407 C C . ARG A 1 56 ? 9.228 3.895 -2.020 1.00 0.00 54 ARG A C 15
ATOM 22408 O O . ARG A 1 56 ? 10.347 3.828 -1.513 1.00 0.00 54 ARG A O 15
ATOM 22429 N N . ALA A 1 57 ? 8.166 4.417 -1.425 1.00 0.00 55 ALA A N 15
ATOM 22430 C CA . ALA A 1 57 ? 8.253 4.967 -0.083 1.00 0.00 55 ALA A CA 15
ATOM 22431 C C . ALA A 1 57 ? 8.692 3.868 0.886 1.00 0.00 55 ALA A C 15
ATOM 22432 O O . ALA A 1 57 ? 9.511 4.107 1.772 1.00 0.00 55 ALA A O 15
ATOM 22439 N N . LEU A 1 58 ? 8.126 2.686 0.686 1.00 0.00 56 LEU A N 15
ATOM 22440 C CA . LEU A 1 58 ? 8.448 1.550 1.531 1.00 0.00 56 LEU A CA 15
ATOM 22441 C C . LEU A 1 58 ? 9.880 1.095 1.243 1.00 0.00 56 LEU A C 15
ATOM 22442 O O . LEU A 1 58 ? 10.674 0.909 2.165 1.00 0.00 56 LEU A O 15
ATOM 22458 N N . GLY A 1 59 ? 10.168 0.929 -0.040 1.00 0.00 57 GLY A N 15
ATOM 22459 C CA . GLY A 1 59 ? 11.491 0.499 -0.460 1.00 0.00 57 GLY A CA 15
ATOM 22460 C C . GLY A 1 59 ? 12.572 1.427 0.098 1.00 0.00 57 GLY A C 15
ATOM 22461 O O . GLY A 1 59 ? 13.278 1.067 1.039 1.00 0.00 57 GLY A O 15
ATOM 22465 N N . LYS A 1 60 ? 12.667 2.602 -0.506 1.00 0.00 58 LYS A N 15
ATOM 22466 C CA . LYS A 1 60 ? 13.650 3.584 -0.081 1.00 0.00 58 LYS A CA 15
ATOM 22467 C C . LYS A 1 60 ? 13.414 3.932 1.390 1.00 0.00 58 LYS A C 15
ATOM 22468 O O . LYS A 1 60 ? 14.316 4.423 2.068 1.00 0.00 58 LYS A O 15
ATOM 22487 N N . MET A 1 61 ? 12.198 3.664 1.841 1.00 0.00 59 MET A N 15
ATOM 22488 C CA . MET A 1 61 ? 11.832 3.942 3.219 1.00 0.00 59 MET A CA 15
ATOM 22489 C C . MET A 1 61 ? 11.620 5.442 3.438 1.00 0.00 59 MET A C 15
ATOM 22490 O O . MET A 1 61 ? 12.102 6.004 4.420 1.00 0.00 59 MET A O 15
ATOM 22504 N N . SER A 1 62 ? 10.897 6.047 2.506 1.00 0.00 60 SER A N 15
ATOM 22505 C CA . SER A 1 62 ? 10.616 7.470 2.585 1.00 0.00 60 SER A CA 15
ATOM 22506 C C . SER A 1 62 ? 9.105 7.707 2.546 1.00 0.00 60 SER A C 15
ATOM 22507 O O . SER A 1 62 ? 8.380 7.001 1.846 1.00 0.00 60 SER A O 15
ATOM 22515 N N . LYS A 1 63 ? 8.675 8.704 3.306 1.00 0.00 61 LYS A N 15
ATOM 22516 C CA . LYS A 1 63 ? 7.263 9.043 3.367 1.00 0.00 61 LYS A CA 15
ATOM 22517 C C . LYS A 1 63 ? 6.948 10.089 2.296 1.00 0.00 61 LYS A C 15
ATOM 22518 O O . LYS A 1 63 ? 5.948 10.799 2.392 1.00 0.00 61 LYS A O 15
ATOM 22537 N N . ASN A 1 64 ? 7.819 10.151 1.300 1.00 0.00 62 ASN A N 15
ATOM 22538 C CA . ASN A 1 64 ? 7.646 11.099 0.212 1.00 0.00 62 ASN A CA 15
ATOM 22539 C C . ASN A 1 64 ? 6.286 10.867 -0.448 1.00 0.00 62 ASN A C 15
ATOM 22540 O O . ASN A 1 64 ? 5.798 9.739 -0.495 1.00 0.00 62 ASN A O 15
ATOM 22551 N N . GLU A 1 65 ? 5.711 11.954 -0.942 1.00 0.00 63 GLU A N 15
ATOM 22552 C CA . GLU A 1 65 ? 4.416 11.884 -1.598 1.00 0.00 63 GLU A CA 15
ATOM 22553 C C . GLU A 1 65 ? 4.567 11.322 -3.013 1.00 0.00 63 GLU A C 15
ATOM 22554 O O . GLU A 1 65 ? 3.619 10.774 -3.572 1.00 0.00 63 GLU A O 15
ATOM 22566 N N . GLU A 1 66 ? 5.768 11.479 -3.552 1.00 0.00 64 GLU A N 15
ATOM 22567 C CA . GLU A 1 66 ? 6.055 10.994 -4.891 1.00 0.00 64 GLU A CA 15
ATOM 22568 C C . GLU A 1 66 ? 6.562 9.551 -4.836 1.00 0.00 64 GLU A C 15
ATOM 22569 O O . GLU A 1 66 ? 6.498 8.829 -5.830 1.00 0.00 64 GLU A O 15
ATOM 22581 N N . ASP A 1 67 ? 7.052 9.174 -3.665 1.00 0.00 65 ASP A N 15
ATOM 22582 C CA . ASP A 1 67 ? 7.569 7.831 -3.467 1.00 0.00 65 ASP A CA 15
ATOM 22583 C C . ASP A 1 67 ? 6.411 6.831 -3.514 1.00 0.00 65 ASP A C 15
ATOM 22584 O O . ASP A 1 67 ? 6.627 5.633 -3.690 1.00 0.00 65 ASP A O 15
ATOM 22593 N N . VAL A 1 68 ? 5.207 7.361 -3.355 1.00 0.00 66 VAL A N 15
ATOM 22594 C CA . VAL A 1 68 ? 4.015 6.531 -3.377 1.00 0.00 66 VAL A CA 15
ATOM 22595 C C . VAL A 1 68 ? 3.625 6.245 -4.828 1.00 0.00 66 VAL A C 15
ATOM 22596 O O . VAL A 1 68 ? 2.993 7.076 -5.480 1.00 0.00 66 VAL A O 15
ATOM 22609 N N . SER A 1 69 ? 4.018 5.068 -5.292 1.00 0.00 67 SER A N 15
ATOM 22610 C CA . SER A 1 69 ? 3.717 4.662 -6.655 1.00 0.00 67 SER A CA 15
ATOM 22611 C C . SER A 1 69 ? 2.898 3.370 -6.647 1.00 0.00 67 SER A C 15
ATOM 22612 O O . SER A 1 69 ? 3.310 2.373 -6.057 1.00 0.00 67 SER A O 15
ATOM 22620 N N . PRO A 1 70 ? 1.721 3.432 -7.327 1.00 0.00 68 PRO A N 15
ATOM 22621 C CA . PRO A 1 70 ? 0.840 2.279 -7.404 1.00 0.00 68 PRO A CA 15
ATOM 22622 C C . PRO A 1 70 ? 1.388 1.234 -8.378 1.00 0.00 68 PRO A C 15
ATOM 22623 O O . PRO A 1 70 ? 0.725 0.238 -8.664 1.00 0.00 68 PRO A O 15
ATOM 22634 N N . SER A 1 71 ? 2.594 1.497 -8.861 1.00 0.00 69 SER A N 15
ATOM 22635 C CA . SER A 1 71 ? 3.239 0.592 -9.797 1.00 0.00 69 SER A CA 15
ATOM 22636 C C . SER A 1 71 ? 4.758 0.666 -9.635 1.00 0.00 69 SER A C 15
ATOM 22637 O O . SER A 1 71 ? 5.313 1.746 -9.441 1.00 0.00 69 SER A O 15
ATOM 22645 N N . LEU A 1 72 ? 5.388 -0.497 -9.719 1.00 0.00 70 LEU A N 15
ATOM 22646 C CA . LEU A 1 72 ? 6.832 -0.577 -9.584 1.00 0.00 70 LEU A CA 15
ATOM 22647 C C . LEU A 1 72 ? 7.490 -0.030 -10.852 1.00 0.00 70 LEU A C 15
ATOM 22648 O O . LEU A 1 72 ? 8.305 -0.709 -11.475 1.00 0.00 70 LEU A O 15
ATOM 22664 N N . GLU A 1 73 ? 7.112 1.192 -11.196 1.00 0.00 71 GLU A N 15
ATOM 22665 C CA . GLU A 1 73 ? 7.655 1.838 -12.379 1.00 0.00 71 GLU A CA 15
ATOM 22666 C C . GLU A 1 73 ? 8.791 2.788 -11.991 1.00 0.00 71 GLU A C 15
ATOM 22667 O O . GLU A 1 73 ? 8.659 4.004 -12.121 1.00 0.00 71 GLU A O 15
ATOM 22679 N N . GLY A 1 74 ? 9.880 2.196 -11.522 1.00 0.00 72 GLY A N 15
ATOM 22680 C CA . GLY A 1 74 ? 11.037 2.974 -11.114 1.00 0.00 72 GLY A CA 15
ATOM 22681 C C . GLY A 1 74 ? 11.698 2.365 -9.876 1.00 0.00 72 GLY A C 15
ATOM 22682 O O . GLY A 1 74 ? 12.784 2.785 -9.478 1.00 0.00 72 GLY A O 15
ATOM 22686 N N . LEU A 1 75 ? 11.016 1.386 -9.301 1.00 0.00 73 LEU A N 15
ATOM 22687 C CA . LEU A 1 75 ? 11.524 0.715 -8.117 1.00 0.00 73 LEU A CA 15
ATOM 22688 C C . LEU A 1 75 ? 12.901 0.123 -8.422 1.00 0.00 73 LEU A C 15
ATOM 22689 O O . LEU A 1 75 ? 13.011 -0.850 -9.167 1.00 0.00 73 LEU A O 15
ATOM 22705 N N . THR A 1 76 ? 13.917 0.735 -7.832 1.00 0.00 74 THR A N 15
ATOM 22706 C CA . THR A 1 76 ? 15.283 0.281 -8.032 1.00 0.00 74 THR A CA 15
ATOM 22707 C C . THR A 1 76 ? 15.568 -0.949 -7.167 1.00 0.00 74 THR A C 15
ATOM 22708 O O . THR A 1 76 ? 14.652 -1.526 -6.583 1.00 0.00 74 THR A O 15
ATOM 22719 N N . GLU A 1 77 ? 16.841 -1.313 -7.113 1.00 0.00 75 GLU A N 15
ATOM 22720 C CA . GLU A 1 77 ? 17.257 -2.463 -6.330 1.00 0.00 75 GLU A CA 15
ATOM 22721 C C . GLU A 1 77 ? 17.106 -2.171 -4.836 1.00 0.00 75 GLU A C 15
ATOM 22722 O O . GLU A 1 77 ? 16.633 -3.017 -4.079 1.00 0.00 75 GLU A O 15
ATOM 22734 N N . LYS A 1 78 ? 17.517 -0.970 -4.456 1.00 0.00 76 LYS A N 15
ATOM 22735 C CA . LYS A 1 78 ? 17.433 -0.555 -3.066 1.00 0.00 76 LYS A CA 15
ATOM 22736 C C . LYS A 1 78 ? 16.015 -0.804 -2.549 1.00 0.00 76 LYS A C 15
ATOM 22737 O O . LYS A 1 78 ? 15.831 -1.425 -1.503 1.00 0.00 76 LYS A O 15
ATOM 22756 N N . GLU A 1 79 ? 15.048 -0.305 -3.305 1.00 0.00 77 GLU A N 15
ATOM 22757 C CA . GLU A 1 79 ? 13.651 -0.465 -2.936 1.00 0.00 77 GLU A CA 15
ATOM 22758 C C . GLU A 1 79 ? 13.178 -1.885 -3.252 1.00 0.00 77 GLU A C 15
ATOM 22759 O O . GLU A 1 79 ? 12.510 -2.517 -2.436 1.00 0.00 77 GLU A O 15
ATOM 22771 N N . ILE A 1 80 ? 13.544 -2.346 -4.439 1.00 0.00 78 ILE A N 15
ATOM 22772 C CA . ILE A 1 80 ? 13.165 -3.680 -4.874 1.00 0.00 78 ILE A CA 15
ATOM 22773 C C . ILE A 1 80 ? 13.512 -4.687 -3.775 1.00 0.00 78 ILE A C 15
ATOM 22774 O O . ILE A 1 80 ? 12.839 -5.705 -3.626 1.00 0.00 78 ILE A O 15
ATOM 22790 N N . ASN A 1 81 ? 14.562 -4.367 -3.033 1.00 0.00 79 ASN A N 15
ATOM 22791 C CA . ASN A 1 81 ? 15.007 -5.230 -1.953 1.00 0.00 79 ASN A CA 15
ATOM 22792 C C . ASN A 1 81 ? 14.186 -4.932 -0.697 1.00 0.00 79 ASN A C 15
ATOM 22793 O O . ASN A 1 81 ? 13.741 -5.850 -0.009 1.00 0.00 79 ASN A O 15
ATOM 22804 N N . THR A 1 82 ? 14.010 -3.645 -0.435 1.00 0.00 80 THR A N 15
ATOM 22805 C CA . THR A 1 82 ? 13.250 -3.214 0.726 1.00 0.00 80 THR A CA 15
ATOM 22806 C C . THR A 1 82 ? 11.751 -3.394 0.479 1.00 0.00 80 THR A C 15
ATOM 22807 O O . THR A 1 82 ? 11.038 -3.926 1.329 1.00 0.00 80 THR A O 15
ATOM 22818 N N . LEU A 1 83 ? 11.317 -2.940 -0.687 1.00 0.00 81 LEU A N 15
ATOM 22819 C CA . LEU A 1 83 ? 9.916 -3.044 -1.056 1.00 0.00 81 LEU A CA 15
ATOM 22820 C C . LEU A 1 83 ? 9.494 -4.515 -1.032 1.00 0.00 81 LEU A C 15
ATOM 22821 O O . LEU A 1 83 ? 8.533 -4.878 -0.355 1.00 0.00 81 LEU A O 15
ATOM 22837 N N . ASN A 1 84 ? 10.234 -5.322 -1.778 1.00 0.00 82 ASN A N 15
ATOM 22838 C CA . ASN A 1 84 ? 9.949 -6.745 -1.851 1.00 0.00 82 ASN A CA 15
ATOM 22839 C C . ASN A 1 84 ? 9.704 -7.284 -0.440 1.00 0.00 82 ASN A C 15
ATOM 22840 O O . ASN A 1 84 ? 8.687 -7.928 -0.185 1.00 0.00 82 ASN A O 15
ATOM 22851 N N . ASP A 1 85 ? 10.653 -7.001 0.440 1.00 0.00 83 ASP A N 15
ATOM 22852 C CA . ASP A 1 85 ? 10.553 -7.450 1.819 1.00 0.00 83 ASP A CA 15
ATOM 22853 C C . ASP A 1 85 ? 9.342 -6.789 2.479 1.00 0.00 83 ASP A C 15
ATOM 22854 O O . ASP A 1 85 ? 8.636 -7.421 3.264 1.00 0.00 83 ASP A O 15
ATOM 22863 N N . TRP A 1 86 ? 9.137 -5.525 2.137 1.00 0.00 84 TRP A N 15
ATOM 22864 C CA . TRP A 1 86 ? 8.023 -4.772 2.686 1.00 0.00 84 TRP A CA 15
ATOM 22865 C C . TRP A 1 86 ? 6.730 -5.495 2.307 1.00 0.00 84 TRP A C 15
ATOM 22866 O O . TRP A 1 86 ? 5.844 -5.669 3.142 1.00 0.00 84 TRP A O 15
ATOM 22887 N N . GLU A 1 87 ? 6.662 -5.897 1.046 1.00 0.00 85 GLU A N 15
ATOM 22888 C CA . GLU A 1 87 ? 5.492 -6.598 0.546 1.00 0.00 85 GLU A CA 15
ATOM 22889 C C . GLU A 1 87 ? 5.295 -7.911 1.306 1.00 0.00 85 GLU A C 15
ATOM 22890 O O . GLU A 1 87 ? 4.194 -8.203 1.772 1.00 0.00 85 GLU A O 15
ATOM 22902 N N . THR A 1 88 ? 6.377 -8.668 1.407 1.00 0.00 86 THR A N 15
ATOM 22903 C CA . THR A 1 88 ? 6.337 -9.943 2.103 1.00 0.00 86 THR A CA 15
ATOM 22904 C C . THR A 1 88 ? 5.932 -9.741 3.564 1.00 0.00 86 THR A C 15
ATOM 22905 O O . THR A 1 88 ? 5.281 -10.600 4.157 1.00 0.00 86 THR A O 15
ATOM 22916 N N . LYS A 1 89 ? 6.335 -8.600 4.104 1.00 0.00 87 LYS A N 15
ATOM 22917 C CA . LYS A 1 89 ? 6.023 -8.273 5.485 1.00 0.00 87 LYS A CA 15
ATOM 22918 C C . LYS A 1 89 ? 4.558 -7.846 5.585 1.00 0.00 87 LYS A C 15
ATOM 22919 O O . LYS A 1 89 ? 3.867 -8.201 6.539 1.00 0.00 87 LYS A O 15
ATOM 22938 N N . PHE A 1 90 ? 4.126 -7.090 4.586 1.00 0.00 88 PHE A N 15
ATOM 22939 C CA . PHE A 1 90 ? 2.755 -6.610 4.550 1.00 0.00 88 PHE A CA 15
ATOM 22940 C C . PHE A 1 90 ? 1.801 -7.710 4.078 1.00 0.00 88 PHE A C 15
ATOM 22941 O O . PHE A 1 90 ? 0.702 -7.854 4.611 1.00 0.00 88 PHE A O 15
ATOM 22958 N N . GLU A 1 91 ? 2.257 -8.457 3.083 1.00 0.00 89 GLU A N 15
ATOM 22959 C CA . GLU A 1 91 ? 1.459 -9.540 2.534 1.00 0.00 89 GLU A CA 15
ATOM 22960 C C . GLU A 1 91 ? 1.389 -10.704 3.524 1.00 0.00 89 GLU A C 15
ATOM 22961 O O . GLU A 1 91 ? 0.402 -11.437 3.557 1.00 0.00 89 GLU A O 15
ATOM 22973 N N . ALA A 1 92 ? 2.449 -10.836 4.308 1.00 0.00 90 ALA A N 15
ATOM 22974 C CA . ALA A 1 92 ? 2.521 -11.899 5.296 1.00 0.00 90 ALA A CA 15
ATOM 22975 C C . ALA A 1 92 ? 1.881 -11.419 6.601 1.00 0.00 90 ALA A C 15
ATOM 22976 O O . ALA A 1 92 ? 1.844 -12.155 7.586 1.00 0.00 90 ALA A O 15
ATOM 22983 N N . LYS A 1 93 ? 1.393 -10.188 6.566 1.00 0.00 91 LYS A N 15
ATOM 22984 C CA . LYS A 1 93 ? 0.757 -9.601 7.733 1.00 0.00 91 LYS A CA 15
ATOM 22985 C C . LYS A 1 93 ? -0.636 -9.096 7.350 1.00 0.00 91 LYS A C 15
ATOM 22986 O O . LYS A 1 93 ? -1.643 -9.649 7.790 1.00 0.00 91 LYS A O 15
ATOM 23005 N N . TYR A 1 94 ? -0.648 -8.053 6.534 1.00 0.00 92 TYR A N 15
ATOM 23006 C CA . TYR A 1 94 ? -1.900 -7.467 6.087 1.00 0.00 92 TYR A CA 15
ATOM 23007 C C . TYR A 1 94 ? -2.552 -8.328 5.003 1.00 0.00 92 TYR A C 15
ATOM 23008 O O . TYR A 1 94 ? -1.887 -8.751 4.058 1.00 0.00 92 TYR A O 15
ATOM 23026 N N . PRO A 1 95 ? -3.879 -8.568 5.180 1.00 0.00 93 PRO A N 15
ATOM 23027 C CA . PRO A 1 95 ? -4.627 -9.371 4.228 1.00 0.00 93 PRO A CA 15
ATOM 23028 C C . PRO A 1 95 ? -4.906 -8.584 2.946 1.00 0.00 93 PRO A C 15
ATOM 23029 O O . PRO A 1 95 ? -5.260 -7.408 3.001 1.00 0.00 93 PRO A O 15
ATOM 23040 N N . VAL A 1 96 ? -4.735 -9.266 1.823 1.00 0.00 94 VAL A N 15
ATOM 23041 C CA . VAL A 1 96 ? -4.964 -8.645 0.529 1.00 0.00 94 VAL A CA 15
ATOM 23042 C C . VAL A 1 96 ? -6.396 -8.932 0.076 1.00 0.00 94 VAL A C 15
ATOM 23043 O O . VAL A 1 96 ? -6.723 -10.063 -0.282 1.00 0.00 94 VAL A O 15
ATOM 23056 N N . VAL A 1 97 ? -7.214 -7.890 0.107 1.00 0.00 95 VAL A N 15
ATOM 23057 C CA . VAL A 1 97 ? -8.604 -8.017 -0.295 1.00 0.00 95 VAL A CA 15
ATOM 23058 C C . VAL A 1 97 ? -8.710 -7.834 -1.811 1.00 0.00 95 VAL A C 15
ATOM 23059 O O . VAL A 1 97 ? -9.808 -7.842 -2.365 1.00 0.00 95 VAL A O 15
ATOM 23072 N N . GLY A 1 98 ? -7.554 -7.675 -2.438 1.00 0.00 96 GLY A N 15
ATOM 23073 C CA . GLY A 1 98 ? -7.502 -7.491 -3.878 1.00 0.00 96 GLY A CA 15
ATOM 23074 C C . GLY A 1 98 ? -6.131 -6.973 -4.317 1.00 0.00 96 GLY A C 15
ATOM 23075 O O . GLY A 1 98 ? -5.292 -6.643 -3.480 1.00 0.00 96 GLY A O 15
ATOM 23079 N N . ARG A 1 99 ? -5.946 -6.919 -5.628 1.00 0.00 97 ARG A N 15
ATOM 23080 C CA . ARG A 1 99 ? -4.691 -6.447 -6.187 1.00 0.00 97 ARG A CA 15
ATOM 23081 C C . ARG A 1 99 ? -4.936 -5.243 -7.099 1.00 0.00 97 ARG A C 15
ATOM 23082 O O . ARG A 1 99 ? -5.795 -5.290 -7.978 1.00 0.00 97 ARG A O 15
ATOM 23103 N N . VAL A 1 100 ? -4.165 -4.192 -6.858 1.00 0.00 98 VAL A N 15
ATOM 23104 C CA . VAL A 1 100 ? -4.288 -2.978 -7.647 1.00 0.00 98 VAL A CA 15
ATOM 23105 C C . VAL A 1 100 ? -4.239 -3.333 -9.134 1.00 0.00 98 VAL A C 15
ATOM 23106 O O . VAL A 1 100 ? -3.597 -4.309 -9.522 1.00 0.00 98 VAL A O 15
ATOM 23119 N N . VAL A 1 101 ? -4.924 -2.523 -9.927 1.00 0.00 99 VAL A N 15
ATOM 23120 C CA . VAL A 1 101 ? -4.967 -2.740 -11.363 1.00 0.00 99 VAL A CA 15
ATOM 23121 C C . VAL A 1 101 ? -4.780 -1.402 -12.082 1.00 0.00 99 VAL A C 15
ATOM 23122 O O . VAL A 1 101 ? -3.933 -1.281 -12.965 1.00 0.00 99 VAL A O 15
ATOM 23135 N N . SER A 1 102 ? -5.586 -0.432 -11.677 1.00 0.00 100 SER A N 15
ATOM 23136 C CA . SER A 1 102 ? -5.521 0.892 -12.272 1.00 0.00 100 SER A CA 15
ATOM 23137 C C . SER A 1 102 ? -5.294 0.778 -13.780 1.00 0.00 100 SER A C 15
ATOM 23138 O O . SER A 1 102 ? -5.096 1.784 -14.460 1.00 0.00 100 SER A O 15
ATOM 23146 N N . GLY A 1 1 ? -10.134 -13.945 -11.049 1.00 0.00 -1 GLY A N 16
ATOM 23147 C CA . GLY A 1 1 ? -9.142 -13.234 -10.259 1.00 0.00 -1 GLY A CA 16
ATOM 23148 C C . GLY A 1 1 ? -9.748 -12.719 -8.952 1.00 0.00 -1 GLY A C 16
ATOM 23149 O O . GLY A 1 1 ? -10.912 -12.986 -8.656 1.00 0.00 -1 GLY A O 16
ATOM 23153 N N . PRO A 1 2 ? -8.911 -11.971 -8.186 1.00 0.00 0 PRO A N 16
ATOM 23154 C CA . PRO A 1 2 ? -9.352 -11.416 -6.917 1.00 0.00 0 PRO A CA 16
ATOM 23155 C C . PRO A 1 2 ? -10.278 -10.218 -7.135 1.00 0.00 0 PRO A C 16
ATOM 23156 O O . PRO A 1 2 ? -10.827 -10.043 -8.222 1.00 0.00 0 PRO A O 16
ATOM 23167 N N . MET A 1 3 ? -10.425 -9.425 -6.084 1.00 0.00 1 MET A N 16
ATOM 23168 C CA . MET A 1 3 ? -11.276 -8.249 -6.147 1.00 0.00 1 MET A CA 16
ATOM 23169 C C . MET A 1 3 ? -10.483 -7.023 -6.603 1.00 0.00 1 MET A C 16
ATOM 23170 O O . MET A 1 3 ? -10.747 -5.907 -6.157 1.00 0.00 1 MET A O 16
ATOM 23184 N N . GLU A 1 4 ? -9.527 -7.270 -7.486 1.00 0.00 2 GLU A N 16
ATOM 23185 C CA . GLU A 1 4 ? -8.694 -6.200 -8.008 1.00 0.00 2 GLU A CA 16
ATOM 23186 C C . GLU A 1 4 ? -9.356 -4.843 -7.759 1.00 0.00 2 GLU A C 16
ATOM 23187 O O . GLU A 1 4 ? -10.477 -4.604 -8.205 1.00 0.00 2 GLU A O 16
ATOM 23199 N N . PHE A 1 5 ? -8.634 -3.990 -7.048 1.00 0.00 3 PHE A N 16
ATOM 23200 C CA . PHE A 1 5 ? -9.137 -2.663 -6.734 1.00 0.00 3 PHE A CA 16
ATOM 23201 C C . PHE A 1 5 ? -8.394 -1.592 -7.534 1.00 0.00 3 PHE A C 16
ATOM 23202 O O . PHE A 1 5 ? -7.164 -1.581 -7.571 1.00 0.00 3 PHE A O 16
ATOM 23219 N N . THR A 1 6 ? -9.171 -0.717 -8.156 1.00 0.00 4 THR A N 16
ATOM 23220 C CA . THR A 1 6 ? -8.601 0.356 -8.953 1.00 0.00 4 THR A CA 16
ATOM 23221 C C . THR A 1 6 ? -8.178 1.520 -8.055 1.00 0.00 4 THR A C 16
ATOM 23222 O O . THR A 1 6 ? -8.752 1.726 -6.987 1.00 0.00 4 THR A O 16
ATOM 23233 N N . ALA A 1 7 ? -7.176 2.252 -8.522 1.00 0.00 5 ALA A N 16
ATOM 23234 C CA . ALA A 1 7 ? -6.669 3.390 -7.774 1.00 0.00 5 ALA A CA 16
ATOM 23235 C C . ALA A 1 7 ? -7.833 4.312 -7.406 1.00 0.00 5 ALA A C 16
ATOM 23236 O O . ALA A 1 7 ? -7.783 5.005 -6.391 1.00 0.00 5 ALA A O 16
ATOM 23243 N N . GLU A 1 8 ? -8.854 4.290 -8.251 1.00 0.00 6 GLU A N 16
ATOM 23244 C CA . GLU A 1 8 ? -10.028 5.116 -8.027 1.00 0.00 6 GLU A CA 16
ATOM 23245 C C . GLU A 1 8 ? -10.837 4.579 -6.844 1.00 0.00 6 GLU A C 16
ATOM 23246 O O . GLU A 1 8 ? -11.238 5.340 -5.965 1.00 0.00 6 GLU A O 16
ATOM 23258 N N . GLN A 1 9 ? -11.052 3.272 -6.860 1.00 0.00 7 GLN A N 16
ATOM 23259 C CA . GLN A 1 9 ? -11.806 2.624 -5.800 1.00 0.00 7 GLN A CA 16
ATOM 23260 C C . GLN A 1 9 ? -10.961 2.533 -4.528 1.00 0.00 7 GLN A C 16
ATOM 23261 O O . GLN A 1 9 ? -11.462 2.759 -3.428 1.00 0.00 7 GLN A O 16
ATOM 23275 N N . LEU A 1 10 ? -9.693 2.200 -4.721 1.00 0.00 8 LEU A N 16
ATOM 23276 C CA . LEU A 1 10 ? -8.773 2.075 -3.603 1.00 0.00 8 LEU A CA 16
ATOM 23277 C C . LEU A 1 10 ? -8.715 3.404 -2.846 1.00 0.00 8 LEU A C 16
ATOM 23278 O O . LEU A 1 10 ? -8.734 3.423 -1.616 1.00 0.00 8 LEU A O 16
ATOM 23294 N N . SER A 1 11 ? -8.646 4.482 -3.612 1.00 0.00 9 SER A N 16
ATOM 23295 C CA . SER A 1 11 ? -8.585 5.812 -3.029 1.00 0.00 9 SER A CA 16
ATOM 23296 C C . SER A 1 11 ? -9.811 6.053 -2.145 1.00 0.00 9 SER A C 16
ATOM 23297 O O . SER A 1 11 ? -9.844 7.007 -1.371 1.00 0.00 9 SER A O 16
ATOM 23305 N N . GLN A 1 12 ? -10.788 5.170 -2.291 1.00 0.00 10 GLN A N 16
ATOM 23306 C CA . GLN A 1 12 ? -12.013 5.274 -1.516 1.00 0.00 10 GLN A CA 16
ATOM 23307 C C . GLN A 1 12 ? -11.782 4.772 -0.089 1.00 0.00 10 GLN A C 16
ATOM 23308 O O . GLN A 1 12 ? -12.608 4.998 0.794 1.00 0.00 10 GLN A O 16
ATOM 23322 N N . TYR A 1 13 ? -10.655 4.099 0.092 1.00 0.00 11 TYR A N 16
ATOM 23323 C CA . TYR A 1 13 ? -10.305 3.562 1.396 1.00 0.00 11 TYR A CA 16
ATOM 23324 C C . TYR A 1 13 ? -8.887 3.973 1.796 1.00 0.00 11 TYR A C 16
ATOM 23325 O O . TYR A 1 13 ? -7.989 3.134 1.862 1.00 0.00 11 TYR A O 16
ATOM 23343 N N . ASN A 1 14 ? -8.728 5.263 2.052 1.00 0.00 12 ASN A N 16
ATOM 23344 C CA . ASN A 1 14 ? -7.434 5.795 2.444 1.00 0.00 12 ASN A CA 16
ATOM 23345 C C . ASN A 1 14 ? -7.547 6.432 3.830 1.00 0.00 12 ASN A C 16
ATOM 23346 O O . ASN A 1 14 ? -6.730 7.274 4.199 1.00 0.00 12 ASN A O 16
ATOM 23357 N N . GLY A 1 15 ? -8.566 6.005 4.561 1.00 0.00 13 GLY A N 16
ATOM 23358 C CA . GLY A 1 15 ? -8.797 6.522 5.899 1.00 0.00 13 GLY A CA 16
ATOM 23359 C C . GLY A 1 15 ? -9.508 7.876 5.848 1.00 0.00 13 GLY A C 16
ATOM 23360 O O . GLY A 1 15 ? -8.860 8.922 5.861 1.00 0.00 13 GLY A O 16
ATOM 23364 N N . THR A 1 16 ? -10.830 7.813 5.791 1.00 0.00 14 THR A N 16
ATOM 23365 C CA . THR A 1 16 ? -11.635 9.020 5.738 1.00 0.00 14 THR A CA 16
ATOM 23366 C C . THR A 1 16 ? -13.069 8.725 6.184 1.00 0.00 14 THR A C 16
ATOM 23367 O O . THR A 1 16 ? -13.650 9.482 6.960 1.00 0.00 14 THR A O 16
ATOM 23378 N N . ASP A 1 17 ? -13.598 7.623 5.673 1.00 0.00 15 ASP A N 16
ATOM 23379 C CA . ASP A 1 17 ? -14.953 7.218 6.009 1.00 0.00 15 ASP A CA 16
ATOM 23380 C C . ASP A 1 17 ? -14.938 6.453 7.334 1.00 0.00 15 ASP A C 16
ATOM 23381 O O . ASP A 1 17 ? -13.894 6.330 7.972 1.00 0.00 15 ASP A O 16
ATOM 23390 N N . GLU A 1 18 ? -16.109 5.958 7.707 1.00 0.00 16 GLU A N 16
ATOM 23391 C CA . GLU A 1 18 ? -16.244 5.208 8.944 1.00 0.00 16 GLU A CA 16
ATOM 23392 C C . GLU A 1 18 ? -16.117 3.708 8.672 1.00 0.00 16 GLU A C 16
ATOM 23393 O O . GLU A 1 18 ? -15.059 3.121 8.893 1.00 0.00 16 GLU A O 16
ATOM 23405 N N . SER A 1 19 ? -17.210 3.130 8.197 1.00 0.00 17 SER A N 16
ATOM 23406 C CA . SER A 1 19 ? -17.234 1.710 7.892 1.00 0.00 17 SER A CA 16
ATOM 23407 C C . SER A 1 19 ? -16.135 1.373 6.882 1.00 0.00 17 SER A C 16
ATOM 23408 O O . SER A 1 19 ? -15.369 0.432 7.084 1.00 0.00 17 SER A O 16
ATOM 23416 N N . LYS A 1 20 ? -16.094 2.159 5.817 1.00 0.00 18 LYS A N 16
ATOM 23417 C CA . LYS A 1 20 ? -15.101 1.956 4.775 1.00 0.00 18 LYS A CA 16
ATOM 23418 C C . LYS A 1 20 ? -13.752 1.631 5.418 1.00 0.00 18 LYS A C 16
ATOM 23419 O O . LYS A 1 20 ? -13.229 2.420 6.205 1.00 0.00 18 LYS A O 16
ATOM 23438 N N . PRO A 1 21 ? -13.212 0.438 5.051 1.00 0.00 19 PRO A N 16
ATOM 23439 C CA . PRO A 1 21 ? -11.933 0.000 5.584 1.00 0.00 19 PRO A CA 16
ATOM 23440 C C . PRO A 1 21 ? -10.777 0.762 4.933 1.00 0.00 19 PRO A C 16
ATOM 23441 O O . PRO A 1 21 ? -10.997 1.746 4.227 1.00 0.00 19 PRO A O 16
ATOM 23452 N N . ILE A 1 22 ? -9.571 0.280 5.193 1.00 0.00 20 ILE A N 16
ATOM 23453 C CA . ILE A 1 22 ? -8.381 0.904 4.641 1.00 0.00 20 ILE A CA 16
ATOM 23454 C C . ILE A 1 22 ? -7.585 -0.136 3.850 1.00 0.00 20 ILE A C 16
ATOM 23455 O O . ILE A 1 22 ? -7.312 -1.226 4.350 1.00 0.00 20 ILE A O 16
ATOM 23471 N N . TYR A 1 23 ? -7.236 0.237 2.627 1.00 0.00 21 TYR A N 16
ATOM 23472 C CA . TYR A 1 23 ? -6.477 -0.650 1.762 1.00 0.00 21 TYR A CA 16
ATOM 23473 C C . TYR A 1 23 ? -5.229 0.049 1.220 1.00 0.00 21 TYR A C 16
ATOM 23474 O O . TYR A 1 23 ? -5.280 1.220 0.848 1.00 0.00 21 TYR A O 16
ATOM 23492 N N . VAL A 1 24 ? -4.136 -0.700 1.193 1.00 0.00 22 VAL A N 16
ATOM 23493 C CA . VAL A 1 24 ? -2.876 -0.167 0.703 1.00 0.00 22 VAL A CA 16
ATOM 23494 C C . VAL A 1 24 ? -2.430 -0.969 -0.521 1.00 0.00 22 VAL A C 16
ATOM 23495 O O . VAL A 1 24 ? -2.693 -2.167 -0.613 1.00 0.00 22 VAL A O 16
ATOM 23508 N N . ALA A 1 25 ? -1.762 -0.276 -1.432 1.00 0.00 23 ALA A N 16
ATOM 23509 C CA . ALA A 1 25 ? -1.276 -0.909 -2.646 1.00 0.00 23 ALA A CA 16
ATOM 23510 C C . ALA A 1 25 ? 0.245 -1.055 -2.568 1.00 0.00 23 ALA A C 16
ATOM 23511 O O . ALA A 1 25 ? 0.938 -0.136 -2.133 1.00 0.00 23 ALA A O 16
ATOM 23518 N N . ILE A 1 26 ? 0.719 -2.216 -2.996 1.00 0.00 24 ILE A N 16
ATOM 23519 C CA . ILE A 1 26 ? 2.145 -2.493 -2.979 1.00 0.00 24 ILE A CA 16
ATOM 23520 C C . ILE A 1 26 ? 2.496 -3.406 -4.155 1.00 0.00 24 ILE A C 16
ATOM 23521 O O . ILE A 1 26 ? 2.118 -4.577 -4.171 1.00 0.00 24 ILE A O 16
ATOM 23537 N N . LYS A 1 27 ? 3.215 -2.837 -5.112 1.00 0.00 25 LYS A N 16
ATOM 23538 C CA . LYS A 1 27 ? 3.621 -3.585 -6.289 1.00 0.00 25 LYS A CA 16
ATOM 23539 C C . LYS A 1 27 ? 2.386 -3.917 -7.128 1.00 0.00 25 LYS A C 16
ATOM 23540 O O . LYS A 1 27 ? 2.452 -4.742 -8.038 1.00 0.00 25 LYS A O 16
ATOM 23559 N N . GLY A 1 28 ? 1.287 -3.257 -6.793 1.00 0.00 26 GLY A N 16
ATOM 23560 C CA . GLY A 1 28 ? 0.038 -3.471 -7.505 1.00 0.00 26 GLY A CA 16
ATOM 23561 C C . GLY A 1 28 ? -0.878 -4.421 -6.730 1.00 0.00 26 GLY A C 16
ATOM 23562 O O . GLY A 1 28 ? -1.841 -4.948 -7.284 1.00 0.00 26 GLY A O 16
ATOM 23566 N N . ARG A 1 29 ? -0.544 -4.611 -5.462 1.00 0.00 27 ARG A N 16
ATOM 23567 C CA . ARG A 1 29 ? -1.324 -5.489 -4.606 1.00 0.00 27 ARG A CA 16
ATOM 23568 C C . ARG A 1 29 ? -1.992 -4.684 -3.489 1.00 0.00 27 ARG A C 16
ATOM 23569 O O . ARG A 1 29 ? -1.338 -3.888 -2.817 1.00 0.00 27 ARG A O 16
ATOM 23590 N N . VAL A 1 30 ? -3.285 -4.920 -3.325 1.00 0.00 28 VAL A N 16
ATOM 23591 C CA . VAL A 1 30 ? -4.048 -4.228 -2.300 1.00 0.00 28 VAL A CA 16
ATOM 23592 C C . VAL A 1 30 ? -3.969 -5.016 -0.991 1.00 0.00 28 VAL A C 16
ATOM 23593 O O . VAL A 1 30 ? -4.262 -6.210 -0.963 1.00 0.00 28 VAL A O 16
ATOM 23606 N N . PHE A 1 31 ? -3.572 -4.316 0.061 1.00 0.00 29 PHE A N 16
ATOM 23607 C CA . PHE A 1 31 ? -3.451 -4.935 1.370 1.00 0.00 29 PHE A CA 16
ATOM 23608 C C . PHE A 1 31 ? -4.340 -4.229 2.395 1.00 0.00 29 PHE A C 16
ATOM 23609 O O . PHE A 1 31 ? -4.620 -3.038 2.264 1.00 0.00 29 PHE A O 16
ATOM 23626 N N . ASP A 1 32 ? -4.760 -4.993 3.393 1.00 0.00 30 ASP A N 16
ATOM 23627 C CA . ASP A 1 32 ? -5.612 -4.456 4.440 1.00 0.00 30 ASP A CA 16
ATOM 23628 C C . ASP A 1 32 ? -4.752 -4.078 5.647 1.00 0.00 30 ASP A C 16
ATOM 23629 O O . ASP A 1 32 ? -3.993 -4.902 6.155 1.00 0.00 30 ASP A O 16
ATOM 23638 N N . VAL A 1 33 ? -4.899 -2.832 6.072 1.00 0.00 31 VAL A N 16
ATOM 23639 C CA . VAL A 1 33 ? -4.146 -2.335 7.211 1.00 0.00 31 VAL A CA 16
ATOM 23640 C C . VAL A 1 33 ? -5.107 -1.689 8.211 1.00 0.00 31 VAL A C 16
ATOM 23641 O O . VAL A 1 33 ? -4.675 -1.105 9.203 1.00 0.00 31 VAL A O 16
ATOM 23654 N N . THR A 1 34 ? -6.392 -1.816 7.914 1.00 0.00 32 THR A N 16
ATOM 23655 C CA . THR A 1 34 ? -7.418 -1.252 8.775 1.00 0.00 32 THR A CA 16
ATOM 23656 C C . THR A 1 34 ? -7.196 -1.687 10.225 1.00 0.00 32 THR A C 16
ATOM 23657 O O . THR A 1 34 ? -7.646 -1.018 11.153 1.00 0.00 32 THR A O 16
ATOM 23668 N N . THR A 1 35 ? -6.502 -2.806 10.374 1.00 0.00 33 THR A N 16
ATOM 23669 C CA . THR A 1 35 ? -6.215 -3.338 11.695 1.00 0.00 33 THR A CA 16
ATOM 23670 C C . THR A 1 35 ? -5.506 -2.287 12.551 1.00 0.00 33 THR A C 16
ATOM 23671 O O . THR A 1 35 ? -5.327 -2.478 13.753 1.00 0.00 33 THR A O 16
ATOM 23682 N N . GLY A 1 36 ? -5.120 -1.201 11.898 1.00 0.00 34 GLY A N 16
ATOM 23683 C CA . GLY A 1 36 ? -4.435 -0.119 12.584 1.00 0.00 34 GLY A CA 16
ATOM 23684 C C . GLY A 1 36 ? -4.644 1.211 11.858 1.00 0.00 34 GLY A C 16
ATOM 23685 O O . GLY A 1 36 ? -3.689 1.948 11.616 1.00 0.00 34 GLY A O 16
ATOM 23689 N N . LYS A 1 37 ? -5.900 1.478 11.531 1.00 0.00 35 LYS A N 16
ATOM 23690 C CA . LYS A 1 37 ? -6.247 2.707 10.837 1.00 0.00 35 LYS A CA 16
ATOM 23691 C C . LYS A 1 37 ? -5.605 3.894 11.558 1.00 0.00 35 LYS A C 16
ATOM 23692 O O . LYS A 1 37 ? -5.362 4.936 10.951 1.00 0.00 35 LYS A O 16
ATOM 23711 N N . SER A 1 38 ? -5.349 3.696 12.843 1.00 0.00 36 SER A N 16
ATOM 23712 C CA . SER A 1 38 ? -4.739 4.737 13.653 1.00 0.00 36 SER A CA 16
ATOM 23713 C C . SER A 1 38 ? -3.397 5.153 13.047 1.00 0.00 36 SER A C 16
ATOM 23714 O O . SER A 1 38 ? -2.869 6.216 13.371 1.00 0.00 36 SER A O 16
ATOM 23722 N N . PHE A 1 39 ? -2.884 4.294 12.179 1.00 0.00 37 PHE A N 16
ATOM 23723 C CA . PHE A 1 39 ? -1.614 4.559 11.525 1.00 0.00 37 PHE A CA 16
ATOM 23724 C C . PHE A 1 39 ? -1.816 4.882 10.044 1.00 0.00 37 PHE A C 16
ATOM 23725 O O . PHE A 1 39 ? -1.183 5.791 9.510 1.00 0.00 37 PHE A O 16
ATOM 23742 N N . TYR A 1 40 ? -2.703 4.119 9.421 1.00 0.00 38 TYR A N 16
ATOM 23743 C CA . TYR A 1 40 ? -2.997 4.312 8.011 1.00 0.00 38 TYR A CA 16
ATOM 23744 C C . TYR A 1 40 ? -4.243 5.180 7.825 1.00 0.00 38 TYR A C 16
ATOM 23745 O O . TYR A 1 40 ? -4.301 6.002 6.912 1.00 0.00 38 TYR A O 16
ATOM 23763 N N . GLY A 1 41 ? -5.210 4.968 8.706 1.00 0.00 39 GLY A N 16
ATOM 23764 C CA . GLY A 1 41 ? -6.451 5.721 8.650 1.00 0.00 39 GLY A CA 16
ATOM 23765 C C . GLY A 1 41 ? -6.179 7.226 8.633 1.00 0.00 39 GLY A C 16
ATOM 23766 O O . GLY A 1 41 ? -5.591 7.744 7.685 1.00 0.00 39 GLY A O 16
ATOM 23770 N N . SER A 1 42 ? -6.621 7.887 9.693 1.00 0.00 40 SER A N 16
ATOM 23771 C CA . SER A 1 42 ? -6.432 9.323 9.811 1.00 0.00 40 SER A CA 16
ATOM 23772 C C . SER A 1 42 ? -4.941 9.661 9.769 1.00 0.00 40 SER A C 16
ATOM 23773 O O . SER A 1 42 ? -4.152 8.931 9.170 1.00 0.00 40 SER A O 16
ATOM 23781 N N . GLY A 1 43 ? -4.598 10.766 10.414 1.00 0.00 41 GLY A N 16
ATOM 23782 C CA . GLY A 1 43 ? -3.215 11.209 10.457 1.00 0.00 41 GLY A CA 16
ATOM 23783 C C . GLY A 1 43 ? -2.348 10.224 11.245 1.00 0.00 41 GLY A C 16
ATOM 23784 O O . GLY A 1 43 ? -1.805 10.570 12.292 1.00 0.00 41 GLY A O 16
ATOM 23788 N N . GLY A 1 44 ? -2.247 9.016 10.710 1.00 0.00 42 GLY A N 16
ATOM 23789 C CA . GLY A 1 44 ? -1.456 7.979 11.349 1.00 0.00 42 GLY A CA 16
ATOM 23790 C C . GLY A 1 44 ? -0.002 8.025 10.873 1.00 0.00 42 GLY A C 16
ATOM 23791 O O . GLY A 1 44 ? 0.566 9.104 10.709 1.00 0.00 42 GLY A O 16
ATOM 23795 N N . ASP A 1 45 ? 0.557 6.843 10.664 1.00 0.00 43 ASP A N 16
ATOM 23796 C CA . ASP A 1 45 ? 1.933 6.735 10.210 1.00 0.00 43 ASP A CA 16
ATOM 23797 C C . ASP A 1 45 ? 1.954 6.604 8.686 1.00 0.00 43 ASP A C 16
ATOM 23798 O O . ASP A 1 45 ? 2.887 7.068 8.033 1.00 0.00 43 ASP A O 16
ATOM 23807 N N . TYR A 1 46 ? 0.914 5.970 8.164 1.00 0.00 44 TYR A N 16
ATOM 23808 C CA . TYR A 1 46 ? 0.801 5.772 6.729 1.00 0.00 44 TYR A CA 16
ATOM 23809 C C . TYR A 1 46 ? -0.336 6.615 6.147 1.00 0.00 44 TYR A C 16
ATOM 23810 O O . TYR A 1 46 ? -1.171 6.107 5.401 1.00 0.00 44 TYR A O 16
ATOM 23828 N N . SER A 1 47 ? -0.331 7.889 6.511 1.00 0.00 45 SER A N 16
ATOM 23829 C CA . SER A 1 47 ? -1.352 8.807 6.035 1.00 0.00 45 SER A CA 16
ATOM 23830 C C . SER A 1 47 ? -1.214 9.005 4.524 1.00 0.00 45 SER A C 16
ATOM 23831 O O . SER A 1 47 ? -2.205 9.222 3.829 1.00 0.00 45 SER A O 16
ATOM 23839 N N . MET A 1 48 ? 0.025 8.923 4.060 1.00 0.00 46 MET A N 16
ATOM 23840 C CA . MET A 1 48 ? 0.306 9.090 2.644 1.00 0.00 46 MET A CA 16
ATOM 23841 C C . MET A 1 48 ? 0.121 7.772 1.889 1.00 0.00 46 MET A C 16
ATOM 23842 O O . MET A 1 48 ? -0.232 7.772 0.710 1.00 0.00 46 MET A O 16
ATOM 23856 N N . PHE A 1 49 ? 0.367 6.681 2.598 1.00 0.00 47 PHE A N 16
ATOM 23857 C CA . PHE A 1 49 ? 0.232 5.359 2.010 1.00 0.00 47 PHE A CA 16
ATOM 23858 C C . PHE A 1 49 ? -1.240 4.996 1.809 1.00 0.00 47 PHE A C 16
ATOM 23859 O O . PHE A 1 49 ? -1.594 4.343 0.829 1.00 0.00 47 PHE A O 16
ATOM 23876 N N . ALA A 1 50 ? -2.059 5.436 2.753 1.00 0.00 48 ALA A N 16
ATOM 23877 C CA . ALA A 1 50 ? -3.486 5.165 2.692 1.00 0.00 48 ALA A CA 16
ATOM 23878 C C . ALA A 1 50 ? -3.991 5.432 1.273 1.00 0.00 48 ALA A C 16
ATOM 23879 O O . ALA A 1 50 ? -3.781 6.515 0.729 1.00 0.00 48 ALA A O 16
ATOM 23886 N N . GLY A 1 51 ? -4.646 4.425 0.714 1.00 0.00 49 GLY A N 16
ATOM 23887 C CA . GLY A 1 51 ? -5.183 4.538 -0.632 1.00 0.00 49 GLY A CA 16
ATOM 23888 C C . GLY A 1 51 ? -4.122 5.058 -1.604 1.00 0.00 49 GLY A C 16
ATOM 23889 O O . GLY A 1 51 ? -4.421 5.868 -2.480 1.00 0.00 49 GLY A O 16
ATOM 23893 N N . LYS A 1 52 ? -2.904 4.572 -1.416 1.00 0.00 50 LYS A N 16
ATOM 23894 C CA . LYS A 1 52 ? -1.797 4.978 -2.265 1.00 0.00 50 LYS A CA 16
ATOM 23895 C C . LYS A 1 52 ? -0.711 3.900 -2.229 1.00 0.00 50 LYS A C 16
ATOM 23896 O O . LYS A 1 52 ? -0.424 3.338 -1.174 1.00 0.00 50 LYS A O 16
ATOM 23915 N N . ASP A 1 53 ? -0.136 3.646 -3.396 1.00 0.00 51 ASP A N 16
ATOM 23916 C CA . ASP A 1 53 ? 0.912 2.646 -3.511 1.00 0.00 51 ASP A CA 16
ATOM 23917 C C . ASP A 1 53 ? 2.222 3.222 -2.971 1.00 0.00 51 ASP A C 16
ATOM 23918 O O . ASP A 1 53 ? 2.786 4.146 -3.556 1.00 0.00 51 ASP A O 16
ATOM 23927 N N . ALA A 1 54 ? 2.669 2.654 -1.861 1.00 0.00 52 ALA A N 16
ATOM 23928 C CA . ALA A 1 54 ? 3.902 3.099 -1.235 1.00 0.00 52 ALA A CA 16
ATOM 23929 C C . ALA A 1 54 ? 5.007 2.077 -1.510 1.00 0.00 52 ALA A C 16
ATOM 23930 O O . ALA A 1 54 ? 5.591 1.525 -0.580 1.00 0.00 52 ALA A O 16
ATOM 23937 N N . SER A 1 55 ? 5.259 1.856 -2.792 1.00 0.00 53 SER A N 16
ATOM 23938 C CA . SER A 1 55 ? 6.283 0.910 -3.201 1.00 0.00 53 SER A CA 16
ATOM 23939 C C . SER A 1 55 ? 7.672 1.506 -2.963 1.00 0.00 53 SER A C 16
ATOM 23940 O O . SER A 1 55 ? 8.507 0.897 -2.296 1.00 0.00 53 SER A O 16
ATOM 23948 N N . ARG A 1 56 ? 7.876 2.691 -3.520 1.00 0.00 54 ARG A N 16
ATOM 23949 C CA . ARG A 1 56 ? 9.149 3.376 -3.377 1.00 0.00 54 ARG A CA 16
ATOM 23950 C C . ARG A 1 56 ? 9.362 3.802 -1.923 1.00 0.00 54 ARG A C 16
ATOM 23951 O O . ARG A 1 56 ? 10.468 3.694 -1.397 1.00 0.00 54 ARG A O 16
ATOM 23972 N N . ALA A 1 57 ? 8.284 4.276 -1.314 1.00 0.00 55 ALA A N 16
ATOM 23973 C CA . ALA A 1 57 ? 8.340 4.718 0.069 1.00 0.00 55 ALA A CA 16
ATOM 23974 C C . ALA A 1 57 ? 8.744 3.541 0.960 1.00 0.00 55 ALA A C 16
ATOM 23975 O O . ALA A 1 57 ? 9.594 3.686 1.837 1.00 0.00 55 ALA A O 16
ATOM 23982 N N . LEU A 1 58 ? 8.115 2.404 0.704 1.00 0.00 56 LEU A N 16
ATOM 23983 C CA . LEU A 1 58 ? 8.398 1.203 1.472 1.00 0.00 56 LEU A CA 16
ATOM 23984 C C . LEU A 1 58 ? 9.867 0.818 1.285 1.00 0.00 56 LEU A C 16
ATOM 23985 O O . LEU A 1 58 ? 10.574 0.560 2.258 1.00 0.00 56 LEU A O 16
ATOM 24001 N N . GLY A 1 59 ? 10.283 0.791 0.027 1.00 0.00 57 GLY A N 16
ATOM 24002 C CA . GLY A 1 59 ? 11.655 0.442 -0.300 1.00 0.00 57 GLY A CA 16
ATOM 24003 C C . GLY A 1 59 ? 12.643 1.294 0.500 1.00 0.00 57 GLY A C 16
ATOM 24004 O O . GLY A 1 59 ? 13.187 0.841 1.506 1.00 0.00 57 GLY A O 16
ATOM 24008 N N . LYS A 1 60 ? 12.846 2.513 0.022 1.00 0.00 58 LYS A N 16
ATOM 24009 C CA . LYS A 1 60 ? 13.759 3.433 0.679 1.00 0.00 58 LYS A CA 16
ATOM 24010 C C . LYS A 1 60 ? 13.329 3.617 2.136 1.00 0.00 58 LYS A C 16
ATOM 24011 O O . LYS A 1 60 ? 14.130 4.024 2.976 1.00 0.00 58 LYS A O 16
ATOM 24030 N N . MET A 1 61 ? 12.066 3.309 2.390 1.00 0.00 59 MET A N 16
ATOM 24031 C CA . MET A 1 61 ? 11.520 3.436 3.731 1.00 0.00 59 MET A CA 16
ATOM 24032 C C . MET A 1 61 ? 11.287 4.904 4.091 1.00 0.00 59 MET A C 16
ATOM 24033 O O . MET A 1 61 ? 11.586 5.328 5.206 1.00 0.00 59 MET A O 16
ATOM 24047 N N . SER A 1 62 ? 10.755 5.640 3.126 1.00 0.00 60 SER A N 16
ATOM 24048 C CA . SER A 1 62 ? 10.478 7.052 3.328 1.00 0.00 60 SER A CA 16
ATOM 24049 C C . SER A 1 62 ? 8.970 7.304 3.265 1.00 0.00 60 SER A C 16
ATOM 24050 O O . SER A 1 62 ? 8.206 6.425 2.869 1.00 0.00 60 SER A O 16
ATOM 24058 N N . LYS A 1 63 ? 8.587 8.508 3.663 1.00 0.00 61 LYS A N 16
ATOM 24059 C CA . LYS A 1 63 ? 7.184 8.886 3.657 1.00 0.00 61 LYS A CA 16
ATOM 24060 C C . LYS A 1 63 ? 6.947 9.934 2.568 1.00 0.00 61 LYS A C 16
ATOM 24061 O O . LYS A 1 63 ? 5.935 10.634 2.583 1.00 0.00 61 LYS A O 16
ATOM 24080 N N . ASN A 1 64 ? 7.898 10.010 1.648 1.00 0.00 62 ASN A N 16
ATOM 24081 C CA . ASN A 1 64 ? 7.805 10.961 0.553 1.00 0.00 62 ASN A CA 16
ATOM 24082 C C . ASN A 1 64 ? 6.477 10.762 -0.179 1.00 0.00 62 ASN A C 16
ATOM 24083 O O . ASN A 1 64 ? 5.982 9.641 -0.281 1.00 0.00 62 ASN A O 16
ATOM 24094 N N . GLU A 1 65 ? 5.937 11.868 -0.670 1.00 0.00 63 GLU A N 16
ATOM 24095 C CA . GLU A 1 65 ? 4.675 11.829 -1.390 1.00 0.00 63 GLU A CA 16
ATOM 24096 C C . GLU A 1 65 ? 4.890 11.305 -2.811 1.00 0.00 63 GLU A C 16
ATOM 24097 O O . GLU A 1 65 ? 3.963 10.790 -3.433 1.00 0.00 63 GLU A O 16
ATOM 24109 N N . GLU A 1 66 ? 6.120 11.454 -3.283 1.00 0.00 64 GLU A N 16
ATOM 24110 C CA . GLU A 1 66 ? 6.468 11.002 -4.619 1.00 0.00 64 GLU A CA 16
ATOM 24111 C C . GLU A 1 66 ? 6.897 9.534 -4.587 1.00 0.00 64 GLU A C 16
ATOM 24112 O O . GLU A 1 66 ? 6.870 8.854 -5.612 1.00 0.00 64 GLU A O 16
ATOM 24124 N N . ASP A 1 67 ? 7.282 9.088 -3.401 1.00 0.00 65 ASP A N 16
ATOM 24125 C CA . ASP A 1 67 ? 7.716 7.713 -3.222 1.00 0.00 65 ASP A CA 16
ATOM 24126 C C . ASP A 1 67 ? 6.518 6.778 -3.399 1.00 0.00 65 ASP A C 16
ATOM 24127 O O . ASP A 1 67 ? 6.682 5.615 -3.765 1.00 0.00 65 ASP A O 16
ATOM 24136 N N . VAL A 1 68 ? 5.339 7.321 -3.131 1.00 0.00 66 VAL A N 16
ATOM 24137 C CA . VAL A 1 68 ? 4.114 6.550 -3.256 1.00 0.00 66 VAL A CA 16
ATOM 24138 C C . VAL A 1 68 ? 3.726 6.453 -4.733 1.00 0.00 66 VAL A C 16
ATOM 24139 O O . VAL A 1 68 ? 3.003 7.305 -5.246 1.00 0.00 66 VAL A O 16
ATOM 24152 N N . SER A 1 69 ? 4.224 5.406 -5.375 1.00 0.00 67 SER A N 16
ATOM 24153 C CA . SER A 1 69 ? 3.939 5.186 -6.782 1.00 0.00 67 SER A CA 16
ATOM 24154 C C . SER A 1 69 ? 3.211 3.853 -6.966 1.00 0.00 67 SER A C 16
ATOM 24155 O O . SER A 1 69 ? 3.657 2.824 -6.463 1.00 0.00 67 SER A O 16
ATOM 24163 N N . PRO A 1 70 ? 2.073 3.918 -7.709 1.00 0.00 68 PRO A N 16
ATOM 24164 C CA . PRO A 1 70 ? 1.279 2.729 -7.966 1.00 0.00 68 PRO A CA 16
ATOM 24165 C C . PRO A 1 70 ? 1.951 1.836 -9.010 1.00 0.00 68 PRO A C 16
ATOM 24166 O O . PRO A 1 70 ? 1.362 0.857 -9.467 1.00 0.00 68 PRO A O 16
ATOM 24177 N N . SER A 1 71 ? 3.175 2.205 -9.358 1.00 0.00 69 SER A N 16
ATOM 24178 C CA . SER A 1 71 ? 3.933 1.449 -10.341 1.00 0.00 69 SER A CA 16
ATOM 24179 C C . SER A 1 71 ? 5.431 1.577 -10.057 1.00 0.00 69 SER A C 16
ATOM 24180 O O . SER A 1 71 ? 6.026 2.626 -10.303 1.00 0.00 69 SER A O 16
ATOM 24188 N N . LEU A 1 72 ? 5.998 0.496 -9.543 1.00 0.00 70 LEU A N 16
ATOM 24189 C CA . LEU A 1 72 ? 7.415 0.474 -9.223 1.00 0.00 70 LEU A CA 16
ATOM 24190 C C . LEU A 1 72 ? 8.174 1.348 -10.225 1.00 0.00 70 LEU A C 16
ATOM 24191 O O . LEU A 1 72 ? 8.988 2.182 -9.834 1.00 0.00 70 LEU A O 16
ATOM 24207 N N . GLU A 1 73 ? 7.879 1.125 -11.497 1.00 0.00 71 GLU A N 16
ATOM 24208 C CA . GLU A 1 73 ? 8.523 1.881 -12.558 1.00 0.00 71 GLU A CA 16
ATOM 24209 C C . GLU A 1 73 ? 9.498 2.901 -11.966 1.00 0.00 71 GLU A C 16
ATOM 24210 O O . GLU A 1 73 ? 9.194 4.091 -11.900 1.00 0.00 71 GLU A O 16
ATOM 24222 N N . GLY A 1 74 ? 10.651 2.397 -11.550 1.00 0.00 72 GLY A N 16
ATOM 24223 C CA . GLY A 1 74 ? 11.673 3.249 -10.966 1.00 0.00 72 GLY A CA 16
ATOM 24224 C C . GLY A 1 74 ? 12.322 2.575 -9.756 1.00 0.00 72 GLY A C 16
ATOM 24225 O O . GLY A 1 74 ? 13.532 2.679 -9.557 1.00 0.00 72 GLY A O 16
ATOM 24229 N N . LEU A 1 75 ? 11.490 1.898 -8.978 1.00 0.00 73 LEU A N 16
ATOM 24230 C CA . LEU A 1 75 ? 11.967 1.208 -7.792 1.00 0.00 73 LEU A CA 16
ATOM 24231 C C . LEU A 1 75 ? 13.307 0.537 -8.103 1.00 0.00 73 LEU A C 16
ATOM 24232 O O . LEU A 1 75 ? 13.371 -0.384 -8.916 1.00 0.00 73 LEU A O 16
ATOM 24248 N N . THR A 1 76 ? 14.345 1.026 -7.440 1.00 0.00 74 THR A N 16
ATOM 24249 C CA . THR A 1 76 ? 15.679 0.486 -7.635 1.00 0.00 74 THR A CA 16
ATOM 24250 C C . THR A 1 76 ? 15.838 -0.832 -6.874 1.00 0.00 74 THR A C 16
ATOM 24251 O O . THR A 1 76 ? 14.862 -1.379 -6.362 1.00 0.00 74 THR A O 16
ATOM 24262 N N . GLU A 1 77 ? 17.075 -1.305 -6.824 1.00 0.00 75 GLU A N 16
ATOM 24263 C CA . GLU A 1 77 ? 17.373 -2.548 -6.134 1.00 0.00 75 GLU A CA 16
ATOM 24264 C C . GLU A 1 77 ? 17.205 -2.371 -4.624 1.00 0.00 75 GLU A C 16
ATOM 24265 O O . GLU A 1 77 ? 16.656 -3.243 -3.951 1.00 0.00 75 GLU A O 16
ATOM 24277 N N . LYS A 1 78 ? 17.687 -1.238 -4.136 1.00 0.00 76 LYS A N 16
ATOM 24278 C CA . LYS A 1 78 ? 17.596 -0.936 -2.717 1.00 0.00 76 LYS A CA 16
ATOM 24279 C C . LYS A 1 78 ? 16.146 -1.095 -2.258 1.00 0.00 76 LYS A C 16
ATOM 24280 O O . LYS A 1 78 ? 15.873 -1.795 -1.284 1.00 0.00 76 LYS A O 16
ATOM 24299 N N . GLU A 1 79 ? 15.253 -0.435 -2.981 1.00 0.00 77 GLU A N 16
ATOM 24300 C CA . GLU A 1 79 ? 13.837 -0.495 -2.660 1.00 0.00 77 GLU A CA 16
ATOM 24301 C C . GLU A 1 79 ? 13.250 -1.838 -3.097 1.00 0.00 77 GLU A C 16
ATOM 24302 O O . GLU A 1 79 ? 12.461 -2.440 -2.371 1.00 0.00 77 GLU A O 16
ATOM 24314 N N . ILE A 1 80 ? 13.658 -2.268 -4.283 1.00 0.00 78 ILE A N 16
ATOM 24315 C CA . ILE A 1 80 ? 13.182 -3.528 -4.826 1.00 0.00 78 ILE A CA 16
ATOM 24316 C C . ILE A 1 80 ? 13.391 -4.636 -3.791 1.00 0.00 78 ILE A C 16
ATOM 24317 O O . ILE A 1 80 ? 12.652 -5.619 -3.771 1.00 0.00 78 ILE A O 16
ATOM 24333 N N . ASN A 1 81 ? 14.401 -4.439 -2.957 1.00 0.00 79 ASN A N 16
ATOM 24334 C CA . ASN A 1 81 ? 14.717 -5.409 -1.922 1.00 0.00 79 ASN A CA 16
ATOM 24335 C C . ASN A 1 81 ? 13.844 -5.141 -0.694 1.00 0.00 79 ASN A C 16
ATOM 24336 O O . ASN A 1 81 ? 13.252 -6.063 -0.136 1.00 0.00 79 ASN A O 16
ATOM 24347 N N . THR A 1 82 ? 13.792 -3.874 -0.310 1.00 0.00 80 THR A N 16
ATOM 24348 C CA . THR A 1 82 ? 13.002 -3.473 0.841 1.00 0.00 80 THR A CA 16
ATOM 24349 C C . THR A 1 82 ? 11.512 -3.471 0.491 1.00 0.00 80 THR A C 16
ATOM 24350 O O . THR A 1 82 ? 10.693 -3.998 1.242 1.00 0.00 80 THR A O 16
ATOM 24361 N N . LEU A 1 83 ? 11.207 -2.872 -0.651 1.00 0.00 81 LEU A N 16
ATOM 24362 C CA . LEU A 1 83 ? 9.831 -2.794 -1.111 1.00 0.00 81 LEU A CA 16
ATOM 24363 C C . LEU A 1 83 ? 9.244 -4.204 -1.193 1.00 0.00 81 LEU A C 16
ATOM 24364 O O . LEU A 1 83 ? 8.202 -4.483 -0.602 1.00 0.00 81 LEU A O 16
ATOM 24380 N N . ASN A 1 84 ? 9.939 -5.057 -1.931 1.00 0.00 82 ASN A N 16
ATOM 24381 C CA . ASN A 1 84 ? 9.500 -6.432 -2.098 1.00 0.00 82 ASN A CA 16
ATOM 24382 C C . ASN A 1 84 ? 9.276 -7.063 -0.722 1.00 0.00 82 ASN A C 16
ATOM 24383 O O . ASN A 1 84 ? 8.340 -7.839 -0.536 1.00 0.00 82 ASN A O 16
ATOM 24394 N N . ASP A 1 85 ? 10.150 -6.705 0.207 1.00 0.00 83 ASP A N 16
ATOM 24395 C CA . ASP A 1 85 ? 10.059 -7.226 1.560 1.00 0.00 83 ASP A CA 16
ATOM 24396 C C . ASP A 1 85 ? 8.852 -6.601 2.263 1.00 0.00 83 ASP A C 16
ATOM 24397 O O . ASP A 1 85 ? 8.196 -7.252 3.074 1.00 0.00 83 ASP A O 16
ATOM 24406 N N . TRP A 1 86 ? 8.597 -5.345 1.925 1.00 0.00 84 TRP A N 16
ATOM 24407 C CA . TRP A 1 86 ? 7.480 -4.625 2.513 1.00 0.00 84 TRP A CA 16
ATOM 24408 C C . TRP A 1 86 ? 6.192 -5.362 2.139 1.00 0.00 84 TRP A C 16
ATOM 24409 O O . TRP A 1 86 ? 5.274 -5.466 2.952 1.00 0.00 84 TRP A O 16
ATOM 24430 N N . GLU A 1 87 ? 6.166 -5.854 0.910 1.00 0.00 85 GLU A N 16
ATOM 24431 C CA . GLU A 1 87 ? 5.006 -6.578 0.418 1.00 0.00 85 GLU A CA 16
ATOM 24432 C C . GLU A 1 87 ? 4.853 -7.905 1.165 1.00 0.00 85 GLU A C 16
ATOM 24433 O O . GLU A 1 87 ? 3.759 -8.246 1.613 1.00 0.00 85 GLU A O 16
ATOM 24445 N N . THR A 1 88 ? 5.965 -8.617 1.275 1.00 0.00 86 THR A N 16
ATOM 24446 C CA . THR A 1 88 ? 5.968 -9.898 1.960 1.00 0.00 86 THR A CA 16
ATOM 24447 C C . THR A 1 88 ? 5.606 -9.716 3.435 1.00 0.00 86 THR A C 16
ATOM 24448 O O . THR A 1 88 ? 4.968 -10.581 4.033 1.00 0.00 86 THR A O 16
ATOM 24459 N N . LYS A 1 89 ? 6.028 -8.584 3.979 1.00 0.00 87 LYS A N 16
ATOM 24460 C CA . LYS A 1 89 ? 5.757 -8.277 5.373 1.00 0.00 87 LYS A CA 16
ATOM 24461 C C . LYS A 1 89 ? 4.281 -7.904 5.531 1.00 0.00 87 LYS A C 16
ATOM 24462 O O . LYS A 1 89 ? 3.641 -8.288 6.509 1.00 0.00 87 LYS A O 16
ATOM 24481 N N . PHE A 1 90 ? 3.784 -7.160 4.554 1.00 0.00 88 PHE A N 16
ATOM 24482 C CA . PHE A 1 90 ? 2.396 -6.731 4.572 1.00 0.00 88 PHE A CA 16
ATOM 24483 C C . PHE A 1 90 ? 1.461 -7.882 4.195 1.00 0.00 88 PHE A C 16
ATOM 24484 O O . PHE A 1 90 ? 0.419 -8.071 4.821 1.00 0.00 88 PHE A O 16
ATOM 24501 N N . GLU A 1 91 ? 1.868 -8.622 3.174 1.00 0.00 89 GLU A N 16
ATOM 24502 C CA . GLU A 1 91 ? 1.080 -9.750 2.706 1.00 0.00 89 GLU A CA 16
ATOM 24503 C C . GLU A 1 91 ? 1.153 -10.901 3.711 1.00 0.00 89 GLU A C 16
ATOM 24504 O O . GLU A 1 91 ? 0.305 -11.792 3.702 1.00 0.00 89 GLU A O 16
ATOM 24516 N N . ALA A 1 92 ? 2.175 -10.846 4.553 1.00 0.00 90 ALA A N 16
ATOM 24517 C CA . ALA A 1 92 ? 2.369 -11.873 5.562 1.00 0.00 90 ALA A CA 16
ATOM 24518 C C . ALA A 1 92 ? 1.642 -11.466 6.845 1.00 0.00 90 ALA A C 16
ATOM 24519 O O . ALA A 1 92 ? 1.517 -12.265 7.773 1.00 0.00 90 ALA A O 16
ATOM 24526 N N . LYS A 1 93 ? 1.180 -10.224 6.857 1.00 0.00 91 LYS A N 16
ATOM 24527 C CA . LYS A 1 93 ? 0.468 -9.702 8.011 1.00 0.00 91 LYS A CA 16
ATOM 24528 C C . LYS A 1 93 ? -0.912 -9.208 7.572 1.00 0.00 91 LYS A C 16
ATOM 24529 O O . LYS A 1 93 ? -1.929 -9.809 7.916 1.00 0.00 91 LYS A O 16
ATOM 24548 N N . TYR A 1 94 ? -0.904 -8.117 6.820 1.00 0.00 92 TYR A N 16
ATOM 24549 C CA . TYR A 1 94 ? -2.143 -7.536 6.331 1.00 0.00 92 TYR A CA 16
ATOM 24550 C C . TYR A 1 94 ? -2.821 -8.462 5.319 1.00 0.00 92 TYR A C 16
ATOM 24551 O O . TYR A 1 94 ? -2.155 -9.058 4.474 1.00 0.00 92 TYR A O 16
ATOM 24569 N N . PRO A 1 95 ? -4.172 -8.556 5.442 1.00 0.00 93 PRO A N 16
ATOM 24570 C CA . PRO A 1 95 ? -4.948 -9.399 4.549 1.00 0.00 93 PRO A CA 16
ATOM 24571 C C . PRO A 1 95 ? -5.084 -8.755 3.168 1.00 0.00 93 PRO A C 16
ATOM 24572 O O . PRO A 1 95 ? -5.283 -7.546 3.059 1.00 0.00 93 PRO A O 16
ATOM 24583 N N . VAL A 1 96 ? -4.971 -9.592 2.146 1.00 0.00 94 VAL A N 16
ATOM 24584 C CA . VAL A 1 96 ? -5.079 -9.119 0.777 1.00 0.00 94 VAL A CA 16
ATOM 24585 C C . VAL A 1 96 ? -6.534 -9.229 0.317 1.00 0.00 94 VAL A C 16
ATOM 24586 O O . VAL A 1 96 ? -7.044 -10.330 0.114 1.00 0.00 94 VAL A O 16
ATOM 24599 N N . VAL A 1 97 ? -7.163 -8.072 0.166 1.00 0.00 95 VAL A N 16
ATOM 24600 C CA . VAL A 1 97 ? -8.549 -8.025 -0.266 1.00 0.00 95 VAL A CA 16
ATOM 24601 C C . VAL A 1 97 ? -8.602 -8.001 -1.795 1.00 0.00 95 VAL A C 16
ATOM 24602 O O . VAL A 1 97 ? -9.679 -8.082 -2.384 1.00 0.00 95 VAL A O 16
ATOM 24615 N N . GLY A 1 98 ? -7.426 -7.888 -2.394 1.00 0.00 96 GLY A N 16
ATOM 24616 C CA . GLY A 1 98 ? -7.324 -7.853 -3.843 1.00 0.00 96 GLY A CA 16
ATOM 24617 C C . GLY A 1 98 ? -5.974 -7.284 -4.285 1.00 0.00 96 GLY A C 16
ATOM 24618 O O . GLY A 1 98 ? -5.122 -6.981 -3.451 1.00 0.00 96 GLY A O 16
ATOM 24622 N N . ARG A 1 99 ? -5.821 -7.157 -5.595 1.00 0.00 97 ARG A N 16
ATOM 24623 C CA . ARG A 1 99 ? -4.590 -6.630 -6.157 1.00 0.00 97 ARG A CA 16
ATOM 24624 C C . ARG A 1 99 ? -4.893 -5.468 -7.104 1.00 0.00 97 ARG A C 16
ATOM 24625 O O . ARG A 1 99 ? -5.734 -5.590 -7.993 1.00 0.00 97 ARG A O 16
ATOM 24646 N N . VAL A 1 100 ? -4.191 -4.366 -6.882 1.00 0.00 98 VAL A N 16
ATOM 24647 C CA . VAL A 1 100 ? -4.375 -3.183 -7.705 1.00 0.00 98 VAL A CA 16
ATOM 24648 C C . VAL A 1 100 ? -4.421 -3.594 -9.178 1.00 0.00 98 VAL A C 16
ATOM 24649 O O . VAL A 1 100 ? -3.811 -4.588 -9.568 1.00 0.00 98 VAL A O 16
ATOM 24662 N N . VAL A 1 101 ? -5.150 -2.807 -9.956 1.00 0.00 99 VAL A N 16
ATOM 24663 C CA . VAL A 1 101 ? -5.284 -3.077 -11.378 1.00 0.00 99 VAL A CA 16
ATOM 24664 C C . VAL A 1 101 ? -5.543 -1.764 -12.119 1.00 0.00 99 VAL A C 16
ATOM 24665 O O . VAL A 1 101 ? -4.909 -1.485 -13.135 1.00 0.00 99 VAL A O 16
ATOM 24678 N N . SER A 1 102 ? -6.476 -0.992 -11.581 1.00 0.00 100 SER A N 16
ATOM 24679 C CA . SER A 1 102 ? -6.827 0.285 -12.179 1.00 0.00 100 SER A CA 16
ATOM 24680 C C . SER A 1 102 ? -7.517 0.061 -13.526 1.00 0.00 100 SER A C 16
ATOM 24681 O O . SER A 1 102 ? -8.184 0.956 -14.043 1.00 0.00 100 SER A O 16
ATOM 24689 N N . GLY A 1 1 ? -8.549 -14.287 -9.447 1.00 0.00 -1 GLY A N 17
ATOM 24690 C CA . GLY A 1 1 ? -9.036 -12.947 -9.727 1.00 0.00 -1 GLY A CA 17
ATOM 24691 C C . GLY A 1 1 ? -9.919 -12.436 -8.586 1.00 0.00 -1 GLY A C 17
ATOM 24692 O O . GLY A 1 1 ? -11.116 -12.715 -8.549 1.00 0.00 -1 GLY A O 17
ATOM 24696 N N . PRO A 1 2 ? -9.276 -11.676 -7.659 1.00 0.00 0 PRO A N 17
ATOM 24697 C CA . PRO A 1 2 ? -9.989 -11.123 -6.520 1.00 0.00 0 PRO A CA 17
ATOM 24698 C C . PRO A 1 2 ? -10.858 -9.936 -6.941 1.00 0.00 0 PRO A C 17
ATOM 24699 O O . PRO A 1 2 ? -11.160 -9.771 -8.122 1.00 0.00 0 PRO A O 17
ATOM 24710 N N . MET A 1 3 ? -11.236 -9.139 -5.952 1.00 0.00 1 MET A N 17
ATOM 24711 C CA . MET A 1 3 ? -12.064 -7.972 -6.205 1.00 0.00 1 MET A CA 17
ATOM 24712 C C . MET A 1 3 ? -11.311 -6.937 -7.043 1.00 0.00 1 MET A C 17
ATOM 24713 O O . MET A 1 3 ? -11.906 -6.257 -7.878 1.00 0.00 1 MET A O 17
ATOM 24727 N N . GLU A 1 4 ? -10.013 -6.850 -6.792 1.00 0.00 2 GLU A N 17
ATOM 24728 C CA . GLU A 1 4 ? -9.172 -5.909 -7.513 1.00 0.00 2 GLU A CA 17
ATOM 24729 C C . GLU A 1 4 ? -9.702 -4.484 -7.340 1.00 0.00 2 GLU A C 17
ATOM 24730 O O . GLU A 1 4 ? -10.802 -4.168 -7.791 1.00 0.00 2 GLU A O 17
ATOM 24742 N N . PHE A 1 5 ? -8.894 -3.662 -6.686 1.00 0.00 3 PHE A N 17
ATOM 24743 C CA . PHE A 1 5 ? -9.268 -2.279 -6.448 1.00 0.00 3 PHE A CA 17
ATOM 24744 C C . PHE A 1 5 ? -8.411 -1.328 -7.286 1.00 0.00 3 PHE A C 17
ATOM 24745 O O . PHE A 1 5 ? -7.185 -1.429 -7.288 1.00 0.00 3 PHE A O 17
ATOM 24762 N N . THR A 1 6 ? -9.090 -0.425 -7.979 1.00 0.00 4 THR A N 17
ATOM 24763 C CA . THR A 1 6 ? -8.407 0.543 -8.819 1.00 0.00 4 THR A CA 17
ATOM 24764 C C . THR A 1 6 ? -7.881 1.705 -7.974 1.00 0.00 4 THR A C 17
ATOM 24765 O O . THR A 1 6 ? -8.370 1.947 -6.872 1.00 0.00 4 THR A O 17
ATOM 24776 N N . ALA A 1 7 ? -6.891 2.394 -8.524 1.00 0.00 5 ALA A N 17
ATOM 24777 C CA . ALA A 1 7 ? -6.293 3.525 -7.834 1.00 0.00 5 ALA A CA 17
ATOM 24778 C C . ALA A 1 7 ? -7.393 4.505 -7.424 1.00 0.00 5 ALA A C 17
ATOM 24779 O O . ALA A 1 7 ? -7.243 5.240 -6.449 1.00 0.00 5 ALA A O 17
ATOM 24786 N N . GLU A 1 8 ? -8.476 4.485 -8.188 1.00 0.00 6 GLU A N 17
ATOM 24787 C CA . GLU A 1 8 ? -9.601 5.363 -7.915 1.00 0.00 6 GLU A CA 17
ATOM 24788 C C . GLU A 1 8 ? -10.358 4.887 -6.675 1.00 0.00 6 GLU A C 17
ATOM 24789 O O . GLU A 1 8 ? -10.673 5.682 -5.791 1.00 0.00 6 GLU A O 17
ATOM 24801 N N . GLN A 1 9 ? -10.629 3.590 -6.648 1.00 0.00 7 GLN A N 17
ATOM 24802 C CA . GLN A 1 9 ? -11.344 2.998 -5.530 1.00 0.00 7 GLN A CA 17
ATOM 24803 C C . GLN A 1 9 ? -10.430 2.901 -4.307 1.00 0.00 7 GLN A C 17
ATOM 24804 O O . GLN A 1 9 ? -10.854 3.182 -3.187 1.00 0.00 7 GLN A O 17
ATOM 24818 N N . LEU A 1 10 ? -9.192 2.504 -4.563 1.00 0.00 8 LEU A N 17
ATOM 24819 C CA . LEU A 1 10 ? -8.214 2.368 -3.496 1.00 0.00 8 LEU A CA 17
ATOM 24820 C C . LEU A 1 10 ? -8.051 3.712 -2.785 1.00 0.00 8 LEU A C 17
ATOM 24821 O O . LEU A 1 10 ? -7.841 3.756 -1.573 1.00 0.00 8 LEU A O 17
ATOM 24837 N N . SER A 1 11 ? -8.154 4.776 -3.567 1.00 0.00 9 SER A N 17
ATOM 24838 C CA . SER A 1 11 ? -8.020 6.118 -3.027 1.00 0.00 9 SER A CA 17
ATOM 24839 C C . SER A 1 11 ? -9.226 6.450 -2.145 1.00 0.00 9 SER A C 17
ATOM 24840 O O . SER A 1 11 ? -9.251 7.489 -1.488 1.00 0.00 9 SER A O 17
ATOM 24848 N N . GLN A 1 12 ? -10.196 5.547 -2.160 1.00 0.00 10 GLN A N 17
ATOM 24849 C CA . GLN A 1 12 ? -11.401 5.731 -1.370 1.00 0.00 10 GLN A CA 17
ATOM 24850 C C . GLN A 1 12 ? -11.355 4.850 -0.120 1.00 0.00 10 GLN A C 17
ATOM 24851 O O . GLN A 1 12 ? -12.382 4.616 0.517 1.00 0.00 10 GLN A O 17
ATOM 24865 N N . TYR A 1 13 ? -10.155 4.386 0.195 1.00 0.00 11 TYR A N 17
ATOM 24866 C CA . TYR A 1 13 ? -9.962 3.536 1.358 1.00 0.00 11 TYR A CA 17
ATOM 24867 C C . TYR A 1 13 ? -8.657 3.880 2.078 1.00 0.00 11 TYR A C 17
ATOM 24868 O O . TYR A 1 13 ? -7.798 3.018 2.259 1.00 0.00 11 TYR A O 17
ATOM 24886 N N . ASN A 1 14 ? -8.549 5.141 2.469 1.00 0.00 12 ASN A N 17
ATOM 24887 C CA . ASN A 1 14 ? -7.363 5.610 3.166 1.00 0.00 12 ASN A CA 17
ATOM 24888 C C . ASN A 1 14 ? -7.690 5.799 4.649 1.00 0.00 12 ASN A C 17
ATOM 24889 O O . ASN A 1 14 ? -6.852 6.268 5.417 1.00 0.00 12 ASN A O 17
ATOM 24900 N N . GLY A 1 15 ? -8.910 5.425 5.006 1.00 0.00 13 GLY A N 17
ATOM 24901 C CA . GLY A 1 15 ? -9.357 5.548 6.383 1.00 0.00 13 GLY A CA 17
ATOM 24902 C C . GLY A 1 15 ? -9.692 7.002 6.723 1.00 0.00 13 GLY A C 17
ATOM 24903 O O . GLY A 1 15 ? -8.805 7.785 7.060 1.00 0.00 13 GLY A O 17
ATOM 24907 N N . THR A 1 16 ? -10.975 7.319 6.622 1.00 0.00 14 THR A N 17
ATOM 24908 C CA . THR A 1 16 ? -11.438 8.665 6.915 1.00 0.00 14 THR A CA 17
ATOM 24909 C C . THR A 1 16 ? -12.945 8.774 6.676 1.00 0.00 14 THR A C 17
ATOM 24910 O O . THR A 1 16 ? -13.648 9.456 7.420 1.00 0.00 14 THR A O 17
ATOM 24921 N N . ASP A 1 17 ? -13.397 8.091 5.634 1.00 0.00 15 ASP A N 17
ATOM 24922 C CA . ASP A 1 17 ? -14.808 8.103 5.287 1.00 0.00 15 ASP A CA 17
ATOM 24923 C C . ASP A 1 17 ? -15.616 7.496 6.436 1.00 0.00 15 ASP A C 17
ATOM 24924 O O . ASP A 1 17 ? -15.089 7.287 7.527 1.00 0.00 15 ASP A O 17
ATOM 24933 N N . GLU A 1 18 ? -16.883 7.231 6.150 1.00 0.00 16 GLU A N 17
ATOM 24934 C CA . GLU A 1 18 ? -17.769 6.652 7.146 1.00 0.00 16 GLU A CA 17
ATOM 24935 C C . GLU A 1 18 ? -17.149 5.383 7.734 1.00 0.00 16 GLU A C 17
ATOM 24936 O O . GLU A 1 18 ? -16.436 5.441 8.734 1.00 0.00 16 GLU A O 17
ATOM 24948 N N . SER A 1 19 ? -17.444 4.264 7.087 1.00 0.00 17 SER A N 17
ATOM 24949 C CA . SER A 1 19 ? -16.926 2.983 7.534 1.00 0.00 17 SER A CA 17
ATOM 24950 C C . SER A 1 19 ? -16.059 2.359 6.438 1.00 0.00 17 SER A C 17
ATOM 24951 O O . SER A 1 19 ? -15.881 1.142 6.400 1.00 0.00 17 SER A O 17
ATOM 24959 N N . LYS A 1 20 ? -15.542 3.220 5.574 1.00 0.00 18 LYS A N 17
ATOM 24960 C CA . LYS A 1 20 ? -14.698 2.769 4.481 1.00 0.00 18 LYS A CA 17
ATOM 24961 C C . LYS A 1 20 ? -13.452 2.089 5.052 1.00 0.00 18 LYS A C 17
ATOM 24962 O O . LYS A 1 20 ? -12.825 2.607 5.974 1.00 0.00 18 LYS A O 17
ATOM 24981 N N . PRO A 1 21 ? -13.123 0.907 4.464 1.00 0.00 19 PRO A N 17
ATOM 24982 C CA . PRO A 1 21 ? -11.963 0.150 4.904 1.00 0.00 19 PRO A CA 17
ATOM 24983 C C . PRO A 1 21 ? -10.667 0.796 4.411 1.00 0.00 19 PRO A C 17
ATOM 24984 O O . PRO A 1 21 ? -10.687 1.609 3.488 1.00 0.00 19 PRO A O 17
ATOM 24995 N N . ILE A 1 22 ? -9.571 0.411 5.048 1.00 0.00 20 ILE A N 17
ATOM 24996 C CA . ILE A 1 22 ? -8.269 0.943 4.686 1.00 0.00 20 ILE A CA 17
ATOM 24997 C C . ILE A 1 22 ? -7.496 -0.111 3.890 1.00 0.00 20 ILE A C 17
ATOM 24998 O O . ILE A 1 22 ? -7.263 -1.216 4.379 1.00 0.00 20 ILE A O 17
ATOM 25014 N N . TYR A 1 23 ? -7.119 0.267 2.678 1.00 0.00 21 TYR A N 17
ATOM 25015 C CA . TYR A 1 23 ? -6.377 -0.632 1.810 1.00 0.00 21 TYR A CA 17
ATOM 25016 C C . TYR A 1 23 ? -5.128 0.053 1.250 1.00 0.00 21 TYR A C 17
ATOM 25017 O O . TYR A 1 23 ? -5.149 1.247 0.958 1.00 0.00 21 TYR A O 17
ATOM 25035 N N . VAL A 1 24 ? -4.071 -0.734 1.118 1.00 0.00 22 VAL A N 17
ATOM 25036 C CA . VAL A 1 24 ? -2.815 -0.219 0.598 1.00 0.00 22 VAL A CA 17
ATOM 25037 C C . VAL A 1 24 ? -2.426 -1.004 -0.656 1.00 0.00 22 VAL A C 17
ATOM 25038 O O . VAL A 1 24 ? -2.794 -2.169 -0.802 1.00 0.00 22 VAL A O 17
ATOM 25051 N N . ALA A 1 25 ? -1.688 -0.335 -1.529 1.00 0.00 23 ALA A N 17
ATOM 25052 C CA . ALA A 1 25 ? -1.246 -0.956 -2.766 1.00 0.00 23 ALA A CA 17
ATOM 25053 C C . ALA A 1 25 ? 0.259 -1.223 -2.688 1.00 0.00 23 ALA A C 17
ATOM 25054 O O . ALA A 1 25 ? 1.021 -0.370 -2.236 1.00 0.00 23 ALA A O 17
ATOM 25061 N N . ILE A 1 26 ? 0.641 -2.410 -3.136 1.00 0.00 24 ILE A N 17
ATOM 25062 C CA . ILE A 1 26 ? 2.040 -2.800 -3.122 1.00 0.00 24 ILE A CA 17
ATOM 25063 C C . ILE A 1 26 ? 2.364 -3.566 -4.406 1.00 0.00 24 ILE A C 17
ATOM 25064 O O . ILE A 1 26 ? 1.875 -4.675 -4.612 1.00 0.00 24 ILE A O 17
ATOM 25080 N N . LYS A 1 27 ? 3.187 -2.943 -5.237 1.00 0.00 25 LYS A N 17
ATOM 25081 C CA . LYS A 1 27 ? 3.582 -3.552 -6.496 1.00 0.00 25 LYS A CA 17
ATOM 25082 C C . LYS A 1 27 ? 2.333 -3.861 -7.323 1.00 0.00 25 LYS A C 17
ATOM 25083 O O . LYS A 1 27 ? 2.375 -4.686 -8.234 1.00 0.00 25 LYS A O 17
ATOM 25102 N N . GLY A 1 28 ? 1.249 -3.182 -6.975 1.00 0.00 26 GLY A N 17
ATOM 25103 C CA . GLY A 1 28 ? -0.010 -3.373 -7.673 1.00 0.00 26 GLY A CA 17
ATOM 25104 C C . GLY A 1 28 ? -0.917 -4.343 -6.913 1.00 0.00 26 GLY A C 17
ATOM 25105 O O . GLY A 1 28 ? -1.893 -4.848 -7.466 1.00 0.00 26 GLY A O 17
ATOM 25109 N N . ARG A 1 29 ? -0.562 -4.575 -5.658 1.00 0.00 27 ARG A N 17
ATOM 25110 C CA . ARG A 1 29 ? -1.331 -5.476 -4.817 1.00 0.00 27 ARG A CA 17
ATOM 25111 C C . ARG A 1 29 ? -2.026 -4.695 -3.700 1.00 0.00 27 ARG A C 17
ATOM 25112 O O . ARG A 1 29 ? -1.385 -3.931 -2.980 1.00 0.00 27 ARG A O 17
ATOM 25133 N N . VAL A 1 30 ? -3.328 -4.914 -3.590 1.00 0.00 28 VAL A N 17
ATOM 25134 C CA . VAL A 1 30 ? -4.117 -4.240 -2.573 1.00 0.00 28 VAL A CA 17
ATOM 25135 C C . VAL A 1 30 ? -4.010 -5.012 -1.256 1.00 0.00 28 VAL A C 17
ATOM 25136 O O . VAL A 1 30 ? -4.317 -6.202 -1.203 1.00 0.00 28 VAL A O 17
ATOM 25149 N N . PHE A 1 31 ? -3.572 -4.303 -0.225 1.00 0.00 29 PHE A N 17
ATOM 25150 C CA . PHE A 1 31 ? -3.420 -4.907 1.087 1.00 0.00 29 PHE A CA 17
ATOM 25151 C C . PHE A 1 31 ? -4.291 -4.193 2.123 1.00 0.00 29 PHE A C 17
ATOM 25152 O O . PHE A 1 31 ? -4.606 -3.014 1.968 1.00 0.00 29 PHE A O 17
ATOM 25169 N N . ASP A 1 32 ? -4.656 -4.937 3.157 1.00 0.00 30 ASP A N 17
ATOM 25170 C CA . ASP A 1 32 ? -5.485 -4.390 4.218 1.00 0.00 30 ASP A CA 17
ATOM 25171 C C . ASP A 1 32 ? -4.616 -4.115 5.447 1.00 0.00 30 ASP A C 17
ATOM 25172 O O . ASP A 1 32 ? -3.921 -5.006 5.932 1.00 0.00 30 ASP A O 17
ATOM 25181 N N . VAL A 1 33 ? -4.683 -2.877 5.914 1.00 0.00 31 VAL A N 17
ATOM 25182 C CA . VAL A 1 33 ? -3.912 -2.473 7.077 1.00 0.00 31 VAL A CA 17
ATOM 25183 C C . VAL A 1 33 ? -4.856 -1.907 8.139 1.00 0.00 31 VAL A C 17
ATOM 25184 O O . VAL A 1 33 ? -4.409 -1.319 9.123 1.00 0.00 31 VAL A O 17
ATOM 25197 N N . THR A 1 34 ? -6.145 -2.104 7.905 1.00 0.00 32 THR A N 17
ATOM 25198 C CA . THR A 1 34 ? -7.157 -1.620 8.829 1.00 0.00 32 THR A CA 17
ATOM 25199 C C . THR A 1 34 ? -6.855 -2.103 10.249 1.00 0.00 32 THR A C 17
ATOM 25200 O O . THR A 1 34 ? -7.233 -1.452 11.223 1.00 0.00 32 THR A O 17
ATOM 25211 N N . THR A 1 35 ? -6.179 -3.239 10.323 1.00 0.00 33 THR A N 17
ATOM 25212 C CA . THR A 1 35 ? -5.822 -3.816 11.608 1.00 0.00 33 THR A CA 17
ATOM 25213 C C . THR A 1 35 ? -5.058 -2.798 12.456 1.00 0.00 33 THR A C 17
ATOM 25214 O O . THR A 1 35 ? -4.813 -3.029 13.639 1.00 0.00 33 THR A O 17
ATOM 25225 N N . GLY A 1 36 ? -4.702 -1.692 11.819 1.00 0.00 34 GLY A N 17
ATOM 25226 C CA . GLY A 1 36 ? -3.971 -0.638 12.500 1.00 0.00 34 GLY A CA 17
ATOM 25227 C C . GLY A 1 36 ? -4.223 0.719 11.840 1.00 0.00 34 GLY A C 17
ATOM 25228 O O . GLY A 1 36 ? -3.287 1.480 11.598 1.00 0.00 34 GLY A O 17
ATOM 25232 N N . LYS A 1 37 ? -5.493 0.982 11.567 1.00 0.00 35 LYS A N 17
ATOM 25233 C CA . LYS A 1 37 ? -5.880 2.234 10.940 1.00 0.00 35 LYS A CA 17
ATOM 25234 C C . LYS A 1 37 ? -5.267 3.400 11.717 1.00 0.00 35 LYS A C 17
ATOM 25235 O O . LYS A 1 37 ? -5.074 4.483 11.168 1.00 0.00 35 LYS A O 17
ATOM 25254 N N . SER A 1 38 ? -4.977 3.138 12.983 1.00 0.00 36 SER A N 17
ATOM 25255 C CA . SER A 1 38 ? -4.389 4.152 13.841 1.00 0.00 36 SER A CA 17
ATOM 25256 C C . SER A 1 38 ? -3.098 4.684 13.215 1.00 0.00 36 SER A C 17
ATOM 25257 O O . SER A 1 38 ? -2.615 5.751 13.591 1.00 0.00 36 SER A O 17
ATOM 25265 N N . PHE A 1 39 ? -2.576 3.915 12.271 1.00 0.00 37 PHE A N 17
ATOM 25266 C CA . PHE A 1 39 ? -1.350 4.295 11.589 1.00 0.00 37 PHE A CA 17
ATOM 25267 C C . PHE A 1 39 ? -1.635 4.720 10.146 1.00 0.00 37 PHE A C 17
ATOM 25268 O O . PHE A 1 39 ? -1.087 5.712 9.668 1.00 0.00 37 PHE A O 17
ATOM 25285 N N . TYR A 1 40 ? -2.491 3.947 9.494 1.00 0.00 38 TYR A N 17
ATOM 25286 C CA . TYR A 1 40 ? -2.854 4.231 8.116 1.00 0.00 38 TYR A CA 17
ATOM 25287 C C . TYR A 1 40 ? -4.111 5.102 8.048 1.00 0.00 38 TYR A C 17
ATOM 25288 O O . TYR A 1 40 ? -4.202 6.002 7.215 1.00 0.00 38 TYR A O 17
ATOM 25306 N N . GLY A 1 41 ? -5.047 4.803 8.937 1.00 0.00 39 GLY A N 17
ATOM 25307 C CA . GLY A 1 41 ? -6.294 5.548 8.989 1.00 0.00 39 GLY A CA 17
ATOM 25308 C C . GLY A 1 41 ? -6.036 7.054 8.924 1.00 0.00 39 GLY A C 17
ATOM 25309 O O . GLY A 1 41 ? -4.886 7.491 8.910 1.00 0.00 39 GLY A O 17
ATOM 25313 N N . SER A 1 42 ? -7.125 7.808 8.887 1.00 0.00 40 SER A N 17
ATOM 25314 C CA . SER A 1 42 ? -7.032 9.256 8.825 1.00 0.00 40 SER A CA 17
ATOM 25315 C C . SER A 1 42 ? -5.854 9.742 9.673 1.00 0.00 40 SER A C 17
ATOM 25316 O O . SER A 1 42 ? -5.682 9.304 10.810 1.00 0.00 40 SER A O 17
ATOM 25324 N N . GLY A 1 43 ? -5.075 10.639 9.088 1.00 0.00 41 GLY A N 17
ATOM 25325 C CA . GLY A 1 43 ? -3.919 11.188 9.776 1.00 0.00 41 GLY A CA 17
ATOM 25326 C C . GLY A 1 43 ? -3.241 10.126 10.644 1.00 0.00 41 GLY A C 17
ATOM 25327 O O . GLY A 1 43 ? -3.459 10.076 11.853 1.00 0.00 41 GLY A O 17
ATOM 25331 N N . GLY A 1 44 ? -2.434 9.302 9.992 1.00 0.00 42 GLY A N 17
ATOM 25332 C CA . GLY A 1 44 ? -1.723 8.244 10.689 1.00 0.00 42 GLY A CA 17
ATOM 25333 C C . GLY A 1 44 ? -0.309 8.072 10.130 1.00 0.00 42 GLY A C 17
ATOM 25334 O O . GLY A 1 44 ? 0.084 8.774 9.200 1.00 0.00 42 GLY A O 17
ATOM 25338 N N . ASP A 1 45 ? 0.417 7.134 10.721 1.00 0.00 43 ASP A N 17
ATOM 25339 C CA . ASP A 1 45 ? 1.778 6.862 10.294 1.00 0.00 43 ASP A CA 17
ATOM 25340 C C . ASP A 1 45 ? 1.826 6.800 8.766 1.00 0.00 43 ASP A C 17
ATOM 25341 O O . ASP A 1 45 ? 2.664 7.449 8.141 1.00 0.00 43 ASP A O 17
ATOM 25350 N N . TYR A 1 46 ? 0.917 6.014 8.209 1.00 0.00 44 TYR A N 17
ATOM 25351 C CA . TYR A 1 46 ? 0.845 5.859 6.766 1.00 0.00 44 TYR A CA 17
ATOM 25352 C C . TYR A 1 46 ? -0.281 6.713 6.178 1.00 0.00 44 TYR A C 17
ATOM 25353 O O . TYR A 1 46 ? -1.199 6.189 5.549 1.00 0.00 44 TYR A O 17
ATOM 25371 N N . SER A 1 47 ? -0.172 8.014 6.403 1.00 0.00 45 SER A N 17
ATOM 25372 C CA . SER A 1 47 ? -1.169 8.946 5.904 1.00 0.00 45 SER A CA 17
ATOM 25373 C C . SER A 1 47 ? -1.012 9.120 4.392 1.00 0.00 45 SER A C 17
ATOM 25374 O O . SER A 1 47 ? -1.994 9.328 3.682 1.00 0.00 45 SER A O 17
ATOM 25382 N N . MET A 1 48 ? 0.232 9.029 3.944 1.00 0.00 46 MET A N 17
ATOM 25383 C CA . MET A 1 48 ? 0.530 9.174 2.530 1.00 0.00 46 MET A CA 17
ATOM 25384 C C . MET A 1 48 ? 0.287 7.862 1.781 1.00 0.00 46 MET A C 17
ATOM 25385 O O . MET A 1 48 ? -0.023 7.871 0.590 1.00 0.00 46 MET A O 17
ATOM 25399 N N . PHE A 1 49 ? 0.436 6.765 2.509 1.00 0.00 47 PHE A N 17
ATOM 25400 C CA . PHE A 1 49 ? 0.236 5.448 1.929 1.00 0.00 47 PHE A CA 17
ATOM 25401 C C . PHE A 1 49 ? -1.254 5.121 1.813 1.00 0.00 47 PHE A C 17
ATOM 25402 O O . PHE A 1 49 ? -1.680 4.483 0.851 1.00 0.00 47 PHE A O 17
ATOM 25419 N N . ALA A 1 50 ? -2.006 5.572 2.806 1.00 0.00 48 ALA A N 17
ATOM 25420 C CA . ALA A 1 50 ? -3.439 5.335 2.828 1.00 0.00 48 ALA A CA 17
ATOM 25421 C C . ALA A 1 50 ? -4.030 5.687 1.461 1.00 0.00 48 ALA A C 17
ATOM 25422 O O . ALA A 1 50 ? -3.900 6.818 0.996 1.00 0.00 48 ALA A O 17
ATOM 25429 N N . GLY A 1 51 ? -4.668 4.696 0.855 1.00 0.00 49 GLY A N 17
ATOM 25430 C CA . GLY A 1 51 ? -5.280 4.886 -0.449 1.00 0.00 49 GLY A CA 17
ATOM 25431 C C . GLY A 1 51 ? -4.225 5.216 -1.506 1.00 0.00 49 GLY A C 17
ATOM 25432 O O . GLY A 1 51 ? -4.495 5.962 -2.447 1.00 0.00 49 GLY A O 17
ATOM 25436 N N . LYS A 1 52 ? -3.044 4.645 -1.317 1.00 0.00 50 LYS A N 17
ATOM 25437 C CA . LYS A 1 52 ? -1.947 4.870 -2.243 1.00 0.00 50 LYS A CA 17
ATOM 25438 C C . LYS A 1 52 ? -0.952 3.712 -2.139 1.00 0.00 50 LYS A C 17
ATOM 25439 O O . LYS A 1 52 ? -0.834 3.083 -1.088 1.00 0.00 50 LYS A O 17
ATOM 25458 N N . ASP A 1 53 ? -0.263 3.465 -3.243 1.00 0.00 51 ASP A N 17
ATOM 25459 C CA . ASP A 1 53 ? 0.718 2.393 -3.289 1.00 0.00 51 ASP A CA 17
ATOM 25460 C C . ASP A 1 53 ? 2.067 2.921 -2.796 1.00 0.00 51 ASP A C 17
ATOM 25461 O O . ASP A 1 53 ? 2.888 3.374 -3.592 1.00 0.00 51 ASP A O 17
ATOM 25470 N N . ALA A 1 54 ? 2.253 2.845 -1.487 1.00 0.00 52 ALA A N 17
ATOM 25471 C CA . ALA A 1 54 ? 3.489 3.309 -0.879 1.00 0.00 52 ALA A CA 17
ATOM 25472 C C . ALA A 1 54 ? 4.546 2.208 -0.977 1.00 0.00 52 ALA A C 17
ATOM 25473 O O . ALA A 1 54 ? 5.165 1.845 0.022 1.00 0.00 52 ALA A O 17
ATOM 25480 N N . SER A 1 55 ? 4.721 1.706 -2.191 1.00 0.00 53 SER A N 17
ATOM 25481 C CA . SER A 1 55 ? 5.693 0.653 -2.432 1.00 0.00 53 SER A CA 17
ATOM 25482 C C . SER A 1 55 ? 7.108 1.232 -2.408 1.00 0.00 53 SER A C 17
ATOM 25483 O O . SER A 1 55 ? 7.995 0.687 -1.753 1.00 0.00 53 SER A O 17
ATOM 25491 N N . ARG A 1 56 ? 7.277 2.330 -3.131 1.00 0.00 54 ARG A N 17
ATOM 25492 C CA . ARG A 1 56 ? 8.570 2.989 -3.200 1.00 0.00 54 ARG A CA 17
ATOM 25493 C C . ARG A 1 56 ? 8.926 3.603 -1.845 1.00 0.00 54 ARG A C 17
ATOM 25494 O O . ARG A 1 56 ? 10.051 3.455 -1.369 1.00 0.00 54 ARG A O 17
ATOM 25515 N N . ALA A 1 57 ? 7.947 4.279 -1.262 1.00 0.00 55 ALA A N 17
ATOM 25516 C CA . ALA A 1 57 ? 8.144 4.916 0.029 1.00 0.00 55 ALA A CA 17
ATOM 25517 C C . ALA A 1 57 ? 8.531 3.857 1.062 1.00 0.00 55 ALA A C 17
ATOM 25518 O O . ALA A 1 57 ? 9.351 4.114 1.943 1.00 0.00 55 ALA A O 17
ATOM 25525 N N . LEU A 1 58 ? 7.924 2.688 0.920 1.00 0.00 56 LEU A N 17
ATOM 25526 C CA . LEU A 1 58 ? 8.195 1.588 1.830 1.00 0.00 56 LEU A CA 17
ATOM 25527 C C . LEU A 1 58 ? 9.605 1.054 1.572 1.00 0.00 56 LEU A C 17
ATOM 25528 O O . LEU A 1 58 ? 10.332 0.729 2.510 1.00 0.00 56 LEU A O 17
ATOM 25544 N N . GLY A 1 59 ? 9.950 0.979 0.295 1.00 0.00 57 GLY A N 17
ATOM 25545 C CA . GLY A 1 59 ? 11.260 0.490 -0.099 1.00 0.00 57 GLY A CA 17
ATOM 25546 C C . GLY A 1 59 ? 12.372 1.358 0.495 1.00 0.00 57 GLY A C 17
ATOM 25547 O O . GLY A 1 59 ? 13.020 0.966 1.464 1.00 0.00 57 GLY A O 17
ATOM 25551 N N . LYS A 1 60 ? 12.557 2.521 -0.111 1.00 0.00 58 LYS A N 17
ATOM 25552 C CA . LYS A 1 60 ? 13.579 3.448 0.345 1.00 0.00 58 LYS A CA 17
ATOM 25553 C C . LYS A 1 60 ? 13.275 3.866 1.785 1.00 0.00 58 LYS A C 17
ATOM 25554 O O . LYS A 1 60 ? 14.166 4.309 2.508 1.00 0.00 58 LYS A O 17
ATOM 25573 N N . MET A 1 61 ? 12.013 3.711 2.159 1.00 0.00 59 MET A N 17
ATOM 25574 C CA . MET A 1 61 ? 11.581 4.067 3.500 1.00 0.00 59 MET A CA 17
ATOM 25575 C C . MET A 1 61 ? 11.621 5.583 3.705 1.00 0.00 59 MET A C 17
ATOM 25576 O O . MET A 1 61 ? 12.112 6.062 4.726 1.00 0.00 59 MET A O 17
ATOM 25590 N N . SER A 1 62 ? 11.099 6.295 2.718 1.00 0.00 60 SER A N 17
ATOM 25591 C CA . SER A 1 62 ? 11.069 7.747 2.777 1.00 0.00 60 SER A CA 17
ATOM 25592 C C . SER A 1 62 ? 9.704 8.223 3.277 1.00 0.00 60 SER A C 17
ATOM 25593 O O . SER A 1 62 ? 9.617 9.197 4.022 1.00 0.00 60 SER A O 17
ATOM 25601 N N . LYS A 1 63 ? 8.671 7.512 2.847 1.00 0.00 61 LYS A N 17
ATOM 25602 C CA . LYS A 1 63 ? 7.314 7.850 3.242 1.00 0.00 61 LYS A CA 17
ATOM 25603 C C . LYS A 1 63 ? 6.848 9.075 2.453 1.00 0.00 61 LYS A C 17
ATOM 25604 O O . LYS A 1 63 ? 5.830 9.680 2.784 1.00 0.00 61 LYS A O 17
ATOM 25623 N N . ASN A 1 64 ? 7.615 9.404 1.424 1.00 0.00 62 ASN A N 17
ATOM 25624 C CA . ASN A 1 64 ? 7.293 10.546 0.585 1.00 0.00 62 ASN A CA 17
ATOM 25625 C C . ASN A 1 64 ? 5.973 10.283 -0.141 1.00 0.00 62 ASN A C 17
ATOM 25626 O O . ASN A 1 64 ? 5.743 9.183 -0.641 1.00 0.00 62 ASN A O 17
ATOM 25637 N N . GLU A 1 65 ? 5.139 11.313 -0.177 1.00 0.00 63 GLU A N 17
ATOM 25638 C CA . GLU A 1 65 ? 3.847 11.207 -0.834 1.00 0.00 63 GLU A CA 17
ATOM 25639 C C . GLU A 1 65 ? 4.032 11.028 -2.342 1.00 0.00 63 GLU A C 17
ATOM 25640 O O . GLU A 1 65 ? 3.140 10.527 -3.025 1.00 0.00 63 GLU A O 17
ATOM 25652 N N . GLU A 1 66 ? 5.196 11.447 -2.818 1.00 0.00 64 GLU A N 17
ATOM 25653 C CA . GLU A 1 66 ? 5.509 11.339 -4.232 1.00 0.00 64 GLU A CA 17
ATOM 25654 C C . GLU A 1 66 ? 6.208 10.009 -4.521 1.00 0.00 64 GLU A C 17
ATOM 25655 O O . GLU A 1 66 ? 6.226 9.547 -5.661 1.00 0.00 64 GLU A O 17
ATOM 25667 N N . ASP A 1 67 ? 6.768 9.430 -3.469 1.00 0.00 65 ASP A N 17
ATOM 25668 C CA . ASP A 1 67 ? 7.467 8.163 -3.595 1.00 0.00 65 ASP A CA 17
ATOM 25669 C C . ASP A 1 67 ? 6.454 7.053 -3.882 1.00 0.00 65 ASP A C 17
ATOM 25670 O O . ASP A 1 67 ? 6.667 6.226 -4.767 1.00 0.00 65 ASP A O 17
ATOM 25679 N N . VAL A 1 68 ? 5.372 7.071 -3.116 1.00 0.00 66 VAL A N 17
ATOM 25680 C CA . VAL A 1 68 ? 4.325 6.076 -3.277 1.00 0.00 66 VAL A CA 17
ATOM 25681 C C . VAL A 1 68 ? 3.935 5.987 -4.754 1.00 0.00 66 VAL A C 17
ATOM 25682 O O . VAL A 1 68 ? 3.464 6.964 -5.335 1.00 0.00 66 VAL A O 17
ATOM 25695 N N . SER A 1 69 ? 4.145 4.807 -5.318 1.00 0.00 67 SER A N 17
ATOM 25696 C CA . SER A 1 69 ? 3.820 4.578 -6.716 1.00 0.00 67 SER A CA 17
ATOM 25697 C C . SER A 1 69 ? 2.989 3.301 -6.858 1.00 0.00 67 SER A C 17
ATOM 25698 O O . SER A 1 69 ? 3.391 2.239 -6.387 1.00 0.00 67 SER A O 17
ATOM 25706 N N . PRO A 1 70 ? 1.814 3.452 -7.527 1.00 0.00 68 PRO A N 17
ATOM 25707 C CA . PRO A 1 70 ? 0.923 2.324 -7.737 1.00 0.00 68 PRO A CA 17
ATOM 25708 C C . PRO A 1 70 ? 1.463 1.393 -8.825 1.00 0.00 68 PRO A C 17
ATOM 25709 O O . PRO A 1 70 ? 0.795 0.437 -9.216 1.00 0.00 68 PRO A O 17
ATOM 25720 N N . SER A 1 71 ? 2.667 1.706 -9.282 1.00 0.00 69 SER A N 17
ATOM 25721 C CA . SER A 1 71 ? 3.304 0.909 -10.317 1.00 0.00 69 SER A CA 17
ATOM 25722 C C . SER A 1 71 ? 4.810 0.825 -10.059 1.00 0.00 69 SER A C 17
ATOM 25723 O O . SER A 1 71 ? 5.381 1.696 -9.405 1.00 0.00 69 SER A O 17
ATOM 25731 N N . LEU A 1 72 ? 5.409 -0.233 -10.586 1.00 0.00 70 LEU A N 17
ATOM 25732 C CA . LEU A 1 72 ? 6.838 -0.442 -10.422 1.00 0.00 70 LEU A CA 17
ATOM 25733 C C . LEU A 1 72 ? 7.594 0.394 -11.456 1.00 0.00 70 LEU A C 17
ATOM 25734 O O . LEU A 1 72 ? 8.461 -0.121 -12.161 1.00 0.00 70 LEU A O 17
ATOM 25750 N N . GLU A 1 73 ? 7.239 1.669 -11.514 1.00 0.00 71 GLU A N 17
ATOM 25751 C CA . GLU A 1 73 ? 7.873 2.581 -12.451 1.00 0.00 71 GLU A CA 17
ATOM 25752 C C . GLU A 1 73 ? 8.858 3.494 -11.718 1.00 0.00 71 GLU A C 17
ATOM 25753 O O . GLU A 1 73 ? 8.831 4.711 -11.894 1.00 0.00 71 GLU A O 17
ATOM 25765 N N . GLY A 1 74 ? 9.704 2.871 -10.911 1.00 0.00 72 GLY A N 17
ATOM 25766 C CA . GLY A 1 74 ? 10.696 3.612 -10.150 1.00 0.00 72 GLY A CA 17
ATOM 25767 C C . GLY A 1 74 ? 11.378 2.714 -9.116 1.00 0.00 72 GLY A C 17
ATOM 25768 O O . GLY A 1 74 ? 12.524 2.954 -8.739 1.00 0.00 72 GLY A O 17
ATOM 25772 N N . LEU A 1 75 ? 10.644 1.698 -8.686 1.00 0.00 73 LEU A N 17
ATOM 25773 C CA . LEU A 1 75 ? 11.163 0.763 -7.703 1.00 0.00 73 LEU A CA 17
ATOM 25774 C C . LEU A 1 75 ? 12.592 0.370 -8.084 1.00 0.00 73 LEU A C 17
ATOM 25775 O O . LEU A 1 75 ? 12.797 -0.455 -8.973 1.00 0.00 73 LEU A O 17
ATOM 25791 N N . THR A 1 76 ? 13.544 0.980 -7.392 1.00 0.00 74 THR A N 17
ATOM 25792 C CA . THR A 1 76 ? 14.947 0.704 -7.647 1.00 0.00 74 THR A CA 17
ATOM 25793 C C . THR A 1 76 ? 15.384 -0.563 -6.909 1.00 0.00 74 THR A C 17
ATOM 25794 O O . THR A 1 76 ? 14.563 -1.243 -6.296 1.00 0.00 74 THR A O 17
ATOM 25805 N N . GLU A 1 77 ? 16.677 -0.842 -6.993 1.00 0.00 75 GLU A N 17
ATOM 25806 C CA . GLU A 1 77 ? 17.233 -2.016 -6.342 1.00 0.00 75 GLU A CA 17
ATOM 25807 C C . GLU A 1 77 ? 17.165 -1.861 -4.821 1.00 0.00 75 GLU A C 17
ATOM 25808 O O . GLU A 1 77 ? 16.775 -2.790 -4.115 1.00 0.00 75 GLU A O 17
ATOM 25820 N N . LYS A 1 78 ? 17.551 -0.680 -4.361 1.00 0.00 76 LYS A N 17
ATOM 25821 C CA . LYS A 1 78 ? 17.539 -0.391 -2.937 1.00 0.00 76 LYS A CA 17
ATOM 25822 C C . LYS A 1 78 ? 16.160 -0.725 -2.365 1.00 0.00 76 LYS A C 17
ATOM 25823 O O . LYS A 1 78 ? 16.055 -1.400 -1.341 1.00 0.00 76 LYS A O 17
ATOM 25842 N N . GLU A 1 79 ? 15.137 -0.238 -3.050 1.00 0.00 77 GLU A N 17
ATOM 25843 C CA . GLU A 1 79 ? 13.768 -0.476 -2.623 1.00 0.00 77 GLU A CA 17
ATOM 25844 C C . GLU A 1 79 ? 13.352 -1.912 -2.951 1.00 0.00 77 GLU A C 17
ATOM 25845 O O . GLU A 1 79 ? 12.679 -2.564 -2.155 1.00 0.00 77 GLU A O 17
ATOM 25857 N N . ILE A 1 80 ? 13.771 -2.362 -4.125 1.00 0.00 78 ILE A N 17
ATOM 25858 C CA . ILE A 1 80 ? 13.450 -3.708 -4.568 1.00 0.00 78 ILE A CA 17
ATOM 25859 C C . ILE A 1 80 ? 13.811 -4.703 -3.464 1.00 0.00 78 ILE A C 17
ATOM 25860 O O . ILE A 1 80 ? 13.235 -5.787 -3.388 1.00 0.00 78 ILE A O 17
ATOM 25876 N N . ASN A 1 81 ? 14.762 -4.299 -2.635 1.00 0.00 79 ASN A N 17
ATOM 25877 C CA . ASN A 1 81 ? 15.207 -5.142 -1.538 1.00 0.00 79 ASN A CA 17
ATOM 25878 C C . ASN A 1 81 ? 14.301 -4.915 -0.327 1.00 0.00 79 ASN A C 17
ATOM 25879 O O . ASN A 1 81 ? 13.892 -5.869 0.334 1.00 0.00 79 ASN A O 17
ATOM 25890 N N . THR A 1 82 ? 14.013 -3.647 -0.072 1.00 0.00 80 THR A N 17
ATOM 25891 C CA . THR A 1 82 ? 13.162 -3.284 1.049 1.00 0.00 80 THR A CA 17
ATOM 25892 C C . THR A 1 82 ? 11.690 -3.500 0.693 1.00 0.00 80 THR A C 17
ATOM 25893 O O . THR A 1 82 ? 10.941 -4.091 1.469 1.00 0.00 80 THR A O 17
ATOM 25904 N N . LEU A 1 83 ? 11.320 -3.010 -0.481 1.00 0.00 81 LEU A N 17
ATOM 25905 C CA . LEU A 1 83 ? 9.951 -3.143 -0.949 1.00 0.00 81 LEU A CA 17
ATOM 25906 C C . LEU A 1 83 ? 9.564 -4.623 -0.969 1.00 0.00 81 LEU A C 17
ATOM 25907 O O . LEU A 1 83 ? 8.575 -5.018 -0.354 1.00 0.00 81 LEU A O 17
ATOM 25923 N N . ASN A 1 84 ? 10.365 -5.402 -1.682 1.00 0.00 82 ASN A N 17
ATOM 25924 C CA . ASN A 1 84 ? 10.118 -6.829 -1.790 1.00 0.00 82 ASN A CA 17
ATOM 25925 C C . ASN A 1 84 ? 9.853 -7.404 -0.397 1.00 0.00 82 ASN A C 17
ATOM 25926 O O . ASN A 1 84 ? 8.812 -8.014 -0.162 1.00 0.00 82 ASN A O 17
ATOM 25937 N N . ASP A 1 85 ? 10.813 -7.187 0.490 1.00 0.00 83 ASP A N 17
ATOM 25938 C CA . ASP A 1 85 ? 10.696 -7.676 1.853 1.00 0.00 83 ASP A CA 17
ATOM 25939 C C . ASP A 1 85 ? 9.456 -7.061 2.506 1.00 0.00 83 ASP A C 17
ATOM 25940 O O . ASP A 1 85 ? 8.797 -7.704 3.322 1.00 0.00 83 ASP A O 17
ATOM 25949 N N . TRP A 1 86 ? 9.176 -5.824 2.122 1.00 0.00 84 TRP A N 17
ATOM 25950 C CA . TRP A 1 86 ? 8.027 -5.116 2.660 1.00 0.00 84 TRP A CA 17
ATOM 25951 C C . TRP A 1 86 ? 6.772 -5.918 2.312 1.00 0.00 84 TRP A C 17
ATOM 25952 O O . TRP A 1 86 ? 5.840 -5.996 3.110 1.00 0.00 84 TRP A O 17
ATOM 25973 N N . GLU A 1 87 ? 6.789 -6.493 1.118 1.00 0.00 85 GLU A N 17
ATOM 25974 C CA . GLU A 1 87 ? 5.663 -7.287 0.655 1.00 0.00 85 GLU A CA 17
ATOM 25975 C C . GLU A 1 87 ? 5.459 -8.501 1.563 1.00 0.00 85 GLU A C 17
ATOM 25976 O O . GLU A 1 87 ? 4.331 -8.819 1.937 1.00 0.00 85 GLU A O 17
ATOM 25988 N N . THR A 1 88 ? 6.568 -9.147 1.892 1.00 0.00 86 THR A N 17
ATOM 25989 C CA . THR A 1 88 ? 6.525 -10.319 2.750 1.00 0.00 86 THR A CA 17
ATOM 25990 C C . THR A 1 88 ? 6.006 -9.944 4.140 1.00 0.00 86 THR A C 17
ATOM 25991 O O . THR A 1 88 ? 5.341 -10.745 4.794 1.00 0.00 86 THR A O 17
ATOM 26002 N N . LYS A 1 89 ? 6.329 -8.726 4.549 1.00 0.00 87 LYS A N 17
ATOM 26003 C CA . LYS A 1 89 ? 5.904 -8.236 5.848 1.00 0.00 87 LYS A CA 17
ATOM 26004 C C . LYS A 1 89 ? 4.407 -7.922 5.805 1.00 0.00 87 LYS A C 17
ATOM 26005 O O . LYS A 1 89 ? 3.673 -8.250 6.735 1.00 0.00 87 LYS A O 17
ATOM 26024 N N . PHE A 1 90 ? 3.999 -7.289 4.715 1.00 0.00 88 PHE A N 17
ATOM 26025 C CA . PHE A 1 90 ? 2.603 -6.927 4.538 1.00 0.00 88 PHE A CA 17
ATOM 26026 C C . PHE A 1 90 ? 1.768 -8.143 4.130 1.00 0.00 88 PHE A C 17
ATOM 26027 O O . PHE A 1 90 ? 0.622 -8.285 4.555 1.00 0.00 88 PHE A O 17
ATOM 26044 N N . GLU A 1 91 ? 2.375 -8.991 3.312 1.00 0.00 89 GLU A N 17
ATOM 26045 C CA . GLU A 1 91 ? 1.703 -10.190 2.843 1.00 0.00 89 GLU A CA 17
ATOM 26046 C C . GLU A 1 91 ? 1.591 -11.213 3.975 1.00 0.00 89 GLU A C 17
ATOM 26047 O O . GLU A 1 91 ? 0.646 -11.999 4.016 1.00 0.00 89 GLU A O 17
ATOM 26059 N N . ALA A 1 92 ? 2.571 -11.171 4.866 1.00 0.00 90 ALA A N 17
ATOM 26060 C CA . ALA A 1 92 ? 2.595 -12.085 5.996 1.00 0.00 90 ALA A CA 17
ATOM 26061 C C . ALA A 1 92 ? 2.017 -11.383 7.226 1.00 0.00 90 ALA A C 17
ATOM 26062 O O . ALA A 1 92 ? 2.319 -11.758 8.358 1.00 0.00 90 ALA A O 17
ATOM 26069 N N . LYS A 1 93 ? 1.197 -10.377 6.963 1.00 0.00 91 LYS A N 17
ATOM 26070 C CA . LYS A 1 93 ? 0.574 -9.619 8.035 1.00 0.00 91 LYS A CA 17
ATOM 26071 C C . LYS A 1 93 ? -0.776 -9.080 7.556 1.00 0.00 91 LYS A C 17
ATOM 26072 O O . LYS A 1 93 ? -1.824 -9.498 8.045 1.00 0.00 91 LYS A O 17
ATOM 26091 N N . TYR A 1 94 ? -0.705 -8.160 6.606 1.00 0.00 92 TYR A N 17
ATOM 26092 C CA . TYR A 1 94 ? -1.908 -7.559 6.055 1.00 0.00 92 TYR A CA 17
ATOM 26093 C C . TYR A 1 94 ? -2.558 -8.482 5.022 1.00 0.00 92 TYR A C 17
ATOM 26094 O O . TYR A 1 94 ? -1.877 -9.026 4.154 1.00 0.00 92 TYR A O 17
ATOM 26112 N N . PRO A 1 95 ? -3.903 -8.635 5.153 1.00 0.00 93 PRO A N 17
ATOM 26113 C CA . PRO A 1 95 ? -4.653 -9.482 4.242 1.00 0.00 93 PRO A CA 17
ATOM 26114 C C . PRO A 1 95 ? -4.828 -8.805 2.881 1.00 0.00 93 PRO A C 17
ATOM 26115 O O . PRO A 1 95 ? -4.967 -7.585 2.805 1.00 0.00 93 PRO A O 17
ATOM 26126 N N . VAL A 1 96 ? -4.815 -9.626 1.841 1.00 0.00 94 VAL A N 17
ATOM 26127 C CA . VAL A 1 96 ? -4.970 -9.121 0.488 1.00 0.00 94 VAL A CA 17
ATOM 26128 C C . VAL A 1 96 ? -6.451 -9.146 0.105 1.00 0.00 94 VAL A C 17
ATOM 26129 O O . VAL A 1 96 ? -7.023 -10.214 -0.107 1.00 0.00 94 VAL A O 17
ATOM 26142 N N . VAL A 1 97 ? -7.031 -7.957 0.030 1.00 0.00 95 VAL A N 17
ATOM 26143 C CA . VAL A 1 97 ? -8.434 -7.829 -0.323 1.00 0.00 95 VAL A CA 17
ATOM 26144 C C . VAL A 1 97 ? -8.573 -7.817 -1.847 1.00 0.00 95 VAL A C 17
ATOM 26145 O O . VAL A 1 97 ? -9.685 -7.780 -2.372 1.00 0.00 95 VAL A O 17
ATOM 26158 N N . GLY A 1 98 ? -7.429 -7.849 -2.514 1.00 0.00 96 GLY A N 17
ATOM 26159 C CA . GLY A 1 98 ? -7.410 -7.842 -3.967 1.00 0.00 96 GLY A CA 17
ATOM 26160 C C . GLY A 1 98 ? -6.085 -7.287 -4.495 1.00 0.00 96 GLY A C 17
ATOM 26161 O O . GLY A 1 98 ? -5.171 -7.011 -3.720 1.00 0.00 96 GLY A O 17
ATOM 26165 N N . ARG A 1 99 ? -6.024 -7.141 -5.810 1.00 0.00 97 ARG A N 17
ATOM 26166 C CA . ARG A 1 99 ? -4.827 -6.624 -6.451 1.00 0.00 97 ARG A CA 17
ATOM 26167 C C . ARG A 1 99 ? -5.158 -5.369 -7.261 1.00 0.00 97 ARG A C 17
ATOM 26168 O O . ARG A 1 99 ? -6.157 -5.335 -7.978 1.00 0.00 97 ARG A O 17
ATOM 26189 N N . VAL A 1 100 ? -4.301 -4.369 -7.120 1.00 0.00 98 VAL A N 17
ATOM 26190 C CA . VAL A 1 100 ? -4.489 -3.116 -7.830 1.00 0.00 98 VAL A CA 17
ATOM 26191 C C . VAL A 1 100 ? -4.563 -3.392 -9.333 1.00 0.00 98 VAL A C 17
ATOM 26192 O O . VAL A 1 100 ? -3.693 -4.061 -9.888 1.00 0.00 98 VAL A O 17
ATOM 26205 N N . VAL A 1 101 ? -5.610 -2.862 -9.949 1.00 0.00 99 VAL A N 17
ATOM 26206 C CA . VAL A 1 101 ? -5.808 -3.044 -11.377 1.00 0.00 99 VAL A CA 17
ATOM 26207 C C . VAL A 1 101 ? -5.538 -1.721 -12.097 1.00 0.00 99 VAL A C 17
ATOM 26208 O O . VAL A 1 101 ? -4.717 -1.664 -13.011 1.00 0.00 99 VAL A O 17
ATOM 26221 N N . SER A 1 102 ? -6.246 -0.690 -11.658 1.00 0.00 100 SER A N 17
ATOM 26222 C CA . SER A 1 102 ? -6.093 0.628 -12.250 1.00 0.00 100 SER A CA 17
ATOM 26223 C C . SER A 1 102 ? -6.247 0.542 -13.769 1.00 0.00 100 SER A C 17
ATOM 26224 O O . SER A 1 102 ? -6.523 1.544 -14.427 1.00 0.00 100 SER A O 17
ATOM 26232 N N . GLY A 1 1 ? -9.710 -14.908 -10.079 1.00 0.00 -1 GLY A N 18
ATOM 26233 C CA . GLY A 1 1 ? -9.066 -13.675 -9.660 1.00 0.00 -1 GLY A CA 18
ATOM 26234 C C . GLY A 1 1 ? -9.756 -13.087 -8.427 1.00 0.00 -1 GLY A C 18
ATOM 26235 O O . GLY A 1 1 ? -10.917 -13.392 -8.157 1.00 0.00 -1 GLY A O 18
ATOM 26239 N N . PRO A 1 2 ? -8.994 -12.233 -7.694 1.00 0.00 0 PRO A N 18
ATOM 26240 C CA . PRO A 1 2 ? -9.520 -11.600 -6.497 1.00 0.00 0 PRO A CA 18
ATOM 26241 C C . PRO A 1 2 ? -10.495 -10.476 -6.854 1.00 0.00 0 PRO A C 18
ATOM 26242 O O . PRO A 1 2 ? -11.016 -10.433 -7.967 1.00 0.00 0 PRO A O 18
ATOM 26253 N N . MET A 1 3 ? -10.712 -9.595 -5.888 1.00 0.00 1 MET A N 18
ATOM 26254 C CA . MET A 1 3 ? -11.616 -8.475 -6.087 1.00 0.00 1 MET A CA 18
ATOM 26255 C C . MET A 1 3 ? -10.980 -7.410 -6.983 1.00 0.00 1 MET A C 18
ATOM 26256 O O . MET A 1 3 ? -11.674 -6.748 -7.754 1.00 0.00 1 MET A O 18
ATOM 26270 N N . GLU A 1 4 ? -9.668 -7.279 -6.852 1.00 0.00 2 GLU A N 18
ATOM 26271 C CA . GLU A 1 4 ? -8.932 -6.306 -7.641 1.00 0.00 2 GLU A CA 18
ATOM 26272 C C . GLU A 1 4 ? -9.528 -4.909 -7.453 1.00 0.00 2 GLU A C 18
ATOM 26273 O O . GLU A 1 4 ? -10.629 -4.632 -7.926 1.00 0.00 2 GLU A O 18
ATOM 26285 N N . PHE A 1 5 ? -8.774 -4.067 -6.762 1.00 0.00 3 PHE A N 18
ATOM 26286 C CA . PHE A 1 5 ? -9.214 -2.706 -6.506 1.00 0.00 3 PHE A CA 18
ATOM 26287 C C . PHE A 1 5 ? -8.405 -1.704 -7.331 1.00 0.00 3 PHE A C 18
ATOM 26288 O O . PHE A 1 5 ? -7.176 -1.728 -7.313 1.00 0.00 3 PHE A O 18
ATOM 26305 N N . THR A 1 6 ? -9.128 -0.846 -8.036 1.00 0.00 4 THR A N 18
ATOM 26306 C CA . THR A 1 6 ? -8.493 0.163 -8.866 1.00 0.00 4 THR A CA 18
ATOM 26307 C C . THR A 1 6 ? -8.028 1.343 -8.010 1.00 0.00 4 THR A C 18
ATOM 26308 O O . THR A 1 6 ? -8.571 1.585 -6.933 1.00 0.00 4 THR A O 18
ATOM 26319 N N . ALA A 1 7 ? -7.028 2.045 -8.522 1.00 0.00 5 ALA A N 18
ATOM 26320 C CA . ALA A 1 7 ? -6.483 3.194 -7.818 1.00 0.00 5 ALA A CA 18
ATOM 26321 C C . ALA A 1 7 ? -7.625 4.131 -7.419 1.00 0.00 5 ALA A C 18
ATOM 26322 O O . ALA A 1 7 ? -7.551 4.804 -6.392 1.00 0.00 5 ALA A O 18
ATOM 26329 N N . GLU A 1 8 ? -8.656 4.144 -8.252 1.00 0.00 6 GLU A N 18
ATOM 26330 C CA . GLU A 1 8 ? -9.812 4.987 -7.999 1.00 0.00 6 GLU A CA 18
ATOM 26331 C C . GLU A 1 8 ? -10.634 4.426 -6.837 1.00 0.00 6 GLU A C 18
ATOM 26332 O O . GLU A 1 8 ? -11.037 5.167 -5.942 1.00 0.00 6 GLU A O 18
ATOM 26344 N N . GLN A 1 9 ? -10.858 3.121 -6.889 1.00 0.00 7 GLN A N 18
ATOM 26345 C CA . GLN A 1 9 ? -11.625 2.452 -5.852 1.00 0.00 7 GLN A CA 18
ATOM 26346 C C . GLN A 1 9 ? -10.807 2.361 -4.562 1.00 0.00 7 GLN A C 18
ATOM 26347 O O . GLN A 1 9 ? -11.339 2.557 -3.470 1.00 0.00 7 GLN A O 18
ATOM 26361 N N . LEU A 1 10 ? -9.527 2.062 -4.730 1.00 0.00 8 LEU A N 18
ATOM 26362 C CA . LEU A 1 10 ? -8.631 1.942 -3.593 1.00 0.00 8 LEU A CA 18
ATOM 26363 C C . LEU A 1 10 ? -8.624 3.259 -2.814 1.00 0.00 8 LEU A C 18
ATOM 26364 O O . LEU A 1 10 ? -8.664 3.257 -1.584 1.00 0.00 8 LEU A O 18
ATOM 26380 N N . SER A 1 11 ? -8.573 4.352 -3.561 1.00 0.00 9 SER A N 18
ATOM 26381 C CA . SER A 1 11 ? -8.561 5.672 -2.955 1.00 0.00 9 SER A CA 18
ATOM 26382 C C . SER A 1 11 ? -9.807 5.862 -2.088 1.00 0.00 9 SER A C 18
ATOM 26383 O O . SER A 1 11 ? -9.868 6.784 -1.276 1.00 0.00 9 SER A O 18
ATOM 26391 N N . GLN A 1 12 ? -10.770 4.975 -2.290 1.00 0.00 10 GLN A N 18
ATOM 26392 C CA . GLN A 1 12 ? -12.011 5.033 -1.536 1.00 0.00 10 GLN A CA 18
ATOM 26393 C C . GLN A 1 12 ? -11.766 4.637 -0.079 1.00 0.00 10 GLN A C 18
ATOM 26394 O O . GLN A 1 12 ? -12.627 4.839 0.776 1.00 0.00 10 GLN A O 18
ATOM 26408 N N . TYR A 1 13 ? -10.587 4.081 0.160 1.00 0.00 11 TYR A N 18
ATOM 26409 C CA . TYR A 1 13 ? -10.218 3.655 1.499 1.00 0.00 11 TYR A CA 18
ATOM 26410 C C . TYR A 1 13 ? -8.814 4.141 1.862 1.00 0.00 11 TYR A C 18
ATOM 26411 O O . TYR A 1 13 ? -7.973 3.355 2.295 1.00 0.00 11 TYR A O 18
ATOM 26429 N N . ASN A 1 14 ? -8.603 5.435 1.671 1.00 0.00 12 ASN A N 18
ATOM 26430 C CA . ASN A 1 14 ? -7.315 6.036 1.973 1.00 0.00 12 ASN A CA 18
ATOM 26431 C C . ASN A 1 14 ? -7.337 6.592 3.398 1.00 0.00 12 ASN A C 18
ATOM 26432 O O . ASN A 1 14 ? -6.561 7.486 3.732 1.00 0.00 12 ASN A O 18
ATOM 26443 N N . GLY A 1 15 ? -8.236 6.040 4.200 1.00 0.00 13 GLY A N 18
ATOM 26444 C CA . GLY A 1 15 ? -8.370 6.470 5.582 1.00 0.00 13 GLY A CA 18
ATOM 26445 C C . GLY A 1 15 ? -9.006 7.859 5.665 1.00 0.00 13 GLY A C 18
ATOM 26446 O O . GLY A 1 15 ? -8.360 8.861 5.364 1.00 0.00 13 GLY A O 18
ATOM 26450 N N . THR A 1 16 ? -10.266 7.873 6.074 1.00 0.00 14 THR A N 18
ATOM 26451 C CA . THR A 1 16 ? -10.998 9.123 6.201 1.00 0.00 14 THR A CA 18
ATOM 26452 C C . THR A 1 16 ? -12.460 8.851 6.561 1.00 0.00 14 THR A C 18
ATOM 26453 O O . THR A 1 16 ? -13.077 9.624 7.291 1.00 0.00 14 THR A O 18
ATOM 26464 N N . ASP A 1 17 ? -12.971 7.749 6.032 1.00 0.00 15 ASP A N 18
ATOM 26465 C CA . ASP A 1 17 ? -14.349 7.365 6.289 1.00 0.00 15 ASP A CA 18
ATOM 26466 C C . ASP A 1 17 ? -14.426 6.621 7.623 1.00 0.00 15 ASP A C 18
ATOM 26467 O O . ASP A 1 17 ? -13.428 6.505 8.332 1.00 0.00 15 ASP A O 18
ATOM 26476 N N . GLU A 1 18 ? -15.621 6.136 7.925 1.00 0.00 16 GLU A N 18
ATOM 26477 C CA . GLU A 1 18 ? -15.842 5.406 9.162 1.00 0.00 16 GLU A CA 18
ATOM 26478 C C . GLU A 1 18 ? -15.793 3.898 8.905 1.00 0.00 16 GLU A C 18
ATOM 26479 O O . GLU A 1 18 ? -14.762 3.262 9.118 1.00 0.00 16 GLU A O 18
ATOM 26491 N N . SER A 1 19 ? -16.920 3.371 8.450 1.00 0.00 17 SER A N 18
ATOM 26492 C CA . SER A 1 19 ? -17.018 1.950 8.162 1.00 0.00 17 SER A CA 18
ATOM 26493 C C . SER A 1 19 ? -15.964 1.552 7.127 1.00 0.00 17 SER A C 18
ATOM 26494 O O . SER A 1 19 ? -15.325 0.509 7.256 1.00 0.00 17 SER A O 18
ATOM 26502 N N . LYS A 1 20 ? -15.816 2.404 6.123 1.00 0.00 18 LYS A N 18
ATOM 26503 C CA . LYS A 1 20 ? -14.850 2.154 5.066 1.00 0.00 18 LYS A CA 18
ATOM 26504 C C . LYS A 1 20 ? -13.500 1.796 5.690 1.00 0.00 18 LYS A C 18
ATOM 26505 O O . LYS A 1 20 ? -12.951 2.567 6.475 1.00 0.00 18 LYS A O 18
ATOM 26524 N N . PRO A 1 21 ? -12.990 0.595 5.306 1.00 0.00 19 PRO A N 18
ATOM 26525 C CA . PRO A 1 21 ? -11.714 0.125 5.819 1.00 0.00 19 PRO A CA 18
ATOM 26526 C C . PRO A 1 21 ? -10.551 0.868 5.159 1.00 0.00 19 PRO A C 18
ATOM 26527 O O . PRO A 1 21 ? -10.757 1.875 4.483 1.00 0.00 19 PRO A O 18
ATOM 26538 N N . ILE A 1 22 ? -9.355 0.342 5.377 1.00 0.00 20 ILE A N 18
ATOM 26539 C CA . ILE A 1 22 ? -8.159 0.943 4.812 1.00 0.00 20 ILE A CA 18
ATOM 26540 C C . ILE A 1 22 ? -7.396 -0.110 4.005 1.00 0.00 20 ILE A C 18
ATOM 26541 O O . ILE A 1 22 ? -7.132 -1.205 4.501 1.00 0.00 20 ILE A O 18
ATOM 26557 N N . TYR A 1 23 ? -7.064 0.257 2.777 1.00 0.00 21 TYR A N 18
ATOM 26558 C CA . TYR A 1 23 ? -6.338 -0.642 1.897 1.00 0.00 21 TYR A CA 18
ATOM 26559 C C . TYR A 1 23 ? -5.093 0.038 1.324 1.00 0.00 21 TYR A C 18
ATOM 26560 O O . TYR A 1 23 ? -5.155 1.184 0.882 1.00 0.00 21 TYR A O 18
ATOM 26578 N N . VAL A 1 24 ? -3.991 -0.697 1.350 1.00 0.00 22 VAL A N 18
ATOM 26579 C CA . VAL A 1 24 ? -2.733 -0.179 0.839 1.00 0.00 22 VAL A CA 18
ATOM 26580 C C . VAL A 1 24 ? -2.329 -0.971 -0.407 1.00 0.00 22 VAL A C 18
ATOM 26581 O O . VAL A 1 24 ? -2.657 -2.150 -0.530 1.00 0.00 22 VAL A O 18
ATOM 26594 N N . ALA A 1 25 ? -1.622 -0.291 -1.298 1.00 0.00 23 ALA A N 18
ATOM 26595 C CA . ALA A 1 25 ? -1.170 -0.916 -2.529 1.00 0.00 23 ALA A CA 18
ATOM 26596 C C . ALA A 1 25 ? 0.343 -1.134 -2.459 1.00 0.00 23 ALA A C 18
ATOM 26597 O O . ALA A 1 25 ? 1.088 -0.226 -2.097 1.00 0.00 23 ALA A O 18
ATOM 26604 N N . ILE A 1 26 ? 0.751 -2.345 -2.812 1.00 0.00 24 ILE A N 18
ATOM 26605 C CA . ILE A 1 26 ? 2.161 -2.693 -2.794 1.00 0.00 24 ILE A CA 18
ATOM 26606 C C . ILE A 1 26 ? 2.449 -3.693 -3.915 1.00 0.00 24 ILE A C 18
ATOM 26607 O O . ILE A 1 26 ? 1.938 -4.812 -3.901 1.00 0.00 24 ILE A O 18
ATOM 26623 N N . LYS A 1 27 ? 3.267 -3.254 -4.861 1.00 0.00 25 LYS A N 18
ATOM 26624 C CA . LYS A 1 27 ? 3.629 -4.097 -5.988 1.00 0.00 25 LYS A CA 18
ATOM 26625 C C . LYS A 1 27 ? 2.402 -4.308 -6.877 1.00 0.00 25 LYS A C 18
ATOM 26626 O O . LYS A 1 27 ? 2.407 -5.170 -7.754 1.00 0.00 25 LYS A O 18
ATOM 26645 N N . GLY A 1 28 ? 1.379 -3.505 -6.619 1.00 0.00 26 GLY A N 18
ATOM 26646 C CA . GLY A 1 28 ? 0.148 -3.593 -7.385 1.00 0.00 26 GLY A CA 18
ATOM 26647 C C . GLY A 1 28 ? -0.882 -4.470 -6.669 1.00 0.00 26 GLY A C 18
ATOM 26648 O O . GLY A 1 28 ? -1.882 -4.869 -7.263 1.00 0.00 26 GLY A O 18
ATOM 26652 N N . ARG A 1 29 ? -0.601 -4.745 -5.404 1.00 0.00 27 ARG A N 18
ATOM 26653 C CA . ARG A 1 29 ? -1.489 -5.567 -4.601 1.00 0.00 27 ARG A CA 18
ATOM 26654 C C . ARG A 1 29 ? -2.100 -4.740 -3.468 1.00 0.00 27 ARG A C 18
ATOM 26655 O O . ARG A 1 29 ? -1.394 -4.002 -2.783 1.00 0.00 27 ARG A O 18
ATOM 26676 N N . VAL A 1 30 ? -3.407 -4.890 -3.306 1.00 0.00 28 VAL A N 18
ATOM 26677 C CA . VAL A 1 30 ? -4.121 -4.166 -2.269 1.00 0.00 28 VAL A CA 18
ATOM 26678 C C . VAL A 1 30 ? -4.082 -4.974 -0.970 1.00 0.00 28 VAL A C 18
ATOM 26679 O O . VAL A 1 30 ? -4.537 -6.116 -0.932 1.00 0.00 28 VAL A O 18
ATOM 26692 N N . PHE A 1 31 ? -3.534 -4.349 0.062 1.00 0.00 29 PHE A N 18
ATOM 26693 C CA . PHE A 1 31 ? -3.430 -4.995 1.359 1.00 0.00 29 PHE A CA 18
ATOM 26694 C C . PHE A 1 31 ? -4.277 -4.267 2.404 1.00 0.00 29 PHE A C 18
ATOM 26695 O O . PHE A 1 31 ? -4.492 -3.060 2.303 1.00 0.00 29 PHE A O 18
ATOM 26712 N N . ASP A 1 32 ? -4.735 -5.031 3.385 1.00 0.00 30 ASP A N 18
ATOM 26713 C CA . ASP A 1 32 ? -5.554 -4.473 4.448 1.00 0.00 30 ASP A CA 18
ATOM 26714 C C . ASP A 1 32 ? -4.660 -4.099 5.632 1.00 0.00 30 ASP A C 18
ATOM 26715 O O . ASP A 1 32 ? -3.879 -4.922 6.109 1.00 0.00 30 ASP A O 18
ATOM 26724 N N . VAL A 1 33 ? -4.803 -2.858 6.072 1.00 0.00 31 VAL A N 18
ATOM 26725 C CA . VAL A 1 33 ? -4.018 -2.365 7.192 1.00 0.00 31 VAL A CA 18
ATOM 26726 C C . VAL A 1 33 ? -4.951 -1.719 8.218 1.00 0.00 31 VAL A C 18
ATOM 26727 O O . VAL A 1 33 ? -4.492 -1.141 9.202 1.00 0.00 31 VAL A O 18
ATOM 26740 N N . THR A 1 34 ? -6.243 -1.837 7.952 1.00 0.00 32 THR A N 18
ATOM 26741 C CA . THR A 1 34 ? -7.245 -1.271 8.841 1.00 0.00 32 THR A CA 18
ATOM 26742 C C . THR A 1 34 ? -6.981 -1.703 10.285 1.00 0.00 32 THR A C 18
ATOM 26743 O O . THR A 1 34 ? -7.423 -1.043 11.224 1.00 0.00 32 THR A O 18
ATOM 26754 N N . THR A 1 35 ? -6.262 -2.808 10.417 1.00 0.00 33 THR A N 18
ATOM 26755 C CA . THR A 1 35 ? -5.935 -3.335 11.730 1.00 0.00 33 THR A CA 18
ATOM 26756 C C . THR A 1 35 ? -5.264 -2.258 12.585 1.00 0.00 33 THR A C 18
ATOM 26757 O O . THR A 1 35 ? -5.067 -2.446 13.785 1.00 0.00 33 THR A O 18
ATOM 26768 N N . GLY A 1 36 ? -4.932 -1.153 11.934 1.00 0.00 34 GLY A N 18
ATOM 26769 C CA . GLY A 1 36 ? -4.287 -0.046 12.620 1.00 0.00 34 GLY A CA 18
ATOM 26770 C C . GLY A 1 36 ? -4.667 1.291 11.980 1.00 0.00 34 GLY A C 18
ATOM 26771 O O . GLY A 1 36 ? -3.796 2.080 11.618 1.00 0.00 34 GLY A O 18
ATOM 26775 N N . LYS A 1 37 ? -5.969 1.504 11.861 1.00 0.00 35 LYS A N 18
ATOM 26776 C CA . LYS A 1 37 ? -6.475 2.732 11.271 1.00 0.00 35 LYS A CA 18
ATOM 26777 C C . LYS A 1 37 ? -5.792 3.930 11.933 1.00 0.00 35 LYS A C 18
ATOM 26778 O O . LYS A 1 37 ? -5.705 5.005 11.341 1.00 0.00 35 LYS A O 18
ATOM 26797 N N . SER A 1 38 ? -5.325 3.705 13.152 1.00 0.00 36 SER A N 18
ATOM 26798 C CA . SER A 1 38 ? -4.652 4.753 13.901 1.00 0.00 36 SER A CA 18
ATOM 26799 C C . SER A 1 38 ? -3.313 5.090 13.241 1.00 0.00 36 SER A C 18
ATOM 26800 O O . SER A 1 38 ? -2.724 6.133 13.521 1.00 0.00 36 SER A O 18
ATOM 26808 N N . PHE A 1 39 ? -2.871 4.188 12.377 1.00 0.00 37 PHE A N 18
ATOM 26809 C CA . PHE A 1 39 ? -1.613 4.377 11.676 1.00 0.00 37 PHE A CA 18
ATOM 26810 C C . PHE A 1 39 ? -1.852 4.714 10.202 1.00 0.00 37 PHE A C 18
ATOM 26811 O O . PHE A 1 39 ? -1.078 5.454 9.598 1.00 0.00 37 PHE A O 18
ATOM 26828 N N . TYR A 1 40 ? -2.928 4.155 9.667 1.00 0.00 38 TYR A N 18
ATOM 26829 C CA . TYR A 1 40 ? -3.279 4.387 8.277 1.00 0.00 38 TYR A CA 18
ATOM 26830 C C . TYR A 1 40 ? -4.483 5.324 8.164 1.00 0.00 38 TYR A C 18
ATOM 26831 O O . TYR A 1 40 ? -4.519 6.192 7.293 1.00 0.00 38 TYR A O 18
ATOM 26849 N N . GLY A 1 41 ? -5.439 5.116 9.057 1.00 0.00 39 GLY A N 18
ATOM 26850 C CA . GLY A 1 41 ? -6.642 5.932 9.069 1.00 0.00 39 GLY A CA 18
ATOM 26851 C C . GLY A 1 41 ? -6.301 7.414 8.899 1.00 0.00 39 GLY A C 18
ATOM 26852 O O . GLY A 1 41 ? -5.131 7.791 8.913 1.00 0.00 39 GLY A O 18
ATOM 26856 N N . SER A 1 42 ? -7.346 8.214 8.742 1.00 0.00 40 SER A N 18
ATOM 26857 C CA . SER A 1 42 ? -7.172 9.646 8.569 1.00 0.00 40 SER A CA 18
ATOM 26858 C C . SER A 1 42 ? -5.959 10.126 9.369 1.00 0.00 40 SER A C 18
ATOM 26859 O O . SER A 1 42 ? -5.765 9.720 10.513 1.00 0.00 40 SER A O 18
ATOM 26867 N N . GLY A 1 43 ? -5.174 10.984 8.733 1.00 0.00 41 GLY A N 18
ATOM 26868 C CA . GLY A 1 43 ? -3.985 11.524 9.371 1.00 0.00 41 GLY A CA 18
ATOM 26869 C C . GLY A 1 43 ? -3.284 10.458 10.215 1.00 0.00 41 GLY A C 18
ATOM 26870 O O . GLY A 1 43 ? -3.035 10.665 11.402 1.00 0.00 41 GLY A O 18
ATOM 26874 N N . GLY A 1 44 ? -2.985 9.340 9.570 1.00 0.00 42 GLY A N 18
ATOM 26875 C CA . GLY A 1 44 ? -2.317 8.241 10.246 1.00 0.00 42 GLY A CA 18
ATOM 26876 C C . GLY A 1 44 ? -0.852 8.142 9.817 1.00 0.00 42 GLY A C 18
ATO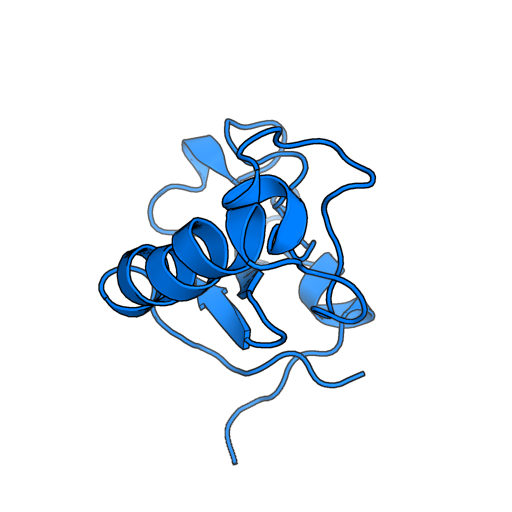M 26877 O O . GLY A 1 44 ? -0.439 8.784 8.852 1.00 0.00 42 GLY A O 18
ATOM 26881 N N . ASP A 1 45 ? -0.106 7.332 10.554 1.00 0.00 43 ASP A N 18
ATOM 26882 C CA . ASP A 1 45 ? 1.304 7.140 10.261 1.00 0.00 43 ASP A CA 18
ATOM 26883 C C . ASP A 1 45 ? 1.502 7.078 8.745 1.00 0.00 43 ASP A C 18
ATOM 26884 O O . ASP A 1 45 ? 2.271 7.857 8.184 1.00 0.00 43 ASP A O 18
ATOM 26893 N N . TYR A 1 46 ? 0.796 6.143 8.126 1.00 0.00 44 TYR A N 18
ATOM 26894 C CA . TYR A 1 46 ? 0.885 5.969 6.686 1.00 0.00 44 TYR A CA 18
ATOM 26895 C C . TYR A 1 46 ? -0.189 6.789 5.968 1.00 0.00 44 TYR A C 18
ATOM 26896 O O . TYR A 1 46 ? -0.754 6.341 4.972 1.00 0.00 44 TYR A O 18
ATOM 26914 N N . SER A 1 47 ? -0.438 7.976 6.502 1.00 0.00 45 SER A N 18
ATOM 26915 C CA . SER A 1 47 ? -1.434 8.862 5.924 1.00 0.00 45 SER A CA 18
ATOM 26916 C C . SER A 1 47 ? -1.167 9.045 4.429 1.00 0.00 45 SER A C 18
ATOM 26917 O O . SER A 1 47 ? -2.077 9.370 3.667 1.00 0.00 45 SER A O 18
ATOM 26925 N N . MET A 1 48 ? 0.084 8.827 4.052 1.00 0.00 46 MET A N 18
ATOM 26926 C CA . MET A 1 48 ? 0.482 8.964 2.661 1.00 0.00 46 MET A CA 18
ATOM 26927 C C . MET A 1 48 ? 0.217 7.672 1.886 1.00 0.00 46 MET A C 18
ATOM 26928 O O . MET A 1 48 ? -0.086 7.710 0.694 1.00 0.00 46 MET A O 18
ATOM 26942 N N . PHE A 1 49 ? 0.340 6.559 2.594 1.00 0.00 47 PHE A N 18
ATOM 26943 C CA . PHE A 1 49 ? 0.117 5.257 1.987 1.00 0.00 47 PHE A CA 18
ATOM 26944 C C . PHE A 1 49 ? -1.378 4.964 1.853 1.00 0.00 47 PHE A C 18
ATOM 26945 O O . PHE A 1 49 ? -1.806 4.331 0.889 1.00 0.00 47 PHE A O 18
ATOM 26962 N N . ALA A 1 50 ? -2.132 5.437 2.834 1.00 0.00 48 ALA A N 18
ATOM 26963 C CA . ALA A 1 50 ? -3.571 5.233 2.838 1.00 0.00 48 ALA A CA 18
ATOM 26964 C C . ALA A 1 50 ? -4.120 5.476 1.431 1.00 0.00 48 ALA A C 18
ATOM 26965 O O . ALA A 1 50 ? -4.088 6.601 0.934 1.00 0.00 48 ALA A O 18
ATOM 26972 N N . GLY A 1 51 ? -4.610 4.403 0.828 1.00 0.00 49 GLY A N 18
ATOM 26973 C CA . GLY A 1 51 ? -5.165 4.486 -0.513 1.00 0.00 49 GLY A CA 18
ATOM 26974 C C . GLY A 1 51 ? -4.114 4.973 -1.512 1.00 0.00 49 GLY A C 18
ATOM 26975 O O . GLY A 1 51 ? -4.423 5.748 -2.416 1.00 0.00 49 GLY A O 18
ATOM 26979 N N . LYS A 1 52 ? -2.892 4.498 -1.316 1.00 0.00 50 LYS A N 18
ATOM 26980 C CA . LYS A 1 52 ? -1.794 4.875 -2.189 1.00 0.00 50 LYS A CA 18
ATOM 26981 C C . LYS A 1 52 ? -0.710 3.797 -2.133 1.00 0.00 50 LYS A C 18
ATOM 26982 O O . LYS A 1 52 ? -0.456 3.222 -1.076 1.00 0.00 50 LYS A O 18
ATOM 27001 N N . ASP A 1 53 ? -0.100 3.556 -3.284 1.00 0.00 51 ASP A N 18
ATOM 27002 C CA . ASP A 1 53 ? 0.951 2.557 -3.379 1.00 0.00 51 ASP A CA 18
ATOM 27003 C C . ASP A 1 53 ? 2.282 3.181 -2.957 1.00 0.00 51 ASP A C 18
ATOM 27004 O O . ASP A 1 53 ? 2.909 3.901 -3.733 1.00 0.00 51 ASP A O 18
ATOM 27013 N N . ALA A 1 54 ? 2.675 2.884 -1.727 1.00 0.00 52 ALA A N 18
ATOM 27014 C CA . ALA A 1 54 ? 3.921 3.407 -1.192 1.00 0.00 52 ALA A CA 18
ATOM 27015 C C . ALA A 1 54 ? 5.040 2.392 -1.432 1.00 0.00 52 ALA A C 18
ATOM 27016 O O . ALA A 1 54 ? 5.666 1.917 -0.486 1.00 0.00 52 ALA A O 18
ATOM 27023 N N . SER A 1 55 ? 5.259 2.090 -2.704 1.00 0.00 53 SER A N 18
ATOM 27024 C CA . SER A 1 55 ? 6.292 1.141 -3.081 1.00 0.00 53 SER A CA 18
ATOM 27025 C C . SER A 1 55 ? 7.673 1.781 -2.924 1.00 0.00 53 SER A C 18
ATOM 27026 O O . SER A 1 55 ? 8.542 1.233 -2.249 1.00 0.00 53 SER A O 18
ATOM 27034 N N . ARG A 1 56 ? 7.832 2.932 -3.561 1.00 0.00 54 ARG A N 18
ATOM 27035 C CA . ARG A 1 56 ? 9.092 3.652 -3.501 1.00 0.00 54 ARG A CA 18
ATOM 27036 C C . ARG A 1 56 ? 9.325 4.199 -2.091 1.00 0.00 54 ARG A C 18
ATOM 27037 O O . ARG A 1 56 ? 10.457 4.225 -1.610 1.00 0.00 54 ARG A O 18
ATOM 27058 N N . ALA A 1 57 ? 8.235 4.622 -1.467 1.00 0.00 55 ALA A N 18
ATOM 27059 C CA . ALA A 1 57 ? 8.306 5.166 -0.122 1.00 0.00 55 ALA A CA 18
ATOM 27060 C C . ALA A 1 57 ? 8.674 4.049 0.857 1.00 0.00 55 ALA A C 18
ATOM 27061 O O . ALA A 1 57 ? 9.429 4.271 1.802 1.00 0.00 55 ALA A O 18
ATOM 27068 N N . LEU A 1 58 ? 8.122 2.873 0.597 1.00 0.00 56 LEU A N 18
ATOM 27069 C CA . LEU A 1 58 ? 8.383 1.720 1.443 1.00 0.00 56 LEU A CA 18
ATOM 27070 C C . LEU A 1 58 ? 9.821 1.247 1.224 1.00 0.00 56 LEU A C 18
ATOM 27071 O O . LEU A 1 58 ? 10.548 0.993 2.183 1.00 0.00 56 LEU A O 18
ATOM 27087 N N . GLY A 1 59 ? 10.189 1.143 -0.045 1.00 0.00 57 GLY A N 18
ATOM 27088 C CA . GLY A 1 59 ? 11.528 0.704 -0.402 1.00 0.00 57 GLY A CA 18
ATOM 27089 C C . GLY A 1 59 ? 12.588 1.509 0.352 1.00 0.00 57 GLY A C 18
ATOM 27090 O O . GLY A 1 59 ? 13.207 1.004 1.287 1.00 0.00 57 GLY A O 18
ATOM 27094 N N . LYS A 1 60 ? 12.764 2.748 -0.082 1.00 0.00 58 LYS A N 18
ATOM 27095 C CA . LYS A 1 60 ? 13.739 3.628 0.541 1.00 0.00 58 LYS A CA 18
ATOM 27096 C C . LYS A 1 60 ? 13.324 3.898 1.989 1.00 0.00 58 LYS A C 18
ATOM 27097 O O . LYS A 1 60 ? 14.148 4.294 2.811 1.00 0.00 58 LYS A O 18
ATOM 27116 N N . MET A 1 61 ? 12.046 3.674 2.256 1.00 0.00 59 MET A N 18
ATOM 27117 C CA . MET A 1 61 ? 11.511 3.889 3.590 1.00 0.00 59 MET A CA 18
ATOM 27118 C C . MET A 1 61 ? 11.522 5.375 3.952 1.00 0.00 59 MET A C 18
ATOM 27119 O O . MET A 1 61 ? 12.016 5.756 5.012 1.00 0.00 59 MET A O 18
ATOM 27133 N N . SER A 1 62 ? 10.970 6.175 3.051 1.00 0.00 60 SER A N 18
ATOM 27134 C CA . SER A 1 62 ? 10.910 7.611 3.263 1.00 0.00 60 SER A CA 18
ATOM 27135 C C . SER A 1 62 ? 9.492 8.022 3.665 1.00 0.00 60 SER A C 18
ATOM 27136 O O . SER A 1 62 ? 9.309 8.969 4.428 1.00 0.00 60 SER A O 18
ATOM 27144 N N . LYS A 1 63 ? 8.525 7.289 3.133 1.00 0.00 61 LYS A N 18
ATOM 27145 C CA . LYS A 1 63 ? 7.129 7.565 3.426 1.00 0.00 61 LYS A CA 18
ATOM 27146 C C . LYS A 1 63 ? 6.706 8.850 2.712 1.00 0.00 61 LYS A C 18
ATOM 27147 O O . LYS A 1 63 ? 5.585 9.323 2.888 1.00 0.00 61 LYS A O 18
ATOM 27166 N N . ASN A 1 64 ? 7.627 9.379 1.919 1.00 0.00 62 ASN A N 18
ATOM 27167 C CA . ASN A 1 64 ? 7.365 10.600 1.177 1.00 0.00 62 ASN A CA 18
ATOM 27168 C C . ASN A 1 64 ? 6.133 10.399 0.292 1.00 0.00 62 ASN A C 18
ATOM 27169 O O . ASN A 1 64 ? 5.987 9.357 -0.346 1.00 0.00 62 ASN A O 18
ATOM 27180 N N . GLU A 1 65 ? 5.280 11.412 0.281 1.00 0.00 63 GLU A N 18
ATOM 27181 C CA . GLU A 1 65 ? 4.066 11.359 -0.516 1.00 0.00 63 GLU A CA 18
ATOM 27182 C C . GLU A 1 65 ? 4.411 11.260 -2.004 1.00 0.00 63 GLU A C 18
ATOM 27183 O O . GLU A 1 65 ? 3.562 10.904 -2.819 1.00 0.00 63 GLU A O 18
ATOM 27195 N N . GLU A 1 66 ? 5.659 11.581 -2.311 1.00 0.00 64 GLU A N 18
ATOM 27196 C CA . GLU A 1 66 ? 6.127 11.533 -3.686 1.00 0.00 64 GLU A CA 18
ATOM 27197 C C . GLU A 1 66 ? 6.720 10.157 -3.997 1.00 0.00 64 GLU A C 18
ATOM 27198 O O . GLU A 1 66 ? 6.793 9.756 -5.157 1.00 0.00 64 GLU A O 18
ATOM 27210 N N . ASP A 1 67 ? 7.127 9.471 -2.939 1.00 0.00 65 ASP A N 18
ATOM 27211 C CA . ASP A 1 67 ? 7.711 8.148 -3.084 1.00 0.00 65 ASP A CA 18
ATOM 27212 C C . ASP A 1 67 ? 6.592 7.115 -3.229 1.00 0.00 65 ASP A C 18
ATOM 27213 O O . ASP A 1 67 ? 6.854 5.914 -3.284 1.00 0.00 65 ASP A O 18
ATOM 27222 N N . VAL A 1 68 ? 5.368 7.619 -3.286 1.00 0.00 66 VAL A N 18
ATOM 27223 C CA . VAL A 1 68 ? 4.208 6.754 -3.423 1.00 0.00 66 VAL A CA 18
ATOM 27224 C C . VAL A 1 68 ? 3.892 6.564 -4.908 1.00 0.00 66 VAL A C 18
ATOM 27225 O O . VAL A 1 68 ? 3.230 7.402 -5.517 1.00 0.00 66 VAL A O 18
ATOM 27238 N N . SER A 1 69 ? 4.380 5.456 -5.447 1.00 0.00 67 SER A N 18
ATOM 27239 C CA . SER A 1 69 ? 4.158 5.145 -6.848 1.00 0.00 67 SER A CA 18
ATOM 27240 C C . SER A 1 69 ? 3.491 3.775 -6.981 1.00 0.00 67 SER A C 18
ATOM 27241 O O . SER A 1 69 ? 4.019 2.774 -6.498 1.00 0.00 67 SER A O 18
ATOM 27249 N N . PRO A 1 70 ? 2.309 3.773 -7.654 1.00 0.00 68 PRO A N 18
ATOM 27250 C CA . PRO A 1 70 ? 1.564 2.542 -7.856 1.00 0.00 68 PRO A CA 18
ATOM 27251 C C . PRO A 1 70 ? 2.219 1.676 -8.934 1.00 0.00 68 PRO A C 18
ATOM 27252 O O . PRO A 1 70 ? 1.667 0.651 -9.332 1.00 0.00 68 PRO A O 18
ATOM 27263 N N . SER A 1 71 ? 3.388 2.119 -9.375 1.00 0.00 69 SER A N 18
ATOM 27264 C CA . SER A 1 71 ? 4.124 1.396 -10.399 1.00 0.00 69 SER A CA 18
ATOM 27265 C C . SER A 1 71 ? 5.625 1.475 -10.117 1.00 0.00 69 SER A C 18
ATOM 27266 O O . SER A 1 71 ? 6.232 2.537 -10.256 1.00 0.00 69 SER A O 18
ATOM 27274 N N . LEU A 1 72 ? 6.183 0.338 -9.726 1.00 0.00 70 LEU A N 18
ATOM 27275 C CA . LEU A 1 72 ? 7.602 0.266 -9.424 1.00 0.00 70 LEU A CA 18
ATOM 27276 C C . LEU A 1 72 ? 8.374 1.147 -10.408 1.00 0.00 70 LEU A C 18
ATOM 27277 O O . LEU A 1 72 ? 9.219 1.943 -10.002 1.00 0.00 70 LEU A O 18
ATOM 27293 N N . GLU A 1 73 ? 8.057 0.975 -11.683 1.00 0.00 71 GLU A N 18
ATOM 27294 C CA . GLU A 1 73 ? 8.710 1.744 -12.727 1.00 0.00 71 GLU A CA 18
ATOM 27295 C C . GLU A 1 73 ? 9.701 2.736 -12.115 1.00 0.00 71 GLU A C 18
ATOM 27296 O O . GLU A 1 73 ? 9.384 3.913 -11.949 1.00 0.00 71 GLU A O 18
ATOM 27308 N N . GLY A 1 74 ? 10.881 2.225 -11.796 1.00 0.00 72 GLY A N 18
ATOM 27309 C CA . GLY A 1 74 ? 11.920 3.051 -11.205 1.00 0.00 72 GLY A CA 18
ATOM 27310 C C . GLY A 1 74 ? 12.460 2.418 -9.921 1.00 0.00 72 GLY A C 18
ATOM 27311 O O . GLY A 1 74 ? 13.645 2.544 -9.614 1.00 0.00 72 GLY A O 18
ATOM 27315 N N . LEU A 1 75 ? 11.566 1.751 -9.206 1.00 0.00 73 LEU A N 18
ATOM 27316 C CA . LEU A 1 75 ? 11.938 1.099 -7.963 1.00 0.00 73 LEU A CA 18
ATOM 27317 C C . LEU A 1 75 ? 13.197 0.258 -8.190 1.00 0.00 73 LEU A C 18
ATOM 27318 O O . LEU A 1 75 ? 13.151 -0.762 -8.876 1.00 0.00 73 LEU A O 18
ATOM 27334 N N . THR A 1 76 ? 14.291 0.718 -7.600 1.00 0.00 74 THR A N 18
ATOM 27335 C CA . THR A 1 76 ? 15.559 0.021 -7.730 1.00 0.00 74 THR A CA 18
ATOM 27336 C C . THR A 1 76 ? 15.620 -1.160 -6.759 1.00 0.00 74 THR A C 18
ATOM 27337 O O . THR A 1 76 ? 14.612 -1.527 -6.158 1.00 0.00 74 THR A O 18
ATOM 27348 N N . GLU A 1 77 ? 16.813 -1.723 -6.637 1.00 0.00 75 GLU A N 18
ATOM 27349 C CA . GLU A 1 77 ? 17.019 -2.855 -5.749 1.00 0.00 75 GLU A CA 18
ATOM 27350 C C . GLU A 1 77 ? 16.880 -2.418 -4.290 1.00 0.00 75 GLU A C 18
ATOM 27351 O O . GLU A 1 77 ? 16.293 -3.132 -3.478 1.00 0.00 75 GLU A O 18
ATOM 27363 N N . LYS A 1 78 ? 17.429 -1.248 -4.001 1.00 0.00 76 LYS A N 18
ATOM 27364 C CA . LYS A 1 78 ? 17.374 -0.707 -2.653 1.00 0.00 76 LYS A CA 18
ATOM 27365 C C . LYS A 1 78 ? 15.924 -0.715 -2.165 1.00 0.00 76 LYS A C 18
ATOM 27366 O O . LYS A 1 78 ? 15.630 -1.239 -1.092 1.00 0.00 76 LYS A O 18
ATOM 27385 N N . GLU A 1 79 ? 15.057 -0.127 -2.976 1.00 0.00 77 GLU A N 18
ATOM 27386 C CA . GLU A 1 79 ? 13.645 -0.060 -2.640 1.00 0.00 77 GLU A CA 18
ATOM 27387 C C . GLU A 1 79 ? 12.981 -1.420 -2.860 1.00 0.00 77 GLU A C 18
ATOM 27388 O O . GLU A 1 79 ? 12.197 -1.874 -2.028 1.00 0.00 77 GLU A O 18
ATOM 27400 N N . ILE A 1 80 ? 13.320 -2.033 -3.985 1.00 0.00 78 ILE A N 18
ATOM 27401 C CA . ILE A 1 80 ? 12.767 -3.333 -4.325 1.00 0.00 78 ILE A CA 18
ATOM 27402 C C . ILE A 1 80 ? 13.009 -4.304 -3.168 1.00 0.00 78 ILE A C 18
ATOM 27403 O O . ILE A 1 80 ? 12.097 -5.018 -2.751 1.00 0.00 78 ILE A O 18
ATOM 27419 N N . ASN A 1 81 ? 14.241 -4.300 -2.681 1.00 0.00 79 ASN A N 18
ATOM 27420 C CA . ASN A 1 81 ? 14.614 -5.172 -1.580 1.00 0.00 79 ASN A CA 18
ATOM 27421 C C . ASN A 1 81 ? 13.607 -5.006 -0.440 1.00 0.00 79 ASN A C 18
ATOM 27422 O O . ASN A 1 81 ? 13.030 -5.984 0.031 1.00 0.00 79 ASN A O 18
ATOM 27433 N N . THR A 1 82 ? 13.427 -3.759 -0.030 1.00 0.00 80 THR A N 18
ATOM 27434 C CA . THR A 1 82 ? 12.500 -3.452 1.046 1.00 0.00 80 THR A CA 18
ATOM 27435 C C . THR A 1 82 ? 11.061 -3.452 0.527 1.00 0.00 80 THR A C 18
ATOM 27436 O O . THR A 1 82 ? 10.175 -4.042 1.143 1.00 0.00 80 THR A O 18
ATOM 27447 N N . LEU A 1 83 ? 10.873 -2.784 -0.602 1.00 0.00 81 LEU A N 18
ATOM 27448 C CA . LEU A 1 83 ? 9.557 -2.700 -1.212 1.00 0.00 81 LEU A CA 18
ATOM 27449 C C . LEU A 1 83 ? 9.027 -4.112 -1.467 1.00 0.00 81 LEU A C 18
ATOM 27450 O O . LEU A 1 83 ? 7.953 -4.472 -0.988 1.00 0.00 81 LEU A O 18
ATOM 27466 N N . ASN A 1 84 ? 9.804 -4.874 -2.223 1.00 0.00 82 ASN A N 18
ATOM 27467 C CA . ASN A 1 84 ? 9.426 -6.239 -2.548 1.00 0.00 82 ASN A CA 18
ATOM 27468 C C . ASN A 1 84 ? 9.177 -7.016 -1.254 1.00 0.00 82 ASN A C 18
ATOM 27469 O O . ASN A 1 84 ? 8.138 -7.657 -1.102 1.00 0.00 82 ASN A O 18
ATOM 27480 N N . ASP A 1 85 ? 10.146 -6.934 -0.355 1.00 0.00 83 ASP A N 18
ATOM 27481 C CA . ASP A 1 85 ? 10.044 -7.622 0.921 1.00 0.00 83 ASP A CA 18
ATOM 27482 C C . ASP A 1 85 ? 8.865 -7.051 1.710 1.00 0.00 83 ASP A C 18
ATOM 27483 O O . ASP A 1 85 ? 8.223 -7.766 2.478 1.00 0.00 83 ASP A O 18
ATOM 27492 N N . TRP A 1 86 ? 8.615 -5.767 1.495 1.00 0.00 84 TRP A N 18
ATOM 27493 C CA . TRP A 1 86 ? 7.524 -5.093 2.177 1.00 0.00 84 TRP A CA 18
ATOM 27494 C C . TRP A 1 86 ? 6.225 -5.817 1.822 1.00 0.00 84 TRP A C 18
ATOM 27495 O O . TRP A 1 86 ? 5.374 -6.032 2.684 1.00 0.00 84 TRP A O 18
ATOM 27516 N N . GLU A 1 87 ? 6.111 -6.174 0.551 1.00 0.00 85 GLU A N 18
ATOM 27517 C CA . GLU A 1 87 ? 4.929 -6.870 0.071 1.00 0.00 85 GLU A CA 18
ATOM 27518 C C . GLU A 1 87 ? 4.782 -8.217 0.781 1.00 0.00 85 GLU A C 18
ATOM 27519 O O . GLU A 1 87 ? 3.690 -8.577 1.218 1.00 0.00 85 GLU A O 18
ATOM 27531 N N . THR A 1 88 ? 5.898 -8.926 0.873 1.00 0.00 86 THR A N 18
ATOM 27532 C CA . THR A 1 88 ? 5.907 -10.226 1.522 1.00 0.00 86 THR A CA 18
ATOM 27533 C C . THR A 1 88 ? 5.577 -10.082 3.009 1.00 0.00 86 THR A C 18
ATOM 27534 O O . THR A 1 88 ? 4.937 -10.955 3.594 1.00 0.00 86 THR A O 18
ATOM 27545 N N . LYS A 1 89 ? 6.028 -8.974 3.578 1.00 0.00 87 LYS A N 18
ATOM 27546 C CA . LYS A 1 89 ? 5.788 -8.704 4.986 1.00 0.00 87 LYS A CA 18
ATOM 27547 C C . LYS A 1 89 ? 4.327 -8.296 5.181 1.00 0.00 87 LYS A C 18
ATOM 27548 O O . LYS A 1 89 ? 3.677 -8.734 6.129 1.00 0.00 87 LYS A O 18
ATOM 27567 N N . PHE A 1 90 ? 3.852 -7.461 4.268 1.00 0.00 88 PHE A N 18
ATOM 27568 C CA . PHE A 1 90 ? 2.479 -6.989 4.328 1.00 0.00 88 PHE A CA 18
ATOM 27569 C C . PHE A 1 90 ? 1.501 -8.094 3.925 1.00 0.00 88 PHE A C 18
ATOM 27570 O O . PHE A 1 90 ? 0.463 -8.271 4.561 1.00 0.00 88 PHE A O 18
ATOM 27587 N N . GLU A 1 91 ? 1.867 -8.810 2.872 1.00 0.00 89 GLU A N 18
ATOM 27588 C CA . GLU A 1 91 ? 1.035 -9.893 2.377 1.00 0.00 89 GLU A CA 18
ATOM 27589 C C . GLU A 1 91 ? 1.081 -11.081 3.340 1.00 0.00 89 GLU A C 18
ATOM 27590 O O . GLU A 1 91 ? 0.211 -11.949 3.304 1.00 0.00 89 GLU A O 18
ATOM 27602 N N . ALA A 1 92 ? 2.106 -11.081 4.180 1.00 0.00 90 ALA A N 18
ATOM 27603 C CA . ALA A 1 92 ? 2.277 -12.147 5.152 1.00 0.00 90 ALA A CA 18
ATOM 27604 C C . ALA A 1 92 ? 1.611 -11.744 6.469 1.00 0.00 90 ALA A C 18
ATOM 27605 O O . ALA A 1 92 ? 1.460 -12.567 7.370 1.00 0.00 90 ALA A O 18
ATOM 27612 N N . LYS A 1 93 ? 1.230 -10.477 6.538 1.00 0.00 91 LYS A N 18
ATOM 27613 C CA . LYS A 1 93 ? 0.584 -9.954 7.730 1.00 0.00 91 LYS A CA 18
ATOM 27614 C C . LYS A 1 93 ? -0.806 -9.430 7.363 1.00 0.00 91 LYS A C 18
ATOM 27615 O O . LYS A 1 93 ? -1.816 -10.032 7.725 1.00 0.00 91 LYS A O 18
ATOM 27634 N N . TYR A 1 94 ? -0.813 -8.314 6.648 1.00 0.00 92 TYR A N 18
ATOM 27635 C CA . TYR A 1 94 ? -2.063 -7.703 6.228 1.00 0.00 92 TYR A CA 18
ATOM 27636 C C . TYR A 1 94 ? -2.812 -8.606 5.246 1.00 0.00 92 TYR A C 18
ATOM 27637 O O . TYR A 1 94 ? -2.199 -9.239 4.387 1.00 0.00 92 TYR A O 18
ATOM 27655 N N . PRO A 1 95 ? -4.162 -8.637 5.409 1.00 0.00 93 PRO A N 18
ATOM 27656 C CA . PRO A 1 95 ? -5.001 -9.452 4.547 1.00 0.00 93 PRO A CA 18
ATOM 27657 C C . PRO A 1 95 ? -5.149 -8.815 3.164 1.00 0.00 93 PRO A C 18
ATOM 27658 O O . PRO A 1 95 ? -5.320 -7.602 3.051 1.00 0.00 93 PRO A O 18
ATOM 27669 N N . VAL A 1 96 ? -5.077 -9.661 2.147 1.00 0.00 94 VAL A N 18
ATOM 27670 C CA . VAL A 1 96 ? -5.200 -9.195 0.776 1.00 0.00 94 VAL A CA 18
ATOM 27671 C C . VAL A 1 96 ? -6.667 -9.267 0.348 1.00 0.00 94 VAL A C 18
ATOM 27672 O O . VAL A 1 96 ? -7.213 -10.355 0.172 1.00 0.00 94 VAL A O 18
ATOM 27685 N N . VAL A 1 97 ? -7.263 -8.095 0.193 1.00 0.00 95 VAL A N 18
ATOM 27686 C CA . VAL A 1 97 ? -8.657 -8.011 -0.212 1.00 0.00 95 VAL A CA 18
ATOM 27687 C C . VAL A 1 97 ? -8.737 -7.946 -1.738 1.00 0.00 95 VAL A C 18
ATOM 27688 O O . VAL A 1 97 ? -9.821 -8.047 -2.311 1.00 0.00 95 VAL A O 18
ATOM 27701 N N . GLY A 1 98 ? -7.576 -7.777 -2.354 1.00 0.00 96 GLY A N 18
ATOM 27702 C CA . GLY A 1 98 ? -7.501 -7.698 -3.802 1.00 0.00 96 GLY A CA 18
ATOM 27703 C C . GLY A 1 98 ? -6.140 -7.162 -4.253 1.00 0.00 96 GLY A C 18
ATOM 27704 O O . GLY A 1 98 ? -5.299 -6.819 -3.424 1.00 0.00 96 GLY A O 18
ATOM 27708 N N . ARG A 1 99 ? -5.966 -7.108 -5.565 1.00 0.00 97 ARG A N 18
ATOM 27709 C CA . ARG A 1 99 ? -4.722 -6.620 -6.136 1.00 0.00 97 ARG A CA 18
ATOM 27710 C C . ARG A 1 99 ? -4.991 -5.424 -7.051 1.00 0.00 97 ARG A C 18
ATOM 27711 O O . ARG A 1 99 ? -5.880 -5.474 -7.899 1.00 0.00 97 ARG A O 18
ATOM 27732 N N . VAL A 1 100 ? -4.206 -4.376 -6.847 1.00 0.00 98 VAL A N 18
ATOM 27733 C CA . VAL A 1 100 ? -4.348 -3.169 -7.643 1.00 0.00 98 VAL A CA 18
ATOM 27734 C C . VAL A 1 100 ? -4.377 -3.542 -9.126 1.00 0.00 98 VAL A C 18
ATOM 27735 O O . VAL A 1 100 ? -3.721 -4.494 -9.544 1.00 0.00 98 VAL A O 18
ATOM 27748 N N . VAL A 1 101 ? -5.146 -2.771 -9.882 1.00 0.00 99 VAL A N 18
ATOM 27749 C CA . VAL A 1 101 ? -5.269 -3.009 -11.310 1.00 0.00 99 VAL A CA 18
ATOM 27750 C C . VAL A 1 101 ? -5.065 -1.691 -12.062 1.00 0.00 99 VAL A C 18
ATOM 27751 O O . VAL A 1 101 ? -4.292 -1.630 -13.016 1.00 0.00 99 VAL A O 18
ATOM 27764 N N . SER A 1 102 ? -5.772 -0.669 -11.602 1.00 0.00 100 SER A N 18
ATOM 27765 C CA . SER A 1 102 ? -5.679 0.643 -12.219 1.00 0.00 100 SER A CA 18
ATOM 27766 C C . SER A 1 102 ? -5.821 0.519 -13.737 1.00 0.00 100 SER A C 18
ATOM 27767 O O . SER A 1 102 ? -6.860 0.866 -14.297 1.00 0.00 100 SER A O 18
ATOM 27775 N N . GLY A 1 1 ? -8.708 -14.837 -9.225 1.00 0.00 -1 GLY A N 19
ATOM 27776 C CA . GLY A 1 1 ? -9.356 -13.576 -9.543 1.00 0.00 -1 GLY A CA 19
ATOM 27777 C C . GLY A 1 1 ? -9.896 -12.903 -8.279 1.00 0.00 -1 GLY A C 19
ATOM 27778 O O . GLY A 1 1 ? -11.005 -13.200 -7.839 1.00 0.00 -1 GLY A O 19
ATOM 27782 N N . PRO A 1 2 ? -9.064 -11.986 -7.716 1.00 0.00 0 PRO A N 19
ATOM 27783 C CA . PRO A 1 2 ? -9.446 -11.269 -6.511 1.00 0.00 0 PRO A CA 19
ATOM 27784 C C . PRO A 1 2 ? -10.483 -10.188 -6.822 1.00 0.00 0 PRO A C 19
ATOM 27785 O O . PRO A 1 2 ? -11.138 -10.233 -7.862 1.00 0.00 0 PRO A O 19
ATOM 27796 N N . MET A 1 3 ? -10.599 -9.242 -5.902 1.00 0.00 1 MET A N 19
ATOM 27797 C CA . MET A 1 3 ? -11.545 -8.152 -6.065 1.00 0.00 1 MET A CA 19
ATOM 27798 C C . MET A 1 3 ? -11.004 -7.096 -7.031 1.00 0.00 1 MET A C 19
ATOM 27799 O O . MET A 1 3 ? -11.774 -6.404 -7.695 1.00 0.00 1 MET A O 19
ATOM 27813 N N . GLU A 1 4 ? -9.683 -7.006 -7.079 1.00 0.00 2 GLU A N 19
ATOM 27814 C CA . GLU A 1 4 ? -9.029 -6.046 -7.953 1.00 0.00 2 GLU A CA 19
ATOM 27815 C C . GLU A 1 4 ? -9.647 -4.658 -7.773 1.00 0.00 2 GLU A C 19
ATOM 27816 O O . GLU A 1 4 ? -10.701 -4.366 -8.335 1.00 0.00 2 GLU A O 19
ATOM 27828 N N . PHE A 1 5 ? -8.964 -3.839 -6.987 1.00 0.00 3 PHE A N 19
ATOM 27829 C CA . PHE A 1 5 ? -9.432 -2.488 -6.725 1.00 0.00 3 PHE A CA 19
ATOM 27830 C C . PHE A 1 5 ? -8.572 -1.458 -7.460 1.00 0.00 3 PHE A C 19
ATOM 27831 O O . PHE A 1 5 ? -7.344 -1.539 -7.436 1.00 0.00 3 PHE A O 19
ATOM 27848 N N . THR A 1 6 ? -9.249 -0.513 -8.095 1.00 0.00 4 THR A N 19
ATOM 27849 C CA . THR A 1 6 ? -8.562 0.532 -8.835 1.00 0.00 4 THR A CA 19
ATOM 27850 C C . THR A 1 6 ? -8.063 1.620 -7.882 1.00 0.00 4 THR A C 19
ATOM 27851 O O . THR A 1 6 ? -8.651 1.841 -6.824 1.00 0.00 4 THR A O 19
ATOM 27862 N N . ALA A 1 7 ? -6.983 2.270 -8.291 1.00 0.00 5 ALA A N 19
ATOM 27863 C CA . ALA A 1 7 ? -6.398 3.329 -7.486 1.00 0.00 5 ALA A CA 19
ATOM 27864 C C . ALA A 1 7 ? -7.480 4.351 -7.131 1.00 0.00 5 ALA A C 19
ATOM 27865 O O . ALA A 1 7 ? -7.421 4.982 -6.077 1.00 0.00 5 ALA A O 19
ATOM 27872 N N . GLU A 1 8 ? -8.444 4.481 -8.031 1.00 0.00 6 GLU A N 19
ATOM 27873 C CA . GLU A 1 8 ? -9.538 5.416 -7.826 1.00 0.00 6 GLU A CA 19
ATOM 27874 C C . GLU A 1 8 ? -10.409 4.964 -6.652 1.00 0.00 6 GLU A C 19
ATOM 27875 O O . GLU A 1 8 ? -10.730 5.759 -5.771 1.00 0.00 6 GLU A O 19
ATOM 27887 N N . GLN A 1 9 ? -10.766 3.688 -6.678 1.00 0.00 7 GLN A N 19
ATOM 27888 C CA . GLN A 1 9 ? -11.593 3.121 -5.627 1.00 0.00 7 GLN A CA 19
ATOM 27889 C C . GLN A 1 9 ? -10.766 2.906 -4.358 1.00 0.00 7 GLN A C 19
ATOM 27890 O O . GLN A 1 9 ? -11.223 3.206 -3.256 1.00 0.00 7 GLN A O 19
ATOM 27904 N N . LEU A 1 10 ? -9.563 2.387 -4.556 1.00 0.00 8 LEU A N 19
ATOM 27905 C CA . LEU A 1 10 ? -8.667 2.128 -3.441 1.00 0.00 8 LEU A CA 19
ATOM 27906 C C . LEU A 1 10 ? -8.378 3.440 -2.709 1.00 0.00 8 LEU A C 19
ATOM 27907 O O . LEU A 1 10 ? -8.260 3.459 -1.485 1.00 0.00 8 LEU A O 19
ATOM 27923 N N . SER A 1 11 ? -8.274 4.505 -3.490 1.00 0.00 9 SER A N 19
ATOM 27924 C CA . SER A 1 11 ? -8.001 5.819 -2.931 1.00 0.00 9 SER A CA 19
ATOM 27925 C C . SER A 1 11 ? -9.191 6.288 -2.091 1.00 0.00 9 SER A C 19
ATOM 27926 O O . SER A 1 11 ? -9.107 7.302 -1.401 1.00 0.00 9 SER A O 19
ATOM 27934 N N . GLN A 1 12 ? -10.272 5.526 -2.178 1.00 0.00 10 GLN A N 19
ATOM 27935 C CA . GLN A 1 12 ? -11.478 5.851 -1.435 1.00 0.00 10 GLN A CA 19
ATOM 27936 C C . GLN A 1 12 ? -11.395 5.287 -0.016 1.00 0.00 10 GLN A C 19
ATOM 27937 O O . GLN A 1 12 ? -12.010 5.821 0.906 1.00 0.00 10 GLN A O 19
ATOM 27951 N N . TYR A 1 13 ? -10.629 4.214 0.116 1.00 0.00 11 TYR A N 19
ATOM 27952 C CA . TYR A 1 13 ? -10.457 3.571 1.408 1.00 0.00 11 TYR A CA 19
ATOM 27953 C C . TYR A 1 13 ? -9.072 3.867 1.988 1.00 0.00 11 TYR A C 19
ATOM 27954 O O . TYR A 1 13 ? -8.336 2.948 2.346 1.00 0.00 11 TYR A O 19
ATOM 27972 N N . ASN A 1 14 ? -8.759 5.152 2.063 1.00 0.00 12 ASN A N 19
ATOM 27973 C CA . ASN A 1 14 ? -7.476 5.580 2.593 1.00 0.00 12 ASN A CA 19
ATOM 27974 C C . ASN A 1 14 ? -7.590 5.764 4.108 1.00 0.00 12 ASN A C 19
ATOM 27975 O O . ASN A 1 14 ? -6.711 6.353 4.733 1.00 0.00 12 ASN A O 19
ATOM 27986 N N . GLY A 1 15 ? -8.682 5.248 4.653 1.00 0.00 13 GLY A N 19
ATOM 27987 C CA . GLY A 1 15 ? -8.923 5.347 6.083 1.00 0.00 13 GLY A CA 19
ATOM 27988 C C . GLY A 1 15 ? -9.130 6.804 6.503 1.00 0.00 13 GLY A C 19
ATOM 27989 O O . GLY A 1 15 ? -8.174 7.496 6.848 1.00 0.00 13 GLY A O 19
ATOM 27993 N N . THR A 1 16 ? -10.385 7.226 6.461 1.00 0.00 14 THR A N 19
ATOM 27994 C CA . THR A 1 16 ? -10.730 8.587 6.834 1.00 0.00 14 THR A CA 19
ATOM 27995 C C . THR A 1 16 ? -12.249 8.772 6.830 1.00 0.00 14 THR A C 19
ATOM 27996 O O . THR A 1 16 ? -12.800 9.427 7.713 1.00 0.00 14 THR A O 19
ATOM 28007 N N . ASP A 1 17 ? -12.882 8.185 5.825 1.00 0.00 15 ASP A N 19
ATOM 28008 C CA . ASP A 1 17 ? -14.326 8.277 5.695 1.00 0.00 15 ASP A CA 19
ATOM 28009 C C . ASP A 1 17 ? -14.988 7.499 6.834 1.00 0.00 15 ASP A C 19
ATOM 28010 O O . ASP A 1 17 ? -14.376 7.280 7.878 1.00 0.00 15 ASP A O 19
ATOM 28019 N N . GLU A 1 18 ? -16.229 7.103 6.595 1.00 0.00 16 GLU A N 19
ATOM 28020 C CA . GLU A 1 18 ? -16.981 6.355 7.588 1.00 0.00 16 GLU A CA 19
ATOM 28021 C C . GLU A 1 18 ? -16.994 4.866 7.233 1.00 0.00 16 GLU A C 19
ATOM 28022 O O . GLU A 1 18 ? -16.501 4.038 7.997 1.00 0.00 16 GLU A O 19
ATOM 28034 N N . SER A 1 19 ? -17.563 4.572 6.073 1.00 0.00 17 SER A N 19
ATOM 28035 C CA . SER A 1 19 ? -17.646 3.198 5.608 1.00 0.00 17 SER A CA 19
ATOM 28036 C C . SER A 1 19 ? -16.337 2.796 4.926 1.00 0.00 17 SER A C 19
ATOM 28037 O O . SER A 1 19 ? -15.783 1.736 5.213 1.00 0.00 17 SER A O 19
ATOM 28045 N N . LYS A 1 20 ? -15.880 3.664 4.036 1.00 0.00 18 LYS A N 19
ATOM 28046 C CA . LYS A 1 20 ? -14.646 3.413 3.311 1.00 0.00 18 LYS A CA 19
ATOM 28047 C C . LYS A 1 20 ? -13.629 2.766 4.252 1.00 0.00 18 LYS A C 19
ATOM 28048 O O . LYS A 1 20 ? -13.250 3.355 5.263 1.00 0.00 18 LYS A O 19
ATOM 28067 N N . PRO A 1 21 ? -13.205 1.529 3.877 1.00 0.00 19 PRO A N 19
ATOM 28068 C CA . PRO A 1 21 ? -12.239 0.795 4.677 1.00 0.00 19 PRO A CA 19
ATOM 28069 C C . PRO A 1 21 ? -10.831 1.369 4.501 1.00 0.00 19 PRO A C 19
ATOM 28070 O O . PRO A 1 21 ? -10.669 2.481 4.000 1.00 0.00 19 PRO A O 19
ATOM 28081 N N . ILE A 1 22 ? -9.850 0.585 4.921 1.00 0.00 20 ILE A N 19
ATOM 28082 C CA . ILE A 1 22 ? -8.462 1.002 4.816 1.00 0.00 20 ILE A CA 19
ATOM 28083 C C . ILE A 1 22 ? -7.675 -0.053 4.035 1.00 0.00 20 ILE A C 19
ATOM 28084 O O . ILE A 1 22 ? -7.342 -1.108 4.572 1.00 0.00 20 ILE A O 19
ATOM 28100 N N . TYR A 1 23 ? -7.401 0.269 2.779 1.00 0.00 21 TYR A N 19
ATOM 28101 C CA . TYR A 1 23 ? -6.660 -0.637 1.919 1.00 0.00 21 TYR A CA 19
ATOM 28102 C C . TYR A 1 23 ? -5.372 0.016 1.415 1.00 0.00 21 TYR A C 19
ATOM 28103 O O . TYR A 1 23 ? -5.362 1.199 1.076 1.00 0.00 21 TYR A O 19
ATOM 28121 N N . VAL A 1 24 ? -4.315 -0.783 1.381 1.00 0.00 22 VAL A N 19
ATOM 28122 C CA . VAL A 1 24 ? -3.024 -0.297 0.924 1.00 0.00 22 VAL A CA 19
ATOM 28123 C C . VAL A 1 24 ? -2.660 -0.990 -0.391 1.00 0.00 22 VAL A C 19
ATOM 28124 O O . VAL A 1 24 ? -3.274 -1.989 -0.761 1.00 0.00 22 VAL A O 19
ATOM 28137 N N . ALA A 1 25 ? -1.662 -0.431 -1.060 1.00 0.00 23 ALA A N 19
ATOM 28138 C CA . ALA A 1 25 ? -1.208 -0.983 -2.325 1.00 0.00 23 ALA A CA 19
ATOM 28139 C C . ALA A 1 25 ? 0.314 -1.135 -2.294 1.00 0.00 23 ALA A C 19
ATOM 28140 O O . ALA A 1 25 ? 1.028 -0.198 -1.939 1.00 0.00 23 ALA A O 19
ATOM 28147 N N . ILE A 1 26 ? 0.766 -2.322 -2.671 1.00 0.00 24 ILE A N 19
ATOM 28148 C CA . ILE A 1 26 ? 2.190 -2.609 -2.691 1.00 0.00 24 ILE A CA 19
ATOM 28149 C C . ILE A 1 26 ? 2.511 -3.494 -3.897 1.00 0.00 24 ILE A C 19
ATOM 28150 O O . ILE A 1 26 ? 2.147 -4.668 -3.924 1.00 0.00 24 ILE A O 19
ATOM 28166 N N . LYS A 1 27 ? 3.191 -2.896 -4.864 1.00 0.00 25 LYS A N 19
ATOM 28167 C CA . LYS A 1 27 ? 3.565 -3.616 -6.070 1.00 0.00 25 LYS A CA 19
ATOM 28168 C C . LYS A 1 27 ? 2.313 -3.888 -6.906 1.00 0.00 25 LYS A C 19
ATOM 28169 O O . LYS A 1 27 ? 2.348 -4.685 -7.842 1.00 0.00 25 LYS A O 19
ATOM 28188 N N . GLY A 1 28 ? 1.235 -3.211 -6.537 1.00 0.00 26 GLY A N 19
ATOM 28189 C CA . GLY A 1 28 ? -0.026 -3.371 -7.241 1.00 0.00 26 GLY A CA 19
ATOM 28190 C C . GLY A 1 28 ? -0.940 -4.357 -6.511 1.00 0.00 26 GLY A C 19
ATOM 28191 O O . GLY A 1 28 ? -1.945 -4.802 -7.063 1.00 0.00 26 GLY A O 19
ATOM 28195 N N . ARG A 1 29 ? -0.558 -4.670 -5.282 1.00 0.00 27 ARG A N 19
ATOM 28196 C CA . ARG A 1 29 ? -1.331 -5.595 -4.471 1.00 0.00 27 ARG A CA 19
ATOM 28197 C C . ARG A 1 29 ? -2.038 -4.847 -3.339 1.00 0.00 27 ARG A C 19
ATOM 28198 O O . ARG A 1 29 ? -1.398 -4.131 -2.570 1.00 0.00 27 ARG A O 19
ATOM 28219 N N . VAL A 1 30 ? -3.347 -5.038 -3.273 1.00 0.00 28 VAL A N 19
ATOM 28220 C CA . VAL A 1 30 ? -4.147 -4.390 -2.248 1.00 0.00 28 VAL A CA 19
ATOM 28221 C C . VAL A 1 30 ? -4.037 -5.182 -0.944 1.00 0.00 28 VAL A C 19
ATOM 28222 O O . VAL A 1 30 ? -4.360 -6.368 -0.905 1.00 0.00 28 VAL A O 19
ATOM 28235 N N . PHE A 1 31 ? -3.579 -4.494 0.092 1.00 0.00 29 PHE A N 19
ATOM 28236 C CA . PHE A 1 31 ? -3.422 -5.119 1.394 1.00 0.00 29 PHE A CA 19
ATOM 28237 C C . PHE A 1 31 ? -4.336 -4.463 2.431 1.00 0.00 29 PHE A C 19
ATOM 28238 O O . PHE A 1 31 ? -4.693 -3.294 2.297 1.00 0.00 29 PHE A O 19
ATOM 28255 N N . ASP A 1 32 ? -4.687 -5.244 3.442 1.00 0.00 30 ASP A N 19
ATOM 28256 C CA . ASP A 1 32 ? -5.553 -4.754 4.501 1.00 0.00 30 ASP A CA 19
ATOM 28257 C C . ASP A 1 32 ? -4.702 -4.375 5.714 1.00 0.00 30 ASP A C 19
ATOM 28258 O O . ASP A 1 32 ? -3.956 -5.202 6.237 1.00 0.00 30 ASP A O 19
ATOM 28267 N N . VAL A 1 33 ? -4.842 -3.124 6.128 1.00 0.00 31 VAL A N 19
ATOM 28268 C CA . VAL A 1 33 ? -4.095 -2.625 7.270 1.00 0.00 31 VAL A CA 19
ATOM 28269 C C . VAL A 1 33 ? -5.073 -2.086 8.317 1.00 0.00 31 VAL A C 19
ATOM 28270 O O . VAL A 1 33 ? -4.656 -1.519 9.326 1.00 0.00 31 VAL A O 19
ATOM 28283 N N . THR A 1 34 ? -6.353 -2.282 8.040 1.00 0.00 32 THR A N 19
ATOM 28284 C CA . THR A 1 34 ? -7.393 -1.823 8.945 1.00 0.00 32 THR A CA 19
ATOM 28285 C C . THR A 1 34 ? -7.117 -2.313 10.368 1.00 0.00 32 THR A C 19
ATOM 28286 O O . THR A 1 34 ? -7.562 -1.700 11.337 1.00 0.00 32 THR A O 19
ATOM 28297 N N . THR A 1 35 ? -6.384 -3.414 10.448 1.00 0.00 33 THR A N 19
ATOM 28298 C CA . THR A 1 35 ? -6.043 -3.994 11.736 1.00 0.00 33 THR A CA 19
ATOM 28299 C C . THR A 1 35 ? -5.347 -2.957 12.620 1.00 0.00 33 THR A C 19
ATOM 28300 O O . THR A 1 35 ? -5.137 -3.191 13.809 1.00 0.00 33 THR A O 19
ATOM 28311 N N . GLY A 1 36 ? -5.009 -1.833 12.005 1.00 0.00 34 GLY A N 19
ATOM 28312 C CA . GLY A 1 36 ? -4.342 -0.760 12.722 1.00 0.00 34 GLY A CA 19
ATOM 28313 C C . GLY A 1 36 ? -4.637 0.596 12.078 1.00 0.00 34 GLY A C 19
ATOM 28314 O O . GLY A 1 36 ? -3.723 1.377 11.820 1.00 0.00 34 GLY A O 19
ATOM 28318 N N . LYS A 1 37 ? -5.918 0.834 11.838 1.00 0.00 35 LYS A N 19
ATOM 28319 C CA . LYS A 1 37 ? -6.346 2.082 11.229 1.00 0.00 35 LYS A CA 19
ATOM 28320 C C . LYS A 1 37 ? -5.736 3.255 11.999 1.00 0.00 35 LYS A C 19
ATOM 28321 O O . LYS A 1 37 ? -5.597 4.352 11.459 1.00 0.00 35 LYS A O 19
ATOM 28340 N N . SER A 1 38 ? -5.389 2.985 13.248 1.00 0.00 36 SER A N 19
ATOM 28341 C CA . SER A 1 38 ? -4.797 4.005 14.098 1.00 0.00 36 SER A CA 19
ATOM 28342 C C . SER A 1 38 ? -3.506 4.528 13.465 1.00 0.00 36 SER A C 19
ATOM 28343 O O . SER A 1 38 ? -3.019 5.596 13.834 1.00 0.00 36 SER A O 19
ATOM 28351 N N . PHE A 1 39 ? -2.989 3.752 12.524 1.00 0.00 37 PHE A N 19
ATOM 28352 C CA . PHE A 1 39 ? -1.764 4.125 11.837 1.00 0.00 37 PHE A CA 19
ATOM 28353 C C . PHE A 1 39 ? -2.051 4.548 10.395 1.00 0.00 37 PHE A C 19
ATOM 28354 O O . PHE A 1 39 ? -1.480 5.521 9.904 1.00 0.00 37 PHE A O 19
ATOM 28371 N N . TYR A 1 40 ? -2.937 3.797 9.756 1.00 0.00 38 TYR A N 19
ATOM 28372 C CA . TYR A 1 40 ? -3.307 4.082 8.381 1.00 0.00 38 TYR A CA 19
ATOM 28373 C C . TYR A 1 40 ? -4.594 4.907 8.319 1.00 0.00 38 TYR A C 19
ATOM 28374 O O . TYR A 1 40 ? -4.736 5.779 7.464 1.00 0.00 38 TYR A O 19
ATOM 28392 N N . GLY A 1 41 ? -5.499 4.601 9.236 1.00 0.00 39 GLY A N 19
ATOM 28393 C CA . GLY A 1 41 ? -6.770 5.303 9.297 1.00 0.00 39 GLY A CA 19
ATOM 28394 C C . GLY A 1 41 ? -6.564 6.817 9.223 1.00 0.00 39 GLY A C 19
ATOM 28395 O O . GLY A 1 41 ? -5.433 7.289 9.115 1.00 0.00 39 GLY A O 19
ATOM 28399 N N . SER A 1 42 ? -7.675 7.537 9.283 1.00 0.00 40 SER A N 19
ATOM 28400 C CA . SER A 1 42 ? -7.630 8.988 9.224 1.00 0.00 40 SER A CA 19
ATOM 28401 C C . SER A 1 42 ? -6.360 9.501 9.905 1.00 0.00 40 SER A C 19
ATOM 28402 O O . SER A 1 42 ? -6.096 9.174 11.061 1.00 0.00 40 SER A O 19
ATOM 28410 N N . GLY A 1 43 ? -5.606 10.295 9.159 1.00 0.00 41 GLY A N 19
ATOM 28411 C CA . GLY A 1 43 ? -4.370 10.856 9.676 1.00 0.00 41 GLY A CA 19
ATOM 28412 C C . GLY A 1 43 ? -3.687 9.883 10.639 1.00 0.00 41 GLY A C 19
ATOM 28413 O O . GLY A 1 43 ? -3.961 9.894 11.838 1.00 0.00 41 GLY A O 19
ATOM 28417 N N . GLY A 1 44 ? -2.810 9.063 10.077 1.00 0.00 42 GLY A N 19
ATOM 28418 C CA . GLY A 1 44 ? -2.085 8.085 10.871 1.00 0.00 42 GLY A CA 19
ATOM 28419 C C . GLY A 1 44 ? -0.656 7.910 10.354 1.00 0.00 42 GLY A C 19
ATOM 28420 O O . GLY A 1 44 ? -0.232 8.614 9.439 1.00 0.00 42 GLY A O 19
ATOM 28424 N N . ASP A 1 45 ? 0.048 6.966 10.962 1.00 0.00 43 ASP A N 19
ATOM 28425 C CA . ASP A 1 45 ? 1.420 6.690 10.575 1.00 0.00 43 ASP A CA 19
ATOM 28426 C C . ASP A 1 45 ? 1.505 6.589 9.051 1.00 0.00 43 ASP A C 19
ATOM 28427 O O . ASP A 1 45 ? 2.388 7.185 8.434 1.00 0.00 43 ASP A O 19
ATOM 28436 N N . TYR A 1 46 ? 0.576 5.832 8.487 1.00 0.00 44 TYR A N 19
ATOM 28437 C CA . TYR A 1 46 ? 0.535 5.646 7.046 1.00 0.00 44 TYR A CA 19
ATOM 28438 C C . TYR A 1 46 ? -0.539 6.530 6.410 1.00 0.00 44 TYR A C 19
ATOM 28439 O O . TYR A 1 46 ? -1.439 6.032 5.736 1.00 0.00 44 TYR A O 19
ATOM 28457 N N . SER A 1 47 ? -0.409 7.827 6.646 1.00 0.00 45 SER A N 19
ATOM 28458 C CA . SER A 1 47 ? -1.358 8.785 6.105 1.00 0.00 45 SER A CA 19
ATOM 28459 C C . SER A 1 47 ? -1.138 8.945 4.599 1.00 0.00 45 SER A C 19
ATOM 28460 O O . SER A 1 47 ? -2.085 9.191 3.853 1.00 0.00 45 SER A O 19
ATOM 28468 N N . MET A 1 48 ? 0.116 8.800 4.198 1.00 0.00 46 MET A N 19
ATOM 28469 C CA . MET A 1 48 ? 0.472 8.925 2.795 1.00 0.00 46 MET A CA 19
ATOM 28470 C C . MET A 1 48 ? 0.223 7.614 2.046 1.00 0.00 46 MET A C 19
ATOM 28471 O O . MET A 1 48 ? -0.074 7.623 0.853 1.00 0.00 46 MET A O 19
ATOM 28485 N N . PHE A 1 49 ? 0.352 6.518 2.779 1.00 0.00 47 PHE A N 19
ATOM 28486 C CA . PHE A 1 49 ? 0.144 5.201 2.200 1.00 0.00 47 PHE A CA 19
ATOM 28487 C C . PHE A 1 49 ? -1.348 4.897 2.050 1.00 0.00 47 PHE A C 19
ATOM 28488 O O . PHE A 1 49 ? -1.762 4.267 1.079 1.00 0.00 47 PHE A O 19
ATOM 28505 N N . ALA A 1 50 ? -2.114 5.360 3.027 1.00 0.00 48 ALA A N 19
ATOM 28506 C CA . ALA A 1 50 ? -3.551 5.145 3.016 1.00 0.00 48 ALA A CA 19
ATOM 28507 C C . ALA A 1 50 ? -4.103 5.486 1.631 1.00 0.00 48 ALA A C 19
ATOM 28508 O O . ALA A 1 50 ? -3.848 6.568 1.106 1.00 0.00 48 ALA A O 19
ATOM 28515 N N . GLY A 1 51 ? -4.849 4.541 1.077 1.00 0.00 49 GLY A N 19
ATOM 28516 C CA . GLY A 1 51 ? -5.439 4.727 -0.238 1.00 0.00 49 GLY A CA 19
ATOM 28517 C C . GLY A 1 51 ? -4.381 5.155 -1.257 1.00 0.00 49 GLY A C 19
ATOM 28518 O O . GLY A 1 51 ? -4.669 5.931 -2.167 1.00 0.00 49 GLY A O 19
ATOM 28522 N N . LYS A 1 52 ? -3.179 4.629 -1.072 1.00 0.00 50 LYS A N 19
ATOM 28523 C CA . LYS A 1 52 ? -2.077 4.947 -1.964 1.00 0.00 50 LYS A CA 19
ATOM 28524 C C . LYS A 1 52 ? -1.033 3.831 -1.895 1.00 0.00 50 LYS A C 19
ATOM 28525 O O . LYS A 1 52 ? -0.874 3.187 -0.859 1.00 0.00 50 LYS A O 19
ATOM 28544 N N . ASP A 1 53 ? -0.348 3.636 -3.013 1.00 0.00 51 ASP A N 19
ATOM 28545 C CA . ASP A 1 53 ? 0.677 2.609 -3.092 1.00 0.00 51 ASP A CA 19
ATOM 28546 C C . ASP A 1 53 ? 2.006 3.181 -2.596 1.00 0.00 51 ASP A C 19
ATOM 28547 O O . ASP A 1 53 ? 2.477 4.197 -3.105 1.00 0.00 51 ASP A O 19
ATOM 28556 N N . ALA A 1 54 ? 2.574 2.504 -1.609 1.00 0.00 52 ALA A N 19
ATOM 28557 C CA . ALA A 1 54 ? 3.840 2.932 -1.039 1.00 0.00 52 ALA A CA 19
ATOM 28558 C C . ALA A 1 54 ? 4.904 1.867 -1.311 1.00 0.00 52 ALA A C 19
ATOM 28559 O O . ALA A 1 54 ? 5.557 1.386 -0.386 1.00 0.00 52 ALA A O 19
ATOM 28566 N N . SER A 1 55 ? 5.045 1.529 -2.585 1.00 0.00 53 SER A N 19
ATOM 28567 C CA . SER A 1 55 ? 6.018 0.529 -2.990 1.00 0.00 53 SER A CA 19
ATOM 28568 C C . SER A 1 55 ? 7.428 1.121 -2.939 1.00 0.00 53 SER A C 19
ATOM 28569 O O . SER A 1 55 ? 8.305 0.587 -2.261 1.00 0.00 53 SER A O 19
ATOM 28577 N N . ARG A 1 56 ? 7.603 2.215 -3.664 1.00 0.00 54 ARG A N 19
ATOM 28578 C CA . ARG A 1 56 ? 8.892 2.885 -3.710 1.00 0.00 54 ARG A CA 19
ATOM 28579 C C . ARG A 1 56 ? 9.214 3.510 -2.351 1.00 0.00 54 ARG A C 19
ATOM 28580 O O . ARG A 1 56 ? 10.373 3.554 -1.943 1.00 0.00 54 ARG A O 19
ATOM 28601 N N . ALA A 1 57 ? 8.167 3.977 -1.687 1.00 0.00 55 ALA A N 19
ATOM 28602 C CA . ALA A 1 57 ? 8.323 4.597 -0.383 1.00 0.00 55 ALA A CA 19
ATOM 28603 C C . ALA A 1 57 ? 8.943 3.588 0.586 1.00 0.00 55 ALA A C 19
ATOM 28604 O O . ALA A 1 57 ? 9.872 3.918 1.321 1.00 0.00 55 ALA A O 19
ATOM 28611 N N . LEU A 1 58 ? 8.403 2.379 0.556 1.00 0.00 56 LEU A N 19
ATOM 28612 C CA . LEU A 1 58 ? 8.891 1.319 1.422 1.00 0.00 56 LEU A CA 19
ATOM 28613 C C . LEU A 1 58 ? 10.349 1.013 1.074 1.00 0.00 56 LEU A C 19
ATOM 28614 O O . LEU A 1 58 ? 11.187 0.873 1.964 1.00 0.00 56 LEU A O 19
ATOM 28630 N N . GLY A 1 59 ? 10.608 0.919 -0.222 1.00 0.00 57 GLY A N 19
ATOM 28631 C CA . GLY A 1 59 ? 11.950 0.632 -0.698 1.00 0.00 57 GLY A CA 19
ATOM 28632 C C . GLY A 1 59 ? 12.967 1.600 -0.089 1.00 0.00 57 GLY A C 19
ATOM 28633 O O . GLY A 1 59 ? 13.710 1.234 0.820 1.00 0.00 57 GLY A O 19
ATOM 28637 N N . LYS A 1 60 ? 12.966 2.816 -0.614 1.00 0.00 58 LYS A N 19
ATOM 28638 C CA . LYS A 1 60 ? 13.879 3.840 -0.134 1.00 0.00 58 LYS A CA 19
ATOM 28639 C C . LYS A 1 60 ? 13.561 4.155 1.329 1.00 0.00 58 LYS A C 19
ATOM 28640 O O . LYS A 1 60 ? 14.422 4.632 2.067 1.00 0.00 58 LYS A O 19
ATOM 28659 N N . MET A 1 61 ? 12.321 3.876 1.705 1.00 0.00 59 MET A N 19
ATOM 28660 C CA . MET A 1 61 ? 11.878 4.124 3.066 1.00 0.00 59 MET A CA 19
ATOM 28661 C C . MET A 1 61 ? 11.826 5.624 3.361 1.00 0.00 59 MET A C 19
ATOM 28662 O O . MET A 1 61 ? 12.429 6.092 4.326 1.00 0.00 59 MET A O 19
ATOM 28676 N N . SER A 1 62 ? 11.099 6.337 2.513 1.00 0.00 60 SER A N 19
ATOM 28677 C CA . SER A 1 62 ? 10.961 7.775 2.670 1.00 0.00 60 SER A CA 19
ATOM 28678 C C . SER A 1 62 ? 9.538 8.117 3.116 1.00 0.00 60 SER A C 19
ATOM 28679 O O . SER A 1 62 ? 9.299 9.189 3.671 1.00 0.00 60 SER A O 19
ATOM 28687 N N . LYS A 1 63 ? 8.631 7.187 2.856 1.00 0.00 61 LYS A N 19
ATOM 28688 C CA . LYS A 1 63 ? 7.238 7.378 3.224 1.00 0.00 61 LYS A CA 19
ATOM 28689 C C . LYS A 1 63 ? 6.732 8.693 2.627 1.00 0.00 61 LYS A C 19
ATOM 28690 O O . LYS A 1 63 ? 5.720 9.232 3.071 1.00 0.00 61 LYS A O 19
ATOM 28709 N N . ASN A 1 64 ? 7.461 9.171 1.628 1.00 0.00 62 ASN A N 19
ATOM 28710 C CA . ASN A 1 64 ? 7.099 10.412 0.966 1.00 0.00 62 ASN A CA 19
ATOM 28711 C C . ASN A 1 64 ? 5.726 10.254 0.310 1.00 0.00 62 ASN A C 19
ATOM 28712 O O . ASN A 1 64 ? 5.308 9.140 -0.002 1.00 0.00 62 ASN A O 19
ATOM 28723 N N . GLU A 1 65 ? 5.062 11.385 0.119 1.00 0.00 63 GLU A N 19
ATOM 28724 C CA . GLU A 1 65 ? 3.745 11.385 -0.495 1.00 0.00 63 GLU A CA 19
ATOM 28725 C C . GLU A 1 65 ? 3.868 11.262 -2.015 1.00 0.00 63 GLU A C 19
ATOM 28726 O O . GLU A 1 65 ? 2.919 10.861 -2.687 1.00 0.00 63 GLU A O 19
ATOM 28738 N N . GLU A 1 66 ? 5.044 11.615 -2.512 1.00 0.00 64 GLU A N 19
ATOM 28739 C CA . GLU A 1 66 ? 5.303 11.550 -3.940 1.00 0.00 64 GLU A CA 19
ATOM 28740 C C . GLU A 1 66 ? 5.890 10.186 -4.311 1.00 0.00 64 GLU A C 19
ATOM 28741 O O . GLU A 1 66 ? 5.608 9.656 -5.385 1.00 0.00 64 GLU A O 19
ATOM 28753 N N . ASP A 1 67 ? 6.696 9.658 -3.402 1.00 0.00 65 ASP A N 19
ATOM 28754 C CA . ASP A 1 67 ? 7.326 8.367 -3.620 1.00 0.00 65 ASP A CA 19
ATOM 28755 C C . ASP A 1 67 ? 6.245 7.316 -3.884 1.00 0.00 65 ASP A C 19
ATOM 28756 O O . ASP A 1 67 ? 6.511 6.291 -4.511 1.00 0.00 65 ASP A O 19
ATOM 28765 N N . VAL A 1 68 ? 5.050 7.606 -3.393 1.00 0.00 66 VAL A N 19
ATOM 28766 C CA . VAL A 1 68 ? 3.928 6.699 -3.568 1.00 0.00 66 VAL A CA 19
ATOM 28767 C C . VAL A 1 68 ? 3.850 6.269 -5.035 1.00 0.00 66 VAL A C 19
ATOM 28768 O O . VAL A 1 68 ? 3.418 7.042 -5.889 1.00 0.00 66 VAL A O 19
ATOM 28781 N N . SER A 1 69 ? 4.273 5.038 -5.281 1.00 0.00 67 SER A N 19
ATOM 28782 C CA . SER A 1 69 ? 4.256 4.497 -6.629 1.00 0.00 67 SER A CA 19
ATOM 28783 C C . SER A 1 69 ? 3.301 3.304 -6.702 1.00 0.00 67 SER A C 19
ATOM 28784 O O . SER A 1 69 ? 3.591 2.238 -6.160 1.00 0.00 67 SER A O 19
ATOM 28792 N N . PRO A 1 70 ? 2.152 3.529 -7.394 1.00 0.00 68 PRO A N 19
ATOM 28793 C CA . PRO A 1 70 ? 1.153 2.485 -7.545 1.00 0.00 68 PRO A CA 19
ATOM 28794 C C . PRO A 1 70 ? 1.603 1.438 -8.565 1.00 0.00 68 PRO A C 19
ATOM 28795 O O . PRO A 1 70 ? 0.829 0.558 -8.940 1.00 0.00 68 PRO A O 19
ATOM 28806 N N . SER A 1 71 ? 2.853 1.567 -8.986 1.00 0.00 69 SER A N 19
ATOM 28807 C CA . SER A 1 71 ? 3.415 0.643 -9.956 1.00 0.00 69 SER A CA 19
ATOM 28808 C C . SER A 1 71 ? 4.936 0.582 -9.799 1.00 0.00 69 SER A C 19
ATOM 28809 O O . SER A 1 71 ? 5.591 1.613 -9.654 1.00 0.00 69 SER A O 19
ATOM 28817 N N . LEU A 1 72 ? 5.454 -0.637 -9.835 1.00 0.00 70 LEU A N 19
ATOM 28818 C CA . LEU A 1 72 ? 6.885 -0.846 -9.699 1.00 0.00 70 LEU A CA 19
ATOM 28819 C C . LEU A 1 72 ? 7.569 -0.548 -11.034 1.00 0.00 70 LEU A C 19
ATOM 28820 O O . LEU A 1 72 ? 8.321 -1.375 -11.549 1.00 0.00 70 LEU A O 19
ATOM 28836 N N . GLU A 1 73 ? 7.284 0.635 -11.557 1.00 0.00 71 GLU A N 19
ATOM 28837 C CA . GLU A 1 73 ? 7.862 1.053 -12.823 1.00 0.00 71 GLU A CA 19
ATOM 28838 C C . GLU A 1 73 ? 9.025 2.018 -12.583 1.00 0.00 71 GLU A C 19
ATOM 28839 O O . GLU A 1 73 ? 9.035 3.128 -13.114 1.00 0.00 71 GLU A O 19
ATOM 28851 N N . GLY A 1 74 ? 9.976 1.561 -11.783 1.00 0.00 72 GLY A N 19
ATOM 28852 C CA . GLY A 1 74 ? 11.141 2.370 -11.466 1.00 0.00 72 GLY A CA 19
ATOM 28853 C C . GLY A 1 74 ? 11.874 1.819 -10.241 1.00 0.00 72 GLY A C 19
ATOM 28854 O O . GLY A 1 74 ? 13.078 2.024 -10.090 1.00 0.00 72 GLY A O 19
ATOM 28858 N N . LEU A 1 75 ? 11.118 1.131 -9.398 1.00 0.00 73 LEU A N 19
ATOM 28859 C CA . LEU A 1 75 ? 11.682 0.549 -8.192 1.00 0.00 73 LEU A CA 19
ATOM 28860 C C . LEU A 1 75 ? 13.058 -0.038 -8.509 1.00 0.00 73 LEU A C 19
ATOM 28861 O O . LEU A 1 75 ? 13.162 -1.037 -9.219 1.00 0.00 73 LEU A O 19
ATOM 28877 N N . THR A 1 76 ? 14.081 0.607 -7.966 1.00 0.00 74 THR A N 19
ATOM 28878 C CA . THR A 1 76 ? 15.447 0.161 -8.182 1.00 0.00 74 THR A CA 19
ATOM 28879 C C . THR A 1 76 ? 15.758 -1.049 -7.300 1.00 0.00 74 THR A C 19
ATOM 28880 O O . THR A 1 76 ? 14.867 -1.594 -6.649 1.00 0.00 74 THR A O 19
ATOM 28891 N N . GLU A 1 77 ? 17.026 -1.434 -7.305 1.00 0.00 75 GLU A N 19
ATOM 28892 C CA . GLU A 1 77 ? 17.466 -2.570 -6.513 1.00 0.00 75 GLU A CA 19
ATOM 28893 C C . GLU A 1 77 ? 17.381 -2.241 -5.021 1.00 0.00 75 GLU A C 19
ATOM 28894 O O . GLU A 1 77 ? 16.934 -3.065 -4.225 1.00 0.00 75 GLU A O 19
ATOM 28906 N N . LYS A 1 78 ? 17.818 -1.036 -4.687 1.00 0.00 76 LYS A N 19
ATOM 28907 C CA . LYS A 1 78 ? 17.797 -0.588 -3.305 1.00 0.00 76 LYS A CA 19
ATOM 28908 C C . LYS A 1 78 ? 16.394 -0.791 -2.729 1.00 0.00 76 LYS A C 19
ATOM 28909 O O . LYS A 1 78 ? 16.237 -1.386 -1.664 1.00 0.00 76 LYS A O 19
ATOM 28928 N N . GLU A 1 79 ? 15.411 -0.285 -3.459 1.00 0.00 77 GLU A N 19
ATOM 28929 C CA . GLU A 1 79 ? 14.026 -0.403 -3.033 1.00 0.00 77 GLU A CA 19
ATOM 28930 C C . GLU A 1 79 ? 13.509 -1.818 -3.298 1.00 0.00 77 GLU A C 19
ATOM 28931 O O . GLU A 1 79 ? 12.807 -2.392 -2.467 1.00 0.00 77 GLU A O 19
ATOM 28943 N N . ILE A 1 80 ? 13.876 -2.341 -4.459 1.00 0.00 78 ILE A N 19
ATOM 28944 C CA . ILE A 1 80 ? 13.457 -3.678 -4.844 1.00 0.00 78 ILE A CA 19
ATOM 28945 C C . ILE A 1 80 ? 13.805 -4.659 -3.723 1.00 0.00 78 ILE A C 19
ATOM 28946 O O . ILE A 1 80 ? 13.133 -5.675 -3.551 1.00 0.00 78 ILE A O 19
ATOM 28962 N N . ASN A 1 81 ? 14.855 -4.320 -2.989 1.00 0.00 79 ASN A N 19
ATOM 28963 C CA . ASN A 1 81 ? 15.300 -5.159 -1.889 1.00 0.00 79 ASN A CA 19
ATOM 28964 C C . ASN A 1 81 ? 14.504 -4.808 -0.630 1.00 0.00 79 ASN A C 19
ATOM 28965 O O . ASN A 1 81 ? 14.005 -5.695 0.060 1.00 0.00 79 ASN A O 19
ATOM 28976 N N . THR A 1 82 ? 14.409 -3.512 -0.371 1.00 0.00 80 THR A N 19
ATOM 28977 C CA . THR A 1 82 ? 13.681 -3.033 0.792 1.00 0.00 80 THR A CA 19
ATOM 28978 C C . THR A 1 82 ? 12.173 -3.155 0.565 1.00 0.00 80 THR A C 19
ATOM 28979 O O . THR A 1 82 ? 11.448 -3.638 1.433 1.00 0.00 80 THR A O 19
ATOM 28990 N N . LEU A 1 83 ? 11.746 -2.707 -0.607 1.00 0.00 81 LEU A N 19
ATOM 28991 C CA . LEU A 1 83 ? 10.337 -2.760 -0.960 1.00 0.00 81 LEU A CA 19
ATOM 28992 C C . LEU A 1 83 ? 9.854 -4.210 -0.898 1.00 0.00 81 LEU A C 19
ATOM 28993 O O . LEU A 1 83 ? 8.903 -4.522 -0.183 1.00 0.00 81 LEU A O 19
ATOM 29009 N N . ASN A 1 84 ? 10.532 -5.059 -1.656 1.00 0.00 82 ASN A N 19
ATOM 29010 C CA . ASN A 1 84 ? 10.184 -6.469 -1.697 1.00 0.00 82 ASN A CA 19
ATOM 29011 C C . ASN A 1 84 ? 9.990 -6.983 -0.269 1.00 0.00 82 ASN A C 19
ATOM 29012 O O . ASN A 1 84 ? 8.989 -7.633 0.030 1.00 0.00 82 ASN A O 19
ATOM 29023 N N . ASP A 1 85 ? 10.962 -6.673 0.575 1.00 0.00 83 ASP A N 19
ATOM 29024 C CA . ASP A 1 85 ? 10.911 -7.095 1.965 1.00 0.00 83 ASP A CA 19
ATOM 29025 C C . ASP A 1 85 ? 9.681 -6.479 2.635 1.00 0.00 83 ASP A C 19
ATOM 29026 O O . ASP A 1 85 ? 9.020 -7.128 3.444 1.00 0.00 83 ASP A O 19
ATOM 29035 N N . TRP A 1 86 ? 9.413 -5.232 2.275 1.00 0.00 84 TRP A N 19
ATOM 29036 C CA . TRP A 1 86 ? 8.275 -4.521 2.831 1.00 0.00 84 TRP A CA 19
ATOM 29037 C C . TRP A 1 86 ? 7.005 -5.274 2.431 1.00 0.00 84 TRP A C 19
ATOM 29038 O O . TRP A 1 86 ? 6.051 -5.345 3.205 1.00 0.00 84 TRP A O 19
ATOM 29059 N N . GLU A 1 87 ? 7.033 -5.818 1.223 1.00 0.00 85 GLU A N 19
ATOM 29060 C CA . GLU A 1 87 ? 5.896 -6.563 0.711 1.00 0.00 85 GLU A CA 19
ATOM 29061 C C . GLU A 1 87 ? 5.647 -7.807 1.566 1.00 0.00 85 GLU A C 19
ATOM 29062 O O . GLU A 1 87 ? 4.525 -8.047 2.008 1.00 0.00 85 GLU A O 19
ATOM 29074 N N . THR A 1 88 ? 6.713 -8.565 1.774 1.00 0.00 86 THR A N 19
ATOM 29075 C CA . THR A 1 88 ? 6.625 -9.779 2.569 1.00 0.00 86 THR A CA 19
ATOM 29076 C C . THR A 1 88 ? 6.170 -9.452 3.993 1.00 0.00 86 THR A C 19
ATOM 29077 O O . THR A 1 88 ? 5.516 -10.266 4.642 1.00 0.00 86 THR A O 19
ATOM 29088 N N . LYS A 1 89 ? 6.535 -8.258 4.437 1.00 0.00 87 LYS A N 19
ATOM 29089 C CA . LYS A 1 89 ? 6.173 -7.813 5.771 1.00 0.00 87 LYS A CA 19
ATOM 29090 C C . LYS A 1 89 ? 4.695 -7.417 5.789 1.00 0.00 87 LYS A C 19
ATOM 29091 O O . LYS A 1 89 ? 3.981 -7.712 6.747 1.00 0.00 87 LYS A O 19
ATOM 29110 N N . PHE A 1 90 ? 4.279 -6.756 4.719 1.00 0.00 88 PHE A N 19
ATOM 29111 C CA . PHE A 1 90 ? 2.899 -6.317 4.600 1.00 0.00 88 PHE A CA 19
ATOM 29112 C C . PHE A 1 90 ? 2.000 -7.460 4.125 1.00 0.00 88 PHE A C 19
ATOM 29113 O O . PHE A 1 90 ? 0.897 -7.642 4.640 1.00 0.00 88 PHE A O 19
ATOM 29130 N N . GLU A 1 91 ? 2.503 -8.201 3.149 1.00 0.00 89 GLU A N 19
ATOM 29131 C CA . GLU A 1 91 ? 1.759 -9.321 2.599 1.00 0.00 89 GLU A CA 19
ATOM 29132 C C . GLU A 1 91 ? 1.656 -10.447 3.630 1.00 0.00 89 GLU A C 19
ATOM 29133 O O . GLU A 1 91 ? 0.640 -11.137 3.701 1.00 0.00 89 GLU A O 19
ATOM 29145 N N . ALA A 1 92 ? 2.721 -10.597 4.404 1.00 0.00 90 ALA A N 19
ATOM 29146 C CA . ALA A 1 92 ? 2.763 -11.627 5.428 1.00 0.00 90 ALA A CA 19
ATOM 29147 C C . ALA A 1 92 ? 2.252 -11.048 6.749 1.00 0.00 90 ALA A C 19
ATOM 29148 O O . ALA A 1 92 ? 2.682 -11.468 7.822 1.00 0.00 90 ALA A O 19
ATOM 29155 N N . LYS A 1 93 ? 1.343 -10.092 6.627 1.00 0.00 91 LYS A N 19
ATOM 29156 C CA . LYS A 1 93 ? 0.769 -9.451 7.798 1.00 0.00 91 LYS A CA 19
ATOM 29157 C C . LYS A 1 93 ? -0.638 -8.952 7.463 1.00 0.00 91 LYS A C 19
ATOM 29158 O O . LYS A 1 93 ? -1.598 -9.277 8.160 1.00 0.00 91 LYS A O 19
ATOM 29177 N N . TYR A 1 94 ? -0.716 -8.171 6.396 1.00 0.00 92 TYR A N 19
ATOM 29178 C CA . TYR A 1 94 ? -1.989 -7.624 5.961 1.00 0.00 92 TYR A CA 19
ATOM 29179 C C . TYR A 1 94 ? -2.668 -8.551 4.950 1.00 0.00 92 TYR A C 19
ATOM 29180 O O . TYR A 1 94 ? -2.028 -9.032 4.016 1.00 0.00 92 TYR A O 19
ATOM 29198 N N . PRO A 1 95 ? -3.989 -8.781 5.178 1.00 0.00 93 PRO A N 19
ATOM 29199 C CA . PRO A 1 95 ? -4.761 -9.643 4.299 1.00 0.00 93 PRO A CA 19
ATOM 29200 C C . PRO A 1 95 ? -5.076 -8.937 2.978 1.00 0.00 93 PRO A C 19
ATOM 29201 O O . PRO A 1 95 ? -5.435 -7.761 2.969 1.00 0.00 93 PRO A O 19
ATOM 29212 N N . VAL A 1 96 ? -4.929 -9.686 1.895 1.00 0.00 94 VAL A N 19
ATOM 29213 C CA . VAL A 1 96 ? -5.193 -9.147 0.572 1.00 0.00 94 VAL A CA 19
ATOM 29214 C C . VAL A 1 96 ? -6.691 -9.246 0.275 1.00 0.00 94 VAL A C 19
ATOM 29215 O O . VAL A 1 96 ? -7.207 -10.334 0.024 1.00 0.00 94 VAL A O 19
ATOM 29228 N N . VAL A 1 97 ? -7.347 -8.095 0.314 1.00 0.00 95 VAL A N 19
ATOM 29229 C CA . VAL A 1 97 ? -8.775 -8.039 0.052 1.00 0.00 95 VAL A CA 19
ATOM 29230 C C . VAL A 1 97 ? -9.012 -8.015 -1.459 1.00 0.00 95 VAL A C 19
ATOM 29231 O O . VAL A 1 97 ? -10.000 -8.562 -1.945 1.00 0.00 95 VAL A O 19
ATOM 29244 N N . GLY A 1 98 ? -8.088 -7.374 -2.161 1.00 0.00 96 GLY A N 19
ATOM 29245 C CA . GLY A 1 98 ? -8.184 -7.272 -3.607 1.00 0.00 96 GLY A CA 19
ATOM 29246 C C . GLY A 1 98 ? -6.809 -7.026 -4.231 1.00 0.00 96 GLY A C 19
ATOM 29247 O O . GLY A 1 98 ? -5.783 -7.317 -3.617 1.00 0.00 96 GLY A O 19
ATOM 29251 N N . ARG A 1 99 ? -6.832 -6.494 -5.444 1.00 0.00 97 ARG A N 19
ATOM 29252 C CA . ARG A 1 99 ? -5.600 -6.206 -6.159 1.00 0.00 97 ARG A CA 19
ATOM 29253 C C . ARG A 1 99 ? -5.679 -4.829 -6.821 1.00 0.00 97 ARG A C 19
ATOM 29254 O O . ARG A 1 99 ? -6.752 -4.401 -7.244 1.00 0.00 97 ARG A O 19
ATOM 29275 N N . VAL A 1 100 ? -4.530 -4.174 -6.891 1.00 0.00 98 VAL A N 19
ATOM 29276 C CA . VAL A 1 100 ? -4.456 -2.854 -7.495 1.00 0.00 98 VAL A CA 19
ATOM 29277 C C . VAL A 1 100 ? -4.283 -3.000 -9.008 1.00 0.00 98 VAL A C 19
ATOM 29278 O O . VAL A 1 100 ? -3.478 -3.807 -9.470 1.00 0.00 98 VAL A O 19
ATOM 29291 N N . VAL A 1 101 ? -5.051 -2.205 -9.739 1.00 0.00 99 VAL A N 19
ATOM 29292 C CA . VAL A 1 101 ? -4.992 -2.235 -11.190 1.00 0.00 99 VAL A CA 19
ATOM 29293 C C . VAL A 1 101 ? -4.768 -0.815 -11.717 1.00 0.00 99 VAL A C 19
ATOM 29294 O O . VAL A 1 101 ? -3.629 -0.391 -11.904 1.00 0.00 99 VAL A O 19
ATOM 29307 N N . SER A 1 102 ? -5.874 -0.120 -11.940 1.00 0.00 100 SER A N 19
ATOM 29308 C CA . SER A 1 102 ? -5.813 1.242 -12.441 1.00 0.00 100 SER A CA 19
ATOM 29309 C C . SER A 1 102 ? -5.548 2.212 -11.288 1.00 0.00 100 SER A C 19
ATOM 29310 O O . SER A 1 102 ? -5.325 3.401 -11.511 1.00 0.00 100 SER A O 19
ATOM 29318 N N . GLY A 1 1 ? -9.756 -12.696 -10.589 1.00 0.00 -1 GLY A N 20
ATOM 29319 C CA . GLY A 1 1 ? -9.781 -13.607 -9.458 1.00 0.00 -1 GLY A CA 20
ATOM 29320 C C . GLY A 1 1 ? -10.435 -12.951 -8.240 1.00 0.00 -1 GLY A C 20
ATOM 29321 O O . GLY A 1 1 ? -11.596 -13.219 -7.934 1.00 0.00 -1 GLY A O 20
ATOM 29325 N N . PRO A 1 2 ? -9.640 -12.082 -7.560 1.00 0.00 0 PRO A N 20
ATOM 29326 C CA . PRO A 1 2 ? -10.129 -11.385 -6.382 1.00 0.00 0 PRO A CA 20
ATOM 29327 C C . PRO A 1 2 ? -11.088 -10.258 -6.770 1.00 0.00 0 PRO A C 20
ATOM 29328 O O . PRO A 1 2 ? -11.626 -10.250 -7.876 1.00 0.00 0 PRO A O 20
ATOM 29339 N N . MET A 1 3 ? -11.273 -9.335 -5.838 1.00 0.00 1 MET A N 20
ATOM 29340 C CA . MET A 1 3 ? -12.158 -8.206 -6.069 1.00 0.00 1 MET A CA 20
ATOM 29341 C C . MET A 1 3 ? -11.520 -7.195 -7.024 1.00 0.00 1 MET A C 20
ATOM 29342 O O . MET A 1 3 ? -12.215 -6.558 -7.814 1.00 0.00 1 MET A O 20
ATOM 29356 N N . GLU A 1 4 ? -10.204 -7.080 -6.920 1.00 0.00 2 GLU A N 20
ATOM 29357 C CA . GLU A 1 4 ? -9.465 -6.158 -7.765 1.00 0.00 2 GLU A CA 20
ATOM 29358 C C . GLU A 1 4 ? -9.963 -4.727 -7.551 1.00 0.00 2 GLU A C 20
ATOM 29359 O O . GLU A 1 4 ? -11.057 -4.375 -7.990 1.00 0.00 2 GLU A O 20
ATOM 29371 N N . PHE A 1 5 ? -9.137 -3.940 -6.878 1.00 0.00 3 PHE A N 20
ATOM 29372 C CA . PHE A 1 5 ? -9.479 -2.556 -6.601 1.00 0.00 3 PHE A CA 20
ATOM 29373 C C . PHE A 1 5 ? -8.613 -1.601 -7.425 1.00 0.00 3 PHE A C 20
ATOM 29374 O O . PHE A 1 5 ? -7.387 -1.698 -7.407 1.00 0.00 3 PHE A O 20
ATOM 29391 N N . THR A 1 6 ? -9.285 -0.701 -8.128 1.00 0.00 4 THR A N 20
ATOM 29392 C CA . THR A 1 6 ? -8.592 0.270 -8.957 1.00 0.00 4 THR A CA 20
ATOM 29393 C C . THR A 1 6 ? -8.043 1.410 -8.097 1.00 0.00 4 THR A C 20
ATOM 29394 O O . THR A 1 6 ? -8.460 1.586 -6.954 1.00 0.00 4 THR A O 20
ATOM 29405 N N . ALA A 1 7 ? -7.116 2.156 -8.681 1.00 0.00 5 ALA A N 20
ATOM 29406 C CA . ALA A 1 7 ? -6.506 3.274 -7.983 1.00 0.00 5 ALA A CA 20
ATOM 29407 C C . ALA A 1 7 ? -7.603 4.206 -7.464 1.00 0.00 5 ALA A C 20
ATOM 29408 O O . ALA A 1 7 ? -7.436 4.855 -6.433 1.00 0.00 5 ALA A O 20
ATOM 29415 N N . GLU A 1 8 ? -8.702 4.243 -8.204 1.00 0.00 6 GLU A N 20
ATOM 29416 C CA . GLU A 1 8 ? -9.827 5.084 -7.832 1.00 0.00 6 GLU A CA 20
ATOM 29417 C C . GLU A 1 8 ? -10.524 4.520 -6.592 1.00 0.00 6 GLU A C 20
ATOM 29418 O O . GLU A 1 8 ? -10.819 5.257 -5.652 1.00 0.00 6 GLU A O 20
ATOM 29430 N N . GLN A 1 9 ? -10.769 3.219 -6.631 1.00 0.00 7 GLN A N 20
ATOM 29431 C CA . GLN A 1 9 ? -11.426 2.548 -5.522 1.00 0.00 7 GLN A CA 20
ATOM 29432 C C . GLN A 1 9 ? -10.472 2.429 -4.332 1.00 0.00 7 GLN A C 20
ATOM 29433 O O . GLN A 1 9 ? -10.900 2.487 -3.181 1.00 0.00 7 GLN A O 20
ATOM 29447 N N . LEU A 1 10 ? -9.197 2.265 -4.651 1.00 0.00 8 LEU A N 20
ATOM 29448 C CA . LEU A 1 10 ? -8.178 2.137 -3.623 1.00 0.00 8 LEU A CA 20
ATOM 29449 C C . LEU A 1 10 ? -7.868 3.519 -3.045 1.00 0.00 8 LEU A C 20
ATOM 29450 O O . LEU A 1 10 ? -7.393 3.631 -1.916 1.00 0.00 8 LEU A O 20
ATOM 29466 N N . SER A 1 11 ? -8.149 4.537 -3.845 1.00 0.00 9 SER A N 20
ATOM 29467 C CA . SER A 1 11 ? -7.906 5.907 -3.426 1.00 0.00 9 SER A CA 20
ATOM 29468 C C . SER A 1 11 ? -9.042 6.387 -2.521 1.00 0.00 9 SER A C 20
ATOM 29469 O O . SER A 1 11 ? -8.995 7.499 -1.997 1.00 0.00 9 SER A O 20
ATOM 29477 N N . GLN A 1 12 ? -10.036 5.525 -2.364 1.00 0.00 10 GLN A N 20
ATOM 29478 C CA . GLN A 1 12 ? -11.182 5.848 -1.531 1.00 0.00 10 GLN A CA 20
ATOM 29479 C C . GLN A 1 12 ? -11.211 4.944 -0.297 1.00 0.00 10 GLN A C 20
ATOM 29480 O O . GLN A 1 12 ? -12.271 4.715 0.284 1.00 0.00 10 GLN A O 20
ATOM 29494 N N . TYR A 1 13 ? -10.035 4.456 0.068 1.00 0.00 11 TYR A N 20
ATOM 29495 C CA . TYR A 1 13 ? -9.913 3.583 1.223 1.00 0.00 11 TYR A CA 20
ATOM 29496 C C . TYR A 1 13 ? -8.626 3.875 1.998 1.00 0.00 11 TYR A C 20
ATOM 29497 O O . TYR A 1 13 ? -7.847 2.966 2.280 1.00 0.00 11 TYR A O 20
ATOM 29515 N N . ASN A 1 14 ? -8.444 5.147 2.320 1.00 0.00 12 ASN A N 20
ATOM 29516 C CA . ASN A 1 14 ? -7.265 5.571 3.057 1.00 0.00 12 ASN A CA 20
ATOM 29517 C C . ASN A 1 14 ? -7.672 5.968 4.477 1.00 0.00 12 ASN A C 20
ATOM 29518 O O . ASN A 1 14 ? -6.909 6.623 5.185 1.00 0.00 12 ASN A O 20
ATOM 29529 N N . GLY A 1 15 ? -8.874 5.555 4.851 1.00 0.00 13 GLY A N 20
ATOM 29530 C CA . GLY A 1 15 ? -9.392 5.859 6.174 1.00 0.00 13 GLY A CA 20
ATOM 29531 C C . GLY A 1 15 ? -9.647 7.359 6.331 1.00 0.00 13 GLY A C 20
ATOM 29532 O O . GLY A 1 15 ? -8.713 8.134 6.532 1.00 0.00 13 GLY A O 20
ATOM 29536 N N . THR A 1 16 ? -10.917 7.725 6.234 1.00 0.00 14 THR A N 20
ATOM 29537 C CA . THR A 1 16 ? -11.307 9.118 6.363 1.00 0.00 14 THR A CA 20
ATOM 29538 C C . THR A 1 16 ? -12.817 9.269 6.173 1.00 0.00 14 THR A C 20
ATOM 29539 O O . THR A 1 16 ? -13.479 9.957 6.950 1.00 0.00 14 THR A O 20
ATOM 29550 N N . ASP A 1 17 ? -13.320 8.615 5.136 1.00 0.00 15 ASP A N 20
ATOM 29551 C CA . ASP A 1 17 ? -14.740 8.667 4.835 1.00 0.00 15 ASP A CA 20
ATOM 29552 C C . ASP A 1 17 ? -15.531 8.133 6.030 1.00 0.00 15 ASP A C 20
ATOM 29553 O O . ASP A 1 17 ? -14.988 7.991 7.125 1.00 0.00 15 ASP A O 20
ATOM 29562 N N . GLU A 1 18 ? -16.801 7.851 5.780 1.00 0.00 16 GLU A N 20
ATOM 29563 C CA . GLU A 1 18 ? -17.673 7.336 6.822 1.00 0.00 16 GLU A CA 20
ATOM 29564 C C . GLU A 1 18 ? -17.042 6.107 7.481 1.00 0.00 16 GLU A C 20
ATOM 29565 O O . GLU A 1 18 ? -16.344 6.227 8.487 1.00 0.00 16 GLU A O 20
ATOM 29577 N N . SER A 1 19 ? -17.312 4.953 6.888 1.00 0.00 17 SER A N 20
ATOM 29578 C CA . SER A 1 19 ? -16.780 3.704 7.405 1.00 0.00 17 SER A CA 20
ATOM 29579 C C . SER A 1 19 ? -15.924 3.018 6.338 1.00 0.00 17 SER A C 20
ATOM 29580 O O . SER A 1 19 ? -15.707 1.809 6.394 1.00 0.00 17 SER A O 20
ATOM 29588 N N . LYS A 1 20 ? -15.461 3.821 5.390 1.00 0.00 18 LYS A N 20
ATOM 29589 C CA . LYS A 1 20 ? -14.634 3.306 4.312 1.00 0.00 18 LYS A CA 20
ATOM 29590 C C . LYS A 1 20 ? -13.454 2.533 4.904 1.00 0.00 18 LYS A C 20
ATOM 29591 O O . LYS A 1 20 ? -12.796 3.009 5.828 1.00 0.00 18 LYS A O 20
ATOM 29610 N N . PRO A 1 21 ? -13.216 1.322 4.334 1.00 0.00 19 PRO A N 20
ATOM 29611 C CA . PRO A 1 21 ? -12.127 0.478 4.795 1.00 0.00 19 PRO A CA 20
ATOM 29612 C C . PRO A 1 21 ? -10.777 1.010 4.310 1.00 0.00 19 PRO A C 20
ATOM 29613 O O . PRO A 1 21 ? -10.709 1.710 3.301 1.00 0.00 19 PRO A O 20
ATOM 29624 N N . ILE A 1 22 ? -9.738 0.658 5.052 1.00 0.00 20 ILE A N 20
ATOM 29625 C CA . ILE A 1 22 ? -8.394 1.092 4.710 1.00 0.00 20 ILE A CA 20
ATOM 29626 C C . ILE A 1 22 ? -7.716 0.016 3.859 1.00 0.00 20 ILE A C 20
ATOM 29627 O O . ILE A 1 22 ? -7.517 -1.108 4.317 1.00 0.00 20 ILE A O 20
ATOM 29643 N N . TYR A 1 23 ? -7.380 0.399 2.636 1.00 0.00 21 TYR A N 20
ATOM 29644 C CA . TYR A 1 23 ? -6.729 -0.519 1.718 1.00 0.00 21 TYR A CA 20
ATOM 29645 C C . TYR A 1 23 ? -5.472 0.109 1.113 1.00 0.00 21 TYR A C 20
ATOM 29646 O O . TYR A 1 23 ? -5.520 1.221 0.589 1.00 0.00 21 TYR A O 20
ATOM 29664 N N . VAL A 1 24 ? -4.376 -0.629 1.205 1.00 0.00 22 VAL A N 20
ATOM 29665 C CA . VAL A 1 24 ? -3.108 -0.158 0.674 1.00 0.00 22 VAL A CA 20
ATOM 29666 C C . VAL A 1 24 ? -2.774 -0.935 -0.601 1.00 0.00 22 VAL A C 20
ATOM 29667 O O . VAL A 1 24 ? -3.515 -1.833 -0.997 1.00 0.00 22 VAL A O 20
ATOM 29680 N N . ALA A 1 25 ? -1.658 -0.561 -1.209 1.00 0.00 23 ALA A N 20
ATOM 29681 C CA . ALA A 1 25 ? -1.216 -1.212 -2.430 1.00 0.00 23 ALA A CA 20
ATOM 29682 C C . ALA A 1 25 ? 0.296 -1.437 -2.366 1.00 0.00 23 ALA A C 20
ATOM 29683 O O . ALA A 1 25 ? 1.044 -0.545 -1.970 1.00 0.00 23 ALA A O 20
ATOM 29690 N N . ILE A 1 26 ? 0.700 -2.636 -2.760 1.00 0.00 24 ILE A N 20
ATOM 29691 C CA . ILE A 1 26 ? 2.109 -2.990 -2.751 1.00 0.00 24 ILE A CA 20
ATOM 29692 C C . ILE A 1 26 ? 2.396 -3.953 -3.905 1.00 0.00 24 ILE A C 20
ATOM 29693 O O . ILE A 1 26 ? 1.973 -5.108 -3.874 1.00 0.00 24 ILE A O 20
ATOM 29709 N N . LYS A 1 27 ? 3.111 -3.443 -4.896 1.00 0.00 25 LYS A N 20
ATOM 29710 C CA . LYS A 1 27 ? 3.458 -4.243 -6.058 1.00 0.00 25 LYS A CA 20
ATOM 29711 C C . LYS A 1 27 ? 2.210 -4.456 -6.917 1.00 0.00 25 LYS A C 20
ATOM 29712 O O . LYS A 1 27 ? 2.202 -5.307 -7.805 1.00 0.00 25 LYS A O 20
ATOM 29731 N N . GLY A 1 28 ? 1.187 -3.669 -6.622 1.00 0.00 26 GLY A N 20
ATOM 29732 C CA . GLY A 1 28 ? -0.064 -3.761 -7.356 1.00 0.00 26 GLY A CA 20
ATOM 29733 C C . GLY A 1 28 ? -1.067 -4.652 -6.621 1.00 0.00 26 GLY A C 20
ATOM 29734 O O . GLY A 1 28 ? -2.123 -4.980 -7.160 1.00 0.00 26 GLY A O 20
ATOM 29738 N N . ARG A 1 29 ? -0.702 -5.019 -5.402 1.00 0.00 27 ARG A N 20
ATOM 29739 C CA . ARG A 1 29 ? -1.556 -5.865 -4.587 1.00 0.00 27 ARG A CA 20
ATOM 29740 C C . ARG A 1 29 ? -2.187 -5.051 -3.456 1.00 0.00 27 ARG A C 20
ATOM 29741 O O . ARG A 1 29 ? -1.487 -4.356 -2.722 1.00 0.00 27 ARG A O 20
ATOM 29762 N N . VAL A 1 30 ? -3.503 -5.165 -3.351 1.00 0.00 28 VAL A N 20
ATOM 29763 C CA . VAL A 1 30 ? -4.237 -4.448 -2.322 1.00 0.00 28 VAL A CA 20
ATOM 29764 C C . VAL A 1 30 ? -4.205 -5.255 -1.023 1.00 0.00 28 VAL A C 20
ATOM 29765 O O . VAL A 1 30 ? -4.645 -6.403 -0.990 1.00 0.00 28 VAL A O 20
ATOM 29778 N N . PHE A 1 31 ? -3.679 -4.623 0.016 1.00 0.00 29 PHE A N 20
ATOM 29779 C CA . PHE A 1 31 ? -3.584 -5.268 1.315 1.00 0.00 29 PHE A CA 20
ATOM 29780 C C . PHE A 1 31 ? -4.463 -4.557 2.346 1.00 0.00 29 PHE A C 20
ATOM 29781 O O . PHE A 1 31 ? -4.849 -3.406 2.150 1.00 0.00 29 PHE A O 20
ATOM 29798 N N . ASP A 1 32 ? -4.753 -5.273 3.422 1.00 0.00 30 ASP A N 20
ATOM 29799 C CA . ASP A 1 32 ? -5.580 -4.726 4.484 1.00 0.00 30 ASP A CA 20
ATOM 29800 C C . ASP A 1 32 ? -4.691 -4.338 5.668 1.00 0.00 30 ASP A C 20
ATOM 29801 O O . ASP A 1 32 ? -3.905 -5.151 6.151 1.00 0.00 30 ASP A O 20
ATOM 29810 N N . VAL A 1 33 ? -4.845 -3.095 6.101 1.00 0.00 31 VAL A N 20
ATOM 29811 C CA . VAL A 1 33 ? -4.066 -2.590 7.218 1.00 0.00 31 VAL A CA 20
ATOM 29812 C C . VAL A 1 33 ? -5.010 -1.985 8.260 1.00 0.00 31 VAL A C 20
ATOM 29813 O O . VAL A 1 33 ? -4.561 -1.418 9.255 1.00 0.00 31 VAL A O 20
ATOM 29826 N N . THR A 1 34 ? -6.300 -2.127 7.996 1.00 0.00 32 THR A N 20
ATOM 29827 C CA . THR A 1 34 ? -7.311 -1.602 8.898 1.00 0.00 32 THR A CA 20
ATOM 29828 C C . THR A 1 34 ? -7.052 -2.083 10.327 1.00 0.00 32 THR A C 20
ATOM 29829 O O . THR A 1 34 ? -7.484 -1.447 11.288 1.00 0.00 32 THR A O 20
ATOM 29840 N N . THR A 1 35 ? -6.347 -3.201 10.423 1.00 0.00 33 THR A N 20
ATOM 29841 C CA . THR A 1 35 ? -6.026 -3.774 11.718 1.00 0.00 33 THR A CA 20
ATOM 29842 C C . THR A 1 35 ? -5.322 -2.740 12.599 1.00 0.00 33 THR A C 20
ATOM 29843 O O . THR A 1 35 ? -5.132 -2.963 13.794 1.00 0.00 33 THR A O 20
ATOM 29854 N N . GLY A 1 36 ? -4.955 -1.630 11.976 1.00 0.00 34 GLY A N 20
ATOM 29855 C CA . GLY A 1 36 ? -4.277 -0.560 12.688 1.00 0.00 34 GLY A CA 20
ATOM 29856 C C . GLY A 1 36 ? -4.551 0.795 12.032 1.00 0.00 34 GLY A C 20
ATOM 29857 O O . GLY A 1 36 ? -3.627 1.573 11.797 1.00 0.00 34 GLY A O 20
ATOM 29861 N N . LYS A 1 37 ? -5.824 1.036 11.756 1.00 0.00 35 LYS A N 20
ATOM 29862 C CA . LYS A 1 37 ? -6.231 2.284 11.132 1.00 0.00 35 LYS A CA 20
ATOM 29863 C C . LYS A 1 37 ? -5.608 3.456 11.893 1.00 0.00 35 LYS A C 20
ATOM 29864 O O . LYS A 1 37 ? -5.432 4.539 11.336 1.00 0.00 35 LYS A O 20
ATOM 29883 N N . SER A 1 38 ? -5.291 3.200 13.154 1.00 0.00 36 SER A N 20
ATOM 29884 C CA . SER A 1 38 ? -4.692 4.221 13.997 1.00 0.00 36 SER A CA 20
ATOM 29885 C C . SER A 1 38 ? -3.391 4.722 13.366 1.00 0.00 36 SER A C 20
ATOM 29886 O O . SER A 1 38 ? -2.904 5.798 13.712 1.00 0.00 36 SER A O 20
ATOM 29894 N N . PHE A 1 39 ? -2.866 3.920 12.453 1.00 0.00 37 PHE A N 20
ATOM 29895 C CA . PHE A 1 39 ? -1.631 4.268 11.771 1.00 0.00 37 PHE A CA 20
ATOM 29896 C C . PHE A 1 39 ? -1.896 4.632 10.308 1.00 0.00 37 PHE A C 20
ATOM 29897 O O . PHE A 1 39 ? -1.365 5.621 9.805 1.00 0.00 37 PHE A O 20
ATOM 29914 N N . TYR A 1 40 ? -2.717 3.813 9.668 1.00 0.00 38 TYR A N 20
ATOM 29915 C CA . TYR A 1 40 ? -3.058 4.035 8.273 1.00 0.00 38 TYR A CA 20
ATOM 29916 C C . TYR A 1 40 ? -4.305 4.914 8.148 1.00 0.00 38 TYR A C 20
ATOM 29917 O O . TYR A 1 40 ? -4.385 5.762 7.260 1.00 0.00 38 TYR A O 20
ATOM 29935 N N . GLY A 1 41 ? -5.248 4.680 9.049 1.00 0.00 39 GLY A N 20
ATOM 29936 C CA . GLY A 1 41 ? -6.486 5.439 9.050 1.00 0.00 39 GLY A CA 20
ATOM 29937 C C . GLY A 1 41 ? -6.273 6.836 9.638 1.00 0.00 39 GLY A C 20
ATOM 29938 O O . GLY A 1 41 ? -5.251 7.098 10.270 1.00 0.00 39 GLY A O 20
ATOM 29942 N N . SER A 1 42 ? -7.255 7.695 9.410 1.00 0.00 40 SER A N 20
ATOM 29943 C CA . SER A 1 42 ? -7.188 9.058 9.909 1.00 0.00 40 SER A CA 20
ATOM 29944 C C . SER A 1 42 ? -5.758 9.590 9.788 1.00 0.00 40 SER A C 20
ATOM 29945 O O . SER A 1 42 ? -5.203 10.112 10.754 1.00 0.00 40 SER A O 20
ATOM 29953 N N . GLY A 1 43 ? -5.203 9.438 8.595 1.00 0.00 41 GLY A N 20
ATOM 29954 C CA . GLY A 1 43 ? -3.849 9.896 8.336 1.00 0.00 41 GLY A CA 20
ATOM 29955 C C . GLY A 1 43 ? -2.960 9.705 9.566 1.00 0.00 41 GLY A C 20
ATOM 29956 O O . GLY A 1 43 ? -2.873 10.589 10.417 1.00 0.00 41 GLY A O 20
ATOM 29960 N N . GLY A 1 44 ? -2.324 8.544 9.622 1.00 0.00 42 GLY A N 20
ATOM 29961 C CA . GLY A 1 44 ? -1.445 8.225 10.734 1.00 0.00 42 GLY A CA 20
ATOM 29962 C C . GLY A 1 44 ? -0.077 7.756 10.235 1.00 0.00 42 GLY A C 20
ATOM 29963 O O . GLY A 1 44 ? 0.433 8.266 9.239 1.00 0.00 42 GLY A O 20
ATOM 29967 N N . ASP A 1 45 ? 0.480 6.790 10.952 1.00 0.00 43 ASP A N 20
ATOM 29968 C CA . ASP A 1 45 ? 1.779 6.247 10.594 1.00 0.00 43 ASP A CA 20
ATOM 29969 C C . ASP A 1 45 ? 1.885 6.152 9.071 1.00 0.00 43 ASP A C 20
ATOM 29970 O O . ASP A 1 45 ? 2.904 6.526 8.491 1.00 0.00 43 ASP A O 20
ATOM 29979 N N . TYR A 1 46 ? 0.819 5.650 8.465 1.00 0.00 44 TYR A N 20
ATOM 29980 C CA . TYR A 1 46 ? 0.780 5.501 7.020 1.00 0.00 44 TYR A CA 20
ATOM 29981 C C . TYR A 1 46 ? -0.294 6.400 6.405 1.00 0.00 44 TYR A C 20
ATOM 29982 O O . TYR A 1 46 ? -1.152 5.928 5.661 1.00 0.00 44 TYR A O 20
ATOM 30000 N N . SER A 1 47 ? -0.212 7.680 6.739 1.00 0.00 45 SER A N 20
ATOM 30001 C CA . SER A 1 47 ? -1.166 8.649 6.229 1.00 0.00 45 SER A CA 20
ATOM 30002 C C . SER A 1 47 ? -0.950 8.857 4.729 1.00 0.00 45 SER A C 20
ATOM 30003 O O . SER A 1 47 ? -1.899 9.119 3.992 1.00 0.00 45 SER A O 20
ATOM 30011 N N . MET A 1 48 ? 0.305 8.731 4.321 1.00 0.00 46 MET A N 20
ATOM 30012 C CA . MET A 1 48 ? 0.657 8.902 2.922 1.00 0.00 46 MET A CA 20
ATOM 30013 C C . MET A 1 48 ? 0.382 7.624 2.127 1.00 0.00 46 MET A C 20
ATOM 30014 O O . MET A 1 48 ? 0.100 7.680 0.931 1.00 0.00 46 MET A O 20
ATOM 30028 N N . PHE A 1 49 ? 0.475 6.501 2.824 1.00 0.00 47 PHE A N 20
ATOM 30029 C CA . PHE A 1 49 ? 0.240 5.210 2.199 1.00 0.00 47 PHE A CA 20
ATOM 30030 C C . PHE A 1 49 ? -1.258 4.912 2.104 1.00 0.00 47 PHE A C 20
ATOM 30031 O O . PHE A 1 49 ? -1.715 4.315 1.131 1.00 0.00 47 PHE A O 20
ATOM 30048 N N . ALA A 1 50 ? -1.980 5.340 3.129 1.00 0.00 48 ALA A N 20
ATOM 30049 C CA . ALA A 1 50 ? -3.416 5.126 3.174 1.00 0.00 48 ALA A CA 20
ATOM 30050 C C . ALA A 1 50 ? -4.013 5.410 1.794 1.00 0.00 48 ALA A C 20
ATOM 30051 O O . ALA A 1 50 ? -3.911 6.526 1.287 1.00 0.00 48 ALA A O 20
ATOM 30058 N N . GLY A 1 51 ? -4.624 4.381 1.226 1.00 0.00 49 GLY A N 20
ATOM 30059 C CA . GLY A 1 51 ? -5.238 4.506 -0.085 1.00 0.00 49 GLY A CA 20
ATOM 30060 C C . GLY A 1 51 ? -4.205 4.916 -1.137 1.00 0.00 49 GLY A C 20
ATOM 30061 O O . GLY A 1 51 ? -4.509 5.693 -2.041 1.00 0.00 49 GLY A O 20
ATOM 30065 N N . LYS A 1 52 ? -3.006 4.375 -0.985 1.00 0.00 50 LYS A N 20
ATOM 30066 C CA . LYS A 1 52 ? -1.926 4.674 -1.910 1.00 0.00 50 LYS A CA 20
ATOM 30067 C C . LYS A 1 52 ? -0.905 3.535 -1.882 1.00 0.00 50 LYS A C 20
ATOM 30068 O O . LYS A 1 52 ? -0.715 2.892 -0.851 1.00 0.00 50 LYS A O 20
ATOM 30087 N N . ASP A 1 53 ? -0.275 3.320 -3.027 1.00 0.00 51 ASP A N 20
ATOM 30088 C CA . ASP A 1 53 ? 0.722 2.270 -3.147 1.00 0.00 51 ASP A CA 20
ATOM 30089 C C . ASP A 1 53 ? 2.082 2.810 -2.701 1.00 0.00 51 ASP A C 20
ATOM 30090 O O . ASP A 1 53 ? 2.859 3.299 -3.521 1.00 0.00 51 ASP A O 20
ATOM 30099 N N . ALA A 1 54 ? 2.329 2.704 -1.404 1.00 0.00 52 ALA A N 20
ATOM 30100 C CA . ALA A 1 54 ? 3.582 3.176 -0.840 1.00 0.00 52 ALA A CA 20
ATOM 30101 C C . ALA A 1 54 ? 4.666 2.120 -1.060 1.00 0.00 52 ALA A C 20
ATOM 30102 O O . ALA A 1 54 ? 5.323 1.692 -0.112 1.00 0.00 52 ALA A O 20
ATOM 30109 N N . SER A 1 55 ? 4.820 1.729 -2.317 1.00 0.00 53 SER A N 20
ATOM 30110 C CA . SER A 1 55 ? 5.813 0.730 -2.674 1.00 0.00 53 SER A CA 20
ATOM 30111 C C . SER A 1 55 ? 7.206 1.363 -2.700 1.00 0.00 53 SER A C 20
ATOM 30112 O O . SER A 1 55 ? 8.151 0.816 -2.135 1.00 0.00 53 SER A O 20
ATOM 30120 N N . ARG A 1 56 ? 7.288 2.508 -3.362 1.00 0.00 54 ARG A N 20
ATOM 30121 C CA . ARG A 1 56 ? 8.550 3.221 -3.470 1.00 0.00 54 ARG A CA 20
ATOM 30122 C C . ARG A 1 56 ? 8.991 3.728 -2.095 1.00 0.00 54 ARG A C 20
ATOM 30123 O O . ARG A 1 56 ? 10.159 3.604 -1.730 1.00 0.00 54 ARG A O 20
ATOM 30144 N N . ALA A 1 57 ? 8.034 4.289 -1.371 1.00 0.00 55 ALA A N 20
ATOM 30145 C CA . ALA A 1 57 ? 8.310 4.815 -0.045 1.00 0.00 55 ALA A CA 20
ATOM 30146 C C . ALA A 1 57 ? 8.840 3.689 0.846 1.00 0.00 55 ALA A C 20
ATOM 30147 O O . ALA A 1 57 ? 9.790 3.886 1.601 1.00 0.00 55 ALA A O 20
ATOM 30154 N N . LEU A 1 58 ? 8.202 2.534 0.727 1.00 0.00 56 LEU A N 20
ATOM 30155 C CA . LEU A 1 58 ? 8.597 1.377 1.512 1.00 0.00 56 LEU A CA 20
ATOM 30156 C C . LEU A 1 58 ? 10.051 1.024 1.195 1.00 0.00 56 LEU A C 20
ATOM 30157 O O . LEU A 1 58 ? 10.853 0.807 2.102 1.00 0.00 56 LEU A O 20
ATOM 30173 N N . GLY A 1 59 ? 10.347 0.976 -0.096 1.00 0.00 57 GLY A N 20
ATOM 30174 C CA . GLY A 1 59 ? 11.691 0.652 -0.544 1.00 0.00 57 GLY A CA 20
ATOM 30175 C C . GLY A 1 59 ? 12.710 1.649 0.013 1.00 0.00 57 GLY A C 20
ATOM 30176 O O . GLY A 1 59 ? 13.450 1.331 0.942 1.00 0.00 57 GLY A O 20
ATOM 30180 N N . LYS A 1 60 ? 12.714 2.834 -0.579 1.00 0.00 58 LYS A N 20
ATOM 30181 C CA . LYS A 1 60 ? 13.630 3.879 -0.153 1.00 0.00 58 LYS A CA 20
ATOM 30182 C C . LYS A 1 60 ? 13.427 4.153 1.338 1.00 0.00 58 LYS A C 20
ATOM 30183 O O . LYS A 1 60 ? 14.346 4.601 2.021 1.00 0.00 58 LYS A O 20
ATOM 30202 N N . MET A 1 61 ? 12.217 3.873 1.799 1.00 0.00 59 MET A N 20
ATOM 30203 C CA . MET A 1 61 ? 11.881 4.083 3.197 1.00 0.00 59 MET A CA 20
ATOM 30204 C C . MET A 1 61 ? 11.852 5.575 3.535 1.00 0.00 59 MET A C 20
ATOM 30205 O O . MET A 1 61 ? 12.426 6.000 4.537 1.00 0.00 59 MET A O 20
ATOM 30219 N N . SER A 1 62 ? 11.176 6.329 2.681 1.00 0.00 60 SER A N 20
ATOM 30220 C CA . SER A 1 62 ? 11.064 7.765 2.876 1.00 0.00 60 SER A CA 20
ATOM 30221 C C . SER A 1 62 ? 9.637 8.126 3.293 1.00 0.00 60 SER A C 20
ATOM 30222 O O . SER A 1 62 ? 9.388 9.230 3.776 1.00 0.00 60 SER A O 20
ATOM 30230 N N . LYS A 1 63 ? 8.737 7.175 3.091 1.00 0.00 61 LYS A N 20
ATOM 30231 C CA . LYS A 1 63 ? 7.341 7.380 3.440 1.00 0.00 61 LYS A CA 20
ATOM 30232 C C . LYS A 1 63 ? 6.842 8.672 2.792 1.00 0.00 61 LYS A C 20
ATOM 30233 O O . LYS A 1 63 ? 5.839 9.240 3.222 1.00 0.00 61 LYS A O 20
ATOM 30252 N N . ASN A 1 64 ? 7.565 9.101 1.768 1.00 0.00 62 ASN A N 20
ATOM 30253 C CA . ASN A 1 64 ? 7.208 10.316 1.056 1.00 0.00 62 ASN A CA 20
ATOM 30254 C C . ASN A 1 64 ? 5.889 10.098 0.311 1.00 0.00 62 ASN A C 20
ATOM 30255 O O . ASN A 1 64 ? 5.662 9.030 -0.255 1.00 0.00 62 ASN A O 20
ATOM 30266 N N . GLU A 1 65 ? 5.055 11.127 0.336 1.00 0.00 63 GLU A N 20
ATOM 30267 C CA . GLU A 1 65 ? 3.765 11.060 -0.329 1.00 0.00 63 GLU A CA 20
ATOM 30268 C C . GLU A 1 65 ? 3.953 11.020 -1.847 1.00 0.00 63 GLU A C 20
ATOM 30269 O O . GLU A 1 65 ? 3.061 10.586 -2.575 1.00 0.00 63 GLU A O 20
ATOM 30281 N N . GLU A 1 66 ? 5.117 11.480 -2.280 1.00 0.00 64 GLU A N 20
ATOM 30282 C CA . GLU A 1 66 ? 5.433 11.502 -3.698 1.00 0.00 64 GLU A CA 20
ATOM 30283 C C . GLU A 1 66 ? 6.107 10.193 -4.113 1.00 0.00 64 GLU A C 20
ATOM 30284 O O . GLU A 1 66 ? 6.100 9.832 -5.289 1.00 0.00 64 GLU A O 20
ATOM 30296 N N . ASP A 1 67 ? 6.672 9.516 -3.123 1.00 0.00 65 ASP A N 20
ATOM 30297 C CA . ASP A 1 67 ? 7.349 8.254 -3.371 1.00 0.00 65 ASP A CA 20
ATOM 30298 C C . ASP A 1 67 ? 6.308 7.169 -3.654 1.00 0.00 65 ASP A C 20
ATOM 30299 O O . ASP A 1 67 ? 6.451 6.400 -4.603 1.00 0.00 65 ASP A O 20
ATOM 30308 N N . VAL A 1 68 ? 5.285 7.142 -2.813 1.00 0.00 66 VAL A N 20
ATOM 30309 C CA . VAL A 1 68 ? 4.220 6.164 -2.961 1.00 0.00 66 VAL A CA 20
ATOM 30310 C C . VAL A 1 68 ? 3.687 6.210 -4.395 1.00 0.00 66 VAL A C 20
ATOM 30311 O O . VAL A 1 68 ? 3.190 7.242 -4.843 1.00 0.00 66 VAL A O 20
ATOM 30324 N N . SER A 1 69 ? 3.809 5.079 -5.073 1.00 0.00 67 SER A N 20
ATOM 30325 C CA . SER A 1 69 ? 3.346 4.977 -6.447 1.00 0.00 67 SER A CA 20
ATOM 30326 C C . SER A 1 69 ? 2.603 3.655 -6.652 1.00 0.00 67 SER A C 20
ATOM 30327 O O . SER A 1 69 ? 3.063 2.605 -6.206 1.00 0.00 67 SER A O 20
ATOM 30335 N N . PRO A 1 70 ? 1.436 3.753 -7.344 1.00 0.00 68 PRO A N 20
ATOM 30336 C CA . PRO A 1 70 ? 0.625 2.578 -7.613 1.00 0.00 68 PRO A CA 20
ATOM 30337 C C . PRO A 1 70 ? 1.248 1.722 -8.717 1.00 0.00 68 PRO A C 20
ATOM 30338 O O . PRO A 1 70 ? 0.633 0.769 -9.191 1.00 0.00 68 PRO A O 20
ATOM 30349 N N . SER A 1 71 ? 2.462 2.095 -9.096 1.00 0.00 69 SER A N 20
ATOM 30350 C CA . SER A 1 71 ? 3.176 1.373 -10.136 1.00 0.00 69 SER A CA 20
ATOM 30351 C C . SER A 1 71 ? 4.647 1.214 -9.747 1.00 0.00 69 SER A C 20
ATOM 30352 O O . SER A 1 71 ? 5.334 2.201 -9.485 1.00 0.00 69 SER A O 20
ATOM 30360 N N . LEU A 1 72 ? 5.088 -0.035 -9.723 1.00 0.00 70 LEU A N 20
ATOM 30361 C CA . LEU A 1 72 ? 6.465 -0.336 -9.370 1.00 0.00 70 LEU A CA 20
ATOM 30362 C C . LEU A 1 72 ? 7.348 0.867 -9.709 1.00 0.00 70 LEU A C 20
ATOM 30363 O O . LEU A 1 72 ? 8.055 1.385 -8.846 1.00 0.00 70 LEU A O 20
ATOM 30379 N N . GLU A 1 73 ? 7.278 1.276 -10.967 1.00 0.00 71 GLU A N 20
ATOM 30380 C CA . GLU A 1 73 ? 8.062 2.408 -11.430 1.00 0.00 71 GLU A CA 20
ATOM 30381 C C . GLU A 1 73 ? 9.537 2.018 -11.552 1.00 0.00 71 GLU A C 20
ATOM 30382 O O . GLU A 1 73 ? 9.861 0.841 -11.701 1.00 0.00 71 GLU A O 20
ATOM 30394 N N . GLY A 1 74 ? 10.391 3.029 -11.483 1.00 0.00 72 GLY A N 20
ATOM 30395 C CA . GLY A 1 74 ? 11.823 2.806 -11.583 1.00 0.00 72 GLY A CA 20
ATOM 30396 C C . GLY A 1 74 ? 12.409 2.385 -10.234 1.00 0.00 72 GLY A C 20
ATOM 30397 O O . GLY A 1 74 ? 13.427 2.922 -9.800 1.00 0.00 72 GLY A O 20
ATOM 30401 N N . LEU A 1 75 ? 11.740 1.428 -9.607 1.00 0.00 73 LEU A N 20
ATOM 30402 C CA . LEU A 1 75 ? 12.181 0.929 -8.316 1.00 0.00 73 LEU A CA 20
ATOM 30403 C C . LEU A 1 75 ? 13.596 0.362 -8.450 1.00 0.00 73 LEU A C 20
ATOM 30404 O O . LEU A 1 75 ? 13.808 -0.630 -9.145 1.00 0.00 73 LEU A O 20
ATOM 30420 N N . THR A 1 76 ? 14.527 1.016 -7.772 1.00 0.00 74 THR A N 20
ATOM 30421 C CA . THR A 1 76 ? 15.916 0.590 -7.806 1.00 0.00 74 THR A CA 20
ATOM 30422 C C . THR A 1 76 ? 16.110 -0.664 -6.951 1.00 0.00 74 THR A C 20
ATOM 30423 O O . THR A 1 76 ? 15.143 -1.226 -6.438 1.00 0.00 74 THR A O 20
ATOM 30434 N N . GLU A 1 77 ? 17.366 -1.067 -6.824 1.00 0.00 75 GLU A N 20
ATOM 30435 C CA . GLU A 1 77 ? 17.699 -2.244 -6.040 1.00 0.00 75 GLU A CA 20
ATOM 30436 C C . GLU A 1 77 ? 17.427 -1.988 -4.557 1.00 0.00 75 GLU A C 20
ATOM 30437 O O . GLU A 1 77 ? 16.871 -2.842 -3.868 1.00 0.00 75 GLU A O 20
ATOM 30449 N N . LYS A 1 78 ? 17.831 -0.808 -4.109 1.00 0.00 76 LYS A N 20
ATOM 30450 C CA . LYS A 1 78 ? 17.637 -0.429 -2.719 1.00 0.00 76 LYS A CA 20
ATOM 30451 C C . LYS A 1 78 ? 16.174 -0.653 -2.333 1.00 0.00 76 LYS A C 20
ATOM 30452 O O . LYS A 1 78 ? 15.886 -1.246 -1.295 1.00 0.00 76 LYS A O 20
ATOM 30471 N N . GLU A 1 79 ? 15.288 -0.166 -3.190 1.00 0.00 77 GLU A N 20
ATOM 30472 C CA . GLU A 1 79 ? 13.862 -0.306 -2.951 1.00 0.00 77 GLU A CA 20
ATOM 30473 C C . GLU A 1 79 ? 13.390 -1.704 -3.358 1.00 0.00 77 GLU A C 20
ATOM 30474 O O . GLU A 1 79 ? 12.611 -2.332 -2.643 1.00 0.00 77 GLU A O 20
ATOM 30486 N N . ILE A 1 80 ? 13.881 -2.149 -4.505 1.00 0.00 78 ILE A N 20
ATOM 30487 C CA . ILE A 1 80 ? 13.520 -3.461 -5.015 1.00 0.00 78 ILE A CA 20
ATOM 30488 C C . ILE A 1 80 ? 13.766 -4.511 -3.930 1.00 0.00 78 ILE A C 20
ATOM 30489 O O . ILE A 1 80 ? 13.084 -5.533 -3.884 1.00 0.00 78 ILE A O 20
ATOM 30505 N N . ASN A 1 81 ? 14.743 -4.222 -3.083 1.00 0.00 79 ASN A N 20
ATOM 30506 C CA . ASN A 1 81 ? 15.088 -5.129 -2.001 1.00 0.00 79 ASN A CA 20
ATOM 30507 C C . ASN A 1 81 ? 14.244 -4.793 -0.770 1.00 0.00 79 ASN A C 20
ATOM 30508 O O . ASN A 1 81 ? 13.715 -5.687 -0.113 1.00 0.00 79 ASN A O 20
ATOM 30519 N N . THR A 1 82 ? 14.144 -3.500 -0.496 1.00 0.00 80 THR A N 20
ATOM 30520 C CA . THR A 1 82 ? 13.373 -3.034 0.644 1.00 0.00 80 THR A CA 20
ATOM 30521 C C . THR A 1 82 ? 11.875 -3.103 0.339 1.00 0.00 80 THR A C 20
ATOM 30522 O O . THR A 1 82 ? 11.098 -3.619 1.139 1.00 0.00 80 THR A O 20
ATOM 30533 N N . LEU A 1 83 ? 11.516 -2.574 -0.822 1.00 0.00 81 LEU A N 20
ATOM 30534 C CA . LEU A 1 83 ? 10.125 -2.568 -1.243 1.00 0.00 81 LEU A CA 20
ATOM 30535 C C . LEU A 1 83 ? 9.601 -4.005 -1.277 1.00 0.00 81 LEU A C 20
ATOM 30536 O O . LEU A 1 83 ? 8.646 -4.338 -0.577 1.00 0.00 81 LEU A O 20
ATOM 30552 N N . ASN A 1 84 ? 10.249 -4.818 -2.098 1.00 0.00 82 ASN A N 20
ATOM 30553 C CA . ASN A 1 84 ? 9.860 -6.212 -2.233 1.00 0.00 82 ASN A CA 20
ATOM 30554 C C . ASN A 1 84 ? 9.752 -6.843 -0.843 1.00 0.00 82 ASN A C 20
ATOM 30555 O O . ASN A 1 84 ? 8.833 -7.616 -0.579 1.00 0.00 82 ASN A O 20
ATOM 30566 N N . ASP A 1 85 ? 10.704 -6.489 0.008 1.00 0.00 83 ASP A N 20
ATOM 30567 C CA . ASP A 1 85 ? 10.727 -7.012 1.364 1.00 0.00 83 ASP A CA 20
ATOM 30568 C C . ASP A 1 85 ? 9.515 -6.480 2.131 1.00 0.00 83 ASP A C 20
ATOM 30569 O O . ASP A 1 85 ? 8.911 -7.203 2.922 1.00 0.00 83 ASP A O 20
ATOM 30578 N N . TRP A 1 86 ? 9.195 -5.221 1.870 1.00 0.00 84 TRP A N 20
ATOM 30579 C CA . TRP A 1 86 ? 8.065 -4.585 2.526 1.00 0.00 84 TRP A CA 20
ATOM 30580 C C . TRP A 1 86 ? 6.808 -5.388 2.187 1.00 0.00 84 TRP A C 20
ATOM 30581 O O . TRP A 1 86 ? 5.931 -5.563 3.032 1.00 0.00 84 TRP A O 20
ATOM 30602 N N . GLU A 1 87 ? 6.759 -5.856 0.948 1.00 0.00 85 GLU A N 20
ATOM 30603 C CA . GLU A 1 87 ? 5.623 -6.636 0.487 1.00 0.00 85 GLU A CA 20
ATOM 30604 C C . GLU A 1 87 ? 5.513 -7.936 1.285 1.00 0.00 85 GLU A C 20
ATOM 30605 O O . GLU A 1 87 ? 4.429 -8.304 1.734 1.00 0.00 85 GLU A O 20
ATOM 30617 N N . THR A 1 88 ? 6.651 -8.598 1.438 1.00 0.00 86 THR A N 20
ATOM 30618 C CA . THR A 1 88 ? 6.697 -9.849 2.174 1.00 0.00 86 THR A CA 20
ATOM 30619 C C . THR A 1 88 ? 6.287 -9.626 3.631 1.00 0.00 86 THR A C 20
ATOM 30620 O O . THR A 1 88 ? 5.820 -10.550 4.296 1.00 0.00 86 THR A O 20
ATOM 30631 N N . LYS A 1 89 ? 6.476 -8.396 4.084 1.00 0.00 87 LYS A N 20
ATOM 30632 C CA . LYS A 1 89 ? 6.131 -8.040 5.450 1.00 0.00 87 LYS A CA 20
ATOM 30633 C C . LYS A 1 89 ? 4.653 -7.649 5.513 1.00 0.00 87 LYS A C 20
ATOM 30634 O O . LYS A 1 89 ? 3.965 -7.963 6.483 1.00 0.00 87 LYS A O 20
ATOM 30653 N N . PHE A 1 90 ? 4.209 -6.969 4.466 1.00 0.00 88 PHE A N 20
ATOM 30654 C CA . PHE A 1 90 ? 2.825 -6.531 4.390 1.00 0.00 88 PHE A CA 20
ATOM 30655 C C . PHE A 1 90 ? 1.905 -7.689 4.000 1.00 0.00 88 PHE A C 20
ATOM 30656 O O . PHE A 1 90 ? 0.859 -7.890 4.616 1.00 0.00 88 PHE A O 20
ATOM 30673 N N . GLU A 1 91 ? 2.327 -8.421 2.980 1.00 0.00 89 GLU A N 20
ATOM 30674 C CA . GLU A 1 91 ? 1.554 -9.554 2.500 1.00 0.00 89 GLU A CA 20
ATOM 30675 C C . GLU A 1 91 ? 1.581 -10.688 3.527 1.00 0.00 89 GLU A C 20
ATOM 30676 O O . GLU A 1 91 ? 0.732 -11.578 3.497 1.00 0.00 89 GLU A O 20
ATOM 30688 N N . ALA A 1 92 ? 2.564 -10.619 4.412 1.00 0.00 90 ALA A N 20
ATOM 30689 C CA . ALA A 1 92 ? 2.713 -11.628 5.447 1.00 0.00 90 ALA A CA 20
ATOM 30690 C C . ALA A 1 92 ? 2.238 -11.056 6.784 1.00 0.00 90 ALA A C 20
ATOM 30691 O O . ALA A 1 92 ? 2.674 -11.502 7.844 1.00 0.00 90 ALA A O 20
ATOM 30698 N N . LYS A 1 93 ? 1.351 -10.076 6.690 1.00 0.00 91 LYS A N 20
ATOM 30699 C CA . LYS A 1 93 ? 0.812 -9.439 7.880 1.00 0.00 91 LYS A CA 20
ATOM 30700 C C . LYS A 1 93 ? -0.589 -8.905 7.576 1.00 0.00 91 LYS A C 20
ATOM 30701 O O . LYS A 1 93 ? -1.517 -9.107 8.358 1.00 0.00 91 LYS A O 20
ATOM 30720 N N . TYR A 1 94 ? -0.699 -8.233 6.439 1.00 0.00 92 TYR A N 20
ATOM 30721 C CA . TYR A 1 94 ? -1.971 -7.669 6.023 1.00 0.00 92 TYR A CA 20
ATOM 30722 C C . TYR A 1 94 ? -2.690 -8.600 5.045 1.00 0.00 92 TYR A C 20
ATOM 30723 O O . TYR A 1 94 ? -2.071 -9.147 4.134 1.00 0.00 92 TYR A O 20
ATOM 30741 N N . PRO A 1 95 ? -4.022 -8.755 5.272 1.00 0.00 93 PRO A N 20
ATOM 30742 C CA . PRO A 1 95 ? -4.832 -9.610 4.421 1.00 0.00 93 PRO A CA 20
ATOM 30743 C C . PRO A 1 95 ? -5.105 -8.941 3.073 1.00 0.00 93 PRO A C 20
ATOM 30744 O O . PRO A 1 95 ? -5.354 -7.738 3.011 1.00 0.00 93 PRO A O 20
ATOM 30755 N N . VAL A 1 96 ? -5.048 -9.750 2.025 1.00 0.00 94 VAL A N 20
ATOM 30756 C CA . VAL A 1 96 ? -5.286 -9.252 0.681 1.00 0.00 94 VAL A CA 20
ATOM 30757 C C . VAL A 1 96 ? -6.785 -9.310 0.378 1.00 0.00 94 VAL A C 20
ATOM 30758 O O . VAL A 1 96 ? -7.347 -10.392 0.214 1.00 0.00 94 VAL A O 20
ATOM 30771 N N . VAL A 1 97 ? -7.389 -8.133 0.313 1.00 0.00 95 VAL A N 20
ATOM 30772 C CA . VAL A 1 97 ? -8.812 -8.037 0.032 1.00 0.00 95 VAL A CA 20
ATOM 30773 C C . VAL A 1 97 ? -9.026 -7.985 -1.482 1.00 0.00 95 VAL A C 20
ATOM 30774 O O . VAL A 1 97 ? -10.127 -8.246 -1.965 1.00 0.00 95 VAL A O 20
ATOM 30787 N N . GLY A 1 98 ? -7.957 -7.647 -2.188 1.00 0.00 96 GLY A N 20
ATOM 30788 C CA . GLY A 1 98 ? -8.015 -7.559 -3.637 1.00 0.00 96 GLY A CA 20
ATOM 30789 C C . GLY A 1 98 ? -6.634 -7.259 -4.223 1.00 0.00 96 GLY A C 20
ATOM 30790 O O . GLY A 1 98 ? -5.648 -7.179 -3.491 1.00 0.00 96 GLY A O 20
ATOM 30794 N N . ARG A 1 99 ? -6.606 -7.100 -5.538 1.00 0.00 97 ARG A N 20
ATOM 30795 C CA . ARG A 1 99 ? -5.362 -6.811 -6.231 1.00 0.00 97 ARG A CA 20
ATOM 30796 C C . ARG A 1 99 ? -5.520 -5.567 -7.108 1.00 0.00 97 ARG A C 20
ATOM 30797 O O . ARG A 1 99 ? -6.432 -5.495 -7.930 1.00 0.00 97 ARG A O 20
ATOM 30818 N N . VAL A 1 100 ? -4.618 -4.619 -6.903 1.00 0.00 98 VAL A N 20
ATOM 30819 C CA . VAL A 1 100 ? -4.645 -3.382 -7.665 1.00 0.00 98 VAL A CA 20
ATOM 30820 C C . VAL A 1 100 ? -4.543 -3.704 -9.157 1.00 0.00 98 VAL A C 20
ATOM 30821 O O . VAL A 1 100 ? -3.941 -4.706 -9.539 1.00 0.00 98 VAL A O 20
ATOM 30834 N N . VAL A 1 101 ? -5.142 -2.837 -9.959 1.00 0.00 99 VAL A N 20
ATOM 30835 C CA . VAL A 1 101 ? -5.127 -3.017 -11.401 1.00 0.00 99 VAL A CA 20
ATOM 30836 C C . VAL A 1 101 ? -4.971 -1.654 -12.079 1.00 0.00 99 VAL A C 20
ATOM 30837 O O . VAL A 1 101 ? -4.128 -1.487 -12.959 1.00 0.00 99 VAL A O 20
ATOM 30850 N N . SER A 1 102 ? -5.797 -0.714 -11.644 1.00 0.00 100 SER A N 20
ATOM 30851 C CA . SER A 1 102 ? -5.762 0.628 -12.198 1.00 0.00 100 SER A CA 20
ATOM 30852 C C . SER A 1 102 ? -5.784 0.565 -13.726 1.00 0.00 100 SER A C 20
ATOM 30853 O O . SER A 1 102 ? -6.289 -0.397 -14.304 1.00 0.00 100 SER A O 20
#

Foldseek 3Di:
DFPAAELVRLLQAQADPDCRAWWFAAQQFIWHPSVPLVARHPLHVLNLRGSFQLLQCQQVVVSDNVRTHSHCPPRDPSSVVRSVVVCVVRVVPTHGNHGYDD

InterPro domains:
  IPR001199 Cytochrome b5-like heme/steroid binding domain [PF00173] (4-79)
  IPR001199 Cytochrome b5-like heme/steroid binding domain [SM01117] (3-99)
  IPR036400 Cytochrome b5-like heme/steroid binding domain superfamily [G3DSA:3.10.120.10] (1-100)
  IPR036400 Cytochrome b5-like heme/steroid binding domain superfamily [SSF55856] (2-99)
  IPR050577 MAPR/Neuferricin/Neudesin-like [PTHR10281] (2-99)